Protein 5KOE (pdb70)

B-factor: mean 25.54, std 13.17, range [3.47, 102.2]

Organism: Arabidopsis thaliana (NCBI:txid3702)

Sequence (1810 aa):
DKLLGGLLASGFDEEDSCLSRYQQSVHYRKPSPYKPSSYLISKLRNYEKLHKRCGPGTESYKKALKQLDQDGDGECKKYVVWISFSGLGNRILSLASVFLYALLTDRVLLVDRGKDMDDLFCEPFLGMMSSWLLPLDFPMTDQFDGLNQESSRRCYGYMVKNQVIDLSHLYLLHLVHDYGDHDKMFFCEGDQTFIGKVPWLIIVKTDNYFVPSLWLIPGFDDELNKKLFPQKATVFHHLGRYLFHPTNQQVWGLVTRYYEAYLSSHHADEKIGIQVRVFDEDPGPFQHVMDQISSSSCTQKEKLLPEVDTLVENTPKKHHKAVLVTSLNAGYAENLKSMYWEYPTSTGEIIGVHQPSQEGYMHNGKALAEMYLLSLTDNLVTSAWSTFGYVAQGLGGLKPWILYRPENRTTPDPSCGRAMSMEPCFHSPPFYDCKAKTGIDTGTLVPHVRHCEDISWGLKLVVSDKLLGGLLASGFDEDSCLSRYQSVHYRRKPSPYKPSSSYLISKLRNYEKLHKRCGPGTEESYKKALKQLLDQEHIDGDDGECKYVVWISFSGLGNRILSLASVFLYALLTDRVLLVDRGKDMDDLFCEPFLGMMSSWLLPLDFPMTDQFDGLNQESSRCYGYMVKNQVIDTEGTLSHLYLHLVHDYGDHDKMFFCEGDQTFIGKKVPWLIVKTDNYFVPSLWLIPGFDDELNNKLFPQKATVFHHLGRYLFHPTNQQVWGLVTRYYEAYLSHADEEKIGIQVRVFDEDPGPFQHVMDQISSSCTQKEKLLPEVDTLVETPKKHKAVLVTSSLNAGYAENLKSMYWEYPTSTGEIIGVHQPSQQEGYHNGKALAEMYYLLSLTDNLVTSAWSTFGYVAQGLGGLKPWILYRPENRTTPDPSCGRAMSMEPCFHSPPFFYDCKAKTGIDTGTLVPHVRRHCEDISWGLKLVVNINSDKLLGGLLASGFDEDSCLSRYQQSVVHYRRKPSPYKPSSSYLISKLRNYEKLHKRCGPGTEESYKKALKQLDQQEHIDGDGECKYVVWISFSGLGNRILSLASVFLYALLTDRVLLVDRGKDMDDLFCEPFLGMSWLLPLDFPMTDQFDGLNQESSRRRCYGYMVKNQVIDTEGTLSHLYLHLVHDYGDHDKMFFCEGDQTFIGKVPWLIVKTDNYFVPSLWLIPGFDDELNNKLFPQKATVFHHLGRYLFHPTNQVWGLVTRYYEAYLSSHADEKIGIQVRVFDEDPGPFQHVMDQISSSCTQKEKLLPEVDTLVERTPKHHKAVLVTSLNAGYAENLKSSMYWEYPTSTGEIIGVHQQPSQEGYQMHNGKALAEMYLLSLTDNLVTSAWWSTFGYVAQGLGGLKPWILYRRPENRTTPDPSCGRAMMSMEPCFHSPPFYDCKAKTGIDTGTLVPHVRHCEDISWGLKLVVNSDKLLGGLLASGFDEDSCLSRYQQSVHYRRKPSPYKPSSYLISKLRNYEKLHKRCGPGTESYKKALKQLDQQEHIDGDGECKYVVWISFSGLGNRILSLASVFLYALLTDRVLLVDRGKDMDDLFCEPFLGMSWLLPLDFPMTDQFDGLNQESSRCYGYMVKNQVIDTEGTLSHHLYLHLVHDYGDHDKMMFFCEGDQTFIGKVPWLIVKTDNYFVPSLWLIPGFDDELNKLFPQKATVFHHLGRYLFHPTNQQVWGLVTRYYEAYLSSHHADEKIGIQVRVFDEDPGPFQHVMDQISSSCTQKEKLLPEVDTLVETPKHHKAVLVTSLNAGYAENLLKSMYWEYPTSTGEIIGVHQQPSQQEGYMMHHNNGKALAEMMYLLSLTDNLVTSAWSTFGYVAQGLGGLKPWILYRPENRTTPDPSCGRAMSMEPCFHSPPFYDCKKAKTTGIDTGTLVPHVRHCEDISWGLKLV

Radius of gyration: 43.02 Å; Cα contacts (8 Å, |Δi|>4): 3394; chains: 4; bounding box: 160×95×104 Å

Secondary structure (DSSP, 8-state):
-TTGGGTSPS---TGGGHHHHHGGGTSPPPS-PPPHHHHHHHHHHHHHHHHHSTTSHHHHHHHGGGG-----S--EEEE---S-HHHHHHHHHHHHHHHHHHTPEEEE--TTTHHHHB---STTS--BPPTT-GGGGGTTT--TTSTTBHHHHHHHT-----EEEEEESTT--TTGGGGGSHHHHHHHHT-SEEEEEESS--HHHHTTSTTHHHHHHHH-TTSTTHHHHHHHHH--B-HHHHHHHHHHIIIIITT-SEEEEEE-----SS----HHHHHHHHHHHHHTTSS--B---------EEEEEEE-SSTHHHHHHHHHHHHS-BTT--EEEEE---SS---HHHHHHHHHHHHHTSSEEEEETT-HHHHHHHHHHT--PEEEPPPSTT---SS-EEE-S-S---BSS---EETTTTEE--TTSSSTTEEE-SSSTT-EEE-/--TTGGGTSPS-S-TTTSHHHHHGGGTSPPPS-PPPHHHHHHHHHHHHHHHHHSTTSHHHHHHHGGGGSSB-SS--S--EEEE---S-HHHHHHHHHHHHHHHHHHT-EEEE--TTTHHHHB---STTS--BPPTT-TTGGGGGG--TTSTTBHHHHHHTT---TT--BSEEEEEESTT--TTGGGGGSHHHHHHHHH-SEEEEEE-S--HHHHTTSTTHHHHHHHH-SSGGGHHHHHHHHH--B-HHHHHHHHHHIIIIITT-SEEEEEE-----SS----HHHHHHHHHHHHHTTSS--B--------EEEEEEE-SSTHHHHHHHHHHHHS-BTT--EEEEE---SS---HHHHHHHHHHHHTSSEEEEETT-HHHHHHHHHHT--PEEEPPPBTTB--SS-EEE-S-SPPPBSS---EETTTTEE--TTSSBTTEEE-SSSTT-EEE-/---GGGSGGGTSPS-S-TTTSHHHHHGGGTSPPPSPPPPHHHHHHHHHHHHHHHHHSTTSHHHHHHHGGGGSSB--S--S--EEEE---S-HHHHHHHHHHHHHHHHHHT-EEEE--TTTHHHHB---STTS--BPPTT-TTGGGTTT-STT-TTBHHHHHHHT---TT--BSEEEEEESTT--TTGGGGGSHHHHHHHTT-SEEEEEE-S--HHHHTTSTTHHHHHHHH-SSGGGHHHHHHHHH--B-HHHHHHHHHHIIIIITT-SEEEEEEE----SS----HHHHHHHHHHHHHTTSS--B---S-----EEEEEEEESSTHHHHHHHHHHHHS-BTT--EEEEE---SS----HHHHHHHHHHHHHTSSEEEEETT-HHHHHHHHHHT--PEEEPPPBTTB--SSSEEE-SSSPPPBSS---EETTTTEE--GGGSSTTEEE-SS-TT-EEE-/--TTTGGGTSPS-S-TGGGHHHHHGGGTSPPPS-PPPHHHHHHHHHHHHHHHHHSTTSHHHHHHHGGGGSSB-SS--S--EEEE---S-HHHHHHHHHHHHHHHHHHTPEEEE--TTTHHHHB---STTS--BPPTT-TTGGGTTT--TT-TTBHHHHHHTT----SS-BSEEEEEESTT--TTGGGGGSHHHHHHHHT-SEEEEEE-S--HHHHTTSTTHHHHHHHH-SSGGGHHHHHHHHH--B-HHHHHHHHHHIIIIITT-SEEEEEE-----SS----HHHHHHHHHHHHHTTSS--B--------EEEEEEE-SSTHHHHHHHHHHHHS-BTT--EEEEE---SS---TTHHHHHHHHHHHTSSEEEEETT-HHHHHHHHHHT--PEEEPPPBTTB--SS-EEE-S-SPPPBSS---EETTTTEE--GGGSSTTEEE-SSSTTSEEE-

Nearest PDB structures (foldseek):
  5koe-assembly5_A  TM=1.002E+00  e=3.173E-97  Arabidopsis thaliana
  5koe-assembly5_D-2  TM=9.964E-01  e=7.398E-87  Arabidopsis thaliana
  5kop-assembly1_B  TM=9.836E-01  e=1.257E-87  Arabidopsis thaliana
  5kor-assembly1_A  TM=9.878E-01  e=5.190E-87  Arabidopsis thaliana
  5kop-assembly2_D  TM=9.872E-01  e=4.620E-86  Arabidopsis thaliana

Solvent-accessible surface area: 76605 Å² total; per-residue (Å²): 125,76,44,34,45,23,0,8,11,67,62,29,89,112,103,79,3,61,2,12,15,60,17,46,147,35,50,148,125,35,109,72,165,12,24,79,143,0,43,59,46,0,62,77,8,19,141,31,1,112,118,0,0,16,44,29,113,18,7,59,110,8,42,138,15,31,84,98,107,42,142,45,101,8,64,0,0,0,0,6,29,66,52,44,14,9,35,15,1,1,0,0,2,0,0,0,0,1,1,4,21,21,95,0,0,0,0,0,20,46,33,197,22,0,41,74,5,2,11,56,4,3,63,62,41,33,0,12,5,24,66,92,6,47,17,43,67,74,9,110,35,19,69,56,86,22,16,38,0,16,2,28,11,48,88,75,152,55,160,114,54,20,36,0,1,3,14,5,8,107,86,16,25,115,76,9,53,44,2,13,5,82,55,22,17,86,89,0,24,151,3,11,0,0,1,1,12,1,17,12,3,2,0,0,3,0,5,42,2,51,46,26,50,89,47,0,54,119,4,2,70,111,40,12,5,1,1,3,4,0,0,22,3,0,5,11,3,26,20,92,0,9,11,45,0,21,153,28,26,100,57,101,1,56,111,14,97,38,21,0,0,0,4,7,92,41,82,57,112,71,120,24,65,23,112,22,7,25,60,3,6,22,53,0,0,38,95,55,162,7,2,9,96,39,38,113,115,160,181,165,127,82,75,48,9,1,0,0,2,4,12,142,44,40,16,8,4,101,50,5,110,44,34,22,219,113,90,85,22,61,85,45,33,90,24,20,11,38,42,17,84,101,85,56,271,99,91,45,1,76,26,0,4,31,1,8,3,0,3,9,6,31,36,0,0,4,8,4,72,4,26,43,0,11,0,0,3,1,4,25,17,19,85,0,20,8,7,62,84,41,136,140,118,84,42,24,140,81,6,3,14,112,3,69,8,9,2,0,3,2,32,32,5,7,74,80,40,47,169,65,155,77,54,65,62,6,7,99,80,47,107,35,0,104,49,8,46,17,5,81,126,0,0,4,0,59,151,77,73,44,35,40,20,0,8,13,66,62,32,84,60,107,79,3,60,2,13,7,47,10,32,142,41,44,81,123,23,106,68,128,9,21,96,87,0,43,53,44,0,59,70,8,17,135,37,0,108,119,0,0,13,55,28,101,19,6,72,115,6,44,127,20,20,128,57,109,69,51,123,44,145,40,97,8,76,0,0,0,0,6,27,65,49,43,13,8,35,15,1,2,0,0,2,0,0,0,0,2,0,3,20,24,100,0,0,0,0,0,17,53,35,198,24,1,42,65,5,3,11,53,4,2,64,56,45,32,2,13,5,27,68,92,7,74,18,39,142,98,5,142,52,23,72,44,106,24,79,49,0,5,2,64,10,31,85,70,166,90,55,71,108,91,21,32,14,0,30,0,2,4,13,5,5,111,83,15,24,110,73,8,44,38,2,13,4,83,53,20,16,99,15,0,26,50,0,7,1,0,2,2,13,0,16,12,4,3,1,0,3,0,6,47,2,61,49,24,42,88,32,0,58,108,1,2,88,97,53,13,4,1,1,2,3,0,0,17,3,0,10,11,4,25,26,97,0,6,12,53,0,22,157,30,26,96,72,116,0,47,159,14,88,47,20,0,0,0,3,6,96,38,82,52,186,77,120,28,55,24,113,23,6,23,66,3,6,22,46,0,0,40,86,55,164,7,2,9,104,38,36,114,118,159,130,157,67,116,60,13,2,0,0,2,4,8,146,45,45,16,9,5,98,48,4,108,43,34,22,217,114,100,80,23,65,75,41,37,106,22,21,12,43,39,16,84,76,147,70,268,107,53,8,74,24,6,4,24,1,12,3,0,3,8,7,65,34,1,0,3,8,3,71,4,27,47,0,10,0,0,3,0,10,20,18,20,86,0,21,7,6,63,92,37,134,142,110,80,46,27,139,81,3,2,13,110,4,73,10,12,1,0,2,2,36,21,3,9,75,73,39,45,187,63,155,69,56,62,59,6,3,98,84,44,118,39,0,117,46,7,43,17,4,82,125,0,0,3,0,64,156,26,29,53,17,30,24,38,60,25,0,10,11,44,39,24,77,68,106,80,3,60,2,12,2,40,16,17,76,30,40,111,52,27,92,31,140,14,21,86,81,0,42,57,40,0,69,82,7,14,138,32,0,113,116,0,0,21,49,28,109,23,8,68,102,8,41,138,28,22,123,100,111,26,36,114,54,147,40,107,7,78,0,0,0,0,5,28,67,48,44,14,7,34,16,2,2,0,0,2,0,1,0,0,2,0,5,22,32,104,2,0,0,0,0,22,50,29,199,25,1,46,81,4,2,13,50,4,1,57,58,38,36,2,10,5,26,74,93,7,75,13,50,129,73,5,138,52,8,64,57,131,8,67,83,0,15,4,76,28,41,126,75,156,75,99,69,116,118,61,32,22,0,27,0,1,4,13,6,8,107,81,15,26,110,74,9,45,34,2,16,4,88,50,20,16,94,86,0,26,110,2,4,0,0,0,2,15,0,14,12,4,3,0,0,3,0,6,46,2,56,50,22,43,88,34,0,65,117,1,1,50,53,57,17,3,1,1,3,4,0,0,19,3,0,6,12,3,23,23,133,5,8,11,55,0,17,156,28,25,100,71,116,0,47,168,12,93,51,20,0,0,0,3,7,103,37,57,50,180,73,131,25,64,21,113,26,7,24,66,3,7,22,49,0,0,36,89,55,161,7,2,9,96,42,21,116,127,154,90,167,137,91,122,65,15,1,0,0,2,3,11,139,46,43,15,9,3,101,48,4,107,44,37,22,217,114,92,66,16,59,86,46,40,88,23,19,12,42,36,16,86,85,84,48,211,204,119,135,33,7,75,14,0,4,25,2,10,3,0,5,11,3,33,34,0,0,4,6,5,92,4,28,43,0,10,0,0,3,1,4,24,16,17,34,0,23,8,8,63,90,22,144,142,120,79,40,25,140,78,2,2,15,92,5,76,8,11,1,0,3,2,40,21,2,8,50,72,33,43,176,64,154,78,50,58,69,6,2,91,82,44,43,34,0,40,49,6,46,16,39,88,160,0,0,3,0,51,100,66,79,110,33,18,12,10,0,9,12,74,63,33,84,94,106,78,3,62,3,13,20,47,11,34,148,37,36,120,86,20,109,78,114,10,24,91,83,0,40,56,38,0,70,86,7,15,148,32,0,126,118,0,0,19,47,26,109,22,7,56,107,9,39,130,22,22,124,73,85,30,31,134,55,109,44,108,6,71,0,0,0,0,4,28,5,31,43,14,7,34,15,2,2,0,0,2,0,0,0,0,2,0,4,20,25,100,1,0,0,0,0,21,51,34,89,7,0,39,49,0,2,13,48,4,1,60,55,43,35,1,11,5,24,66,92,7,77,14,44,75,86,4,57,16,10,36,63,145,22,64,47,0,13,4,72,17,45,128,78,149,72,168,67,123,103,57,38,7,0,18,0,3,3,10,6,0,89,73,16,25,102,64,8,46,33,2,14,6,88,54,29,15,95,96,0,27,130,1,4,0,0,0,1,1,0,14,12,4,3,0,0,4,0,6,42,2,70,48,24,47,105,35,0,66,106,1,1,77,91,49,15,4,1,1,3,4,1,0,7,3,0,5,10,4,25,23,75,0,8,11,50,0,18,150,28,23,100,70,114,0,47,170,14,95,40,23,0,0,0,4,6,91,39,81,52,112,66,109,30,56,21,115,24,8,24,68,3,8,22,45,0,0,38,92,56,166,9,3,9,104,37,45,102,134,154,139,148,85,86,63,12,1,0,0,2,3,27,156,45,24,14,8,2,92,51,4,109,47,35,22,219,116,85,86,23,66,89,45,36,86,21,18,13,42,47,17,86,134,100,39,275,85,60,60,0,95,31,0,3,34,0,10,4,0,5,8,1,36,34,0,0,4,7,4,85,4,30,47,0,12,0,0,4,1,3,22,20,18,86,1,20,10,7,61,96,40,148,142,124,85,41,27,140,79,3,2,14,113,4,83,8,12,1,0,3,2,39,22,2,9,50,70,41,49,192,65,152,85,51,50,68,8,1,90,88,44,112,38,0,107,48,8,40,16,14,88,162,0,0,5,0,62

Structure (mmCIF, N/CA/C/O backbone):
data_5KOE
#
_entry.id   5KOE
#
_cell.length_a   81.748
_cell.length_b   80.150
_cell.length_c   157.616
_cell.angle_alpha   90.00
_cell.angle_beta   91.91
_cell.angle_gamma   90.00
#
_symmetry.space_group_name_H-M   'P 1 21 1'
#
loop_
_entity.id
_entity.type
_entity.pdbx_description
1 polymer 'Galactoside 2-alpha-L-fucosyltransferase'
2 branched alpha-D-xylopyranose-(1-6)-beta-D-glucopyranose-(1-4)-[alpha-D-xylopyranose-(1-6)]beta-D-glucopyranose-(1-4)-[beta-D-galactopyranose-(1-2)-alpha-D-xylopyranose-(1-6)]beta-D-glucopyranose-(1-4)-beta-D-glucopyranose
3 non-polymer '2-(N-MORPHOLINO)-ETHANESULFONIC ACID'
4 non-polymer 'CHLORIDE ION'
5 non-polymer 'POTASSIUM ION'
6 non-polymer 1,2-ETHANEDIOL
7 non-polymer GLYCEROL
8 water water
#
loop_
_atom_site.group_PDB
_atom_site.id
_atom_site.type_symbol
_atom_site.label_atom_id
_atom_site.label_alt_id
_atom_site.label_comp_id
_atom_site.label_asym_id
_atom_site.label_entity_id
_atom_site.label_seq_id
_atom_site.pdbx_PDB_ins_code
_atom_site.Cartn_x
_atom_site.Cartn_y
_atom_site.Cartn_z
_atom_site.occupancy
_atom_site.B_iso_or_equiv
_atom_site.auth_seq_id
_atom_site.auth_comp_id
_atom_site.auth_asym_id
_atom_site.auth_atom_id
_atom_site.pdbx_PDB_model_num
ATOM 1 N N . ASP A 1 13 ? 23.426 56.923 138.590 1.00 30.55 95 ASP A N 1
ATOM 2 C CA . ASP A 1 13 ? 24.814 56.493 138.949 1.00 28.30 95 ASP A CA 1
ATOM 3 C C . ASP A 1 13 ? 25.214 55.130 138.391 1.00 24.89 95 ASP A C 1
ATOM 4 O O . ASP A 1 13 ? 25.007 54.073 139.022 1.00 23.98 95 ASP A O 1
ATOM 9 N N . LYS A 1 14 ? 25.854 55.165 137.247 1.00 23.44 96 LYS A N 1
ATOM 10 C CA . LYS A 1 14 ? 26.210 53.930 136.545 1.00 22.81 96 LYS A CA 1
ATOM 11 C C . LYS A 1 14 ? 27.248 53.099 137.283 1.00 20.24 96 LYS A C 1
ATOM 12 O O . LYS A 1 14 ? 27.422 51.935 137.015 1.00 19.07 96 LYS A O 1
ATOM 18 N N . LEU A 1 15 ? 27.993 53.694 138.213 1.00 19.25 97 LEU A N 1
ATOM 19 C CA . LEU A 1 15 ? 28.976 52.939 138.955 1.00 18.28 97 LEU A CA 1
ATOM 20 C C . LEU A 1 15 ? 28.428 52.287 140.235 1.00 17.83 97 LEU A C 1
ATOM 21 O O . LEU A 1 15 ? 29.231 51.768 141.042 1.00 16.72 97 LEU A O 1
ATOM 26 N N . LEU A 1 16 ? 27.102 52.364 140.450 1.00 18.33 98 LEU A N 1
ATOM 27 C CA . LEU A 1 16 ? 26.443 51.699 141.589 1.00 18.53 98 LEU A CA 1
ATOM 28 C C . LEU A 1 16 ? 27.005 52.107 142.906 1.00 18.97 98 LEU A C 1
ATOM 29 O O . LEU A 1 16 ? 27.321 51.261 143.734 1.00 19.23 98 LEU A O 1
ATOM 34 N N . GLY A 1 17 ? 27.193 53.399 143.074 1.00 19.36 99 GLY A N 1
ATOM 35 C CA . GLY A 1 17 ? 27.639 53.954 144.370 1.00 19.73 99 GLY A CA 1
ATOM 36 C C . GLY A 1 17 ? 29.142 53.810 144.599 1.00 20.00 99 GLY A C 1
ATOM 37 O O . GLY A 1 17 ? 29.563 53.805 145.713 1.00 21.41 99 GLY A O 1
ATOM 38 N N . GLY A 1 18 ? 29.916 53.494 143.559 1.00 19.38 100 GLY A N 1
ATOM 39 C CA . GLY A 1 18 ? 31.332 53.204 143.676 1.00 18.73 100 GLY A CA 1
ATOM 40 C C . GLY A 1 18 ? 31.701 51.739 143.672 1.00 17.33 100 GLY A C 1
ATOM 41 O O . GLY A 1 18 ? 32.853 51.442 143.726 1.00 17.78 100 GLY A O 1
ATOM 42 N N . LEU A 1 19 ? 30.760 50.826 143.540 1.00 16.55 101 LEU A N 1
ATOM 43 C CA . LEU A 1 19 ? 31.024 49.450 143.503 1.00 15.47 101 LEU A CA 1
ATOM 44 C C . LEU A 1 19 ? 31.835 49.132 142.230 1.00 15.14 101 LEU A C 1
ATOM 45 O O . LEU A 1 19 ? 32.744 48.343 142.247 1.00 13.85 101 LEU A O 1
ATOM 50 N N . LEU A 1 20 ? 31.425 49.729 141.130 1.00 15.00 102 LEU A N 1
ATOM 51 C CA . LEU A 1 20 ? 32.042 49.510 139.827 1.00 15.15 102 LEU A CA 1
ATOM 52 C C . LEU A 1 20 ? 33.111 50.562 139.516 1.00 16.04 102 LEU A C 1
ATOM 53 O O . LEU A 1 20 ? 32.993 51.718 139.933 1.00 17.18 102 LEU A O 1
ATOM 58 N N . ALA A 1 21 ? 34.141 50.160 138.797 1.00 15.91 103 ALA A N 1
ATOM 59 C CA . ALA A 1 21 ? 35.189 51.045 138.376 1.00 17.26 103 ALA A CA 1
ATOM 60 C C . ALA A 1 21 ? 34.755 51.713 137.092 1.00 18.29 103 ALA A C 1
ATOM 61 O O . ALA A 1 21 ? 34.094 51.081 136.238 1.00 18.01 103 ALA A O 1
ATOM 63 N N . SER A 1 22 ? 35.220 52.944 136.872 1.00 20.37 104 SER A N 1
ATOM 64 C CA . SER A 1 22 ? 35.071 53.611 135.608 1.00 21.75 104 SER A CA 1
ATOM 65 C C . SER A 1 22 ? 36.159 53.182 134.647 1.00 21.49 104 SER A C 1
ATOM 66 O O . SER A 1 22 ? 37.163 52.577 134.999 1.00 21.45 104 SER A O 1
ATOM 69 N N . GLY A 1 23 ? 35.931 53.454 133.408 1.00 21.56 105 GLY A N 1
ATOM 70 C CA . GLY A 1 23 ? 36.965 53.198 132.388 1.00 21.75 105 GLY A CA 1
ATOM 71 C C . GLY A 1 23 ? 36.765 51.981 131.494 1.00 21.81 105 GLY A C 1
ATOM 72 O O . GLY A 1 23 ? 37.612 51.704 130.653 1.00 21.04 105 GLY A O 1
ATOM 73 N N . PHE A 1 24 ? 35.698 51.188 131.737 1.00 21.16 106 PHE A N 1
ATOM 74 C CA . PHE A 1 24 ? 35.473 50.068 130.877 1.00 21.93 106 PHE A CA 1
ATOM 75 C C . PHE A 1 24 ? 34.948 50.598 129.506 1.00 23.19 106 PHE A C 1
ATOM 76 O O . PHE A 1 24 ? 34.236 51.599 129.448 1.00 23.58 106 PHE A O 1
ATOM 84 N N . ASP A 1 25 ? 35.225 49.890 128.448 1.00 25.49 107 ASP A N 1
ATOM 85 C CA . ASP A 1 25 ? 34.601 50.212 127.135 1.00 29.19 107 ASP A CA 1
ATOM 86 C C . ASP A 1 25 ? 33.093 49.940 127.172 1.00 28.84 107 ASP A C 1
ATOM 87 O O . ASP A 1 25 ? 32.673 48.818 127.504 1.00 27.03 107 ASP A O 1
ATOM 92 N N A GLU A 1 26 ? 32.319 50.955 126.807 0.50 29.79 108 GLU A N 1
ATOM 93 N N B GLU A 1 26 ? 32.263 50.947 126.883 0.50 29.91 108 GLU A N 1
ATOM 94 C CA A GLU A 1 26 ? 30.870 50.944 126.963 0.50 32.04 108 GLU A CA 1
ATOM 95 C CA B GLU A 1 26 ? 30.788 50.786 127.013 0.50 32.23 108 GLU A CA 1
ATOM 96 C C A GLU A 1 26 ? 30.182 49.916 126.045 0.50 31.56 108 GLU A C 1
ATOM 97 C C B GLU A 1 26 ? 30.288 49.711 126.064 0.50 31.51 108 GLU A C 1
ATOM 98 O O A GLU A 1 26 ? 29.330 49.173 126.497 0.50 30.68 108 GLU A O 1
ATOM 99 O O B GLU A 1 26 ? 29.704 48.735 126.490 0.50 30.80 108 GLU A O 1
ATOM 110 N N . ASP A 1 27 ? 30.603 49.856 124.784 1.00 32.12 109 ASP A N 1
ATOM 111 C CA . ASP A 1 27 ? 29.958 49.039 123.776 1.00 32.36 109 ASP A CA 1
ATOM 112 C C . ASP A 1 27 ? 30.239 47.580 123.848 1.00 29.28 109 ASP A C 1
ATOM 113 O O . ASP A 1 27 ? 29.376 46.795 123.465 1.00 26.96 109 ASP A O 1
ATOM 118 N N . SER A 1 28 ? 31.406 47.201 124.359 1.00 27.38 110 SER A N 1
ATOM 119 C CA . SER A 1 28 ? 31.767 45.810 124.371 1.00 25.88 110 SER A CA 1
ATOM 120 C C . SER A 1 28 ? 30.979 45.024 125.511 1.00 22.47 110 SER A C 1
ATOM 121 O O . SER A 1 28 ? 30.958 43.797 125.546 1.00 21.53 110 SER A O 1
ATOM 124 N N . CYS A 1 29 ? 30.422 45.780 126.454 1.00 20.52 111 CYS A N 1
ATOM 125 C CA . CYS A 1 29 ? 29.568 45.243 127.500 1.00 18.97 111 CYS A CA 1
ATOM 126 C C . CYS A 1 29 ? 28.539 46.280 127.894 1.00 18.13 111 CYS A C 1
ATOM 127 O O . CYS A 1 29 ? 28.648 46.954 128.942 1.00 17.39 111 CYS A O 1
ATOM 130 N N . LEU A 1 30 ? 27.479 46.329 127.108 1.00 18.27 112 LEU A N 1
ATOM 131 C CA . LEU A 1 30 ? 26.449 47.319 127.340 1.00 19.26 112 LEU A CA 1
ATOM 132 C C . LEU A 1 30 ? 25.774 47.203 128.655 1.00 18.17 112 LEU A C 1
ATOM 133 O O . LEU A 1 30 ? 25.472 48.183 129.259 1.00 19.23 112 LEU A O 1
ATOM 138 N N . SER A 1 31 ? 25.573 45.991 129.150 1.00 16.97 113 SER A N 1
ATOM 139 C CA . SER A 1 31 ? 24.834 45.809 130.411 1.00 16.47 113 SER A CA 1
ATOM 140 C C . SER A 1 31 ? 25.533 46.562 131.556 1.00 17.10 113 SER A C 1
ATOM 141 O O . SER A 1 31 ? 24.887 46.977 132.519 1.00 17.21 113 SER A O 1
ATOM 144 N N . ARG A 1 32 ? 26.869 46.613 131.504 1.00 16.96 114 ARG A N 1
ATOM 145 C CA . ARG A 1 32 ? 27.687 47.022 132.656 1.00 17.89 114 ARG A CA 1
ATOM 146 C C . ARG A 1 32 ? 27.221 48.314 133.259 1.00 18.69 114 ARG A C 1
ATOM 147 O O . ARG A 1 32 ? 26.926 48.409 134.476 1.00 18.63 114 ARG A O 1
ATOM 155 N N . TYR A 1 33 ? 27.189 49.287 132.395 1.00 20.45 115 TYR A N 1
ATOM 156 C CA . TYR A 1 33 ? 26.774 50.611 132.803 1.00 22.76 115 TYR A CA 1
ATOM 157 C C . TYR A 1 33 ? 25.345 50.991 132.384 1.00 25.13 115 TYR A C 1
ATOM 158 O O . TYR A 1 33 ? 24.888 52.061 132.777 1.00 24.98 115 TYR A O 1
ATOM 167 N N A GLN A 1 34 ? 24.665 50.170 131.571 0.50 25.38 116 GLN A N 1
ATOM 168 N N B GLN A 1 34 ? 24.668 50.176 131.575 0.50 26.48 116 GLN A N 1
ATOM 169 C CA A GLN A 1 34 ? 23.257 50.437 131.177 0.50 26.83 116 GLN A CA 1
ATOM 170 C CA B GLN A 1 34 ? 23.288 50.489 131.179 0.50 28.79 116 GLN A CA 1
ATOM 171 C C A GLN A 1 34 ? 22.246 49.822 132.114 0.50 27.78 116 GLN A C 1
ATOM 172 C C B GLN A 1 34 ? 22.246 49.777 132.041 0.50 28.99 116 GLN A C 1
ATOM 173 O O A GLN A 1 34 ? 21.076 50.214 132.099 0.50 31.33 116 GLN A O 1
ATOM 174 O O B GLN A 1 34 ? 21.063 50.100 131.924 0.50 32.88 116 GLN A O 1
ATOM 185 N N . SER A 1 35 ? 22.663 48.866 132.913 1.00 28.09 117 SER A N 1
ATOM 186 C CA . SER A 1 35 ? 21.814 48.293 133.939 1.00 29.47 117 SER A CA 1
ATOM 187 C C . SER A 1 35 ? 21.012 49.386 134.717 1.00 33.22 117 SER A C 1
ATOM 188 O O . SER A 1 35 ? 19.875 49.173 135.080 1.00 32.40 117 SER A O 1
ATOM 191 N N . VAL A 1 36 ? 21.579 50.565 134.895 1.00 35.98 118 VAL A N 1
ATOM 192 C CA . VAL A 1 36 ? 20.873 51.705 135.557 1.00 38.37 118 VAL A CA 1
ATOM 193 C C . VAL A 1 36 ? 19.613 52.285 134.916 1.00 37.26 118 VAL A C 1
ATOM 194 O O . VAL A 1 36 ? 18.874 52.940 135.585 1.00 34.37 118 VAL A O 1
ATOM 198 N N . HIS A 1 37 ? 19.454 52.155 133.602 1.00 37.05 119 HIS A N 1
ATOM 199 C CA . HIS A 1 37 ? 18.254 52.602 132.917 1.00 36.32 119 HIS A CA 1
ATOM 200 C C . HIS A 1 37 ? 17.036 51.686 133.147 1.00 32.22 119 HIS A C 1
ATOM 201 O O . HIS A 1 37 ? 15.906 52.072 132.821 1.00 30.10 119 HIS A O 1
ATOM 208 N N . TYR A 1 38 ? 17.278 50.515 133.768 1.00 27.16 120 TYR A N 1
ATOM 209 C CA . TYR A 1 38 ? 16.297 49.471 133.954 1.00 27.44 120 TYR A CA 1
ATOM 210 C C . TYR A 1 38 ? 15.990 49.098 135.398 1.00 28.92 120 TYR A C 1
ATOM 211 O O . TYR A 1 38 ? 15.059 48.366 135.655 1.00 29.53 120 TYR A O 1
ATOM 220 N N . ARG A 1 39 ? 16.836 49.530 136.309 1.00 31.55 121 ARG A N 1
ATOM 221 C CA . ARG A 1 39 ? 16.790 49.156 137.762 1.00 32.68 121 ARG A CA 1
ATOM 222 C C . ARG A 1 39 ? 16.560 50.302 138.625 1.00 34.40 121 ARG A C 1
ATOM 223 O O . ARG A 1 39 ? 17.230 51.319 138.430 1.00 36.82 121 ARG A O 1
ATOM 231 N N . LYS A 1 40 ? 15.729 50.167 139.657 1.00 35.66 122 LYS A N 1
ATOM 232 C CA . LYS A 1 40 ? 15.770 51.208 140.682 1.00 38.68 122 LYS A CA 1
ATOM 233 C C . LYS A 1 40 ? 17.177 51.231 141.408 1.00 37.68 122 LYS A C 1
ATOM 234 O O . LYS A 1 40 ? 17.922 50.194 141.482 1.00 31.64 122 LYS A O 1
ATOM 240 N N . PRO A 1 41 ? 17.589 52.416 141.873 1.00 37.43 123 PRO A N 1
ATOM 241 C CA . PRO A 1 41 ? 18.875 52.439 142.617 1.00 35.47 123 PRO A CA 1
ATOM 242 C C . PRO A 1 41 ? 18.831 51.545 143.913 1.00 31.45 123 PRO A C 1
ATOM 243 O O . PRO A 1 41 ? 17.851 51.519 144.650 1.00 29.20 123 PRO A O 1
ATOM 247 N N . SER A 1 42 ? 19.868 50.762 144.163 1.00 28.73 124 SER A N 1
ATOM 248 C CA . SER A 1 42 ? 19.763 49.888 145.295 1.00 24.86 124 SER A CA 1
ATOM 249 C C . SER A 1 42 ? 19.768 50.742 146.584 1.00 25.50 124 SER A C 1
ATOM 250 O O . SER A 1 42 ? 20.527 51.656 146.678 1.00 25.98 124 SER A O 1
ATOM 253 N N . PRO A 1 43 ? 18.925 50.439 147.555 1.00 25.57 125 PRO A N 1
ATOM 254 C CA . PRO A 1 43 ? 19.146 51.111 148.835 1.00 26.56 125 PRO A CA 1
ATOM 255 C C . PRO A 1 43 ? 20.364 50.691 149.648 1.00 24.45 125 PRO A C 1
ATOM 256 O O . PRO A 1 43 ? 20.531 51.182 150.769 1.00 25.64 125 PRO A O 1
ATOM 260 N N . TYR A 1 44 ? 21.122 49.720 149.230 1.00 22.07 126 TYR A N 1
ATOM 261 C CA . TYR A 1 44 ? 22.192 49.222 150.051 1.00 21.88 126 TYR A CA 1
ATOM 262 C C . TYR A 1 44 ? 23.451 49.839 149.478 1.00 21.90 126 TYR A C 1
ATOM 263 O O . TYR A 1 44 ? 23.817 49.540 148.326 1.00 20.52 126 TYR A O 1
ATOM 272 N N . LYS A 1 45 ? 24.121 50.685 150.240 1.00 20.91 127 LYS A N 1
ATOM 273 C CA . LYS A 1 45 ? 25.408 51.241 149.734 1.00 22.06 127 LYS A CA 1
ATOM 274 C C . LYS A 1 45 ? 26.627 50.430 150.073 1.00 19.92 127 LYS A C 1
ATOM 275 O O . LYS A 1 45 ? 26.737 50.054 151.230 1.00 19.21 127 LYS A O 1
ATOM 281 N N . PRO A 1 46 ? 27.482 50.063 149.090 1.00 18.09 128 PRO A N 1
ATOM 282 C CA . PRO A 1 46 ? 28.675 49.309 149.448 1.00 16.88 128 PRO A CA 1
ATOM 283 C C . PRO A 1 46 ? 29.546 50.134 150.399 1.00 16.83 128 PRO A C 1
ATOM 284 O O . PRO A 1 46 ? 29.665 51.385 150.267 1.00 17.06 128 PRO A O 1
ATOM 288 N N . SER A 1 47 ? 30.086 49.501 151.404 1.00 15.91 129 SER A N 1
ATOM 289 C CA . SER A 1 47 ? 30.877 50.240 152.392 1.00 16.31 129 SER A CA 1
ATOM 290 C C . SER A 1 47 ? 32.119 50.812 151.774 1.00 16.40 129 SER A C 1
ATOM 291 O O . SER A 1 47 ? 32.694 50.226 150.818 1.00 15.80 129 SER A O 1
ATOM 294 N N . SER A 1 48 ? 32.622 51.868 152.332 1.00 17.07 130 SER A N 1
ATOM 295 C CA . SER A 1 48 ? 33.859 52.434 151.788 1.00 17.67 130 SER A CA 1
ATOM 296 C C . SER A 1 48 ? 35.026 51.405 151.841 1.00 16.94 130 SER A C 1
ATOM 297 O O . SER A 1 48 ? 35.864 51.383 150.909 1.00 16.42 130 SER A O 1
ATOM 300 N N . TYR A 1 49 ? 35.049 50.517 152.857 1.00 16.21 131 TYR A N 1
ATOM 301 C CA . TYR A 1 49 ? 36.072 49.536 152.951 1.00 15.71 131 TYR A CA 1
ATOM 302 C C . TYR A 1 49 ? 35.937 48.452 151.901 1.00 14.87 131 TYR A C 1
ATOM 303 O O . TYR A 1 49 ? 36.958 48.098 151.337 1.00 14.36 131 TYR A O 1
ATOM 312 N N . LEU A 1 50 ? 34.704 48.042 151.556 1.00 14.26 132 LEU A N 1
ATOM 313 C CA . LEU A 1 50 ? 34.507 47.104 150.411 1.00 13.86 132 LEU A CA 1
ATOM 314 C C . LEU A 1 50 ? 34.960 47.797 149.065 1.00 14.21 132 LEU A C 1
ATOM 315 O O . LEU A 1 50 ? 35.691 47.221 148.284 1.00 13.72 132 LEU A O 1
ATOM 320 N N . ILE A 1 51 ? 34.637 49.078 148.910 1.00 14.96 133 ILE A N 1
ATOM 321 C CA . ILE A 1 51 ? 35.041 49.772 147.715 1.00 15.55 133 ILE A CA 1
ATOM 322 C C . ILE A 1 51 ? 36.593 49.790 147.592 1.00 15.98 133 ILE A C 1
ATOM 323 O O . ILE A 1 51 ? 37.106 49.406 146.516 1.00 15.02 133 ILE A O 1
ATOM 328 N N . SER A 1 52 ? 37.320 50.037 148.693 1.00 16.41 134 SER A N 1
ATOM 329 C CA . SER A 1 52 ? 38.758 50.010 148.696 1.00 16.91 134 SER A CA 1
ATOM 330 C C . SER A 1 52 ? 39.238 48.625 148.404 1.00 15.98 134 SER A C 1
ATOM 331 O O . SER A 1 52 ? 40.236 48.481 147.662 1.00 15.67 134 SER A O 1
ATOM 334 N N . LYS A 1 53 ? 38.583 47.633 149.020 1.00 14.70 135 LYS A N 1
ATOM 335 C CA . LYS A 1 53 ? 38.976 46.270 148.853 1.00 14.66 135 LYS A CA 1
ATOM 336 C C . LYS A 1 53 ? 38.897 45.860 147.374 1.00 13.41 135 LYS A C 1
ATOM 337 O O . LYS A 1 53 ? 39.840 45.244 146.902 1.00 12.99 135 LYS A O 1
ATOM 343 N N . LEU A 1 54 ? 37.872 46.286 146.688 1.00 12.87 136 LEU A N 1
ATOM 344 C CA . LEU A 1 54 ? 37.726 45.917 145.227 1.00 12.88 136 LEU A CA 1
ATOM 345 C C . LEU A 1 54 ? 38.725 46.666 144.367 1.00 13.26 136 LEU A C 1
ATOM 346 O O . LEU A 1 54 ? 39.313 46.109 143.441 1.00 13.18 136 LEU A O 1
ATOM 351 N N . ARG A 1 55 ? 38.904 47.943 144.622 1.00 14.50 137 ARG A N 1
ATOM 352 C CA . ARG A 1 55 ? 39.900 48.717 143.859 1.00 15.21 137 ARG A CA 1
ATOM 353 C C . ARG A 1 55 ? 41.285 48.167 144.099 1.00 15.43 137 ARG A C 1
ATOM 354 O O . ARG A 1 55 ? 42.028 47.996 143.180 1.00 15.65 137 ARG A O 1
ATOM 362 N N . ASN A 1 56 ? 41.612 47.725 145.314 1.00 16.10 138 ASN A N 1
ATOM 363 C CA . ASN A 1 56 ? 42.885 47.055 145.556 1.00 16.21 138 ASN A CA 1
ATOM 364 C C . ASN A 1 56 ? 42.968 45.632 144.956 1.00 14.95 138 ASN A C 1
ATOM 365 O O . ASN A 1 56 ? 44.095 45.252 144.531 1.00 15.01 138 ASN A O 1
ATOM 370 N N . TYR A 1 57 ? 41.854 44.901 144.910 1.00 13.49 139 TYR A N 1
ATOM 371 C CA . TYR A 1 57 ? 41.790 43.628 144.203 1.00 12.93 139 TYR A CA 1
ATOM 372 C C . TYR A 1 57 ? 42.234 43.807 142.757 1.00 13.79 139 TYR A C 1
ATOM 373 O O . TYR A 1 57 ? 43.040 43.025 142.185 1.00 13.53 139 TYR A O 1
ATOM 382 N N . GLU A 1 58 ? 41.651 44.809 142.116 1.00 14.43 140 GLU A N 1
ATOM 383 C CA . GLU A 1 58 ? 41.942 45.119 140.695 1.00 14.73 140 GLU A CA 1
ATOM 384 C C . GLU A 1 58 ? 43.453 45.354 140.419 1.00 15.51 140 GLU A C 1
ATOM 385 O O . GLU A 1 58 ? 43.965 44.959 139.376 1.00 15.25 140 GLU A O 1
ATOM 391 N N . LYS A 1 59 ? 44.107 46.014 141.345 1.00 16.54 141 LYS A N 1
ATOM 392 C CA . LYS A 1 59 ? 45.540 46.261 141.335 1.00 18.33 141 LYS A CA 1
ATOM 393 C C . LYS A 1 59 ? 46.273 44.944 141.376 1.00 17.29 141 LYS A C 1
ATOM 394 O O . LYS A 1 59 ? 47.182 44.732 140.594 1.00 16.87 141 LYS A O 1
ATOM 400 N N . LEU A 1 60 ? 45.847 44.022 142.281 1.00 16.18 142 LEU A N 1
ATOM 401 C CA . LEU A 1 60 ? 46.488 42.774 142.421 1.00 16.42 142 LEU A CA 1
ATOM 402 C C . LEU A 1 60 ? 46.300 41.892 141.182 1.00 15.75 142 LEU A C 1
ATOM 403 O O . LEU A 1 60 ? 47.249 41.297 140.665 1.00 16.26 142 LEU A O 1
ATOM 408 N N . HIS A 1 61 ? 45.114 41.925 140.659 1.00 15.22 143 HIS A N 1
ATOM 409 C CA . HIS A 1 61 ? 44.772 41.172 139.509 1.00 15.78 143 HIS A CA 1
ATOM 410 C C . HIS A 1 61 ? 45.527 41.629 138.316 1.00 17.05 143 HIS A C 1
ATOM 411 O O . HIS A 1 61 ? 45.976 40.794 137.494 1.00 17.06 143 HIS A O 1
ATOM 418 N N . LYS A 1 62 ? 45.647 42.937 138.159 1.00 18.95 144 LYS A N 1
ATOM 419 C CA . LYS A 1 62 ? 46.447 43.450 137.100 1.00 21.30 144 LYS A CA 1
ATOM 420 C C . LYS A 1 62 ? 47.951 43.060 137.184 1.00 21.78 144 LYS A C 1
ATOM 421 O O . LYS A 1 62 ? 48.567 42.802 136.148 1.00 21.42 144 LYS A O 1
ATOM 427 N N . ARG A 1 63 ? 48.550 43.043 138.369 1.00 21.33 145 ARG A N 1
ATOM 428 C CA . ARG A 1 63 ? 49.933 42.584 138.601 1.00 22.56 145 ARG A CA 1
ATOM 429 C C . ARG A 1 63 ? 50.135 41.050 138.396 1.00 21.80 145 ARG A C 1
ATOM 430 O O . ARG A 1 63 ? 51.149 40.678 137.786 1.00 21.66 145 ARG A O 1
ATOM 438 N N . CYS A 1 64 ? 49.150 40.222 138.810 1.00 19.93 146 CYS A N 1
ATOM 439 C CA . CYS A 1 64 ? 49.314 38.766 138.990 1.00 20.19 146 CYS A CA 1
ATOM 440 C C . CYS A 1 64 ? 48.459 37.937 138.055 1.00 18.84 146 CYS A C 1
ATOM 441 O O . CYS A 1 64 ? 48.663 36.752 137.954 1.00 18.42 146 CYS A O 1
ATOM 444 N N . GLY A 1 65 ? 47.613 38.576 137.271 1.00 18.70 147 GLY A N 1
ATOM 445 C CA . GLY A 1 65 ? 46.661 37.890 136.458 1.00 18.82 147 GLY A CA 1
ATOM 446 C C . GLY A 1 65 ? 47.205 37.158 135.201 1.00 19.47 147 GLY A C 1
ATOM 447 O O . GLY A 1 65 ? 48.424 37.197 134.916 1.00 19.75 147 GLY A O 1
ATOM 448 N N . PRO A 1 66 ? 46.309 36.432 134.529 1.00 19.99 148 PRO A N 1
ATOM 449 C CA . PRO A 1 66 ? 46.593 35.577 133.351 1.00 21.19 148 PRO A CA 1
ATOM 450 C C . PRO A 1 66 ? 47.429 36.288 132.368 1.00 21.70 148 PRO A C 1
ATOM 451 O O . PRO A 1 66 ? 47.160 37.451 132.053 1.00 21.61 148 PRO A O 1
ATOM 455 N N . GLY A 1 67 ? 48.519 35.658 131.994 1.00 23.20 149 GLY A N 1
ATOM 456 C CA . GLY A 1 67 ? 49.284 36.145 130.908 1.00 23.41 149 GLY A CA 1
ATOM 457 C C . GLY A 1 67 ? 50.380 37.119 131.366 1.00 23.75 149 GLY A C 1
ATOM 458 O O . GLY A 1 67 ? 51.222 37.436 130.584 1.00 24.01 149 GLY A O 1
ATOM 459 N N . THR A 1 68 ? 50.362 37.605 132.619 1.00 21.36 150 THR A N 1
ATOM 460 C CA . THR A 1 68 ? 51.423 38.505 133.109 1.00 21.18 150 THR A CA 1
ATOM 461 C C . THR A 1 68 ? 52.720 37.731 133.337 1.00 21.36 150 THR A C 1
ATOM 462 O O . THR A 1 68 ? 52.747 36.493 133.520 1.00 19.74 150 THR A O 1
ATOM 466 N N . GLU A 1 69 ? 53.767 38.496 133.408 1.00 22.60 151 GLU A N 1
ATOM 467 C CA . GLU A 1 69 ? 55.116 38.001 133.779 1.00 24.82 151 GLU A CA 1
ATOM 468 C C . GLU A 1 69 ? 55.045 37.289 135.165 1.00 22.83 151 GLU A C 1
ATOM 469 O O . GLU A 1 69 ? 55.560 36.187 135.339 1.00 22.40 151 GLU A O 1
ATOM 475 N N . SER A 1 70 ? 54.336 37.889 136.117 1.00 21.25 152 SER A N 1
ATOM 476 C CA . SER A 1 70 ? 54.121 37.198 137.423 1.00 20.59 152 SER A CA 1
ATOM 477 C C . SER A 1 70 ? 53.433 35.882 137.347 1.00 19.27 152 SER A C 1
ATOM 478 O O . SER A 1 70 ? 53.867 34.961 138.017 1.00 18.82 152 SER A O 1
ATOM 481 N N . TYR A 1 71 ? 52.344 35.785 136.607 1.00 18.48 153 TYR A N 1
ATOM 482 C CA . TYR A 1 71 ? 51.614 34.535 136.474 1.00 18.16 153 TYR A CA 1
ATOM 483 C C . TYR A 1 71 ? 52.506 33.442 135.860 1.00 18.75 153 TYR A C 1
ATOM 484 O O . TYR A 1 71 ? 52.467 32.249 136.225 1.00 17.40 153 TYR A O 1
ATOM 493 N N . LYS A 1 72 ? 53.283 33.871 134.882 1.00 20.42 154 LYS A N 1
ATOM 494 C CA . LYS A 1 72 ? 54.139 32.909 134.201 1.00 23.26 154 LYS A CA 1
ATOM 495 C C . LYS A 1 72 ? 55.216 32.376 135.151 1.00 23.81 154 LYS A C 1
ATOM 496 O O . LYS A 1 72 ? 55.462 31.160 135.174 1.00 24.03 154 LYS A O 1
ATOM 502 N N . LYS A 1 73 ? 55.790 33.256 135.961 1.00 24.01 155 LYS A N 1
ATOM 503 C CA . LYS A 1 73 ? 56.731 32.813 136.983 1.00 25.33 155 LYS A CA 1
ATOM 504 C C . LYS A 1 73 ? 56.016 31.881 138.001 1.00 24.27 155 LYS A C 1
ATOM 505 O O . LYS A 1 73 ? 56.555 30.803 138.352 1.00 23.68 155 LYS A O 1
ATOM 511 N N . ALA A 1 74 ? 54.782 32.213 138.427 1.00 21.73 156 ALA A N 1
ATOM 512 C CA . ALA A 1 74 ? 54.113 31.354 139.443 1.00 21.68 156 ALA A CA 1
ATOM 513 C C . ALA A 1 74 ? 53.800 30.008 138.873 1.00 22.00 156 ALA A C 1
ATOM 514 O O . ALA A 1 74 ? 53.779 29.016 139.604 1.00 21.42 156 ALA A O 1
ATOM 516 N N . LEU A 1 75 ? 53.547 29.935 137.574 1.00 22.86 157 LEU A N 1
ATOM 517 C CA . LEU A 1 75 ? 53.238 28.625 137.014 1.00 25.39 157 LEU A CA 1
ATOM 518 C C . LEU A 1 75 ? 54.353 27.578 137.235 1.00 28.37 157 LEU A C 1
ATOM 519 O O . LEU A 1 75 ? 54.066 26.410 137.368 1.00 28.31 157 LEU A O 1
ATOM 524 N N . LYS A 1 76 ? 55.614 27.996 137.150 1.00 33.01 158 LYS A N 1
ATOM 525 C CA . LYS A 1 76 ? 56.759 27.105 137.531 1.00 36.79 158 LYS A CA 1
ATOM 526 C C . LYS A 1 76 ? 56.735 26.474 138.969 1.00 38.88 158 LYS A C 1
ATOM 527 O O . LYS A 1 76 ? 57.357 25.467 139.217 1.00 42.26 158 LYS A O 1
ATOM 533 N N . GLN A 1 77 ? 55.958 26.985 139.895 1.00 37.43 159 GLN A N 1
ATOM 534 C CA . GLN A 1 77 ? 55.854 26.321 141.199 1.00 39.06 159 GLN A CA 1
ATOM 535 C C . GLN A 1 77 ? 55.176 24.995 141.085 1.00 37.41 159 GLN A C 1
ATOM 536 O O . GLN A 1 77 ? 55.485 24.051 141.874 1.00 39.27 159 GLN A O 1
ATOM 542 N N . LEU A 1 78 ? 54.302 24.897 140.092 1.00 34.93 160 LEU A N 1
ATOM 543 C CA . LEU A 1 78 ? 53.613 23.669 139.836 1.00 36.95 160 LEU A CA 1
ATOM 544 C C . LEU A 1 78 ? 54.611 22.580 139.352 1.00 41.66 160 LEU A C 1
ATOM 545 O O . LEU A 1 78 ? 54.318 21.379 139.465 1.00 44.30 160 LEU A O 1
ATOM 550 N N . ASP A 1 79 ? 55.807 23.007 138.911 1.00 46.96 161 ASP A N 1
ATOM 551 C CA . ASP A 1 79 ? 56.916 22.099 138.571 1.00 55.36 161 ASP A CA 1
ATOM 552 C C . ASP A 1 79 ? 58.190 22.317 139.492 1.00 63.63 161 ASP A C 1
ATOM 553 O O . ASP A 1 79 ? 59.245 22.732 138.994 1.00 71.40 161 ASP A O 1
ATOM 558 N N . GLN A 1 80 ? 58.091 22.013 140.805 1.00 64.72 162 GLN A N 1
ATOM 559 C CA . GLN A 1 80 ? 59.151 22.328 141.803 1.00 66.34 162 GLN A CA 1
ATOM 560 C C . GLN A 1 80 ? 59.524 21.125 142.691 1.00 72.62 162 GLN A C 1
ATOM 561 O O . GLN A 1 80 ? 58.879 20.862 143.727 1.00 77.26 162 GLN A O 1
ATOM 563 N N . ASP A 1 84 ? 59.309 24.542 145.707 1.00 79.42 166 ASP A N 1
ATOM 564 C CA . ASP A 1 84 ? 58.827 25.861 146.135 1.00 79.38 166 ASP A CA 1
ATOM 565 C C . ASP A 1 84 ? 60.033 26.815 146.289 1.00 83.69 166 ASP A C 1
ATOM 566 O O . ASP A 1 84 ? 61.080 26.384 146.757 1.00 89.10 166 ASP A O 1
ATOM 571 N N . GLY A 1 85 ? 59.942 28.094 145.907 1.00 85.28 167 GLY A N 1
ATOM 572 C CA . GLY A 1 85 ? 58.758 28.757 145.344 1.00 81.34 167 GLY A CA 1
ATOM 573 C C . GLY A 1 85 ? 58.715 30.185 145.866 1.00 82.04 167 GLY A C 1
ATOM 574 O O . GLY A 1 85 ? 59.106 31.124 145.156 1.00 77.95 167 GLY A O 1
ATOM 575 N N . ASP A 1 86 ? 58.229 30.322 147.111 1.00 81.38 168 ASP A N 1
ATOM 576 C CA . ASP A 1 86 ? 58.237 31.576 147.900 1.00 78.41 168 ASP A CA 1
ATOM 577 C C . ASP A 1 86 ? 57.964 32.889 147.096 1.00 74.22 168 ASP A C 1
ATOM 578 O O . ASP A 1 86 ? 58.740 33.852 147.145 1.00 80.39 168 ASP A O 1
ATOM 583 N N . GLY A 1 87 ? 56.842 32.921 146.386 1.00 64.82 169 GLY A N 1
ATOM 584 C CA . GLY A 1 87 ? 56.619 33.887 145.306 1.00 58.40 169 GLY A CA 1
ATOM 585 C C . GLY A 1 87 ? 55.849 35.146 145.672 1.00 51.15 169 GLY A C 1
ATOM 586 O O . GLY A 1 87 ? 55.651 35.457 146.848 1.00 51.15 169 GLY A O 1
ATOM 587 N N . GLU A 1 88 ? 55.362 35.830 144.646 1.00 44.49 170 GLU A N 1
ATOM 588 C CA . GLU A 1 88 ? 54.865 37.171 144.801 1.00 40.62 170 GLU A CA 1
ATOM 589 C C . GLU A 1 88 ? 53.325 37.255 144.706 1.00 37.51 170 GLU A C 1
ATOM 590 O O . GLU A 1 88 ? 52.700 38.293 144.982 1.00 43.70 170 GLU A O 1
ATOM 596 N N . CYS A 1 89 ? 52.715 36.143 144.359 1.00 29.40 171 CYS A N 1
ATOM 597 C CA . CYS A 1 89 ? 51.371 36.153 143.805 1.00 24.89 171 CYS A CA 1
ATOM 598 C C . CYS A 1 89 ? 50.856 34.775 144.278 1.00 20.89 171 CYS A C 1
ATOM 599 O O . CYS A 1 89 ? 51.564 33.732 144.134 1.00 21.29 171 CYS A O 1
ATOM 602 N N A LYS A 1 90 ? 49.656 34.749 144.816 0.50 18.65 172 LYS A N 1
ATOM 603 N N B LYS A 1 90 ? 49.635 34.776 144.784 0.50 18.26 172 LYS A N 1
ATOM 604 C CA A LYS A 1 90 ? 49.019 33.465 145.070 0.50 17.25 172 LYS A CA 1
ATOM 605 C CA B LYS A 1 90 ? 48.966 33.537 145.166 0.50 16.71 172 LYS A CA 1
ATOM 606 C C A LYS A 1 90 ? 47.629 33.496 144.473 0.50 15.51 172 LYS A C 1
ATOM 607 C C B LYS A 1 90 ? 47.605 33.508 144.478 0.50 15.24 172 LYS A C 1
ATOM 608 O O A LYS A 1 90 ? 47.100 34.570 144.176 0.50 15.59 172 LYS A O 1
ATOM 609 O O B LYS A 1 90 ? 47.049 34.559 144.150 0.50 15.31 172 LYS A O 1
ATOM 620 N N . TYR A 1 91 ? 47.065 32.322 144.298 1.00 14.01 173 TYR A N 1
ATOM 621 C CA . TYR A 1 91 ? 45.910 32.098 143.461 1.00 13.40 173 TYR A CA 1
ATOM 622 C C . TYR A 1 91 ? 44.879 31.187 144.079 1.00 12.54 173 TYR A C 1
ATOM 623 O O . TYR A 1 91 ? 45.187 30.293 144.848 1.00 12.61 173 TYR A O 1
ATOM 632 N N . VAL A 1 92 ? 43.665 31.372 143.670 1.00 12.15 174 VAL A N 1
ATOM 633 C CA . VAL A 1 92 ? 42.617 30.438 143.796 1.00 11.56 174 VAL A CA 1
ATOM 634 C C . VAL A 1 92 ? 41.873 30.274 142.478 1.00 11.65 174 VAL A C 1
ATOM 635 O O . VAL A 1 92 ? 41.338 31.260 141.882 1.00 10.72 174 VAL A O 1
ATOM 639 N N . VAL A 1 93 ? 41.779 29.009 142.021 1.00 11.40 175 VAL A N 1
ATOM 640 C CA . VAL A 1 93 ? 41.128 28.700 140.746 1.00 11.38 175 VAL A CA 1
ATOM 641 C C . VAL A 1 93 ? 39.749 28.048 141.028 1.00 11.11 175 VAL A C 1
ATOM 642 O O . VAL A 1 93 ? 39.673 27.051 141.797 1.00 11.52 175 VAL A O 1
ATOM 646 N N . TRP A 1 94 ? 38.724 28.691 140.494 1.00 10.54 176 TRP A N 1
ATOM 647 C CA . TRP A 1 94 ? 37.403 28.179 140.510 1.00 10.55 176 TRP A CA 1
ATOM 648 C C . TRP A 1 94 ? 37.159 27.234 139.359 1.00 11.10 176 TRP A C 1
ATOM 649 O O . TRP A 1 94 ? 37.277 27.588 138.194 1.00 11.63 176 TRP A O 1
ATOM 660 N N . ILE A 1 95 ? 36.730 26.043 139.670 1.00 11.43 177 ILE A N 1
ATOM 661 C CA . ILE A 1 95 ? 36.398 25.031 138.646 1.00 12.20 177 ILE A CA 1
ATOM 662 C C . ILE A 1 95 ? 34.949 25.156 138.238 1.00 12.48 177 ILE A C 1
ATOM 663 O O . ILE A 1 95 ? 34.059 25.244 139.084 1.00 12.38 177 ILE A O 1
ATOM 668 N N . SER A 1 96 ? 34.645 25.217 136.935 1.00 13.83 178 SER A N 1
ATOM 669 C CA . SER A 1 96 ? 33.248 25.321 136.464 1.00 14.67 178 SER A CA 1
ATOM 670 C C . SER A 1 96 ? 32.478 23.999 136.627 1.00 16.19 178 SER A C 1
ATOM 671 O O . SER A 1 96 ? 32.862 22.988 135.989 1.00 19.14 178 SER A O 1
ATOM 674 N N . PHE A 1 97 ? 31.594 23.953 137.629 1.00 16.88 179 PHE A N 1
ATOM 675 C CA . PHE A 1 97 ? 30.985 22.697 138.083 1.00 17.47 179 PHE A CA 1
ATOM 676 C C . PHE A 1 97 ? 29.527 22.946 138.359 1.00 17.37 179 PHE A C 1
ATOM 677 O O . PHE A 1 97 ? 29.220 23.930 138.956 1.00 18.11 179 PHE A O 1
ATOM 685 N N . SER A 1 98 ? 28.652 22.049 137.907 1.00 17.55 180 SER A N 1
ATOM 686 C CA . SER A 1 98 ? 27.250 22.063 138.214 1.00 17.87 180 SER A CA 1
ATOM 687 C C . SER A 1 98 ? 26.468 23.084 137.388 1.00 16.87 180 SER A C 1
ATOM 688 O O . SER A 1 98 ? 27.043 23.700 136.473 1.00 16.20 180 SER A O 1
ATOM 691 N N . GLY A 1 99 ? 25.179 23.294 137.740 1.00 16.33 181 GLY A N 1
ATOM 692 C CA . GLY A 1 99 ? 24.264 24.160 136.993 1.00 15.80 181 GLY A CA 1
ATOM 693 C C . GLY A 1 99 ? 24.624 25.639 137.131 1.00 14.86 181 GLY A C 1
ATOM 694 O O . GLY A 1 99 ? 25.416 26.077 138.035 1.00 14.04 181 GLY A O 1
ATOM 695 N N . LEU A 1 100 ? 24.031 26.438 136.265 1.00 14.78 182 LEU A N 1
ATOM 696 C CA . LEU A 1 100 ? 24.364 27.866 136.191 1.00 14.33 182 LEU A CA 1
ATOM 697 C C . LEU A 1 100 ? 24.089 28.602 137.489 1.00 13.31 182 LEU A C 1
ATOM 698 O O . LEU A 1 100 ? 24.884 29.366 137.909 1.00 12.90 182 LEU A O 1
ATOM 703 N N . GLY A 1 101 ? 22.960 28.383 138.155 1.00 12.86 183 GLY A N 1
ATOM 704 C CA . GLY A 1 101 ? 22.752 29.101 139.368 1.00 12.64 183 GLY A CA 1
ATOM 705 C C . GLY A 1 101 ? 23.728 28.687 140.452 1.00 12.14 183 GLY A C 1
ATOM 706 O O . GLY A 1 101 ? 24.266 29.550 141.097 1.00 12.02 183 GLY A O 1
ATOM 707 N N . ASN A 1 102 ? 24.085 27.421 140.557 1.00 12.27 184 ASN A N 1
ATOM 708 C CA . ASN A 1 102 ? 25.112 26.957 141.527 1.00 13.00 184 ASN A CA 1
ATOM 709 C C . ASN A 1 102 ? 26.432 27.652 141.191 1.00 12.71 184 ASN A C 1
ATOM 710 O O . ASN A 1 102 ? 27.146 28.110 142.063 1.00 12.86 184 ASN A O 1
ATOM 715 N N . ARG A 1 103 ? 26.768 27.734 139.901 1.00 12.39 185 ARG A N 1
ATOM 716 C CA . ARG A 1 103 ? 27.993 28.329 139.494 1.00 12.30 185 ARG A CA 1
ATOM 717 C C . ARG A 1 103 ? 28.106 29.746 139.840 1.00 11.12 185 ARG A C 1
ATOM 718 O O . ARG A 1 103 ? 29.200 30.159 140.262 1.00 11.13 185 ARG A O 1
ATOM 726 N N . ILE A 1 104 ? 27.105 30.520 139.583 1.00 10.46 186 ILE A N 1
ATOM 727 C CA . ILE A 1 104 ? 27.159 31.881 139.913 1.00 10.22 186 ILE A CA 1
ATOM 728 C C . ILE A 1 104 ? 27.379 32.116 141.428 1.00 10.02 186 ILE A C 1
ATOM 729 O O . ILE A 1 104 ? 28.215 32.930 141.862 1.00 9.44 186 ILE A O 1
ATOM 734 N N . LEU A 1 105 ? 26.629 31.378 142.222 1.00 10.41 187 LEU A N 1
ATOM 735 C CA . LEU A 1 105 ? 26.772 31.562 143.679 1.00 10.47 187 LEU A CA 1
ATOM 736 C C . LEU A 1 105 ? 28.126 31.086 144.223 1.00 10.48 187 LEU A C 1
ATOM 737 O O . LEU A 1 105 ? 28.756 31.707 145.098 1.00 9.74 187 LEU A O 1
ATOM 742 N N . SER A 1 106 ? 28.580 29.961 143.696 1.00 10.17 188 SER A N 1
ATOM 743 C CA . SER A 1 106 ? 29.848 29.395 144.115 1.00 10.43 188 SER A CA 1
ATOM 744 C C . SER A 1 106 ? 31.038 30.220 143.698 1.00 9.96 188 SER A C 1
ATOM 745 O O . SER A 1 106 ? 31.985 30.406 144.495 1.00 10.10 188 SER A O 1
ATOM 748 N N . LEU A 1 107 ? 30.964 30.829 142.517 1.00 9.52 189 LEU A N 1
ATOM 749 C CA . LEU A 1 107 ? 31.951 31.672 142.073 1.00 9.29 189 LEU A CA 1
ATOM 750 C C . LEU A 1 107 ? 32.033 32.941 142.919 1.00 9.02 189 LEU A C 1
ATOM 751 O O . LEU A 1 107 ? 33.104 33.425 143.261 1.00 8.32 189 LEU A O 1
ATOM 756 N N . ALA A 1 108 ? 30.861 33.460 143.290 1.00 9.10 190 ALA A N 1
ATOM 757 C CA . ALA A 1 108 ? 30.859 34.620 144.164 1.00 9.30 190 ALA A CA 1
ATOM 758 C C . ALA A 1 108 ? 31.477 34.335 145.547 1.00 9.10 190 ALA A C 1
ATOM 759 O O . ALA A 1 108 ? 32.197 35.182 146.098 1.00 9.42 190 ALA A O 1
ATOM 761 N N . SER A 1 109 ? 31.252 33.126 146.034 1.00 9.05 191 SER A N 1
ATOM 762 C CA . SER A 1 109 ? 31.834 32.660 147.220 1.00 9.24 191 SER A CA 1
ATOM 763 C C . SER A 1 109 ? 33.340 32.542 147.135 1.00 9.08 191 SER A C 1
ATOM 764 O O . SER A 1 109 ? 34.037 32.924 148.092 1.00 9.33 191 SER A O 1
ATOM 767 N N . VAL A 1 110 ? 33.843 31.932 146.065 1.00 9.23 192 VAL A N 1
ATOM 768 C CA . VAL A 1 110 ? 35.303 31.799 145.855 1.00 9.32 192 VAL A CA 1
ATOM 769 C C . VAL A 1 110 ? 35.964 33.194 145.733 1.00 9.72 192 VAL A C 1
ATOM 770 O O . VAL A 1 110 ? 37.091 33.421 146.199 1.00 9.77 192 VAL A O 1
ATOM 774 N N . PHE A 1 111 ? 35.277 34.145 145.086 1.00 10.08 193 PHE A N 1
ATOM 775 C CA . PHE A 1 111 ? 35.762 35.514 144.974 1.00 10.05 193 PHE A CA 1
ATOM 776 C C . PHE A 1 111 ? 35.884 36.135 146.380 1.00 10.19 193 PHE A C 1
ATOM 777 O O . PHE A 1 111 ? 36.897 36.807 146.679 1.00 10.13 193 PHE A O 1
ATOM 785 N N . LEU A 1 112 ? 34.877 35.999 147.219 1.00 10.06 194 LEU A N 1
ATOM 786 C CA . LEU A 1 112 ? 35.005 36.488 148.593 1.00 10.52 194 LEU A CA 1
ATOM 787 C C . LEU A 1 112 ? 36.220 35.852 149.251 1.00 10.66 194 LEU A C 1
ATOM 788 O O . LEU A 1 112 ? 37.006 36.582 149.901 1.00 11.21 194 LEU A O 1
ATOM 793 N N . TYR A 1 113 ? 36.365 34.548 149.114 1.00 10.57 195 TYR A N 1
ATOM 794 C CA . TYR A 1 113 ? 37.499 33.835 149.714 1.00 11.05 195 TYR A CA 1
ATOM 795 C C . TYR A 1 113 ? 38.837 34.417 149.249 1.00 11.47 195 TYR A C 1
ATOM 796 O O . TYR A 1 113 ? 39.713 34.687 150.094 1.00 12.11 195 TYR A O 1
ATOM 805 N N . ALA A 1 114 ? 38.948 34.775 147.935 1.00 10.76 196 ALA A N 1
ATOM 806 C CA . ALA A 1 114 ? 40.129 35.428 147.352 1.00 11.08 196 ALA A CA 1
ATOM 807 C C . ALA A 1 114 ? 40.396 36.738 148.071 1.00 11.37 196 ALA A C 1
ATOM 808 O O . ALA A 1 114 ? 41.546 37.087 148.369 1.00 10.97 196 ALA A O 1
ATOM 810 N N . LEU A 1 115 ? 39.327 37.534 148.203 1.00 11.47 197 LEU A N 1
ATOM 811 C CA . LEU A 1 115 ? 39.465 38.764 148.902 1.00 12.29 197 LEU A CA 1
ATOM 812 C C . LEU A 1 115 ? 40.025 38.599 150.331 1.00 12.69 197 LEU A C 1
ATOM 813 O O . LEU A 1 115 ? 40.842 39.402 150.794 1.00 13.16 197 LEU A O 1
ATOM 818 N N . LEU A 1 116 ? 39.483 37.620 151.080 1.00 12.61 198 LEU A N 1
ATOM 819 C CA . LEU A 1 116 ? 39.858 37.462 152.436 1.00 14.07 198 LEU A CA 1
ATOM 820 C C . LEU A 1 116 ? 41.300 36.957 152.555 1.00 14.52 198 LEU A C 1
ATOM 821 O O . LEU A 1 116 ? 41.868 37.085 153.601 1.00 15.92 198 LEU A O 1
ATOM 826 N N . THR A 1 117 ? 41.865 36.321 151.505 1.00 14.79 199 THR A N 1
ATOM 827 C CA . THR A 1 117 ? 43.166 35.650 151.588 1.00 15.03 199 THR A CA 1
ATOM 828 C C . THR A 1 117 ? 44.227 36.253 150.676 1.00 16.13 199 THR A C 1
ATOM 829 O O . THR A 1 117 ? 45.235 35.620 150.460 1.00 15.32 199 THR A O 1
ATOM 833 N N . ASP A 1 118 ? 43.977 37.428 150.096 1.00 17.22 200 ASP A N 1
ATOM 834 C CA . ASP A 1 118 ? 44.920 38.089 149.235 1.00 19.54 200 ASP A CA 1
ATOM 835 C C . ASP A 1 118 ? 45.372 37.273 148.001 1.00 17.85 200 ASP A C 1
ATOM 836 O O . ASP A 1 118 ? 46.501 37.298 147.616 1.00 18.84 200 ASP A O 1
ATOM 841 N N . ARG A 1 119 ? 44.437 36.489 147.475 1.00 15.37 201 ARG A N 1
ATOM 842 C CA . ARG A 1 119 ? 44.635 35.724 146.322 1.00 14.49 201 ARG A CA 1
ATOM 843 C C . ARG A 1 119 ? 44.013 36.391 145.089 1.00 13.60 201 ARG A C 1
ATOM 844 O O . ARG A 1 119 ? 43.004 37.081 145.149 1.00 12.70 201 ARG A O 1
ATOM 852 N N . VAL A 1 120 ? 44.544 35.997 143.967 1.00 13.12 202 VAL A N 1
ATOM 853 C CA . VAL A 1 120 ? 43.973 36.243 142.652 1.00 12.67 202 VAL A CA 1
ATOM 854 C C . VAL A 1 120 ? 43.014 35.195 142.271 1.00 12.23 202 VAL A C 1
ATOM 855 O O . VAL A 1 120 ? 43.337 33.997 142.318 1.00 11.84 202 VAL A O 1
ATOM 859 N N . LEU A 1 121 ? 41.836 35.594 141.830 1.00 11.79 203 LEU A N 1
ATOM 860 C CA . LEU A 1 121 ? 40.828 34.625 141.343 1.00 11.74 203 LEU A CA 1
ATOM 861 C C . LEU A 1 121 ? 41.034 34.348 139.823 1.00 11.99 203 LEU A C 1
ATOM 862 O O . LEU A 1 121 ? 41.085 35.287 139.008 1.00 12.42 203 LEU A O 1
ATOM 867 N N . LEU A 1 122 ? 41.105 33.071 139.450 1.00 11.89 204 LEU A N 1
ATOM 868 C CA . LEU A 1 122 ? 41.049 32.641 138.069 1.00 12.33 204 LEU A CA 1
ATOM 869 C C . LEU A 1 122 ? 39.814 31.738 137.907 1.00 12.09 204 LEU A C 1
ATOM 870 O O . LEU A 1 122 ? 39.580 30.806 138.635 1.00 11.99 204 LEU A O 1
ATOM 875 N N . VAL A 1 123 ? 39.154 31.958 136.812 1.00 12.10 205 VAL A N 1
ATOM 876 C CA . VAL A 1 123 ? 37.911 31.296 136.490 1.00 12.05 205 VAL A CA 1
ATOM 877 C C . VAL A 1 123 ? 38.076 30.318 135.402 1.00 12.70 205 VAL A C 1
ATOM 878 O O . VAL A 1 123 ? 38.315 30.722 134.229 1.00 12.75 205 VAL A O 1
ATOM 882 N N . ASP A 1 124 ? 37.775 29.068 135.706 1.00 13.11 206 ASP A N 1
ATOM 883 C CA . ASP A 1 124 ? 37.591 28.048 134.674 1.00 14.56 206 ASP A CA 1
ATOM 884 C C . ASP A 1 124 ? 36.365 28.396 133.794 1.00 14.77 206 ASP A C 1
ATOM 885 O O . ASP A 1 124 ? 35.262 28.437 134.243 1.00 13.44 206 ASP A O 1
ATOM 890 N N . ARG A 1 125 ? 36.588 28.585 132.504 1.00 15.04 207 ARG A N 1
ATOM 891 C CA . ARG A 1 125 ? 35.534 29.185 131.715 1.00 14.90 207 ARG A CA 1
ATOM 892 C C . ARG A 1 125 ? 34.525 28.101 131.379 1.00 15.31 207 ARG A C 1
ATOM 893 O O . ARG A 1 125 ? 33.398 28.412 131.069 1.00 14.56 207 ARG A O 1
ATOM 901 N N . GLY A 1 126 ? 34.921 26.834 131.509 1.00 15.17 208 GLY A N 1
ATOM 902 C CA . GLY A 1 126 ? 34.033 25.772 131.234 1.00 16.76 208 GLY A CA 1
ATOM 903 C C . GLY A 1 126 ? 33.449 25.825 129.821 1.00 18.58 208 GLY A C 1
ATOM 904 O O . GLY A 1 126 ? 34.144 26.203 128.902 1.00 18.45 208 GLY A O 1
ATOM 905 N N . LYS A 1 127 ? 32.156 25.543 129.662 1.00 20.62 209 LYS A N 1
ATOM 906 C CA . LYS A 1 127 ? 31.529 25.565 128.300 1.00 24.33 209 LYS A CA 1
ATOM 907 C C . LYS A 1 127 ? 30.969 26.895 127.918 1.00 23.63 209 LYS A C 1
ATOM 908 O O . LYS A 1 127 ? 30.796 27.172 126.724 1.00 23.28 209 LYS A O 1
ATOM 914 N N . ASP A 1 128 ? 30.700 27.754 128.887 1.00 22.04 210 ASP A N 1
ATOM 915 C CA . ASP A 1 128 ? 29.916 28.968 128.563 1.00 22.08 210 ASP A CA 1
ATOM 916 C C . ASP A 1 128 ? 30.227 30.229 129.325 1.00 19.84 210 ASP A C 1
ATOM 917 O O . ASP A 1 128 ? 29.631 31.218 129.009 1.00 18.83 210 ASP A O 1
ATOM 922 N N . MET A 1 129 ? 31.131 30.219 130.311 1.00 18.74 211 MET A N 1
ATOM 923 C CA . MET A 1 129 ? 31.303 31.380 131.142 1.00 19.11 211 MET A CA 1
ATOM 924 C C . MET A 1 129 ? 31.663 32.614 130.368 1.00 19.11 211 MET A C 1
ATOM 925 O O . MET A 1 129 ? 31.178 33.740 130.702 1.00 18.40 211 MET A O 1
ATOM 930 N N . ASP A 1 130 ? 32.527 32.493 129.401 1.00 18.60 212 ASP A N 1
ATOM 931 C CA . ASP A 1 130 ? 32.847 33.664 128.581 1.00 20.22 212 ASP A CA 1
ATOM 932 C C . ASP A 1 130 ? 31.771 34.059 127.590 1.00 19.60 212 ASP A C 1
ATOM 933 O O . ASP A 1 130 ? 31.712 35.184 127.147 1.00 21.05 212 ASP A O 1
ATOM 938 N N . ASP A 1 131 ? 30.911 33.142 127.228 1.00 18.84 213 ASP A N 1
ATOM 939 C CA . ASP A 1 131 ? 29.747 33.468 126.444 1.00 20.27 213 ASP A CA 1
ATOM 940 C C . ASP A 1 131 ? 28.594 34.179 127.150 1.00 18.45 213 ASP A C 1
ATOM 941 O O . ASP A 1 131 ? 27.946 35.069 126.542 1.00 18.26 213 ASP A O 1
ATOM 946 N N . LEU A 1 132 ? 28.501 33.978 128.442 1.00 15.68 214 LEU A N 1
ATOM 947 C CA . LEU A 1 132 ? 27.494 34.611 129.275 1.00 15.06 214 LEU A CA 1
ATOM 948 C C . LEU A 1 132 ? 27.898 35.897 129.931 1.00 14.53 214 LEU A C 1
ATOM 949 O O . LEU A 1 132 ? 27.050 36.821 130.057 1.00 13.58 214 LEU A O 1
ATOM 954 N N . PHE A 1 133 ? 29.202 36.010 130.342 1.00 14.20 215 PHE A N 1
ATOM 955 C CA . PHE A 1 133 ? 29.619 37.143 131.180 1.00 13.74 215 PHE A CA 1
ATOM 956 C C . PHE A 1 133 ? 30.736 37.988 130.631 1.00 14.04 215 PHE A C 1
ATOM 957 O O . PHE A 1 133 ? 31.623 37.469 129.895 1.00 13.32 215 PHE A O 1
ATOM 965 N N . CYS A 1 134 ? 30.617 39.282 130.868 1.00 14.91 216 CYS A N 1
ATOM 966 C CA . CYS A 1 134 ? 31.679 40.183 130.557 1.00 16.41 216 CYS A CA 1
ATOM 967 C C . CYS A 1 134 ? 32.875 40.049 131.521 1.00 15.07 216 CYS A C 1
ATOM 968 O O . CYS A 1 134 ? 32.810 39.410 132.536 1.00 13.91 216 CYS A O 1
ATOM 971 N N . GLU A 1 135 ? 33.984 40.720 131.175 1.00 15.22 217 GLU A N 1
ATOM 972 C CA . GLU A 1 135 ? 35.107 40.742 132.128 1.00 14.82 217 GLU A CA 1
ATOM 973 C C . GLU A 1 135 ? 34.796 41.695 133.301 1.00 14.10 217 GLU A C 1
ATOM 974 O O . GLU A 1 135 ? 34.458 42.810 133.109 1.00 14.80 217 GLU A O 1
ATOM 980 N N . PRO A 1 136 ? 34.976 41.279 134.556 1.00 13.45 218 PRO A N 1
ATOM 981 C CA . PRO A 1 136 ? 34.724 42.191 135.703 1.00 13.88 218 PRO A CA 1
ATOM 982 C C . PRO A 1 136 ? 35.830 43.001 136.266 1.00 14.75 218 PRO A C 1
ATOM 983 O O . PRO A 1 136 ? 35.579 43.960 136.988 1.00 14.29 218 PRO A O 1
ATOM 987 N N . PHE A 1 137 ? 37.059 42.659 135.888 1.00 15.53 219 PHE A N 1
ATOM 988 C CA . PHE A 1 137 ? 38.209 43.333 136.389 1.00 16.64 219 PHE A CA 1
ATOM 989 C C . PHE A 1 137 ? 38.859 44.226 135.434 1.00 18.37 219 PHE A C 1
ATOM 990 O O . PHE A 1 137 ? 39.343 43.817 134.384 1.00 19.80 219 PHE A O 1
ATOM 998 N N . LEU A 1 138 ? 38.913 45.514 135.738 1.00 20.39 220 LEU A N 1
ATOM 999 C CA . LEU A 1 138 ? 39.279 46.442 134.664 1.00 22.03 220 LEU A CA 1
ATOM 1000 C C . LEU A 1 138 ? 40.717 46.189 134.284 1.00 23.49 220 LEU A C 1
ATOM 1001 O O . LEU A 1 138 ? 41.589 46.149 135.204 1.00 24.94 220 LEU A O 1
ATOM 1006 N N . GLY A 1 139 ? 40.998 46.022 132.996 1.00 23.03 221 GLY A N 1
ATOM 1007 C CA . GLY A 1 139 ? 42.363 45.861 132.590 1.00 24.17 221 GLY A CA 1
ATOM 1008 C C . GLY A 1 139 ? 42.872 44.482 132.196 1.00 24.24 221 GLY A C 1
ATOM 1009 O O . GLY A 1 139 ? 43.904 44.362 131.452 1.00 24.50 221 GLY A O 1
ATOM 1010 N N A MET A 1 140 ? 42.327 43.433 132.835 0.50 21.12 222 MET A N 1
ATOM 1011 N N B MET A 1 140 ? 42.042 43.478 132.457 0.50 23.11 222 MET A N 1
ATOM 1012 C CA A MET A 1 140 ? 43.011 42.152 132.877 0.50 19.59 222 MET A CA 1
ATOM 1013 C CA B MET A 1 140 ? 42.518 42.145 132.649 0.50 22.57 222 MET A CA 1
ATOM 1014 C C A MET A 1 140 ? 41.958 41.026 133.064 0.50 18.00 222 MET A C 1
ATOM 1015 C C B MET A 1 140 ? 41.458 41.156 132.222 0.50 20.30 222 MET A C 1
ATOM 1016 O O A MET A 1 140 ? 41.062 41.143 133.878 0.50 16.64 222 MET A O 1
ATOM 1017 O O B MET A 1 140 ? 40.358 41.538 131.833 0.50 19.23 222 MET A O 1
ATOM 1026 N N A SER A 1 141 ? 42.013 39.969 132.245 0.50 16.84 223 SER A N 1
ATOM 1027 N N B SER A 1 141 ? 41.828 39.883 132.203 0.50 18.10 223 SER A N 1
ATOM 1028 C CA A SER A 1 141 ? 40.872 39.024 132.198 0.50 15.89 223 SER A CA 1
ATOM 1029 C CA B SER A 1 141 ? 40.819 38.861 132.078 0.50 16.62 223 SER A CA 1
ATOM 1030 C C A SER A 1 141 ? 40.830 38.152 133.463 0.50 15.11 223 SER A C 1
ATOM 1031 C C B SER A 1 141 ? 40.807 38.148 133.417 0.50 15.54 223 SER A C 1
ATOM 1032 O O A SER A 1 141 ? 41.891 37.867 134.061 0.50 15.03 223 SER A O 1
ATOM 1033 O O B SER A 1 141 ? 41.865 38.016 134.051 0.50 15.41 223 SER A O 1
ATOM 1038 N N . TRP A 1 142 ? 39.654 37.634 133.781 1.00 14.19 224 TRP A N 1
ATOM 1039 C CA . TRP A 1 142 ? 39.550 36.750 134.915 1.00 13.77 224 TRP A CA 1
ATOM 1040 C C . TRP A 1 142 ? 39.609 35.329 134.522 1.00 13.58 224 TRP A C 1
ATOM 1041 O O . TRP A 1 142 ? 39.571 34.479 135.411 1.00 12.95 224 TRP A O 1
ATOM 1052 N N . LEU A 1 143 ? 39.698 35.008 133.224 1.00 13.41 225 LEU A N 1
ATOM 1053 C CA . LEU A 1 143 ? 39.630 33.626 132.801 1.00 13.66 225 LEU A CA 1
ATOM 1054 C C . LEU A 1 143 ? 40.954 32.917 133.009 1.00 13.67 225 LEU A C 1
ATOM 1055 O O . LEU A 1 143 ? 41.998 33.430 132.646 1.00 13.63 225 LEU A O 1
ATOM 1060 N N . LEU A 1 144 ? 40.869 31.710 133.525 1.00 13.27 226 LEU A N 1
ATOM 1061 C CA . LEU A 1 144 ? 41.960 30.802 133.545 1.00 13.79 226 LEU A CA 1
ATOM 1062 C C . LEU A 1 144 ? 42.393 30.503 132.120 1.00 14.57 226 LEU A C 1
ATOM 1063 O O . LEU A 1 144 ? 41.558 30.086 131.318 1.00 14.67 226 LEU A O 1
ATOM 1068 N N . PRO A 1 145 ? 43.648 30.659 131.849 1.00 15.80 227 PRO A N 1
ATOM 1069 C CA . PRO A 1 145 ? 44.123 30.263 130.516 1.00 17.08 227 PRO A CA 1
ATOM 1070 C C . PRO A 1 145 ? 43.834 28.830 130.137 1.00 17.55 227 PRO A C 1
ATOM 1071 O O . PRO A 1 145 ? 43.999 27.910 130.965 1.00 17.83 227 PRO A O 1
ATOM 1075 N N . LEU A 1 146 ? 43.495 28.632 128.864 1.00 18.19 228 LEU A N 1
ATOM 1076 C CA . LEU A 1 146 ? 43.107 27.362 128.367 1.00 19.63 228 LEU A CA 1
ATOM 1077 C C . LEU A 1 146 ? 44.272 26.392 128.346 1.00 21.32 228 LEU A C 1
ATOM 1078 O O . LEU A 1 146 ? 44.056 25.191 128.382 1.00 23.51 228 LEU A O 1
ATOM 1083 N N . ASP A 1 147 ? 45.493 26.863 128.424 1.00 22.72 229 ASP A N 1
ATOM 1084 C CA . ASP A 1 147 ? 46.604 25.901 128.499 1.00 24.31 229 ASP A CA 1
ATOM 1085 C C . ASP A 1 147 ? 47.122 25.681 129.911 1.00 23.60 229 ASP A C 1
ATOM 1086 O O . ASP A 1 147 ? 48.182 25.065 130.124 1.00 23.03 229 ASP A O 1
ATOM 1091 N N . PHE A 1 148 ? 46.359 26.086 130.925 1.00 22.92 230 PHE A N 1
ATOM 1092 C CA . PHE A 1 148 ? 46.806 25.818 132.312 1.00 21.70 230 PHE A CA 1
ATOM 1093 C C . PHE A 1 148 ? 47.012 24.297 132.403 1.00 23.33 230 PHE A C 1
ATOM 1094 O O . PHE A 1 148 ? 46.152 23.526 132.044 1.00 22.10 230 PHE A O 1
ATOM 1102 N N . PRO A 1 149 ? 48.126 23.855 132.932 1.00 26.65 231 PRO A N 1
ATOM 1103 C CA . PRO A 1 149 ? 48.454 22.409 132.786 1.00 29.68 231 PRO A CA 1
ATOM 1104 C C . PRO A 1 149 ? 47.554 21.444 133.514 1.00 29.36 231 PRO A C 1
ATOM 1105 O O . PRO A 1 149 ? 47.292 20.370 133.010 1.00 30.85 231 PRO A O 1
ATOM 1109 N N . MET A 1 150 ? 46.979 21.859 134.643 1.00 27.23 232 MET A N 1
ATOM 1110 C CA . MET A 1 150 ? 46.066 20.997 135.401 1.00 26.49 232 MET A CA 1
ATOM 1111 C C . MET A 1 150 ? 44.639 20.936 134.966 1.00 25.07 232 MET A C 1
ATOM 1112 O O . MET A 1 150 ? 43.844 20.144 135.495 1.00 23.03 232 MET A O 1
ATOM 1117 N N . THR A 1 151 ? 44.305 21.678 133.918 1.00 23.96 233 THR A N 1
ATOM 1118 C CA . THR A 1 151 ? 42.951 21.712 133.516 1.00 24.92 233 THR A CA 1
ATOM 1119 C C . THR A 1 151 ? 42.275 20.366 133.250 1.00 25.04 233 THR A C 1
ATOM 1120 O O . THR A 1 151 ? 41.103 20.161 133.602 1.00 23.30 233 THR A O 1
ATOM 1124 N N . ASP A 1 152 ? 42.971 19.466 132.618 1.00 26.73 234 ASP A N 1
ATOM 1125 C CA . ASP A 1 152 ? 42.205 18.277 132.227 1.00 32.40 234 ASP A CA 1
ATOM 1126 C C . ASP A 1 152 ? 42.145 17.242 133.371 1.00 28.80 234 ASP A C 1
ATOM 1127 O O . ASP A 1 152 ? 41.578 16.181 133.179 1.00 28.95 234 ASP A O 1
ATOM 1132 N N . GLN A 1 153 ? 42.787 17.563 134.494 1.00 25.03 235 GLN A N 1
ATOM 1133 C CA . GLN A 1 153 ? 42.551 16.895 135.787 1.00 25.03 235 GLN A CA 1
ATOM 1134 C C . GLN A 1 153 ? 41.329 17.365 136.530 1.00 22.42 235 GLN A C 1
ATOM 1135 O O . GLN A 1 153 ? 40.931 16.699 137.508 1.00 20.90 235 GLN A O 1
ATOM 1141 N N . PHE A 1 154 ? 40.753 18.516 136.138 1.00 20.49 236 PHE A N 1
ATOM 1142 C CA . PHE A 1 154 ? 39.711 19.096 136.969 1.00 19.83 236 PHE A CA 1
ATOM 1143 C C . PHE A 1 154 ? 38.525 18.172 137.230 1.00 21.63 236 PHE A C 1
ATOM 1144 O O . PHE A 1 154 ? 38.092 18.061 138.439 1.00 20.50 236 PHE A O 1
ATOM 1152 N N . ASP A 1 155 ? 38.037 17.462 136.206 1.00 24.24 237 ASP A N 1
ATOM 1153 C CA . ASP A 1 155 ? 36.811 16.612 136.478 1.00 28.15 237 ASP A CA 1
ATOM 1154 C C . ASP A 1 155 ? 37.105 15.467 137.344 1.00 25.50 237 ASP A C 1
ATOM 1155 O O . ASP A 1 155 ? 36.209 15.116 138.075 1.00 26.08 237 ASP A O 1
ATOM 1160 N N . GLY A 1 156 ? 38.331 14.970 137.326 1.00 23.38 238 GLY A N 1
ATOM 1161 C CA . GLY A 1 156 ? 38.725 13.769 138.102 1.00 24.42 238 GLY A CA 1
ATOM 1162 C C . GLY A 1 156 ? 39.177 14.125 139.547 1.00 23.05 238 GLY A C 1
ATOM 1163 O O . GLY A 1 156 ? 39.338 13.219 140.339 1.00 23.95 238 GLY A O 1
ATOM 1164 N N . LEU A 1 157 ? 39.333 15.410 139.894 1.00 20.04 239 LEU A N 1
ATOM 1165 C CA . LEU A 1 157 ? 39.714 15.750 141.233 1.00 19.36 239 LEU A CA 1
ATOM 1166 C C . LEU A 1 157 ? 38.593 15.396 142.216 1.00 19.07 239 LEU A C 1
ATOM 1167 O O . LEU A 1 157 ? 37.439 15.680 141.936 1.00 18.27 239 LEU A O 1
ATOM 1172 N N . ASN A 1 158 ? 38.946 14.658 143.284 1.00 18.76 240 ASN A N 1
ATOM 1173 C CA . ASN A 1 158 ? 37.919 14.196 144.219 1.00 18.78 240 ASN A CA 1
ATOM 1174 C C . ASN A 1 158 ? 38.581 13.958 145.592 1.00 17.94 240 ASN A C 1
ATOM 1175 O O . ASN A 1 158 ? 39.800 14.203 145.784 1.00 16.71 240 ASN A O 1
ATOM 1180 N N . GLN A 1 159 ? 37.791 13.431 146.501 1.00 17.30 241 GLN A N 1
ATOM 1181 C CA . GLN A 1 159 ? 38.252 13.285 147.842 1.00 18.15 241 GLN A CA 1
ATOM 1182 C C . GLN A 1 159 ? 39.445 12.342 147.987 1.00 18.49 241 GLN A C 1
ATOM 1183 O O . GLN A 1 159 ? 40.106 12.402 149.040 1.00 18.49 241 GLN A O 1
ATOM 1189 N N . GLU A 1 160 ? 39.685 11.448 147.000 1.00 18.78 242 GLU A N 1
ATOM 1190 C CA . GLU A 1 160 ? 40.844 10.598 147.089 1.00 20.35 242 GLU A CA 1
ATOM 1191 C C . GLU A 1 160 ? 42.049 11.040 146.301 1.00 18.74 242 GLU A C 1
ATOM 1192 O O . GLU A 1 160 ? 42.965 10.244 146.131 1.00 18.47 242 GLU A O 1
ATOM 1198 N N . SER A 1 161 ? 42.004 12.269 145.780 1.00 16.97 243 SER A N 1
ATOM 1199 C CA . SER A 1 161 ? 43.087 12.803 144.993 1.00 16.80 243 SER A CA 1
ATOM 1200 C C . SER A 1 161 ? 44.213 13.081 146.004 1.00 16.62 243 SER A C 1
ATOM 1201 O O . SER A 1 161 ? 43.906 13.560 147.100 1.00 16.02 243 SER A O 1
ATOM 1204 N N . SER A 1 162 ? 45.447 12.790 145.663 1.00 16.41 244 SER A N 1
ATOM 1205 C CA . SER A 1 162 ? 46.601 13.051 146.552 1.00 16.71 244 SER A CA 1
ATOM 1206 C C . SER A 1 162 ? 46.679 14.406 147.142 1.00 16.16 244 SER A C 1
ATOM 1207 O O . SER A 1 162 ? 47.017 14.557 148.293 1.00 15.82 244 SER A O 1
ATOM 1210 N N A ARG A 1 163 ? 46.377 15.427 146.358 0.50 15.48 245 ARG A N 1
ATOM 1211 N N B ARG A 1 163 ? 46.356 15.421 146.360 0.50 16.26 245 ARG A N 1
ATOM 1212 C CA A ARG A 1 163 ? 46.450 16.786 146.892 0.50 15.02 245 ARG A CA 1
ATOM 1213 C CA B ARG A 1 163 ? 46.451 16.779 146.876 0.50 16.39 245 ARG A CA 1
ATOM 1214 C C A ARG A 1 163 ? 45.130 17.381 147.344 0.50 14.57 245 ARG A C 1
ATOM 1215 C C B ARG A 1 163 ? 45.134 17.380 147.339 0.50 15.34 245 ARG A C 1
ATOM 1216 O O A ARG A 1 163 ? 44.997 18.617 147.488 0.50 13.81 245 ARG A O 1
ATOM 1217 O O B ARG A 1 163 ? 45.010 18.614 147.501 0.50 14.46 245 ARG A O 1
ATOM 1232 N N . CYS A 1 164 ? 44.124 16.537 147.485 1.00 14.77 246 CYS A N 1
ATOM 1233 C CA . CYS A 1 164 ? 42.885 16.984 148.143 1.00 14.28 246 CYS A CA 1
ATOM 1234 C C . CYS A 1 164 ? 43.218 17.275 149.606 1.00 13.99 246 CYS A C 1
ATOM 1235 O O . CYS A 1 164 ? 43.786 16.381 150.249 1.00 13.84 246 CYS A O 1
ATOM 1238 N N . TYR A 1 165 ? 42.790 18.452 150.131 1.00 13.12 247 TYR A N 1
ATOM 1239 C CA . TYR A 1 165 ? 43.098 18.849 151.467 1.00 13.39 247 TYR A CA 1
ATOM 1240 C C . TYR A 1 165 ? 42.623 17.802 152.434 1.00 13.27 247 TYR A C 1
ATOM 1241 O O . TYR A 1 165 ? 43.333 17.417 153.327 1.00 13.40 247 TYR A O 1
ATOM 1250 N N . GLY A 1 166 ? 41.396 17.348 152.216 1.00 13.13 248 GLY A N 1
ATOM 1251 C CA . GLY A 1 166 ? 40.795 16.342 153.130 1.00 13.50 248 GLY A CA 1
ATOM 1252 C C . GLY A 1 166 ? 41.595 14.998 153.143 1.00 14.25 248 GLY A C 1
ATOM 1253 O O . GLY A 1 166 ? 41.712 14.333 154.189 1.00 14.52 248 GLY A O 1
ATOM 1254 N N . TYR A 1 167 ? 42.094 14.579 151.992 1.00 14.20 249 TYR A N 1
ATOM 1255 C CA . TYR A 1 167 ? 42.892 13.393 151.906 1.00 15.21 249 TYR A CA 1
ATOM 1256 C C . TYR A 1 167 ? 44.210 13.557 152.677 1.00 15.67 249 TYR A C 1
ATOM 1257 O O . TYR A 1 167 ? 44.624 12.668 153.360 1.00 16.14 249 TYR A O 1
ATOM 1266 N N . MET A 1 168 ? 44.806 14.759 152.611 1.00 15.67 250 MET A N 1
ATOM 1267 C CA . MET A 1 168 ? 46.063 14.986 153.295 1.00 16.71 250 MET A CA 1
ATOM 1268 C C . MET A 1 168 ? 45.808 15.062 154.807 1.00 16.86 250 MET A C 1
ATOM 1269 O O . MET A 1 168 ? 46.597 14.557 155.609 1.00 17.57 250 MET A O 1
ATOM 1274 N N . VAL A 1 169 ? 44.639 15.508 155.185 1.00 16.64 251 VAL A N 1
ATOM 1275 C CA . VAL A 1 169 ? 44.316 15.607 156.609 1.00 17.33 251 VAL A CA 1
ATOM 1276 C C . VAL A 1 169 ? 44.172 14.190 157.200 1.00 18.13 251 VAL A C 1
ATOM 1277 O O . VAL A 1 169 ? 44.775 13.847 158.291 1.00 19.08 251 VAL A O 1
ATOM 1281 N N . LYS A 1 170 ? 43.349 13.390 156.540 1.00 18.15 252 LYS A N 1
ATOM 1282 C CA . LYS A 1 170 ? 42.947 12.085 157.132 1.00 19.70 252 LYS A CA 1
ATOM 1283 C C . LYS A 1 170 ? 44.128 11.121 157.093 1.00 19.60 252 LYS A C 1
ATOM 1284 O O . LYS A 1 170 ? 44.269 10.304 157.970 1.00 20.59 252 LYS A O 1
ATOM 1290 N N . ASN A 1 171 ? 45.047 11.302 156.145 1.00 18.65 253 ASN A N 1
ATOM 1291 C CA . ASN A 1 171 ? 46.199 10.496 156.069 1.00 19.62 253 ASN A CA 1
ATOM 1292 C C . ASN A 1 171 ? 47.462 10.993 156.778 1.00 20.06 253 ASN A C 1
ATOM 1293 O O . ASN A 1 171 ? 48.481 10.331 156.685 1.00 20.06 253 ASN A O 1
ATOM 1298 N N . GLN A 1 172 ? 47.371 12.190 157.384 1.00 20.06 254 GLN A N 1
ATOM 1299 C CA . GLN A 1 172 ? 48.468 12.898 158.016 1.00 20.76 254 GLN A CA 1
ATOM 1300 C C . GLN A 1 172 ? 49.644 12.996 157.091 1.00 21.66 254 GLN A C 1
ATOM 1301 O O . GLN A 1 172 ? 50.753 12.605 157.444 1.00 21.14 254 GLN A O 1
ATOM 1307 N N . VAL A 1 173 ? 49.369 13.473 155.876 1.00 22.32 255 VAL A N 1
ATOM 1308 C CA . VAL A 1 173 ? 50.431 13.589 154.923 1.00 24.98 255 VAL A CA 1
ATOM 1309 C C . VAL A 1 173 ? 51.402 14.697 155.387 1.00 28.39 255 VAL A C 1
ATOM 1310 O O . VAL A 1 173 ? 50.982 15.805 155.735 1.00 28.63 255 VAL A O 1
ATOM 1314 N N . ILE A 1 174 ? 52.686 14.383 155.296 1.00 35.32 256 ILE A N 1
ATOM 1315 C CA . ILE A 1 174 ? 53.801 15.307 155.572 1.00 42.18 256 ILE A CA 1
ATOM 1316 C C . ILE A 1 174 ? 54.621 15.643 154.285 1.00 45.67 256 ILE A C 1
ATOM 1317 O O . ILE A 1 174 ? 54.938 14.734 153.502 1.00 49.99 256 ILE A O 1
ATOM 1322 N N . ASP A 1 175 ? 54.944 16.921 154.054 1.00 49.96 257 ASP A N 1
ATOM 1323 C CA . ASP A 1 175 ? 55.932 17.319 152.993 1.00 54.54 257 ASP A CA 1
ATOM 1324 C C . ASP A 1 175 ? 57.074 18.113 153.631 1.00 55.59 257 ASP A C 1
ATOM 1325 O O . ASP A 1 175 ? 57.940 17.520 154.288 1.00 57.27 257 ASP A O 1
ATOM 1330 N N . LEU A 1 180 ? 54.970 22.017 149.144 1.00 34.61 262 LEU A N 1
ATOM 1331 C CA . LEU A 1 180 ? 53.538 22.104 148.855 1.00 29.49 262 LEU A CA 1
ATOM 1332 C C . LEU A 1 180 ? 53.118 23.264 147.894 1.00 26.27 262 LEU A C 1
ATOM 1333 O O . LEU A 1 180 ? 52.693 24.357 148.319 1.00 23.66 262 LEU A O 1
ATOM 1338 N N . SER A 1 181 ? 53.063 22.916 146.621 1.00 23.85 263 SER A N 1
ATOM 1339 C CA . SER A 1 181 ? 52.798 23.930 145.618 1.00 23.80 263 SER A CA 1
ATOM 1340 C C . SER A 1 181 ? 51.278 24.238 145.369 1.00 20.53 263 SER A C 1
ATOM 1341 O O . SER A 1 181 ? 50.901 25.319 144.848 1.00 18.72 263 SER A O 1
ATOM 1344 N N . HIS A 1 182 ? 50.459 23.212 145.546 1.00 18.38 264 HIS A N 1
ATOM 1345 C CA . HIS A 1 182 ? 49.056 23.363 145.312 1.00 18.26 264 HIS A CA 1
ATOM 1346 C C . HIS A 1 182 ? 48.204 22.414 146.180 1.00 17.09 264 HIS A C 1
ATOM 1347 O O . HIS A 1 182 ? 48.678 21.372 146.614 1.00 16.79 264 HIS A O 1
ATOM 1354 N N . LEU A 1 183 ? 46.961 22.767 146.338 1.00 16.18 265 LEU A N 1
ATOM 1355 C CA . LEU A 1 183 ? 45.994 21.963 147.086 1.00 16.12 265 LEU A CA 1
ATOM 1356 C C . LEU A 1 183 ? 44.695 22.029 146.311 1.00 15.04 265 LEU A C 1
ATOM 1357 O O . LEU A 1 183 ? 44.328 23.135 145.840 1.00 14.71 265 LEU A O 1
ATOM 1362 N N . TYR A 1 184 ? 43.964 20.940 146.320 1.00 13.78 266 TYR A N 1
ATOM 1363 C CA . TYR A 1 184 ? 42.585 20.805 145.870 1.00 13.32 266 TYR A CA 1
ATOM 1364 C C . TYR A 1 184 ? 41.640 20.844 147.084 1.00 12.76 266 TYR A C 1
ATOM 1365 O O . TYR A 1 184 ? 41.825 20.045 148.029 1.00 12.96 266 TYR A O 1
ATOM 1374 N N A LEU A 1 185 ? 40.670 21.747 147.090 0.70 12.23 267 LEU A N 1
ATOM 1375 N N B LEU A 1 185 ? 40.710 21.784 147.081 0.30 12.29 267 LEU A N 1
ATOM 1376 C CA A LEU A 1 185 ? 39.640 21.876 148.169 0.70 12.46 267 LEU A CA 1
ATOM 1377 C CA B LEU A 1 185 ? 39.643 21.884 148.071 0.30 12.31 267 LEU A CA 1
ATOM 1378 C C A LEU A 1 185 ? 38.280 21.370 147.621 0.70 12.68 267 LEU A C 1
ATOM 1379 C C B LEU A 1 185 ? 38.422 21.232 147.440 0.30 12.62 267 LEU A C 1
ATOM 1380 O O A LEU A 1 185 ? 37.618 22.019 146.731 0.70 12.30 267 LEU A O 1
ATOM 1381 O O B LEU A 1 185 ? 37.996 21.680 146.348 0.30 12.38 267 LEU A O 1
ATOM 1390 N N . HIS A 1 186 ? 37.909 20.177 148.085 1.00 13.16 268 HIS A N 1
ATOM 1391 C CA . HIS A 1 186 ? 36.674 19.520 147.680 1.00 13.88 268 HIS A CA 1
ATOM 1392 C C . HIS A 1 186 ? 35.573 20.097 148.553 1.00 13.84 268 HIS A C 1
ATOM 1393 O O . HIS A 1 186 ? 35.523 19.843 149.794 1.00 14.41 268 HIS A O 1
ATOM 1400 N N . LEU A 1 187 ? 34.812 20.966 147.966 1.00 13.37 269 LEU A N 1
ATOM 1401 C CA . LEU A 1 187 ? 33.775 21.659 148.724 1.00 14.16 269 LEU A CA 1
ATOM 1402 C C . LEU A 1 187 ? 32.399 21.303 148.113 1.00 14.45 269 LEU A C 1
ATOM 1403 O O . LEU A 1 187 ? 31.462 22.040 148.278 1.00 15.51 269 LEU A O 1
ATOM 1408 N N . VAL A 1 188 ? 32.311 20.225 147.338 1.00 14.54 270 VAL A N 1
ATOM 1409 C CA . VAL A 1 188 ? 31.109 19.817 146.763 1.00 15.19 270 VAL A CA 1
ATOM 1410 C C . VAL A 1 188 ? 30.158 19.312 147.932 1.00 16.24 270 VAL A C 1
ATOM 1411 O O . VAL A 1 188 ? 30.641 18.849 148.964 1.00 16.13 270 VAL A O 1
ATOM 1415 N N . HIS A 1 189 ? 28.841 19.284 147.667 1.00 16.19 271 HIS A N 1
ATOM 1416 C CA . HIS A 1 189 ? 27.853 18.988 148.688 1.00 17.64 271 HIS A CA 1
ATOM 1417 C C . HIS A 1 189 ? 28.100 17.622 149.404 1.00 18.25 271 HIS A C 1
ATOM 1418 O O . HIS A 1 189 ? 27.554 17.419 150.498 1.00 19.07 271 HIS A O 1
ATOM 1425 N N . ASP A 1 190 ? 28.829 16.674 148.731 1.00 18.45 272 ASP A N 1
ATOM 1426 C CA . ASP A 1 190 ? 29.093 15.354 149.282 1.00 19.12 272 ASP A CA 1
ATOM 1427 C C . ASP A 1 190 ? 30.339 15.227 150.123 1.00 18.35 272 ASP A C 1
ATOM 1428 O O . ASP A 1 190 ? 30.740 14.131 150.532 1.00 18.18 272 ASP A O 1
ATOM 1433 N N . TYR A 1 191 ? 30.869 16.355 150.526 1.00 16.97 273 TYR A N 1
ATOM 1434 C CA . TYR A 1 191 ? 32.162 16.401 151.216 1.00 16.24 273 TYR A CA 1
ATOM 1435 C C . TYR A 1 191 ? 32.008 15.831 152.612 1.00 16.37 273 TYR A C 1
ATOM 1436 O O . TYR A 1 191 ? 30.849 15.765 153.154 1.00 16.31 273 TYR A O 1
ATOM 1445 N N . GLY A 1 192 ? 33.136 15.488 153.247 1.00 15.99 274 GLY A N 1
ATOM 1446 C CA . GLY A 1 192 ? 33.071 14.917 154.582 1.00 16.23 274 GLY A CA 1
ATOM 1447 C C . GLY A 1 192 ? 33.821 15.714 155.593 1.00 15.97 274 GLY A C 1
ATOM 1448 O O . GLY A 1 192 ? 34.166 16.864 155.394 1.00 14.35 274 GLY A O 1
ATOM 1449 N N . ASP A 1 193 ? 34.001 15.071 156.761 1.00 16.69 275 ASP A N 1
ATOM 1450 C CA . ASP A 1 193 ? 34.585 15.749 157.947 1.00 17.33 275 ASP A CA 1
ATOM 1451 C C . ASP A 1 193 ? 35.884 16.418 157.645 1.00 16.30 275 ASP A C 1
ATOM 1452 O O . ASP A 1 193 ? 36.118 17.508 158.100 1.00 15.84 275 ASP A O 1
ATOM 1457 N N . HIS A 1 194 ? 36.724 15.736 156.888 1.00 16.42 276 HIS A N 1
ATOM 1458 C CA . HIS A 1 194 ? 38.071 16.168 156.635 1.00 15.92 276 HIS A CA 1
ATOM 1459 C C . HIS A 1 194 ? 38.056 17.339 155.665 1.00 15.25 276 HIS A C 1
ATOM 1460 O O . HIS A 1 194 ? 38.756 18.266 155.877 1.00 14.68 276 HIS A O 1
ATOM 1467 N N . ASP A 1 195 ? 37.250 17.232 154.654 1.00 15.16 277 ASP A N 1
ATOM 1468 C CA . ASP A 1 195 ? 37.099 18.330 153.703 1.00 15.22 277 ASP A CA 1
ATOM 1469 C C . ASP A 1 195 ? 36.576 19.617 154.399 1.00 14.86 277 ASP A C 1
ATOM 1470 O O . ASP A 1 195 ? 36.973 20.748 154.076 1.00 13.76 277 ASP A O 1
ATOM 1475 N N . LYS A 1 196 ? 35.687 19.371 155.343 1.00 15.62 278 LYS A N 1
ATOM 1476 C CA . LYS A 1 196 ? 35.036 20.468 156.112 1.00 16.19 278 LYS A CA 1
ATOM 1477 C C . LYS A 1 196 ? 35.981 21.272 157.069 1.00 16.27 278 LYS A C 1
ATOM 1478 O O . LYS A 1 196 ? 35.665 22.370 157.542 1.00 15.85 278 LYS A O 1
ATOM 1484 N N . MET A 1 197 ? 37.164 20.703 157.293 1.00 16.56 279 MET A N 1
ATOM 1485 C CA . MET A 1 197 ? 38.154 21.361 158.066 1.00 17.25 279 MET A CA 1
ATOM 1486 C C . MET A 1 197 ? 38.630 22.639 157.355 1.00 16.34 279 MET A C 1
ATOM 1487 O O . MET A 1 197 ? 39.240 23.440 158.025 1.00 15.41 279 MET A O 1
ATOM 1492 N N . PHE A 1 198 ? 38.353 22.810 156.032 1.00 15.34 280 PHE A N 1
ATOM 1493 C CA . PHE A 1 198 ? 38.506 24.108 155.372 1.00 14.91 280 PHE A CA 1
ATOM 1494 C C . PHE A 1 198 ? 37.902 25.264 156.225 1.00 14.96 280 PHE A C 1
ATOM 1495 O O . PHE A 1 198 ? 38.456 26.418 156.220 1.00 15.66 280 PHE A O 1
ATOM 1503 N N . PHE A 1 199 ? 36.834 24.988 156.956 1.00 14.42 281 PHE A N 1
ATOM 1504 C CA . PHE A 1 199 ? 36.108 25.999 157.684 1.00 15.14 281 PHE A CA 1
ATOM 1505 C C . PHE A 1 199 ? 36.628 26.264 159.077 1.00 16.32 281 PHE A C 1
ATOM 1506 O O . PHE A 1 199 ? 35.960 26.884 159.896 1.00 17.22 281 PHE A O 1
ATOM 1514 N N . CYS A 1 200 ? 37.848 25.820 159.346 1.00 17.68 282 CYS A N 1
ATOM 1515 C CA . CYS A 1 200 ? 38.484 26.026 160.615 1.00 19.65 282 CYS A CA 1
ATOM 1516 C C . CYS A 1 200 ? 39.726 26.960 160.508 1.00 20.03 282 CYS A C 1
ATOM 1517 O O . CYS A 1 200 ? 40.505 26.901 159.502 1.00 20.31 282 CYS A O 1
ATOM 1520 N N . GLU A 1 201 ? 39.920 27.808 161.531 1.00 19.86 283 GLU A N 1
ATOM 1521 C CA . GLU A 1 201 ? 41.066 28.751 161.544 1.00 21.09 283 GLU A CA 1
ATOM 1522 C C . GLU A 1 201 ? 42.455 28.093 161.352 1.00 19.28 283 GLU A C 1
ATOM 1523 O O . GLU A 1 201 ? 43.242 28.609 160.603 1.00 17.86 283 GLU A O 1
ATOM 1529 N N . GLY A 1 202 ? 42.823 27.047 162.113 1.00 19.39 284 GLY A N 1
ATOM 1530 C CA . GLY A 1 202 ? 44.165 26.466 162.015 1.00 19.46 284 GLY A CA 1
ATOM 1531 C C . GLY A 1 202 ? 44.387 25.939 160.597 1.00 18.54 284 GLY A C 1
ATOM 1532 O O . GLY A 1 202 ? 45.480 26.191 159.984 1.00 19.00 284 GLY A O 1
ATOM 1533 N N . ASP A 1 203 ? 43.345 25.308 160.013 1.00 17.17 285 ASP A N 1
ATOM 1534 C CA . ASP A 1 203 ? 43.453 24.822 158.620 1.00 17.34 285 ASP A CA 1
ATOM 1535 C C . ASP A 1 203 ? 43.640 25.955 157.674 1.00 16.16 285 ASP A C 1
ATOM 1536 O O . ASP A 1 203 ? 44.524 25.906 156.790 1.00 15.36 285 ASP A O 1
ATOM 1541 N N . GLN A 1 204 ? 42.931 27.056 157.896 1.00 15.82 286 GLN A N 1
ATOM 1542 C CA . GLN A 1 204 ? 43.167 28.222 157.006 1.00 15.20 286 GLN A CA 1
ATOM 1543 C C . GLN A 1 204 ? 44.588 28.767 157.135 1.00 15.81 286 GLN A C 1
ATOM 1544 O O . GLN A 1 204 ? 45.192 29.244 156.149 1.00 15.72 286 GLN A O 1
ATOM 1550 N N . THR A 1 205 ? 45.188 28.667 158.300 1.00 15.88 287 THR A N 1
ATOM 1551 C CA . THR A 1 205 ? 46.630 29.118 158.413 1.00 17.24 287 THR A CA 1
ATOM 1552 C C . THR A 1 205 ? 47.530 28.256 157.537 1.00 17.41 287 THR A C 1
ATOM 1553 O O . THR A 1 205 ? 48.414 28.754 156.789 1.00 18.72 287 THR A O 1
ATOM 1557 N N . PHE A 1 206 ? 47.336 26.941 157.594 1.00 18.06 288 PHE A N 1
ATOM 1558 C CA . PHE A 1 206 ? 48.116 26.028 156.747 1.00 19.14 288 PHE A CA 1
ATOM 1559 C C . PHE A 1 206 ? 47.909 26.339 155.260 1.00 18.44 288 PHE A C 1
ATOM 1560 O O . PHE A 1 206 ? 48.910 26.456 154.510 1.00 18.45 288 PHE A O 1
ATOM 1568 N N . ILE A 1 207 ? 46.632 26.415 154.823 1.00 17.24 289 ILE A N 1
ATOM 1569 C CA . ILE A 1 207 ? 46.221 26.611 153.448 1.00 16.84 289 ILE A CA 1
ATOM 1570 C C . ILE A 1 207 ? 46.743 27.981 152.938 1.00 17.61 289 ILE A C 1
ATOM 1571 O O . ILE A 1 207 ? 47.130 28.106 151.816 1.00 17.22 289 ILE A O 1
ATOM 1576 N N . GLY A 1 208 ? 46.889 28.950 153.827 1.00 18.25 290 GLY A N 1
ATOM 1577 C CA . GLY A 1 208 ? 47.379 30.271 153.497 1.00 19.13 290 GLY A CA 1
ATOM 1578 C C . GLY A 1 208 ? 48.746 30.384 152.894 1.00 20.43 290 GLY A C 1
ATOM 1579 O O . GLY A 1 208 ? 48.969 31.305 152.067 1.00 22.63 290 GLY A O 1
ATOM 1580 N N . LYS A 1 209 ? 49.591 29.416 153.223 1.00 20.72 291 LYS A N 1
ATOM 1581 C CA . LYS A 1 209 ? 50.922 29.241 152.744 1.00 23.38 291 LYS A CA 1
ATOM 1582 C C . LYS A 1 209 ? 51.030 28.629 151.333 1.00 20.97 291 LYS A C 1
ATOM 1583 O O . LYS A 1 209 ? 52.069 28.733 150.758 1.00 20.98 291 LYS A O 1
ATOM 1589 N N . VAL A 1 210 ? 50.010 27.966 150.829 1.00 17.89 292 VAL A N 1
ATOM 1590 C CA . VAL A 1 210 ? 50.077 27.239 149.553 1.00 17.26 292 VAL A CA 1
ATOM 1591 C C . VAL A 1 210 ? 49.780 28.246 148.422 1.00 16.64 292 VAL A C 1
ATOM 1592 O O . VAL A 1 210 ? 48.767 28.906 148.444 1.00 16.70 292 VAL A O 1
ATOM 1596 N N . PRO A 1 211 ? 50.663 28.383 147.407 1.00 16.86 293 PRO A N 1
ATOM 1597 C CA . PRO A 1 211 ? 50.416 29.415 146.432 1.00 16.87 293 PRO A CA 1
ATOM 1598 C C . PRO A 1 211 ? 49.226 29.150 145.509 1.00 15.90 293 PRO A C 1
ATOM 1599 O O . PRO A 1 211 ? 48.632 30.141 145.004 1.00 15.94 293 PRO A O 1
ATOM 1603 N N . TRP A 1 212 ? 48.900 27.872 145.236 1.00 14.73 294 TRP A N 1
ATOM 1604 C CA . TRP A 1 212 ? 47.835 27.608 144.294 1.00 14.57 294 TRP A CA 1
ATOM 1605 C C . TRP A 1 212 ? 46.715 26.783 144.956 1.00 14.13 294 TRP A C 1
ATOM 1606 O O . TRP A 1 212 ? 47.001 25.690 145.396 1.00 14.05 294 TRP A O 1
ATOM 1617 N N . LEU A 1 213 ? 45.492 27.300 145.008 1.00 12.87 295 LEU A N 1
ATOM 1618 C CA . LEU A 1 213 ? 44.390 26.532 145.473 1.00 12.41 295 LEU A CA 1
ATOM 1619 C C . LEU A 1 213 ? 43.467 26.267 144.282 1.00 12.27 295 LEU A C 1
ATOM 1620 O O . LEU A 1 213 ? 43.278 27.110 143.467 1.00 11.85 295 LEU A O 1
ATOM 1625 N N A ILE A 1 214 ? 42.853 25.109 144.256 0.70 12.45 296 ILE A N 1
ATOM 1626 N N B ILE A 1 214 ? 42.920 25.058 144.188 0.30 12.32 296 ILE A N 1
ATOM 1627 C CA A ILE A 1 214 ? 41.925 24.707 143.205 0.70 12.76 296 ILE A CA 1
ATOM 1628 C CA B ILE A 1 214 ? 41.912 24.708 143.167 0.30 12.36 296 ILE A CA 1
ATOM 1629 C C A ILE A 1 214 ? 40.647 24.264 143.961 0.70 12.89 296 ILE A C 1
ATOM 1630 C C B ILE A 1 214 ? 40.642 24.216 143.875 0.30 12.55 296 ILE A C 1
ATOM 1631 O O A ILE A 1 214 ? 40.746 23.466 144.916 0.70 12.71 296 ILE A O 1
ATOM 1632 O O B ILE A 1 214 ? 40.692 23.229 144.599 0.30 12.74 296 ILE A O 1
ATOM 1641 N N . VAL A 1 215 ? 39.541 24.934 143.709 1.00 12.48 297 VAL A N 1
ATOM 1642 C CA . VAL A 1 215 ? 38.283 24.679 144.397 1.00 12.75 297 VAL A CA 1
ATOM 1643 C C . VAL A 1 215 ? 37.185 24.192 143.493 1.00 12.55 297 VAL A C 1
ATOM 1644 O O . VAL A 1 215 ? 36.919 24.771 142.352 1.00 11.96 297 VAL A O 1
ATOM 1648 N N . LYS A 1 216 ? 36.530 23.173 143.949 1.00 12.66 298 LYS A N 1
ATOM 1649 C CA . LYS A 1 216 ? 35.308 22.754 143.311 1.00 13.74 298 LYS A CA 1
ATOM 1650 C C . LYS A 1 216 ? 34.174 22.743 144.320 1.00 13.37 298 LYS A C 1
ATOM 1651 O O . LYS A 1 216 ? 34.328 22.157 145.374 1.00 13.41 298 LYS A O 1
ATOM 1657 N N . THR A 1 217 ? 33.069 23.411 144.011 1.00 13.68 299 THR A N 1
ATOM 1658 C CA . THR A 1 217 ? 31.916 23.488 144.883 1.00 14.77 299 THR A CA 1
ATOM 1659 C C . THR A 1 217 ? 30.663 23.790 144.082 1.00 15.04 299 THR A C 1
ATOM 1660 O O . THR A 1 217 ? 30.729 24.360 143.036 1.00 14.62 299 THR A O 1
ATOM 1664 N N . ASP A 1 218 ? 29.538 23.320 144.574 1.00 14.83 300 ASP A N 1
ATOM 1665 C CA . ASP A 1 218 ? 28.270 23.673 144.064 1.00 15.59 300 ASP A CA 1
ATOM 1666 C C . ASP A 1 218 ? 27.443 24.424 145.165 1.00 15.11 300 ASP A C 1
ATOM 1667 O O . ASP A 1 218 ? 26.213 24.624 144.930 1.00 15.43 300 ASP A O 1
ATOM 1672 N N . ASN A 1 219 ? 28.089 24.949 146.220 1.00 13.89 301 ASN A N 1
ATOM 1673 C CA . ASN A 1 219 ? 27.345 25.668 147.252 1.00 14.06 301 ASN A CA 1
ATOM 1674 C C . ASN A 1 219 ? 27.738 27.155 147.371 1.00 12.64 301 ASN A C 1
ATOM 1675 O O . ASN A 1 219 ? 28.903 27.549 147.087 1.00 11.65 301 ASN A O 1
ATOM 1680 N N . TYR A 1 220 ? 26.815 27.890 147.947 1.00 11.77 302 TYR A N 1
ATOM 1681 C CA . TYR A 1 220 ? 27.105 29.244 148.376 1.00 11.30 302 TYR A CA 1
ATOM 1682 C C . TYR A 1 220 ? 27.675 29.118 149.825 1.00 10.95 302 TYR A C 1
ATOM 1683 O O . TYR A 1 220 ? 26.913 29.163 150.787 1.00 10.85 302 TYR A O 1
ATOM 1692 N N . PHE A 1 221 ? 28.977 29.139 150.002 1.00 10.60 303 PHE A N 1
ATOM 1693 C CA . PHE A 1 221 ? 29.583 28.792 151.341 1.00 11.01 303 PHE A CA 1
ATOM 1694 C C . PHE A 1 221 ? 29.951 30.014 152.140 1.00 11.15 303 PHE A C 1
ATOM 1695 O O . PHE A 1 221 ? 30.512 29.895 153.236 1.00 11.40 303 PHE A O 1
ATOM 1703 N N . VAL A 1 222 ? 29.614 31.180 151.619 1.00 10.84 304 VAL A N 1
ATOM 1704 C CA . VAL A 1 222 ? 29.781 32.471 152.350 1.00 11.05 304 VAL A CA 1
ATOM 1705 C C . VAL A 1 222 ? 29.459 32.432 153.855 1.00 11.57 304 VAL A C 1
ATOM 1706 O O . VAL A 1 222 ? 30.283 32.859 154.701 1.00 12.14 304 VAL A O 1
ATOM 1710 N N . PRO A 1 223 ? 28.290 31.945 154.216 1.00 11.79 305 PRO A N 1
ATOM 1711 C CA . PRO A 1 223 ? 27.984 32.221 155.577 1.00 12.44 305 PRO A CA 1
ATOM 1712 C C . PRO A 1 223 ? 28.943 31.552 156.580 1.00 12.76 305 PRO A C 1
ATOM 1713 O O . PRO A 1 223 ? 29.151 32.079 157.653 1.00 13.19 305 PRO A O 1
ATOM 1717 N N . SER A 1 224 ? 29.496 30.358 156.276 1.00 12.77 306 SER A N 1
ATOM 1718 C CA . SER A 1 224 ? 30.393 29.699 157.235 1.00 13.10 306 SER A CA 1
ATOM 1719 C C . SER A 1 224 ? 31.766 30.419 157.293 1.00 13.45 306 SER A C 1
ATOM 1720 O O . SER A 1 224 ? 32.449 30.353 158.278 1.00 14.04 306 SER A O 1
ATOM 1723 N N . LEU A 1 225 ? 32.090 31.246 156.313 1.00 13.55 307 LEU A N 1
ATOM 1724 C CA . LEU A 1 225 ? 33.287 32.111 156.439 1.00 13.45 307 LEU A CA 1
ATOM 1725 C C . LEU A 1 225 ? 33.171 33.088 157.630 1.00 13.75 307 LEU A C 1
ATOM 1726 O O . LEU A 1 225 ? 34.190 33.446 158.261 1.00 13.89 307 LEU A O 1
ATOM 1731 N N . TRP A 1 226 ? 31.959 33.477 157.942 1.00 13.67 308 TRP A N 1
ATOM 1732 C CA . TRP A 1 226 ? 31.715 34.398 158.999 1.00 14.52 308 TRP A CA 1
ATOM 1733 C C . TRP A 1 226 ? 32.028 33.831 160.367 1.00 15.49 308 TRP A C 1
ATOM 1734 O O . TRP A 1 226 ? 32.035 34.545 161.297 1.00 16.09 308 TRP A O 1
ATOM 1745 N N . LEU A 1 227 ? 32.034 32.517 160.470 1.00 15.85 309 LEU A N 1
ATOM 1746 C CA . LEU A 1 227 ? 32.344 31.838 161.729 1.00 16.82 309 LEU A CA 1
ATOM 1747 C C . LEU A 1 227 ? 33.846 31.400 161.841 1.00 17.81 309 LEU A C 1
ATOM 1748 O O . LEU A 1 227 ? 34.175 30.570 162.729 1.00 17.59 309 LEU A O 1
ATOM 1753 N N . ILE A 1 228 ? 34.698 31.820 160.926 1.00 17.41 310 ILE A N 1
ATOM 1754 C CA . ILE A 1 228 ? 36.129 31.629 161.056 1.00 18.13 310 ILE A CA 1
ATOM 1755 C C . ILE A 1 228 ? 36.805 32.877 161.698 1.00 20.24 310 ILE A C 1
ATOM 1756 O O . ILE A 1 228 ? 36.765 34.049 161.143 1.00 18.23 310 ILE A O 1
ATOM 1761 N N . PRO A 1 229 ? 37.465 32.652 162.833 1.00 20.95 311 PRO A N 1
ATOM 1762 C CA . PRO A 1 229 ? 38.217 33.775 163.418 1.00 22.99 311 PRO A CA 1
ATOM 1763 C C . PRO A 1 229 ? 39.192 34.395 162.490 1.00 21.99 311 PRO A C 1
ATOM 1764 O O . PRO A 1 229 ? 39.819 33.692 161.656 1.00 23.50 311 PRO A O 1
ATOM 1768 N N . GLY A 1 230 ? 39.269 35.723 162.532 1.00 22.06 312 GLY A N 1
ATOM 1769 C CA . GLY A 1 230 ? 40.070 36.525 161.565 1.00 21.27 312 GLY A CA 1
ATOM 1770 C C . GLY A 1 230 ? 39.254 36.966 160.336 1.00 20.59 312 GLY A C 1
ATOM 1771 O O . GLY A 1 230 ? 39.094 38.218 160.068 1.00 20.13 312 GLY A O 1
ATOM 1772 N N . PHE A 1 231 ? 38.691 35.960 159.621 1.00 19.13 313 PHE A N 1
ATOM 1773 C CA . PHE A 1 231 ? 37.743 36.281 158.530 1.00 18.10 313 PHE A CA 1
ATOM 1774 C C . PHE A 1 231 ? 36.611 37.116 159.177 1.00 18.13 313 PHE A C 1
ATOM 1775 O O . PHE A 1 231 ? 36.146 38.064 158.541 1.00 17.57 313 PHE A O 1
ATOM 1783 N N . ASP A 1 232 ? 36.106 36.735 160.334 1.00 18.60 314 ASP A N 1
ATOM 1784 C CA . ASP A 1 232 ? 34.940 37.455 160.884 1.00 19.86 314 ASP A CA 1
ATOM 1785 C C . ASP A 1 232 ? 35.112 38.967 161.040 1.00 20.85 314 ASP A C 1
ATOM 1786 O O . ASP A 1 232 ? 34.229 39.803 160.576 1.00 20.08 314 ASP A O 1
ATOM 1791 N N . ASP A 1 233 ? 36.255 39.368 161.620 1.00 20.59 315 ASP A N 1
ATOM 1792 C CA . ASP A 1 233 ? 36.598 40.781 161.732 1.00 21.74 315 ASP A CA 1
ATOM 1793 C C . ASP A 1 233 ? 36.639 41.459 160.349 1.00 19.93 315 ASP A C 1
ATOM 1794 O O . ASP A 1 233 ? 36.128 42.555 160.197 1.00 17.84 315 ASP A O 1
ATOM 1799 N N . GLU A 1 234 ? 37.330 40.837 159.367 1.00 18.72 316 GLU A N 1
ATOM 1800 C CA . GLU A 1 234 ? 37.420 41.490 158.049 1.00 18.70 316 GLU A CA 1
ATOM 1801 C C . GLU A 1 234 ? 35.999 41.630 157.365 1.00 16.39 316 GLU A C 1
ATOM 1802 O O . GLU A 1 234 ? 35.646 42.722 156.754 1.00 15.42 316 GLU A O 1
ATOM 1808 N N . LEU A 1 235 ? 35.205 40.575 157.470 1.00 14.81 317 LEU A N 1
ATOM 1809 C CA . LEU A 1 235 ? 33.863 40.546 156.896 1.00 14.64 317 LEU A CA 1
ATOM 1810 C C . LEU A 1 235 ? 32.972 41.592 157.502 1.00 15.25 317 LEU A C 1
ATOM 1811 O O . LEU A 1 235 ? 32.162 42.231 156.822 1.00 14.88 317 LEU A O 1
ATOM 1816 N N . ASN A 1 236 ? 33.082 41.760 158.807 1.00 16.18 318 ASN A N 1
ATOM 1817 C CA . ASN A 1 236 ? 32.310 42.824 159.405 1.00 18.76 318 ASN A CA 1
ATOM 1818 C C . ASN A 1 236 ? 32.673 44.267 158.996 1.00 17.99 318 ASN A C 1
ATOM 1819 O O . ASN A 1 236 ? 31.836 45.116 158.972 1.00 18.06 318 ASN A O 1
ATOM 1824 N N A LYS A 1 237 ? 33.936 44.473 158.689 0.50 17.44 319 LYS A N 1
ATOM 1825 N N B LYS A 1 237 ? 33.939 44.491 158.673 0.50 17.36 319 LYS A N 1
ATOM 1826 C CA A LYS A 1 237 ? 34.408 45.759 158.196 0.50 17.86 319 LYS A CA 1
ATOM 1827 C CA B LYS A 1 237 ? 34.421 45.803 158.170 0.50 17.73 319 LYS A CA 1
ATOM 1828 C C A LYS A 1 237 ? 33.864 45.970 156.753 0.50 16.80 319 LYS A C 1
ATOM 1829 C C B LYS A 1 237 ? 33.879 45.987 156.732 0.50 16.73 319 LYS A C 1
ATOM 1830 O O A LYS A 1 237 ? 33.376 47.072 156.410 0.50 16.69 319 LYS A O 1
ATOM 1831 O O B LYS A 1 237 ? 33.394 47.086 156.373 0.50 16.62 319 LYS A O 1
ATOM 1842 N N . LEU A 1 238 ? 33.949 44.928 155.936 1.00 15.43 320 LEU A N 1
ATOM 1843 C CA . LEU A 1 238 ? 33.523 44.980 154.552 1.00 15.13 320 LEU A CA 1
ATOM 1844 C C . LEU A 1 238 ? 32.013 45.075 154.359 1.00 14.70 320 LEU A C 1
ATOM 1845 O O . LEU A 1 238 ? 31.559 45.728 153.416 1.00 14.66 320 LEU A O 1
ATOM 1850 N N . PHE A 1 239 ? 31.266 44.271 155.148 1.00 14.15 321 PHE A N 1
ATOM 1851 C CA . PHE A 1 239 ? 29.808 44.178 155.059 1.00 13.96 321 PHE A CA 1
ATOM 1852 C C . PHE A 1 239 ? 29.169 44.339 156.472 1.00 14.56 321 PHE A C 1
ATOM 1853 O O . PHE A 1 239 ? 28.603 43.434 156.983 1.00 14.18 321 PHE A O 1
ATOM 1861 N N . PRO A 1 240 ? 29.103 45.558 156.948 1.00 15.24 322 PRO A N 1
ATOM 1862 C CA . PRO A 1 240 ? 28.612 45.696 158.320 1.00 16.37 322 PRO A CA 1
ATOM 1863 C C . PRO A 1 240 ? 27.094 45.378 158.493 1.00 17.07 322 PRO A C 1
ATOM 1864 O O . PRO A 1 240 ? 26.694 44.900 159.607 1.00 17.65 322 PRO A O 1
ATOM 1868 N N . GLN A 1 241 ? 26.328 45.498 157.430 1.00 17.04 323 GLN A N 1
ATOM 1869 C CA . GLN A 1 241 ? 24.902 45.108 157.483 1.00 17.74 323 GLN A CA 1
ATOM 1870 C C . GLN A 1 241 ? 24.661 43.591 157.293 1.00 16.87 323 GLN A C 1
ATOM 1871 O O . GLN A 1 241 ? 23.505 43.117 157.318 1.00 16.64 323 GLN A O 1
ATOM 1877 N N . LYS A 1 242 ? 25.731 42.859 157.093 1.00 16.02 324 LYS A N 1
ATOM 1878 C CA . LYS A 1 242 ? 25.740 41.385 157.024 1.00 16.02 324 LYS A CA 1
ATOM 1879 C C . LYS A 1 242 ? 25.106 40.819 155.779 1.00 15.96 324 LYS A C 1
ATOM 1880 O O . LYS A 1 242 ? 25.775 40.074 155.042 1.00 16.34 324 LYS A O 1
ATOM 1886 N N . ALA A 1 243 ? 23.886 41.146 155.457 1.00 16.06 325 ALA A N 1
ATOM 1887 C CA . ALA A 1 243 ? 23.222 40.413 154.360 1.00 15.39 325 ALA A CA 1
ATOM 1888 C C . ALA A 1 243 ? 23.304 41.065 152.997 1.00 14.86 325 ALA A C 1
ATOM 1889 O O . ALA A 1 243 ? 22.394 40.970 152.172 1.00 15.11 325 ALA A O 1
ATOM 1891 N N . THR A 1 244 ? 24.453 41.629 152.713 1.00 14.36 326 THR A N 1
ATOM 1892 C CA . THR A 1 244 ? 24.722 42.359 151.471 1.00 13.88 326 THR A CA 1
ATOM 1893 C C . THR A 1 244 ? 25.805 41.724 150.696 1.00 13.17 326 THR A C 1
ATOM 1894 O O . THR A 1 244 ? 26.139 42.230 149.615 1.00 12.86 326 THR A O 1
ATOM 1898 N N . VAL A 1 245 ? 26.269 40.542 151.061 1.00 11.52 327 VAL A N 1
ATOM 1899 C CA . VAL A 1 245 ? 27.518 39.993 150.448 1.00 11.39 327 VAL A CA 1
ATOM 1900 C C . VAL A 1 245 ? 27.293 39.649 149.005 1.00 11.16 327 VAL A C 1
ATOM 1901 O O . VAL A 1 245 ? 27.937 40.235 148.101 1.00 10.99 327 VAL A O 1
ATOM 1905 N N . PHE A 1 246 ? 26.237 38.862 148.728 1.00 10.98 328 PHE A N 1
ATOM 1906 C CA . PHE A 1 246 ? 25.985 38.491 147.340 1.00 10.82 328 PHE A CA 1
ATOM 1907 C C . PHE A 1 246 ? 25.464 39.705 146.557 1.00 11.14 328 PHE A C 1
ATOM 1908 O O . PHE A 1 246 ? 25.745 39.816 145.311 1.00 11.42 328 PHE A O 1
ATOM 1916 N N . HIS A 1 247 ? 24.626 40.533 147.164 1.00 11.22 329 HIS A N 1
ATOM 1917 C CA . HIS A 1 247 ? 24.130 41.710 146.441 1.00 11.63 329 HIS A CA 1
ATOM 1918 C C . HIS A 1 247 ? 25.295 42.512 145.866 1.00 11.83 329 HIS A C 1
ATOM 1919 O O . HIS A 1 247 ? 25.193 43.010 144.671 1.00 11.98 329 HIS A O 1
ATOM 1926 N N . HIS A 1 248 ? 26.331 42.712 146.687 1.00 11.72 330 HIS A N 1
ATOM 1927 C CA . HIS A 1 248 ? 27.459 43.553 146.235 1.00 12.02 330 HIS A CA 1
ATOM 1928 C C . HIS A 1 248 ? 28.383 42.763 145.364 1.00 12.15 330 HIS A C 1
ATOM 1929 O O . HIS A 1 248 ? 28.632 43.246 144.221 1.00 12.25 330 HIS A O 1
ATOM 1936 N N . LEU A 1 249 ? 28.700 41.526 145.739 1.00 11.37 331 LEU A N 1
ATOM 1937 C CA . LEU A 1 249 ? 29.759 40.847 145.001 1.00 11.59 331 LEU A CA 1
ATOM 1938 C C . LEU A 1 249 ? 29.178 40.317 143.634 1.00 11.50 331 LEU A C 1
ATOM 1939 O O . LEU A 1 249 ? 29.886 40.295 142.617 1.00 11.69 331 LEU A O 1
ATOM 1944 N N . GLY A 1 250 ? 27.859 40.031 143.585 1.00 11.12 332 GLY A N 1
ATOM 1945 C CA . GLY A 1 250 ? 27.153 39.538 142.441 1.00 10.71 332 GLY A CA 1
ATOM 1946 C C . GLY A 1 250 ? 26.980 40.629 141.449 1.00 10.91 332 GLY A C 1
ATOM 1947 O O . GLY A 1 250 ? 27.253 40.395 140.263 1.00 10.63 332 GLY A O 1
ATOM 1948 N N . ARG A 1 251 ? 26.633 41.849 141.898 1.00 10.90 333 ARG A N 1
ATOM 1949 C CA . ARG A 1 251 ? 26.558 42.940 140.997 1.00 11.18 333 ARG A CA 1
ATOM 1950 C C . ARG A 1 251 ? 27.914 43.363 140.401 1.00 11.50 333 ARG A C 1
ATOM 1951 O O . ARG A 1 251 ? 28.011 43.841 139.244 1.00 11.49 333 ARG A O 1
ATOM 1959 N N . TYR A 1 252 ? 28.916 43.212 141.207 1.00 11.41 334 TYR A N 1
ATOM 1960 C CA . TYR A 1 252 ? 30.302 43.505 140.810 1.00 11.80 334 TYR A CA 1
ATOM 1961 C C . TYR A 1 252 ? 30.784 42.556 139.750 1.00 11.82 334 TYR A C 1
ATOM 1962 O O . TYR A 1 252 ? 31.447 43.002 138.769 1.00 11.99 334 TYR A O 1
ATOM 1971 N N . LEU A 1 253 ? 30.608 41.260 140.033 1.00 11.55 335 LEU A N 1
ATOM 1972 C CA . LEU A 1 253 ? 31.254 40.237 139.220 1.00 12.34 335 LEU A CA 1
ATOM 1973 C C . LEU A 1 253 ? 30.516 39.971 137.874 1.00 12.64 335 LEU A C 1
ATOM 1974 O O . LEU A 1 253 ? 31.155 39.585 136.903 1.00 13.03 335 LEU A O 1
ATOM 1979 N N . PHE A 1 254 ? 29.155 40.010 137.875 1.00 12.10 336 PHE A N 1
ATOM 1980 C CA . PHE A 1 254 ? 28.449 39.389 136.822 1.00 12.69 336 PHE A CA 1
ATOM 1981 C C . PHE A 1 254 ? 27.716 40.440 135.963 1.00 13.27 336 PHE A C 1
ATOM 1982 O O . PHE A 1 254 ? 26.636 40.909 136.359 1.00 13.98 336 PHE A O 1
ATOM 1990 N N . HIS A 1 255 ? 28.134 40.630 134.769 1.00 13.38 337 HIS A N 1
ATOM 1991 C CA . HIS A 1 255 ? 27.475 41.525 133.797 1.00 13.67 337 HIS A CA 1
ATOM 1992 C C . HIS A 1 255 ? 27.238 40.695 132.584 1.00 13.52 337 HIS A C 1
ATOM 1993 O O . HIS A 1 255 ? 28.161 40.201 132.020 1.00 13.76 337 HIS A O 1
ATOM 2000 N N . PRO A 1 256 ? 26.027 40.550 132.203 1.00 13.45 338 PRO A N 1
ATOM 2001 C CA . PRO A 1 256 ? 25.785 39.755 130.954 1.00 13.69 338 PRO A CA 1
ATOM 2002 C C . PRO A 1 256 ? 26.301 40.303 129.685 1.00 13.88 338 PRO A C 1
ATOM 2003 O O . PRO A 1 256 ? 26.389 41.520 129.475 1.00 13.79 338 PRO A O 1
ATOM 2007 N N . THR A 1 257 ? 26.741 39.377 128.850 1.00 13.82 339 THR A N 1
ATOM 2008 C CA . THR A 1 257 ? 27.160 39.751 127.494 1.00 14.60 339 THR A CA 1
ATOM 2009 C C . THR A 1 257 ? 26.097 40.379 126.646 1.00 14.57 339 THR A C 1
ATOM 2010 O O . THR A 1 257 ? 24.919 40.297 126.971 1.00 13.62 339 THR A O 1
ATOM 2014 N N . ASN A 1 258 ? 26.526 41.136 125.638 1.00 15.35 340 ASN A N 1
ATOM 2015 C CA . ASN A 1 258 ? 25.595 41.870 124.796 1.00 16.19 340 ASN A CA 1
ATOM 2016 C C . ASN A 1 258 ? 24.470 40.985 124.226 1.00 16.54 340 ASN A C 1
ATOM 2017 O O . ASN A 1 258 ? 23.374 41.408 124.151 1.00 15.99 340 ASN A O 1
ATOM 2022 N N A GLN A 1 259 ? 24.706 39.717 123.876 0.50 17.37 341 GLN A N 1
ATOM 2023 N N B GLN A 1 259 ? 24.794 39.733 123.917 0.50 17.19 341 GLN A N 1
ATOM 2024 C CA A GLN A 1 259 ? 23.565 38.937 123.340 0.50 18.03 341 GLN A CA 1
ATOM 2025 C CA B GLN A 1 259 ? 23.813 38.803 123.398 0.50 17.71 341 GLN A CA 1
ATOM 2026 C C A GLN A 1 259 ? 22.613 38.491 124.437 0.50 16.53 341 GLN A C 1
ATOM 2027 C C B GLN A 1 259 ? 22.713 38.513 124.408 0.50 16.38 341 GLN A C 1
ATOM 2028 O O A GLN A 1 259 ? 21.397 38.468 124.219 0.50 16.48 341 GLN A O 1
ATOM 2029 O O B GLN A 1 259 ? 21.535 38.553 124.076 0.50 16.40 341 GLN A O 1
ATOM 2040 N N . VAL A 1 260 ? 23.114 38.305 125.640 1.00 15.49 342 VAL A N 1
ATOM 2041 C CA . VAL A 1 260 ? 22.219 38.036 126.757 1.00 14.36 342 VAL A CA 1
ATOM 2042 C C . VAL A 1 260 ? 21.414 39.292 127.141 1.00 13.70 342 VAL A C 1
ATOM 2043 O O . VAL A 1 260 ? 20.197 39.224 127.345 1.00 13.16 342 VAL A O 1
ATOM 2047 N N . TRP A 1 261 ? 22.099 40.431 127.190 1.00 13.81 343 TRP A N 1
ATOM 2048 C CA . TRP A 1 261 ? 21.496 41.663 127.510 1.00 13.87 343 TRP A CA 1
ATOM 2049 C C . TRP A 1 261 ? 20.481 42.152 126.495 1.00 13.91 343 TRP A C 1
ATOM 2050 O O . TRP A 1 261 ? 19.467 42.677 126.887 1.00 13.73 343 TRP A O 1
ATOM 2061 N N . GLY A 1 262 ? 20.605 41.754 125.251 1.00 14.29 344 GLY A N 1
ATOM 2062 C CA . GLY A 1 262 ? 19.596 42.026 124.241 1.00 14.50 344 GLY A CA 1
ATOM 2063 C C . GLY A 1 262 ? 18.337 41.310 124.561 1.00 14.13 344 GLY A C 1
ATOM 2064 O O . GLY A 1 262 ? 17.264 41.863 124.381 1.00 14.00 344 GLY A O 1
ATOM 2065 N N . LEU A 1 263 ? 18.457 40.054 125.017 1.00 14.27 345 LEU A N 1
ATOM 2066 C CA . LEU A 1 263 ? 17.285 39.299 125.392 1.00 14.12 345 LEU A CA 1
ATOM 2067 C C . LEU A 1 263 ? 16.542 39.982 126.551 1.00 13.69 345 LEU A C 1
ATOM 2068 O O . LEU A 1 263 ? 15.321 40.000 126.561 1.00 13.48 345 LEU A O 1
ATOM 2073 N N . VAL A 1 264 ? 17.317 40.511 127.512 1.00 13.31 346 VAL A N 1
ATOM 2074 C CA . VAL A 1 264 ? 16.812 41.247 128.647 1.00 13.15 346 VAL A CA 1
ATOM 2075 C C . VAL A 1 264 ? 16.097 42.520 128.230 1.00 12.99 346 VAL A C 1
ATOM 2076 O O . VAL A 1 264 ? 14.917 42.722 128.577 1.00 12.74 346 VAL A O 1
ATOM 2080 N N . THR A 1 265 ? 16.778 43.353 127.507 1.00 13.34 347 THR A N 1
ATOM 2081 C CA . THR A 1 265 ? 16.222 44.695 127.236 1.00 13.79 347 THR A CA 1
ATOM 2082 C C . THR A 1 265 ? 15.021 44.542 126.312 1.00 13.93 347 THR A C 1
ATOM 2083 O O . THR A 1 265 ? 14.045 45.186 126.518 1.00 13.69 347 THR A O 1
ATOM 2087 N N . ARG A 1 266 ? 15.090 43.708 125.268 1.00 14.38 348 ARG A N 1
ATOM 2088 C CA . ARG A 1 266 ? 13.988 43.564 124.380 1.00 14.59 348 ARG A CA 1
ATOM 2089 C C . ARG A 1 266 ? 12.761 43.030 125.119 1.00 14.54 348 ARG A C 1
ATOM 2090 O O . ARG A 1 266 ? 11.646 43.511 124.852 1.00 15.07 348 ARG A O 1
ATOM 2098 N N . TYR A 1 267 ? 12.947 42.085 126.039 1.00 14.33 349 TYR A N 1
ATOM 2099 C CA . TYR A 1 267 ? 11.790 41.536 126.713 1.00 14.68 349 TYR A CA 1
ATOM 2100 C C . TYR A 1 267 ? 11.134 42.588 127.619 1.00 15.05 349 TYR A C 1
ATOM 2101 O O . TYR A 1 267 ? 9.897 42.702 127.701 1.00 14.23 349 TYR A O 1
ATOM 2110 N N . TYR A 1 268 ? 11.989 43.244 128.368 1.00 15.26 350 TYR A N 1
ATOM 2111 C CA . TYR A 1 268 ? 11.579 44.202 129.324 1.00 15.94 350 TYR A CA 1
ATOM 2112 C C . TYR A 1 268 ? 10.805 45.351 128.633 1.00 16.39 350 TYR A C 1
ATOM 2113 O O . TYR A 1 268 ? 9.729 45.747 129.109 1.00 15.75 350 TYR A O 1
ATOM 2122 N N . GLU A 1 269 ? 11.385 45.923 127.576 1.00 16.73 351 GLU A N 1
ATOM 2123 C CA . GLU A 1 269 ? 10.746 46.998 126.857 1.00 17.28 351 GLU A CA 1
ATOM 2124 C C . GLU A 1 269 ? 9.476 46.589 126.198 1.00 17.28 351 GLU A C 1
ATOM 2125 O O . GLU A 1 269 ? 8.509 47.362 126.172 1.00 17.71 351 GLU A O 1
ATOM 2131 N N . ALA A 1 270 ? 9.409 45.394 125.623 1.00 16.43 352 ALA A N 1
ATOM 2132 C CA . ALA A 1 270 ? 8.134 44.986 125.023 1.00 16.51 352 ALA A CA 1
ATOM 2133 C C . ALA A 1 270 ? 7.006 44.652 125.918 1.00 16.97 352 ALA A C 1
ATOM 2134 O O . ALA A 1 270 ? 5.851 44.788 125.527 1.00 20.17 352 ALA A O 1
ATOM 2136 N N . TYR A 1 271 ? 7.276 43.987 127.028 1.00 15.78 353 TYR A N 1
ATOM 2137 C CA . TYR A 1 271 ? 6.269 43.379 127.815 1.00 15.91 353 TYR A CA 1
ATOM 2138 C C . TYR A 1 271 ? 6.075 43.950 129.246 1.00 16.83 353 TYR A C 1
ATOM 2139 O O . TYR A 1 271 ? 4.979 43.783 129.825 1.00 16.84 353 TYR A O 1
ATOM 2148 N N . LEU A 1 272 ? 7.121 44.511 129.841 1.00 16.97 354 LEU A N 1
ATOM 2149 C CA . LEU A 1 272 ? 7.138 44.813 131.224 1.00 18.43 354 LEU A CA 1
ATOM 2150 C C . LEU A 1 272 ? 7.205 46.252 131.666 1.00 19.32 354 LEU A C 1
ATOM 2151 O O . LEU A 1 272 ? 6.658 46.598 132.716 1.00 20.00 354 LEU A O 1
ATOM 2156 N N A SER A 1 273 ? 7.577 47.066 130.693 0.50 19.73 355 SER A N 1
ATOM 2157 N N B SER A 1 273 ? 7.914 47.094 130.954 0.50 19.94 355 SER A N 1
ATOM 2158 C CA A SER A 1 273 ? 7.980 48.425 130.842 0.50 20.54 355 SER A CA 1
ATOM 2159 C CA B SER A 1 273 ? 8.275 48.426 131.427 0.50 20.86 355 SER A CA 1
ATOM 2160 C C A SER A 1 273 ? 6.808 49.359 131.033 0.50 20.70 355 SER A C 1
ATOM 2161 C C B SER A 1 273 ? 7.113 49.377 131.669 0.50 21.15 355 SER A C 1
ATOM 2162 O O A SER A 1 273 ? 6.966 50.420 131.588 0.50 20.51 355 SER A O 1
ATOM 2163 O O B SER A 1 273 ? 7.141 50.258 132.556 0.50 20.84 355 SER A O 1
ATOM 2168 N N A HIS A 1 274 ? 5.615 48.979 130.593 0.50 21.08 356 HIS A N 1
ATOM 2169 N N B HIS A 1 274 ? 6.087 49.172 130.861 0.50 22.04 356 HIS A N 1
ATOM 2170 C CA A HIS A 1 274 ? 4.524 49.886 130.791 0.50 22.10 356 HIS A CA 1
ATOM 2171 C CA B HIS A 1 274 ? 4.915 49.975 130.902 0.50 22.80 356 HIS A CA 1
ATOM 2172 C C A HIS A 1 274 ? 3.830 49.777 132.124 0.50 21.67 356 HIS A C 1
ATOM 2173 C C B HIS A 1 274 ? 4.085 49.883 132.213 0.50 22.31 356 HIS A C 1
ATOM 2174 O O A HIS A 1 274 ? 2.994 50.593 132.399 0.50 21.32 356 HIS A O 1
ATOM 2175 O O B HIS A 1 274 ? 3.514 50.875 132.613 0.50 22.26 356 HIS A O 1
ATOM 2188 N N . ALA A 1 275 ? 4.099 48.725 132.889 1.00 20.76 357 ALA A N 1
ATOM 2189 C CA . ALA A 1 275 ? 3.316 48.441 134.087 1.00 20.57 357 ALA A CA 1
ATOM 2190 C C . ALA A 1 275 ? 3.711 49.342 135.231 1.00 21.53 357 ALA A C 1
ATOM 2191 O O . ALA A 1 275 ? 4.837 49.760 135.314 1.00 20.31 357 ALA A O 1
ATOM 2193 N N . ASP A 1 276 ? 2.744 49.671 136.091 1.00 22.21 358 ASP A N 1
ATOM 2194 C CA . ASP A 1 276 ? 3.009 50.396 137.305 1.00 24.01 358 ASP A CA 1
ATOM 2195 C C . ASP A 1 276 ? 3.784 49.593 138.312 1.00 23.30 358 ASP A C 1
ATOM 2196 O O . ASP A 1 276 ? 4.637 50.162 139.011 1.00 22.51 358 ASP A O 1
ATOM 2201 N N . GLU A 1 277 ? 3.617 48.285 138.306 1.00 22.39 359 GLU A N 1
ATOM 2202 C CA . GLU A 1 277 ? 4.341 47.430 139.238 1.00 23.91 359 GLU A CA 1
ATOM 2203 C C . GLU A 1 277 ? 4.584 46.080 138.518 1.00 21.34 359 GLU A C 1
ATOM 2204 O O . GLU A 1 277 ? 3.732 45.604 137.739 1.00 19.83 359 GLU A O 1
ATOM 2210 N N . LYS A 1 278 ? 5.739 45.517 138.768 1.00 19.29 360 LYS A N 1
ATOM 2211 C CA . LYS A 1 278 ? 6.145 44.265 138.147 1.00 19.56 360 LYS A CA 1
ATOM 2212 C C . LYS A 1 278 ? 6.299 43.204 139.232 1.00 19.41 360 LYS A C 1
ATOM 2213 O O . LYS A 1 278 ? 6.994 43.447 140.279 1.00 19.90 360 LYS A O 1
ATOM 2219 N N . ILE A 1 279 ? 5.681 42.038 139.023 1.00 17.54 361 ILE A N 1
ATOM 2220 C CA . ILE A 1 279 ? 5.808 40.935 139.977 1.00 17.61 361 ILE A CA 1
ATOM 2221 C C . ILE A 1 279 ? 6.508 39.825 139.254 1.00 16.85 361 ILE A C 1
ATOM 2222 O O . ILE A 1 279 ? 6.075 39.410 138.170 1.00 16.55 361 ILE A O 1
ATOM 2227 N N . GLY A 1 280 ? 7.559 39.317 139.835 1.00 15.02 362 GLY A N 1
ATOM 2228 C CA . GLY A 1 280 ? 8.232 38.156 139.316 1.00 14.36 362 GLY A CA 1
ATOM 2229 C C . GLY A 1 280 ? 7.802 36.920 140.065 1.00 14.56 362 GLY A C 1
ATOM 2230 O O . GLY A 1 280 ? 7.757 36.962 141.325 1.00 15.41 362 GLY A O 1
ATOM 2231 N N . ILE A 1 281 ? 7.632 35.816 139.348 1.00 13.98 363 ILE A N 1
ATOM 2232 C CA . ILE A 1 281 ? 7.343 34.543 139.939 1.00 14.34 363 ILE A CA 1
ATOM 2233 C C . ILE A 1 281 ? 8.301 33.518 139.378 1.00 14.44 363 ILE A C 1
ATOM 2234 O O . ILE A 1 281 ? 8.156 33.109 138.163 1.00 16.02 363 ILE A O 1
ATOM 2239 N N . GLN A 1 282 ? 9.242 33.039 140.197 1.00 14.11 364 GLN A N 1
ATOM 2240 C CA . GLN A 1 282 ? 10.286 32.088 139.734 1.00 14.57 364 GLN A CA 1
ATOM 2241 C C . GLN A 1 282 ? 9.816 30.703 140.174 1.00 15.03 364 GLN A C 1
ATOM 2242 O O . GLN A 1 282 ? 9.888 30.353 141.378 1.00 15.41 364 GLN A O 1
ATOM 2248 N N . VAL A 1 283 ? 9.341 29.910 139.218 1.00 15.73 365 VAL A N 1
ATOM 2249 C CA . VAL A 1 283 ? 8.846 28.575 139.524 1.00 17.08 365 VAL A CA 1
ATOM 2250 C C . VAL A 1 283 ? 9.858 27.483 139.237 1.00 17.93 365 VAL A C 1
ATOM 2251 O O . VAL A 1 283 ? 10.285 27.285 138.117 1.00 19.63 365 VAL A O 1
ATOM 2255 N N . ARG A 1 284 ? 10.231 26.712 140.222 1.00 18.94 366 ARG A N 1
ATOM 2256 C CA . ARG A 1 284 ? 11.050 25.551 139.973 1.00 20.48 366 ARG A CA 1
ATOM 2257 C C . ARG A 1 284 ? 10.347 24.435 140.749 1.00 21.10 366 ARG A C 1
ATOM 2258 O O . ARG A 1 284 ? 10.108 24.616 141.961 1.00 19.34 366 ARG A O 1
ATOM 2266 N N . VAL A 1 285 ? 10.105 23.275 140.094 1.00 21.42 367 VAL A N 1
ATOM 2267 C CA . VAL A 1 285 ? 9.424 22.187 140.742 1.00 23.06 367 VAL A CA 1
ATOM 2268 C C . VAL A 1 285 ? 10.351 20.982 140.772 1.00 24.86 367 VAL A C 1
ATOM 2269 O O . VAL A 1 285 ? 10.678 20.414 139.726 1.00 25.13 367 VAL A O 1
ATOM 2273 N N . PHE A 1 286 ? 10.808 20.596 141.957 1.00 26.11 368 PHE A N 1
ATOM 2274 C CA . PHE A 1 286 ? 11.782 19.503 142.024 1.00 28.35 368 PHE A CA 1
ATOM 2275 C C . PHE A 1 286 ? 10.993 18.197 142.023 1.00 30.50 368 PHE A C 1
ATOM 2276 O O . PHE A 1 286 ? 10.579 17.716 143.085 1.00 32.45 368 PHE A O 1
ATOM 2284 N N . ASP A 1 287 ? 10.726 17.674 140.837 1.00 34.54 369 ASP A N 1
ATOM 2285 C CA . ASP A 1 287 ? 9.948 16.447 140.690 1.00 38.96 369 ASP A CA 1
ATOM 2286 C C . ASP A 1 287 ? 10.338 15.723 139.444 1.00 40.73 369 ASP A C 1
ATOM 2287 O O . ASP A 1 287 ? 10.484 16.329 138.400 1.00 43.02 369 ASP A O 1
ATOM 2292 N N . GLU A 1 288 ? 10.398 14.406 139.575 1.00 46.32 370 GLU A N 1
ATOM 2293 C CA . GLU A 1 288 ? 10.535 13.443 138.472 1.00 52.72 370 GLU A CA 1
ATOM 2294 C C . GLU A 1 288 ? 9.552 13.591 137.289 1.00 54.86 370 GLU A C 1
ATOM 2295 O O . GLU A 1 288 ? 9.967 13.668 136.137 1.00 58.53 370 GLU A O 1
ATOM 2297 N N . ASP A 1 289 ? 8.257 13.606 137.568 1.00 58.85 371 ASP A N 1
ATOM 2298 C CA . ASP A 1 289 ? 7.236 13.744 136.514 1.00 60.39 371 ASP A CA 1
ATOM 2299 C C . ASP A 1 289 ? 7.235 15.141 135.909 1.00 58.94 371 ASP A C 1
ATOM 2300 O O . ASP A 1 289 ? 7.563 16.118 136.600 1.00 61.09 371 ASP A O 1
ATOM 2305 N N . PRO A 1 290 ? 6.860 15.253 134.623 1.00 59.24 372 PRO A N 1
ATOM 2306 C CA . PRO A 1 290 ? 7.117 16.504 133.929 1.00 56.83 372 PRO A CA 1
ATOM 2307 C C . PRO A 1 290 ? 6.285 17.668 134.462 1.00 54.10 372 PRO A C 1
ATOM 2308 O O . PRO A 1 290 ? 6.802 18.763 134.499 1.00 59.14 372 PRO A O 1
ATOM 2312 N N . GLY A 1 291 ? 5.059 17.416 134.932 1.00 49.37 373 GLY A N 1
ATOM 2313 C CA . GLY A 1 291 ? 4.114 18.476 135.276 1.00 47.55 373 GLY A CA 1
ATOM 2314 C C . GLY A 1 291 ? 3.048 18.735 134.193 1.00 45.76 373 GLY A C 1
ATOM 2315 O O . GLY A 1 291 ? 3.052 18.070 133.131 1.00 43.35 373 GLY A O 1
ATOM 2316 N N . PRO A 1 292 ? 2.163 19.723 134.414 1.00 42.86 374 PRO A N 1
ATOM 2317 C CA . PRO A 1 292 ? 2.253 20.703 135.504 1.00 39.88 374 PRO A CA 1
ATOM 2318 C C . PRO A 1 292 ? 1.286 20.368 136.615 1.00 40.08 374 PRO A C 1
ATOM 2319 O O . PRO A 1 292 ? 0.221 19.706 136.356 1.00 39.41 374 PRO A O 1
ATOM 2323 N N . PHE A 1 293 ? 1.629 20.796 137.837 1.00 33.33 375 PHE A N 1
ATOM 2324 C CA . PHE A 1 293 ? 0.971 20.283 139.002 1.00 33.18 375 PHE A CA 1
ATOM 2325 C C . PHE A 1 293 ? -0.061 21.263 139.556 1.00 30.50 375 PHE A C 1
ATOM 2326 O O . PHE A 1 293 ? 0.255 22.411 139.833 1.00 29.37 375 PHE A O 1
ATOM 2334 N N . GLN A 1 294 ? -1.272 20.796 139.761 1.00 29.26 376 GLN A N 1
ATOM 2335 C CA . GLN A 1 294 ? -2.345 21.636 140.348 1.00 29.16 376 GLN A CA 1
ATOM 2336 C C . GLN A 1 294 ? -2.005 22.220 141.721 1.00 27.32 376 GLN A C 1
ATOM 2337 O O . GLN A 1 294 ? -2.393 23.371 142.021 1.00 26.23 376 GLN A O 1
ATOM 2343 N N . HIS A 1 295 ? -1.327 21.426 142.546 1.00 25.75 377 HIS A N 1
ATOM 2344 C CA . HIS A 1 295 ? -0.997 21.847 143.893 1.00 25.23 377 HIS A CA 1
ATOM 2345 C C . HIS A 1 295 ? -0.021 23.027 143.888 1.00 23.73 377 HIS A C 1
ATOM 2346 O O . HIS A 1 295 ? -0.098 23.888 144.767 1.00 22.94 377 HIS A O 1
ATOM 2353 N N . VAL A 1 296 ? 0.767 23.140 142.797 1.00 23.44 378 VAL A N 1
ATOM 2354 C CA . VAL A 1 296 ? 1.722 24.212 142.621 1.00 22.56 378 VAL A CA 1
ATOM 2355 C C . VAL A 1 296 ? 1.000 25.434 142.092 1.00 22.19 378 VAL A C 1
ATOM 2356 O O . VAL A 1 296 ? 1.207 26.488 142.552 1.00 21.06 378 VAL A O 1
ATOM 2360 N N . MET A 1 297 ? 0.115 25.277 141.122 1.00 22.92 379 MET A N 1
ATOM 2361 C CA . MET A 1 297 ? -0.755 26.384 140.685 1.00 22.63 379 MET A CA 1
ATOM 2362 C C . MET A 1 297 ? -1.511 27.017 141.837 1.00 22.29 379 MET A C 1
ATOM 2363 O O . MET A 1 297 ? -1.675 28.247 141.961 1.00 20.64 379 MET A O 1
ATOM 2368 N N . ASP A 1 298 ? -2.045 26.145 142.666 1.00 23.83 380 ASP A N 1
ATOM 2369 C CA . ASP A 1 298 ? -2.789 26.604 143.833 1.00 25.23 380 ASP A CA 1
ATOM 2370 C C . ASP A 1 298 ? -1.888 27.339 144.845 1.00 23.93 380 ASP A C 1
ATOM 2371 O O . ASP A 1 298 ? -2.298 28.297 145.521 1.00 23.10 380 ASP A O 1
ATOM 2376 N N . GLN A 1 299 ? -0.664 26.844 144.975 1.00 22.62 381 GLN A N 1
ATOM 2377 C CA . GLN A 1 299 ? 0.284 27.484 145.873 1.00 21.90 381 GLN A CA 1
ATOM 2378 C C . GLN A 1 299 ? 0.586 28.922 145.427 1.00 21.07 381 GLN A C 1
ATOM 2379 O O . GLN A 1 299 ? 0.662 29.854 146.237 1.00 22.02 381 GLN A O 1
ATOM 2385 N N . ILE A 1 300 ? 0.766 29.072 144.107 1.00 20.02 382 ILE A N 1
ATOM 2386 C CA . ILE A 1 300 ? 1.129 30.343 143.501 1.00 19.44 382 ILE A CA 1
ATOM 2387 C C . ILE A 1 300 ? -0.021 31.344 143.699 1.00 19.79 382 ILE A C 1
ATOM 2388 O O . ILE A 1 300 ? 0.197 32.506 144.033 1.00 19.49 382 ILE A O 1
ATOM 2393 N N A SER A 1 301 ? -1.235 30.925 143.425 0.70 20.40 383 SER A N 1
ATOM 2394 N N B SER A 1 301 ? -1.241 30.851 143.558 0.30 20.16 383 SER A N 1
ATOM 2395 C CA A SER A 1 301 ? -2.360 31.884 143.496 0.70 21.12 383 SER A CA 1
ATOM 2396 C CA B SER A 1 301 ? -2.401 31.696 143.798 0.30 20.60 383 SER A CA 1
ATOM 2397 C C A SER A 1 301 ? -2.598 32.359 144.966 0.70 21.10 383 SER A C 1
ATOM 2398 C C B SER A 1 301 ? -2.655 31.854 145.304 0.30 21.20 383 SER A C 1
ATOM 2399 O O A SER A 1 301 ? -2.689 33.533 145.269 0.70 20.56 383 SER A O 1
ATOM 2400 O O B SER A 1 301 ? -3.081 32.901 145.739 0.30 21.08 383 SER A O 1
ATOM 2405 N N A SER A 1 302 ? -2.614 31.410 145.872 0.50 21.97 384 SER A N 1
ATOM 2406 N N B SER A 1 302 ? -2.341 30.860 146.126 0.50 22.06 384 SER A N 1
ATOM 2407 C CA A SER A 1 302 ? -2.707 31.653 147.305 0.50 22.70 384 SER A CA 1
ATOM 2408 C CA B SER A 1 302 ? -2.524 31.081 147.529 0.50 22.72 384 SER A CA 1
ATOM 2409 C C A SER A 1 302 ? -1.539 32.516 147.830 0.50 22.34 384 SER A C 1
ATOM 2410 C C B SER A 1 302 ? -1.555 32.227 147.981 0.50 22.46 384 SER A C 1
ATOM 2411 O O A SER A 1 302 ? -1.741 33.518 148.548 0.50 22.41 384 SER A O 1
ATOM 2412 O O B SER A 1 302 ? -1.926 33.137 148.751 0.50 22.68 384 SER A O 1
ATOM 2417 N N . CYS A 1 303 ? -0.303 32.125 147.511 1.00 21.82 385 CYS A N 1
ATOM 2418 C CA . CYS A 1 303 ? 0.792 32.989 147.921 1.00 21.83 385 CYS A CA 1
ATOM 2419 C C . CYS A 1 303 ? 0.546 34.432 147.490 1.00 21.23 385 CYS A C 1
ATOM 2420 O O . CYS A 1 303 ? 0.561 35.366 148.305 1.00 21.27 385 CYS A O 1
ATOM 2423 N N . THR A 1 304 ? 0.390 34.618 146.171 1.00 19.94 386 THR A N 1
ATOM 2424 C CA . THR A 1 304 ? 0.399 35.976 145.632 1.00 19.34 386 THR A CA 1
ATOM 2425 C C . THR A 1 304 ? -0.809 36.710 146.182 1.00 19.96 386 THR A C 1
ATOM 2426 O O . THR A 1 304 ? -0.753 37.922 146.438 1.00 21.05 386 THR A O 1
ATOM 2430 N N . GLN A 1 305 ? -1.918 36.016 146.360 1.00 20.33 387 GLN A N 1
ATOM 2431 C CA . GLN A 1 305 ? -3.139 36.702 146.821 1.00 22.14 387 GLN A CA 1
ATOM 2432 C C . GLN A 1 305 ? -3.091 36.964 148.367 1.00 23.63 387 GLN A C 1
ATOM 2433 O O . GLN A 1 305 ? -3.463 38.049 148.832 1.00 24.16 387 GLN A O 1
ATOM 2439 N N . LYS A 1 306 ? -2.635 36.010 149.166 1.00 25.11 388 LYS A N 1
ATOM 2440 C CA . LYS A 1 306 ? -2.591 36.362 150.616 1.00 26.48 388 LYS A CA 1
ATOM 2441 C C . LYS A 1 306 ? -1.547 37.450 150.889 1.00 26.30 388 LYS A C 1
ATOM 2442 O O . LYS A 1 306 ? -1.771 38.299 151.712 1.00 25.71 388 LYS A O 1
ATOM 2448 N N . GLU A 1 307 ? -0.459 37.544 150.105 1.00 24.74 389 GLU A N 1
ATOM 2449 C CA . GLU A 1 307 ? 0.495 38.641 150.321 1.00 24.91 389 GLU A CA 1
ATOM 2450 C C . GLU A 1 307 ? 0.186 39.937 149.623 1.00 25.42 389 GLU A C 1
ATOM 2451 O O . GLU A 1 307 ? 0.987 40.857 149.682 1.00 26.39 389 GLU A O 1
ATOM 2457 N N . LYS A 1 308 ? -0.988 40.020 148.995 1.00 25.35 390 LYS A N 1
ATOM 2458 C CA . LYS A 1 308 ? -1.426 41.182 148.259 1.00 27.65 390 LYS A CA 1
ATOM 2459 C C . LYS A 1 308 ? -0.480 41.596 147.145 1.00 26.23 390 LYS A C 1
ATOM 2460 O O . LYS A 1 308 ? -0.384 42.757 146.804 1.00 26.70 390 LYS A O 1
ATOM 2466 N N . LEU A 1 309 ? 0.231 40.642 146.564 1.00 23.86 391 LEU A N 1
ATOM 2467 C CA . LEU A 1 309 ? 1.043 40.927 145.416 1.00 22.98 391 LEU A CA 1
ATOM 2468 C C . LEU A 1 309 ? 0.157 40.901 144.190 1.00 21.33 391 LEU A C 1
ATOM 2469 O O . LEU A 1 309 ? 0.332 41.685 143.295 1.00 20.45 391 LEU A O 1
ATOM 2474 N N . LEU A 1 310 ? -0.838 40.035 144.170 1.00 20.87 392 LEU A N 1
ATOM 2475 C CA . LEU A 1 310 ? -1.748 40.000 143.046 1.00 21.36 392 LEU A CA 1
ATOM 2476 C C . LEU A 1 310 ? -3.142 39.967 143.642 1.00 22.00 392 LEU A C 1
ATOM 2477 O O . LEU A 1 310 ? -3.350 39.376 144.671 1.00 22.87 392 LEU A O 1
ATOM 2482 N N . PRO A 1 311 ? -4.114 40.533 142.938 1.00 21.64 393 PRO A N 1
ATOM 2483 C CA . PRO A 1 311 ? -5.498 40.578 143.433 1.00 21.86 393 PRO A CA 1
ATOM 2484 C C . PRO A 1 311 ? -6.300 39.299 143.136 1.00 21.90 393 PRO A C 1
ATOM 2485 O O . PRO A 1 311 ? -5.935 38.452 142.349 1.00 20.62 393 PRO A O 1
ATOM 2489 N N . GLU A 1 312 ? -7.285 39.109 144.003 1.00 22.96 394 GLU A N 1
ATOM 2490 C CA . GLU A 1 312 ? -8.224 38.039 143.871 1.00 24.18 394 GLU A CA 1
ATOM 2491 C C . GLU A 1 312 ? -9.076 38.340 142.632 1.00 23.47 394 GLU A C 1
ATOM 2492 O O . GLU A 1 312 ? -9.199 39.469 142.244 1.00 21.60 394 GLU A O 1
ATOM 2498 N N . VAL A 1 313 ? -9.701 37.316 142.091 1.00 24.60 395 VAL A N 1
ATOM 2499 C CA . VAL A 1 313 ? -10.677 37.506 141.039 1.00 26.03 395 VAL A CA 1
ATOM 2500 C C . VAL A 1 313 ? -12.000 37.089 141.609 1.00 29.63 395 VAL A C 1
ATOM 2501 O O . VAL A 1 313 ? -12.082 36.430 142.686 1.00 27.76 395 VAL A O 1
ATOM 2505 N N . ASP A 1 314 ? -13.072 37.509 140.961 1.00 32.12 396 ASP A N 1
ATOM 2506 C CA . ASP A 1 314 ? -14.396 37.151 141.479 1.00 36.56 396 ASP A CA 1
ATOM 2507 C C . ASP A 1 314 ? -15.392 37.065 140.379 1.00 36.33 396 ASP A C 1
ATOM 2508 O O . ASP A 1 314 ? -15.154 37.495 139.256 1.00 32.78 396 ASP A O 1
ATOM 2513 N N . THR A 1 315 ? -16.502 36.448 140.725 1.00 36.87 397 THR A N 1
ATOM 2514 C CA . THR A 1 315 ? -17.561 36.149 139.793 1.00 39.79 397 THR A CA 1
ATOM 2515 C C . THR A 1 315 ? -18.810 36.957 140.138 1.00 39.11 397 THR A C 1
ATOM 2516 O O . THR A 1 315 ? -19.840 36.673 139.582 1.00 38.70 397 THR A O 1
ATOM 2520 N N . LEU A 1 316 ? -18.722 37.988 140.976 1.00 39.21 398 LEU A N 1
ATOM 2521 C CA . LEU A 1 316 ? -19.908 38.836 141.253 1.00 43.17 398 LEU A CA 1
ATOM 2522 C C . LEU A 1 316 ? -20.384 39.544 139.976 1.00 42.51 398 LEU A C 1
ATOM 2523 O O . LEU A 1 316 ? -19.569 39.888 139.139 1.00 38.68 398 LEU A O 1
ATOM 2528 N N . VAL A 1 317 ? -21.697 39.778 139.873 1.00 43.35 399 VAL A N 1
ATOM 2529 C CA . VAL A 1 317 ? -22.282 40.535 138.770 1.00 45.44 399 VAL A CA 1
ATOM 2530 C C . VAL A 1 317 ? -22.178 42.040 139.025 1.00 50.14 399 VAL A C 1
ATOM 2531 O O . VAL A 1 317 ? -21.749 42.789 138.126 1.00 50.21 399 VAL A O 1
ATOM 2535 N N . GLU A 1 318 ? -22.602 42.463 140.228 1.00 58.80 400 GLU A N 1
ATOM 2536 C CA . GLU A 1 318 ? -22.528 43.870 140.689 1.00 64.06 400 GLU A CA 1
ATOM 2537 C C . GLU A 1 318 ? -21.193 44.568 140.393 1.00 65.13 400 GLU A C 1
ATOM 2538 O O . GLU A 1 318 ? -20.155 44.267 140.994 1.00 65.27 400 GLU A O 1
ATOM 2544 N N . ASN A 1 324 ? -10.292 55.205 142.899 1.00 79.40 406 ASN A N 1
ATOM 2545 C CA . ASN A 1 324 ? -10.668 54.231 141.873 1.00 79.00 406 ASN A CA 1
ATOM 2546 C C . ASN A 1 324 ? -10.055 54.562 140.471 1.00 79.29 406 ASN A C 1
ATOM 2547 O O . ASN A 1 324 ? -10.769 54.793 139.480 1.00 77.04 406 ASN A O 1
ATOM 2549 N N . THR A 1 325 ? -8.719 54.586 140.399 1.00 77.79 407 THR A N 1
ATOM 2550 C CA . THR A 1 325 ? -8.011 54.584 139.091 1.00 75.13 407 THR A CA 1
ATOM 2551 C C . THR A 1 325 ? -6.984 53.406 138.956 1.00 64.92 407 THR A C 1
ATOM 2552 O O . THR A 1 325 ? -6.175 53.164 139.880 1.00 64.52 407 THR A O 1
ATOM 2556 N N . PRO A 1 326 ? -7.012 52.675 137.800 1.00 54.79 408 PRO A N 1
ATOM 2557 C CA . PRO A 1 326 ? -6.534 51.283 137.861 1.00 45.48 408 PRO A CA 1
ATOM 2558 C C . PRO A 1 326 ? -5.031 51.167 137.664 1.00 36.50 408 PRO A C 1
ATOM 2559 O O . PRO A 1 326 ? -4.515 51.618 136.649 1.00 36.62 408 PRO A O 1
ATOM 2563 N N A LYS A 1 327 ? -4.349 50.596 138.654 0.50 33.45 409 LYS A N 1
ATOM 2564 N N B LYS A 1 327 ? -4.343 50.534 138.595 0.50 33.31 409 LYS A N 1
ATOM 2565 C CA A LYS A 1 327 ? -2.931 50.223 138.510 0.50 31.19 409 LYS A CA 1
ATOM 2566 C CA B LYS A 1 327 ? -2.913 50.278 138.408 0.50 31.09 409 LYS A CA 1
ATOM 2567 C C A LYS A 1 327 ? -2.857 49.139 137.450 0.50 27.71 409 LYS A C 1
ATOM 2568 C C B LYS A 1 327 ? -2.701 49.022 137.550 0.50 27.68 409 LYS A C 1
ATOM 2569 O O A LYS A 1 327 ? -3.816 48.413 137.266 0.50 25.70 409 LYS A O 1
ATOM 2570 O O B LYS A 1 327 ? -3.405 48.032 137.715 0.50 26.63 409 LYS A O 1
ATOM 2581 N N A HIS A 1 328 ? -1.725 49.064 136.768 0.50 24.50 410 HIS A N 1
ATOM 2582 N N B HIS A 1 328 ? -1.788 49.122 136.593 0.50 24.34 410 HIS A N 1
ATOM 2583 C CA A HIS A 1 328 ? -1.465 47.971 135.855 0.50 23.29 410 HIS A CA 1
ATOM 2584 C CA B HIS A 1 328 ? -1.454 47.991 135.737 0.50 22.78 410 HIS A CA 1
ATOM 2585 C C A HIS A 1 328 ? -0.291 47.213 136.432 0.50 21.70 410 HIS A C 1
ATOM 2586 C C B HIS A 1 328 ? -0.314 47.225 136.431 0.50 21.47 410 HIS A C 1
ATOM 2587 O O A HIS A 1 328 ? 0.748 47.809 136.713 0.50 20.52 410 HIS A O 1
ATOM 2588 O O B HIS A 1 328 ? 0.690 47.838 136.782 0.50 20.40 410 HIS A O 1
ATOM 2601 N N . LYS A 1 329 ? -0.475 45.917 136.616 1.00 20.45 411 LYS A N 1
ATOM 2602 C CA . LYS A 1 329 ? 0.586 45.038 137.068 1.00 20.47 411 LYS A CA 1
ATOM 2603 C C . LYS A 1 329 ? 0.976 44.080 136.011 1.00 19.31 411 LYS A C 1
ATOM 2604 O O . LYS A 1 329 ? 0.097 43.481 135.417 1.00 20.23 411 LYS A O 1
ATOM 2610 N N . ALA A 1 330 ? 2.260 43.875 135.805 1.00 18.07 412 ALA A N 1
ATOM 2611 C CA . ALA A 1 330 ? 2.800 42.850 134.892 1.00 18.40 412 ALA A CA 1
ATOM 2612 C C . ALA A 1 330 ? 3.466 41.725 135.701 1.00 17.66 412 ALA A C 1
ATOM 2613 O O . ALA A 1 330 ? 4.180 41.997 136.685 1.00 18.20 412 ALA A O 1
ATOM 2615 N N . VAL A 1 331 ? 3.082 40.508 135.454 1.00 16.14 413 VAL A N 1
ATOM 2616 C CA . VAL A 1 331 ? 3.588 39.378 136.135 1.00 15.62 413 VAL A CA 1
ATOM 2617 C C . VAL A 1 331 ? 4.526 38.669 135.193 1.00 14.60 413 VAL A C 1
ATOM 2618 O O . VAL A 1 331 ? 4.105 38.299 134.058 1.00 14.85 413 VAL A O 1
ATOM 2622 N N . LEU A 1 332 ? 5.785 38.527 135.581 1.00 14.15 414 LEU A N 1
ATOM 2623 C CA . LEU A 1 332 ? 6.790 37.763 134.816 1.00 14.62 414 LEU A CA 1
ATOM 2624 C C . LEU A 1 332 ? 6.896 36.418 135.495 1.00 14.46 414 LEU A C 1
ATOM 2625 O O . LEU A 1 332 ? 7.286 36.356 136.705 1.00 13.46 414 LEU A O 1
ATOM 2630 N N . VAL A 1 333 ? 6.533 35.360 134.798 1.00 14.26 415 VAL A N 1
ATOM 2631 C CA . VAL A 1 333 ? 6.662 33.991 135.317 1.00 15.74 415 VAL A CA 1
ATOM 2632 C C . VAL A 1 333 ? 7.794 33.265 134.591 1.00 16.56 415 VAL A C 1
ATOM 2633 O O . VAL A 1 333 ? 7.792 33.194 133.354 1.00 17.04 415 VAL A O 1
ATOM 2637 N N . THR A 1 334 ? 8.764 32.749 135.307 1.00 16.98 416 THR A N 1
ATOM 2638 C CA . THR A 1 334 ? 9.705 31.896 134.684 1.00 19.44 416 THR A CA 1
ATOM 2639 C C . THR A 1 334 ? 9.518 30.477 135.167 1.00 20.18 416 THR A C 1
ATOM 2640 O O . THR A 1 334 ? 9.373 30.227 136.344 1.00 20.28 416 THR A O 1
ATOM 2644 N N . SER A 1 335 ? 9.614 29.520 134.278 1.00 21.53 417 SER A N 1
ATOM 2645 C CA . SER A 1 335 ? 9.406 28.126 134.595 1.00 23.85 417 SER A CA 1
ATOM 2646 C C . SER A 1 335 ? 9.837 27.302 133.393 1.00 26.65 417 SER A C 1
ATOM 2647 O O . SER A 1 335 ? 9.623 27.729 132.227 1.00 27.32 417 SER A O 1
ATOM 2650 N N . LEU A 1 336 ? 10.360 26.120 133.646 1.00 28.39 418 LEU A N 1
ATOM 2651 C CA . LEU A 1 336 ? 10.527 25.038 132.597 1.00 31.92 418 LEU A CA 1
ATOM 2652 C C . LEU A 1 336 ? 9.205 24.619 131.928 1.00 32.51 418 LEU A C 1
ATOM 2653 O O . LEU A 1 336 ? 9.108 24.498 130.737 1.00 31.61 418 LEU A O 1
ATOM 2658 N N . ASN A 1 337 ? 8.135 24.455 132.687 1.00 34.38 419 ASN A N 1
ATOM 2659 C CA . ASN A 1 337 ? 6.842 24.074 132.072 1.00 34.25 419 ASN A CA 1
ATOM 2660 C C . ASN A 1 337 ? 5.971 25.331 131.948 1.00 32.12 419 ASN A C 1
ATOM 2661 O O . ASN A 1 337 ? 5.844 26.064 132.964 1.00 29.16 419 ASN A O 1
ATOM 2666 N N . ALA A 1 338 ? 5.300 25.516 130.788 1.00 29.39 420 ALA A N 1
ATOM 2667 C CA . ALA A 1 338 ? 4.561 26.758 130.524 1.00 26.72 420 ALA A CA 1
ATOM 2668 C C . ALA A 1 338 ? 3.204 26.792 131.238 1.00 24.65 420 ALA A C 1
ATOM 2669 O O . ALA A 1 338 ? 2.546 27.858 131.253 1.00 23.21 420 ALA A O 1
ATOM 2671 N N . GLY A 1 339 ? 2.779 25.654 131.809 1.00 21.98 421 GLY A N 1
ATOM 2672 C CA . GLY A 1 339 ? 1.427 25.576 132.425 1.00 22.87 421 GLY A CA 1
ATOM 2673 C C . GLY A 1 339 ? 1.129 26.514 133.574 1.00 21.48 421 GLY A C 1
ATOM 2674 O O . GLY A 1 339 ? -0.027 26.883 133.767 1.00 20.01 421 GLY A O 1
ATOM 2675 N N . TYR A 1 340 ? 2.157 26.929 134.317 1.00 20.15 422 TYR A N 1
ATOM 2676 C CA . TYR A 1 340 ? 1.986 27.797 135.458 1.00 19.85 422 TYR A CA 1
ATOM 2677 C C . TYR A 1 340 ? 1.607 29.227 134.977 1.00 19.36 422 TYR A C 1
ATOM 2678 O O . TYR A 1 340 ? 0.647 29.825 135.477 1.00 18.95 422 TYR A O 1
ATOM 2687 N N . ALA A 1 341 ? 2.346 29.757 134.050 1.00 18.52 423 ALA A N 1
ATOM 2688 C CA . ALA A 1 341 ? 2.022 31.039 133.469 1.00 18.24 423 ALA A CA 1
ATOM 2689 C C . ALA A 1 341 ? 0.689 30.988 132.754 1.00 18.80 423 ALA A C 1
ATOM 2690 O O . ALA A 1 341 ? -0.108 31.928 132.871 1.00 17.43 423 ALA A O 1
ATOM 2692 N N . GLU A 1 342 ? 0.415 29.882 132.048 1.00 20.85 424 GLU A N 1
ATOM 2693 C CA . GLU A 1 342 ? -0.870 29.776 131.331 1.00 22.69 424 GLU A CA 1
ATOM 2694 C C . GLU A 1 342 ? -2.050 29.786 132.274 1.00 22.07 424 GLU A C 1
ATOM 2695 O O . GLU A 1 342 ? -3.065 30.387 131.993 1.00 21.35 424 GLU A O 1
ATOM 2701 N N . ASN A 1 343 ? -1.914 29.056 133.387 1.00 20.96 425 ASN A N 1
ATOM 2702 C CA . ASN A 1 343 ? -2.956 28.997 134.372 1.00 22.39 425 ASN A CA 1
ATOM 2703 C C . ASN A 1 343 ? -3.264 30.371 134.901 1.00 21.03 425 ASN A C 1
ATOM 2704 O O . ASN A 1 343 ? -4.435 30.706 135.012 1.00 21.03 425 ASN A O 1
ATOM 2709 N N . LEU A 1 344 ? -2.256 31.127 135.312 1.00 19.66 426 LEU A N 1
ATOM 2710 C CA . LEU A 1 344 ? -2.437 32.507 135.786 1.00 20.27 426 LEU A CA 1
ATOM 2711 C C . LEU A 1 344 ? -2.945 33.486 134.764 1.00 19.11 426 LEU A C 1
ATOM 2712 O O . LEU A 1 344 ? -3.879 34.246 135.033 1.00 17.83 426 LEU A O 1
ATOM 2717 N N . LYS A 1 345 ? -2.370 33.374 133.571 1.00 18.00 427 LYS A N 1
ATOM 2718 C CA . LYS A 1 345 ? -2.813 34.186 132.492 1.00 18.31 427 LYS A CA 1
ATOM 2719 C C . LYS A 1 345 ? -4.343 34.009 132.171 1.00 17.24 427 LYS A C 1
ATOM 2720 O O . LYS A 1 345 ? -5.115 34.923 132.049 1.00 16.39 427 LYS A O 1
ATOM 2726 N N . SER A 1 346 ? -4.745 32.798 132.105 1.00 17.97 428 SER A N 1
ATOM 2727 C CA . SER A 1 346 ? -6.103 32.469 131.890 1.00 19.01 428 SER A CA 1
ATOM 2728 C C . SER A 1 346 ? -7.057 32.850 132.992 1.00 19.08 428 SER A C 1
ATOM 2729 O O . SER A 1 346 ? -8.170 33.293 132.716 1.00 18.42 428 SER A O 1
ATOM 2732 N N . MET A 1 347 ? -6.605 32.770 134.253 1.00 19.10 429 MET A N 1
ATOM 2733 C CA . MET A 1 347 ? -7.389 33.209 135.347 1.00 19.50 429 MET A CA 1
ATOM 2734 C C . MET A 1 347 ? -7.719 34.725 135.224 1.00 18.21 429 MET A C 1
ATOM 2735 O O . MET A 1 347 ? -8.867 35.132 135.408 1.00 18.52 429 MET A O 1
ATOM 2740 N N . TYR A 1 348 ? -6.720 35.539 134.962 1.00 17.06 430 TYR A N 1
ATOM 2741 C CA . TYR A 1 348 ? -6.897 36.996 134.896 1.00 17.14 430 TYR A CA 1
ATOM 2742 C C . TYR A 1 348 ? -7.537 37.441 133.557 1.00 17.45 430 TYR A C 1
ATOM 2743 O O . TYR A 1 348 ? -8.118 38.502 133.461 1.00 17.54 430 TYR A O 1
ATOM 2752 N N . TRP A 1 349 ? -7.561 36.572 132.571 1.00 17.88 431 TRP A N 1
ATOM 2753 C CA . TRP A 1 349 ? -8.372 36.833 131.359 1.00 18.26 431 TRP A CA 1
ATOM 2754 C C . TRP A 1 349 ? -9.859 36.552 131.598 1.00 19.29 431 TRP A C 1
ATOM 2755 O O . TRP A 1 349 ? -10.709 37.398 131.373 1.00 18.42 431 TRP A O 1
ATOM 2766 N N . GLU A 1 350 ? -10.124 35.461 132.303 1.00 20.97 432 GLU A N 1
ATOM 2767 C CA . GLU A 1 350 ? -11.513 34.949 132.355 1.00 23.07 432 GLU A CA 1
ATOM 2768 C C . GLU A 1 350 ? -12.352 35.574 133.442 1.00 22.32 432 GLU A C 1
ATOM 2769 O O . GLU A 1 350 ? -13.545 35.561 133.331 1.00 21.28 432 GLU A O 1
ATOM 2775 N N . TYR A 1 351 ? -11.715 36.171 134.433 1.00 22.01 433 TYR A N 1
ATOM 2776 C CA . TYR A 1 351 ? -12.434 36.856 135.539 1.00 23.30 433 TYR A CA 1
ATOM 2777 C C . TYR A 1 351 ? -11.955 38.289 135.849 1.00 21.28 433 TYR A C 1
ATOM 2778 O O . TYR A 1 351 ? -10.724 38.570 135.798 1.00 20.15 433 TYR A O 1
ATOM 2787 N N . PRO A 1 352 ? -12.888 39.170 136.237 1.00 20.39 434 PRO A N 1
ATOM 2788 C CA . PRO A 1 352 ? -12.437 40.492 136.636 1.00 20.16 434 PRO A CA 1
ATOM 2789 C C . PRO A 1 352 ? -11.665 40.412 138.038 1.00 20.25 434 PRO A C 1
ATOM 2790 O O . PRO A 1 352 ? -11.953 39.512 138.858 1.00 20.10 434 PRO A O 1
ATOM 2794 N N . THR A 1 353 ? -10.812 41.412 138.293 1.00 20.12 435 THR A N 1
ATOM 2795 C CA . THR A 1 353 ? -10.160 41.514 139.568 1.00 21.10 435 THR A CA 1
ATOM 2796 C C . THR A 1 353 ? -11.135 42.109 140.564 1.00 22.60 435 THR A C 1
ATOM 2797 O O . THR A 1 353 ? -11.949 42.996 140.250 1.00 22.00 435 THR A O 1
ATOM 2801 N N . SER A 1 354 ? -10.991 41.659 141.797 1.00 24.62 436 SER A N 1
ATOM 2802 C CA . SER A 1 354 ? -11.748 42.229 142.867 1.00 27.70 436 SER A CA 1
ATOM 2803 C C . SER A 1 354 ? -11.363 43.704 143.107 1.00 29.66 436 SER A C 1
ATOM 2804 O O . SER A 1 354 ? -12.195 44.507 143.534 1.00 31.27 436 SER A O 1
ATOM 2807 N N . THR A 1 355 ? -10.135 44.064 142.777 1.00 29.54 437 THR A N 1
ATOM 2808 C CA . THR A 1 355 ? -9.636 45.431 143.021 1.00 30.51 437 THR A CA 1
ATOM 2809 C C . THR A 1 355 ? -9.881 46.374 141.808 1.00 30.86 437 THR A C 1
ATOM 2810 O O . THR A 1 355 ? -9.614 47.568 141.926 1.00 32.36 437 THR A O 1
ATOM 2814 N N . GLY A 1 356 ? -10.200 45.845 140.602 1.00 28.81 438 GLY A N 1
ATOM 2815 C CA . GLY A 1 356 ? -10.110 46.680 139.406 1.00 28.14 438 GLY A CA 1
ATOM 2816 C C . GLY A 1 356 ? -8.702 46.854 138.805 1.00 26.89 438 GLY A C 1
ATOM 2817 O O . GLY A 1 356 ? -8.562 47.383 137.684 1.00 24.88 438 GLY A O 1
ATOM 2818 N N . GLU A 1 357 ? -7.657 46.336 139.440 1.00 26.04 439 GLU A N 1
ATOM 2819 C CA . GLU A 1 357 ? -6.350 46.305 138.788 1.00 25.93 439 GLU A CA 1
ATOM 2820 C C . GLU A 1 357 ? -6.347 45.538 137.495 1.00 23.46 439 GLU A C 1
ATOM 2821 O O . GLU A 1 357 ? -7.122 44.581 137.321 1.00 21.80 439 GLU A O 1
ATOM 2827 N N . ILE A 1 358 ? -5.503 46.017 136.585 1.00 21.53 440 ILE A N 1
ATOM 2828 C CA . ILE A 1 358 ? -5.249 45.419 135.316 1.00 21.22 440 ILE A CA 1
ATOM 2829 C C . ILE A 1 358 ? -4.016 44.472 135.407 1.00 19.36 440 ILE A C 1
ATOM 2830 O O . ILE A 1 358 ? -2.917 44.919 135.771 1.00 18.94 440 ILE A O 1
ATOM 2835 N N . ILE A 1 359 ? -4.196 43.175 135.188 1.00 17.84 441 ILE A N 1
ATOM 2836 C CA . ILE A 1 359 ? -3.099 42.219 135.368 1.00 17.15 441 ILE A CA 1
ATOM 2837 C C . ILE A 1 359 ? -2.762 41.615 133.969 1.00 16.88 441 ILE A C 1
ATOM 2838 O O . ILE A 1 359 ? -3.637 40.961 133.320 1.00 17.34 441 ILE A O 1
ATOM 2843 N N . GLY A 1 360 ? -1.522 41.712 133.568 1.00 15.93 442 GLY A N 1
ATOM 2844 C CA . GLY A 1 360 ? -0.933 41.021 132.374 1.00 15.74 442 GLY A CA 1
ATOM 2845 C C . GLY A 1 360 ? 0.046 40.006 132.885 1.00 15.22 442 GLY A C 1
ATOM 2846 O O . GLY A 1 360 ? 0.811 40.343 133.797 1.00 15.47 442 GLY A O 1
ATOM 2847 N N . VAL A 1 361 ? -0.010 38.788 132.384 1.00 14.96 443 VAL A N 1
ATOM 2848 C CA . VAL A 1 361 ? 0.835 37.683 132.711 1.00 15.00 443 VAL A CA 1
ATOM 2849 C C . VAL A 1 361 ? 1.703 37.315 131.528 1.00 15.20 443 VAL A C 1
ATOM 2850 O O . VAL A 1 361 ? 1.179 37.261 130.367 1.00 15.89 443 VAL A O 1
ATOM 2854 N N . HIS A 1 362 ? 3.029 37.234 131.770 1.00 14.64 444 HIS A N 1
ATOM 2855 C CA . HIS A 1 362 ? 4.012 37.132 130.706 1.00 16.29 444 HIS A CA 1
ATOM 2856 C C . HIS A 1 362 ? 5.047 36.036 131.045 1.00 17.00 444 HIS A C 1
ATOM 2857 O O . HIS A 1 362 ? 5.587 36.008 132.198 1.00 14.82 444 HIS A O 1
ATOM 2864 N N . GLN A 1 363 ? 5.385 35.247 130.062 1.00 17.41 445 GLN A N 1
ATOM 2865 C CA . GLN A 1 363 ? 6.440 34.322 130.159 1.00 20.31 445 GLN A CA 1
ATOM 2866 C C . GLN A 1 363 ? 7.309 34.254 128.912 1.00 21.33 445 GLN A C 1
ATOM 2867 O O . GLN A 1 363 ? 6.831 34.307 127.787 1.00 20.88 445 GLN A O 1
ATOM 2873 N N . PRO A 1 364 ? 8.607 34.136 129.105 1.00 23.36 446 PRO A N 1
ATOM 2874 C CA . PRO A 1 364 ? 9.456 34.220 127.894 1.00 26.92 446 PRO A CA 1
ATOM 2875 C C . PRO A 1 364 ? 9.311 33.045 126.975 1.00 27.89 446 PRO A C 1
ATOM 2876 O O . PRO A 1 364 ? 8.786 32.040 127.342 1.00 30.79 446 PRO A O 1
ATOM 2880 N N . SER A 1 365 ? 9.615 33.221 125.720 1.00 31.10 447 SER A N 1
ATOM 2881 C CA . SER A 1 365 ? 9.526 32.077 124.784 1.00 36.49 447 SER A CA 1
ATOM 2882 C C . SER A 1 365 ? 10.156 30.774 125.325 1.00 38.42 447 SER A C 1
ATOM 2883 O O . SER A 1 365 ? 11.248 30.777 125.873 1.00 36.63 447 SER A O 1
ATOM 2886 N N . GLN A 1 366 ? 9.447 29.670 125.183 1.00 46.01 448 GLN A N 1
ATOM 2887 C CA . GLN A 1 366 ? 10.010 28.355 125.544 1.00 53.14 448 GLN A CA 1
ATOM 2888 C C . GLN A 1 366 ? 10.828 27.777 124.315 1.00 56.07 448 GLN A C 1
ATOM 2889 O O . GLN A 1 366 ? 11.999 27.350 124.441 1.00 63.92 448 GLN A O 1
ATOM 2895 N N . GLU A 1 367 ? 10.233 27.819 123.131 0.50 51.89 449 GLU A N 1
ATOM 2896 C CA . GLU A 1 367 ? 10.856 27.246 121.953 0.50 49.68 449 GLU A CA 1
ATOM 2897 C C . GLU A 1 367 ? 11.749 28.329 121.335 0.50 46.53 449 GLU A C 1
ATOM 2898 O O . GLU A 1 367 ? 11.384 29.485 121.288 0.50 43.91 449 GLU A O 1
ATOM 2900 N N . GLY A 1 368 ? 12.943 27.962 120.917 0.50 43.88 450 GLY A N 1
ATOM 2901 C CA . GLY A 1 368 ? 13.782 28.907 120.237 0.50 42.44 450 GLY A CA 1
ATOM 2902 C C . GLY A 1 368 ? 13.266 29.095 118.835 0.50 41.14 450 GLY A C 1
ATOM 2903 O O . GLY A 1 368 ? 12.541 28.270 118.306 0.50 42.97 450 GLY A O 1
ATOM 2904 N N . TYR A 1 369 ? 13.685 30.170 118.214 0.50 39.39 451 TYR A N 1
ATOM 2905 C CA . TYR A 1 369 ? 13.225 30.508 116.898 0.50 39.19 451 TYR A CA 1
ATOM 2906 C C . TYR A 1 369 ? 14.049 29.723 115.880 0.50 39.16 451 TYR A C 1
ATOM 2907 O O . TYR A 1 369 ? 13.503 29.212 114.901 0.50 37.58 451 TYR A O 1
ATOM 2916 N N . MET A 1 376 ? 23.684 29.025 124.372 1.00 41.79 458 MET A N 1
ATOM 2917 C CA . MET A 1 376 ? 22.626 30.033 124.575 1.00 45.95 458 MET A CA 1
ATOM 2918 C C . MET A 1 376 ? 21.225 29.446 125.097 1.00 50.75 458 MET A C 1
ATOM 2919 O O . MET A 1 376 ? 20.149 30.179 125.090 1.00 43.42 458 MET A O 1
ATOM 2921 N N . HIS A 1 377 ? 21.236 28.116 125.487 1.00 50.18 459 HIS A N 1
ATOM 2922 C CA . HIS A 1 377 ? 20.284 27.473 126.472 1.00 40.09 459 HIS A CA 1
ATOM 2923 C C . HIS A 1 377 ? 20.488 28.294 127.719 1.00 37.81 459 HIS A C 1
ATOM 2924 O O . HIS A 1 377 ? 19.441 28.841 128.317 1.00 31.91 459 HIS A O 1
ATOM 2926 N N . ASN A 1 378 ? 21.815 28.401 128.075 1.00 29.88 460 ASN A N 1
ATOM 2927 C CA . ASN A 1 378 ? 22.193 29.201 129.211 1.00 26.37 460 ASN A CA 1
ATOM 2928 C C . ASN A 1 378 ? 22.008 30.633 128.959 1.00 22.52 460 ASN A C 1
ATOM 2929 O O . ASN A 1 378 ? 21.725 31.322 129.905 1.00 18.99 460 ASN A O 1
ATOM 2934 N N . GLY A 1 379 ? 22.056 31.0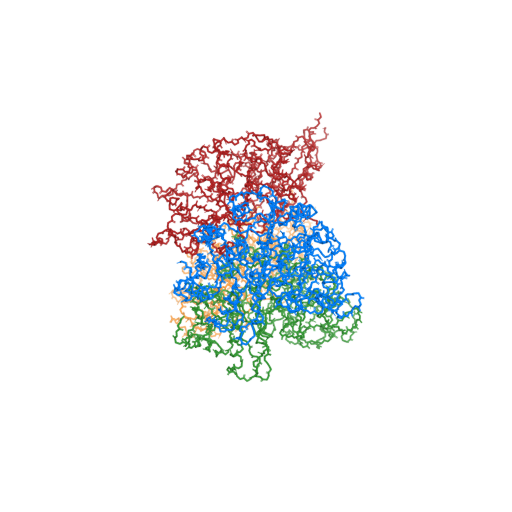57 127.698 1.00 20.68 461 GLY A N 1
ATOM 2935 C CA . GLY A 1 379 ? 21.766 32.466 127.312 1.00 20.05 461 GLY A CA 1
ATOM 2936 C C . GLY A 1 379 ? 20.388 32.951 127.810 1.00 18.64 461 GLY A C 1
ATOM 2937 O O . GLY A 1 379 ? 20.243 33.967 128.562 1.00 16.24 461 GLY A O 1
ATOM 2938 N N . LYS A 1 380 ? 19.373 32.183 127.442 1.00 18.29 462 LYS A N 1
ATOM 2939 C CA . LYS A 1 380 ? 18.015 32.458 127.875 1.00 17.66 462 LYS A CA 1
ATOM 2940 C C . LYS A 1 380 ? 17.822 32.277 129.371 1.00 16.05 462 LYS A C 1
ATOM 2941 O O . LYS A 1 380 ? 17.181 33.139 129.976 1.00 14.85 462 LYS A O 1
ATOM 2947 N N . ALA A 1 381 ? 18.417 31.239 129.949 1.00 15.12 463 ALA A N 1
ATOM 2948 C CA . ALA A 1 381 ? 18.361 31.091 131.415 1.00 15.20 463 ALA A CA 1
ATOM 2949 C C . ALA A 1 381 ? 18.950 32.243 132.185 1.00 14.58 463 ALA A C 1
ATOM 2950 O O . ALA A 1 381 ? 18.290 32.823 133.068 1.00 14.23 463 ALA A O 1
ATOM 2952 N N . LEU A 1 382 ? 20.116 32.714 131.768 1.00 14.10 464 LEU A N 1
ATOM 2953 C CA . LEU A 1 382 ? 20.666 33.900 132.390 1.00 13.57 464 LEU A CA 1
ATOM 2954 C C . LEU A 1 382 ? 19.753 35.124 132.170 1.00 13.23 464 LEU A C 1
ATOM 2955 O O . LEU A 1 382 ? 19.518 35.899 133.110 1.00 11.90 464 LEU A O 1
ATOM 2960 N N . ALA A 1 383 ? 19.254 35.315 130.916 1.00 13.03 465 ALA A N 1
ATOM 2961 C CA . ALA A 1 383 ? 18.312 36.437 130.661 1.00 13.41 465 ALA A CA 1
ATOM 2962 C C . ALA A 1 383 ? 17.108 36.449 131.568 1.00 13.76 465 ALA A C 1
ATOM 2963 O O . ALA A 1 383 ? 16.707 37.460 132.085 1.00 12.56 465 ALA A O 1
ATOM 2965 N N . GLU A 1 384 ? 16.597 35.262 131.850 1.00 15.93 466 GLU A N 1
ATOM 2966 C CA . GLU A 1 384 ? 15.499 35.154 132.746 1.00 16.80 466 GLU A CA 1
ATOM 2967 C C . GLU A 1 384 ? 15.814 35.476 134.174 1.00 15.52 466 GLU A C 1
ATOM 2968 O O . GLU A 1 384 ? 14.949 36.046 134.820 1.00 15.01 466 GLU A O 1
ATOM 2974 N N . MET A 1 385 ? 16.980 35.075 134.685 1.00 14.58 467 MET A N 1
ATOM 2975 C CA . MET A 1 385 ? 17.365 35.443 136.017 1.00 16.38 467 MET A CA 1
ATOM 2976 C C . MET A 1 385 ? 17.434 36.964 136.096 1.00 15.52 467 MET A C 1
ATOM 2977 O O . MET A 1 385 ? 16.940 37.540 137.037 1.00 13.67 467 MET A O 1
ATOM 2982 N N . TYR A 1 386 ? 18.016 37.594 135.062 1.00 14.80 468 TYR A N 1
ATOM 2983 C CA . TYR A 1 386 ? 18.140 39.053 135.055 1.00 14.93 468 TYR A CA 1
ATOM 2984 C C . TYR A 1 386 ? 16.765 39.762 134.981 1.00 13.57 468 TYR A C 1
ATOM 2985 O O . TYR A 1 386 ? 16.556 40.755 135.652 1.00 12.74 468 TYR A O 1
ATOM 2994 N N . LEU A 1 387 ? 15.860 39.222 134.174 1.00 13.45 469 LEU A N 1
ATOM 2995 C CA . LEU A 1 387 ? 14.489 39.781 134.040 1.00 13.12 469 LEU A CA 1
ATOM 2996 C C . LEU A 1 387 ? 13.734 39.720 135.407 1.00 12.55 469 LEU A C 1
ATOM 2997 O O . LEU A 1 387 ? 13.172 40.697 135.834 1.00 12.51 469 LEU A O 1
ATOM 3002 N N . LEU A 1 388 ? 13.847 38.600 136.100 1.00 12.28 470 LEU A N 1
ATOM 3003 C CA . LEU A 1 388 ? 13.300 38.487 137.464 1.00 12.53 470 LEU A CA 1
ATOM 3004 C C . LEU A 1 388 ? 13.871 39.561 138.429 1.00 12.59 470 LEU A C 1
ATOM 3005 O O . LEU A 1 388 ? 13.151 40.144 139.262 1.00 12.23 470 LEU A O 1
ATOM 3010 N N . SER A 1 389 ? 15.175 39.809 138.299 1.00 12.49 471 SER A N 1
ATOM 3011 C CA . SER A 1 389 ? 15.867 40.789 139.104 1.00 13.17 471 SER A CA 1
ATOM 3012 C C . SER A 1 389 ? 15.431 42.186 138.798 1.00 14.60 471 SER A C 1
ATOM 3013 O O . SER A 1 389 ? 15.687 43.065 139.629 1.00 14.33 471 SER A O 1
ATOM 3016 N N . LEU A 1 390 ? 14.738 42.414 137.681 1.00 14.76 472 LEU A N 1
ATOM 3017 C CA . LEU A 1 390 ? 14.234 43.738 137.325 1.00 16.15 472 LEU A CA 1
ATOM 3018 C C . LEU A 1 390 ? 12.810 43.923 137.857 1.00 16.44 472 LEU A C 1
ATOM 3019 O O . LEU A 1 390 ? 12.248 44.934 137.610 1.00 17.75 472 LEU A O 1
ATOM 3024 N N . THR A 1 391 ? 12.209 42.916 138.477 1.00 15.31 473 THR A N 1
ATOM 3025 C CA . THR A 1 391 ? 10.908 43.100 139.023 1.00 15.98 473 THR A CA 1
ATOM 3026 C C . THR A 1 391 ? 10.896 43.863 140.372 1.00 16.66 473 THR A C 1
ATOM 3027 O O . THR A 1 391 ? 11.931 44.089 140.972 1.00 16.62 473 THR A O 1
ATOM 3031 N N . ASP A 1 392 ? 9.704 44.308 140.805 1.00 16.98 474 ASP A N 1
ATOM 3032 C CA . ASP A 1 392 ? 9.533 45.068 142.023 1.00 18.26 474 ASP A CA 1
ATOM 3033 C C . ASP A 1 392 ? 9.375 44.191 143.270 1.00 17.68 474 ASP A C 1
ATOM 3034 O O . ASP A 1 392 ? 9.830 44.543 144.363 1.00 17.39 474 ASP A O 1
ATOM 3039 N N . ASN A 1 393 ? 8.620 43.115 143.126 1.00 17.40 475 ASN A N 1
ATOM 3040 C CA . ASN A 1 393 ? 8.381 42.139 144.186 1.00 17.27 475 ASN A CA 1
ATOM 3041 C C . ASN A 1 393 ? 8.579 40.774 143.563 1.00 16.12 475 ASN A C 1
ATOM 3042 O O . ASN A 1 393 ? 8.091 40.540 142.423 1.00 16.02 475 ASN A O 1
ATOM 3047 N N . LEU A 1 394 ? 9.292 39.885 144.253 1.00 14.95 476 LEU A N 1
ATOM 3048 C CA . LEU A 1 394 ? 9.685 38.604 143.647 1.00 14.08 476 LEU A CA 1
ATOM 3049 C C . LEU A 1 394 ? 9.260 37.442 144.522 1.00 14.32 476 LEU A C 1
ATOM 3050 O O . LEU A 1 394 ? 9.410 37.524 145.771 1.00 15.06 476 LEU A O 1
ATOM 3055 N N . VAL A 1 395 ? 8.672 36.449 143.881 1.00 14.33 477 VAL A N 1
ATOM 3056 C CA . VAL A 1 395 ? 8.281 35.175 144.522 1.00 14.36 477 VAL A CA 1
ATOM 3057 C C . VAL A 1 395 ? 9.267 34.151 143.994 1.00 13.56 477 VAL A C 1
ATOM 3058 O O . VAL A 1 395 ? 9.446 34.063 142.789 1.00 13.04 477 VAL A O 1
ATOM 3062 N N . THR A 1 396 ? 9.890 33.371 144.882 1.00 13.34 478 THR A N 1
ATOM 3063 C CA . THR A 1 396 ? 10.906 32.363 144.469 1.00 13.55 478 THR A CA 1
ATOM 3064 C C . THR A 1 396 ? 10.463 30.994 144.922 1.00 13.79 478 THR A C 1
ATOM 3065 O O . THR A 1 396 ? 9.551 30.902 145.763 1.00 14.43 478 THR A O 1
ATOM 3069 N N . SER A 1 397 ? 11.112 29.965 144.405 1.00 13.56 479 SER A N 1
ATOM 3070 C CA . SER A 1 397 ? 10.846 28.615 144.779 1.00 14.27 479 SER A CA 1
ATOM 3071 C C . SER A 1 397 ? 11.939 28.100 145.803 1.00 14.53 479 SER A C 1
ATOM 3072 O O . SER A 1 397 ? 13.162 28.315 145.631 1.00 13.68 479 SER A O 1
ATOM 3075 N N . ALA A 1 398 ? 11.440 27.466 146.834 1.00 15.19 480 ALA A N 1
ATOM 3076 C CA . ALA A 1 398 ? 12.324 26.869 147.829 1.00 15.73 480 ALA A CA 1
ATOM 3077 C C . ALA A 1 398 ? 13.382 25.971 147.219 1.00 15.99 480 ALA A C 1
ATOM 3078 O O . ALA A 1 398 ? 13.160 25.255 146.205 1.00 15.71 480 ALA A O 1
ATOM 3080 N N . TRP A 1 399 ? 14.596 26.153 147.776 1.00 16.34 481 TRP A N 1
ATOM 3081 C CA . TRP A 1 399 ? 15.786 25.436 147.355 1.00 17.13 481 TRP A CA 1
ATOM 3082 C C . TRP A 1 399 ? 16.409 25.906 146.009 1.00 15.83 481 TRP A C 1
ATOM 3083 O O . TRP A 1 399 ? 17.412 25.312 145.650 1.00 16.08 481 TRP A O 1
ATOM 3094 N N . SER A 1 400 ? 15.784 26.811 145.277 1.00 14.66 482 SER A N 1
ATOM 3095 C CA . SER A 1 400 ? 16.246 27.158 143.917 1.00 14.42 482 SER A CA 1
ATOM 3096 C C . SER A 1 400 ? 17.362 28.172 143.902 1.00 13.62 482 SER A C 1
ATOM 3097 O O . SER A 1 400 ? 17.177 29.307 144.322 1.00 13.16 482 SER A O 1
ATOM 3100 N N . THR A 1 401 ? 18.541 27.762 143.504 1.00 13.82 483 THR A N 1
ATOM 3101 C CA . THR A 1 401 ? 19.666 28.701 143.408 1.00 14.02 483 THR A CA 1
ATOM 3102 C C . THR A 1 401 ? 19.440 29.681 142.293 1.00 14.02 483 THR A C 1
ATOM 3103 O O . THR A 1 401 ? 19.914 30.806 142.383 1.00 14.52 483 THR A O 1
ATOM 3107 N N . PHE A 1 402 ? 18.669 29.294 141.286 1.00 14.24 484 PHE A N 1
ATOM 3108 C CA . PHE A 1 402 ? 18.188 30.234 140.310 1.00 15.47 484 PHE A CA 1
ATOM 3109 C C . PHE A 1 402 ? 17.454 31.433 140.907 1.00 14.20 484 PHE A C 1
ATOM 3110 O O . PHE A 1 402 ? 17.738 32.612 140.594 1.00 14.60 484 PHE A O 1
ATOM 3118 N N . GLY A 1 403 ? 16.523 31.160 141.814 1.00 13.54 485 GLY A N 1
ATOM 3119 C CA . GLY A 1 403 ? 15.848 32.195 142.543 1.00 12.93 485 GLY A CA 1
ATOM 3120 C C . GLY A 1 403 ? 16.805 33.053 143.391 1.00 12.61 485 GLY A C 1
ATOM 3121 O O . GLY A 1 403 ? 16.716 34.316 143.379 1.00 11.76 485 GLY A O 1
ATOM 3122 N N . TYR A 1 404 ? 17.745 32.400 144.094 1.00 12.30 486 TYR A N 1
ATOM 3123 C CA . TYR A 1 404 ? 18.752 33.164 144.881 1.00 12.15 486 TYR A CA 1
ATOM 3124 C C . TYR A 1 404 ? 19.535 34.154 144.034 1.00 11.99 486 TYR A C 1
ATOM 3125 O O . TYR A 1 404 ? 19.756 35.287 144.467 1.00 11.53 486 TYR A O 1
ATOM 3134 N N . VAL A 1 405 ? 19.956 33.749 142.820 1.00 12.08 487 VAL A N 1
ATOM 3135 C CA . VAL A 1 405 ? 20.705 34.653 141.991 1.00 12.43 487 VAL A CA 1
ATOM 3136 C C . VAL A 1 405 ? 19.843 35.868 141.650 1.00 12.52 487 VAL A C 1
ATOM 3137 O O . VAL A 1 405 ? 20.328 37.018 141.719 1.00 12.63 487 VAL A O 1
ATOM 3141 N N . ALA A 1 406 ? 18.606 35.653 141.218 1.00 12.28 488 ALA A N 1
ATOM 3142 C CA . ALA A 1 406 ? 17.748 36.732 140.836 1.00 13.00 488 ALA A CA 1
ATOM 3143 C C . ALA A 1 406 ? 17.447 37.734 141.935 1.00 13.18 488 ALA A C 1
ATOM 3144 O O . ALA A 1 406 ? 17.546 38.931 141.746 1.00 13.04 488 ALA A O 1
ATOM 3146 N N . GLN A 1 407 ? 17.231 37.221 143.156 1.00 13.34 489 GLN A N 1
ATOM 3147 C CA . GLN A 1 407 ? 16.901 38.046 144.246 1.00 14.57 489 GLN A CA 1
ATOM 3148 C C . GLN A 1 407 ? 18.137 38.912 144.651 1.00 15.18 489 GLN A C 1
ATOM 3149 O O . GLN A 1 407 ? 18.033 40.135 144.924 1.00 15.18 489 GLN A O 1
ATOM 3155 N N . GLY A 1 408 ? 19.299 38.289 144.601 1.00 15.29 490 GLY A N 1
ATOM 3156 C CA . GLY A 1 408 ? 20.538 38.925 144.914 1.00 15.21 490 GLY A CA 1
ATOM 3157 C C . GLY A 1 408 ? 20.926 40.047 143.990 1.00 16.20 490 GLY A C 1
ATOM 3158 O O . GLY A 1 408 ? 21.144 41.173 144.408 1.00 15.73 490 GLY A O 1
ATOM 3159 N N . LEU A 1 409 ? 20.807 39.808 142.686 1.00 15.90 491 LEU A N 1
ATOM 3160 C CA . LEU A 1 409 ? 21.123 40.863 141.741 1.00 17.67 491 LEU A CA 1
ATOM 3161 C C . LEU A 1 409 ? 20.108 42.012 141.795 1.00 18.49 491 LEU A C 1
ATOM 3162 O O . LEU A 1 409 ? 20.404 43.166 141.447 1.00 19.76 491 LEU A O 1
ATOM 3167 N N . GLY A 1 410 ? 18.901 41.713 142.203 1.00 17.12 492 GLY A N 1
ATOM 3168 C CA . GLY A 1 410 ? 17.903 42.723 142.221 1.00 17.88 492 GLY A CA 1
ATOM 3169 C C . GLY A 1 410 ? 17.740 43.415 143.530 1.00 18.11 492 GLY A C 1
ATOM 3170 O O . GLY A 1 410 ? 16.981 44.395 143.615 1.00 19.50 492 GLY A O 1
ATOM 3171 N N . GLY A 1 411 ? 18.463 42.968 144.525 1.00 17.54 493 GLY A N 1
ATOM 3172 C CA . GLY A 1 411 ? 18.243 43.469 145.884 1.00 18.69 493 GLY A CA 1
ATOM 3173 C C . GLY A 1 411 ? 16.852 43.211 146.400 1.00 18.42 493 GLY A C 1
ATOM 3174 O O . GLY A 1 411 ? 16.425 43.921 147.261 1.00 21.69 493 GLY A O 1
ATOM 3175 N N . LEU A 1 412 ? 16.274 42.062 146.059 1.00 17.45 494 LEU A N 1
ATOM 3176 C CA . LEU A 1 412 ? 14.876 41.713 146.391 1.00 17.92 494 LEU A CA 1
ATOM 3177 C C . LEU A 1 412 ? 14.901 40.791 147.586 1.00 17.12 494 LEU A C 1
ATOM 3178 O O . LEU A 1 412 ? 15.576 39.811 147.541 1.00 16.85 494 LEU A O 1
ATOM 3183 N N . LYS A 1 413 ? 14.096 41.043 148.587 1.00 17.70 495 LYS A N 1
ATOM 3184 C CA . LYS A 1 413 ? 13.841 40.082 149.616 1.00 18.25 495 LYS A CA 1
ATOM 3185 C C . LYS A 1 413 ? 12.576 39.376 149.201 1.00 17.12 495 LYS A C 1
ATOM 3186 O O . LYS A 1 413 ? 11.495 39.980 149.165 1.00 16.66 495 LYS A O 1
ATOM 3192 N N . PRO A 1 414 ? 12.721 38.143 148.755 1.00 16.05 496 PRO A N 1
ATOM 3193 C CA . PRO A 1 414 ? 11.576 37.483 148.174 1.00 15.83 496 PRO A CA 1
ATOM 3194 C C . PRO A 1 414 ? 10.545 36.901 149.105 1.00 15.97 496 PRO A C 1
ATOM 3195 O O . PRO A 1 414 ? 10.708 36.771 150.377 1.00 16.53 496 PRO A O 1
ATOM 3199 N N . TRP A 1 415 ? 9.418 36.516 148.522 1.00 15.81 497 TRP A N 1
ATOM 3200 C CA . TRP A 1 415 ? 8.472 35.651 149.206 1.00 16.07 497 TRP A CA 1
ATOM 3201 C C . TRP A 1 415 ? 8.811 34.281 148.665 1.00 16.09 497 TRP A C 1
ATOM 3202 O O . TRP A 1 415 ? 8.928 34.083 147.458 1.00 15.89 497 TRP A O 1
ATOM 3213 N N . ILE A 1 416 ? 9.041 33.355 149.549 1.00 16.60 498 ILE A N 1
ATOM 3214 C CA . ILE A 1 416 ? 9.447 32.022 149.164 1.00 16.84 498 ILE A CA 1
ATOM 3215 C C . ILE A 1 416 ? 8.286 31.010 149.158 1.00 17.28 498 ILE A C 1
ATOM 3216 O O . ILE A 1 416 ? 7.701 30.727 150.220 1.00 18.77 498 ILE A O 1
ATOM 3221 N N . LEU A 1 417 ? 8.059 30.347 148.035 1.00 16.63 499 LEU A N 1
ATOM 3222 C CA . LEU A 1 417 ? 7.085 29.240 147.932 1.00 17.52 499 LEU A CA 1
ATOM 3223 C C . LEU A 1 417 ? 7.688 28.025 148.595 1.00 18.33 499 LEU A C 1
ATOM 3224 O O . LEU A 1 417 ? 8.663 27.440 148.110 1.00 17.91 499 LEU A O 1
ATOM 3229 N N . TYR A 1 418 ? 7.176 27.638 149.740 1.00 20.10 500 TYR A N 1
ATOM 3230 C CA . TYR A 1 418 ? 7.783 26.510 150.438 1.00 21.77 500 TYR A CA 1
ATOM 3231 C C . TYR A 1 418 ? 7.726 25.203 149.631 1.00 22.41 500 TYR A C 1
ATOM 3232 O O . TYR A 1 418 ? 6.844 25.018 148.833 1.00 22.30 500 TYR A O 1
ATOM 3241 N N . ARG A 1 419 ? 8.704 24.330 149.846 1.00 22.81 501 ARG A N 1
ATOM 3242 C CA . ARG A 1 419 ? 8.802 23.102 149.143 1.00 24.70 501 ARG A CA 1
ATOM 3243 C C . ARG A 1 419 ? 7.659 22.150 149.461 1.00 25.75 501 ARG A C 1
ATOM 3244 O O . ARG A 1 419 ? 7.531 21.723 150.609 1.00 25.80 501 ARG A O 1
ATOM 3252 N N . PRO A 1 420 ? 6.862 21.778 148.466 1.00 26.65 502 PRO A N 1
ATOM 3253 C CA . PRO A 1 420 ? 5.814 20.807 148.773 1.00 30.48 502 PRO A CA 1
ATOM 3254 C C . PRO A 1 420 ? 6.319 19.363 149.071 1.00 34.45 502 PRO A C 1
ATOM 3255 O O . PRO A 1 420 ? 7.292 18.886 148.469 1.00 34.42 502 PRO A O 1
ATOM 3259 N N . GLU A 1 421 ? 5.626 18.682 149.945 1.00 39.20 503 GLU A N 1
ATOM 3260 C CA . GLU A 1 421 ? 5.819 17.240 150.115 1.00 47.08 503 GLU A CA 1
ATOM 3261 C C . GLU A 1 421 ? 4.509 16.584 149.649 1.00 47.02 503 GLU A C 1
ATOM 3262 O O . GLU A 1 421 ? 3.435 17.143 149.850 1.00 44.55 503 GLU A O 1
ATOM 3268 N N . ASN A 1 422 ? 4.631 15.454 148.942 1.00 50.88 504 ASN A N 1
ATOM 3269 C CA . ASN A 1 422 ? 3.489 14.599 148.509 1.00 52.67 504 ASN A CA 1
ATOM 3270 C C . ASN A 1 422 ? 2.398 15.363 147.794 1.00 49.48 504 ASN A C 1
ATOM 3271 O O . ASN A 1 422 ? 1.199 15.163 148.061 1.00 50.50 504 ASN A O 1
ATOM 3276 N N . ARG A 1 423 ? 2.795 16.273 146.914 1.00 44.68 505 ARG A N 1
ATOM 3277 C CA . ARG A 1 423 ? 1.811 16.930 146.020 1.00 41.66 505 ARG A CA 1
ATOM 3278 C C . ARG A 1 423 ? 0.612 17.545 146.705 1.00 37.13 505 ARG A C 1
ATOM 3279 O O . ARG A 1 423 ? -0.476 17.554 146.208 1.00 34.52 505 ARG A O 1
ATOM 3287 N N . THR A 1 424 ? 0.920 18.158 147.825 1.00 35.93 506 THR A N 1
ATOM 3288 C CA . THR A 1 424 ? -0.013 18.859 148.650 1.00 37.17 506 THR A CA 1
ATOM 3289 C C . THR A 1 424 ? 0.508 20.300 148.768 1.00 33.72 506 THR A C 1
ATOM 3290 O O . THR A 1 424 ? 1.689 20.535 149.106 1.00 31.07 506 THR A O 1
ATOM 3294 N N . THR A 1 425 ? -0.361 21.231 148.420 1.00 31.96 507 THR A N 1
ATOM 3295 C CA . THR A 1 425 ? -0.113 22.615 148.651 1.00 31.33 507 THR A CA 1
ATOM 3296 C C . THR A 1 425 ? 0.310 22.843 150.111 1.00 32.21 507 THR A C 1
ATOM 3297 O O . THR A 1 425 ? -0.349 22.400 151.058 1.00 32.82 507 THR A O 1
ATOM 3301 N N . PRO A 1 426 ? 1.486 23.434 150.319 1.00 32.55 508 PRO A N 1
ATOM 3302 C CA . PRO A 1 426 ? 1.886 23.764 151.679 1.00 33.06 508 PRO A CA 1
ATOM 3303 C C . PRO A 1 426 ? 0.942 24.830 152.255 1.00 33.51 508 PRO A C 1
ATOM 3304 O O . PRO A 1 426 ? 0.461 25.725 151.510 1.00 30.93 508 PRO A O 1
ATOM 3308 N N . ASP A 1 427 ? 0.749 24.756 153.560 1.00 35.52 509 ASP A N 1
ATOM 3309 C CA . ASP A 1 427 ? -0.014 25.771 154.312 1.00 38.54 509 ASP A CA 1
ATOM 3310 C C . ASP A 1 427 ? 0.710 26.194 155.605 1.00 37.74 509 ASP A C 1
ATOM 3311 O O . ASP A 1 427 ? 0.776 25.422 156.527 1.00 39.54 509 ASP A O 1
ATOM 3316 N N . PRO A 1 428 ? 1.234 27.415 155.700 1.00 34.82 510 PRO A N 1
ATOM 3317 C CA . PRO A 1 428 ? 1.078 28.484 154.699 1.00 32.45 510 PRO A CA 1
ATOM 3318 C C . PRO A 1 428 ? 1.775 28.198 153.332 1.00 29.21 510 PRO A C 1
ATOM 3319 O O . PRO A 1 428 ? 2.780 27.467 153.292 1.00 29.34 510 PRO A O 1
ATOM 3323 N N . SER A 1 429 ? 1.267 28.778 152.254 1.00 27.29 511 SER A N 1
ATOM 3324 C CA . SER A 1 429 ? 1.841 28.560 150.919 1.00 26.26 511 SER A CA 1
ATOM 3325 C C . SER A 1 429 ? 3.261 29.151 150.779 1.00 25.68 511 SER A C 1
ATOM 3326 O O . SER A 1 429 ? 4.106 28.629 150.034 1.00 24.48 511 SER A O 1
ATOM 3329 N N . CYS A 1 430 ? 3.441 30.324 151.357 1.00 25.76 512 CYS A N 1
ATOM 3330 C CA . CYS A 1 430 ? 4.697 31.035 151.270 1.00 25.38 512 CYS A CA 1
ATOM 3331 C C . CYS A 1 430 ? 4.932 31.883 152.500 1.00 24.45 512 CYS A C 1
ATOM 3332 O O . CYS A 1 430 ? 4.026 32.013 153.384 1.00 25.96 512 CYS A O 1
ATOM 3335 N N . GLY A 1 431 ? 6.177 32.347 152.617 1.00 21.84 513 GLY A N 1
ATOM 3336 C CA . GLY A 1 431 ? 6.531 33.353 153.594 1.00 21.39 513 GLY A CA 1
ATOM 3337 C C . GLY A 1 431 ? 7.630 34.273 153.111 1.00 19.90 513 GLY A C 1
ATOM 3338 O O . GLY A 1 431 ? 8.473 33.857 152.304 1.00 17.45 513 GLY A O 1
ATOM 3339 N N . ARG A 1 432 ? 7.642 35.503 153.655 1.00 19.53 514 ARG A N 1
ATOM 3340 C CA . ARG A 1 432 ? 8.723 36.439 153.316 1.00 19.29 514 ARG A CA 1
ATOM 3341 C C . ARG A 1 432 ? 10.089 35.870 153.764 1.00 18.35 514 ARG A C 1
ATOM 3342 O O . ARG A 1 432 ? 10.274 35.342 154.907 1.00 18.18 514 ARG A O 1
ATOM 3350 N N . ALA A 1 433 ? 11.083 36.072 152.974 1.00 16.81 515 ALA A N 1
ATOM 3351 C CA . ALA A 1 433 ? 12.366 35.659 153.403 1.00 17.08 515 ALA A CA 1
ATOM 3352 C C . ALA A 1 433 ? 12.897 36.605 154.476 1.00 17.49 515 ALA A C 1
ATOM 3353 O O . ALA A 1 433 ? 12.548 37.777 154.459 1.00 17.78 515 ALA A O 1
ATOM 3355 N N . MET A 1 434 ? 13.883 36.155 155.239 1.00 17.68 516 MET A N 1
ATOM 3356 C CA . MET A 1 434 ? 14.502 37.017 156.261 1.00 19.10 516 MET A CA 1
ATOM 3357 C C . MET A 1 434 ? 15.411 38.085 155.629 1.00 18.05 516 MET A C 1
ATOM 3358 O O . MET A 1 434 ? 15.705 39.144 156.233 1.00 17.75 516 MET A O 1
ATOM 3363 N N . SER A 1 435 ? 16.008 37.720 154.518 1.00 16.67 517 SER A N 1
ATOM 3364 C CA . SER A 1 435 ? 16.904 38.669 153.844 1.00 16.31 517 SER A CA 1
ATOM 3365 C C . SER A 1 435 ? 16.990 38.323 152.417 1.00 15.83 517 SER A C 1
ATOM 3366 O O . SER A 1 435 ? 16.623 37.194 152.091 1.00 15.56 517 SER A O 1
ATOM 3369 N N . MET A 1 436 ? 17.689 39.154 151.605 1.00 15.76 518 MET A N 1
ATOM 3370 C CA . MET A 1 436 ? 17.912 38.817 150.199 1.00 15.53 518 MET A CA 1
ATOM 3371 C C . MET A 1 436 ? 19.005 37.812 149.958 1.00 14.18 518 MET A C 1
ATOM 3372 O O . MET A 1 436 ? 19.297 37.451 148.830 1.00 14.14 518 MET A O 1
ATOM 3377 N N . GLU A 1 437 ? 19.733 37.417 150.994 1.00 13.62 519 GLU A N 1
ATOM 3378 C CA . GLU A 1 437 ? 20.867 36.547 150.802 1.00 12.80 519 GLU A CA 1
ATOM 3379 C C . GLU A 1 437 ? 20.474 35.151 150.261 1.00 12.96 519 GLU A C 1
ATOM 3380 O O . GLU A 1 437 ? 19.456 34.526 150.576 1.00 12.92 519 GLU A O 1
ATOM 3386 N N . PRO A 1 438 ? 21.395 34.567 149.462 1.00 12.60 520 PRO A N 1
ATOM 3387 C CA . PRO A 1 438 ? 21.273 33.144 149.254 1.00 12.48 520 PRO A CA 1
ATOM 3388 C C . PRO A 1 438 ? 21.555 32.285 150.477 1.00 13.43 520 PRO A C 1
ATOM 3389 O O . PRO A 1 438 ? 22.136 32.754 151.503 1.00 12.77 520 PRO A O 1
ATOM 3393 N N . CYS A 1 439 ? 21.182 30.985 150.282 1.00 13.69 521 CYS A N 1
ATOM 3394 C CA . CYS A 1 439 ? 21.347 29.981 151.345 1.00 14.50 521 CYS A CA 1
ATOM 3395 C C . CYS A 1 439 ? 22.490 29.010 151.009 1.00 13.40 521 CYS A C 1
ATOM 3396 O O . CYS A 1 439 ? 22.616 28.576 149.853 1.00 13.04 521 CYS A O 1
ATOM 3399 N N . PHE A 1 440 ? 23.335 28.724 152.014 1.00 12.57 522 PHE A N 1
ATOM 3400 C CA . PHE A 1 440 ? 24.279 27.649 152.012 1.00 12.05 522 PHE A CA 1
ATOM 3401 C C . PHE A 1 440 ? 23.623 26.335 152.361 1.00 12.57 522 PHE A C 1
ATOM 3402 O O . PHE A 1 440 ? 23.196 26.116 153.515 1.00 12.30 522 PHE A O 1
ATOM 3410 N N . HIS A 1 441 ? 23.450 25.492 151.364 1.00 12.84 523 HIS A N 1
ATOM 3411 C CA . HIS A 1 441 ? 22.689 24.262 151.505 1.00 13.88 523 HIS A CA 1
ATOM 3412 C C . HIS A 1 441 ? 23.344 23.173 152.305 1.00 14.94 523 HIS A C 1
ATOM 3413 O O . HIS A 1 441 ? 22.646 22.458 153.071 1.00 15.91 523 HIS A O 1
ATOM 3420 N N . SER A 1 442 ? 24.664 23.041 152.235 1.00 15.24 524 SER A N 1
ATOM 3421 C CA . SER A 1 442 ? 25.383 21.926 152.909 1.00 16.26 524 SER A CA 1
ATOM 3422 C C . SER A 1 442 ? 26.534 22.424 153.822 1.00 15.70 524 SER A C 1
ATOM 3423 O O . SER A 1 442 ? 27.746 22.138 153.588 1.00 15.48 524 SER A O 1
ATOM 3426 N N . PRO A 1 443 ? 26.208 23.182 154.908 1.00 15.48 525 PRO A N 1
ATOM 3427 C CA . PRO A 1 443 ? 27.255 23.713 155.797 1.00 15.71 525 PRO A CA 1
ATOM 3428 C C . PRO A 1 443 ? 27.854 22.697 156.740 1.00 17.16 525 PRO A C 1
ATOM 3429 O O . PRO A 1 443 ? 27.237 21.685 156.992 1.00 18.01 525 PRO A O 1
ATOM 3433 N N . PRO A 1 444 ? 29.060 22.934 157.228 1.00 17.49 526 PRO A N 1
ATOM 3434 C CA . PRO A 1 444 ? 29.596 22.128 158.311 1.00 18.12 526 PRO A CA 1
ATOM 3435 C C . PRO A 1 444 ? 28.852 22.479 159.636 1.00 18.97 526 PRO A C 1
ATOM 3436 O O . PRO A 1 444 ? 28.392 23.635 159.860 1.00 18.40 526 PRO A O 1
ATOM 3440 N N . PHE A 1 445 ? 28.867 21.479 160.495 1.00 20.54 527 PHE A N 1
ATOM 3441 C CA . PHE A 1 445 ? 28.300 21.561 161.817 1.00 22.40 527 PHE A CA 1
ATOM 3442 C C . PHE A 1 445 ? 29.372 21.168 162.825 1.00 22.41 527 PHE A C 1
ATOM 3443 O O . PHE A 1 445 ? 29.164 20.248 163.538 1.00 22.55 527 PHE A O 1
ATOM 3451 N N . TYR A 1 446 ? 30.501 21.858 162.866 1.00 21.69 528 TYR A N 1
ATOM 3452 C CA . TYR A 1 446 ? 31.606 21.440 163.657 1.00 23.31 528 TYR A CA 1
ATOM 3453 C C . TYR A 1 446 ? 32.159 22.657 164.445 1.00 23.74 528 TYR A C 1
ATOM 3454 O O . TYR A 1 446 ? 32.499 23.698 163.859 1.00 20.77 528 TYR A O 1
ATOM 3463 N N . ASP A 1 447 ? 32.348 22.465 165.741 1.00 24.12 529 ASP A N 1
ATOM 3464 C CA . ASP A 1 447 ? 33.067 23.455 166.539 1.00 25.38 529 ASP A CA 1
ATOM 3465 C C . ASP A 1 447 ? 34.563 23.142 166.489 1.00 25.84 529 ASP A C 1
ATOM 3466 O O . ASP A 1 447 ? 35.029 22.173 167.089 1.00 25.42 529 ASP A O 1
ATOM 3471 N N . CYS A 1 448 ? 35.309 23.939 165.758 1.00 25.43 530 CYS A N 1
ATOM 3472 C CA . CYS A 1 448 ? 36.766 23.728 165.570 1.00 29.13 530 CYS A CA 1
ATOM 3473 C C . CYS A 1 448 ? 37.559 23.799 166.858 1.00 30.56 530 CYS A C 1
ATOM 3474 O O . CYS A 1 448 ? 38.541 23.117 166.985 1.00 32.22 530 CYS A O 1
ATOM 3477 N N . LYS A 1 449 ? 37.121 24.597 167.825 1.00 32.00 531 LYS A N 1
ATOM 3478 C CA . LYS A 1 449 ? 37.852 24.760 169.084 1.00 34.28 531 LYS A CA 1
ATOM 3479 C C . LYS A 1 449 ? 37.630 23.602 170.073 1.00 34.45 531 LYS A C 1
ATOM 3480 O O . LYS A 1 449 ? 38.571 23.174 170.769 1.00 34.51 531 LYS A O 1
ATOM 3486 N N . ALA A 1 450 ? 36.372 23.184 170.232 1.00 30.94 532 ALA A N 1
ATOM 3487 C CA . ALA A 1 450 ? 36.066 22.044 171.100 1.00 32.17 532 ALA A CA 1
ATOM 3488 C C . ALA A 1 450 ? 36.210 20.720 170.343 1.00 31.16 532 ALA A C 1
ATOM 3489 O O . ALA A 1 450 ? 36.181 19.667 170.952 1.00 31.91 532 ALA A O 1
ATOM 3491 N N . LYS A 1 451 ? 36.353 20.748 169.027 1.00 30.09 533 LYS A N 1
ATOM 3492 C CA . LYS A 1 451 ? 36.420 19.487 168.216 1.00 30.55 533 LYS A CA 1
ATOM 3493 C C . LYS A 1 451 ? 35.228 18.562 168.389 1.00 29.58 533 LYS A C 1
ATOM 3494 O O . LYS A 1 451 ? 35.377 17.380 168.704 1.00 29.06 533 LYS A O 1
ATOM 3500 N N . THR A 1 452 ? 34.027 19.070 168.162 1.00 28.07 534 THR A N 1
ATOM 3501 C CA . THR A 1 452 ? 32.793 18.210 168.271 1.00 28.70 534 THR A CA 1
ATOM 3502 C C . THR A 1 452 ? 31.692 18.928 167.452 1.00 27.33 534 THR A C 1
ATOM 3503 O O . THR A 1 452 ? 31.868 20.093 167.118 1.00 24.58 534 THR A O 1
ATOM 3507 N N . GLY A 1 453 ? 30.540 18.262 167.264 1.00 27.03 535 GLY A N 1
ATOM 3508 C CA . GLY A 1 453 ? 29.495 18.784 166.438 1.00 25.74 535 GLY A CA 1
ATOM 3509 C C . GLY A 1 453 ? 28.860 19.907 167.180 1.00 25.26 535 GLY A C 1
ATOM 3510 O O . GLY A 1 453 ? 28.807 19.909 168.393 1.00 24.23 535 GLY A O 1
ATOM 3511 N N . ILE A 1 454 ? 28.352 20.887 166.454 1.00 24.49 536 ILE A N 1
ATOM 3512 C CA . ILE A 1 454 ? 27.550 21.967 167.047 1.00 24.10 536 ILE A CA 1
ATOM 3513 C C . ILE A 1 454 ? 26.580 22.495 165.987 1.00 23.15 536 ILE A C 1
ATOM 3514 O O . ILE A 1 454 ? 26.891 22.441 164.761 1.00 22.84 536 ILE A O 1
ATOM 3519 N N . ASP A 1 455 ? 25.511 23.124 166.430 1.00 22.34 537 ASP A N 1
ATOM 3520 C CA . ASP A 1 455 ? 24.570 23.766 165.504 1.00 21.80 537 ASP A CA 1
ATOM 3521 C C . ASP A 1 455 ? 25.112 25.127 165.166 1.00 20.76 537 ASP A C 1
ATOM 3522 O O . ASP A 1 455 ? 24.958 26.050 165.941 1.00 19.96 537 ASP A O 1
ATOM 3527 N N . THR A 1 456 ? 25.629 25.278 163.932 1.00 20.06 538 THR A N 1
ATOM 3528 C CA . THR A 1 456 ? 26.311 26.528 163.553 1.00 20.50 538 THR A CA 1
ATOM 3529 C C . THR A 1 456 ? 25.303 27.652 163.163 1.00 20.79 538 THR A C 1
ATOM 3530 O O . THR A 1 456 ? 25.711 28.809 162.826 1.00 20.98 538 THR A O 1
ATOM 3534 N N . GLY A 1 457 ? 24.007 27.314 163.170 1.00 21.08 539 GLY A N 1
ATOM 3535 C CA . GLY A 1 457 ? 22.934 28.314 163.028 1.00 21.29 539 GLY A CA 1
ATOM 3536 C C . GLY A 1 457 ? 22.439 28.964 164.316 1.00 23.01 539 GLY A C 1
ATOM 3537 O O . GLY A 1 457 ? 21.505 29.742 164.276 1.00 22.02 539 GLY A O 1
ATOM 3538 N N . THR A 1 458 ? 23.050 28.604 165.463 1.00 24.77 540 THR A N 1
ATOM 3539 C CA . THR A 1 458 ? 22.715 29.216 166.738 1.00 26.66 540 THR A CA 1
ATOM 3540 C C . THR A 1 458 ? 23.934 29.809 167.453 1.00 26.02 540 THR A C 1
ATOM 3541 O O . THR A 1 458 ? 23.948 29.876 168.693 1.00 27.27 540 THR A O 1
ATOM 3545 N N . LEU A 1 459 ? 24.965 30.165 166.732 1.00 23.51 541 LEU A N 1
ATOM 3546 C CA . LEU A 1 459 ? 26.210 30.704 167.288 1.00 24.04 541 LEU A CA 1
ATOM 3547 C C . LEU A 1 459 ? 26.211 32.241 167.393 1.00 22.90 541 LEU A C 1
ATOM 3548 O O . LEU A 1 459 ? 26.406 32.794 168.482 1.00 24.44 541 LEU A O 1
ATOM 3553 N N . VAL A 1 460 ? 25.896 32.917 166.293 1.00 20.75 542 VAL A N 1
ATOM 3554 C CA . VAL A 1 460 ? 25.891 34.374 166.172 1.00 19.63 542 VAL A CA 1
ATOM 3555 C C . VAL A 1 460 ? 24.560 34.776 165.499 1.00 18.46 542 VAL A C 1
ATOM 3556 O O . VAL A 1 460 ? 24.057 34.047 164.655 1.00 18.27 542 VAL A O 1
ATOM 3560 N N . PRO A 1 461 ? 23.988 35.926 165.854 1.00 18.01 543 PRO A N 1
ATOM 3561 C CA . PRO A 1 461 ? 22.623 36.230 165.507 1.00 18.31 543 PRO A CA 1
ATOM 3562 C C . PRO A 1 461 ? 22.458 36.498 164.021 1.00 17.50 543 PRO A C 1
ATOM 3563 O O . PRO A 1 461 ? 21.379 36.325 163.505 1.00 17.85 543 PRO A O 1
ATOM 3567 N N . HIS A 1 462 ? 23.562 36.836 163.348 1.00 16.20 544 HIS A N 1
ATOM 3568 C CA . HIS A 1 462 ? 23.476 37.179 161.893 1.00 15.55 544 HIS A CA 1
ATOM 3569 C C . HIS A 1 462 ? 23.665 35.978 160.973 1.00 14.98 544 HIS A C 1
ATOM 3570 O O . HIS A 1 462 ? 23.653 36.114 159.729 1.00 14.13 544 HIS A O 1
ATOM 3577 N N . VAL A 1 463 ? 23.977 34.824 161.530 1.00 15.01 545 VAL A N 1
ATOM 3578 C CA . VAL A 1 463 ? 24.056 33.606 160.776 1.00 15.34 545 VAL A CA 1
ATOM 3579 C C . VAL A 1 463 ? 22.986 32.646 161.266 1.00 16.48 545 VAL A C 1
ATOM 3580 O O . VAL A 1 463 ? 23.090 32.097 162.406 1.00 16.36 545 VAL A O 1
ATOM 3584 N N . ARG A 1 464 ? 21.980 32.461 160.438 1.00 17.14 546 ARG A N 1
ATOM 3585 C CA . ARG A 1 464 ? 20.771 31.658 160.851 1.00 19.55 546 ARG A CA 1
ATOM 3586 C C . ARG A 1 464 ? 20.420 30.563 159.911 1.00 18.41 546 ARG A C 1
ATOM 3587 O O . ARG A 1 464 ? 20.802 30.589 158.771 1.00 17.81 546 ARG A O 1
ATOM 3595 N N . HIS A 1 465 ? 19.585 29.642 160.371 1.00 18.25 547 HIS A N 1
ATOM 3596 C CA . HIS A 1 465 ? 19.056 28.617 159.480 1.00 18.36 547 HIS A CA 1
ATOM 3597 C C . HIS A 1 465 ? 18.145 29.231 158.422 1.00 18.41 547 HIS A C 1
ATOM 3598 O O . HIS A 1 465 ? 17.364 30.126 158.722 1.00 18.15 547 HIS A O 1
ATOM 3605 N N . CYS A 1 466 ? 18.213 28.700 157.210 1.00 18.19 548 CYS A N 1
ATOM 3606 C CA . CYS A 1 466 ? 17.401 29.199 156.101 1.00 19.30 548 CYS A CA 1
ATOM 3607 C C . CYS A 1 466 ? 15.914 28.927 156.312 1.00 20.71 548 CYS A C 1
ATOM 3608 O O . CYS A 1 466 ? 15.557 28.020 157.004 1.00 20.68 548 CYS A O 1
ATOM 3611 N N . GLU A 1 467 ? 15.070 29.737 155.652 1.00 22.11 549 GLU A N 1
ATOM 3612 C CA . GLU A 1 467 ? 13.592 29.616 155.683 1.00 25.12 549 GLU A CA 1
ATOM 3613 C C . GLU A 1 467 ? 13.103 28.380 154.923 1.00 24.81 549 GLU A C 1
ATOM 3614 O O . GLU A 1 467 ? 12.074 27.809 155.254 1.00 26.10 549 GLU A O 1
ATOM 3620 N N . ASP A 1 468 ? 13.813 28.030 153.866 1.00 25.47 550 ASP A N 1
ATOM 3621 C CA . ASP A 1 468 ? 13.341 27.054 152.896 1.00 26.75 550 ASP A CA 1
ATOM 3622 C C . ASP A 1 468 ? 13.925 25.685 153.062 1.00 27.92 550 ASP A C 1
ATOM 3623 O O . ASP A 1 468 ? 13.377 24.720 152.504 1.00 29.00 550 ASP A O 1
ATOM 3628 N N . ILE A 1 469 ? 15.104 25.638 153.682 1.00 25.93 551 ILE A N 1
ATOM 3629 C CA . ILE A 1 469 ? 15.865 24.457 153.838 1.00 26.91 551 ILE A CA 1
ATOM 3630 C C . ILE A 1 469 ? 16.449 24.532 155.270 1.00 24.14 551 ILE A C 1
ATOM 3631 O O . ILE A 1 469 ? 17.369 25.334 155.581 1.00 20.92 551 ILE A O 1
ATOM 3636 N N . SER A 1 470 ? 15.825 23.776 156.127 1.00 22.86 552 SER A N 1
ATOM 3637 C CA . SER A 1 470 ? 15.987 24.015 157.543 1.00 23.40 552 SER A CA 1
ATOM 3638 C C . SER A 1 470 ? 17.366 23.805 158.096 1.00 22.93 552 SER A C 1
ATOM 3639 O O . SER A 1 470 ? 17.694 24.384 159.172 1.00 22.74 552 SER A O 1
ATOM 3642 N N . TRP A 1 471 ? 18.179 22.972 157.444 1.00 21.96 553 TRP A N 1
ATOM 3643 C CA . TRP A 1 471 ? 19.558 22.856 157.851 1.00 22.53 553 TRP A CA 1
ATOM 3644 C C . TRP A 1 471 ? 20.633 23.802 157.193 1.00 20.42 553 TRP A C 1
ATOM 3645 O O . TRP A 1 471 ? 21.778 23.790 157.635 1.00 20.05 553 TRP A O 1
ATOM 3656 N N . GLY A 1 472 ? 20.250 24.587 156.233 1.00 17.97 554 GLY A N 1
ATOM 3657 C CA . GLY A 1 472 ? 21.154 25.464 155.540 1.00 17.01 554 GLY A CA 1
ATOM 3658 C C . GLY A 1 472 ? 21.369 26.676 156.382 1.00 16.59 554 GLY A C 1
ATOM 3659 O O . GLY A 1 472 ? 20.696 26.838 157.418 1.00 17.20 554 GLY A O 1
ATOM 3660 N N . LEU A 1 473 ? 22.294 27.513 155.979 1.00 15.16 555 LEU A N 1
ATOM 3661 C CA . LEU A 1 473 ? 22.645 28.742 156.732 1.00 14.80 555 LEU A CA 1
ATOM 3662 C C . LEU A 1 473 ? 22.481 29.913 155.791 1.00 14.32 555 LEU A C 1
ATOM 3663 O O . LEU A 1 473 ? 22.780 29.821 154.583 1.00 13.39 555 LEU A O 1
ATOM 3668 N N . LYS A 1 474 ? 22.134 31.059 156.352 1.00 14.79 556 LYS A N 1
ATOM 3669 C CA . LYS A 1 474 ? 22.173 32.305 155.628 1.00 15.16 556 LYS A CA 1
ATOM 3670 C C . LYS A 1 474 ? 22.429 33.496 156.487 1.00 14.97 556 LYS A C 1
ATOM 3671 O O . LYS A 1 474 ? 22.166 33.461 157.708 1.00 14.34 556 LYS A O 1
ATOM 3677 N N . LEU A 1 475 ? 22.926 34.539 155.870 1.00 14.31 557 LEU A N 1
ATOM 3678 C CA . LEU A 1 475 ? 23.198 35.744 156.559 1.00 15.52 557 LEU A CA 1
ATOM 3679 C C . LEU A 1 475 ? 21.942 36.561 156.621 1.00 16.63 557 LEU A C 1
ATOM 3680 O O . LEU A 1 475 ? 21.208 36.688 155.627 1.00 15.84 557 LEU A O 1
ATOM 3685 N N A VAL A 1 476 ? 21.623 37.041 157.825 0.50 17.63 558 VAL A N 1
ATOM 3686 N N B VAL A 1 476 ? 21.740 37.187 157.783 0.50 17.53 558 VAL A N 1
ATOM 3687 C CA A VAL A 1 476 ? 20.413 37.821 158.116 0.50 18.86 558 VAL A CA 1
ATOM 3688 C CA B VAL A 1 476 ? 20.717 38.204 157.971 0.50 18.73 558 VAL A CA 1
ATOM 3689 C C A VAL A 1 476 ? 20.725 39.061 158.904 0.50 20.42 558 VAL A C 1
ATOM 3690 C C B VAL A 1 476 ? 21.295 39.431 158.696 0.50 20.07 558 VAL A C 1
ATOM 3691 O O A VAL A 1 476 ? 21.691 39.044 159.687 0.50 21.04 558 VAL A O 1
ATOM 3692 O O B VAL A 1 476 ? 22.228 39.377 159.511 0.50 21.23 558 VAL A O 1
ATOM 3701 N N . SER B 1 12 ? 94.458 15.546 96.257 1.00 60.21 94 SER B N 1
ATOM 3702 C CA . SER B 1 12 ? 93.151 16.165 96.658 1.00 56.49 94 SER B CA 1
ATOM 3703 C C . SER B 1 12 ? 91.870 15.551 96.068 1.00 50.51 94 SER B C 1
ATOM 3704 O O . SER B 1 12 ? 90.797 15.839 96.631 1.00 55.33 94 SER B O 1
ATOM 3707 N N . ASP B 1 13 ? 91.900 14.769 94.966 1.00 42.16 95 ASP B N 1
ATOM 3708 C CA . ASP B 1 13 ? 90.585 14.216 94.515 1.00 35.58 95 ASP B CA 1
ATOM 3709 C C . ASP B 1 13 ? 90.192 12.963 95.295 1.00 28.86 95 ASP B C 1
ATOM 3710 O O . ASP B 1 13 ? 90.415 11.846 94.844 1.00 24.01 95 ASP B O 1
ATOM 3715 N N . LYS B 1 14 ? 89.462 13.220 96.381 1.00 25.46 96 LYS B N 1
ATOM 3716 C CA . LYS B 1 14 ? 89.067 12.164 97.294 1.00 24.75 96 LYS B CA 1
ATOM 3717 C C . LYS B 1 14 ? 88.060 11.189 96.683 1.00 22.13 96 LYS B C 1
ATOM 3718 O O . LYS B 1 14 ? 87.928 10.076 97.183 1.00 20.08 96 LYS B O 1
ATOM 3724 N N . LEU B 1 15 ? 87.400 11.594 95.597 1.00 21.03 97 LEU B N 1
ATOM 3725 C CA . LEU B 1 15 ? 86.411 10.758 94.895 1.00 20.85 97 LEU B CA 1
ATOM 3726 C C . LEU B 1 15 ? 86.939 10.003 93.686 1.00 19.42 97 LEU B C 1
ATOM 3727 O O . LEU B 1 15 ? 86.194 9.292 93.024 1.00 17.55 97 LEU B O 1
ATOM 3732 N N . LEU B 1 16 ? 88.256 10.025 93.528 1.00 18.90 98 LEU B N 1
ATOM 3733 C CA . LEU B 1 16 ? 88.934 9.237 92.501 1.00 19.01 98 LEU B CA 1
ATOM 3734 C C . LEU B 1 16 ? 88.302 9.479 91.105 1.00 19.46 98 LEU B C 1
ATOM 3735 O O . LEU B 1 16 ? 87.989 8.523 90.352 1.00 18.99 98 LEU B O 1
ATOM 3740 N N . GLY B 1 17 ? 88.195 10.766 90.749 1.00 20.28 99 GLY B N 1
ATOM 3741 C CA . GLY B 1 17 ? 87.667 11.183 89.482 1.00 20.42 99 GLY B CA 1
ATOM 3742 C C . GLY B 1 17 ? 86.187 10.852 89.263 1.00 21.26 99 GLY B C 1
ATOM 3743 O O . GLY B 1 17 ? 85.719 10.853 88.109 1.00 22.74 99 GLY B O 1
ATOM 3744 N N . GLY B 1 18 ? 85.414 10.647 90.342 1.00 19.44 100 GLY B N 1
ATOM 3745 C CA . GLY B 1 18 ? 84.014 10.319 90.279 1.00 18.68 100 GLY B CA 1
ATOM 3746 C C . GLY B 1 18 ? 83.604 8.902 90.544 1.00 17.26 100 GLY B C 1
ATOM 3747 O O . GLY B 1 18 ? 82.408 8.564 90.532 1.00 16.38 100 GLY B O 1
ATOM 3748 N N . LEU B 1 19 ? 84.593 8.023 90.656 1.00 15.76 101 LEU B N 1
ATOM 3749 C CA . LEU B 1 19 ? 84.355 6.675 91.026 1.00 15.02 101 LEU B CA 1
ATOM 3750 C C . LEU B 1 19 ? 83.510 6.597 92.302 1.00 14.89 101 LEU B C 1
ATOM 3751 O O . LEU B 1 19 ? 82.573 5.802 92.426 1.00 14.77 101 LEU B O 1
ATOM 3756 N N . LEU B 1 20 ? 83.917 7.340 93.276 1.00 15.05 102 LEU B N 1
ATOM 3757 C CA . LEU B 1 20 ? 83.277 7.254 94.554 1.00 15.38 102 LEU B CA 1
ATOM 3758 C C . LEU B 1 20 ? 82.231 8.368 94.664 1.00 16.11 102 LEU B C 1
ATOM 3759 O O . LEU B 1 20 ? 82.352 9.427 94.094 1.00 16.92 102 LEU B O 1
ATOM 3764 N N . ALA B 1 21 ? 81.215 8.098 95.474 1.00 16.53 103 ALA B N 1
ATOM 3765 C CA . ALA B 1 21 ? 80.152 9.042 95.780 1.00 18.36 103 ALA B CA 1
ATOM 3766 C C . ALA B 1 21 ? 80.550 9.826 97.032 1.00 19.00 103 ALA B C 1
ATOM 3767 O O . ALA B 1 21 ? 81.211 9.281 97.947 1.00 17.68 103 ALA B O 1
ATOM 3769 N N . SER B 1 22 ? 80.200 11.106 97.064 1.00 21.26 104 SER B N 1
ATOM 3770 C CA . SER B 1 22 ? 80.328 11.885 98.281 1.00 23.38 104 SER B CA 1
ATOM 3771 C C . SER B 1 22 ? 79.174 11.632 99.279 1.00 24.07 104 SER B C 1
ATOM 3772 O O . SER B 1 22 ? 78.108 11.116 98.960 1.00 24.52 104 SER B O 1
ATOM 3775 N N . GLY B 1 23 ? 79.427 11.971 100.511 1.00 24.04 105 GLY B N 1
ATOM 3776 C CA . GLY B 1 23 ? 78.385 11.903 101.499 1.00 24.69 105 GLY B CA 1
ATOM 3777 C C . GLY B 1 23 ? 78.535 10.791 102.515 1.00 23.83 105 GLY B C 1
ATOM 3778 O O . GLY B 1 23 ? 77.793 10.759 103.437 1.00 24.46 105 GLY B O 1
ATOM 3779 N N . PHE B 1 24 ? 79.554 9.950 102.441 1.00 21.66 106 PHE B N 1
ATOM 3780 C CA . PHE B 1 24 ? 79.700 8.920 103.466 1.00 20.90 106 PHE B CA 1
ATOM 3781 C C . PHE B 1 24 ? 80.219 9.618 104.725 1.00 22.44 106 PHE B C 1
ATOM 3782 O O . PHE B 1 24 ? 80.879 10.636 104.650 1.00 21.32 106 PHE B O 1
ATOM 3790 N N . ASP B 1 25 ? 79.874 9.096 105.893 1.00 24.55 107 ASP B N 1
ATOM 3791 C CA . ASP B 1 25 ? 80.488 9.587 107.131 1.00 27.21 107 ASP B CA 1
ATOM 3792 C C . ASP B 1 25 ? 82.038 9.335 107.161 1.00 26.96 107 ASP B C 1
ATOM 3793 O O . ASP B 1 25 ? 82.493 8.180 107.044 1.00 26.89 107 ASP B O 1
ATOM 3798 N N . GLU B 1 26 ? 82.820 10.395 107.314 1.00 28.80 108 GLU B N 1
ATOM 3799 C CA . GLU B 1 26 ? 84.268 10.336 107.190 1.00 31.50 108 GLU B CA 1
ATOM 3800 C C . GLU B 1 26 ? 84.892 9.491 108.283 1.00 30.50 108 GLU B C 1
ATOM 3801 O O . GLU B 1 26 ? 85.686 8.601 108.004 1.00 27.60 108 GLU B O 1
ATOM 3807 N N . ASP B 1 27 ? 84.503 9.738 109.528 1.00 30.22 109 ASP B N 1
ATOM 3808 C CA . ASP B 1 27 ? 85.271 9.168 110.677 1.00 30.42 109 ASP B CA 1
ATOM 3809 C C . ASP B 1 27 ? 85.028 7.680 110.878 1.00 27.75 109 ASP B C 1
ATOM 3810 O O . ASP B 1 27 ? 85.883 7.002 111.422 1.00 27.10 109 ASP B O 1
ATOM 3815 N N . SER B 1 28 ? 83.878 7.163 110.474 1.00 26.30 110 SER B N 1
ATOM 3816 C CA . SER B 1 28 ? 83.608 5.764 110.664 1.00 25.00 110 SER B CA 1
ATOM 3817 C C . SER B 1 28 ? 84.334 4.857 109.590 1.00 21.92 110 SER B C 1
ATOM 3818 O O . SER B 1 28 ? 84.397 3.638 109.706 1.00 20.41 110 SER B O 1
ATOM 3821 N N . CYS B 1 29 ? 84.788 5.495 108.525 1.00 20.23 111 CYS B N 1
ATOM 3822 C CA . CYS B 1 29 ? 85.644 4.789 107.531 1.00 18.71 111 CYS B CA 1
ATOM 3823 C C . CYS B 1 29 ? 86.664 5.743 106.988 1.00 17.64 111 CYS B C 1
ATOM 3824 O O . CYS B 1 29 ? 86.511 6.339 105.876 1.00 18.83 111 CYS B O 1
ATOM 3827 N N . LEU B 1 30 ? 87.760 5.888 107.718 1.00 17.12 112 LEU B N 1
ATOM 3828 C CA . LEU B 1 30 ? 88.725 6.901 107.430 1.00 17.55 112 LEU B CA 1
ATOM 3829 C C . LEU B 1 30 ? 89.408 6.660 106.082 1.00 16.50 112 LEU B C 1
ATOM 3830 O O . LEU B 1 30 ? 89.693 7.586 105.387 1.00 16.94 112 LEU B O 1
ATOM 3835 N N . SER B 1 31 ? 89.645 5.421 105.740 1.00 15.19 113 SER B N 1
ATOM 3836 C CA . SER B 1 31 ? 90.309 5.066 104.526 1.00 15.27 113 SER B CA 1
ATOM 3837 C C . SER B 1 31 ? 89.625 5.553 103.284 1.00 15.66 113 SER B C 1
ATOM 3838 O O . SER B 1 31 ? 90.343 5.855 102.345 1.00 15.92 113 SER B O 1
ATOM 3841 N N . ARG B 1 32 ? 88.294 5.631 103.260 1.00 15.45 114 ARG B N 1
ATOM 3842 C CA . ARG B 1 32 ? 87.566 5.823 102.050 1.00 15.79 114 ARG B CA 1
ATOM 3843 C C . ARG B 1 32 ? 88.009 7.060 101.322 1.00 17.52 114 ARG B C 1
ATOM 3844 O O . ARG B 1 32 ? 88.264 7.029 100.119 1.00 17.19 114 ARG B O 1
ATOM 3852 N N . TYR B 1 33 ? 88.070 8.143 102.051 1.00 18.04 115 TYR B N 1
ATOM 3853 C CA . TYR B 1 33 ? 88.496 9.374 101.462 1.00 21.12 115 TYR B CA 1
ATOM 3854 C C . TYR B 1 33 ? 89.895 9.809 101.833 1.00 23.35 115 TYR B C 1
ATOM 3855 O O . TYR B 1 33 ? 90.348 10.843 101.291 1.00 25.38 115 TYR B O 1
ATOM 3864 N N . GLN B 1 34 ? 90.528 9.186 102.815 1.00 24.23 116 GLN B N 1
ATOM 3865 C CA . GLN B 1 34 ? 91.888 9.535 103.211 1.00 26.59 116 GLN B CA 1
ATOM 3866 C C . GLN B 1 34 ? 92.989 8.779 102.529 1.00 25.21 116 GLN B C 1
ATOM 3867 O O . GLN B 1 34 ? 94.145 9.138 102.641 1.00 28.74 116 GLN B O 1
ATOM 3873 N N . SER B 1 35 ? 92.644 7.789 101.776 1.00 23.78 117 SER B N 1
ATOM 3874 C CA . SER B 1 35 ? 93.628 7.024 101.184 1.00 25.53 117 SER B CA 1
ATOM 3875 C C . SER B 1 35 ? 94.366 7.834 100.065 1.00 25.63 117 SER B C 1
ATOM 3876 O O . SER B 1 35 ? 95.515 7.583 99.753 1.00 23.76 117 SER B O 1
ATOM 3879 N N . VAL B 1 36 ? 93.766 8.896 99.575 1.00 27.61 118 VAL B N 1
ATOM 3880 C CA . VAL B 1 36 ? 94.501 9.766 98.606 1.00 29.43 118 VAL B CA 1
ATOM 3881 C C . VAL B 1 36 ? 95.676 10.487 99.196 1.00 30.33 118 VAL B C 1
ATOM 3882 O O . VAL B 1 36 ? 96.467 10.967 98.430 1.00 29.37 118 VAL B O 1
ATOM 3886 N N . HIS B 1 37 ? 95.795 10.537 100.524 1.00 29.49 119 HIS B N 1
ATOM 3887 C CA . HIS B 1 37 ? 96.993 11.051 101.164 1.00 33.00 119 HIS B CA 1
ATOM 3888 C C . HIS B 1 37 ? 98.211 10.084 101.152 1.00 31.48 119 HIS B C 1
ATOM 3889 O O . HIS B 1 37 ? 99.320 10.506 101.441 1.00 30.16 119 HIS B O 1
ATOM 3896 N N . TYR B 1 38 ? 97.997 8.819 100.815 1.00 27.24 120 TYR B N 1
ATOM 3897 C CA . TYR B 1 38 ? 99.067 7.809 100.781 1.00 29.48 120 TYR B CA 1
ATOM 3898 C C . TYR B 1 38 ? 99.357 7.264 99.381 1.00 33.43 120 TYR B C 1
ATOM 3899 O O . TYR B 1 38 ? 100.405 6.665 99.137 1.00 31.31 120 TYR B O 1
ATOM 3908 N N A ARG B 1 39 ? 98.341 7.339 98.513 0.50 36.47 121 ARG B N 1
ATOM 3909 N N B ARG B 1 39 ? 98.439 7.553 98.462 0.50 35.84 121 ARG B N 1
ATOM 3910 C CA A ARG B 1 39 ? 98.405 6.907 97.091 0.50 38.40 121 ARG B CA 1
ATOM 3911 C CA B ARG B 1 39 ? 98.418 6.990 97.103 0.50 36.92 121 ARG B CA 1
ATOM 3912 C C A ARG B 1 39 ? 98.836 8.018 96.129 0.50 39.58 121 ARG B C 1
ATOM 3913 C C B ARG B 1 39 ? 98.801 8.033 96.078 0.50 38.60 121 ARG B C 1
ATOM 3914 O O A ARG B 1 39 ? 98.405 9.148 96.255 0.50 43.23 121 ARG B O 1
ATOM 3915 O O B ARG B 1 39 ? 98.302 9.140 96.100 0.50 42.35 121 ARG B O 1
ATOM 3930 N N . LYS B 1 40 ? 99.726 7.713 95.194 1.00 41.39 122 LYS B N 1
ATOM 3931 C CA . LYS B 1 40 ? 99.938 8.591 94.040 1.00 42.28 122 LYS B CA 1
ATOM 3932 C C . LYS B 1 40 ? 98.556 8.598 93.243 1.00 41.39 122 LYS B C 1
ATOM 3933 O O . LYS B 1 40 ? 97.767 7.581 93.283 1.00 36.68 122 LYS B O 1
ATOM 3935 N N . PRO B 1 41 ? 98.196 9.752 92.610 1.00 42.40 123 PRO B N 1
ATOM 3936 C CA . PRO B 1 41 ? 96.906 9.782 91.812 1.00 38.29 123 PRO B CA 1
ATOM 3937 C C . PRO B 1 41 ? 96.926 8.789 90.674 1.00 31.63 123 PRO B C 1
ATOM 3938 O O . PRO B 1 41 ? 97.924 8.675 90.008 1.00 35.17 123 PRO B O 1
ATOM 3942 N N . SER B 1 42 ? 95.943 7.920 90.549 1.00 30.44 124 SER B N 1
ATOM 3943 C CA . SER B 1 42 ? 96.008 6.905 89.505 1.00 27.42 124 SER B CA 1
ATOM 3944 C C . SER B 1 42 ? 95.911 7.611 88.143 1.00 26.89 124 SER B C 1
ATOM 3945 O O . SER B 1 42 ? 95.020 8.362 87.952 1.00 28.13 124 SER B O 1
ATOM 3948 N N . PRO B 1 43 ? 96.655 7.202 87.169 1.00 25.94 125 PRO B N 1
ATOM 3949 C CA . PRO B 1 43 ? 96.353 7.804 85.829 1.00 26.95 125 PRO B CA 1
ATOM 3950 C C . PRO B 1 43 ? 95.155 7.228 85.078 1.00 24.59 125 PRO B C 1
ATOM 3951 O O . PRO B 1 43 ? 94.850 7.643 83.954 1.00 25.13 125 PRO B O 1
ATOM 3955 N N . TYR B 1 44 ? 94.457 6.265 85.641 1.00 21.76 126 TYR B N 1
ATOM 3956 C CA . TYR B 1 44 ? 93.368 5.677 84.958 1.00 21.68 126 TYR B CA 1
ATOM 3957 C C . TYR B 1 44 ? 92.029 6.238 85.535 1.00 22.26 126 TYR B C 1
ATOM 3958 O O . TYR B 1 44 ? 91.713 6.072 86.701 1.00 21.43 126 TYR B O 1
ATOM 3967 N N . LYS B 1 45 ? 91.314 6.952 84.693 1.00 22.46 127 LYS B N 1
ATOM 3968 C CA . LYS B 1 45 ? 90.099 7.566 85.128 1.00 22.79 127 LYS B CA 1
ATOM 3969 C C . LYS B 1 45 ? 88.963 6.669 84.753 1.00 20.51 127 LYS B C 1
ATOM 3970 O O . LYS B 1 45 ? 88.885 6.190 83.633 1.00 19.48 127 LYS B O 1
ATOM 3976 N N . PRO B 1 46 ? 88.006 6.531 85.648 1.00 18.13 128 PRO B N 1
ATOM 3977 C CA . PRO B 1 46 ? 86.782 5.867 85.320 1.00 17.32 128 PRO B CA 1
ATOM 3978 C C . PRO B 1 46 ? 85.993 6.587 84.221 1.00 16.28 128 PRO B C 1
ATOM 3979 O O . PRO B 1 46 ? 85.970 7.759 84.212 1.00 17.46 128 PRO B O 1
ATOM 3983 N N . SER B 1 47 ? 85.452 5.847 83.273 1.00 15.40 129 SER B N 1
ATOM 3984 C CA . SER B 1 47 ? 84.652 6.407 82.186 1.00 15.70 129 SER B CA 1
ATOM 3985 C C . SER B 1 47 ? 83.400 7.060 82.780 1.00 15.75 129 SER B C 1
ATOM 3986 O O . SER B 1 47 ? 82.910 6.593 83.842 1.00 14.73 129 SER B O 1
ATOM 3989 N N A SER B 1 48 ? 82.894 8.068 82.084 0.50 16.44 130 SER B N 1
ATOM 3990 N N B SER B 1 48 ? 82.848 8.051 82.102 0.50 16.67 130 SER B N 1
ATOM 3991 C CA A SER B 1 48 ? 81.621 8.653 82.375 0.50 16.99 130 SER B CA 1
ATOM 3992 C CA B SER B 1 48 ? 81.590 8.609 82.510 0.50 17.34 130 SER B CA 1
ATOM 3993 C C A SER B 1 48 ? 80.533 7.585 82.469 0.50 16.75 130 SER B C 1
ATOM 3994 C C B SER B 1 48 ? 80.441 7.606 82.421 0.50 17.08 130 SER B C 1
ATOM 3995 O O A SER B 1 48 ? 79.766 7.587 83.401 0.50 16.28 130 SER B O 1
ATOM 3996 O O B SER B 1 48 ? 79.475 7.695 83.141 0.50 16.89 130 SER B O 1
ATOM 4001 N N . TYR B 1 49 ? 80.575 6.587 81.587 1.00 16.89 131 TYR B N 1
ATOM 4002 C CA . TYR B 1 49 ? 79.556 5.581 81.467 1.00 17.41 131 TYR B CA 1
ATOM 4003 C C . TYR B 1 49 ? 79.597 4.683 82.701 1.00 15.78 131 TYR B C 1
ATOM 4004 O O . TYR B 1 49 ? 78.530 4.396 83.245 1.00 15.33 131 TYR B O 1
ATOM 4013 N N . LEU B 1 50 ? 80.812 4.348 83.147 1.00 14.66 132 LEU B N 1
ATOM 4014 C CA . LEU B 1 50 ? 80.936 3.561 84.393 1.00 14.06 132 LEU B CA 1
ATOM 4015 C C . LEU B 1 50 ? 80.425 4.387 85.614 1.00 14.30 132 LEU B C 1
ATOM 4016 O O . LEU B 1 50 ? 79.860 3.846 86.527 1.00 13.70 132 LEU B O 1
ATOM 4021 N N . ILE B 1 51 ? 80.827 5.612 85.702 1.00 14.85 133 ILE B N 1
ATOM 4022 C CA . ILE B 1 51 ? 80.378 6.469 86.815 1.00 15.88 133 ILE B CA 1
ATOM 4023 C C . ILE B 1 51 ? 78.838 6.473 86.861 1.00 16.84 133 ILE B C 1
ATOM 4024 O O . ILE B 1 51 ? 78.275 6.234 87.920 1.00 16.06 133 ILE B O 1
ATOM 4029 N N . SER B 1 52 ? 78.197 6.656 85.716 1.00 17.34 134 SER B N 1
ATOM 4030 C CA . SER B 1 52 ? 76.781 6.640 85.673 1.00 18.57 134 SER B CA 1
ATOM 4031 C C . SER B 1 52 ? 76.204 5.273 86.122 1.00 17.37 134 SER B C 1
ATOM 4032 O O . SER B 1 52 ? 75.229 5.193 86.885 1.00 16.95 134 SER B O 1
ATOM 4035 N N . LYS B 1 53 ? 76.841 4.207 85.659 1.00 16.06 135 LYS B N 1
ATOM 4036 C CA . LYS B 1 53 ? 76.417 2.866 86.047 1.00 15.73 135 LYS B CA 1
ATOM 4037 C C . LYS B 1 53 ? 76.503 2.641 87.572 1.00 14.37 135 LYS B C 1
ATOM 4038 O O . LYS B 1 53 ? 75.648 1.970 88.106 1.00 13.85 135 LYS B O 1
ATOM 4044 N N . LEU B 1 54 ? 77.545 3.158 88.210 1.00 13.36 136 LEU B N 1
ATOM 4045 C CA . LEU B 1 54 ? 77.700 3.012 89.704 1.00 13.17 136 LEU B CA 1
ATOM 4046 C C . LEU B 1 54 ? 76.669 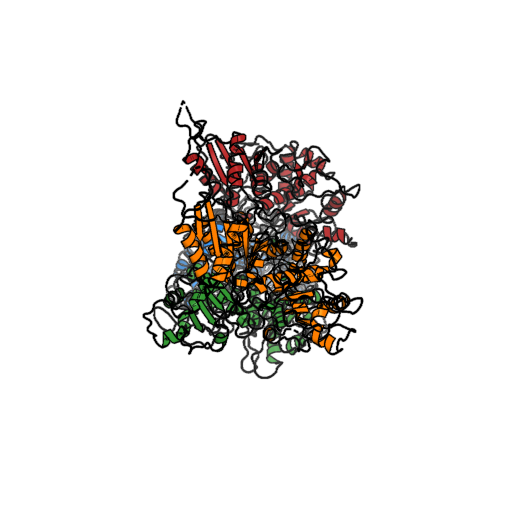3.855 90.431 1.00 14.00 136 LEU B C 1
ATOM 4047 O O . LEU B 1 54 ? 76.022 3.399 91.440 1.00 13.63 136 LEU B O 1
ATOM 4052 N N . ARG B 1 55 ? 76.465 5.075 89.958 1.00 14.87 137 ARG B N 1
ATOM 4053 C CA . ARG B 1 55 ? 75.432 5.898 90.589 1.00 16.03 137 ARG B CA 1
ATOM 4054 C C . ARG B 1 55 ? 74.033 5.272 90.447 1.00 16.60 137 ARG B C 1
ATOM 4055 O O . ARG B 1 55 ? 73.206 5.344 91.336 1.00 16.76 137 ARG B O 1
ATOM 4063 N N . ASN B 1 56 ? 73.746 4.713 89.292 1.00 16.96 138 ASN B N 1
ATOM 4064 C CA . ASN B 1 56 ? 72.471 4.025 89.103 1.00 17.64 138 ASN B CA 1
ATOM 4065 C C . ASN B 1 56 ? 72.413 2.681 89.895 1.00 15.86 138 ASN B C 1
ATOM 4066 O O . ASN B 1 56 ? 71.329 2.301 90.434 1.00 16.04 138 ASN B O 1
ATOM 4071 N N . TYR B 1 57 ? 73.526 2.045 90.061 1.00 14.45 139 TYR B N 1
ATOM 4072 C CA . TYR B 1 57 ? 73.573 0.850 90.895 1.00 13.96 139 TYR B CA 1
ATOM 4073 C C . TYR B 1 57 ? 73.184 1.225 92.332 1.00 14.42 139 TYR B C 1
ATOM 4074 O O . TYR B 1 57 ? 72.392 0.554 92.967 1.00 14.98 139 TYR B O 1
ATOM 4083 N N . GLU B 1 58 ? 73.685 2.335 92.812 1.00 14.83 140 GLU B N 1
ATOM 4084 C CA . GLU B 1 58 ? 73.413 2.758 94.187 1.00 15.85 140 GLU B CA 1
ATOM 4085 C C . GLU B 1 58 ? 71.924 3.094 94.378 1.00 18.06 140 GLU B C 1
ATOM 4086 O O . GLU B 1 58 ? 71.333 2.714 95.443 1.00 19.03 140 GLU B O 1
ATOM 4092 N N . LYS B 1 59 ? 71.256 3.597 93.346 1.00 19.28 141 LYS B N 1
ATOM 4093 C CA . LYS B 1 59 ? 69.827 3.817 93.476 1.00 21.53 141 LYS B CA 1
ATOM 4094 C C . LYS B 1 59 ? 69.065 2.487 93.531 1.00 20.50 141 LYS B C 1
ATOM 4095 O O . LYS B 1 59 ? 68.135 2.361 94.279 1.00 20.68 141 LYS B O 1
ATOM 4101 N N . LEU B 1 60 ? 69.463 1.495 92.723 1.00 19.30 142 LEU B N 1
ATOM 4102 C CA . LEU B 1 60 ? 68.835 0.151 92.766 1.00 19.08 142 LEU B CA 1
ATOM 4103 C C . LEU B 1 60 ? 69.051 -0.466 94.146 1.00 18.36 142 LEU B C 1
ATOM 4104 O O . LEU B 1 60 ? 68.123 -1.063 94.737 1.00 17.83 142 LEU B O 1
ATOM 4109 N N . HIS B 1 61 ? 70.280 -0.375 94.644 1.00 17.55 143 HIS B N 1
ATOM 4110 C CA . HIS B 1 61 ? 70.595 -1.001 95.922 1.00 17.74 143 HIS B CA 1
ATOM 4111 C C . HIS B 1 61 ? 69.799 -0.356 97.050 1.00 19.55 143 HIS B C 1
ATOM 4112 O O . HIS B 1 61 ? 69.341 -1.013 97.941 1.00 20.33 143 HIS B O 1
ATOM 4119 N N . LYS B 1 62 ? 69.638 0.927 96.979 1.00 21.07 144 LYS B N 1
ATOM 4120 C CA . LYS B 1 62 ? 68.872 1.650 97.956 1.00 24.76 144 LYS B CA 1
ATOM 4121 C C . LYS B 1 62 ? 67.390 1.220 97.922 1.00 24.21 144 LYS B C 1
ATOM 4122 O O . LYS B 1 62 ? 66.794 1.017 98.986 1.00 22.94 144 LYS B O 1
ATOM 4128 N N . ARG B 1 63 ? 66.870 0.886 96.738 1.00 23.96 145 ARG B N 1
ATOM 4129 C CA . ARG B 1 63 ? 65.496 0.541 96.604 1.00 26.38 145 ARG B CA 1
ATOM 4130 C C . ARG B 1 63 ? 65.211 -0.913 97.057 1.00 25.92 145 ARG B C 1
ATOM 4131 O O . ARG B 1 63 ? 64.079 -1.229 97.556 1.00 25.10 145 ARG B O 1
ATOM 4139 N N . CYS B 1 64 ? 66.153 -1.816 96.778 1.00 23.60 146 CYS B N 1
ATOM 4140 C CA . CYS B 1 64 ? 65.938 -3.264 96.814 1.00 23.76 146 CYS B CA 1
ATOM 4141 C C . CYS B 1 64 ? 66.796 -3.932 97.850 1.00 22.41 146 CYS B C 1
ATOM 4142 O O . CYS B 1 64 ? 66.722 -5.127 98.073 1.00 21.80 146 CYS B O 1
ATOM 4145 N N . GLY B 1 65 ? 67.674 -3.187 98.474 1.00 22.20 147 GLY B N 1
ATOM 4146 C CA . GLY B 1 65 ? 68.660 -3.776 99.356 1.00 22.29 147 GLY B CA 1
ATOM 4147 C C . GLY B 1 65 ? 68.130 -4.288 100.665 1.00 23.30 147 GLY B C 1
ATOM 4148 O O . GLY B 1 65 ? 66.910 -4.280 100.904 1.00 24.22 147 GLY B O 1
ATOM 4149 N N . PRO B 1 66 ? 69.023 -4.790 101.509 1.00 25.39 148 PRO B N 1
ATOM 4150 C CA . PRO B 1 66 ? 68.538 -5.514 102.694 1.00 27.42 148 PRO B CA 1
ATOM 4151 C C . PRO B 1 66 ? 67.867 -4.647 103.705 1.00 30.88 148 PRO B C 1
ATOM 4152 O O . PRO B 1 66 ? 68.227 -3.466 103.818 1.00 31.79 148 PRO B O 1
ATOM 4156 N N . GLY B 1 67 ? 66.822 -5.260 104.306 1.00 33.69 149 GLY B N 1
ATOM 4157 C CA . GLY B 1 67 ? 65.880 -4.647 105.234 1.00 33.97 149 GLY B CA 1
ATOM 4158 C C . GLY B 1 67 ? 64.867 -3.691 104.614 1.00 34.17 149 GLY B C 1
ATOM 4159 O O . GLY B 1 67 ? 64.199 -2.984 105.325 1.00 37.05 149 GLY B O 1
ATOM 4160 N N . THR B 1 68 ? 64.840 -3.551 103.296 1.00 29.74 150 THR B N 1
ATOM 4161 C CA . THR B 1 68 ? 63.865 -2.747 102.655 1.00 28.53 150 THR B CA 1
ATOM 4162 C C . THR B 1 68 ? 62.606 -3.576 102.519 1.00 28.92 150 THR B C 1
ATOM 4163 O O . THR B 1 68 ? 62.603 -4.825 102.565 1.00 28.46 150 THR B O 1
ATOM 4167 N N A GLU B 1 69 ? 61.531 -2.862 102.255 0.50 28.64 151 GLU B N 1
ATOM 4168 N N B GLU B 1 69 ? 61.496 -2.896 102.279 0.50 29.82 151 GLU B N 1
ATOM 4169 C CA A GLU B 1 69 ? 60.268 -3.514 101.991 0.50 28.97 151 GLU B CA 1
ATOM 4170 C CA B GLU B 1 69 ? 60.239 -3.621 102.045 0.50 30.78 151 GLU B CA 1
ATOM 4171 C C A GLU B 1 69 ? 60.341 -4.448 100.797 0.50 28.09 151 GLU B C 1
ATOM 4172 C C B GLU B 1 69 ? 60.300 -4.464 100.773 0.50 29.08 151 GLU B C 1
ATOM 4173 O O A GLU B 1 69 ? 59.788 -5.565 100.819 0.50 28.26 151 GLU B O 1
ATOM 4174 O O B GLU B 1 69 ? 59.710 -5.563 100.724 0.50 29.13 151 GLU B O 1
ATOM 4185 N N . SER B 1 70 ? 61.033 -3.993 99.763 1.00 27.54 152 SER B N 1
ATOM 4186 C CA . SER B 1 70 ? 61.145 -4.751 98.501 1.00 26.66 152 SER B CA 1
ATOM 4187 C C . SER B 1 70 ? 61.924 -6.012 98.754 1.00 24.97 152 SER B C 1
ATOM 4188 O O . SER B 1 70 ? 61.582 -7.046 98.278 1.00 24.42 152 SER B O 1
ATOM 4191 N N . TYR B 1 71 ? 63.000 -5.909 99.529 1.00 24.40 153 TYR B N 1
ATOM 4192 C CA . TYR B 1 71 ? 63.746 -7.126 99.923 1.00 24.05 153 TYR B CA 1
ATOM 4193 C C . TYR B 1 71 ? 62.860 -8.129 100.686 1.00 24.95 153 TYR B C 1
ATOM 4194 O O . TYR B 1 71 ? 62.868 -9.306 100.359 1.00 24.67 153 TYR B O 1
ATOM 4203 N N . LYS B 1 72 ? 62.101 -7.677 101.672 1.00 26.71 154 LYS B N 1
ATOM 4204 C CA . LYS B 1 72 ? 61.314 -8.588 102.484 1.00 28.86 154 LYS B CA 1
ATOM 4205 C C . LYS B 1 72 ? 60.295 -9.234 101.544 1.00 29.23 154 LYS B C 1
ATOM 4206 O O . LYS B 1 72 ? 60.040 -10.460 101.557 1.00 30.27 154 LYS B O 1
ATOM 4212 N N . LYS B 1 73 ? 59.706 -8.439 100.683 1.00 30.08 155 LYS B N 1
ATOM 4213 C CA . LYS B 1 73 ? 58.775 -9.016 99.705 1.00 31.33 155 LYS B CA 1
ATOM 4214 C C . LYS B 1 73 ? 59.458 -10.044 98.816 1.00 29.85 155 LYS B C 1
ATOM 4215 O O . LYS B 1 73 ? 58.940 -11.112 98.568 1.00 30.30 155 LYS B O 1
ATOM 4221 N N . ALA B 1 74 ? 60.621 -9.727 98.305 1.00 27.46 156 ALA B N 1
ATOM 4222 C CA . ALA B 1 74 ? 61.277 -10.642 97.413 1.00 26.56 156 ALA B CA 1
ATOM 4223 C C . ALA B 1 74 ? 61.692 -11.920 98.091 1.00 26.00 156 ALA B C 1
ATOM 4224 O O . ALA B 1 74 ? 61.669 -12.950 97.436 1.00 24.69 156 ALA B O 1
ATOM 4226 N N . LEU B 1 75 ? 61.999 -11.885 99.379 1.00 26.94 157 LEU B N 1
ATOM 4227 C CA . LEU B 1 75 ? 62.344 -13.111 100.099 1.00 29.03 157 LEU B CA 1
ATOM 4228 C C . LEU B 1 75 ? 61.222 -14.101 100.048 1.00 30.58 157 LEU B C 1
ATOM 4229 O O . LEU B 1 75 ? 61.472 -15.295 100.108 1.00 30.30 157 LEU B O 1
ATOM 4234 N N . LYS B 1 76 ? 59.990 -13.629 99.947 1.00 33.73 158 LYS B N 1
ATOM 4235 C CA . LYS B 1 76 ? 58.856 -14.549 99.801 1.00 36.78 158 LYS B CA 1
ATOM 4236 C C . LYS B 1 76 ? 58.890 -15.404 98.589 1.00 38.17 158 LYS B C 1
ATOM 4237 O O . LYS B 1 76 ? 58.263 -16.458 98.578 1.00 39.94 158 LYS B O 1
ATOM 4243 N N . GLN B 1 77 ? 59.549 -14.958 97.538 1.00 37.31 159 GLN B N 1
ATOM 4244 C CA . GLN B 1 77 ? 59.676 -15.764 96.358 1.00 38.18 159 GLN B CA 1
ATOM 4245 C C . GLN B 1 77 ? 60.397 -17.043 96.578 1.00 39.10 159 GLN B C 1
ATOM 4246 O O . GLN B 1 77 ? 60.158 -18.026 95.831 1.00 38.36 159 GLN B O 1
ATOM 4252 N N A LEU B 1 78 ? 61.327 -17.101 97.521 0.50 38.42 160 LEU B N 1
ATOM 4253 N N B LEU B 1 78 ? 61.315 -17.005 97.530 0.50 38.49 160 LEU B N 1
ATOM 4254 C CA A LEU B 1 78 ? 61.987 -18.387 97.810 0.50 40.88 160 LEU B CA 1
ATOM 4255 C CA B LEU B 1 78 ? 62.077 -18.158 97.950 0.50 41.10 160 LEU B CA 1
ATOM 4256 C C A LEU B 1 78 ? 60.996 -19.451 98.244 0.50 45.93 160 LEU B C 1
ATOM 4257 C C B LEU B 1 78 ? 61.286 -19.150 98.854 0.50 46.44 160 LEU B C 1
ATOM 4258 O O A LEU B 1 78 ? 61.142 -20.641 97.943 0.50 45.05 160 LEU B O 1
ATOM 4259 O O B LEU B 1 78 ? 61.928 -19.926 99.562 0.50 47.95 160 LEU B O 1
ATOM 4268 N N . ASP B 1 79 ? 59.944 -19.020 98.923 1.00 51.67 161 ASP B N 1
ATOM 4269 C CA . ASP B 1 79 ? 58.987 -20.004 99.485 1.00 58.59 161 ASP B CA 1
ATOM 4270 C C . ASP B 1 79 ? 57.958 -20.443 98.459 1.00 63.62 161 ASP B C 1
ATOM 4271 O O . ASP B 1 79 ? 56.797 -20.813 98.763 1.00 65.48 161 ASP B O 1
ATOM 4276 N N . GLN B 1 80 ? 58.379 -20.302 97.225 1.00 64.98 162 GLN B N 1
ATOM 4277 C CA . GLN B 1 80 ? 58.007 -21.219 96.200 1.00 69.83 162 GLN B CA 1
ATOM 4278 C C . GLN B 1 80 ? 59.362 -21.709 95.605 1.00 71.80 162 GLN B C 1
ATOM 4279 O O . GLN B 1 80 ? 60.449 -21.289 96.007 1.00 67.79 162 GLN B O 1
ATOM 4285 N N . GLU B 1 81 ? 59.271 -22.621 94.653 1.00 76.52 163 GLU B N 1
ATOM 4286 C CA . GLU B 1 81 ? 60.419 -23.114 93.880 1.00 76.95 163 GLU B CA 1
ATOM 4287 C C . GLU B 1 81 ? 60.344 -22.455 92.494 1.00 75.42 163 GLU B C 1
ATOM 4288 O O . GLU B 1 81 ? 61.355 -22.378 91.804 1.00 65.48 163 GLU B O 1
ATOM 4294 N N . HIS B 1 82 ? 59.121 -22.069 92.087 1.00 80.98 164 HIS B N 1
ATOM 4295 C CA . HIS B 1 82 ? 58.834 -21.213 90.916 1.00 88.07 164 HIS B CA 1
ATOM 4296 C C . HIS B 1 82 ? 58.046 -19.933 91.399 1.00 90.73 164 HIS B C 1
ATOM 4297 O O . HIS B 1 82 ? 57.422 -19.949 92.476 1.00 93.17 164 HIS B O 1
ATOM 4304 N N . ILE B 1 83 ? 58.060 -18.852 90.599 1.00 86.07 165 ILE B N 1
ATOM 4305 C CA . ILE B 1 83 ? 57.443 -17.536 90.963 1.00 84.13 165 ILE B CA 1
ATOM 4306 C C . ILE B 1 83 ? 55.904 -17.503 90.987 1.00 82.03 165 ILE B C 1
ATOM 4307 O O . ILE B 1 83 ? 55.230 -18.426 90.540 1.00 79.25 165 ILE B O 1
ATOM 4312 N N . ASP B 1 84 ? 55.370 -16.406 91.515 1.00 86.56 166 ASP B N 1
ATOM 4313 C CA . ASP B 1 84 ? 53.968 -15.999 91.279 1.00 92.51 166 ASP B CA 1
ATOM 4314 C C . ASP B 1 84 ? 53.976 -14.745 90.360 1.00 89.15 166 ASP B C 1
ATOM 4315 O O . ASP B 1 84 ? 53.529 -13.667 90.754 1.00 90.96 166 ASP B O 1
ATOM 4320 N N . GLY B 1 85 ? 54.509 -14.893 89.144 1.00 88.41 167 GLY B N 1
ATOM 4321 C CA . GLY B 1 85 ? 54.720 -13.752 88.229 1.00 85.36 167 GLY B CA 1
ATOM 4322 C C . GLY B 1 85 ? 55.736 -12.699 88.712 1.00 81.97 167 GLY B C 1
ATOM 4323 O O . GLY B 1 85 ? 56.033 -12.596 89.923 1.00 75.39 167 GLY B O 1
ATOM 4324 N N A ASP B 1 86 ? 56.227 -11.914 87.753 0.50 78.18 168 ASP B N 1
ATOM 4325 N N B ASP B 1 86 ? 56.246 -11.922 87.749 0.50 76.93 168 ASP B N 1
ATOM 4326 C CA A ASP B 1 86 ? 57.273 -10.887 87.948 0.50 74.49 168 ASP B CA 1
ATOM 4327 C CA B ASP B 1 86 ? 57.304 -10.893 87.943 0.50 72.69 168 ASP B CA 1
ATOM 4328 C C A ASP B 1 86 ? 57.366 -10.179 89.334 0.50 69.61 168 ASP B C 1
ATOM 4329 C C B ASP B 1 86 ? 57.373 -10.176 89.323 0.50 68.64 168 ASP B C 1
ATOM 4330 O O A ASP B 1 86 ? 56.345 -9.808 89.932 0.50 70.43 168 ASP B O 1
ATOM 4331 O O B ASP B 1 86 ? 56.345 -9.798 89.904 0.50 69.59 168 ASP B O 1
ATOM 4340 N N . GLY B 1 87 ? 58.601 -9.984 89.814 1.00 63.31 169 GLY B N 1
ATOM 4341 C CA . GLY B 1 87 ? 58.880 -9.214 91.068 1.00 57.46 169 GLY B CA 1
ATOM 4342 C C . GLY B 1 87 ? 59.536 -7.904 90.662 1.00 52.12 169 GLY B C 1
ATOM 4343 O O . GLY B 1 87 ? 59.682 -7.629 89.473 1.00 55.05 169 GLY B O 1
ATOM 4344 N N . GLU B 1 88 ? 59.950 -7.082 91.618 1.00 47.33 170 GLU B N 1
ATOM 4345 C CA . GLU B 1 88 ? 60.524 -5.779 91.283 1.00 44.15 170 GLU B CA 1
ATOM 4346 C C . GLU B 1 88 ? 62.060 -5.733 91.393 1.00 38.36 170 GLU B C 1
ATOM 4347 O O . GLU B 1 88 ? 62.682 -4.678 91.184 1.00 39.30 170 GLU B O 1
ATOM 4353 N N . CYS B 1 89 ? 62.660 -6.810 91.873 1.00 32.39 171 CYS B N 1
ATOM 4354 C CA . CYS B 1 89 ? 64.036 -6.760 92.419 1.00 30.02 171 CYS B CA 1
ATOM 4355 C C . CYS B 1 89 ? 64.609 -8.124 92.131 1.00 26.08 171 CYS B C 1
ATOM 4356 O O . CYS B 1 89 ? 63.955 -9.104 92.335 1.00 24.08 171 CYS B O 1
ATOM 4359 N N . LYS B 1 90 ? 65.857 -8.168 91.692 1.00 22.73 172 LYS B N 1
ATOM 4360 C CA . LYS B 1 90 ? 66.552 -9.385 91.344 1.00 22.08 172 LYS B CA 1
ATOM 4361 C C . LYS B 1 90 ? 67.944 -9.276 92.064 1.00 18.33 172 LYS B C 1
ATOM 4362 O O . LYS B 1 90 ? 68.445 -8.188 92.304 1.00 17.05 172 LYS B O 1
ATOM 4368 N N . TYR B 1 91 ? 68.516 -10.410 92.430 1.00 15.84 173 TYR B N 1
ATOM 4369 C CA . TYR B 1 91 ? 69.618 -10.430 93.323 1.00 14.73 173 TYR B CA 1
ATOM 4370 C C . TYR B 1 91 ? 70.656 -11.396 92.899 1.00 13.84 173 TYR B C 1
ATOM 4371 O O . TYR B 1 91 ? 70.321 -12.481 92.302 1.00 13.55 173 TYR B O 1
ATOM 4380 N N . VAL B 1 92 ? 71.884 -11.097 93.296 1.00 13.04 174 VAL B N 1
ATOM 4381 C CA . VAL B 1 92 ? 72.979 -12.125 93.255 1.00 12.59 174 VAL B CA 1
ATOM 4382 C C . VAL B 1 92 ? 73.678 -12.136 94.625 1.00 12.70 174 VAL B C 1
ATOM 4383 O O . VAL B 1 92 ? 74.125 -11.120 95.141 1.00 13.45 174 VAL B O 1
ATOM 4387 N N . VAL B 1 93 ? 73.761 -13.296 95.285 1.00 13.07 175 VAL B N 1
ATOM 4388 C CA . VAL B 1 93 ? 74.306 -13.467 96.672 1.00 13.44 175 VAL B CA 1
ATOM 4389 C C . VAL B 1 93 ? 75.666 -14.145 96.492 1.00 13.54 175 VAL B C 1
ATOM 4390 O O . VAL B 1 93 ? 75.745 -15.241 95.846 1.00 14.99 175 VAL B O 1
ATOM 4394 N N . TRP B 1 94 ? 76.711 -13.488 96.917 1.00 12.32 176 TRP B N 1
ATOM 4395 C CA . TRP B 1 94 ? 78.041 -14.010 96.975 1.00 12.34 176 TRP B CA 1
ATOM 4396 C C . TRP B 1 94 ? 78.306 -14.717 98.282 1.00 13.12 176 TRP B C 1
ATOM 4397 O O . TRP B 1 94 ? 78.093 -14.136 99.358 1.00 13.05 176 TRP B O 1
ATOM 4408 N N . ILE B 1 95 ? 78.691 -15.984 98.204 1.00 13.55 177 ILE B N 1
ATOM 4409 C CA . ILE B 1 95 ? 78.993 -16.831 99.387 1.00 14.99 177 ILE B CA 1
ATOM 4410 C C . ILE B 1 95 ? 80.441 -16.571 99.836 1.00 16.30 177 ILE B C 1
ATOM 4411 O O . ILE B 1 95 ? 81.350 -16.642 99.016 1.00 16.22 177 ILE B O 1
ATOM 4416 N N . SER B 1 96 ? 80.677 -16.248 101.108 1.00 17.26 178 SER B N 1
ATOM 4417 C CA . SER B 1 96 ? 82.101 -16.137 101.556 1.00 18.25 178 SER B CA 1
ATOM 4418 C C . SER B 1 96 ? 82.785 -17.497 101.510 1.00 18.71 178 SER B C 1
ATOM 4419 O O . SER B 1 96 ? 82.454 -18.360 102.268 1.00 19.17 178 SER B O 1
ATOM 4422 N N . PHE B 1 97 ? 83.762 -17.624 100.657 1.00 18.39 179 PHE B N 1
ATOM 4423 C CA . PHE B 1 97 ? 84.377 -18.903 100.352 1.00 18.77 179 PHE B CA 1
ATOM 4424 C C . PHE B 1 97 ? 85.837 -18.659 100.008 1.00 18.27 179 PHE B C 1
ATOM 4425 O O . PHE B 1 97 ? 86.086 -17.757 99.251 1.00 18.19 179 PHE B O 1
ATOM 4433 N N . SER B 1 98 ? 86.754 -19.467 100.571 1.00 18.95 180 SER B N 1
ATOM 4434 C CA . SER B 1 98 ? 88.157 -19.506 100.204 1.00 18.73 180 SER B CA 1
ATOM 4435 C C . SER B 1 98 ? 88.927 -18.397 100.866 1.00 17.61 180 SER B C 1
ATOM 4436 O O . SER B 1 98 ? 88.397 -17.647 101.622 1.00 16.72 180 SER B O 1
ATOM 4439 N N . GLY B 1 99 ? 90.209 -18.279 100.522 1.00 17.54 181 GLY B N 1
ATOM 4440 C CA . GLY B 1 99 ? 91.101 -17.255 101.126 1.00 17.73 181 GLY B CA 1
ATOM 4441 C C . GLY B 1 99 ? 90.799 -15.829 100.709 1.00 16.40 181 GLY B C 1
ATOM 4442 O O . GLY B 1 99 ? 90.066 -15.548 99.786 1.00 14.93 181 GLY B O 1
ATOM 4443 N N . LEU B 1 100 ? 91.427 -14.892 101.405 1.00 16.44 182 LEU B N 1
ATOM 4444 C CA . LEU B 1 100 ? 91.041 -13.519 101.272 1.00 16.06 182 LEU B CA 1
ATOM 4445 C C . LEU B 1 100 ? 91.253 -12.957 99.856 1.00 14.71 182 LEU B C 1
ATOM 4446 O O . LEU B 1 100 ? 90.392 -12.221 99.344 1.00 13.14 182 LEU B O 1
ATOM 4451 N N . GLY B 1 101 ? 92.403 -13.257 99.316 1.00 15.13 183 GLY B N 1
ATOM 4452 C CA . GLY B 1 101 ? 92.741 -12.860 97.929 1.00 15.17 183 GLY B CA 1
ATOM 4453 C C . GLY B 1 101 ? 91.663 -13.344 96.923 1.00 14.74 183 GLY B C 1
ATOM 4454 O O . GLY B 1 101 ? 91.120 -12.530 96.150 1.00 13.86 183 GLY B O 1
ATOM 4455 N N . ASN B 1 102 ? 91.272 -14.602 97.040 1.00 14.48 184 ASN B N 1
ATOM 4456 C CA . ASN B 1 102 ? 90.246 -15.153 96.243 1.00 14.21 184 ASN B CA 1
ATOM 4457 C C . ASN B 1 102 ? 88.916 -14.499 96.471 1.00 13.64 184 ASN B C 1
ATOM 4458 O O . ASN B 1 102 ? 88.194 -14.231 95.530 1.00 12.39 184 ASN B O 1
ATOM 4463 N N . ARG B 1 103 ? 88.595 -14.180 97.729 1.00 13.70 185 ARG B N 1
ATOM 4464 C CA . ARG B 1 103 ? 87.369 -13.539 98.023 1.00 13.19 185 ARG B CA 1
ATOM 4465 C C . ARG B 1 103 ? 87.250 -12.176 97.407 1.00 11.92 185 ARG B C 1
ATOM 4466 O O . ARG B 1 103 ? 86.160 -11.842 96.871 1.00 10.96 185 ARG B O 1
ATOM 4474 N N . ILE B 1 104 ? 88.273 -11.361 97.564 1.00 11.11 186 ILE B N 1
ATOM 4475 C CA . ILE B 1 104 ? 88.228 -9.983 97.017 1.00 10.51 186 ILE B CA 1
ATOM 4476 C C . ILE B 1 104 ? 87.988 -10.065 95.505 1.00 9.90 186 ILE B C 1
ATOM 4477 O O . ILE B 1 104 ? 87.164 -9.299 94.930 1.00 9.51 186 ILE B O 1
ATOM 4482 N N . LEU B 1 105 ? 88.780 -10.883 94.841 1.00 10.25 187 LEU B N 1
ATOM 4483 C CA . LEU B 1 105 ? 88.676 -10.998 93.343 1.00 10.11 187 LEU B CA 1
ATOM 4484 C C . LEU B 1 105 ? 87.347 -11.576 92.847 1.00 9.96 187 LEU B C 1
ATOM 4485 O O . LEU B 1 105 ? 86.786 -11.050 91.895 1.00 8.85 187 LEU B O 1
ATOM 4490 N N . SER B 1 106 ? 86.810 -12.534 93.581 1.00 10.13 188 SER B N 1
ATOM 4491 C CA . SER B 1 106 ? 85.583 -13.146 93.188 1.00 10.56 188 SER B CA 1
ATOM 4492 C C . SER B 1 106 ? 84.406 -12.269 93.429 1.00 10.18 188 SER B C 1
ATOM 4493 O O . SER B 1 106 ? 83.535 -12.190 92.600 1.00 9.54 188 SER B O 1
ATOM 4496 N N . LEU B 1 107 ? 84.452 -11.514 94.511 1.00 10.05 189 LEU B N 1
ATOM 4497 C CA . LEU B 1 107 ? 83.391 -10.586 94.840 1.00 10.87 189 LEU B CA 1
ATOM 4498 C C . LEU B 1 107 ? 83.377 -9.464 93.811 1.00 10.34 189 LEU B C 1
ATOM 4499 O O . LEU B 1 107 ? 82.336 -9.053 93.393 1.00 9.87 189 LEU B O 1
ATOM 4504 N N . ALA B 1 108 ? 84.553 -8.935 93.446 1.00 10.48 190 ALA B N 1
ATOM 4505 C CA . ALA B 1 108 ? 84.580 -7.929 92.423 1.00 10.39 190 ALA B CA 1
ATOM 4506 C C . ALA B 1 108 ? 84.004 -8.454 91.044 1.00 10.45 190 ALA B C 1
ATOM 4507 O O . ALA B 1 108 ? 83.192 -7.762 90.438 1.00 9.52 190 ALA B O 1
ATOM 4509 N N . SER B 1 109 ? 84.204 -9.757 90.808 1.00 10.05 191 SER B N 1
ATOM 4510 C CA . SER B 1 109 ? 83.636 -10.379 89.625 1.00 10.22 191 SER B CA 1
ATOM 4511 C C . SER B 1 109 ? 82.157 -10.470 89.669 1.00 9.66 191 SER B C 1
ATOM 4512 O O . SER B 1 109 ? 81.451 -10.180 88.697 1.00 9.39 191 SER B O 1
ATOM 4515 N N . VAL B 1 110 ? 81.668 -10.944 90.822 1.00 9.18 192 VAL B N 1
ATOM 4516 C CA . VAL B 1 110 ? 80.217 -11.023 91.016 1.00 8.98 192 VAL B CA 1
ATOM 4517 C C . VAL B 1 110 ? 79.504 -9.667 90.958 1.00 9.17 192 VAL B C 1
ATOM 4518 O O . VAL B 1 110 ? 78.426 -9.549 90.492 1.00 9.14 192 VAL B O 1
ATOM 4522 N N . PHE B 1 111 ? 80.140 -8.603 91.440 1.00 9.04 193 PHE B N 1
ATOM 4523 C CA . PHE B 1 111 ? 79.633 -7.248 91.441 1.00 9.00 193 PHE B CA 1
ATOM 4524 C C . PHE B 1 111 ? 79.526 -6.814 89.960 1.00 8.90 193 PHE B C 1
ATOM 4525 O O . PHE B 1 111 ? 78.569 -6.284 89.529 1.00 9.08 193 PHE B O 1
ATOM 4533 N N . LEU B 1 112 ? 80.548 -7.057 89.191 1.00 8.91 194 LEU B N 1
ATOM 4534 C CA . LEU B 1 112 ? 80.485 -6.804 87.736 1.00 9.04 194 LEU B CA 1
ATOM 4535 C C . LEU B 1 112 ? 79.375 -7.569 87.053 1.00 9.18 194 LEU B C 1
ATOM 4536 O O . LEU B 1 112 ? 78.607 -6.940 86.335 1.00 9.77 194 LEU B O 1
ATOM 4541 N N . TYR B 1 113 ? 79.161 -8.827 87.460 1.00 8.95 195 TYR B N 1
ATOM 4542 C CA . TYR B 1 113 ? 78.119 -9.601 86.910 1.00 9.36 195 TYR B CA 1
ATOM 4543 C C . TYR B 1 113 ? 76.718 -8.964 87.287 1.00 9.49 195 TYR B C 1
ATOM 4544 O O . TYR B 1 113 ? 75.834 -8.811 86.504 1.00 9.35 195 TYR B O 1
ATOM 4553 N N . ALA B 1 114 ? 76.648 -8.528 88.552 1.00 9.42 196 ALA B N 1
ATOM 4554 C CA . ALA B 1 114 ? 75.481 -7.779 88.945 1.00 9.86 196 ALA B CA 1
ATOM 4555 C C . ALA B 1 114 ? 75.186 -6.515 88.121 1.00 10.34 196 ALA B C 1
ATOM 4556 O O . ALA B 1 114 ? 73.999 -6.258 87.786 1.00 10.63 196 ALA B O 1
ATOM 4558 N N . LEU B 1 115 ? 76.200 -5.673 87.921 1.00 10.90 197 LEU B N 1
ATOM 4559 C CA . LEU B 1 115 ? 76.062 -4.502 87.101 1.00 11.71 197 LEU B CA 1
ATOM 4560 C C . LEU B 1 115 ? 75.490 -4.887 85.706 1.00 12.59 197 LEU B C 1
ATOM 4561 O O . LEU B 1 115 ? 74.633 -4.211 85.160 1.00 14.14 197 LEU B O 1
ATOM 4566 N N . LEU B 1 116 ? 76.000 -5.936 85.119 1.00 12.71 198 LEU B N 1
ATOM 4567 C CA . LEU B 1 116 ? 75.652 -6.355 83.759 1.00 13.77 198 LEU B CA 1
ATOM 4568 C C . LEU B 1 116 ? 74.278 -7.026 83.678 1.00 15.19 198 LEU B C 1
ATOM 4569 O O . LEU B 1 116 ? 73.674 -7.031 82.595 1.00 16.00 198 LEU B O 1
ATOM 4574 N N . THR B 1 117 ? 73.710 -7.469 84.817 1.00 14.65 199 THR B N 1
ATOM 4575 C CA . THR B 1 117 ? 72.454 -8.147 84.773 1.00 15.26 199 THR B CA 1
ATOM 4576 C C . THR B 1 117 ? 71.386 -7.387 85.564 1.00 16.49 199 THR B C 1
ATOM 4577 O O . THR B 1 117 ? 70.286 -7.943 85.753 1.00 16.68 199 THR B O 1
ATOM 4581 N N . ASP B 1 118 ? 71.633 -6.149 85.998 1.00 17.53 200 ASP B N 1
ATOM 4582 C CA . ASP B 1 118 ? 70.665 -5.396 86.770 1.00 19.70 200 ASP B CA 1
ATOM 4583 C C . ASP B 1 118 ? 70.171 -6.064 88.076 1.00 17.58 200 ASP B C 1
ATOM 4584 O O . ASP B 1 118 ? 69.022 -5.986 88.415 1.00 18.11 200 ASP B O 1
ATOM 4589 N N . ARG B 1 119 ? 71.091 -6.698 88.762 1.00 15.04 201 ARG B N 1
ATOM 4590 C CA . ARG B 1 119 ? 70.846 -7.354 90.009 1.00 14.44 201 ARG B CA 1
ATOM 4591 C C . ARG B 1 119 ? 71.505 -6.569 91.171 1.00 14.53 201 ARG B C 1
ATOM 4592 O O . ARG B 1 119 ? 72.451 -5.815 90.989 1.00 13.67 201 ARG B O 1
ATOM 4600 N N . VAL B 1 120 ? 70.903 -6.715 92.362 1.00 14.50 202 VAL B N 1
ATOM 4601 C CA . VAL B 1 120 ? 71.496 -6.240 93.614 1.00 14.55 202 VAL B CA 1
ATOM 4602 C C . VAL B 1 120 ? 72.457 -7.289 94.150 1.00 14.17 202 VAL B C 1
ATOM 4603 O O . VAL B 1 120 ? 72.127 -8.489 94.224 1.00 14.25 202 VAL B O 1
ATOM 4607 N N . LEU B 1 121 ? 73.682 -6.867 94.501 1.00 13.64 203 LEU B N 1
ATOM 4608 C CA . LEU B 1 121 ? 74.635 -7.685 95.159 1.00 13.68 203 LEU B CA 1
ATOM 4609 C C . LEU B 1 121 ? 74.372 -7.745 96.637 1.00 13.89 203 LEU B C 1
ATOM 4610 O O . LEU B 1 121 ? 74.329 -6.708 97.323 1.00 13.39 203 LEU B O 1
ATOM 4615 N N . LEU B 1 122 ? 74.337 -8.981 97.194 1.00 14.20 204 LEU B N 1
ATOM 4616 C CA . LEU B 1 122 ? 74.338 -9.207 98.633 1.00 15.16 204 LEU B CA 1
ATOM 4617 C C . LEU B 1 122 ? 75.535 -10.090 99.021 1.00 14.51 204 LEU B C 1
ATOM 4618 O O . LEU B 1 122 ? 75.767 -11.123 98.378 1.00 15.34 204 LEU B O 1
ATOM 4623 N N . VAL B 1 123 ? 76.223 -9.711 100.102 1.00 13.64 205 VAL B N 1
ATOM 4624 C CA . VAL B 1 123 ? 77.494 -10.241 100.432 1.00 13.43 205 VAL B CA 1
ATOM 4625 C C . VAL B 1 123 ? 77.302 -11.066 101.726 1.00 13.56 205 VAL B C 1
ATOM 4626 O O . VAL B 1 123 ? 77.006 -10.491 102.793 1.00 13.31 205 VAL B O 1
ATOM 4630 N N . ASP B 1 124 ? 77.450 -12.378 101.641 1.00 13.61 206 ASP B N 1
ATOM 4631 C CA . ASP B 1 124 ? 77.709 -13.190 102.825 1.00 14.85 206 ASP B CA 1
ATOM 4632 C C . ASP B 1 124 ? 78.933 -12.706 103.605 1.00 14.52 206 ASP B C 1
ATOM 4633 O O . ASP B 1 124 ? 80.011 -12.810 103.159 1.00 13.74 206 ASP B O 1
ATOM 4638 N N . ARG B 1 125 ? 78.728 -12.233 104.815 1.00 15.18 207 ARG B N 1
ATOM 4639 C CA . ARG B 1 125 ? 79.769 -11.632 105.553 1.00 15.43 207 ARG B CA 1
ATOM 4640 C C . ARG B 1 125 ? 80.768 -12.697 106.105 1.00 16.33 207 ARG B C 1
ATOM 4641 O O . ARG B 1 125 ? 81.882 -12.349 106.478 1.00 16.23 207 ARG B O 1
ATOM 4649 N N . GLY B 1 126 ? 80.393 -13.976 106.096 1.00 17.27 208 GLY B N 1
ATOM 4650 C CA . GLY B 1 126 ? 81.219 -15.048 106.643 1.00 18.50 208 GLY B CA 1
ATOM 4651 C C . GLY B 1 126 ? 81.764 -14.675 108.008 1.00 19.95 208 GLY B C 1
ATOM 4652 O O . GLY B 1 126 ? 81.013 -14.106 108.841 1.00 19.80 208 GLY B O 1
ATOM 4653 N N . LYS B 1 127 ? 83.045 -14.980 108.250 1.00 21.95 209 LYS B N 1
ATOM 4654 C CA . LYS B 1 127 ? 83.628 -14.766 109.523 1.00 26.00 209 LYS B CA 1
ATOM 4655 C C . LYS B 1 127 ? 84.144 -13.374 109.693 1.00 24.66 209 LYS B C 1
ATOM 4656 O O . LYS B 1 127 ? 84.298 -12.961 110.791 1.00 26.01 209 LYS B O 1
ATOM 4662 N N . ASP B 1 128 ? 84.409 -12.653 108.636 1.00 22.29 210 ASP B N 1
ATOM 4663 C CA . ASP B 1 128 ? 85.253 -11.457 108.796 1.00 23.23 210 ASP B CA 1
ATOM 4664 C C . ASP B 1 128 ? 84.960 -10.302 107.891 1.00 20.43 210 ASP B C 1
ATOM 4665 O O . ASP B 1 128 ? 85.658 -9.286 108.015 1.00 17.94 210 ASP B O 1
ATOM 4670 N N . MET B 1 129 ? 84.006 -10.397 106.978 1.00 18.91 211 MET B N 1
ATOM 4671 C CA . MET B 1 129 ? 83.978 -9.361 105.914 1.00 18.37 211 MET B CA 1
ATOM 4672 C C . MET B 1 129 ? 83.609 -8.049 106.503 1.00 17.77 211 MET B C 1
ATOM 4673 O O . MET B 1 129 ? 84.091 -6.979 106.020 1.00 16.03 211 MET B O 1
ATOM 4678 N N . ASP B 1 130 ? 82.681 -8.063 107.458 1.00 18.26 212 ASP B N 1
ATOM 4679 C CA . ASP B 1 130 ? 82.357 -6.779 108.044 1.00 19.01 212 ASP B CA 1
ATOM 4680 C C . ASP B 1 130 ? 83.410 -6.194 108.970 1.00 18.70 212 ASP B C 1
ATOM 4681 O O . ASP B 1 130 ? 83.360 -4.959 109.265 1.00 17.63 212 ASP B O 1
ATOM 4686 N N . ASP B 1 131 ? 84.335 -7.033 109.459 1.00 17.96 213 ASP B N 1
ATOM 4687 C CA . ASP B 1 131 ? 85.505 -6.530 110.203 1.00 19.39 213 ASP B CA 1
ATOM 4688 C C . ASP B 1 131 ? 86.661 -5.987 109.382 1.00 17.28 213 ASP B C 1
ATOM 4689 O O . ASP B 1 131 ? 87.355 -5.086 109.823 1.00 17.14 213 ASP B O 1
ATOM 4694 N N . LEU B 1 132 ? 86.709 -6.383 108.109 1.00 15.81 214 LEU B N 1
ATOM 4695 C CA . LEU B 1 132 ? 87.725 -5.966 107.160 1.00 14.65 214 LEU B CA 1
ATOM 4696 C C . LEU B 1 132 ? 87.340 -4.761 106.286 1.00 13.62 214 LEU B C 1
ATOM 4697 O O . LEU B 1 132 ? 88.209 -3.861 106.094 1.00 13.77 214 LEU B O 1
ATOM 4702 N N . PHE B 1 133 ? 86.092 -4.691 105.869 1.00 12.56 215 PHE B N 1
ATOM 4703 C CA . PHE B 1 133 ? 85.609 -3.733 104.903 1.00 12.80 215 PHE B CA 1
ATOM 4704 C C . PHE B 1 133 ? 84.557 -2.764 105.445 1.00 13.29 215 PHE B C 1
ATOM 4705 O O . PHE B 1 133 ? 83.638 -3.139 106.204 1.00 13.75 215 PHE B O 1
ATOM 4713 N N . CYS B 1 134 ? 84.624 -1.570 104.949 1.00 14.18 216 CYS B N 1
ATOM 4714 C CA . CYS B 1 134 ? 83.512 -0.607 105.148 1.00 15.60 216 CYS B CA 1
ATOM 4715 C C . CYS B 1 134 ? 82.365 -0.854 104.195 1.00 14.73 216 CYS B C 1
ATOM 4716 O O . CYS B 1 134 ? 82.475 -1.639 103.271 1.00 14.79 216 CYS B O 1
ATOM 4719 N N . GLU B 1 135 ? 81.305 -0.104 104.312 1.00 15.13 217 GLU B N 1
ATOM 4720 C CA . GLU B 1 135 ? 80.228 -0.189 103.335 1.00 15.27 217 GLU B CA 1
ATOM 4721 C C . GLU B 1 135 ? 80.528 0.534 102.047 1.00 14.93 217 GLU B C 1
ATOM 4722 O O . GLU B 1 135 ? 80.828 1.703 102.063 1.00 15.19 217 GLU B O 1
ATOM 4728 N N . PRO B 1 136 ? 80.278 -0.097 100.935 1.00 14.27 218 PRO B N 1
ATOM 4729 C CA . PRO B 1 136 ? 80.609 0.668 99.721 1.00 13.99 218 PRO B CA 1
ATOM 4730 C C . PRO B 1 136 ? 79.488 1.389 98.981 1.00 14.77 218 PRO B C 1
ATOM 4731 O O . PRO B 1 136 ? 79.830 2.170 98.035 1.00 14.66 218 PRO B O 1
ATOM 4735 N N . PHE B 1 137 ? 78.247 1.133 99.353 1.00 14.94 219 PHE B N 1
ATOM 4736 C CA . PHE B 1 137 ? 77.084 1.601 98.645 1.00 16.30 219 PHE B CA 1
ATOM 4737 C C . PHE B 1 137 ? 76.410 2.671 99.535 1.00 17.93 219 PHE B C 1
ATOM 4738 O O . PHE B 1 137 ? 75.976 2.398 100.692 1.00 17.40 219 PHE B O 1
ATOM 4746 N N . LEU B 1 138 ? 76.388 3.915 99.047 1.00 19.50 220 LEU B N 1
ATOM 4747 C CA . LEU B 1 138 ? 75.936 5.000 99.889 1.00 21.33 220 LEU B CA 1
ATOM 4748 C C . LEU B 1 138 ? 74.486 4.768 100.285 1.00 22.09 220 LEU B C 1
ATOM 4749 O O . LEU B 1 138 ? 73.609 4.481 99.426 1.00 23.45 220 LEU B O 1
ATOM 4754 N N . GLY B 1 139 ? 74.246 4.815 101.566 1.00 21.47 221 GLY B N 1
ATOM 4755 C CA . GLY B 1 139 ? 72.885 4.766 102.003 1.00 22.92 221 GLY B CA 1
ATOM 4756 C C . GLY B 1 139 ? 72.376 3.446 102.520 1.00 24.01 221 GLY B C 1
ATOM 4757 O O . GLY B 1 139 ? 71.249 3.415 103.039 1.00 25.51 221 GLY B O 1
ATOM 4758 N N A MET B 1 140 ? 73.091 2.341 102.297 0.50 22.01 222 MET B N 1
ATOM 4759 N N B MET B 1 140 ? 73.091 2.337 102.278 0.50 22.38 222 MET B N 1
ATOM 4760 C CA A MET B 1 140 ? 72.436 1.040 102.326 0.50 21.40 222 MET B CA 1
ATOM 4761 C CA B MET B 1 140 ? 72.688 1.019 102.783 0.50 21.91 222 MET B CA 1
ATOM 4762 C C A MET B 1 140 ? 73.425 -0.095 102.309 0.50 18.99 222 MET B C 1
ATOM 4763 C C B MET B 1 140 ? 73.896 0.226 103.206 0.50 19.65 222 MET B C 1
ATOM 4764 O O A MET B 1 140 ? 74.241 -0.155 101.426 0.50 17.15 222 MET B O 1
ATOM 4765 O O B MET B 1 140 ? 75.055 0.710 103.182 0.50 18.18 222 MET B O 1
ATOM 4774 N N A SER B 1 141 ? 73.269 -1.029 103.241 0.50 17.60 223 SER B N 1
ATOM 4775 N N B SER B 1 141 ? 73.576 -1.029 103.546 0.50 17.92 223 SER B N 1
ATOM 4776 C CA A SER B 1 141 ? 74.281 -2.042 103.525 0.50 16.57 223 SER B CA 1
ATOM 4777 C CA B SER B 1 141 ? 74.552 -2.095 103.724 0.50 16.67 223 SER B CA 1
ATOM 4778 C C A SER B 1 141 ? 74.402 -3.079 102.408 0.50 15.44 223 SER B C 1
ATOM 4779 C C B SER B 1 141 ? 74.467 -3.023 102.506 0.50 15.55 223 SER B C 1
ATOM 4780 O O A SER B 1 141 ? 73.379 -3.484 101.837 0.50 15.56 223 SER B O 1
ATOM 4781 O O B SER B 1 141 ? 73.396 -3.199 101.924 0.50 15.66 223 SER B O 1
ATOM 4786 N N . TRP B 1 142 ? 75.624 -3.525 102.104 1.00 14.40 224 TRP B N 1
ATOM 4787 C CA . TRP B 1 142 ? 75.773 -4.630 101.120 1.00 13.70 224 TRP B CA 1
ATOM 4788 C C . TRP B 1 142 ? 75.710 -6.022 101.785 1.00 13.18 224 TRP B C 1
ATOM 4789 O O . TRP B 1 142 ? 75.724 -7.044 101.130 1.00 13.44 224 TRP B O 1
ATOM 4800 N N . LEU B 1 143 ? 75.558 -6.080 103.086 1.00 13.29 225 LEU B N 1
ATOM 4801 C CA . LEU B 1 143 ? 75.602 -7.368 103.792 1.00 13.51 225 LEU B CA 1
ATOM 4802 C C . LEU B 1 143 ? 74.294 -8.143 103.713 1.00 13.81 225 LEU B C 1
ATOM 4803 O O . LEU B 1 143 ? 73.275 -7.587 103.900 1.00 14.05 225 LEU B O 1
ATOM 4808 N N . LEU B 1 144 ? 74.377 -9.392 103.351 1.00 13.94 226 LEU B N 1
ATOM 4809 C CA . LEU B 1 144 ? 73.328 -10.370 103.465 1.00 14.81 226 LEU B CA 1
ATOM 4810 C C . LEU B 1 144 ? 72.890 -10.444 104.909 1.00 15.96 226 LEU B C 1
ATOM 4811 O O . LEU B 1 144 ? 73.768 -10.619 105.767 1.00 16.11 226 LEU B O 1
ATOM 4816 N N . PRO B 1 145 ? 71.590 -10.211 105.189 1.00 17.51 227 PRO B N 1
ATOM 4817 C CA . PRO B 1 145 ? 71.130 -10.366 106.560 1.00 18.77 227 PRO B CA 1
ATOM 4818 C C . PRO B 1 145 ? 71.408 -11.731 107.130 1.00 19.56 227 PRO B C 1
ATOM 4819 O O . PRO B 1 145 ? 71.377 -12.781 106.399 1.00 19.30 227 PRO B O 1
ATOM 4823 N N . LEU B 1 146 ? 71.731 -11.710 108.433 1.00 20.94 228 LEU B N 1
ATOM 4824 C CA . LEU B 1 146 ? 72.051 -12.938 109.120 1.00 22.92 228 LEU B CA 1
ATOM 4825 C C . LEU B 1 146 ? 70.888 -13.919 109.258 1.00 25.21 228 LEU B C 1
ATOM 4826 O O . LEU B 1 146 ? 71.096 -15.116 109.370 1.00 26.98 228 LEU B O 1
ATOM 4831 N N . ASP B 1 147 ? 69.671 -13.454 109.099 1.00 26.76 229 ASP B N 1
ATOM 4832 C CA . ASP B 1 147 ? 68.562 -14.404 109.006 1.00 28.13 229 ASP B CA 1
ATOM 4833 C C . ASP B 1 147 ? 68.118 -14.814 107.635 1.00 26.57 229 ASP B C 1
ATOM 4834 O O . ASP B 1 147 ? 67.075 -15.481 107.490 1.00 26.25 229 ASP B O 1
ATOM 4839 N N . PHE B 1 148 ? 68.939 -14.560 106.609 1.00 23.95 230 PHE B N 1
ATOM 4840 C CA . PHE B 1 148 ? 68.630 -15.108 105.328 1.00 23.69 230 PHE B CA 1
ATOM 4841 C C . PHE B 1 148 ? 68.451 -16.588 105.435 1.00 25.19 230 PHE B C 1
ATOM 4842 O O . PHE B 1 148 ? 69.346 -17.298 105.889 1.00 24.28 230 PHE B O 1
ATOM 4850 N N . PRO B 1 149 ? 67.346 -17.091 104.898 1.00 28.32 231 PRO B N 1
ATOM 4851 C CA . PRO B 1 149 ? 66.906 -18.464 105.174 1.00 29.81 231 PRO B CA 1
ATOM 4852 C C . PRO B 1 149 ? 67.836 -19.580 104.608 1.00 29.83 231 PRO B C 1
ATOM 4853 O O . PRO B 1 149 ? 67.869 -20.714 105.171 1.00 31.38 231 PRO B O 1
ATOM 4857 N N . MET B 1 150 ? 68.609 -19.277 103.562 1.00 27.75 232 MET B N 1
ATOM 4858 C CA . MET B 1 150 ? 69.561 -20.236 103.053 1.00 28.09 232 MET B CA 1
ATOM 4859 C C . MET B 1 150 ? 71.031 -20.318 103.566 1.00 25.52 232 MET B C 1
ATOM 4860 O O . MET B 1 150 ? 71.745 -21.256 103.212 1.00 23.34 232 MET B O 1
ATOM 4865 N N . THR B 1 151 ? 71.426 -19.452 104.472 1.00 24.48 233 THR B N 1
ATOM 4866 C CA . THR B 1 151 ? 72.844 -19.348 104.820 1.00 25.68 233 THR B CA 1
ATOM 4867 C C . THR B 1 151 ? 73.445 -20.636 105.370 1.00 25.98 233 THR B C 1
ATOM 4868 O O . THR B 1 151 ? 74.611 -20.975 105.051 1.00 25.03 233 THR B O 1
ATOM 4872 N N . ASP B 1 152 ? 72.696 -21.314 106.206 1.00 27.29 234 ASP B N 1
ATOM 4873 C CA . ASP B 1 152 ? 73.172 -22.520 106.797 1.00 30.35 234 ASP B CA 1
ATOM 4874 C C . ASP B 1 152 ? 73.368 -23.659 105.740 1.00 31.30 234 ASP B C 1
ATOM 4875 O O . ASP B 1 152 ? 74.030 -24.675 106.018 1.00 32.40 234 ASP B O 1
ATOM 4880 N N . GLN B 1 153 ? 72.839 -23.457 104.534 1.00 30.15 235 GLN B N 1
ATOM 4881 C CA . GLN B 1 153 ? 72.978 -24.414 103.458 1.00 30.90 235 GLN B CA 1
ATOM 4882 C C . GLN B 1 153 ? 74.151 -24.156 102.523 1.00 27.62 235 GLN B C 1
ATOM 4883 O O . GLN B 1 153 ? 74.481 -25.023 101.704 1.00 25.82 235 GLN B O 1
ATOM 4889 N N . PHE B 1 154 ? 74.785 -23.003 102.644 1.00 24.93 236 PHE B N 1
ATOM 4890 C CA . PHE B 1 154 ? 75.815 -22.559 101.720 1.00 24.17 236 PHE B CA 1
ATOM 4891 C C . PHE B 1 154 ? 77.011 -23.484 101.632 1.00 26.69 236 PHE B C 1
ATOM 4892 O O . PHE B 1 154 ? 77.507 -23.741 100.511 1.00 27.05 236 PHE B O 1
ATOM 4900 N N . ASP B 1 155 ? 77.518 -23.955 102.779 1.00 30.60 237 ASP B N 1
ATOM 4901 C CA . ASP B 1 155 ? 78.622 -24.966 102.815 1.00 33.11 237 ASP B CA 1
ATOM 4902 C C . ASP B 1 155 ? 78.298 -26.193 102.004 1.00 30.98 237 ASP B C 1
ATOM 4903 O O . ASP B 1 155 ? 79.190 -26.813 101.480 1.00 32.28 237 ASP B O 1
ATOM 4908 N N . GLY B 1 156 ? 77.034 -26.574 102.019 1.00 29.61 238 GLY B N 1
ATOM 4909 C CA . GLY B 1 156 ? 76.552 -27.800 101.442 1.00 31.08 238 GLY B CA 1
ATOM 4910 C C . GLY B 1 156 ? 76.152 -27.681 99.958 1.00 29.41 238 GLY B C 1
ATOM 4911 O O . GLY B 1 156 ? 75.751 -28.677 99.337 1.00 30.42 238 GLY B O 1
ATOM 4912 N N . LEU B 1 157 ? 76.237 -26.470 99.375 1.00 26.28 239 LEU B N 1
ATOM 4913 C CA . LEU B 1 157 ? 75.865 -26.366 97.985 1.00 25.56 239 LEU B CA 1
ATOM 4914 C C . LEU B 1 157 ? 77.047 -26.878 97.193 1.00 25.24 239 LEU B C 1
ATOM 4915 O O . LEU B 1 157 ? 78.215 -26.471 97.451 1.00 24.10 239 LEU B O 1
ATOM 4920 N N . ASN B 1 158 ? 76.790 -27.759 96.196 1.00 25.75 240 ASN B N 1
ATOM 4921 C CA . ASN B 1 158 ? 77.910 -28.300 95.455 1.00 26.83 240 ASN B CA 1
ATOM 4922 C C . ASN B 1 158 ? 77.399 -28.569 93.996 1.00 27.37 240 ASN B C 1
ATOM 4923 O O . ASN B 1 158 ? 76.191 -28.379 93.703 1.00 24.46 240 ASN B O 1
ATOM 4928 N N . GLN B 1 159 ? 78.338 -29.026 93.154 1.00 30.10 241 GLN B N 1
ATOM 4929 C CA . GLN B 1 159 ? 78.061 -29.253 91.711 1.00 31.36 241 GLN B CA 1
ATOM 4930 C C . GLN B 1 159 ? 77.057 -30.287 91.509 1.00 32.30 241 GLN B C 1
ATOM 4931 O O . GLN B 1 159 ? 76.471 -30.370 90.448 1.00 32.84 241 GLN B O 1
ATOM 4937 N N . GLU B 1 160 ? 76.741 -31.028 92.582 1.00 34.09 242 GLU B N 1
ATOM 4938 C CA . GLU B 1 160 ? 75.789 -32.053 92.500 1.00 34.76 242 GLU B CA 1
ATOM 4939 C C . GLU B 1 160 ? 74.479 -31.743 93.163 1.00 32.27 242 GLU B C 1
ATOM 4940 O O . GLU B 1 160 ? 73.664 -32.643 93.215 1.00 30.06 242 GLU B O 1
ATOM 4946 N N . SER B 1 161 ? 74.275 -30.554 93.732 1.00 30.19 243 SER B N 1
ATOM 4947 C CA . SER B 1 161 ? 72.978 -30.192 94.308 1.00 31.24 243 SER B CA 1
ATOM 4948 C C . SER B 1 161 ? 71.957 -29.966 93.225 1.00 33.66 243 SER B C 1
ATOM 4949 O O . SER B 1 161 ? 72.311 -29.580 92.101 1.00 30.27 243 SER B O 1
ATOM 4952 N N . SER B 1 162 ? 70.693 -30.073 93.589 1.00 35.73 244 SER B N 1
ATOM 4953 C CA . SER B 1 162 ? 69.540 -30.219 92.631 1.00 38.13 244 SER B CA 1
ATOM 4954 C C . SER B 1 162 ? 69.279 -28.872 92.028 1.00 35.67 244 SER B C 1
ATOM 4955 O O . SER B 1 162 ? 68.871 -28.713 90.856 1.00 35.01 244 SER B O 1
ATOM 4958 N N . ARG B 1 163 ? 69.532 -27.885 92.889 1.00 35.98 245 ARG B N 1
ATOM 4959 C CA . ARG B 1 163 ? 69.428 -26.464 92.559 1.00 32.94 245 ARG B CA 1
ATOM 4960 C C . ARG B 1 163 ? 70.586 -25.846 91.702 1.00 26.81 245 ARG B C 1
ATOM 4961 O O . ARG B 1 163 ? 70.561 -24.663 91.354 1.00 22.68 245 ARG B O 1
ATOM 4969 N N . CYS B 1 164 ? 71.643 -26.616 91.514 1.00 23.11 246 CYS B N 1
ATOM 4970 C CA . CYS B 1 164 ? 72.822 -26.222 90.772 1.00 20.91 246 CYS B CA 1
ATOM 4971 C C . CYS B 1 164 ? 72.505 -26.184 89.296 1.00 19.66 246 CYS B C 1
ATOM 4972 O O . CYS B 1 164 ? 71.969 -27.166 88.720 1.00 18.52 246 CYS B O 1
ATOM 4975 N N . TYR B 1 165 ? 72.882 -25.065 88.680 1.00 17.77 247 TYR B N 1
ATOM 4976 C CA . TYR B 1 165 ? 72.588 -24.873 87.259 1.00 17.81 247 TYR B CA 1
ATOM 4977 C C . TYR B 1 165 ? 73.259 -26.000 86.423 1.00 17.35 247 TYR B C 1
ATOM 4978 O O . TYR B 1 165 ? 72.635 -26.535 85.481 1.00 17.98 247 TYR B O 1
ATOM 4987 N N . GLY B 1 166 ? 74.501 -26.330 86.746 1.00 16.65 248 GLY B N 1
ATOM 4988 C CA . GLY B 1 166 ? 75.259 -27.310 86.033 1.00 17.51 248 GLY B CA 1
ATOM 4989 C C . GLY B 1 166 ? 74.618 -28.690 86.095 1.00 18.34 248 GLY B C 1
ATOM 4990 O O . GLY B 1 166 ? 74.600 -29.447 85.140 1.00 18.61 248 GLY B O 1
ATOM 4991 N N . TYR B 1 167 ? 74.161 -29.023 87.277 1.00 19.43 249 TYR B N 1
ATOM 4992 C CA . TYR B 1 167 ? 73.431 -30.234 87.474 1.00 21.74 249 TYR B CA 1
ATOM 4993 C C . TYR B 1 167 ? 72.189 -30.312 86.602 1.00 22.15 249 TYR B C 1
ATOM 4994 O O . TYR B 1 167 ? 71.938 -31.337 85.985 1.00 23.84 249 TYR B O 1
ATOM 5003 N N . MET B 1 168 ? 71.440 -29.235 86.528 1.00 21.80 250 MET B N 1
ATOM 5004 C CA . MET B 1 168 ? 70.258 -29.144 85.680 1.00 22.67 250 MET B CA 1
ATOM 5005 C C . MET B 1 168 ? 70.590 -29.349 84.226 1.00 22.03 250 MET B C 1
ATOM 5006 O O . MET B 1 168 ? 69.942 -30.089 83.578 1.00 21.26 250 MET B O 1
ATOM 5011 N N . VAL B 1 169 ? 71.619 -28.669 83.787 1.00 20.34 251 VAL B N 1
ATOM 5012 C CA . VAL B 1 169 ? 72.072 -28.800 82.380 1.00 20.62 251 VAL B CA 1
ATOM 5013 C C . VAL B 1 169 ? 72.497 -30.245 82.074 1.00 21.43 251 VAL B C 1
ATOM 5014 O O . VAL B 1 169 ? 72.058 -30.862 81.070 1.00 21.67 251 VAL B O 1
ATOM 5018 N N . LYS B 1 170 ? 73.373 -30.758 82.931 1.00 22.23 252 LYS B N 1
ATOM 5019 C CA . LYS B 1 170 ? 74.008 -32.053 82.826 1.00 24.07 252 LYS B CA 1
ATOM 5020 C C . LYS B 1 170 ? 72.977 -33.145 82.747 1.00 24.41 252 LYS B C 1
ATOM 5021 O O . LYS B 1 170 ? 73.111 -34.055 81.900 1.00 24.73 252 LYS B O 1
ATOM 5027 N N . ASN B 1 171 ? 71.916 -33.006 83.500 1.00 23.21 253 ASN B N 1
ATOM 5028 C CA . ASN B 1 171 ? 70.924 -34.049 83.556 1.00 24.82 253 ASN B CA 1
ATOM 5029 C C . ASN B 1 171 ? 69.745 -33.827 82.626 1.00 24.68 253 ASN B C 1
ATOM 5030 O O . ASN B 1 171 ? 68.819 -34.559 82.689 1.00 24.67 253 ASN B O 1
ATOM 5035 N N . GLN B 1 172 ? 69.779 -32.741 81.880 1.00 24.10 254 GLN B N 1
ATOM 5036 C CA . GLN B 1 172 ? 68.708 -32.322 80.963 1.00 25.19 254 GLN B CA 1
ATOM 5037 C C . GLN B 1 172 ? 67.392 -32.233 81.687 1.00 28.05 254 GLN B C 1
ATOM 5038 O O . GLN B 1 172 ? 66.403 -32.826 81.339 1.00 28.30 254 GLN B O 1
ATOM 5044 N N . VAL B 1 173 ? 67.485 -31.618 82.827 1.00 31.20 255 VAL B N 1
ATOM 5045 C CA . VAL B 1 173 ? 66.344 -31.426 83.695 1.00 37.38 255 VAL B CA 1
ATOM 5046 C C . VAL B 1 173 ? 65.939 -29.884 83.799 1.00 40.87 255 VAL B C 1
ATOM 5047 O O . VAL B 1 173 ? 65.154 -29.497 84.640 1.00 38.04 255 VAL B O 1
ATOM 5051 N N . ILE B 1 174 ? 66.476 -29.038 82.899 1.00 48.71 256 ILE B N 1
ATOM 5052 C CA . ILE B 1 174 ? 66.079 -27.626 82.800 1.00 54.63 256 ILE B CA 1
ATOM 5053 C C . ILE B 1 174 ? 64.664 -27.595 82.237 1.00 61.78 256 ILE B C 1
ATOM 5054 O O . ILE B 1 174 ? 64.330 -28.220 81.214 1.00 66.39 256 ILE B O 1
ATOM 5059 N N . ASP B 1 175 ? 63.854 -26.842 82.953 1.00 68.86 257 ASP B N 1
ATOM 5060 C CA . ASP B 1 175 ? 62.449 -26.652 82.701 1.00 73.97 257 ASP B CA 1
ATOM 5061 C C . ASP B 1 175 ? 62.468 -25.224 82.092 1.00 76.76 257 ASP B C 1
ATOM 5062 O O . ASP B 1 175 ? 62.304 -24.236 82.837 1.00 67.03 257 ASP B O 1
ATOM 5067 N N . THR B 1 176 ? 62.789 -25.109 80.779 1.00 80.38 258 THR B N 1
ATOM 5068 C CA . THR B 1 176 ? 62.892 -23.763 80.084 1.00 83.80 258 THR B CA 1
ATOM 5069 C C . THR B 1 176 ? 61.485 -23.088 79.930 1.00 87.63 258 THR B C 1
ATOM 5070 O O . THR B 1 176 ? 61.378 -21.931 79.466 1.00 86.32 258 THR B O 1
ATOM 5074 N N . GLU B 1 177 ? 60.425 -23.816 80.332 1.00 91.72 259 GLU B N 1
ATOM 5075 C CA . GLU B 1 177 ? 59.151 -23.212 80.788 1.00 85.23 259 GLU B CA 1
ATOM 5076 C C . GLU B 1 177 ? 59.483 -21.951 81.607 1.00 82.38 259 GLU B C 1
ATOM 5077 O O . GLU B 1 177 ? 59.222 -20.816 81.187 1.00 76.14 259 GLU B O 1
ATOM 5079 N N . GLY B 1 178 ? 60.199 -22.181 82.706 1.00 80.92 260 GLY B N 1
ATOM 5080 C CA . GLY B 1 178 ? 60.421 -21.190 83.740 1.00 71.70 260 GLY B CA 1
ATOM 5081 C C . GLY B 1 178 ? 59.273 -21.317 84.738 1.00 66.81 260 GLY B C 1
ATOM 5082 O O . GLY B 1 178 ? 58.299 -22.066 84.494 1.00 70.92 260 GLY B O 1
ATOM 5083 N N . THR B 1 179 ? 59.352 -20.598 85.855 1.00 57.77 261 THR B N 1
ATOM 5084 C CA . THR B 1 179 ? 60.511 -19.762 86.195 1.00 50.75 261 THR B CA 1
ATOM 5085 C C . THR B 1 179 ? 60.868 -20.037 87.661 1.00 44.96 261 THR B C 1
ATOM 5086 O O . THR B 1 179 ? 60.016 -19.888 88.517 1.00 46.96 261 THR B O 1
ATOM 5090 N N . LEU B 1 180 ? 62.068 -20.589 87.893 1.00 38.03 262 LEU B N 1
ATOM 5091 C CA . LEU B 1 180 ? 62.647 -20.953 89.202 1.00 33.94 262 LEU B CA 1
ATOM 5092 C C . LEU B 1 180 ? 62.743 -19.744 90.077 1.00 30.05 262 LEU B C 1
ATOM 5093 O O . LEU B 1 180 ? 63.004 -18.654 89.579 1.00 29.18 262 LEU B O 1
ATOM 5098 N N . SER B 1 181 ? 62.568 -19.887 91.383 1.00 28.05 263 SER B N 1
ATOM 5099 C CA . SER B 1 181 ? 62.719 -18.729 92.235 1.00 27.06 263 SER B CA 1
ATOM 5100 C C . SER B 1 181 ? 64.220 -18.462 92.547 1.00 24.95 263 SER B C 1
ATOM 5101 O O . SER B 1 181 ? 64.609 -17.295 92.750 1.00 24.09 263 SER B O 1
ATOM 5104 N N . HIS B 1 182 ? 65.030 -19.527 92.601 1.00 24.22 264 HIS B N 1
ATOM 5105 C CA . HIS B 1 182 ? 66.445 -19.402 92.757 1.00 23.36 264 HIS B CA 1
ATOM 5106 C C . HIS B 1 182 ? 67.259 -20.482 92.063 1.00 21.98 264 HIS B C 1
ATOM 5107 O O . HIS B 1 182 ? 66.782 -21.576 91.738 1.00 21.42 264 HIS B O 1
ATOM 5114 N N . LEU B 1 183 ? 68.520 -20.155 91.857 1.00 19.94 265 LEU B N 1
ATOM 5115 C CA . LEU B 1 183 ? 69.434 -21.051 91.298 1.00 19.50 265 LEU B CA 1
ATOM 5116 C C . LEU B 1 183 ? 70.857 -20.908 91.913 1.00 18.06 265 LEU B C 1
ATOM 5117 O O . LEU B 1 183 ? 71.320 -19.765 92.238 1.00 16.99 265 LEU B O 1
ATOM 5122 N N . TYR B 1 184 ? 71.528 -22.055 92.105 1.00 17.22 266 TYR B N 1
ATOM 5123 C CA . TYR B 1 184 ? 72.875 -22.095 92.597 1.00 16.64 266 TYR B CA 1
ATOM 5124 C C . TYR B 1 184 ? 73.854 -22.211 91.371 1.00 16.07 266 TYR B C 1
ATOM 5125 O O . TYR B 1 184 ? 73.709 -23.100 90.564 1.00 15.53 266 TYR B O 1
ATOM 5134 N N . LEU B 1 185 ? 74.839 -21.300 91.317 1.00 15.69 267 LEU B N 1
ATOM 5135 C CA . LEU B 1 185 ? 75.906 -21.309 90.383 1.00 16.29 267 LEU B CA 1
ATOM 5136 C C . LEU B 1 185 ? 77.196 -21.687 90.994 1.00 16.33 267 LEU B C 1
ATOM 5137 O O . LEU B 1 185 ? 77.791 -20.990 91.830 1.00 15.75 267 LEU B O 1
ATOM 5142 N N . HIS B 1 186 ? 77.659 -22.879 90.592 1.00 17.37 268 HIS B N 1
ATOM 5143 C CA . HIS B 1 186 ? 78.917 -23.449 91.089 1.00 17.40 268 HIS B CA 1
ATOM 5144 C C . HIS B 1 186 ? 80.016 -22.924 90.199 1.00 17.01 268 HIS B C 1
ATOM 5145 O O . HIS B 1 186 ? 80.013 -23.294 89.084 1.00 18.39 268 HIS B O 1
ATOM 5152 N N . LEU B 1 187 ? 80.788 -21.963 90.614 1.00 16.03 269 LEU B N 1
ATOM 5153 C CA . LEU B 1 187 ? 81.817 -21.342 89.837 1.00 16.68 269 LEU B CA 1
ATOM 5154 C C . LEU B 1 187 ? 83.150 -21.471 90.540 1.00 17.32 269 LEU B C 1
ATOM 5155 O O . LEU B 1 187 ? 84.049 -20.619 90.392 1.00 20.60 269 LEU B O 1
ATOM 5160 N N . VAL B 1 188 ? 83.266 -22.471 91.364 1.00 17.89 270 VAL B N 1
ATOM 5161 C CA . VAL B 1 188 ? 84.509 -22.818 92.034 1.00 18.93 270 VAL B CA 1
ATOM 5162 C C . VAL B 1 188 ? 85.479 -23.513 91.071 1.00 20.42 270 VAL B C 1
ATOM 5163 O O . VAL B 1 188 ? 85.032 -24.083 90.058 1.00 19.15 270 VAL B O 1
ATOM 5167 N N . HIS B 1 189 ? 86.785 -23.499 91.389 1.00 21.02 271 HIS B N 1
ATOM 5168 C CA . HIS B 1 189 ? 87.818 -23.964 90.423 1.00 23.29 271 HIS B CA 1
ATOM 5169 C C . HIS B 1 189 ? 87.593 -25.392 89.899 1.00 22.40 271 HIS B C 1
ATOM 5170 O O . HIS B 1 189 ? 88.138 -25.751 88.904 1.00 24.15 271 HIS B O 1
ATOM 5177 N N . ASP B 1 190 ? 86.964 -26.253 90.726 1.00 22.69 272 ASP B N 1
ATOM 5178 C CA . ASP B 1 190 ? 86.690 -27.651 90.389 1.00 23.45 272 ASP B CA 1
ATOM 5179 C C . ASP B 1 190 ? 85.482 -27.862 89.499 1.00 21.97 272 ASP B C 1
ATOM 5180 O O . ASP B 1 190 ? 85.081 -28.985 89.237 1.00 21.18 272 ASP B O 1
ATOM 5185 N N . TYR B 1 191 ? 84.890 -26.789 89.035 1.00 19.90 273 TYR B N 1
ATOM 5186 C CA . TYR B 1 191 ? 83.687 -26.908 88.217 1.00 19.44 273 TYR B CA 1
ATOM 5187 C C . TYR B 1 191 ? 83.906 -27.576 86.854 1.00 19.83 273 TYR B C 1
ATOM 5188 O O . TYR B 1 191 ? 85.056 -27.690 86.383 1.00 19.01 273 TYR B O 1
ATOM 5197 N N . GLY B 1 192 ? 82.819 -28.150 86.334 1.00 19.70 274 GLY B N 1
ATOM 5198 C CA . GLY B 1 192 ? 82.842 -28.911 85.128 1.00 20.35 274 GLY B CA 1
ATOM 5199 C C . GLY B 1 192 ? 82.301 -28.194 83.925 1.00 19.41 274 GLY B C 1
ATOM 5200 O O . GLY B 1 192 ? 81.843 -27.047 84.008 1.00 17.45 274 GLY B O 1
ATOM 5201 N N . ASP B 1 193 ? 82.295 -28.922 82.800 1.00 20.49 275 ASP B N 1
ATOM 5202 C CA . ASP B 1 193 ? 81.895 -28.317 81.556 1.00 20.91 275 ASP B CA 1
ATOM 5203 C C . ASP B 1 193 ? 80.446 -27.812 81.596 1.00 19.26 275 ASP B C 1
ATOM 5204 O O . ASP B 1 193 ? 80.161 -26.782 80.965 1.00 17.27 275 ASP B O 1
ATOM 5209 N N . HIS B 1 194 ? 79.583 -28.435 82.441 1.00 18.57 276 HIS B N 1
ATOM 5210 C CA . HIS B 1 194 ? 78.215 -27.958 82.528 1.00 18.70 276 HIS B CA 1
ATOM 5211 C C . HIS B 1 194 ? 78.079 -26.702 83.363 1.00 17.83 276 HIS B C 1
ATOM 5212 O O . HIS B 1 194 ? 77.300 -25.825 82.979 1.00 17.61 276 HIS B O 1
ATOM 5219 N N . ASP B 1 195 ? 78.851 -26.615 84.438 1.00 17.83 277 ASP B N 1
ATOM 5220 C CA . ASP B 1 195 ? 78.882 -25.379 85.243 1.00 17.32 277 ASP B CA 1
ATOM 5221 C C . ASP B 1 195 ? 79.380 -24.242 84.365 1.00 16.46 277 ASP B C 1
ATOM 5222 O O . ASP B 1 195 ? 78.924 -23.094 84.474 1.00 15.16 277 ASP B O 1
ATOM 5227 N N . LYS B 1 196 ? 80.351 -24.581 83.508 1.00 16.47 278 LYS B N 1
ATOM 5228 C CA . LYS B 1 196 ? 80.955 -23.530 82.636 1.00 16.11 278 LYS B CA 1
ATOM 5229 C C . LYS B 1 196 ? 80.024 -22.983 81.610 1.00 15.94 278 LYS B C 1
ATOM 5230 O O . LYS B 1 196 ? 80.358 -22.040 80.896 1.00 15.16 278 LYS B O 1
ATOM 5236 N N . MET B 1 197 ? 78.886 -23.648 81.377 1.00 16.78 279 MET B N 1
ATOM 5237 C CA . MET B 1 197 ? 77.882 -23.100 80.522 1.00 16.76 279 MET B CA 1
ATOM 5238 C C . MET B 1 197 ? 77.292 -21.760 80.963 1.00 15.49 279 MET B C 1
ATOM 5239 O O . MET B 1 197 ? 76.683 -21.093 80.163 1.00 14.77 279 MET B O 1
ATOM 5244 N N . PHE B 1 198 ? 77.493 -21.381 82.213 1.00 14.76 280 PHE B N 1
ATOM 5245 C CA . PHE B 1 198 ? 77.288 -20.014 82.671 1.00 14.31 280 PHE B CA 1
ATOM 5246 C C . PHE B 1 198 ? 77.872 -18.995 81.698 1.00 14.48 280 PHE B C 1
ATOM 5247 O O . PHE B 1 198 ? 77.268 -17.938 81.484 1.00 15.18 280 PHE B O 1
ATOM 5255 N N . PHE B 1 199 ? 78.999 -19.326 81.020 1.00 14.40 281 PHE B N 1
ATOM 5256 C CA . PHE B 1 199 ? 79.692 -18.382 80.197 1.00 14.43 281 PHE B CA 1
ATOM 5257 C C . PHE B 1 199 ? 79.113 -18.327 78.752 1.00 15.78 281 PHE B C 1
ATOM 5258 O O . PHE B 1 199 ? 79.758 -17.759 77.868 1.00 15.97 281 PHE B O 1
ATOM 5266 N N . CYS B 1 200 ? 77.893 -18.846 78.526 1.00 16.49 282 CYS B N 1
ATOM 5267 C CA . CYS B 1 200 ? 77.248 -18.870 77.209 1.00 18.56 282 CYS B CA 1
ATOM 5268 C C . CYS B 1 200 ? 76.050 -17.994 77.240 1.00 18.17 282 CYS B C 1
ATOM 5269 O O . CYS B 1 200 ? 75.308 -17.940 78.250 1.00 16.12 282 CYS B O 1
ATOM 5272 N N . GLU B 1 201 ? 75.857 -17.293 76.146 1.00 17.65 283 GLU B N 1
ATOM 5273 C CA . GLU B 1 201 ? 74.710 -16.370 75.990 1.00 19.32 283 GLU B CA 1
ATOM 5274 C C . GLU B 1 201 ? 73.325 -16.995 76.198 1.00 19.12 283 GLU B C 1
ATOM 5275 O O . GLU B 1 201 ? 72.486 -16.390 76.868 1.00 19.40 283 GLU B O 1
ATOM 5281 N N . GLY B 1 202 ? 73.065 -18.177 75.639 1.00 18.45 284 GLY B N 1
ATOM 5282 C CA . GLY B 1 202 ? 71.774 -18.840 75.808 1.00 19.66 284 GLY B CA 1
ATOM 5283 C C . GLY B 1 202 ? 71.509 -19.178 77.259 1.00 19.26 284 GLY B C 1
ATOM 5284 O O . GLY B 1 202 ? 70.400 -18.884 77.784 1.00 19.75 284 GLY B O 1
ATOM 5285 N N . ASP B 1 203 ? 72.551 -19.632 77.943 1.00 18.09 285 ASP B N 1
ATOM 5286 C CA . ASP B 1 203 ? 72.486 -19.904 79.358 1.00 18.29 285 ASP B CA 1
ATOM 5287 C C . ASP B 1 203 ? 72.219 -18.644 80.198 1.00 17.73 285 ASP B C 1
ATOM 5288 O O . ASP B 1 203 ? 71.332 -18.648 81.129 1.00 16.74 285 ASP B O 1
ATOM 5293 N N . GLN B 1 204 ? 72.822 -17.538 79.763 1.00 16.69 286 GLN B N 1
ATOM 5294 C CA . GLN B 1 204 ? 72.556 -16.267 80.447 1.00 16.57 286 GLN B CA 1
ATOM 5295 C C . GLN B 1 204 ? 71.129 -15.826 80.299 1.00 17.69 286 GLN B C 1
ATOM 5296 O O . GLN B 1 204 ? 70.535 -15.259 81.225 1.00 16.82 286 GLN B O 1
ATOM 5302 N N . THR B 1 205 ? 70.517 -16.142 79.174 1.00 19.13 287 THR B N 1
ATOM 5303 C CA . THR B 1 205 ? 69.125 -15.720 79.060 1.00 21.24 287 THR B CA 1
ATOM 5304 C C . THR B 1 205 ? 68.193 -16.555 79.959 1.00 22.09 287 THR B C 1
ATOM 5305 O O . THR B 1 205 ? 67.276 -16.028 80.525 1.00 23.69 287 THR B O 1
ATOM 5309 N N . PHE B 1 206 ? 68.407 -17.862 80.106 1.00 21.94 288 PHE B N 1
ATOM 5310 C CA . PHE B 1 206 ? 67.659 -18.614 81.083 1.00 21.77 288 PHE B CA 1
ATOM 5311 C C . PHE B 1 206 ? 67.894 -18.036 82.542 1.00 20.99 288 PHE B C 1
ATOM 5312 O O . PHE B 1 206 ? 66.933 -17.786 83.267 1.00 21.78 288 PHE B O 1
ATOM 5320 N N . ILE B 1 207 ? 69.165 -17.850 82.924 1.00 19.31 289 ILE B N 1
ATOM 5321 C CA . ILE B 1 207 ? 69.583 -17.422 84.262 1.00 19.13 289 ILE B CA 1
ATOM 5322 C C . ILE B 1 207 ? 69.000 -16.048 84.528 1.00 19.89 289 ILE B C 1
ATOM 5323 O O . ILE B 1 207 ? 68.602 -15.735 85.682 1.00 19.10 289 ILE B O 1
ATOM 5328 N N . GLY B 1 208 ? 68.950 -15.199 83.492 1.00 19.47 290 GLY B N 1
ATOM 5329 C CA . GLY B 1 208 ? 68.425 -13.861 83.612 1.00 19.62 290 GLY B CA 1
ATOM 5330 C C . GLY B 1 208 ? 67.022 -13.719 84.191 1.00 21.13 290 GLY B C 1
ATOM 5331 O O . GLY B 1 208 ? 66.742 -12.701 84.838 1.00 22.20 290 GLY B O 1
ATOM 5332 N N A LYS B 1 209 ? 66.188 -14.726 83.979 0.50 21.11 291 LYS B N 1
ATOM 5333 N N B LYS B 1 209 ? 66.183 -14.732 83.995 0.50 20.80 291 LYS B N 1
ATOM 5334 C CA A LYS B 1 209 ? 64.832 -14.728 84.449 0.50 22.55 291 LYS B CA 1
ATOM 5335 C CA B LYS B 1 209 ? 64.807 -14.723 84.445 0.50 22.04 291 LYS B CA 1
ATOM 5336 C C A LYS B 1 209 ? 64.721 -14.880 85.982 0.50 21.94 291 LYS B C 1
ATOM 5337 C C B LYS B 1 209 ? 64.581 -15.184 85.904 0.50 21.73 291 LYS B C 1
ATOM 5338 O O A LYS B 1 209 ? 63.862 -14.231 86.578 0.50 21.88 291 LYS B O 1
ATOM 5339 O O B LYS B 1 209 ? 63.454 -15.090 86.387 0.50 21.96 291 LYS B O 1
ATOM 5350 N N . VAL B 1 210 ? 65.645 -15.664 86.572 1.00 20.22 292 VAL B N 1
ATOM 5351 C CA . VAL B 1 210 ? 65.551 -16.186 87.925 1.00 20.17 292 VAL B CA 1
ATOM 5352 C C . VAL B 1 210 ? 65.849 -15.026 88.933 1.00 19.12 292 VAL B C 1
ATOM 5353 O O . VAL B 1 210 ? 66.881 -14.402 88.889 1.00 18.21 292 VAL B O 1
ATOM 5357 N N . PRO B 1 211 ? 64.916 -14.747 89.850 1.00 19.64 293 PRO B N 1
ATOM 5358 C CA . PRO B 1 211 ? 65.176 -13.582 90.676 1.00 19.09 293 PRO B CA 1
ATOM 5359 C C . PRO B 1 211 ? 66.316 -13.735 91.614 1.00 18.15 293 PRO B C 1
ATOM 5360 O O . PRO B 1 211 ? 66.960 -12.741 91.958 1.00 17.82 293 PRO B O 1
ATOM 5364 N N . TRP B 1 212 ? 66.577 -14.913 92.116 1.00 17.79 294 TRP B N 1
ATOM 5365 C CA . TRP B 1 212 ? 67.661 -15.035 93.073 1.00 17.51 294 TRP B CA 1
ATOM 5366 C C . TRP B 1 212 ? 68.744 -15.957 92.554 1.00 16.70 294 TRP B C 1
ATOM 5367 O O . TRP B 1 212 ? 68.510 -17.174 92.377 1.00 16.59 294 TRP B O 1
ATOM 5378 N N . LEU B 1 213 ? 69.939 -15.453 92.443 1.00 15.51 295 LEU B N 1
ATOM 5379 C CA . LEU B 1 213 ? 71.066 -16.296 92.151 1.00 15.23 295 LEU B CA 1
ATOM 5380 C C . LEU B 1 213 ? 71.985 -16.406 93.359 1.00 15.52 295 LEU B C 1
ATOM 5381 O O . LEU B 1 213 ? 72.347 -15.396 94.013 1.00 15.07 295 LEU B O 1
ATOM 5386 N N . ILE B 1 214 ? 72.509 -17.589 93.596 1.00 15.86 296 ILE B N 1
ATOM 5387 C CA . ILE B 1 214 ? 73.478 -17.807 94.700 1.00 16.46 296 ILE B CA 1
ATOM 5388 C C . ILE B 1 214 ? 74.751 -18.348 94.025 1.00 15.93 296 ILE B C 1
ATOM 5389 O O . ILE B 1 214 ? 74.670 -19.368 93.281 1.00 16.87 296 ILE B O 1
ATOM 5394 N N . VAL B 1 215 ? 75.859 -17.665 94.254 1.00 15.33 297 VAL B N 1
ATOM 5395 C CA . VAL B 1 215 ? 77.127 -17.887 93.672 1.00 15.73 297 VAL B CA 1
ATOM 5396 C C . VAL B 1 215 ? 78.190 -18.272 94.679 1.00 15.23 297 VAL B C 1
ATOM 5397 O O . VAL B 1 215 ? 78.418 -17.578 95.661 1.00 14.09 297 VAL B O 1
ATOM 5401 N N . LYS B 1 216 ? 78.865 -19.352 94.367 1.00 15.09 298 LYS B N 1
ATOM 5402 C CA . LYS B 1 216 ? 80.065 -19.747 95.048 1.00 16.07 298 LYS B CA 1
ATOM 5403 C C . LYS B 1 216 ? 81.238 -19.825 94.080 1.00 16.41 298 LYS B C 1
ATOM 5404 O O . LYS B 1 216 ? 81.168 -20.547 93.058 1.00 14.65 298 LYS B O 1
ATOM 5410 N N . THR B 1 217 ? 82.261 -18.999 94.330 1.00 15.77 299 THR B N 1
ATOM 5411 C CA . THR B 1 217 ? 83.403 -18.925 93.444 1.00 16.34 299 THR B CA 1
ATOM 5412 C C . THR B 1 217 ? 84.658 -18.514 94.142 1.00 16.77 299 THR B C 1
ATOM 5413 O O . THR B 1 217 ? 84.597 -17.838 95.158 1.00 16.74 299 THR B O 1
ATOM 5417 N N . ASP B 1 218 ? 85.779 -18.963 93.646 1.00 16.56 300 ASP B N 1
ATOM 5418 C CA . ASP B 1 218 ? 87.064 -18.516 94.091 1.00 17.21 300 ASP B CA 1
ATOM 5419 C C . ASP B 1 218 ? 87.951 -18.053 92.919 1.00 15.70 300 ASP B C 1
ATOM 5420 O O . ASP B 1 218 ? 89.152 -18.120 93.069 1.00 15.18 300 ASP B O 1
ATOM 5425 N N . ASN B 1 219 ? 87.334 -17.679 91.804 1.00 15.09 301 ASN B N 1
ATOM 5426 C CA . ASN B 1 219 ? 88.109 -17.218 90.630 1.00 16.39 301 ASN B CA 1
ATOM 5427 C C . ASN B 1 219 ? 87.663 -15.818 90.259 1.00 13.96 301 ASN B C 1
ATOM 5428 O O . ASN B 1 219 ? 86.527 -15.358 90.544 1.00 14.19 301 ASN B O 1
ATOM 5433 N N . TYR B 1 220 ? 88.588 -15.151 89.657 1.00 12.95 302 TYR B N 1
ATOM 5434 C CA . TYR B 1 220 ? 88.335 -13.870 88.974 1.00 11.54 302 TYR B CA 1
ATOM 5435 C C . TYR B 1 220 ? 87.853 -14.177 87.582 1.00 11.23 302 TYR B C 1
ATOM 5436 O O . TYR B 1 220 ? 88.710 -14.293 86.716 1.00 11.89 302 TYR B O 1
ATOM 5445 N N . PHE B 1 221 ? 86.556 -14.243 87.366 1.00 10.42 303 PHE B N 1
ATOM 5446 C CA . PHE B 1 221 ? 86.011 -14.725 86.128 1.00 11.12 303 PHE B CA 1
ATOM 5447 C C . PHE B 1 221 ? 85.681 -13.639 85.065 1.00 10.30 303 PHE B C 1
ATOM 5448 O O . PHE B 1 221 ? 85.113 -13.922 84.022 1.00 10.93 303 PHE B O 1
ATOM 5456 N N . VAL B 1 222 ? 86.001 -12.427 85.388 1.00 10.16 304 VAL B N 1
ATOM 5457 C CA . VAL B 1 222 ? 85.801 -11.262 84.560 1.00 10.32 304 VAL B CA 1
ATOM 5458 C C . VAL B 1 222 ? 86.170 -11.479 83.115 1.00 10.98 304 VAL B C 1
ATOM 5459 O O . VAL B 1 222 ? 85.393 -11.077 82.238 1.00 12.03 304 VAL B O 1
ATOM 5463 N N . PRO B 1 223 ? 87.323 -12.046 82.795 1.00 11.69 305 PRO B N 1
ATOM 5464 C CA . PRO B 1 223 ? 87.722 -12.001 81.320 1.00 12.27 305 PRO B CA 1
ATOM 5465 C C . PRO B 1 223 ? 86.721 -12.785 80.461 1.00 12.51 305 PRO B C 1
ATOM 5466 O O . PRO B 1 223 ? 86.449 -12.404 79.323 1.00 12.52 305 PRO B O 1
ATOM 5470 N N . SER B 1 224 ? 86.207 -13.893 80.959 1.00 12.47 306 SER B N 1
ATOM 5471 C CA . SER B 1 224 ? 85.226 -14.639 80.151 1.00 13.15 306 SER B CA 1
ATOM 5472 C C . SER B 1 224 ? 83.902 -13.878 79.911 1.00 13.35 306 SER B C 1
ATOM 5473 O O . SER B 1 224 ? 83.180 -14.159 78.955 1.00 13.65 306 SER B O 1
ATOM 5476 N N . LEU B 1 225 ? 83.568 -12.989 80.793 1.00 13.01 307 LEU B N 1
ATOM 5477 C CA . LEU B 1 225 ? 82.436 -12.160 80.525 1.00 13.32 307 LEU B CA 1
ATOM 5478 C C . LEU B 1 225 ? 82.538 -11.318 79.244 1.00 13.27 307 LEU B C 1
ATOM 5479 O O . LEU B 1 225 ? 81.522 -11.022 78.674 1.00 12.89 307 LEU B O 1
ATOM 5484 N N . TRP B 1 226 ? 83.736 -10.885 78.896 1.00 12.94 308 TRP B N 1
ATOM 5485 C CA . TRP B 1 226 ? 83.952 -10.162 77.706 1.00 13.96 308 TRP B CA 1
ATOM 5486 C C . TRP B 1 226 ? 83.668 -10.924 76.407 1.00 14.93 308 TRP B C 1
ATOM 5487 O O . TRP B 1 226 ? 83.537 -10.293 75.369 1.00 16.19 308 TRP B O 1
ATOM 5498 N N . LEU B 1 227 ? 83.530 -12.225 76.523 1.00 15.65 309 LEU B N 1
ATOM 5499 C CA . LEU B 1 227 ? 83.271 -13.054 75.330 1.00 16.79 309 LEU B CA 1
ATOM 5500 C C . LEU B 1 227 ? 81.771 -13.488 75.248 1.00 17.60 309 LEU B C 1
ATOM 5501 O O . LEU B 1 227 ? 81.475 -14.408 74.455 1.00 17.51 309 LEU B O 1
ATOM 5506 N N . ILE B 1 228 ? 80.875 -12.958 76.095 1.00 16.29 310 ILE B N 1
ATOM 5507 C CA . ILE B 1 228 ? 79.446 -13.211 76.009 1.00 17.17 310 ILE B CA 1
ATOM 5508 C C . ILE B 1 228 ? 78.803 -12.077 75.233 1.00 17.96 310 ILE B C 1
ATOM 5509 O O . ILE B 1 228 ? 78.898 -10.849 75.631 1.00 17.54 310 ILE B O 1
ATOM 5514 N N . PRO B 1 229 ? 78.148 -12.437 74.126 1.00 18.72 311 PRO B N 1
ATOM 5515 C CA . PRO B 1 229 ? 77.467 -11.377 73.418 1.00 20.25 311 PRO B CA 1
ATOM 5516 C C . PRO B 1 229 ? 76.381 -10.670 74.270 1.00 21.09 311 PRO B C 1
ATOM 5517 O O . PRO B 1 229 ? 75.802 -11.250 75.194 1.00 20.15 311 PRO B O 1
ATOM 5521 N N . GLY B 1 230 ? 76.276 -9.369 74.090 1.00 21.30 312 GLY B N 1
ATOM 5522 C CA . GLY B 1 230 ? 75.441 -8.535 74.968 1.00 20.83 312 GLY B CA 1
ATOM 5523 C C . GLY B 1 230 ? 76.332 -7.896 76.014 1.00 18.99 312 GLY B C 1
ATOM 5524 O O . GLY B 1 230 ? 76.557 -6.612 76.051 1.00 18.42 312 GLY B O 1
ATOM 5525 N N . PHE B 1 231 ? 76.931 -8.782 76.823 1.00 17.66 313 PHE B N 1
ATOM 5526 C CA . PHE B 1 231 ? 77.918 -8.301 77.784 1.00 16.60 313 PHE B CA 1
ATOM 5527 C C . PHE B 1 231 ? 79.054 -7.574 77.155 1.00 16.34 313 PHE B C 1
ATOM 5528 O O . PHE B 1 231 ? 79.490 -6.589 77.684 1.00 14.79 313 PHE B O 1
ATOM 5536 N N . ASP B 1 232 ? 79.539 -8.091 76.038 1.00 17.24 314 ASP B N 1
ATOM 5537 C CA . ASP B 1 232 ? 80.682 -7.544 75.396 1.00 18.74 314 ASP B CA 1
ATOM 5538 C C . ASP B 1 232 ? 80.493 -6.021 75.063 1.00 19.09 314 ASP B C 1
ATOM 5539 O O . ASP B 1 232 ? 81.399 -5.199 75.333 1.00 17.54 314 ASP B O 1
ATOM 5544 N N . ASP B 1 233 ? 79.343 -5.669 74.496 1.00 20.66 315 ASP B N 1
ATOM 5545 C CA . ASP B 1 233 ? 79.079 -4.287 74.087 1.00 23.07 315 ASP B CA 1
ATOM 5546 C C . ASP B 1 233 ? 78.985 -3.371 75.342 1.00 20.42 315 ASP B C 1
ATOM 5547 O O . ASP B 1 233 ? 79.453 -2.254 75.324 1.00 19.89 315 ASP B O 1
ATOM 5552 N N . GLU B 1 234 ? 78.339 -3.861 76.400 1.00 20.27 316 GLU B N 1
ATOM 5553 C CA . GLU B 1 234 ? 78.179 -3.077 77.653 1.00 19.50 316 GLU B CA 1
ATOM 5554 C C . GLU B 1 234 ? 79.597 -2.908 78.299 1.00 17.38 316 GLU B C 1
ATOM 5555 O O . GLU B 1 234 ? 79.960 -1.811 78.702 1.00 16.42 316 GLU B O 1
ATOM 5561 N N . LEU B 1 235 ? 80.402 -3.983 78.363 1.00 15.69 317 LEU B N 1
ATOM 5562 C CA . LEU B 1 235 ? 81.781 -3.902 78.861 1.00 15.34 317 LEU B CA 1
ATOM 5563 C C . LEU B 1 235 ? 82.695 -2.927 78.168 1.00 15.84 317 LEU B C 1
ATOM 5564 O O . LEU B 1 235 ? 83.481 -2.187 78.819 1.00 15.56 317 LEU B O 1
ATOM 5569 N N A ASN B 1 236 ? 82.592 -2.893 76.854 0.50 16.65 318 ASN B N 1
ATOM 5570 N N B ASN B 1 236 ? 82.614 -2.934 76.829 0.50 16.12 318 ASN B N 1
ATOM 5571 C CA A ASN B 1 236 ? 83.296 -1.902 76.090 0.50 17.73 318 ASN B CA 1
ATOM 5572 C CA B ASN B 1 236 ? 83.307 -1.960 75.976 0.50 16.87 318 ASN B CA 1
ATOM 5573 C C A ASN B 1 236 ? 82.974 -0.489 76.426 0.50 18.13 318 ASN B C 1
ATOM 5574 C C B ASN B 1 236 ? 82.957 -0.512 76.326 0.50 17.62 318 ASN B C 1
ATOM 5575 O O A ASN B 1 236 ? 83.884 0.379 76.449 0.50 17.90 318 ASN B O 1
ATOM 5576 O O B ASN B 1 236 ? 83.863 0.357 76.298 0.50 17.53 318 ASN B O 1
ATOM 5585 N N . LYS B 1 237 ? 81.709 -0.256 76.760 1.00 17.71 319 LYS B N 1
ATOM 5586 C CA . LYS B 1 237 ? 81.340 1.109 77.122 1.00 18.77 319 LYS B CA 1
ATOM 5587 C C . LYS B 1 237 ? 81.806 1.447 78.557 1.00 16.88 319 LYS B C 1
ATOM 5588 O O . LYS B 1 237 ? 82.317 2.538 78.870 1.00 16.46 319 LYS B O 1
ATOM 5594 N N . LEU B 1 238 ? 81.699 0.457 79.402 1.00 15.10 320 LEU B N 1
ATOM 5595 C CA . LEU B 1 238 ? 82.064 0.610 80.775 1.00 14.35 320 LEU B CA 1
ATOM 5596 C C . LEU B 1 238 ? 83.548 0.884 80.969 1.00 13.92 320 LEU B C 1
ATOM 5597 O O . LEU B 1 238 ? 83.887 1.722 81.807 1.00 13.58 320 LEU B O 1
ATOM 5602 N N . PHE B 1 239 ? 84.386 0.137 80.212 1.00 13.33 321 PHE B N 1
ATOM 5603 C CA . PHE B 1 239 ? 85.829 0.130 80.271 1.00 13.17 321 PHE B CA 1
ATOM 5604 C C . PHE B 1 239 ? 86.507 0.345 78.903 1.00 14.10 321 PHE B C 1
ATOM 5605 O O . PHE B 1 239 ? 86.950 -0.574 78.296 1.00 13.53 321 PHE B O 1
ATOM 5613 N N . PRO B 1 240 ? 86.579 1.617 78.454 1.00 14.73 322 PRO B N 1
ATOM 5614 C CA . PRO B 1 240 ? 87.230 1.917 77.240 1.00 15.82 322 PRO B CA 1
ATOM 5615 C C . PRO B 1 240 ? 88.715 1.501 77.360 1.00 16.52 322 PRO B C 1
ATOM 5616 O O . PRO B 1 240 ? 89.344 1.094 76.388 1.00 16.28 322 PRO B O 1
ATOM 5620 N N . GLN B 1 241 ? 89.270 1.545 78.578 1.00 16.12 323 GLN B N 1
ATOM 5621 C CA . GLN B 1 241 ? 90.599 0.986 78.843 1.00 16.96 323 GLN B CA 1
ATOM 5622 C C . GLN B 1 241 ? 90.347 -0.365 79.486 1.00 16.16 323 GLN B C 1
ATOM 5623 O O . GLN B 1 241 ? 89.942 -0.466 80.687 1.00 15.09 323 GLN B O 1
ATOM 5629 N N . LYS B 1 242 ? 90.461 -1.403 78.686 1.00 15.70 324 LYS B N 1
ATOM 5630 C CA . LYS B 1 242 ? 89.844 -2.683 79.003 1.00 16.55 324 LYS B CA 1
ATOM 5631 C C . LYS B 1 242 ? 90.588 -3.300 80.165 1.00 16.09 324 LYS B C 1
ATOM 5632 O O . LYS B 1 242 ? 89.997 -4.063 80.940 1.00 19.51 324 LYS B O 1
ATOM 5638 N N . ALA B 1 243 ? 91.852 -2.991 80.408 1.00 15.03 325 ALA B N 1
ATOM 5639 C CA . ALA B 1 243 ? 92.490 -3.556 81.576 1.00 14.56 325 ALA B CA 1
ATOM 5640 C C . ALA B 1 243 ? 92.455 -2.797 82.886 1.00 14.52 325 ALA B C 1
ATOM 5641 O O . ALA B 1 243 ? 93.349 -2.959 83.736 1.00 13.95 325 ALA B O 1
ATOM 5643 N N . THR B 1 244 ? 91.337 -2.035 83.079 1.00 14.13 326 THR B N 1
ATOM 5644 C CA . THR B 1 244 ? 91.158 -1.268 84.272 1.00 13.27 326 THR B CA 1
ATOM 5645 C C . THR B 1 244 ? 89.992 -1.788 85.110 1.00 12.40 326 THR B C 1
ATOM 5646 O O . THR B 1 244 ? 89.577 -1.123 86.128 1.00 11.51 326 THR B O 1
ATOM 5650 N N . VAL B 1 245 ? 89.476 -2.966 84.775 1.00 11.19 327 VAL B N 1
ATOM 5651 C CA . VAL B 1 245 ? 88.228 -3.452 85.408 1.00 11.56 327 VAL B CA 1
ATOM 5652 C C . VAL B 1 245 ? 88.407 -3.624 86.926 1.00 11.22 327 VAL B C 1
ATOM 5653 O O . VAL B 1 245 ? 87.650 -3.092 87.736 1.00 11.22 327 VAL B O 1
ATOM 5657 N N . PHE B 1 246 ? 89.347 -4.475 87.312 1.00 10.75 328 PHE B N 1
ATOM 5658 C CA . PHE B 1 246 ? 89.602 -4.578 88.751 1.00 10.81 328 PHE B CA 1
ATOM 5659 C C . PHE B 1 246 ? 90.064 -3.309 89.430 1.00 10.72 328 PHE B C 1
ATOM 5660 O O . PHE B 1 246 ? 89.690 -3.009 90.581 1.00 11.48 328 PHE B O 1
ATOM 5668 N N . HIS B 1 247 ? 90.960 -2.615 88.790 1.00 10.57 329 HIS B N 1
ATOM 5669 C CA . HIS B 1 247 ? 91.429 -1.347 89.279 1.00 10.75 329 HIS B CA 1
ATOM 5670 C C . HIS B 1 247 ? 90.241 -0.403 89.673 1.00 10.93 329 HIS B C 1
ATOM 5671 O O . HIS B 1 247 ? 90.295 0.175 90.819 1.00 11.06 329 HIS B O 1
ATOM 5678 N N . HIS B 1 248 ? 89.223 -0.318 88.836 1.00 10.57 330 HIS B N 1
ATOM 5679 C CA . HIS B 1 248 ? 88.107 0.558 89.153 1.00 10.74 330 HIS B CA 1
ATOM 5680 C C . HIS B 1 248 ? 87.154 -0.094 90.145 1.00 10.57 330 HIS B C 1
ATOM 5681 O O . HIS B 1 248 ? 86.810 0.537 91.178 1.00 11.26 330 HIS B O 1
ATOM 5688 N N . LEU B 1 249 ? 86.793 -1.320 89.912 1.00 9.93 331 LEU B N 1
ATOM 5689 C CA . LEU B 1 249 ? 85.811 -1.954 90.753 1.00 10.11 331 LEU B CA 1
ATOM 5690 C C . LEU B 1 249 ? 86.359 -2.329 92.172 1.00 9.96 331 LEU B C 1
ATOM 5691 O O . LEU B 1 249 ? 85.651 -2.102 93.150 1.00 9.57 331 LEU B O 1
ATOM 5696 N N . GLY B 1 250 ? 87.641 -2.644 92.249 1.00 9.97 332 GLY B N 1
ATOM 5697 C CA . GLY B 1 250 ? 88.310 -2.939 93.499 1.00 10.17 332 GLY B CA 1
ATOM 5698 C C . GLY B 1 250 ? 88.406 -1.725 94.383 1.00 10.68 332 GLY B C 1
ATOM 5699 O O . GLY B 1 250 ? 88.167 -1.782 95.575 1.00 10.95 332 GLY B O 1
ATOM 5700 N N . ARG B 1 251 ? 88.834 -0.603 93.786 1.00 10.82 333 ARG B N 1
ATOM 5701 C CA . ARG B 1 251 ? 88.831 0.640 94.501 1.00 11.29 333 ARG B CA 1
ATOM 5702 C C . ARG B 1 251 ? 87.458 1.116 94.921 1.00 11.53 333 ARG B C 1
ATOM 5703 O O . ARG B 1 251 ? 87.329 1.813 95.944 1.00 12.66 333 ARG B O 1
ATOM 5711 N N . TYR B 1 252 ? 86.437 0.819 94.130 1.00 11.26 334 TYR B N 1
ATOM 5712 C CA . TYR B 1 252 ? 85.110 1.285 94.442 1.00 11.65 334 TYR B CA 1
ATOM 5713 C C . TYR B 1 252 ? 84.514 0.430 95.582 1.00 11.34 334 TYR B C 1
ATOM 5714 O O . TYR B 1 252 ? 83.903 0.973 96.471 1.00 11.85 334 TYR B O 1
ATOM 5723 N N . LEU B 1 253 ? 84.760 -0.846 95.567 1.00 10.91 335 LEU B N 1
ATOM 5724 C CA . LEU B 1 253 ? 84.169 -1.778 96.555 1.00 11.37 335 LEU B CA 1
ATOM 5725 C C . LEU B 1 253 ? 84.858 -1.883 97.862 1.00 11.76 335 LEU B C 1
ATOM 5726 O O . LEU B 1 253 ? 84.202 -2.223 98.871 1.00 11.83 335 LEU B O 1
ATOM 5731 N N . PHE B 1 254 ? 86.199 -1.807 97.876 1.00 11.61 336 PHE B N 1
ATOM 5732 C CA . PHE B 1 254 ? 86.949 -2.318 99.035 1.00 12.27 336 PHE B CA 1
ATOM 5733 C C . PHE B 1 254 ? 87.638 -1.200 99.818 1.00 13.07 336 PHE B C 1
ATOM 5734 O O . PHE B 1 254 ? 88.623 -0.647 99.339 1.00 14.48 336 PHE B O 1
ATOM 5742 N N . HIS B 1 255 ? 87.139 -0.823 100.957 1.00 13.28 337 HIS B N 1
ATOM 5743 C CA . HIS B 1 255 ? 87.709 0.179 101.784 1.00 13.62 337 HIS B CA 1
ATOM 5744 C C . HIS B 1 255 ? 87.953 -0.424 103.151 1.00 13.50 337 HIS B C 1
ATOM 5745 O O . HIS B 1 255 ? 86.955 -0.781 103.847 1.00 14.58 337 HIS B O 1
ATOM 5752 N N . PRO B 1 256 ? 89.221 -0.493 103.577 1.00 12.92 338 PRO B N 1
ATOM 5753 C CA . PRO B 1 256 ? 89.502 -1.113 104.911 1.00 13.35 338 PRO B CA 1
ATOM 5754 C C . PRO B 1 256 ? 88.884 -0.331 106.100 1.00 13.79 338 PRO B C 1
ATOM 5755 O O . PRO B 1 256 ? 88.802 0.898 106.121 1.00 13.12 338 PRO B O 1
ATOM 5759 N N . THR B 1 257 ? 88.380 -1.077 107.096 1.00 13.97 339 THR B N 1
ATOM 5760 C CA . THR B 1 257 ? 87.933 -0.530 108.313 1.00 14.52 339 THR B CA 1
ATOM 5761 C C . THR B 1 257 ? 89.047 0.207 108.999 1.00 14.37 339 THR B C 1
ATOM 5762 O O . THR B 1 257 ? 90.219 0.087 108.717 1.00 13.27 339 THR B O 1
ATOM 5766 N N . ASN B 1 258 ? 88.648 0.999 109.920 1.00 15.40 340 ASN B N 1
ATOM 5767 C CA . ASN B 1 258 ? 89.584 1.776 110.723 1.00 16.21 340 ASN B CA 1
ATOM 5768 C C . ASN B 1 258 ? 90.680 1.014 111.362 1.00 16.43 340 ASN B C 1
ATOM 5769 O O . ASN B 1 258 ? 91.780 1.439 111.348 1.00 16.39 340 ASN B O 1
ATOM 5774 N N A GLN B 1 259 ? 90.395 -0.173 111.911 0.50 17.32 341 GLN B N 1
ATOM 5775 N N B GLN B 1 259 ? 90.362 -0.163 111.869 0.50 17.05 341 GLN B N 1
ATOM 5776 C CA A GLN B 1 259 ? 91.436 -1.055 112.498 0.50 17.92 341 GLN B CA 1
ATOM 5777 C CA B GLN B 1 259 ? 91.352 -0.981 112.497 0.50 17.48 341 GLN B CA 1
ATOM 5778 C C A GLN B 1 259 ? 92.469 -1.439 111.473 0.50 16.45 341 GLN B C 1
ATOM 5779 C C B GLN B 1 259 ? 92.404 -1.436 111.514 0.50 16.24 341 GLN B C 1
ATOM 5780 O O A GLN B 1 259 ? 93.672 -1.328 111.711 0.50 16.44 341 GLN B O 1
ATOM 5781 O O B GLN B 1 259 ? 93.565 -1.317 111.837 0.50 16.31 341 GLN B O 1
ATOM 5792 N N . VAL B 1 260 ? 92.007 -1.885 110.312 1.00 15.20 342 VAL B N 1
ATOM 5793 C CA . VAL B 1 260 ? 92.949 -2.265 109.235 1.00 14.15 342 VAL B CA 1
ATOM 5794 C C . VAL B 1 260 ? 93.724 -1.060 108.729 1.00 13.31 342 VAL B C 1
ATOM 5795 O O . VAL B 1 260 ? 94.911 -1.115 108.542 1.00 12.73 342 VAL B O 1
ATOM 5799 N N . TRP B 1 261 ? 93.050 0.044 108.569 1.00 13.56 343 TRP B N 1
ATOM 5800 C CA . TRP B 1 261 ? 93.649 1.210 108.020 1.00 13.73 343 TRP B CA 1
ATOM 5801 C C . TRP B 1 261 ? 94.669 1.770 108.957 1.00 13.97 343 TRP B C 1
ATOM 5802 O O . TRP B 1 261 ? 95.694 2.285 108.485 1.00 13.93 343 TRP B O 1
ATOM 5813 N N . GLY B 1 262 ? 94.476 1.619 110.295 1.00 14.20 344 GLY B N 1
ATOM 5814 C CA . GLY B 1 262 ? 95.529 1.998 111.225 1.00 14.68 344 GLY B CA 1
ATOM 5815 C C . GLY B 1 262 ? 96.833 1.192 111.052 1.00 14.34 344 GLY B C 1
ATOM 5816 O O . GLY B 1 262 ? 97.925 1.744 111.136 1.00 14.42 344 GLY B O 1
ATOM 5817 N N . LEU B 1 263 ? 96.691 -0.088 110.755 1.00 13.92 345 LEU B N 1
ATOM 5818 C CA . LEU B 1 263 ? 97.823 -0.904 110.427 1.00 13.87 345 LEU B CA 1
ATOM 5819 C C . LEU B 1 263 ? 98.611 -0.367 109.206 1.00 13.32 345 LEU B C 1
ATOM 5820 O O . LEU B 1 263 ? 99.847 -0.331 109.206 1.00 13.40 345 LEU B O 1
ATOM 5825 N N . VAL B 1 264 ? 97.872 0.049 108.183 1.00 12.83 346 VAL B N 1
ATOM 5826 C CA . VAL B 1 264 ? 98.451 0.585 106.929 1.00 12.25 346 VAL B CA 1
ATOM 5827 C C . VAL B 1 264 ? 99.145 1.888 107.217 1.00 12.32 346 VAL B C 1
ATOM 5828 O O . VAL B 1 264 ? 100.336 2.043 106.886 1.00 12.00 346 VAL B O 1
ATOM 5832 N N . THR B 1 265 ? 98.447 2.848 107.822 1.00 12.50 347 THR B N 1
ATOM 5833 C CA . THR B 1 265 ? 99.019 4.162 107.956 1.00 13.09 347 THR B CA 1
ATOM 5834 C C . THR B 1 265 ? 100.200 4.204 108.945 1.00 13.53 347 THR B C 1
ATOM 5835 O O . THR B 1 265 ? 101.259 4.799 108.579 1.00 13.55 347 THR B O 1
ATOM 5839 N N . ARG B 1 266 ? 100.131 3.414 110.034 1.00 13.57 348 ARG B N 1
ATOM 5840 C CA . ARG B 1 266 ? 101.226 3.377 110.966 1.00 13.91 348 ARG B CA 1
ATOM 5841 C C . ARG B 1 266 ? 102.465 2.746 110.350 1.00 14.01 348 ARG B C 1
ATOM 5842 O O . ARG B 1 266 ? 103.544 3.314 110.532 1.00 13.68 348 ARG B O 1
ATOM 5850 N N . TYR B 1 267 ? 102.310 1.690 109.546 1.00 13.97 349 TYR B N 1
ATOM 5851 C CA . TYR B 1 267 ? 103.428 1.058 108.982 1.00 14.45 349 TYR B CA 1
ATOM 5852 C C . TYR B 1 267 ? 104.071 1.951 107.926 1.00 14.94 349 TYR B C 1
ATOM 5853 O O . TYR B 1 267 ? 105.314 2.110 107.830 1.00 14.97 349 TYR B O 1
ATOM 5862 N N . TYR B 1 268 ? 103.233 2.473 107.071 1.00 15.07 350 TYR B N 1
ATOM 5863 C CA . TYR B 1 268 ? 103.677 3.384 106.003 1.00 16.05 350 TYR B CA 1
ATOM 5864 C C . TYR B 1 268 ? 104.489 4.555 106.554 1.00 15.73 350 TYR B C 1
ATOM 5865 O O . TYR B 1 268 ? 105.609 4.891 106.017 1.00 15.79 350 TYR B O 1
ATOM 5874 N N . GLU B 1 269 ? 103.945 5.184 107.556 1.00 16.55 351 GLU B N 1
ATOM 5875 C CA . GLU B 1 269 ? 104.514 6.403 108.117 1.00 17.75 351 GLU B CA 1
ATOM 5876 C C . GLU B 1 269 ? 105.821 6.145 108.866 1.00 17.29 351 GLU B C 1
ATOM 5877 O O . GLU B 1 269 ? 106.768 6.908 108.676 1.00 17.67 351 GLU B O 1
ATOM 5883 N N . ALA B 1 270 ? 105.914 5.015 109.584 1.00 15.86 352 ALA B N 1
ATOM 5884 C CA . ALA B 1 270 ? 107.078 4.676 110.321 1.00 15.55 352 ALA B CA 1
ATOM 5885 C C . ALA B 1 270 ? 108.230 4.176 109.428 1.00 16.16 352 ALA B C 1
ATOM 5886 O O . ALA B 1 270 ? 109.402 4.495 109.731 1.00 17.38 352 ALA B O 1
ATOM 5888 N N . TYR B 1 271 ? 107.940 3.416 108.406 1.00 15.41 353 TYR B N 1
ATOM 5889 C CA . TYR B 1 271 ? 108.896 2.663 107.634 1.00 15.69 353 TYR B CA 1
ATOM 5890 C C . TYR B 1 271 ? 109.094 3.033 106.197 1.00 17.23 353 TYR B C 1
ATOM 5891 O O . TYR B 1 271 ? 110.227 2.839 105.696 1.00 18.23 353 TYR B O 1
ATOM 5900 N N . LEU B 1 272 ? 108.040 3.491 105.478 1.00 17.17 354 LEU B N 1
ATOM 5901 C CA . LEU B 1 272 ? 108.110 3.578 104.027 1.00 17.70 354 LEU B CA 1
ATOM 5902 C C . LEU B 1 272 ? 108.111 5.024 103.487 1.00 19.06 354 LEU B C 1
ATOM 5903 O O . LEU B 1 272 ? 108.496 5.259 102.306 1.00 20.09 354 LEU B O 1
ATOM 5908 N N . SER B 1 273 ? 107.685 5.952 104.304 1.00 20.66 355 SER B N 1
ATOM 5909 C CA . SER B 1 273 ? 107.314 7.250 103.867 1.00 23.10 355 SER B CA 1
ATOM 5910 C C . SER B 1 273 ? 108.496 8.100 103.432 1.00 24.66 355 SER B C 1
ATOM 5911 O O . SER B 1 273 ? 108.346 8.930 102.581 1.00 26.06 355 SER B O 1
ATOM 5914 N N . HIS B 1 274 ? 109.654 7.887 103.980 1.00 25.87 356 HIS B N 1
ATOM 5915 C CA . HIS B 1 274 ? 110.780 8.740 103.639 1.00 29.40 356 HIS B CA 1
ATOM 5916 C C . HIS B 1 274 ? 111.536 8.390 102.398 1.00 27.51 356 HIS B C 1
ATOM 5917 O O . HIS B 1 274 ? 112.263 9.202 101.920 1.00 26.52 356 HIS B O 1
ATOM 5924 N N . ALA B 1 275 ? 111.365 7.189 101.858 1.00 24.21 357 ALA B N 1
ATOM 5925 C CA . ALA B 1 275 ? 112.191 6.751 100.764 1.00 23.49 357 ALA B CA 1
ATOM 5926 C C . ALA B 1 275 ? 111.769 7.531 99.542 1.00 24.21 357 ALA B C 1
ATOM 5927 O O . ALA B 1 275 ? 110.638 8.016 99.440 1.00 23.08 357 ALA B O 1
ATOM 5929 N N . ASP B 1 276 ? 112.690 7.637 98.607 1.00 23.64 358 ASP B N 1
ATOM 5930 C CA . ASP B 1 276 ? 112.440 8.253 97.319 1.00 24.54 358 ASP B CA 1
ATOM 5931 C C . ASP B 1 276 ? 111.593 7.330 96.437 1.00 22.48 358 ASP B C 1
ATOM 5932 O O . ASP B 1 276 ? 110.795 7.805 95.578 1.00 22.07 358 ASP B O 1
ATOM 5937 N N A GLU B 1 277 ? 111.759 6.023 96.640 0.50 20.46 359 GLU B N 1
ATOM 5938 N N B GLU B 1 277 ? 111.836 6.026 96.591 0.50 21.84 359 GLU B N 1
ATOM 5939 C CA A GLU B 1 277 ? 111.162 5.027 95.790 0.50 19.89 359 GLU B CA 1
ATOM 5940 C CA B GLU B 1 277 ? 111.169 5.003 95.829 0.50 22.13 359 GLU B CA 1
ATOM 5941 C C A GLU B 1 277 ? 110.939 3.739 96.602 0.50 19.06 359 GLU B C 1
ATOM 5942 C C B GLU B 1 277 ? 110.860 3.852 96.787 0.50 20.40 359 GLU B C 1
ATOM 5943 O O A GLU B 1 277 ? 111.856 3.256 97.217 0.50 17.71 359 GLU B O 1
ATOM 5944 O O B GLU B 1 277 ? 111.600 3.621 97.744 0.50 19.09 359 GLU B O 1
ATOM 5955 N N . LYS B 1 278 ? 109.711 3.212 96.549 1.00 18.53 360 LYS B N 1
ATOM 5956 C CA . LYS B 1 278 ? 109.297 2.040 97.283 1.00 17.97 360 LYS B CA 1
ATOM 5957 C C . LYS B 1 278 ? 109.104 0.890 96.340 1.00 17.08 360 LYS B C 1
ATOM 5958 O O . LYS B 1 278 ? 108.401 1.010 95.298 1.00 16.69 360 LYS B O 1
ATOM 5964 N N . ILE B 1 279 ? 109.709 -0.237 96.663 1.00 15.95 361 ILE B N 1
ATOM 5965 C CA . ILE B 1 279 ? 109.559 -1.468 95.906 1.00 16.18 361 ILE B CA 1
ATOM 5966 C C . ILE B 1 279 ? 108.879 -2.499 96.683 1.00 15.22 361 ILE B C 1
ATOM 5967 O O . ILE B 1 279 ? 109.288 -2.773 97.851 1.00 16.08 361 ILE B O 1
ATOM 5972 N N . GLY B 1 280 ? 107.820 -3.060 96.147 1.00 13.74 362 GLY B N 1
ATOM 5973 C CA . GLY B 1 280 ? 107.119 -4.147 96.831 1.00 12.74 362 GLY B CA 1
ATOM 5974 C C . GLY B 1 280 ? 107.517 -5.485 96.309 1.00 12.72 362 GLY B C 1
ATOM 5975 O O . GLY B 1 280 ? 107.740 -5.646 95.063 1.00 13.15 362 GLY B O 1
ATOM 5976 N N . ILE B 1 281 ? 107.713 -6.422 97.185 1.00 12.23 363 ILE B N 1
ATOM 5977 C CA . ILE B 1 281 ? 108.009 -7.774 96.833 1.00 13.02 363 ILE B CA 1
ATOM 5978 C C . ILE B 1 281 ? 107.077 -8.702 97.528 1.00 13.10 363 ILE B C 1
ATOM 5979 O O . ILE B 1 281 ? 107.202 -8.966 98.715 1.00 13.19 363 ILE B O 1
ATOM 5984 N N . GLN B 1 282 ? 106.178 -9.315 96.746 1.00 13.54 364 GLN B N 1
ATOM 5985 C CA . GLN B 1 282 ? 105.151 -10.132 97.318 1.00 13.79 364 GLN B CA 1
ATOM 5986 C C . GLN B 1 282 ? 105.519 -11.551 97.059 1.00 14.68 364 GLN B C 1
ATOM 5987 O O . GLN B 1 282 ? 105.496 -12.027 95.891 1.00 15.25 364 GLN B O 1
ATOM 5993 N N . VAL B 1 283 ? 105.912 -12.248 98.109 1.00 15.08 365 VAL B N 1
ATOM 5994 C CA . VAL B 1 283 ? 106.424 -13.580 97.986 1.00 16.69 365 VAL B CA 1
ATOM 5995 C C . VAL B 1 283 ? 105.433 -14.630 98.499 1.00 18.18 365 VAL B C 1
ATOM 5996 O O . VAL B 1 283 ? 105.018 -14.672 99.686 1.00 18.43 365 VAL B O 1
ATOM 6000 N N . ARG B 1 284 ? 105.143 -15.558 97.632 1.00 19.28 366 ARG B N 1
ATOM 6001 C CA . ARG B 1 284 ? 104.332 -16.681 98.009 1.00 21.28 366 ARG B CA 1
ATOM 6002 C C . ARG B 1 284 ? 105.052 -17.891 97.332 1.00 22.38 366 ARG B C 1
ATOM 6003 O O . ARG B 1 284 ? 105.362 -17.836 96.176 1.00 20.72 366 ARG B O 1
ATOM 6011 N N . VAL B 1 285 ? 105.329 -18.947 98.078 1.00 23.47 367 VAL B N 1
ATOM 6012 C CA . VAL B 1 285 ? 106.046 -20.112 97.600 1.00 25.96 367 VAL B CA 1
ATOM 6013 C C . VAL B 1 285 ? 104.994 -21.253 97.713 1.00 28.99 367 VAL B C 1
ATOM 6014 O O . VAL B 1 285 ? 104.550 -21.541 98.807 1.00 29.65 367 VAL B O 1
ATOM 6018 N N . PHE B 1 286 ? 104.513 -21.826 96.614 1.00 30.71 368 PHE B N 1
ATOM 6019 C CA . PHE B 1 286 ? 103.535 -22.912 96.748 1.00 34.87 368 PHE B CA 1
ATOM 6020 C C . PHE B 1 286 ? 104.292 -24.261 96.978 1.00 38.10 368 PHE B C 1
ATOM 6021 O O . PHE B 1 286 ? 104.726 -24.898 96.053 1.00 40.49 368 PHE B O 1
ATOM 6029 N N . ASP B 1 287 ? 104.487 -24.660 98.216 1.00 40.57 369 ASP B N 1
ATOM 6030 C CA . ASP B 1 287 ? 105.285 -25.862 98.538 1.00 46.07 369 ASP B CA 1
ATOM 6031 C C . ASP B 1 287 ? 104.826 -26.383 99.892 1.00 50.83 369 ASP B C 1
ATOM 6032 O O . ASP B 1 287 ? 104.664 -25.591 100.848 1.00 53.53 369 ASP B O 1
ATOM 6037 N N . GLU B 1 288 ? 104.575 -27.684 99.973 1.00 55.18 370 GLU B N 1
ATOM 6038 C CA . GLU B 1 288 ? 104.416 -28.339 101.277 1.00 62.36 370 GLU B CA 1
ATOM 6039 C C . GLU B 1 288 ? 105.583 -28.012 102.290 1.00 62.79 370 GLU B C 1
ATOM 6040 O O . GLU B 1 288 ? 105.329 -27.382 103.320 1.00 67.33 370 GLU B O 1
ATOM 6046 N N . ASP B 1 289 ? 106.840 -28.313 101.962 1.00 61.52 371 ASP B N 1
ATOM 6047 C CA . ASP B 1 289 ? 107.973 -27.986 102.868 1.00 60.42 371 ASP B CA 1
ATOM 6048 C C . ASP B 1 289 ? 108.042 -26.487 103.227 1.00 60.34 371 ASP B C 1
ATOM 6049 O O . ASP B 1 289 ? 107.798 -25.607 102.396 1.00 59.74 371 ASP B O 1
ATOM 6054 N N . PRO B 1 290 ? 108.414 -26.172 104.471 1.00 64.21 372 PRO B N 1
ATOM 6055 C CA . PRO B 1 290 ? 108.234 -24.789 104.973 1.00 61.01 372 PRO B CA 1
ATOM 6056 C C . PRO B 1 290 ? 109.259 -23.756 104.445 1.00 59.21 372 PRO B C 1
ATOM 6057 O O . PRO B 1 290 ? 108.936 -22.546 104.309 1.00 57.88 372 PRO B O 1
ATOM 6061 N N . GLY B 1 291 ? 110.459 -24.236 104.112 1.00 57.10 373 GLY B N 1
ATOM 6062 C CA . GLY B 1 291 ? 111.507 -23.391 103.567 1.00 55.48 373 GLY B CA 1
ATOM 6063 C C . GLY B 1 291 ? 112.273 -22.756 104.697 1.00 51.65 373 GLY B C 1
ATOM 6064 O O . GLY B 1 291 ? 112.496 -23.401 105.703 1.00 51.58 373 GLY B O 1
ATOM 6065 N N . PRO B 1 292 ? 112.713 -21.513 104.551 1.00 47.63 374 PRO B N 1
ATOM 6066 C CA . PRO B 1 292 ? 112.694 -20.761 103.274 1.00 44.65 374 PRO B CA 1
ATOM 6067 C C . PRO B 1 292 ? 113.672 -21.367 102.269 1.00 41.30 374 PRO B C 1
ATOM 6068 O O . PRO B 1 292 ? 114.664 -21.910 102.656 1.00 43.06 374 PRO B O 1
ATOM 6072 N N . PHE B 1 293 ? 113.443 -21.201 100.984 1.00 36.83 375 PHE B N 1
ATOM 6073 C CA . PHE B 1 293 ? 114.283 -21.818 100.000 1.00 34.56 375 PHE B CA 1
ATOM 6074 C C . PHE B 1 293 ? 115.272 -20.898 99.310 1.00 32.84 375 PHE B C 1
ATOM 6075 O O . PHE B 1 293 ? 114.914 -19.843 98.836 1.00 30.51 375 PHE B O 1
ATOM 6083 N N . GLN B 1 294 ? 116.499 -21.377 99.157 1.00 32.42 376 GLN B N 1
ATOM 6084 C CA . GLN B 1 294 ? 117.571 -20.650 98.452 1.00 32.79 376 GLN B CA 1
ATOM 6085 C C . GLN B 1 294 ? 117.266 -20.313 96.960 1.00 31.52 376 GLN B C 1
ATOM 6086 O O . GLN B 1 294 ? 117.660 -19.245 96.447 1.00 31.09 376 GLN B O 1
ATOM 6092 N N . HIS B 1 295 ? 116.643 -21.239 96.249 1.00 29.79 377 HIS B N 1
ATOM 6093 C CA . HIS B 1 295 ? 116.326 -20.973 94.843 1.00 29.80 377 HIS B CA 1
ATOM 6094 C C . HIS B 1 295 ? 115.361 -19.782 94.659 1.00 27.42 377 HIS B C 1
ATOM 6095 O O . HIS B 1 295 ? 115.477 -19.070 93.691 1.00 27.42 377 HIS B O 1
ATOM 6102 N N . VAL B 1 296 ? 114.495 -19.555 95.633 1.00 25.91 378 VAL B N 1
ATOM 6103 C CA . VAL B 1 296 ? 113.621 -18.411 95.627 1.00 24.45 378 VAL B CA 1
ATOM 6104 C C . VAL B 1 296 ? 114.354 -17.153 96.039 1.00 23.87 378 VAL B C 1
ATOM 6105 O O . VAL B 1 296 ? 114.155 -16.085 95.404 1.00 21.97 378 VAL B O 1
ATOM 6109 N N . MET B 1 297 ? 115.205 -17.236 97.076 1.00 24.69 379 MET B N 1
ATOM 6110 C CA . MET B 1 297 ? 116.090 -16.077 97.407 1.00 24.21 379 MET B CA 1
ATOM 6111 C C . MET B 1 297 ? 116.869 -15.640 96.183 1.00 24.24 379 MET B C 1
ATOM 6112 O O . MET B 1 297 ? 116.857 -14.464 95.778 1.00 23.32 379 MET B O 1
ATOM 6117 N N . ASP B 1 298 ? 117.441 -16.615 95.499 1.00 25.74 380 ASP B N 1
ATOM 6118 C CA . ASP B 1 298 ? 118.155 -16.316 94.248 1.00 27.25 380 ASP B CA 1
ATOM 6119 C C . ASP B 1 298 ? 117.295 -15.698 93.143 1.00 25.94 380 ASP B C 1
ATOM 6120 O O . ASP B 1 298 ? 117.739 -14.774 92.472 1.00 26.01 380 ASP B O 1
ATOM 6125 N N . GLN B 1 299 ? 116.079 -16.219 92.969 1.00 24.25 381 GLN B N 1
ATOM 6126 C CA . GLN B 1 299 ? 115.120 -15.669 92.046 1.00 22.96 381 GLN B CA 1
ATOM 6127 C C . GLN B 1 299 ? 114.805 -14.194 92.294 1.00 21.75 381 GLN B C 1
ATOM 6128 O O . GLN B 1 299 ? 114.826 -13.345 91.391 1.00 21.07 381 GLN B O 1
ATOM 6134 N N . ILE B 1 300 ? 114.561 -13.885 93.565 1.00 20.10 382 ILE B N 1
ATOM 6135 C CA . ILE B 1 300 ? 114.261 -12.510 93.950 1.00 19.96 382 ILE B CA 1
ATOM 6136 C C . ILE B 1 300 ? 115.365 -11.537 93.694 1.00 19.96 382 ILE B C 1
ATOM 6137 O O . ILE B 1 300 ? 115.099 -10.462 93.170 1.00 19.98 382 ILE B O 1
ATOM 6142 N N . SER B 1 301 ? 116.566 -11.916 94.061 1.00 21.24 383 SER B N 1
ATOM 6143 C CA . SER B 1 301 ? 117.792 -11.175 93.749 1.00 22.60 383 SER B CA 1
ATOM 6144 C C . SER B 1 301 ? 118.029 -10.989 92.233 1.00 23.24 383 SER B C 1
ATOM 6145 O O . SER B 1 301 ? 118.239 -9.843 91.749 1.00 23.12 383 SER B O 1
ATOM 6148 N N A SER B 1 302 ? 117.920 -12.092 91.497 0.50 23.93 384 SER B N 1
ATOM 6149 N N B SER B 1 302 ? 117.897 -12.084 91.505 0.50 23.63 384 SER B N 1
ATOM 6150 C CA A SER B 1 302 ? 118.052 -12.057 90.028 0.50 25.23 384 SER B CA 1
ATOM 6151 C CA B SER B 1 302 ? 118.085 -12.061 90.057 0.50 24.76 384 SER B CA 1
ATOM 6152 C C A SER B 1 302 ? 117.022 -11.108 89.402 0.50 24.38 384 SER B C 1
ATOM 6153 C C B SER B 1 302 ? 117.023 -11.201 89.327 0.50 24.12 384 SER B C 1
ATOM 6154 O O A SER B 1 302 ? 117.355 -10.203 88.656 0.50 24.48 384 SER B O 1
ATOM 6155 O O B SER B 1 302 ? 117.344 -10.457 88.411 0.50 24.12 384 SER B O 1
ATOM 6160 N N . CYS B 1 303 ? 115.764 -11.338 89.731 1.00 23.85 385 CYS B N 1
ATOM 6161 C CA . CYS B 1 303 ? 114.635 -10.558 89.159 1.00 23.57 385 CYS B CA 1
ATOM 6162 C C . CYS B 1 303 ? 114.863 -9.076 89.455 1.00 21.75 385 CYS B C 1
ATOM 6163 O O . CYS B 1 303 ? 114.894 -8.271 88.560 1.00 21.14 385 CYS B O 1
ATOM 6166 N N . THR B 1 304 ? 115.059 -8.703 90.730 1.00 20.26 386 THR B N 1
ATOM 6167 C CA . THR B 1 304 ? 115.084 -7.310 91.034 1.00 19.47 386 THR B CA 1
ATOM 6168 C C . THR B 1 304 ? 116.304 -6.635 90.424 1.00 20.31 386 THR B C 1
ATOM 6169 O O . THR B 1 304 ? 116.249 -5.439 90.083 1.00 20.60 386 THR B O 1
ATOM 6173 N N . GLN B 1 305 ? 117.404 -7.341 90.341 1.00 21.57 387 GLN B N 1
ATOM 6174 C CA . GLN B 1 305 ? 118.630 -6.737 89.777 1.00 23.26 387 GLN B CA 1
ATOM 6175 C C . GLN B 1 305 ? 118.608 -6.597 88.237 1.00 24.35 387 GLN B C 1
ATOM 6176 O O . GLN B 1 305 ? 118.954 -5.548 87.682 1.00 23.21 387 GLN B O 1
ATOM 6182 N N . LYS B 1 306 ? 118.068 -7.620 87.584 1.00 25.10 388 LYS B N 1
ATOM 6183 C CA . LYS B 1 306 ? 118.032 -7.552 86.118 1.00 26.82 388 LYS B CA 1
ATOM 6184 C C . LYS B 1 306 ? 117.028 -6.549 85.607 1.00 26.68 388 LYS B C 1
ATOM 6185 O O . LYS B 1 306 ? 117.227 -6.020 84.570 1.00 26.80 388 LYS B O 1
ATOM 6191 N N . GLU B 1 307 ? 115.967 -6.221 86.355 1.00 25.37 389 GLU B N 1
ATOM 6192 C CA . GLU B 1 307 ? 114.990 -5.224 85.928 1.00 25.99 389 GLU B CA 1
ATOM 6193 C C . GLU B 1 307 ? 115.321 -3.827 86.469 1.00 27.85 389 GLU B C 1
ATOM 6194 O O . GLU B 1 307 ? 114.508 -2.871 86.339 1.00 27.18 389 GLU B O 1
ATOM 6200 N N . LYS B 1 308 ? 116.460 -3.713 87.148 1.00 28.03 390 LYS B N 1
ATOM 6201 C CA . LYS B 1 308 ? 116.881 -2.420 87.665 1.00 30.06 390 LYS B CA 1
ATOM 6202 C C . LYS B 1 308 ? 115.940 -1.876 88.745 1.00 26.60 390 LYS B C 1
ATOM 6203 O O . LYS B 1 308 ? 115.894 -0.670 88.989 1.00 26.50 390 LYS B O 1
ATOM 6209 N N . LEU B 1 309 ? 115.238 -2.750 89.461 1.00 23.80 391 LEU B N 1
ATOM 6210 C CA . LEU B 1 309 ? 114.428 -2.280 90.569 1.00 21.36 391 LEU B CA 1
ATOM 6211 C C . LEU B 1 309 ? 115.309 -2.053 91.804 1.00 21.56 391 LEU B C 1
ATOM 6212 O O . LEU B 1 309 ? 115.052 -1.146 92.629 1.00 20.39 391 LEU B O 1
ATOM 6217 N N . LEU B 1 310 ? 116.291 -2.952 91.992 1.00 21.06 392 LEU B N 1
ATOM 6218 C CA . LEU B 1 310 ? 117.237 -2.835 93.099 1.00 20.88 392 LEU B CA 1
ATOM 6219 C C . LEU B 1 310 ? 118.639 -3.049 92.542 1.00 21.51 392 LEU B C 1
ATOM 6220 O O . LEU B 1 310 ? 118.820 -3.836 91.622 1.00 20.84 392 LEU B O 1
ATOM 6225 N N . PRO B 1 311 ? 119.640 -2.475 93.190 1.00 21.45 393 PRO B N 1
ATOM 6226 C CA . PRO B 1 311 ? 120.995 -2.504 92.668 1.00 22.96 393 PRO B CA 1
ATOM 6227 C C . PRO B 1 311 ? 121.709 -3.771 93.123 1.00 23.59 393 PRO B C 1
ATOM 6228 O O . PRO B 1 311 ? 121.362 -4.391 94.138 1.00 23.19 393 PRO B O 1
ATOM 6232 N N . GLU B 1 312 ? 122.693 -4.143 92.325 1.00 25.31 394 GLU B N 1
ATOM 6233 C CA . GLU B 1 312 ? 123.692 -5.147 92.644 1.00 26.30 394 GLU B CA 1
ATOM 6234 C C . GLU B 1 312 ? 124.553 -4.639 93.800 1.00 25.91 394 GLU B C 1
ATOM 6235 O O . GLU B 1 312 ? 124.649 -3.415 94.048 1.00 24.21 394 GLU B O 1
ATOM 6241 N N . VAL B 1 313 ? 125.069 -5.591 94.560 1.00 27.02 395 VAL B N 1
ATOM 6242 C CA . VAL B 1 313 ? 126.045 -5.284 95.602 1.00 28.94 395 VAL B CA 1
ATOM 6243 C C . VAL B 1 313 ? 127.382 -5.832 95.087 1.00 31.88 395 VAL B C 1
ATOM 6244 O O . VAL B 1 313 ? 127.406 -6.647 94.203 1.00 30.34 395 VAL B O 1
ATOM 6248 N N . ASP B 1 314 ? 128.466 -5.363 95.671 1.00 34.87 396 ASP B N 1
ATOM 6249 C CA . ASP B 1 314 ? 129.772 -5.780 95.281 1.00 40.09 396 ASP B CA 1
ATOM 6250 C C . ASP B 1 314 ? 130.672 -5.721 96.499 1.00 40.48 396 ASP B C 1
ATOM 6251 O O . ASP B 1 314 ? 130.277 -5.351 97.583 1.00 38.47 396 ASP B O 1
ATOM 6256 N N . THR B 1 315 ? 131.877 -6.175 96.284 1.00 46.79 397 THR B N 1
ATOM 6257 C CA . THR B 1 315 ? 132.931 -6.195 97.269 1.00 52.54 397 THR B CA 1
ATOM 6258 C C . THR B 1 315 ? 134.111 -5.334 96.748 1.00 53.06 397 THR B C 1
ATOM 6259 O O . THR B 1 315 ? 135.182 -5.490 97.229 1.00 55.70 397 THR B O 1
ATOM 6263 N N . LEU B 1 316 ? 133.936 -4.477 95.745 1.00 56.64 398 LEU B N 1
ATOM 6264 C CA . LEU B 1 316 ? 135.004 -3.579 95.314 1.00 61.28 398 LEU B CA 1
ATOM 6265 C C . LEU B 1 316 ? 135.424 -2.690 96.487 1.00 65.17 398 LEU B C 1
ATOM 6266 O O . LEU B 1 316 ? 134.572 -2.218 97.269 1.00 60.99 398 LEU B O 1
ATOM 6271 N N . VAL B 1 317 ? 136.750 -2.555 96.626 1.00 69.09 399 VAL B N 1
ATOM 6272 C CA . VAL B 1 317 ? 137.358 -1.535 97.467 1.00 73.63 399 VAL B CA 1
ATOM 6273 C C . VAL B 1 317 ? 137.360 -0.196 96.658 1.00 78.61 399 VAL B C 1
ATOM 6274 O O . VAL B 1 317 ? 137.055 0.856 97.229 1.00 84.67 399 VAL B O 1
ATOM 6278 N N . GLU B 1 318 ? 137.581 -0.239 95.335 1.00 81.61 400 GLU B N 1
ATOM 6279 C CA . GLU B 1 318 ? 137.247 0.910 94.433 1.00 84.17 400 GLU B CA 1
ATOM 6280 C C . GLU B 1 318 ? 135.717 1.260 94.400 1.00 82.38 400 GLU B C 1
ATOM 6281 O O . GLU B 1 318 ? 135.080 1.597 95.418 1.00 72.39 400 GLU B O 1
ATOM 6283 N N . THR B 1 325 ? 122.739 12.681 92.911 1.00 54.87 407 THR B N 1
ATOM 6284 C CA . THR B 1 325 ? 122.975 11.944 94.187 1.00 56.98 407 THR B CA 1
ATOM 6285 C C . THR B 1 325 ? 122.128 10.649 94.270 1.00 51.26 407 THR B C 1
ATOM 6286 O O . THR B 1 325 ? 120.938 10.652 93.906 1.00 49.19 407 THR B O 1
ATOM 6290 N N . PRO B 1 326 ? 122.736 9.533 94.725 1.00 47.64 408 PRO B N 1
ATOM 6291 C CA . PRO B 1 326 ? 121.942 8.258 94.767 1.00 42.98 408 PRO B CA 1
ATOM 6292 C C . PRO B 1 326 ? 120.698 8.260 95.718 1.00 37.80 408 PRO B C 1
ATOM 6293 O O . PRO B 1 326 ? 120.650 8.893 96.809 1.00 35.39 408 PRO B O 1
ATOM 6297 N N A LYS B 1 327 ? 119.655 7.604 95.276 0.50 36.39 409 LYS B N 1
ATOM 6298 N N B LYS B 1 327 ? 119.708 7.510 95.232 0.50 36.51 409 LYS B N 1
ATOM 6299 C CA A LYS B 1 327 ? 118.421 7.725 96.005 0.50 33.76 409 LYS B CA 1
ATOM 6300 C CA B LYS B 1 327 ? 118.371 7.395 95.814 0.50 33.97 409 LYS B CA 1
ATOM 6301 C C A LYS B 1 327 ? 118.296 6.631 97.071 0.50 30.43 409 LYS B C 1
ATOM 6302 C C B LYS B 1 327 ? 118.331 6.586 97.106 0.50 30.62 409 LYS B C 1
ATOM 6303 O O A LYS B 1 327 ? 119.095 5.698 97.151 0.50 28.45 409 LYS B O 1
ATOM 6304 O O B LYS B 1 327 ? 119.176 5.729 97.329 0.50 29.10 409 LYS B O 1
ATOM 6315 N N . HIS B 1 328 ? 117.282 6.807 97.891 1.00 28.69 410 HIS B N 1
ATOM 6316 C CA . HIS B 1 328 ? 116.928 5.918 98.964 1.00 26.60 410 HIS B CA 1
ATOM 6317 C C . HIS B 1 328 ? 115.705 5.155 98.555 1.00 22.18 410 HIS B C 1
ATOM 6318 O O . HIS B 1 328 ? 114.668 5.758 98.253 1.00 20.77 410 HIS B O 1
ATOM 6325 N N . LYS B 1 329 ? 115.843 3.851 98.523 1.00 20.31 411 LYS B N 1
ATOM 6326 C CA . LYS B 1 329 ? 114.799 2.968 98.126 1.00 20.89 411 LYS B CA 1
ATOM 6327 C C . LYS B 1 329 ? 114.404 2.122 99.381 1.00 19.09 411 LYS B C 1
ATOM 6328 O O . LYS B 1 329 ? 115.297 1.600 100.022 1.00 18.86 411 LYS B O 1
ATOM 6334 N N . ALA B 1 330 ? 113.120 2.041 99.686 1.00 16.70 412 ALA B N 1
ATOM 6335 C CA . ALA B 1 330 ? 112.580 1.184 100.720 1.00 16.31 412 ALA B CA 1
ATOM 6336 C C . ALA B 1 330 ? 111.887 -0.027 100.050 1.00 15.85 412 ALA B C 1
ATOM 6337 O O . ALA B 1 330 ? 111.085 0.148 99.095 1.00 16.41 412 ALA B O 1
ATOM 6339 N N . VAL B 1 331 ? 112.270 -1.223 100.453 1.00 15.12 413 VAL B N 1
ATOM 6340 C CA . VAL B 1 331 ? 111.720 -2.460 99.930 1.00 14.63 413 VAL B CA 1
ATOM 6341 C C . VAL B 1 331 ? 110.743 -3.040 100.969 1.00 14.65 413 VAL B C 1
ATOM 6342 O O . VAL B 1 331 ? 111.122 -3.236 102.157 1.00 14.06 413 VAL B O 1
ATOM 6346 N N . LEU B 1 332 ? 109.504 -3.249 100.577 1.00 13.51 414 LEU B N 1
ATOM 6347 C CA . LEU B 1 332 ? 108.530 -3.936 101.445 1.00 13.88 414 LEU B CA 1
ATOM 6348 C C . LEU B 1 332 ? 108.373 -5.347 100.993 1.00 14.13 414 LEU B C 1
ATOM 6349 O O . LEU B 1 332 ? 107.949 -5.554 99.834 1.00 13.00 414 LEU B O 1
ATOM 6354 N N . VAL B 1 333 ? 108.714 -6.287 101.807 1.00 14.42 415 VAL B N 1
ATOM 6355 C CA . VAL B 1 333 ? 108.631 -7.683 101.458 1.00 16.15 415 VAL B CA 1
ATOM 6356 C C . VAL B 1 333 ? 107.486 -8.307 102.211 1.00 16.94 415 VAL B C 1
ATOM 6357 O O . VAL B 1 333 ? 107.445 -8.158 103.466 1.00 18.24 415 VAL B O 1
ATOM 6361 N N . THR B 1 334 ? 106.509 -8.878 101.533 1.00 17.12 416 THR B N 1
ATOM 6362 C CA . THR B 1 334 ? 105.508 -9.685 102.273 1.00 18.97 416 THR B CA 1
ATOM 6363 C C . THR B 1 334 ? 105.697 -11.190 102.026 1.00 19.96 416 THR B C 1
ATOM 6364 O O . THR B 1 334 ? 106.000 -11.611 100.932 1.00 18.57 416 THR B O 1
ATOM 6368 N N A SER B 1 335 ? 105.594 -11.994 103.079 0.50 20.56 417 SER B N 1
ATOM 6369 N N B SER B 1 335 ? 105.571 -12.011 103.064 0.50 20.46 417 SER B N 1
ATOM 6370 C CA A SER B 1 335 ? 105.626 -13.437 102.910 0.50 22.16 417 SER B CA 1
ATOM 6371 C CA B SER B 1 335 ? 105.699 -13.452 102.877 0.50 21.96 417 SER B CA 1
ATOM 6372 C C A SER B 1 335 ? 105.088 -14.108 104.178 0.50 24.12 417 SER B C 1
ATOM 6373 C C B SER B 1 335 ? 105.313 -14.158 104.188 0.50 24.14 417 SER B C 1
ATOM 6374 O O A SER B 1 335 ? 104.923 -13.475 105.210 0.50 23.15 417 SER B O 1
ATOM 6375 O O B SER B 1 335 ? 105.514 -13.586 105.274 0.50 23.34 417 SER B O 1
ATOM 6380 N N . LEU B 1 336 ? 104.822 -15.399 104.085 1.00 27.51 418 LEU B N 1
ATOM 6381 C CA . LEU B 1 336 ? 104.554 -16.228 105.297 1.00 31.95 418 LEU B CA 1
ATOM 6382 C C . LEU B 1 336 ? 105.848 -16.550 106.092 1.00 35.10 418 LEU B C 1
ATOM 6383 O O . LEU B 1 336 ? 105.888 -16.434 107.319 1.00 37.14 418 LEU B O 1
ATOM 6388 N N . ASN B 1 337 ? 106.940 -16.875 105.401 1.00 37.76 419 ASN B N 1
ATOM 6389 C CA . ASN B 1 337 ? 108.230 -17.130 106.060 1.00 37.69 419 ASN B CA 1
ATOM 6390 C C . ASN B 1 337 ? 109.072 -15.841 106.076 1.00 37.14 419 ASN B C 1
ATOM 6391 O O . ASN B 1 337 ? 109.231 -15.233 105.014 1.00 36.94 419 ASN B O 1
ATOM 6396 N N . ALA B 1 338 ? 109.674 -15.488 107.219 1.00 34.15 420 ALA B N 1
ATOM 6397 C CA . ALA B 1 338 ? 110.460 -14.225 107.378 1.00 32.44 420 ALA B CA 1
ATOM 6398 C C . ALA B 1 338 ? 111.855 -14.269 106.636 1.00 28.42 420 ALA B C 1
ATOM 6399 O O . ALA B 1 338 ? 112.596 -13.227 106.539 1.00 25.17 420 ALA B O 1
ATOM 6401 N N . GLY B 1 339 ? 112.195 -15.459 106.160 1.00 25.00 421 GLY B N 1
ATOM 6402 C CA . GLY B 1 339 ? 113.561 -15.703 105.653 1.00 25.21 421 GLY B CA 1
ATOM 6403 C C . GLY B 1 339 ? 113.920 -14.932 104.370 1.00 23.06 421 GLY B C 1
ATOM 6404 O O . GLY B 1 339 ? 115.124 -14.722 104.068 1.00 23.05 421 GLY B O 1
ATOM 6405 N N . TYR B 1 340 ? 112.942 -14.587 103.572 1.00 21.32 422 TYR B N 1
ATOM 6406 C CA . TYR B 1 340 ? 113.212 -13.903 102.311 1.00 20.85 422 TYR B CA 1
ATOM 6407 C C . TYR B 1 340 ? 113.569 -12.442 102.525 1.00 19.75 422 TYR B C 1
ATOM 6408 O O . TYR B 1 340 ? 114.534 -11.921 101.970 1.00 18.47 422 TYR B O 1
ATOM 6417 N N . ALA B 1 341 ? 112.773 -11.783 103.353 1.00 19.72 423 ALA B N 1
ATOM 6418 C CA . ALA B 1 341 ? 113.025 -10.384 103.819 1.00 18.49 423 ALA B CA 1
ATOM 6419 C C . ALA B 1 341 ? 114.367 -10.381 104.530 1.00 19.18 423 ALA B C 1
ATOM 6420 O O . ALA B 1 341 ? 115.189 -9.528 104.248 1.00 17.75 423 ALA B O 1
ATOM 6422 N N . GLU B 1 342 ? 114.614 -11.395 105.361 1.00 19.97 424 GLU B N 1
ATOM 6423 C CA . GLU B 1 342 ? 115.886 -11.457 106.133 1.00 21.50 424 GLU B CA 1
ATOM 6424 C C . GLU B 1 342 ? 117.103 -11.618 105.248 1.00 20.12 424 GLU B C 1
ATOM 6425 O O . GLU B 1 342 ? 118.117 -10.966 105.484 1.00 18.75 424 GLU B O 1
ATOM 6431 N N . ASN B 1 343 ? 116.971 -12.430 104.233 1.00 19.53 425 ASN B N 1
ATOM 6432 C CA . ASN B 1 343 ? 118.068 -12.608 103.291 1.00 20.93 425 ASN B CA 1
ATOM 6433 C C . ASN B 1 343 ? 118.400 -11.295 102.532 1.00 19.54 425 ASN B C 1
ATOM 6434 O O . ASN B 1 343 ? 119.586 -10.980 102.345 1.00 19.32 425 ASN B O 1
ATOM 6439 N N . LEU B 1 344 ? 117.377 -10.597 102.087 1.00 18.55 426 LEU B N 1
ATOM 6440 C CA . LEU B 1 344 ? 117.551 -9.379 101.377 1.00 18.87 426 LEU B CA 1
ATOM 6441 C C . LEU B 1 344 ? 118.071 -8.259 102.273 1.00 18.09 426 LEU B C 1
ATOM 6442 O O . LEU B 1 344 ? 119.046 -7.540 101.950 1.00 17.75 426 LEU B O 1
ATOM 6447 N N . LYS B 1 345 ? 117.524 -8.223 103.448 1.00 16.98 427 LYS B N 1
ATOM 6448 C CA . LYS B 1 345 ? 117.974 -7.214 104.432 1.00 17.35 427 LYS B CA 1
ATOM 6449 C C . LYS B 1 345 ? 119.458 -7.388 104.783 1.00 17.59 427 LYS B C 1
ATOM 6450 O O . LYS B 1 345 ? 120.249 -6.447 104.750 1.00 16.85 427 LYS B O 1
ATOM 6456 N N . SER B 1 346 ? 119.837 -8.616 105.042 1.00 18.35 428 SER B N 1
ATOM 6457 C CA . SER B 1 346 ? 121.193 -8.897 105.312 1.00 20.43 428 SER B CA 1
ATOM 6458 C C . SER B 1 346 ? 122.216 -8.646 104.115 1.00 20.59 428 SER B C 1
ATOM 6459 O O . SER B 1 346 ? 123.355 -8.134 104.293 1.00 20.51 428 SER B O 1
ATOM 6462 N N . MET B 1 347 ? 121.823 -8.998 102.895 1.00 20.40 429 MET B N 1
ATOM 6463 C CA . MET B 1 347 ? 122.564 -8.662 101.743 1.00 20.53 429 MET B CA 1
ATOM 6464 C C . MET B 1 347 ? 122.918 -7.154 101.658 1.00 19.20 429 MET B C 1
ATOM 6465 O O . MET B 1 347 ? 124.080 -6.822 101.541 1.00 19.73 429 MET B O 1
ATOM 6470 N N . TYR B 1 348 ? 121.940 -6.294 101.780 1.00 17.96 430 TYR B N 1
ATOM 6471 C CA . TYR B 1 348 ? 122.093 -4.884 101.703 1.00 17.64 430 TYR B CA 1
ATOM 6472 C C . TYR B 1 348 ? 122.753 -4.265 102.945 1.00 17.45 430 TYR B C 1
ATOM 6473 O O . TYR B 1 348 ? 123.249 -3.141 102.870 1.00 17.27 430 TYR B O 1
ATOM 6482 N N . TRP B 1 349 ? 122.727 -4.958 104.087 1.00 17.66 431 TRP B N 1
ATOM 6483 C CA . TRP B 1 349 ? 123.507 -4.532 105.237 1.00 17.12 431 TRP B CA 1
ATOM 6484 C C . TRP B 1 349 ? 125.018 -4.828 105.028 1.00 18.14 431 TRP B C 1
ATOM 6485 O O . TRP B 1 349 ? 125.894 -4.010 105.250 1.00 17.65 431 TRP B O 1
ATOM 6496 N N . GLU B 1 350 ? 125.257 -6.037 104.588 1.00 19.61 432 GLU B N 1
ATOM 6497 C CA . GLU B 1 350 ? 126.561 -6.577 104.504 1.00 21.62 432 GLU B CA 1
ATOM 6498 C C . GLU B 1 350 ? 127.432 -6.090 103.378 1.00 21.48 432 GLU B C 1
ATOM 6499 O O . GLU B 1 350 ? 128.652 -6.175 103.514 1.00 21.29 432 GLU B O 1
ATOM 6505 N N . TYR B 1 351 ? 126.856 -5.657 102.291 1.00 21.12 433 TYR B N 1
ATOM 6506 C CA . TYR B 1 351 ? 127.622 -5.188 101.156 1.00 23.02 433 TYR B CA 1
ATOM 6507 C C . TYR B 1 351 ? 127.180 -3.837 100.651 1.00 21.39 433 TYR B C 1
ATOM 6508 O O . TYR B 1 351 ? 125.966 -3.567 100.572 1.00 20.83 433 TYR B O 1
ATOM 6517 N N . PRO B 1 352 ? 128.141 -3.033 100.202 1.00 21.17 434 PRO B N 1
ATOM 6518 C CA . PRO B 1 352 ? 127.784 -1.809 99.508 1.00 21.20 434 PRO B CA 1
ATOM 6519 C C . PRO B 1 352 ? 127.090 -2.016 98.112 1.00 21.21 434 PRO B C 1
ATOM 6520 O O . PRO B 1 352 ? 127.354 -2.951 97.441 1.00 21.99 434 PRO B O 1
ATOM 6524 N N . THR B 1 353 ? 126.252 -1.082 97.710 1.00 20.93 435 THR B N 1
ATOM 6525 C CA . THR B 1 353 ? 125.583 -1.112 96.473 1.00 21.91 435 THR B CA 1
ATOM 6526 C C . THR B 1 353 ? 126.496 -0.581 95.376 1.00 24.07 435 THR B C 1
ATOM 6527 O O . THR B 1 353 ? 127.299 0.309 95.629 1.00 24.13 435 THR B O 1
ATOM 6531 N N . SER B 1 354 ? 126.401 -1.159 94.201 1.00 26.39 436 SER B N 1
ATOM 6532 C CA . SER B 1 354 ? 127.225 -0.715 93.052 1.00 30.70 436 SER B CA 1
ATOM 6533 C C . SER B 1 354 ? 126.867 0.704 92.604 1.00 31.23 436 SER B C 1
ATOM 6534 O O . SER B 1 354 ? 127.722 1.431 92.181 1.00 33.43 436 SER B O 1
ATOM 6537 N N . THR B 1 355 ? 125.645 1.132 92.869 1.00 30.04 437 THR B N 1
ATOM 6538 C CA . THR B 1 355 ? 125.124 2.453 92.489 1.00 29.81 437 THR B CA 1
ATOM 6539 C C . THR B 1 355 ? 125.299 3.529 93.562 1.00 30.03 437 THR B C 1
ATOM 6540 O O . THR B 1 355 ? 125.051 4.696 93.275 1.00 31.39 437 THR B O 1
ATOM 6544 N N . GLY B 1 356 ? 125.635 3.174 94.806 1.00 27.98 438 GLY B N 1
ATOM 6545 C CA . GLY B 1 356 ? 125.584 4.178 95.857 1.00 28.06 438 GLY B CA 1
ATOM 6546 C C . GLY B 1 356 ? 124.192 4.341 96.498 1.00 27.29 438 GLY B C 1
ATOM 6547 O O . GLY B 1 356 ? 124.050 5.006 97.552 1.00 28.20 438 GLY B O 1
ATOM 6548 N N . GLU B 1 357 ? 123.202 3.625 95.967 1.00 26.38 439 GLU B N 1
ATOM 6549 C CA . GLU B 1 357 ? 121.844 3.712 96.501 1.00 25.08 439 GLU B CA 1
ATOM 6550 C C . GLU B 1 357 ? 121.820 3.120 97.917 1.00 22.08 439 GLU B C 1
ATOM 6551 O O . GLU B 1 357 ? 122.580 2.213 98.240 1.00 20.11 439 GLU B O 1
ATOM 6557 N N . ILE B 1 358 ? 120.973 3.750 98.733 1.00 20.99 440 ILE B N 1
ATOM 6558 C CA . ILE B 1 358 ? 120.723 3.409 100.193 1.00 19.63 440 ILE B CA 1
ATOM 6559 C C . ILE B 1 358 ? 119.425 2.540 100.143 1.00 18.16 440 ILE B C 1
ATOM 6560 O O . ILE B 1 358 ? 118.367 3.028 99.703 1.00 17.28 440 ILE B O 1
ATOM 6565 N N . ILE B 1 359 ? 119.548 1.250 100.430 1.00 17.05 441 ILE B N 1
ATOM 6566 C CA . ILE B 1 359 ? 118.438 0.322 100.380 1.00 16.52 441 ILE B CA 1
ATOM 6567 C C . ILE B 1 359 ? 118.084 -0.089 101.828 1.00 16.02 441 ILE B C 1
ATOM 6568 O O . ILE B 1 359 ? 118.968 -0.683 102.524 1.00 16.11 441 ILE B O 1
ATOM 6573 N N . GLY B 1 360 ? 116.828 0.067 102.227 1.00 15.18 442 GLY B N 1
ATOM 6574 C CA . GLY B 1 360 ? 116.319 -0.481 103.497 1.00 14.69 442 GLY B CA 1
ATOM 6575 C C . GLY B 1 360 ? 115.275 -1.542 103.128 1.00 14.83 442 GLY B C 1
ATOM 6576 O O . GLY B 1 360 ? 114.406 -1.302 102.174 1.00 14.32 442 GLY B O 1
ATOM 6577 N N . VAL B 1 361 ? 115.295 -2.649 103.841 1.00 14.12 443 VAL B N 1
ATOM 6578 C CA . VAL B 1 361 ? 114.360 -3.688 103.562 1.00 14.84 443 VAL B CA 1
ATOM 6579 C C . VAL B 1 361 ? 113.500 -3.821 104.801 1.00 14.97 443 VAL B C 1
ATOM 6580 O O . VAL B 1 361 ? 114.052 -3.933 105.909 1.00 15.86 443 VAL B O 1
ATOM 6584 N N . HIS B 1 362 ? 112.202 -3.997 104.620 1.00 14.99 444 HIS B N 1
ATOM 6585 C CA . HIS B 1 362 ? 111.203 -3.870 105.697 1.00 15.91 444 HIS B CA 1
ATOM 6586 C C . HIS B 1 362 ? 110.210 -4.982 105.489 1.00 16.51 444 HIS B C 1
ATOM 6587 O O . HIS B 1 362 ? 109.743 -5.234 104.364 1.00 15.28 444 HIS B O 1
ATOM 6594 N N . GLN B 1 363 ? 109.811 -5.640 106.564 1.00 17.47 445 GLN B N 1
ATOM 6595 C CA . GLN B 1 363 ? 108.680 -6.543 106.548 1.00 19.20 445 GLN B CA 1
ATOM 6596 C C . GLN B 1 363 ? 107.812 -6.328 107.868 1.00 20.00 445 GLN B C 1
ATOM 6597 O O . GLN B 1 363 ? 108.343 -6.101 108.921 1.00 18.81 445 GLN B O 1
ATOM 6603 N N . PRO B 1 364 ? 106.500 -6.384 107.752 1.00 21.84 446 PRO B N 1
ATOM 6604 C CA . PRO B 1 364 ? 105.576 -6.307 108.900 1.00 22.79 446 PRO B CA 1
ATOM 6605 C C . PRO B 1 364 ? 105.772 -7.410 109.876 1.00 25.27 446 PRO B C 1
ATOM 6606 O O . PRO B 1 364 ? 106.245 -8.468 109.520 1.00 24.16 446 PRO B O 1
ATOM 6610 N N . SER B 1 365 ? 105.586 -7.123 111.161 1.00 28.99 447 SER B N 1
ATOM 6611 C CA . SER B 1 365 ? 105.575 -8.173 112.224 1.00 32.70 447 SER B CA 1
ATOM 6612 C C . SER B 1 365 ? 104.877 -9.457 111.800 1.00 35.56 447 SER B C 1
ATOM 6613 O O . SER B 1 365 ? 103.750 -9.389 111.247 1.00 35.22 447 SER B O 1
ATOM 6616 N N A GLN B 1 366 ? 105.499 -10.609 112.006 0.50 38.98 448 GLN B N 1
ATOM 6617 N N B GLN B 1 366 ? 105.545 -10.583 112.049 0.50 38.57 448 GLN B N 1
ATOM 6618 C CA A GLN B 1 366 ? 104.858 -11.865 111.594 0.50 46.46 448 GLN B CA 1
ATOM 6619 C CA B GLN B 1 366 ? 105.036 -11.915 111.719 0.50 46.02 448 GLN B CA 1
ATOM 6620 C C A GLN B 1 366 ? 103.958 -12.448 112.699 0.50 54.11 448 GLN B C 1
ATOM 6621 C C B GLN B 1 366 ? 103.902 -12.304 112.669 0.50 53.41 448 GLN B C 1
ATOM 6622 O O A GLN B 1 366 ? 103.135 -13.332 112.414 0.50 59.65 448 GLN B O 1
ATOM 6623 O O B GLN B 1 366 ? 102.877 -12.876 112.256 0.50 58.39 448 GLN B O 1
ATOM 6634 N N . GLU B 1 367 ? 104.093 -11.974 113.943 1.00 58.62 449 GLU B N 1
ATOM 6635 C CA . GLU B 1 367 ? 103.265 -12.509 115.055 1.00 71.26 449 GLU B CA 1
ATOM 6636 C C . GLU B 1 367 ? 102.517 -11.439 115.903 1.00 70.75 449 GLU B C 1
ATOM 6637 O O . GLU B 1 367 ? 102.957 -10.261 115.982 1.00 63.87 449 GLU B O 1
ATOM 6643 N N . GLY B 1 368 ? 101.373 -11.872 116.474 1.00 71.44 450 GLY B N 1
ATOM 6644 C CA . GLY B 1 368 ? 100.555 -11.080 117.418 1.00 75.10 450 GLY B CA 1
ATOM 6645 C C . GLY B 1 368 ? 101.333 -10.503 118.607 1.00 71.70 450 GLY B C 1
ATOM 6646 O O . GLY B 1 368 ? 102.109 -11.209 119.252 1.00 77.46 450 GLY B O 1
ATOM 6647 N N . TYR B 1 369 ? 101.167 -9.205 118.853 1.00 66.26 451 TYR B N 1
ATOM 6648 C CA . TYR B 1 369 ? 101.707 -8.549 120.052 1.00 63.63 451 TYR B CA 1
ATOM 6649 C C . TYR B 1 369 ? 101.157 -9.246 121.324 1.00 64.52 451 TYR B C 1
ATOM 6650 O O . TYR B 1 369 ? 99.943 -9.365 121.509 1.00 60.62 451 TYR B O 1
ATOM 6659 N N . HIS B 1 377 ? 95.262 -10.629 111.875 1.00 36.57 459 HIS B N 1
ATOM 6660 C CA . HIS B 1 377 ? 95.268 -11.976 111.152 1.00 36.56 459 HIS B CA 1
ATOM 6661 C C . HIS B 1 377 ? 94.848 -11.756 109.664 1.00 35.68 459 HIS B C 1
ATOM 6662 O O . HIS B 1 377 ? 95.717 -11.449 108.833 1.00 29.51 459 HIS B O 1
ATOM 6664 N N . ASN B 1 378 ? 93.533 -11.859 109.351 1.00 33.28 460 ASN B N 1
ATOM 6665 C CA . ASN B 1 378 ? 93.086 -11.397 108.039 1.00 28.03 460 ASN B CA 1
ATOM 6666 C C . ASN B 1 378 ? 93.203 -9.882 107.997 1.00 23.68 460 ASN B C 1
ATOM 6667 O O . ASN B 1 378 ? 93.446 -9.357 106.896 1.00 20.81 460 ASN B O 1
ATOM 6672 N N . GLY B 1 379 ? 93.088 -9.227 109.149 1.00 21.71 461 GLY B N 1
ATOM 6673 C CA . GLY B 1 379 ? 93.287 -7.733 109.219 1.00 20.55 461 GLY B CA 1
ATOM 6674 C C . GLY B 1 379 ? 94.717 -7.346 108.767 1.00 18.64 461 GLY B C 1
ATOM 6675 O O . GLY B 1 379 ? 94.895 -6.471 107.934 1.00 16.81 461 GLY B O 1
ATOM 6676 N N . LYS B 1 380 ? 95.692 -8.059 109.279 1.00 18.10 462 LYS B N 1
ATOM 6677 C CA . LYS B 1 380 ? 97.125 -7.974 108.865 1.00 18.83 462 LYS B CA 1
ATOM 6678 C C . LYS B 1 380 ? 97.303 -8.305 107.437 1.00 17.19 462 LYS B C 1
ATOM 6679 O O . LYS B 1 380 ? 97.969 -7.576 106.737 1.00 16.19 462 LYS B O 1
ATOM 6685 N N . ALA B 1 381 ? 96.650 -9.346 106.948 1.00 17.38 463 ALA B N 1
ATOM 6686 C CA . ALA B 1 381 ? 96.812 -9.736 105.591 1.00 16.43 463 ALA B CA 1
ATOM 6687 C C . ALA B 1 381 ? 96.266 -8.659 104.608 1.00 15.66 463 ALA B C 1
ATOM 6688 O O . ALA B 1 381 ? 96.932 -8.244 103.620 1.00 14.94 463 ALA B O 1
ATOM 6690 N N . LEU B 1 382 ? 95.114 -8.121 104.949 1.00 14.52 464 LEU B N 1
ATOM 6691 C CA . LEU B 1 382 ? 94.588 -7.058 104.167 1.00 14.33 464 LEU B CA 1
ATOM 6692 C C . LEU B 1 382 ? 95.487 -5.855 104.215 1.00 13.70 464 LEU B C 1
ATOM 6693 O O . LEU B 1 382 ? 95.726 -5.182 103.185 1.00 12.76 464 LEU B O 1
ATOM 6698 N N . ALA B 1 383 ? 95.966 -5.502 105.404 1.00 13.06 465 ALA B N 1
ATOM 6699 C CA . ALA B 1 383 ? 96.828 -4.376 105.483 1.00 13.02 465 ALA B CA 1
ATOM 6700 C C . ALA B 1 383 ? 98.104 -4.540 104.619 1.00 13.42 465 ALA B C 1
ATOM 6701 O O . ALA B 1 383 ? 98.544 -3.585 104.011 1.00 13.56 465 ALA B O 1
ATOM 6703 N N . GLU B 1 384 ? 98.637 -5.743 104.585 1.00 14.34 466 GLU B N 1
ATOM 6704 C CA . GLU B 1 384 ? 99.808 -5.998 103.799 1.00 16.44 466 GLU B CA 1
ATOM 6705 C C . GLU B 1 384 ? 99.464 -5.834 102.267 1.00 14.94 466 GLU B C 1
ATOM 6706 O O . GLU B 1 384 ? 100.317 -5.307 101.542 1.00 14.87 466 GLU B O 1
ATOM 6712 N N . MET B 1 385 ? 98.308 -6.350 101.792 1.00 13.97 467 MET B N 1
ATOM 6713 C CA . MET B 1 385 ? 97.891 -6.087 100.394 1.00 14.49 467 MET B CA 1
ATOM 6714 C C . MET B 1 385 ? 97.841 -4.620 100.101 1.00 13.26 467 MET B C 1
ATOM 6715 O O . MET B 1 385 ? 98.367 -4.164 99.082 1.00 12.40 467 MET B O 1
ATOM 6720 N N A TYR B 1 386 ? 97.261 -3.848 101.029 0.50 12.83 468 TYR B N 1
ATOM 6721 N N B TYR B 1 386 ? 97.250 -3.829 101.004 0.50 13.00 468 TYR B N 1
ATOM 6722 C CA A TYR B 1 386 ? 97.171 -2.412 100.882 0.50 12.77 468 TYR B CA 1
ATOM 6723 C CA B TYR B 1 386 ? 97.194 -2.387 100.821 0.50 13.05 468 TYR B CA 1
ATOM 6724 C C A TYR B 1 386 ? 98.554 -1.750 100.830 0.50 12.32 468 TYR B C 1
ATOM 6725 C C B TYR B 1 386 ? 98.576 -1.737 100.816 0.50 12.46 468 TYR B C 1
ATOM 6726 O O A TYR B 1 386 ? 98.796 -0.858 100.016 0.50 12.31 468 TYR B O 1
ATOM 6727 O O B TYR B 1 386 ? 98.846 -0.840 100.013 0.50 12.42 468 TYR B O 1
ATOM 6744 N N . LEU B 1 387 ? 99.437 -2.181 101.712 1.00 12.32 469 LEU B N 1
ATOM 6745 C CA . LEU B 1 387 ? 100.782 -1.601 101.789 1.00 12.25 469 LEU B CA 1
ATOM 6746 C C . LEU B 1 387 ? 101.495 -1.862 100.474 1.00 11.84 469 LEU B C 1
ATOM 6747 O O . LEU B 1 387 ? 102.085 -0.954 99.950 1.00 12.54 469 LEU B O 1
ATOM 6752 N N . LEU B 1 388 ? 101.496 -3.098 99.984 1.00 11.51 470 LEU B N 1
ATOM 6753 C CA . LEU B 1 388 ? 102.027 -3.415 98.630 1.00 11.61 470 LEU B CA 1
ATOM 6754 C C . LEU B 1 388 ? 101.450 -2.530 97.562 1.00 12.15 470 LEU B C 1
ATOM 6755 O O . LEU B 1 388 ? 102.214 -2.025 96.669 1.00 13.25 470 LEU B O 1
ATOM 6760 N N . SER B 1 389 ? 100.135 -2.237 97.619 1.00 12.32 471 SER B N 1
ATOM 6761 C CA . SER B 1 389 ? 99.480 -1.348 96.619 1.00 12.71 471 SER B CA 1
ATOM 6762 C C . SER B 1 389 ? 100.039 0.071 96.719 1.00 13.65 471 SER B C 1
ATOM 6763 O O . SER B 1 389 ? 99.805 0.837 95.778 1.00 12.74 471 SER B O 1
ATOM 6766 N N . LEU B 1 390 ? 100.729 0.477 97.818 1.00 13.96 472 LEU B N 1
ATOM 6767 C CA . LEU B 1 390 ? 101.233 1.832 97.950 1.00 15.42 472 LEU B CA 1
ATOM 6768 C C . LEU B 1 390 ? 102.645 1.926 97.331 1.00 15.79 472 LEU B C 1
ATOM 6769 O O . LEU B 1 390 ? 103.279 3.002 97.362 1.00 15.92 472 LEU B O 1
ATOM 6774 N N . THR B 1 391 ? 103.219 0.798 96.966 1.00 14.75 473 THR B N 1
ATOM 6775 C CA . THR B 1 391 ? 104.569 0.897 96.437 1.00 15.73 473 THR B CA 1
ATOM 6776 C C . THR B 1 391 ? 104.623 1.388 94.936 1.00 17.55 473 THR B C 1
ATOM 6777 O O . THR B 1 391 ? 103.588 1.519 94.310 1.00 17.65 473 THR B O 1
ATOM 6781 N N . ASP B 1 392 ? 105.803 1.763 94.399 1.00 17.64 474 ASP B N 1
ATOM 6782 C CA . ASP B 1 392 ? 105.933 2.434 93.075 1.00 19.20 474 ASP B CA 1
ATOM 6783 C C . ASP B 1 392 ? 106.185 1.359 91.996 1.00 18.72 474 ASP B C 1
ATOM 6784 O O . ASP B 1 392 ? 105.820 1.521 90.870 1.00 19.72 474 ASP B O 1
ATOM 6789 N N . ASN B 1 393 ? 106.843 0.270 92.346 1.00 17.58 475 ASN B N 1
ATOM 6790 C CA . ASN B 1 393 ? 107.068 -0.858 91.481 1.00 17.60 475 ASN B CA 1
ATOM 6791 C C . ASN B 1 393 ? 106.860 -2.112 92.338 1.00 16.48 475 ASN B C 1
ATOM 6792 O O . ASN B 1 393 ? 107.431 -2.202 93.422 1.00 15.93 475 ASN B O 1
ATOM 6797 N N . LEU B 1 394 ? 106.190 -3.120 91.789 1.00 14.91 476 LEU B N 1
ATOM 6798 C CA . LEU B 1 394 ? 105.767 -4.271 92.540 1.00 13.82 476 LEU B CA 1
ATOM 6799 C C . LEU B 1 394 ? 106.232 -5.517 91.831 1.00 14.08 476 LEU B C 1
ATOM 6800 O O . LEU B 1 394 ? 105.949 -5.709 90.655 1.00 14.77 476 LEU B O 1
ATOM 6805 N N . VAL B 1 395 ? 106.884 -6.389 92.564 1.00 14.04 477 VAL B N 1
ATOM 6806 C CA . VAL B 1 395 ? 107.133 -7.741 92.160 1.00 14.61 477 VAL B CA 1
ATOM 6807 C C . VAL B 1 395 ? 106.152 -8.651 92.804 1.00 14.56 477 VAL B C 1
ATOM 6808 O O . VAL B 1 395 ? 105.959 -8.603 94.015 1.00 14.38 477 VAL B O 1
ATOM 6812 N N . THR B 1 396 ? 105.583 -9.591 92.015 1.00 14.46 478 THR B N 1
ATOM 6813 C CA . THR B 1 396 ? 104.565 -10.536 92.573 1.00 14.76 478 THR B CA 1
ATOM 6814 C C . THR B 1 396 ? 104.892 -11.978 92.271 1.00 14.79 478 THR B C 1
ATOM 6815 O O . THR B 1 396 ? 105.879 -12.211 91.554 1.00 15.11 478 THR B O 1
ATOM 6819 N N . SER B 1 397 ? 104.232 -12.949 92.953 1.00 14.66 479 SER B N 1
ATOM 6820 C CA . SER B 1 397 ? 104.529 -14.332 92.756 1.00 15.41 479 SER B CA 1
ATOM 6821 C C . SER B 1 397 ? 103.490 -14.920 91.824 1.00 15.87 479 SER B C 1
ATOM 6822 O O . SER B 1 397 ? 102.291 -14.679 91.989 1.00 15.15 479 SER B O 1
ATOM 6825 N N . ALA B 1 398 ? 103.962 -15.711 90.875 1.00 17.02 480 ALA B N 1
ATOM 6826 C CA . ALA B 1 398 ? 103.080 -16.460 89.965 1.00 17.20 480 ALA B CA 1
ATOM 6827 C C . ALA B 1 398 ? 101.988 -17.201 90.706 1.00 17.36 480 ALA B C 1
ATOM 6828 O O . ALA B 1 398 ? 102.207 -17.690 91.802 1.00 16.96 480 ALA B O 1
ATOM 6830 N N . TRP B 1 399 ? 100.786 -17.091 90.188 1.00 17.44 481 TRP B N 1
ATOM 6831 C CA . TRP B 1 399 ? 99.601 -17.794 90.717 1.00 19.56 481 TRP B CA 1
ATOM 6832 C C . TRP B 1 399 ? 99.003 -17.136 92.002 1.00 18.63 481 TRP B C 1
ATOM 6833 O O . TRP B 1 399 ? 97.976 -17.548 92.380 1.00 19.40 481 TRP B O 1
ATOM 6844 N N . SER B 1 400 ? 99.561 -16.066 92.552 1.00 17.54 482 SER B N 1
ATOM 6845 C CA . SER B 1 400 ? 99.100 -15.562 93.831 1.00 17.28 482 SER B CA 1
ATOM 6846 C C . SER B 1 400 ? 98.005 -14.515 93.690 1.00 15.91 482 SER B C 1
ATOM 6847 O O . SER B 1 400 ? 98.236 -13.477 93.183 1.00 15.43 482 SER B O 1
ATOM 6850 N N . THR B 1 401 ? 96.807 -14.821 94.157 1.00 15.61 483 THR B N 1
ATOM 6851 C CA . THR B 1 401 ? 95.727 -13.868 94.176 1.00 14.88 483 THR B CA 1
ATOM 6852 C C . THR B 1 401 ? 95.956 -12.762 95.126 1.00 14.87 483 THR B C 1
ATOM 6853 O O . THR B 1 401 ? 95.458 -11.697 94.907 1.00 13.70 483 THR B O 1
ATOM 6857 N N . PHE B 1 402 ? 96.783 -12.986 96.174 1.00 15.76 484 PHE B N 1
ATOM 6858 C CA . PHE B 1 402 ? 97.207 -11.898 97.086 1.00 15.36 484 PHE B CA 1
ATOM 6859 C C . PHE B 1 402 ? 97.966 -10.810 96.365 1.00 14.18 484 PHE B C 1
ATOM 6860 O O . PHE B 1 402 ? 97.676 -9.587 96.469 1.00 14.29 484 PHE B O 1
ATOM 6868 N N . GLY B 1 403 ? 98.806 -11.226 95.405 1.00 13.86 485 GLY B N 1
ATOM 6869 C CA . GLY B 1 403 ? 99.530 -10.283 94.578 1.00 12.56 485 GLY B CA 1
ATOM 6870 C C . GLY B 1 403 ? 98.613 -9.619 93.586 1.00 12.43 485 GLY B C 1
ATOM 6871 O O . GLY B 1 403 ? 98.691 -8.369 93.426 1.00 11.45 485 GLY B O 1
ATOM 6872 N N . TYR B 1 404 ? 97.647 -10.376 93.031 1.00 12.12 486 TYR B N 1
ATOM 6873 C CA . TYR B 1 404 ? 96.664 -9.715 92.126 1.00 12.01 486 TYR B CA 1
ATOM 6874 C C . TYR B 1 404 ? 95.933 -8.589 92.743 1.00 11.79 486 TYR B C 1
ATOM 6875 O O . TYR B 1 404 ? 95.726 -7.538 92.105 1.00 11.55 486 TYR B O 1
ATOM 6884 N N . VAL B 1 405 ? 95.504 -8.742 93.997 1.00 11.80 487 VAL B N 1
ATOM 6885 C CA . VAL B 1 405 ? 94.790 -7.737 94.622 1.00 11.84 487 VAL B CA 1
ATOM 6886 C C . VAL B 1 405 ? 95.652 -6.506 94.779 1.00 11.93 487 VAL B C 1
ATOM 6887 O O . VAL B 1 405 ? 95.177 -5.375 94.506 1.00 11.97 487 VAL B O 1
ATOM 6891 N N . ALA B 1 406 ? 96.878 -6.671 95.299 1.00 12.08 488 ALA B N 1
ATOM 6892 C CA . ALA B 1 406 ? 97.731 -5.548 95.597 1.00 13.04 488 ALA B CA 1
ATOM 6893 C C . ALA B 1 406 ? 97.983 -4.769 94.272 1.00 13.39 488 ALA B C 1
ATOM 6894 O O . ALA B 1 406 ? 97.886 -3.544 94.163 1.00 14.10 488 ALA B O 1
ATOM 6896 N N . GLN B 1 407 ? 98.314 -5.493 93.229 1.00 14.02 489 GLN B N 1
ATOM 6897 C CA . GLN B 1 407 ? 98.646 -4.815 91.941 1.00 14.52 489 GLN B CA 1
ATOM 6898 C C . GLN B 1 407 ? 97.431 -4.028 91.426 1.00 15.45 489 GLN B C 1
ATOM 6899 O O . GLN B 1 407 ? 97.547 -2.867 91.032 1.00 14.97 489 GLN B O 1
ATOM 6905 N N . GLY B 1 408 ? 96.257 -4.583 91.563 1.00 15.95 490 GLY B N 1
ATOM 6906 C CA . GLY B 1 408 ? 95.105 -3.943 91.027 1.00 15.84 490 GLY B CA 1
ATOM 6907 C C . GLY B 1 408 ? 94.639 -2.736 91.801 1.00 16.49 490 GLY B C 1
ATOM 6908 O O . GLY B 1 408 ? 94.357 -1.644 91.209 1.00 18.80 490 GLY B O 1
ATOM 6909 N N . LEU B 1 409 ? 94.665 -2.824 93.103 1.00 15.72 491 LEU B N 1
ATOM 6910 C CA . LEU B 1 409 ? 94.349 -1.611 93.875 1.00 15.98 491 LEU B CA 1
ATOM 6911 C C . LEU B 1 409 ? 95.353 -0.486 93.664 1.00 16.43 491 LEU B C 1
ATOM 6912 O O . LEU B 1 409 ? 95.004 0.688 93.807 1.00 16.21 491 LEU B O 1
ATOM 6917 N N . GLY B 1 410 ? 96.611 -0.828 93.365 1.00 15.15 492 GLY B N 1
ATOM 6918 C CA . GLY B 1 410 ? 97.638 0.196 93.258 1.00 15.27 492 GLY B CA 1
ATOM 6919 C C . GLY B 1 410 ? 97.700 0.703 91.795 1.00 16.43 492 GLY B C 1
ATOM 6920 O O . GLY B 1 410 ? 98.403 1.647 91.487 1.00 18.12 492 GLY B O 1
ATOM 6921 N N . GLY B 1 411 ? 97.051 0.046 90.872 1.00 14.96 493 GLY B N 1
ATOM 6922 C CA . GLY B 1 411 ? 97.247 0.309 89.503 1.00 16.83 493 GLY B CA 1
ATOM 6923 C C . GLY B 1 411 ? 98.629 -0.041 89.013 1.00 17.46 493 GLY B C 1
ATOM 6924 O O . GLY B 1 411 ? 99.135 0.669 88.167 1.00 20.50 493 GLY B O 1
ATOM 6925 N N . LEU B 1 412 ? 99.191 -1.157 89.459 1.00 15.07 494 LEU B N 1
ATOM 6926 C CA . LEU B 1 412 ? 100.584 -1.449 89.226 1.00 15.55 494 LEU B CA 1
ATOM 6927 C C . LEU B 1 412 ? 100.618 -2.608 88.239 1.00 15.48 494 LEU B C 1
ATOM 6928 O O . LEU B 1 412 ? 99.965 -3.611 88.437 1.00 15.90 494 LEU B O 1
ATOM 6933 N N . LYS B 1 413 ? 101.443 -2.482 87.237 1.00 15.63 495 LYS B N 1
ATOM 6934 C CA . LYS B 1 413 ? 101.720 -3.580 86.361 1.00 16.51 495 LYS B CA 1
ATOM 6935 C C . LYS B 1 413 ? 102.999 -4.284 86.870 1.00 15.50 495 LYS B C 1
ATOM 6936 O O . LYS B 1 413 ? 104.093 -3.712 86.766 1.00 15.04 495 LYS B O 1
ATOM 6942 N N . PRO B 1 414 ? 102.860 -5.480 87.452 1.00 15.16 496 PRO B N 1
ATOM 6943 C CA . PRO B 1 414 ? 103.971 -6.040 88.216 1.00 15.21 496 PRO B CA 1
ATOM 6944 C C . PRO B 1 414 ? 104.998 -6.729 87.351 1.00 15.77 496 PRO B C 1
ATOM 6945 O O . PRO B 1 414 ? 104.781 -6.867 86.108 1.00 15.26 496 PRO B O 1
ATOM 6949 N N . TRP B 1 415 ? 106.151 -7.050 87.968 1.00 15.72 497 TRP B N 1
ATOM 6950 C CA . TRP B 1 415 ? 107.070 -8.051 87.455 1.00 16.24 497 TRP B CA 1
ATOM 6951 C C . TRP B 1 415 ? 106.688 -9.339 88.197 1.00 16.45 497 TRP B C 1
ATOM 6952 O O . TRP B 1 415 ? 106.440 -9.308 89.451 1.00 15.86 497 TRP B O 1
ATOM 6963 N N . ILE B 1 416 ? 106.433 -10.396 87.458 1.00 16.46 498 ILE B N 1
ATOM 6964 C CA . ILE B 1 416 ? 106.068 -11.676 87.977 1.00 17.00 498 ILE B CA 1
ATOM 6965 C C . ILE B 1 416 ? 107.215 -12.648 88.123 1.00 17.95 498 ILE B C 1
ATOM 6966 O O . ILE B 1 416 ? 107.887 -12.966 87.156 1.00 18.51 498 ILE B O 1
ATOM 6971 N N . LEU B 1 417 ? 107.391 -13.150 89.362 1.00 17.65 499 LEU B N 1
ATOM 6972 C CA . LEU B 1 417 ? 108.258 -14.242 89.686 1.00 18.78 499 LEU B CA 1
ATOM 6973 C C . LEU B 1 417 ? 107.624 -15.563 89.232 1.00 19.13 499 LEU B C 1
ATOM 6974 O O . LEU B 1 417 ? 106.648 -15.989 89.791 1.00 17.18 499 LEU B O 1
ATOM 6979 N N . TYR B 1 418 ? 108.196 -16.170 88.169 1.00 20.74 500 TYR B N 1
ATOM 6980 C CA . TYR B 1 418 ? 107.636 -17.368 87.577 1.00 22.18 500 TYR B CA 1
ATOM 6981 C C . TYR B 1 418 ? 107.731 -18.501 88.528 1.00 23.06 500 TYR B C 1
ATOM 6982 O O . TYR B 1 418 ? 108.541 -18.511 89.471 1.00 21.68 500 TYR B O 1
ATOM 6991 N N . ARG B 1 419 ? 106.770 -19.386 88.406 1.00 25.11 501 ARG B N 1
ATOM 6992 C CA . ARG B 1 419 ? 106.674 -20.530 89.301 1.00 28.31 501 ARG B CA 1
ATOM 6993 C C . ARG B 1 419 ? 107.790 -21.506 89.138 1.00 29.43 501 ARG B C 1
ATOM 6994 O O . ARG B 1 419 ? 107.940 -22.040 88.065 1.00 29.14 501 ARG B O 1
ATOM 7002 N N . PRO B 1 420 ? 108.586 -21.741 90.203 1.00 29.71 502 PRO B N 1
ATOM 7003 C CA . PRO B 1 420 ? 109.679 -22.642 89.970 1.00 32.74 502 PRO B CA 1
ATOM 7004 C C . PRO B 1 420 ? 109.247 -24.117 89.901 1.00 36.82 502 PRO B C 1
ATOM 7005 O O . PRO B 1 420 ? 108.186 -24.491 90.378 1.00 35.63 502 PRO B O 1
ATOM 7009 N N . GLU B 1 421 ? 110.130 -24.931 89.349 1.00 43.01 503 GLU B N 1
ATOM 7010 C CA . GLU B 1 421 ? 109.916 -26.370 89.229 1.00 48.37 503 GLU B CA 1
ATOM 7011 C C . GLU B 1 421 ? 111.101 -27.075 89.890 1.00 49.82 503 GLU B C 1
ATOM 7012 O O . GLU B 1 421 ? 112.243 -26.629 89.734 1.00 45.92 503 GLU B O 1
ATOM 7018 N N . ASN B 1 422 ? 110.817 -28.136 90.661 1.00 53.40 504 ASN B N 1
ATOM 7019 C CA . ASN B 1 422 ? 111.843 -28.957 91.322 1.00 54.47 504 ASN B CA 1
ATOM 7020 C C . ASN B 1 422 ? 112.920 -28.094 91.975 1.00 51.98 504 ASN B C 1
ATOM 7021 O O . ASN B 1 422 ? 114.131 -28.348 91.846 1.00 50.15 504 ASN B O 1
ATOM 7026 N N . ARG B 1 423 ? 112.487 -27.045 92.660 1.00 48.99 505 ARG B N 1
ATOM 7027 C CA . ARG B 1 423 ? 113.400 -26.289 93.446 1.00 45.62 505 ARG B CA 1
ATOM 7028 C C . ARG B 1 423 ? 114.607 -25.736 92.707 1.00 43.61 505 ARG B C 1
ATOM 7029 O O . ARG B 1 423 ? 115.717 -25.631 93.256 1.00 42.15 505 ARG B O 1
ATOM 7037 N N . THR B 1 424 ? 114.392 -25.298 91.478 1.00 44.91 506 THR B N 1
ATOM 7038 C CA . THR B 1 424 ? 115.459 -24.572 90.771 1.00 45.64 506 THR B CA 1
ATOM 7039 C C . THR B 1 424 ? 114.912 -23.232 90.253 1.00 43.55 506 THR B C 1
ATOM 7040 O O . THR B 1 424 ? 113.772 -23.116 89.839 1.00 41.07 506 THR B O 1
ATOM 7044 N N . THR B 1 425 ? 115.729 -22.214 90.424 1.00 41.06 507 THR B N 1
ATOM 7045 C CA . THR B 1 425 ? 115.435 -20.875 90.039 1.00 38.60 507 THR B CA 1
ATOM 7046 C C . THR B 1 425 ? 115.089 -20.805 88.548 1.00 37.81 507 THR B C 1
ATOM 7047 O O . THR B 1 425 ? 115.843 -21.262 87.719 1.00 37.40 507 THR B O 1
ATOM 7051 N N . PRO B 1 426 ? 113.947 -20.207 88.194 1.00 35.68 508 PRO B N 1
ATOM 7052 C CA . PRO B 1 426 ? 113.647 -20.101 86.775 1.00 35.86 508 PRO B CA 1
ATOM 7053 C C . PRO B 1 426 ? 114.560 -19.119 86.084 1.00 36.02 508 PRO B C 1
ATOM 7054 O O . PRO B 1 426 ? 115.141 -18.198 86.716 1.00 35.41 508 PRO B O 1
ATOM 7058 N N . ASP B 1 427 ? 114.693 -19.342 84.795 1.00 38.16 509 ASP B N 1
ATOM 7059 C CA . ASP B 1 427 ? 115.466 -18.486 83.950 1.00 41.69 509 ASP B CA 1
ATOM 7060 C C . ASP B 1 427 ? 114.760 -18.243 82.618 1.00 42.75 509 ASP B C 1
ATOM 7061 O O . ASP B 1 427 ? 114.683 -19.157 81.801 1.00 47.50 509 ASP B O 1
ATOM 7066 N N . PRO B 1 428 ? 114.328 -17.017 82.351 1.00 39.40 510 PRO B N 1
ATOM 7067 C CA . PRO B 1 428 ? 114.514 -15.914 83.248 1.00 36.12 510 PRO B CA 1
ATOM 7068 C C . PRO B 1 428 ? 113.751 -16.085 84.564 1.00 31.30 510 PRO B C 1
ATOM 7069 O O . PRO B 1 428 ? 112.810 -16.878 84.674 1.00 29.15 510 PRO B O 1
ATOM 7073 N N . SER B 1 429 ? 114.211 -15.364 85.560 1.00 29.62 511 SER B N 1
ATOM 7074 C CA . SER B 1 429 ? 113.653 -15.418 86.904 1.00 28.47 511 SER B CA 1
ATOM 7075 C C . SER B 1 429 ? 112.263 -14.745 86.932 1.00 27.14 511 SER B C 1
ATOM 7076 O O . SER B 1 429 ? 111.429 -15.129 87.708 1.00 26.15 511 SER B O 1
ATOM 7079 N N . CYS B 1 430 ? 112.049 -13.743 86.079 1.00 27.42 512 CYS B N 1
ATOM 7080 C CA . CYS B 1 430 ? 110.786 -12.945 86.130 1.00 27.71 512 CYS B CA 1
ATOM 7081 C C . CYS B 1 430 ? 110.544 -12.286 84.820 1.00 27.63 512 CYS B C 1
ATOM 7082 O O . CYS B 1 430 ? 111.429 -12.277 83.943 1.00 27.59 512 CYS B O 1
ATOM 7085 N N . GLY B 1 431 ? 109.328 -11.783 84.663 1.00 25.32 513 GLY B N 1
ATOM 7086 C CA . GLY B 1 431 ? 109.042 -10.899 83.541 1.00 24.77 513 GLY B CA 1
ATOM 7087 C C . GLY B 1 431 ? 107.954 -9.938 83.875 1.00 22.41 513 GLY B C 1
ATOM 7088 O O . GLY B 1 431 ? 107.142 -10.225 84.772 1.00 21.02 513 GLY B O 1
ATOM 7089 N N . ARG B 1 432 ? 107.908 -8.834 83.129 1.00 21.17 514 ARG B N 1
ATOM 7090 C CA . ARG B 1 432 ? 106.808 -7.914 83.273 1.00 19.87 514 ARG B CA 1
ATOM 7091 C C . ARG B 1 432 ? 105.483 -8.538 82.942 1.00 18.97 514 ARG B C 1
ATOM 7092 O O . ARG B 1 432 ? 105.366 -9.307 82.016 1.00 19.01 514 ARG B O 1
ATOM 7100 N N . ALA B 1 433 ? 104.488 -8.295 83.755 1.00 17.51 515 ALA B N 1
ATOM 7101 C CA . ALA B 1 433 ? 103.138 -8.649 83.373 1.00 18.15 515 ALA B CA 1
ATOM 7102 C C . ALA B 1 433 ? 102.677 -7.927 82.082 1.00 18.30 515 ALA B C 1
ATOM 7103 O O . ALA B 1 433 ? 103.108 -6.853 81.828 1.00 18.44 515 ALA B O 1
ATOM 7105 N N . MET B 1 434 ? 101.732 -8.512 81.332 1.00 19.22 516 MET B N 1
ATOM 7106 C CA . MET B 1 434 ? 101.059 -7.790 80.188 1.00 20.54 516 MET B CA 1
ATOM 7107 C C . MET B 1 434 ? 100.218 -6.594 80.629 1.00 18.63 516 MET B C 1
ATOM 7108 O O . MET B 1 434 ? 100.048 -5.654 79.891 1.00 17.77 516 MET B O 1
ATOM 7113 N N . SER B 1 435 ? 99.607 -6.700 81.828 1.00 16.66 517 SER B N 1
ATOM 7114 C CA . SER B 1 435 ? 98.782 -5.668 82.370 1.00 15.91 517 SER B CA 1
ATOM 7115 C C . SER B 1 435 ? 98.585 -5.875 83.871 1.00 14.83 517 SER B C 1
ATOM 7116 O O . SER B 1 435 ? 98.998 -6.862 84.462 1.00 13.35 517 SER B O 1
ATOM 7119 N N . MET B 1 436 ? 97.970 -4.884 84.481 1.00 15.11 518 MET B N 1
ATOM 7120 C CA . MET B 1 436 ? 97.740 -4.886 85.889 1.00 14.71 518 MET B CA 1
ATOM 7121 C C . MET B 1 436 ? 96.617 -5.826 86.295 1.00 13.31 518 MET B C 1
ATOM 7122 O O . MET B 1 436 ? 96.342 -6.011 87.509 1.00 12.75 518 MET B O 1
ATOM 7127 N N . GLU B 1 437 ? 95.896 -6.373 85.360 1.00 12.87 519 GLU B N 1
ATOM 7128 C CA . GLU B 1 437 ? 94.678 -7.174 85.650 1.00 12.90 519 GLU B CA 1
ATOM 7129 C C . GLU B 1 437 ? 95.055 -8.464 86.341 1.00 13.31 519 GLU B C 1
ATOM 7130 O O . GLU B 1 437 ? 96.108 -8.958 86.066 1.00 13.84 519 GLU B O 1
ATOM 7136 N N . PRO B 1 438 ? 94.194 -8.972 87.233 1.00 13.04 520 PRO B N 1
ATOM 7137 C CA . PRO B 1 438 ? 94.274 -10.338 87.795 1.00 13.47 520 PRO B CA 1
ATOM 7138 C C . PRO B 1 438 ? 94.036 -11.327 86.675 1.00 13.96 520 PRO B C 1
ATOM 7139 O O . PRO B 1 438 ? 93.590 -10.948 85.597 1.00 13.17 520 PRO B O 1
ATOM 7143 N N . CYS B 1 439 ? 94.496 -12.538 86.893 1.00 14.92 521 CYS B N 1
ATOM 7144 C CA . CYS B 1 439 ? 94.255 -13.713 86.041 1.00 15.21 521 CYS B CA 1
ATOM 7145 C C . CYS B 1 439 ? 93.031 -14.600 86.511 1.00 14.29 521 CYS B C 1
ATOM 7146 O O . CYS B 1 439 ? 92.881 -14.895 87.693 1.00 14.04 521 CYS B O 1
ATOM 7149 N N . PHE B 1 440 ? 92.253 -15.066 85.538 1.00 13.20 522 PHE B N 1
ATOM 7150 C CA . PHE B 1 440 ? 91.242 -16.056 85.675 1.00 12.68 522 PHE B CA 1
ATOM 7151 C C . PHE B 1 440 ? 91.915 -17.404 85.530 1.00 13.57 522 PHE B C 1
ATOM 7152 O O . PHE B 1 440 ? 92.299 -17.806 84.420 1.00 12.66 522 PHE B O 1
ATOM 7160 N N . HIS B 1 441 ? 92.045 -18.106 86.632 1.00 13.89 523 HIS B N 1
ATOM 7161 C CA . HIS B 1 441 ? 92.733 -19.393 86.647 1.00 16.03 523 HIS B CA 1
ATOM 7162 C C . HIS B 1 441 ? 92.030 -20.611 86.027 1.00 17.22 523 HIS B C 1
ATOM 7163 O O . HIS B 1 441 ? 92.686 -21.458 85.518 1.00 17.56 523 HIS B O 1
ATOM 7170 N N . SER B 1 442 ? 90.717 -20.636 85.985 1.00 17.52 524 SER B N 1
ATOM 7171 C CA . SER B 1 442 ? 89.995 -21.741 85.397 1.00 18.76 524 SER B CA 1
ATOM 7172 C C . SER B 1 442 ? 88.963 -21.390 84.404 1.00 17.08 524 SER B C 1
ATOM 7173 O O . SER B 1 442 ? 87.785 -21.667 84.654 1.00 16.42 524 SER B O 1
ATOM 7176 N N . PRO B 1 443 ? 89.368 -20.871 83.235 1.00 16.97 525 PRO B N 1
ATOM 7177 C CA . PRO B 1 443 ? 88.390 -20.445 82.275 1.00 17.17 525 PRO B CA 1
ATOM 7178 C C . PRO B 1 443 ? 87.704 -21.557 81.532 1.00 17.56 525 PRO B C 1
ATOM 7179 O O . PRO B 1 443 ? 88.226 -22.695 81.494 1.00 18.76 525 PRO B O 1
ATOM 7183 N N . PRO B 1 444 ? 86.581 -21.284 80.893 1.00 17.54 526 PRO B N 1
ATOM 7184 C CA . PRO B 1 444 ? 86.005 -22.350 80.049 1.00 18.54 526 PRO B CA 1
ATOM 7185 C C . PRO B 1 444 ? 86.784 -22.419 78.701 1.00 19.40 526 PRO B C 1
ATOM 7186 O O . PRO B 1 444 ? 87.603 -21.551 78.421 1.00 20.76 526 PRO B O 1
ATOM 7190 N N A PHE B 1 445 ? 86.535 -23.427 77.904 0.50 20.49 527 PHE B N 1
ATOM 7191 N N B PHE B 1 445 ? 86.448 -23.435 77.920 0.50 19.80 527 PHE B N 1
ATOM 7192 C CA A PHE B 1 445 ? 87.216 -23.606 76.619 0.50 21.38 527 PHE B CA 1
ATOM 7193 C CA B PHE B 1 445 ? 87.132 -23.887 76.682 0.50 20.38 527 PHE B CA 1
ATOM 7194 C C A PHE B 1 445 ? 86.151 -24.181 75.630 0.50 20.92 527 PHE B C 1
ATOM 7195 C C B PHE B 1 445 ? 86.008 -24.312 75.720 0.50 20.27 527 PHE B C 1
ATOM 7196 O O A PHE B 1 445 ? 86.332 -25.209 74.987 0.50 21.76 527 PHE B O 1
ATOM 7197 O O B PHE B 1 445 ? 85.961 -25.449 75.233 0.50 21.04 527 PHE B O 1
ATOM 7212 N N . TYR B 1 446 ? 85.085 -23.416 75.441 1.00 19.39 528 TYR B N 1
ATOM 7213 C CA . TYR B 1 446 ? 83.935 -23.806 74.679 1.00 19.69 528 TYR B CA 1
ATOM 7214 C C . TYR B 1 446 ? 83.372 -22.698 73.813 1.00 19.28 528 TYR B C 1
ATOM 7215 O O . TYR B 1 446 ? 83.281 -21.557 74.260 1.00 17.09 528 TYR B O 1
ATOM 7224 N N . ASP B 1 447 ? 83.049 -23.021 72.572 1.00 19.95 529 ASP B N 1
ATOM 7225 C CA . ASP B 1 447 ? 82.421 -22.099 71.650 1.00 20.19 529 ASP B CA 1
ATOM 7226 C C . ASP B 1 447 ? 80.942 -22.369 71.669 1.00 20.74 529 ASP B C 1
ATOM 7227 O O . ASP B 1 447 ? 80.486 -23.370 71.110 1.00 19.89 529 ASP B O 1
ATOM 7232 N N . CYS B 1 448 ? 80.158 -21.473 72.326 1.00 21.45 530 CYS B N 1
ATOM 7233 C CA . CYS B 1 448 ? 78.740 -21.704 72.648 1.00 22.82 530 CYS B CA 1
ATOM 7234 C C . CYS B 1 448 ? 77.944 -21.813 71.349 1.00 23.68 530 CYS B C 1
ATOM 7235 O O . CYS B 1 448 ? 76.998 -22.554 71.264 1.00 25.26 530 CYS B O 1
ATOM 7238 N N . LYS B 1 449 ? 78.330 -21.052 70.338 1.00 25.21 531 LYS B N 1
ATOM 7239 C CA . LYS B 1 449 ? 77.586 -20.969 69.081 1.00 26.66 531 LYS B CA 1
ATOM 7240 C C . LYS B 1 449 ? 77.830 -22.149 68.195 1.00 25.87 531 LYS B C 1
ATOM 7241 O O . LYS B 1 449 ? 76.884 -22.741 67.655 1.00 26.19 531 LYS B O 1
ATOM 7247 N N . ALA B 1 450 ? 79.095 -22.439 67.969 1.00 24.11 532 ALA B N 1
ATOM 7248 C CA . ALA B 1 450 ? 79.448 -23.558 67.111 1.00 25.01 532 ALA B CA 1
ATOM 7249 C C . ALA B 1 450 ? 79.298 -24.946 67.853 1.00 24.27 532 ALA B C 1
ATOM 7250 O O . ALA B 1 450 ? 79.388 -25.994 67.244 1.00 24.21 532 ALA B O 1
ATOM 7252 N N . LYS B 1 451 ? 79.166 -24.923 69.152 1.00 23.51 533 LYS B N 1
ATOM 7253 C CA . LYS B 1 451 ? 79.101 -26.132 69.993 1.00 23.97 533 LYS B CA 1
ATOM 7254 C C . LYS B 1 451 ? 80.293 -27.060 69.834 1.00 23.51 533 LYS B C 1
ATOM 7255 O O . LYS B 1 451 ? 80.174 -28.254 69.447 1.00 22.21 533 LYS B O 1
ATOM 7261 N N . THR B 1 452 ? 81.469 -26.475 70.058 1.00 22.90 534 THR B N 1
ATOM 7262 C CA . THR B 1 452 ? 82.728 -27.178 70.023 1.00 24.61 534 THR B CA 1
ATOM 7263 C C . THR B 1 452 ? 83.666 -26.551 70.992 1.00 23.66 534 THR B C 1
ATOM 7264 O O . THR B 1 452 ? 83.533 -25.402 71.326 1.00 22.18 534 THR B O 1
ATOM 7268 N N . GLY B 1 453 ? 84.686 -27.312 71.362 1.00 24.94 535 GLY B N 1
ATOM 7269 C CA . GLY B 1 453 ? 85.752 -26.784 72.173 1.00 24.66 535 GLY B CA 1
ATOM 7270 C C . GLY B 1 453 ? 86.504 -25.758 71.404 1.00 25.26 535 GLY B C 1
ATOM 7271 O O . GLY B 1 453 ? 86.539 -25.759 70.179 1.00 23.88 535 GLY B O 1
ATOM 7272 N N . ILE B 1 454 ? 87.123 -24.822 72.114 1.00 25.28 536 ILE B N 1
ATOM 7273 C CA . ILE B 1 454 ? 87.942 -23.814 71.454 1.00 25.68 536 ILE B CA 1
ATOM 7274 C C . ILE B 1 454 ? 88.879 -23.208 72.542 1.00 24.66 536 ILE B C 1
ATOM 7275 O O . ILE B 1 454 ? 88.546 -23.165 73.712 1.00 25.43 536 ILE B O 1
ATOM 7280 N N . ASP B 1 455 ? 90.025 -22.756 72.154 1.00 23.60 537 ASP B N 1
ATOM 7281 C CA . ASP B 1 455 ? 90.876 -22.066 73.122 1.00 24.32 537 ASP B CA 1
ATOM 7282 C C . ASP B 1 455 ? 90.377 -20.610 73.195 1.00 21.14 537 ASP B C 1
ATOM 7283 O O . ASP B 1 455 ? 90.526 -19.869 72.244 1.00 19.57 537 ASP B O 1
ATOM 7288 N N . THR B 1 456 ? 89.789 -20.202 74.302 1.00 20.45 538 THR B N 1
ATOM 7289 C CA . THR B 1 456 ? 89.077 -18.883 74.308 1.00 18.83 538 THR B CA 1
ATOM 7290 C C . THR B 1 456 ? 90.102 -17.745 74.538 1.00 19.22 538 THR B C 1
ATOM 7291 O O . THR B 1 456 ? 89.764 -16.572 74.576 1.00 18.27 538 THR B O 1
ATOM 7295 N N . GLY B 1 457 ? 91.384 -18.104 74.675 1.00 20.11 539 GLY B N 1
ATOM 7296 C CA . GLY B 1 457 ? 92.492 -17.153 74.732 1.00 21.01 539 GLY B CA 1
ATOM 7297 C C . GLY B 1 457 ? 93.024 -16.774 73.367 1.00 22.42 539 GLY B C 1
ATOM 7298 O O . GLY B 1 457 ? 94.002 -16.020 73.278 1.00 22.84 539 GLY B O 1
ATOM 7299 N N . THR B 1 458 ? 92.454 -17.319 72.291 1.00 23.33 540 THR B N 1
ATOM 7300 C CA . THR B 1 458 ? 92.942 -17.026 70.963 1.00 25.48 540 THR B CA 1
ATOM 7301 C C . THR B 1 458 ? 91.921 -16.293 70.166 1.00 24.69 540 THR B C 1
ATOM 7302 O O . THR B 1 458 ? 92.061 -16.199 68.992 1.00 24.20 540 THR B O 1
ATOM 7306 N N . LEU B 1 459 ? 90.837 -15.832 70.773 1.00 22.91 541 LEU B N 1
ATOM 7307 C CA . LEU B 1 459 ? 89.723 -15.328 70.002 1.00 22.36 541 LEU B CA 1
ATOM 7308 C C . LEU B 1 459 ? 89.768 -13.855 69.733 1.00 21.30 541 LEU B C 1
ATOM 7309 O O . LEU B 1 459 ? 89.400 -13.411 68.642 1.00 20.27 541 LEU B O 1
ATOM 7314 N N . VAL B 1 460 ? 90.132 -13.055 70.750 1.00 18.34 542 VAL B N 1
ATOM 7315 C CA . VAL B 1 460 ? 90.186 -11.646 70.607 1.00 17.79 542 VAL B CA 1
ATOM 7316 C C . VAL B 1 460 ? 91.503 -11.052 71.145 1.00 17.14 542 VAL B C 1
ATOM 7317 O O . VAL B 1 460 ? 92.116 -11.609 72.064 1.00 17.51 542 VAL B O 1
ATOM 7321 N N . PRO B 1 461 ? 91.964 -9.903 70.616 1.00 16.96 543 PRO B N 1
ATOM 7322 C CA . PRO B 1 461 ? 93.264 -9.470 71.043 1.00 16.85 543 PRO B CA 1
ATOM 7323 C C . PRO B 1 461 ? 93.377 -9.039 72.503 1.00 15.92 543 PRO B C 1
ATOM 7324 O O . PRO B 1 461 ? 94.453 -9.104 73.092 1.00 16.20 543 PRO B O 1
ATOM 7328 N N . HIS B 1 462 ? 92.248 -8.636 73.109 1.00 14.86 544 HIS B N 1
ATOM 7329 C CA . HIS B 1 462 ? 92.287 -8.132 74.467 1.00 14.38 544 HIS B CA 1
ATOM 7330 C C . HIS B 1 462 ? 92.128 -9.189 75.503 1.00 14.09 544 HIS B C 1
ATOM 7331 O O . HIS B 1 462 ? 92.081 -8.856 76.688 1.00 13.72 544 HIS B O 1
ATOM 7338 N N . VAL B 1 463 ? 91.882 -10.425 75.136 1.00 14.41 545 VAL B N 1
ATOM 7339 C CA . VAL B 1 463 ? 91.797 -11.491 76.181 1.00 14.26 545 VAL B CA 1
ATOM 7340 C C . VAL B 1 463 ? 92.837 -12.510 75.785 1.00 15.40 545 VAL B C 1
ATOM 7341 O O . VAL B 1 463 ? 92.756 -13.141 74.659 1.00 15.41 545 VAL B O 1
ATOM 7345 N N A ARG B 1 464 ? 93.806 -12.706 76.644 0.50 15.88 546 ARG B N 1
ATOM 7346 N N B ARG B 1 464 ? 93.847 -12.677 76.610 0.50 15.35 546 ARG B N 1
ATOM 7347 C CA A ARG B 1 464 ? 95.006 -13.478 76.295 0.50 17.56 546 ARG B CA 1
ATOM 7348 C CA B ARG B 1 464 ? 94.970 -13.581 76.270 0.50 16.55 546 ARG B CA 1
ATOM 7349 C C A ARG B 1 464 ? 95.307 -14.442 77.399 0.50 17.10 546 ARG B C 1
ATOM 7350 C C B ARG B 1 464 ? 95.243 -14.502 77.385 0.50 16.53 546 ARG B C 1
ATOM 7351 O O A ARG B 1 464 ? 94.821 -14.254 78.533 0.50 16.05 546 ARG B O 1
ATOM 7352 O O B ARG B 1 464 ? 94.755 -14.299 78.518 0.50 15.58 546 ARG B O 1
ATOM 7367 N N . HIS B 1 465 ? 96.120 -15.441 77.112 1.00 17.68 547 HIS B N 1
ATOM 7368 C CA . HIS B 1 465 ? 96.695 -16.289 78.198 1.00 19.21 547 HIS B CA 1
ATOM 7369 C C . HIS B 1 465 ? 97.575 -15.595 79.151 1.00 19.14 547 HIS B C 1
ATOM 7370 O O . HIS B 1 465 ? 98.286 -14.710 78.749 1.00 19.17 547 HIS B O 1
ATOM 7377 N N . CYS B 1 466 ? 97.394 -15.880 80.461 1.00 19.32 548 CYS B N 1
ATOM 7378 C CA . CYS B 1 466 ? 98.220 -15.304 81.486 1.00 20.50 548 CYS B CA 1
ATOM 7379 C C . CYS B 1 466 ? 99.683 -15.656 81.335 1.00 21.92 548 CYS B C 1
ATOM 7380 O O . CYS B 1 466 ? 100.056 -16.751 80.888 1.00 21.98 548 CYS B O 1
ATOM 7383 N N . GLU B 1 467 ? 100.468 -14.753 81.846 1.00 22.95 549 GLU B N 1
ATOM 7384 C CA . GLU B 1 467 ? 101.945 -14.867 81.911 1.00 24.90 549 GLU B CA 1
ATOM 7385 C C . GLU B 1 467 ? 102.299 -15.940 82.898 1.00 25.17 549 GLU B C 1
ATOM 7386 O O . GLU B 1 467 ? 103.269 -16.545 82.741 1.00 25.09 549 GLU B O 1
ATOM 7392 N N . ASP B 1 468 ? 101.567 -16.057 84.017 1.00 26.35 550 ASP B N 1
ATOM 7393 C CA . ASP B 1 468 ? 102.055 -16.966 85.103 1.00 29.67 550 ASP B CA 1
ATOM 7394 C C . ASP B 1 468 ? 101.454 -18.339 85.069 1.00 31.75 550 ASP B C 1
ATOM 7395 O O . ASP B 1 468 ? 102.081 -19.272 85.511 1.00 38.57 550 ASP B O 1
ATOM 7400 N N . ILE B 1 469 ? 100.229 -18.447 84.584 1.00 29.78 551 ILE B N 1
ATOM 7401 C CA . ILE B 1 469 ? 99.554 -19.689 84.495 1.00 30.82 551 ILE B CA 1
ATOM 7402 C C . ILE B 1 469 ? 99.001 -19.794 83.059 1.00 28.30 551 ILE B C 1
ATOM 7403 O O . ILE B 1 469 ? 98.119 -19.048 82.631 1.00 26.16 551 ILE B O 1
ATOM 7408 N N . SER B 1 470 ? 99.644 -20.658 82.282 1.00 26.54 552 SER B N 1
ATOM 7409 C CA . SER B 1 470 ? 99.533 -20.595 80.806 1.00 27.95 552 SER B CA 1
ATOM 7410 C C . SER B 1 470 ? 98.109 -20.904 80.251 1.00 26.51 552 SER B C 1
ATOM 7411 O O . SER B 1 470 ? 97.750 -20.437 79.148 1.00 27.27 552 SER B O 1
ATOM 7414 N N . TRP B 1 471 ? 97.248 -21.582 81.010 1.00 25.61 553 TRP B N 1
ATOM 7415 C CA . TRP B 1 471 ? 95.872 -21.808 80.554 1.00 27.28 553 TRP B CA 1
ATOM 7416 C C . TRP B 1 471 ? 94.822 -20.771 81.130 1.00 23.38 553 TRP B C 1
ATOM 7417 O O . TRP B 1 471 ? 93.703 -20.789 80.769 1.00 23.25 553 TRP B O 1
ATOM 7428 N N . GLY B 1 472 ? 95.261 -19.864 81.953 1.00 19.78 554 GLY B N 1
ATOM 7429 C CA . GLY B 1 472 ? 94.401 -18.846 82.520 1.00 18.31 554 GLY B CA 1
ATOM 7430 C C . GLY B 1 472 ? 94.197 -17.708 81.550 1.00 16.63 554 GLY B C 1
ATOM 7431 O O . GLY B 1 472 ? 94.866 -17.694 80.482 1.00 16.98 554 GLY B O 1
ATOM 7432 N N . LEU B 1 473 ? 93.245 -16.816 81.804 1.00 15.06 555 LEU B N 1
ATOM 7433 C CA . LEU B 1 473 ? 92.968 -15.755 80.807 1.00 14.90 555 LEU B CA 1
ATOM 7434 C C . LEU B 1 473 ? 93.095 -14.417 81.540 1.00 14.07 555 LEU B C 1
ATOM 7435 O O . LEU B 1 473 ? 92.836 -14.338 82.784 1.00 13.70 555 LEU B O 1
ATOM 7440 N N . LYS B 1 474 ? 93.501 -13.367 80.838 1.00 13.86 556 LYS B N 1
ATOM 7441 C CA . LYS B 1 474 ? 93.669 -12.044 81.481 1.00 14.67 556 LYS B CA 1
ATOM 7442 C C . LYS B 1 474 ? 93.273 -11.025 80.407 1.00 13.94 556 LYS B C 1
ATOM 7443 O O . LYS B 1 474 ? 93.507 -11.290 79.214 1.00 13.57 556 LYS B O 1
ATOM 7449 N N . LEU B 1 475 ? 92.664 -9.946 80.837 1.00 13.20 557 LEU B N 1
ATOM 7450 C CA . LEU B 1 475 ? 92.424 -8.788 79.999 1.00 14.13 557 LEU B CA 1
ATOM 7451 C C . LEU B 1 475 ? 93.700 -7.999 79.853 1.00 15.08 557 LEU B C 1
ATOM 7452 O O . LEU B 1 475 ? 94.428 -7.738 80.809 1.00 14.01 557 LEU B O 1
ATOM 7457 N N A VAL B 1 476 ? 93.892 -7.512 78.649 0.50 15.97 558 VAL B N 1
ATOM 7458 N N B VAL B 1 476 ? 94.133 -7.758 78.622 0.50 16.83 558 VAL B N 1
ATOM 7459 C CA A VAL B 1 476 ? 94.875 -6.478 78.395 0.50 16.85 558 VAL B CA 1
ATOM 7460 C CA B VAL B 1 476 ? 95.337 -6.950 78.383 0.50 18.60 558 VAL B CA 1
ATOM 7461 C C A VAL B 1 476 ? 94.248 -5.369 77.460 0.50 17.93 558 VAL B C 1
ATOM 7462 C C B VAL B 1 476 ? 95.019 -5.690 77.599 0.50 20.20 558 VAL B C 1
ATOM 7463 O O A VAL B 1 476 ? 93.103 -5.479 76.964 0.50 18.38 558 VAL B O 1
ATOM 7464 O O B VAL B 1 476 ? 94.176 -5.790 76.660 0.50 22.44 558 VAL B O 1
ATOM 7473 N N . ASN C 1 9 ? 64.547 19.463 106.411 0.50 41.96 91 ASN C N 1
ATOM 7474 C CA . ASN C 1 9 ? 64.299 18.205 105.643 0.50 41.67 91 ASN C CA 1
ATOM 7475 C C . ASN C 1 9 ? 62.835 17.802 105.818 0.50 41.07 91 ASN C C 1
ATOM 7476 O O . ASN C 1 9 ? 62.061 17.769 104.859 0.50 42.17 91 ASN C O 1
ATOM 7481 N N . ILE C 1 10 ? 62.454 17.511 107.062 1.00 40.18 92 ILE C N 1
ATOM 7482 C CA . ILE C 1 10 ? 61.033 17.136 107.414 1.00 37.75 92 ILE C CA 1
ATOM 7483 C C . ILE C 1 10 ? 60.459 18.254 108.237 1.00 33.83 92 ILE C C 1
ATOM 7484 O O . ILE C 1 10 ? 61.064 18.661 109.205 1.00 36.08 92 ILE C O 1
ATOM 7489 N N . ASN C 1 11 ? 59.238 18.636 107.962 1.00 30.56 93 ASN C N 1
ATOM 7490 C CA . ASN C 1 11 ? 58.755 19.908 108.456 1.00 30.46 93 ASN C CA 1
ATOM 7491 C C . ASN C 1 11 ? 58.412 19.754 109.999 1.00 28.43 93 ASN C C 1
ATOM 7492 O O . ASN C 1 11 ? 58.119 18.621 110.467 1.00 25.49 93 ASN C O 1
ATOM 7497 N N . SER C 1 12 ? 58.455 20.850 110.781 1.00 27.08 94 SER C N 1
ATOM 7498 C CA . SER C 1 12 ? 58.093 20.778 112.208 1.00 26.00 94 SER C CA 1
ATOM 7499 C C . SER C 1 12 ? 56.722 20.205 112.527 1.00 26.11 94 SER C C 1
ATOM 7500 O O . SER C 1 12 ? 56.512 19.657 113.638 1.00 26.28 94 SER C O 1
ATOM 7503 N N . ASP C 1 13 ? 55.752 20.390 111.642 1.00 26.40 95 ASP C N 1
ATOM 7504 C CA . ASP C 1 13 ? 54.393 19.902 111.905 1.00 26.98 95 ASP C CA 1
ATOM 7505 C C . ASP C 1 13 ? 54.367 18.353 111.982 1.00 26.34 95 ASP C C 1
ATOM 7506 O O . ASP C 1 13 ? 53.418 17.796 112.534 1.00 25.90 95 ASP C O 1
ATOM 7511 N N . LYS C 1 14 ? 55.469 17.666 111.589 1.00 25.30 96 LYS C N 1
ATOM 7512 C CA . LYS C 1 14 ? 55.488 16.215 111.722 1.00 25.17 96 LYS C CA 1
ATOM 7513 C C . LYS C 1 14 ? 56.148 15.639 112.954 1.00 22.44 96 LYS C C 1
ATOM 7514 O O . LYS C 1 14 ? 56.147 14.416 113.125 1.00 21.49 96 LYS C O 1
ATOM 7520 N N . LEU C 1 15 ? 56.780 16.459 113.751 1.00 21.35 97 LEU C N 1
ATOM 7521 C CA . LEU C 1 15 ? 57.743 15.987 114.716 1.00 21.37 97 LEU C CA 1
ATOM 7522 C C . LEU C 1 15 ? 57.185 15.887 116.169 1.00 20.50 97 LEU C C 1
ATOM 7523 O O . LEU C 1 15 ? 57.989 15.804 117.115 1.00 20.03 97 LEU C O 1
ATOM 7528 N N . LEU C 1 16 ? 55.869 15.983 116.321 1.00 21.32 98 LEU C N 1
ATOM 7529 C CA . LEU C 1 16 ? 55.206 15.960 117.625 1.00 21.96 98 LEU C CA 1
ATOM 7530 C C . LEU C 1 16 ? 55.788 16.912 118.671 1.00 23.03 98 LEU C C 1
ATOM 7531 O O . LEU C 1 16 ? 56.163 16.489 119.773 1.00 23.32 98 LEU C O 1
ATOM 7536 N N . GLY C 1 17 ? 55.918 18.208 118.325 1.00 24.37 99 GLY C N 1
ATOM 7537 C CA . GLY C 1 17 ? 56.457 19.199 119.248 1.00 25.46 99 GLY C CA 1
ATOM 7538 C C . GLY C 1 17 ? 57.942 19.097 119.532 1.00 24.98 99 GLY C C 1
ATOM 7539 O O . GLY C 1 17 ? 58.441 19.677 120.479 1.00 26.31 99 GLY C O 1
ATOM 7540 N N . GLY C 1 18 ? 58.676 18.384 118.683 1.00 24.08 100 GLY C N 1
ATOM 7541 C CA . GLY C 1 18 ? 60.133 18.232 118.833 1.00 22.45 100 GLY C CA 1
ATOM 7542 C C . GLY C 1 18 ? 60.506 16.898 119.508 1.00 21.29 100 GLY C C 1
ATOM 7543 O O . GLY C 1 18 ? 61.640 16.627 119.748 1.00 20.67 100 GLY C O 1
ATOM 7544 N N . LEU C 1 19 ? 59.534 16.087 119.879 1.00 20.13 101 LEU C N 1
ATOM 7545 C CA . LEU C 1 19 ? 59.844 14.730 120.378 1.00 19.63 101 LEU C CA 1
ATOM 7546 C C . LEU C 1 19 ? 60.628 13.947 119.338 1.00 18.20 101 LEU C C 1
ATOM 7547 O O . LEU C 1 19 ? 61.554 13.258 119.670 1.00 17.66 101 LEU C O 1
ATOM 7552 N N . LEU C 1 20 ? 60.147 13.935 118.105 1.00 17.75 102 LEU C N 1
ATOM 7553 C CA . LEU C 1 20 ? 60.839 13.206 117.036 1.00 17.81 102 LEU C CA 1
ATOM 7554 C C . LEU C 1 20 ? 61.953 14.035 116.401 1.00 18.72 102 LEU C C 1
ATOM 7555 O O . LEU C 1 20 ? 61.837 15.297 116.233 1.00 18.12 102 LEU C O 1
ATOM 7560 N N . ALA C 1 21 ? 62.952 13.304 115.894 1.00 18.26 103 ALA C N 1
ATOM 7561 C CA . ALA C 1 21 ? 63.973 13.895 115.060 1.00 19.76 103 ALA C CA 1
ATOM 7562 C C . ALA C 1 21 ? 63.573 13.907 113.593 1.00 20.56 103 ALA C C 1
ATOM 7563 O O . ALA C 1 21 ? 62.965 12.947 113.066 1.00 19.29 103 ALA C O 1
ATOM 7565 N N . SER C 1 22 ? 63.993 14.948 112.894 1.00 23.10 104 SER C N 1
ATOM 7566 C CA . SER C 1 22 ? 63.810 14.932 111.445 1.00 25.30 104 SER C CA 1
ATOM 7567 C C . SER C 1 22 ? 64.976 14.159 110.829 1.00 24.91 104 SER C C 1
ATOM 7568 O O . SER C 1 22 ? 66.010 14.026 111.437 1.00 25.63 104 SER C O 1
ATOM 7571 N N . GLY C 1 23 ? 64.854 13.695 109.617 1.00 23.74 105 GLY C N 1
ATOM 7572 C CA . GLY C 1 23 ? 66.024 13.103 108.975 1.00 24.23 105 GLY C CA 1
ATOM 7573 C C . GLY C 1 23 ? 65.886 11.661 108.612 1.00 23.84 105 GLY C C 1
ATOM 7574 O O . GLY C 1 23 ? 66.747 11.116 107.962 1.00 22.49 105 GLY C O 1
ATOM 7575 N N . PHE C 1 24 ? 64.815 11.022 109.115 1.00 21.84 106 PHE C N 1
ATOM 7576 C CA . PHE C 1 24 ? 64.532 9.707 108.751 1.00 22.06 106 PHE C CA 1
ATOM 7577 C C . PHE C 1 24 ? 64.004 9.677 107.285 1.00 22.88 106 PHE C C 1
ATOM 7578 O O . PHE C 1 24 ? 63.341 10.592 106.825 1.00 21.79 106 PHE C O 1
ATOM 7586 N N . ASP C 1 25 ? 64.205 8.550 106.629 1.00 24.59 107 ASP C N 1
ATOM 7587 C CA . ASP C 1 25 ? 63.669 8.371 105.288 1.00 27.37 107 ASP C CA 1
ATOM 7588 C C . ASP C 1 25 ? 62.172 8.240 105.417 1.00 26.44 107 ASP C C 1
ATOM 7589 O O . ASP C 1 25 ? 61.716 7.362 106.098 1.00 25.38 107 ASP C O 1
ATOM 7594 N N . GLU C 1 26 ? 61.410 9.073 104.743 1.00 28.96 108 GLU C N 1
ATOM 7595 C CA . GLU C 1 26 ? 59.970 9.051 104.955 1.00 31.72 108 GLU C CA 1
ATOM 7596 C C . GLU C 1 26 ? 59.275 7.773 104.512 1.00 29.24 108 GLU C C 1
ATOM 7597 O O . GLU C 1 26 ? 58.484 7.200 105.254 1.00 28.46 108 GLU C O 1
ATOM 7603 N N . ASP C 1 27 ? 59.597 7.294 103.336 1.00 27.70 109 ASP C N 1
ATOM 7604 C CA . ASP C 1 27 ? 58.811 6.208 102.735 1.00 29.39 109 ASP C CA 1
ATOM 7605 C C . ASP C 1 27 ? 59.083 4.837 103.345 1.00 26.36 109 ASP C C 1
ATOM 7606 O O . ASP C 1 27 ? 58.252 3.957 103.261 1.00 24.66 109 ASP C O 1
ATOM 7611 N N . SER C 1 28 ? 60.239 4.646 103.959 1.00 25.38 110 SER C N 1
ATOM 7612 C CA . SER C 1 28 ? 60.500 3.340 104.643 1.00 23.81 110 SER C CA 1
ATOM 7613 C C . SER C 1 28 ? 59.805 3.139 106.004 1.00 20.63 110 SER C C 1
ATOM 7614 O O . SER C 1 28 ? 59.580 2.028 106.412 1.00 19.11 110 SER C O 1
ATOM 7617 N N . CYS C 1 29 ? 59.330 4.201 106.562 1.00 18.71 111 CYS C N 1
ATOM 7618 C CA . CYS C 1 29 ? 58.420 4.128 107.693 1.00 18.11 111 CYS C CA 1
ATOM 7619 C C . CYS C 1 29 ? 57.361 5.255 107.630 1.00 17.50 111 CYS C C 1
ATOM 7620 O O . CYS C 1 29 ? 57.548 6.322 108.174 1.00 16.85 111 CYS C O 1
ATOM 7623 N N . LEU C 1 30 ? 56.305 5.003 106.869 1.00 17.48 112 LEU C N 1
ATOM 7624 C CA . LEU C 1 30 ? 55.284 5.975 106.615 1.00 17.94 112 LEU C CA 1
ATOM 7625 C C . LEU C 1 30 ? 54.725 6.505 107.903 1.00 17.69 112 LEU C C 1
ATOM 7626 O O . LEU C 1 30 ? 54.412 7.712 107.975 1.00 18.25 112 LEU C O 1
ATOM 7631 N N . SER C 1 31 ? 54.453 5.611 108.865 1.00 16.54 113 SER C N 1
ATOM 7632 C CA . SER C 1 31 ? 53.785 6.006 110.126 1.00 16.47 113 SER C CA 1
ATOM 7633 C C . SER C 1 31 ? 54.480 7.110 110.875 1.00 17.20 113 SER C C 1
ATOM 7634 O O . SER C 1 31 ? 53.798 7.890 111.589 1.00 16.69 113 SER C O 1
ATOM 7637 N N . ARG C 1 32 ? 55.796 7.132 110.772 1.00 16.65 114 ARG C N 1
ATOM 7638 C CA . ARG C 1 32 ? 56.629 8.015 111.642 1.00 18.30 114 ARG C CA 1
ATOM 7639 C C . ARG C 1 32 ? 56.213 9.442 111.523 1.00 18.92 114 ARG C C 1
ATOM 7640 O O . ARG C 1 32 ? 55.941 10.103 112.532 1.00 18.48 114 ARG C O 1
ATOM 7648 N N . TYR C 1 33 ? 56.127 9.904 110.296 1.00 19.73 115 TYR C N 1
ATOM 7649 C CA . TYR C 1 33 ? 55.716 11.256 110.077 1.00 22.17 115 TYR C CA 1
ATOM 7650 C C . TYR C 1 33 ? 54.234 11.467 109.560 1.00 24.14 115 TYR C C 1
ATOM 7651 O O . TYR C 1 33 ? 53.772 12.617 109.408 1.00 28.14 115 TYR C O 1
ATOM 7660 N N A GLN C 1 34 ? 53.531 10.395 109.227 0.50 24.09 116 GLN C N 1
ATOM 7661 N N B GLN C 1 34 ? 53.540 10.391 109.192 0.50 23.46 116 GLN C N 1
ATOM 7662 C CA A GLN C 1 34 ? 52.175 10.515 108.713 0.50 24.57 116 GLN C CA 1
ATOM 7663 C CA B GLN C 1 34 ? 52.166 10.509 108.696 0.50 23.58 116 GLN C CA 1
ATOM 7664 C C A GLN C 1 34 ? 51.110 10.318 109.776 0.50 23.96 116 GLN C C 1
ATOM 7665 C C B GLN C 1 34 ? 51.105 10.300 109.770 0.50 23.40 116 GLN C C 1
ATOM 7666 O O A GLN C 1 34 ? 49.941 10.533 109.533 0.50 25.44 116 GLN C O 1
ATOM 7667 O O B GLN C 1 34 ? 49.933 10.512 109.533 0.50 24.84 116 GLN C O 1
ATOM 7678 N N . SER C 1 35 ? 51.534 9.965 110.970 1.00 22.68 117 SER C N 1
ATOM 7679 C CA . SER C 1 35 ? 50.673 9.832 112.123 1.00 22.75 117 SER C CA 1
ATOM 7680 C C . SER C 1 35 ? 49.854 11.118 112.340 1.00 22.27 117 SER C C 1
ATOM 7681 O O . SER C 1 35 ? 48.663 11.045 112.712 1.00 21.72 117 SER C O 1
ATOM 7684 N N A VAL C 1 36 ? 50.423 12.282 112.049 0.50 22.12 118 VAL C N 1
ATOM 7685 N N B VAL C 1 36 ? 50.484 12.243 112.015 0.50 21.89 118 VAL C N 1
ATOM 7686 C CA A VAL C 1 36 ? 49.693 13.535 112.231 0.50 22.48 118 VAL C CA 1
ATOM 7687 C CA B VAL C 1 36 ? 49.868 13.549 112.068 0.50 22.20 118 VAL C CA 1
ATOM 7688 C C A VAL C 1 36 ? 48.426 13.705 111.344 0.50 23.07 118 VAL C C 1
ATOM 7689 C C B VAL C 1 36 ? 48.489 13.643 111.381 0.50 22.85 118 VAL C C 1
ATOM 7690 O O A VAL C 1 36 ? 47.574 14.550 111.607 0.50 22.94 118 VAL C O 1
ATOM 7691 O O B VAL C 1 36 ? 47.618 14.324 111.869 0.50 22.59 118 VAL C O 1
ATOM 7698 N N . HIS C 1 37 ? 48.287 12.915 110.282 1.00 22.64 119 HIS C N 1
ATOM 7699 C CA . HIS C 1 37 ? 47.044 12.919 109.545 1.00 24.27 119 HIS C CA 1
ATOM 7700 C C . HIS C 1 37 ? 45.877 12.125 110.148 1.00 24.04 119 HIS C C 1
ATOM 7701 O O . HIS C 1 37 ? 44.751 12.262 109.676 1.00 24.87 119 HIS C O 1
ATOM 7708 N N . TYR C 1 38 ? 46.179 11.291 111.123 1.00 22.93 120 TYR C N 1
ATOM 7709 C CA . TYR C 1 38 ? 45.193 10.434 111.804 1.00 24.42 120 TYR C CA 1
ATOM 7710 C C . TYR C 1 38 ? 44.966 10.786 113.266 1.00 25.65 120 TYR C C 1
ATOM 7711 O O . TYR C 1 38 ? 43.877 10.613 113.793 1.00 26.50 120 TYR C O 1
ATOM 7720 N N A ARG C 1 39 ? 45.964 11.411 113.874 0.50 26.45 121 ARG C N 1
ATOM 7721 N N B ARG C 1 39 ? 45.967 11.292 113.961 0.50 26.51 121 ARG C N 1
ATOM 7722 C CA A ARG C 1 39 ? 45.913 11.779 115.265 0.50 26.68 121 ARG C CA 1
ATOM 7723 C CA B ARG C 1 39 ? 45.749 11.528 115.369 0.50 26.94 121 ARG C CA 1
ATOM 7724 C C A ARG C 1 39 ? 45.527 13.183 115.541 0.50 28.34 121 ARG C C 1
ATOM 7725 C C B ARG C 1 39 ? 45.728 13.002 115.740 0.50 28.38 121 ARG C C 1
ATOM 7726 O O A ARG C 1 39 ? 45.977 14.088 114.876 0.50 28.40 121 ARG C O 1
ATOM 7727 O O B ARG C 1 39 ? 46.572 13.754 115.283 0.50 28.78 121 ARG C O 1
ATOM 7742 N N . LYS C 1 40 ? 44.781 13.398 116.614 1.00 30.33 122 LYS C N 1
ATOM 7743 C CA . LYS C 1 40 ? 44.695 14.787 117.189 1.00 32.79 122 LYS C CA 1
ATOM 7744 C C . LYS C 1 40 ? 46.029 15.170 117.807 1.00 30.48 122 LYS C C 1
ATOM 7745 O O . LYS C 1 40 ? 46.760 14.259 118.263 1.00 28.80 122 LYS C O 1
ATOM 7751 N N . PRO C 1 41 ? 46.359 16.478 117.853 1.00 28.91 123 PRO C N 1
ATOM 7752 C CA . PRO C 1 41 ? 47.602 16.848 118.445 1.00 29.22 123 PRO C CA 1
ATOM 7753 C C . PRO C 1 41 ? 47.414 16.588 119.955 1.00 27.63 123 PRO C C 1
ATOM 7754 O O . PRO C 1 41 ? 46.320 16.787 120.496 1.00 27.15 123 PRO C O 1
ATOM 7758 N N . SER C 1 42 ? 48.427 16.011 120.564 1.00 25.48 124 SER C N 1
ATOM 7759 C CA . SER C 1 42 ? 48.374 15.787 121.962 1.00 24.99 124 SER C CA 1
ATOM 7760 C C . SER C 1 42 ? 48.380 17.118 122.713 1.00 25.70 124 SER C C 1
ATOM 7761 O O . SER C 1 42 ? 49.191 18.002 122.458 1.00 25.88 124 SER C O 1
ATOM 7764 N N . PRO C 1 43 ? 47.519 17.264 123.726 1.00 26.26 125 PRO C N 1
ATOM 7765 C CA . PRO C 1 43 ? 47.731 18.461 124.602 1.00 26.77 125 PRO C CA 1
ATOM 7766 C C . PRO C 1 43 ? 48.959 18.393 125.540 1.00 26.20 125 PRO C C 1
ATOM 7767 O O . PRO C 1 43 ? 49.221 19.359 126.287 1.00 25.74 125 PRO C O 1
ATOM 7771 N N . TYR C 1 44 ? 49.710 17.283 125.562 1.00 24.02 126 TYR C N 1
ATOM 7772 C CA . TYR C 1 44 ? 50.881 17.153 126.471 1.00 23.77 126 TYR C CA 1
ATOM 7773 C C . TYR C 1 44 ? 52.137 17.395 125.703 1.00 24.77 126 TYR C C 1
ATOM 7774 O O . TYR C 1 44 ? 52.468 16.650 124.820 1.00 25.43 126 TYR C O 1
ATOM 7783 N N . LYS C 1 45 ? 52.842 18.458 126.075 1.00 27.02 127 LYS C N 1
ATOM 7784 C CA . LYS C 1 45 ? 54.024 18.924 125.342 1.00 29.15 127 LYS C CA 1
ATOM 7785 C C . LYS C 1 45 ? 55.269 18.296 125.996 1.00 24.33 127 LYS C C 1
ATOM 7786 O O . LYS C 1 45 ? 55.390 18.308 127.156 1.00 21.50 127 LYS C O 1
ATOM 7792 N N . PRO C 1 46 ? 56.149 17.686 125.245 1.00 22.97 128 PRO C N 1
ATOM 7793 C CA . PRO C 1 46 ? 57.356 17.149 125.864 1.00 21.92 128 PRO C CA 1
ATOM 7794 C C . PRO C 1 46 ? 58.218 18.249 126.361 1.00 21.62 128 PRO C C 1
ATOM 7795 O O . PRO C 1 46 ? 58.336 19.280 125.702 1.00 21.54 128 PRO C O 1
ATOM 7799 N N . SER C 1 47 ? 58.796 18.103 127.540 1.00 19.89 129 SER C N 1
ATOM 7800 C CA . SER C 1 47 ? 59.652 19.164 128.034 1.00 20.26 129 SER C CA 1
ATOM 7801 C C . SER C 1 47 ? 60.919 19.347 127.202 1.00 19.89 129 SER C C 1
ATOM 7802 O O . SER C 1 47 ? 61.396 18.405 126.531 1.00 18.37 129 SER C O 1
ATOM 7805 N N A SER C 1 48 ? 61.475 20.566 127.248 0.50 21.02 130 SER C N 1
ATOM 7806 N N B SER C 1 48 ? 61.460 20.554 127.274 0.50 20.73 130 SER C N 1
ATOM 7807 C CA A SER C 1 48 ? 62.738 20.836 126.562 0.50 21.86 130 SER C CA 1
ATOM 7808 C CA B SER C 1 48 ? 62.675 20.859 126.576 0.50 21.39 130 SER C CA 1
ATOM 7809 C C A SER C 1 48 ? 63.879 19.955 127.077 0.50 21.43 130 SER C C 1
ATOM 7810 C C B SER C 1 48 ? 63.890 20.031 127.088 0.50 21.22 130 SER C C 1
ATOM 7811 O O A SER C 1 48 ? 64.712 19.470 126.296 0.50 20.99 130 SER C O 1
ATOM 7812 O O B SER C 1 48 ? 64.748 19.602 126.294 0.50 20.90 130 SER C O 1
ATOM 7817 N N . TYR C 1 49 ? 63.890 19.743 128.386 1.00 21.15 131 TYR C N 1
ATOM 7818 C CA . TYR C 1 49 ? 64.794 18.850 129.009 1.00 20.77 131 TYR C CA 1
ATOM 7819 C C . TYR C 1 49 ? 64.664 17.433 128.441 1.00 18.49 131 TYR C C 1
ATOM 7820 O O . TYR C 1 49 ? 65.663 16.814 128.170 1.00 17.49 131 TYR C O 1
ATOM 7829 N N . LEU C 1 50 ? 63.456 16.920 128.271 1.00 16.90 132 LEU C N 1
ATOM 7830 C CA . LEU C 1 50 ? 63.333 15.595 127.691 1.00 15.93 132 LEU C CA 1
ATOM 7831 C C . LEU C 1 50 ? 63.779 15.622 126.275 1.00 15.76 132 LEU C C 1
ATOM 7832 O O . LEU C 1 50 ? 64.492 14.664 125.857 1.00 14.93 132 LEU C O 1
ATOM 7837 N N . ILE C 1 51 ? 63.438 16.660 125.521 1.00 16.50 133 ILE C N 1
ATOM 7838 C CA . ILE C 1 51 ? 63.808 16.667 124.076 1.00 17.34 133 ILE C CA 1
ATOM 7839 C C . ILE C 1 51 ? 65.367 16.626 123.977 1.00 18.16 133 ILE C C 1
ATOM 7840 O O . ILE C 1 51 ? 65.984 15.809 123.265 1.00 17.67 133 ILE C O 1
ATOM 7845 N N . SER C 1 52 ? 66.037 17.392 124.805 1.00 19.24 134 SER C N 1
ATOM 7846 C CA . SER C 1 52 ? 67.444 17.413 124.782 1.00 21.72 134 SER C CA 1
ATOM 7847 C C . SER C 1 52 ? 68.039 16.025 125.205 1.00 20.67 134 SER C C 1
ATOM 7848 O O . SER C 1 52 ? 69.006 15.506 124.542 1.00 20.72 134 SER C O 1
ATOM 7851 N N . LYS C 1 53 ? 67.368 15.332 126.099 1.00 19.49 135 LYS C N 1
ATOM 7852 C CA . LYS C 1 53 ? 67.806 14.016 126.537 1.00 19.45 135 LYS C CA 1
ATOM 7853 C C . LYS C 1 53 ? 67.714 12.973 125.397 1.00 17.72 135 LYS C C 1
ATOM 7854 O O . LYS C 1 53 ? 68.529 12.086 125.251 1.00 16.06 135 LYS C O 1
ATOM 7860 N N . LEU C 1 54 ? 66.683 13.097 124.614 1.00 16.78 136 LEU C N 1
ATOM 7861 C CA . LEU C 1 54 ? 66.465 12.198 123.499 1.00 15.67 136 LEU C CA 1
ATOM 7862 C C . LEU C 1 54 ? 67.467 12.475 122.386 1.00 16.29 136 LEU C C 1
ATOM 7863 O O . LEU C 1 54 ? 68.084 11.531 121.887 1.00 15.35 136 LEU C O 1
ATOM 7868 N N . ARG C 1 55 ? 67.722 13.742 122.106 1.00 17.40 137 ARG C N 1
ATOM 7869 C CA . ARG C 1 55 ? 68.734 14.108 121.120 1.00 18.59 137 ARG C CA 1
ATOM 7870 C C . ARG C 1 55 ? 70.079 13.646 121.575 1.00 19.37 137 ARG C C 1
ATOM 7871 O O . ARG C 1 55 ? 70.849 13.145 120.752 1.00 19.52 137 ARG C O 1
ATOM 7879 N N . ASN C 1 56 ? 70.385 13.768 122.864 1.00 19.66 138 ASN C N 1
ATOM 7880 C CA . ASN C 1 56 ? 71.648 13.240 123.381 1.00 21.25 138 ASN C CA 1
ATOM 7881 C C . ASN C 1 56 ? 71.734 11.701 123.434 1.00 19.48 138 ASN C C 1
ATOM 7882 O O . ASN C 1 56 ? 72.859 11.119 123.221 1.00 19.78 138 ASN C O 1
ATOM 7887 N N . TYR C 1 57 ? 70.613 11.070 123.684 1.00 17.16 139 TYR C N 1
ATOM 7888 C CA . TYR C 1 57 ? 70.546 9.636 123.565 1.00 16.77 139 TYR C CA 1
ATOM 7889 C C . TYR C 1 57 ? 70.918 9.221 122.121 1.00 16.71 139 TYR C C 1
ATOM 7890 O O . TYR C 1 57 ? 71.695 8.281 121.956 1.00 17.30 139 TYR C O 1
ATOM 7899 N N . GLU C 1 58 ? 70.343 9.872 121.105 1.00 16.83 140 GLU C N 1
ATOM 7900 C CA . GLU C 1 58 ? 70.661 9.513 119.714 1.00 17.72 140 GLU C CA 1
ATOM 7901 C C . GLU C 1 58 ? 72.152 9.657 119.425 1.00 18.97 140 GLU C C 1
ATOM 7902 O O . GLU C 1 58 ? 72.705 8.883 118.636 1.00 18.93 140 GLU C O 1
ATOM 7908 N N . LYS C 1 59 ? 72.819 10.606 120.055 1.00 19.73 141 LYS C N 1
ATOM 7909 C CA . LYS C 1 59 ? 74.239 10.793 119.946 1.00 22.64 141 LYS C CA 1
ATOM 7910 C C . LYS C 1 59 ? 75.049 9.651 120.532 1.00 21.71 141 LYS C C 1
ATOM 7911 O O . LYS C 1 59 ? 75.990 9.133 119.866 1.00 21.82 141 LYS C O 1
ATOM 7917 N N . LEU C 1 60 ? 74.650 9.214 121.724 1.00 20.32 142 LEU C N 1
ATOM 7918 C CA . LEU C 1 60 ? 75.235 8.068 122.380 1.00 20.24 142 LEU C CA 1
ATOM 7919 C C . LEU C 1 60 ? 75.025 6.767 121.585 1.00 19.43 142 LEU C C 1
ATOM 7920 O O . LEU C 1 60 ? 76.004 6.028 121.329 1.00 20.58 142 LEU C O 1
ATOM 7925 N N . HIS C 1 61 ? 73.841 6.603 121.017 1.00 18.15 143 HIS C N 1
ATOM 7926 C CA . HIS C 1 61 ? 73.510 5.371 120.327 1.00 17.48 143 HIS C CA 1
ATOM 7927 C C . HIS C 1 61 ? 74.317 5.293 119.025 1.00 18.59 143 HIS C C 1
ATOM 7928 O O . HIS C 1 61 ? 74.778 4.222 118.619 1.00 17.06 143 HIS C O 1
ATOM 7935 N N . LYS C 1 62 ? 74.471 6.450 118.387 1.00 19.99 144 LYS C N 1
ATOM 7936 C CA . LYS C 1 62 ? 75.362 6.528 117.215 1.00 22.67 144 LYS C CA 1
ATOM 7937 C C . LYS C 1 62 ? 76.813 6.190 117.494 1.00 22.24 144 LYS C C 1
ATOM 7938 O O . LYS C 1 62 ? 77.526 5.653 116.643 1.00 21.71 144 LYS C O 1
ATOM 7944 N N . ARG C 1 63 ? 77.299 6.595 118.608 1.00 21.85 145 ARG C N 1
ATOM 7945 C CA . ARG C 1 63 ? 78.646 6.306 118.994 1.00 23.45 145 ARG C CA 1
ATOM 7946 C C . ARG C 1 63 ? 78.896 4.856 119.381 1.00 23.25 145 ARG C C 1
ATOM 7947 O O . ARG C 1 63 ? 79.901 4.270 118.988 1.00 22.92 145 ARG C O 1
ATOM 7955 N N . CYS C 1 64 ? 77.961 4.272 120.119 1.00 21.94 146 CYS C N 1
ATOM 7956 C CA . CYS C 1 64 ? 78.132 2.995 120.809 1.00 21.99 146 CYS C CA 1
ATOM 7957 C C . CYS C 1 64 ? 77.273 1.874 120.266 1.00 21.15 146 CYS C C 1
ATOM 7958 O O . CYS C 1 64 ? 77.416 0.763 120.682 1.00 20.38 146 CYS C O 1
ATOM 7961 N N . GLY C 1 65 ? 76.350 2.173 119.352 1.00 20.45 147 GLY C N 1
ATOM 7962 C CA . GLY C 1 65 ? 75.400 1.166 118.805 1.00 20.18 147 GLY C CA 1
ATOM 7963 C C . GLY C 1 65 ? 75.917 0.077 117.858 1.00 19.85 147 GLY C C 1
ATOM 7964 O O . GLY C 1 65 ? 77.092 0.008 117.542 1.00 20.92 147 GLY C O 1
ATOM 7965 N N . PRO C 1 66 ? 75.050 -0.841 117.462 1.00 20.03 148 PRO C N 1
ATOM 7966 C CA . PRO C 1 66 ? 75.433 -2.047 116.806 1.00 20.86 148 PRO C CA 1
ATOM 7967 C C . PRO C 1 66 ? 76.209 -1.715 115.578 1.00 21.95 148 PRO C C 1
ATOM 7968 O O . PRO C 1 66 ? 75.861 -0.726 114.911 1.00 22.62 148 PRO C O 1
ATOM 7972 N N . GLY C 1 67 ? 77.313 -2.425 115.380 1.00 22.88 149 GLY C N 1
ATOM 7973 C CA . GLY C 1 67 ? 78.153 -2.369 114.160 1.00 23.45 149 GLY C CA 1
ATOM 7974 C C . GLY C 1 67 ? 79.290 -1.324 114.222 1.00 24.44 149 GLY C C 1
ATOM 7975 O O . GLY C 1 67 ? 80.164 -1.215 113.323 1.00 24.91 149 GLY C O 1
ATOM 7976 N N . THR C 1 68 ? 79.252 -0.492 115.236 1.00 22.71 150 THR C N 1
ATOM 7977 C CA . THR C 1 68 ? 80.268 0.494 115.404 1.00 23.11 150 THR C CA 1
ATOM 7978 C C . THR C 1 68 ? 81.560 -0.114 115.996 1.00 23.63 150 THR C C 1
ATOM 7979 O O . THR C 1 68 ? 81.579 -1.205 116.640 1.00 23.39 150 THR C O 1
ATOM 7983 N N A GLU C 1 69 ? 82.645 0.614 115.757 0.50 23.75 151 GLU C N 1
ATOM 7984 N N B GLU C 1 69 ? 82.679 0.552 115.798 0.50 24.22 151 GLU C N 1
ATOM 7985 C CA A GLU C 1 69 ? 83.944 0.332 116.362 0.50 24.54 151 GLU C CA 1
ATOM 7986 C CA B GLU C 1 69 ? 83.882 -0.019 116.383 0.50 25.13 151 GLU C CA 1
ATOM 7987 C C A GLU C 1 69 ? 83.835 0.113 117.881 0.50 24.37 151 GLU C C 1
ATOM 7988 C C B GLU C 1 69 ? 83.900 0.094 117.939 0.50 24.80 151 GLU C C 1
ATOM 7989 O O A GLU C 1 69 ? 84.352 -0.864 118.462 0.50 24.69 151 GLU C O 1
ATOM 7990 O O B GLU C 1 69 ? 84.491 -0.773 118.621 0.50 25.01 151 GLU C O 1
ATOM 8001 N N . SER C 1 70 ? 83.140 1.033 118.521 1.00 23.38 152 SER C N 1
ATOM 8002 C CA . SER C 1 70 ? 83.013 1.007 120.029 1.00 23.80 152 SER C CA 1
ATOM 8003 C C . SER C 1 70 ? 82.191 -0.213 120.488 1.00 22.69 152 SER C C 1
ATOM 8004 O O . SER C 1 70 ? 82.546 -0.824 121.430 1.00 23.02 152 SER C O 1
ATOM 8007 N N . TYR C 1 71 ? 81.117 -0.565 119.778 1.00 21.42 153 TYR C N 1
ATOM 8008 C CA . TYR C 1 71 ? 80.413 -1.785 120.077 1.00 21.65 153 TYR C CA 1
ATOM 8009 C C . TYR C 1 71 ? 81.276 -3.006 119.961 1.00 22.32 153 TYR C C 1
ATOM 8010 O O . TYR C 1 71 ? 81.291 -3.850 120.833 1.00 22.69 153 TYR C O 1
ATOM 8019 N N . LYS C 1 72 ? 81.984 -3.140 118.865 1.00 23.56 154 LYS C N 1
ATOM 8020 C CA . LYS C 1 72 ? 82.872 -4.300 118.698 1.00 25.28 154 LYS C CA 1
ATOM 8021 C C . LYS C 1 72 ? 83.921 -4.502 119.802 1.00 26.58 154 LYS C C 1
ATOM 8022 O O . LYS C 1 72 ? 84.172 -5.618 120.244 1.00 26.80 154 LYS C O 1
ATOM 8028 N N . LYS C 1 73 ? 84.556 -3.419 120.215 1.00 27.81 155 LYS C N 1
ATOM 8029 C CA . LYS C 1 73 ? 85.439 -3.417 121.375 1.00 29.05 155 LYS C CA 1
ATOM 8030 C C . LYS C 1 73 ? 84.673 -3.715 122.707 1.00 28.84 155 LYS C C 1
ATOM 8031 O O . LYS C 1 73 ? 85.082 -4.559 123.476 1.00 29.53 155 LYS C O 1
ATOM 8037 N N . ALA C 1 74 ? 83.532 -3.089 122.950 1.00 27.82 156 ALA C N 1
ATOM 8038 C CA . ALA C 1 74 ? 82.734 -3.465 124.140 1.00 26.85 156 ALA C CA 1
ATOM 8039 C C . ALA C 1 74 ? 82.372 -4.954 124.220 1.00 27.16 156 ALA C C 1
ATOM 8040 O O . ALA C 1 74 ? 82.344 -5.503 125.310 1.00 26.61 156 ALA C O 1
ATOM 8042 N N . LEU C 1 75 ? 82.190 -5.614 123.054 1.00 27.97 157 LEU C N 1
ATOM 8043 C CA . LEU C 1 75 ? 81.858 -7.032 123.028 1.00 28.92 157 LEU C CA 1
ATOM 8044 C C . LEU C 1 75 ? 82.972 -7.869 123.601 1.00 31.34 157 LEU C C 1
ATOM 8045 O O . LEU C 1 75 ? 82.718 -8.935 124.136 1.00 33.73 157 LEU C O 1
ATOM 8050 N N . LYS C 1 76 ? 84.219 -7.459 123.392 1.00 33.32 158 LYS C N 1
ATOM 8051 C CA . LYS C 1 76 ? 85.324 -8.109 124.018 1.00 37.12 158 LYS C CA 1
ATOM 8052 C C . LYS C 1 76 ? 85.242 -8.192 125.556 1.00 37.29 158 LYS C C 1
ATOM 8053 O O . LYS C 1 76 ? 85.830 -9.077 126.123 1.00 38.14 158 LYS C O 1
ATOM 8059 N N . GLN C 1 77 ? 84.471 -7.338 126.227 1.00 34.90 159 GLN C N 1
ATOM 8060 C CA . GLN C 1 77 ? 84.330 -7.537 127.657 1.00 35.52 159 GLN C CA 1
ATOM 8061 C C . GLN C 1 77 ? 83.611 -8.852 127.998 1.00 35.85 159 GLN C C 1
ATOM 8062 O O . GLN C 1 77 ? 83.881 -9.452 129.012 1.00 35.73 159 GLN C O 1
ATOM 8068 N N . LEU C 1 78 ? 82.699 -9.313 127.139 1.00 35.98 160 LEU C N 1
ATOM 8069 C CA . LEU C 1 78 ? 81.951 -10.518 127.412 1.00 37.16 160 LEU C CA 1
ATOM 8070 C C . LEU C 1 78 ? 82.776 -11.785 127.248 1.00 39.56 160 LEU C C 1
ATOM 8071 O O . LEU C 1 78 ? 82.289 -12.799 127.616 1.00 40.71 160 LEU C O 1
ATOM 8076 N N . ASP C 1 79 ? 84.005 -11.745 126.733 1.00 42.60 161 ASP C N 1
ATOM 8077 C CA . ASP C 1 79 ? 84.835 -12.972 126.679 1.00 47.65 161 ASP C CA 1
ATOM 8078 C C . ASP C 1 79 ? 85.403 -13.417 128.036 1.00 50.90 161 ASP C C 1
ATOM 8079 O O . ASP C 1 79 ? 85.764 -14.586 128.207 1.00 53.31 161 ASP C O 1
ATOM 8084 N N A GLN C 1 80 ? 85.506 -12.505 128.999 0.50 50.04 162 GLN C N 1
ATOM 8085 N N B GLN C 1 80 ? 85.398 -12.478 128.982 0.50 51.54 162 GLN C N 1
ATOM 8086 C CA A GLN C 1 80 ? 85.916 -12.872 130.357 0.50 51.39 162 GLN C CA 1
ATOM 8087 C CA B GLN C 1 80 ? 85.905 -12.638 130.332 0.50 54.05 162 GLN C CA 1
ATOM 8088 C C A GLN C 1 80 ? 84.855 -12.386 131.390 0.50 52.17 162 GLN C C 1
ATOM 8089 C C B GLN C 1 80 ? 84.754 -13.019 131.301 0.50 54.88 162 GLN C C 1
ATOM 8090 O O A GLN C 1 80 ? 83.950 -11.577 131.090 0.50 47.09 162 GLN C O 1
ATOM 8091 O O B GLN C 1 80 ? 83.704 -13.512 130.860 0.50 54.72 162 GLN C O 1
ATOM 8102 N N . GLU C 1 81 ? 84.974 -12.873 132.614 1.00 54.18 163 GLU C N 1
ATOM 8103 C CA . GLU C 1 81 ? 83.842 -12.800 133.563 1.00 55.69 163 GLU C CA 1
ATOM 8104 C C . GLU C 1 81 ? 83.846 -11.472 134.344 1.00 51.95 163 GLU C C 1
ATOM 8105 O O . GLU C 1 81 ? 82.777 -10.964 134.732 1.00 46.26 163 GLU C O 1
ATOM 8111 N N . HIS C 1 82 ? 85.048 -10.923 134.535 1.00 50.95 164 HIS C N 1
ATOM 8112 C CA . HIS C 1 82 ? 85.240 -9.620 135.128 1.00 51.96 164 HIS C CA 1
ATOM 8113 C C . HIS C 1 82 ? 85.924 -8.762 134.110 1.00 51.52 164 HIS C C 1
ATOM 8114 O O . HIS C 1 82 ? 86.327 -9.265 133.095 1.00 52.24 164 HIS C O 1
ATOM 8121 N N . ILE C 1 83 ? 85.889 -7.456 134.298 1.00 52.04 165 ILE C N 1
ATOM 8122 C CA . ILE C 1 83 ? 86.547 -6.558 133.390 1.00 55.34 165 ILE C CA 1
ATOM 8123 C C . ILE C 1 83 ? 87.813 -6.095 134.050 1.00 59.05 165 ILE C C 1
ATOM 8124 O O . ILE C 1 83 ? 87.959 -6.176 135.237 1.00 56.31 165 ILE C O 1
ATOM 8129 N N . ASP C 1 84 ? 88.707 -5.626 133.200 1.00 67.69 166 ASP C N 1
ATOM 8130 C CA . ASP C 1 84 ? 89.934 -4.963 133.569 1.00 75.74 166 ASP C CA 1
ATOM 8131 C C . ASP C 1 84 ? 89.846 -3.574 132.905 1.00 78.36 166 ASP C C 1
ATOM 8132 O O . ASP C 1 84 ? 89.880 -3.446 131.659 1.00 81.76 166 ASP C O 1
ATOM 8137 N N . GLY C 1 85 ? 89.637 -2.552 133.733 1.00 77.67 167 GLY C N 1
ATOM 8138 C CA . GLY C 1 85 ? 89.675 -1.165 133.278 1.00 79.59 167 GLY C CA 1
ATOM 8139 C C . GLY C 1 85 ? 88.370 -0.700 132.677 1.00 78.66 167 GLY C C 1
ATOM 8140 O O . GLY C 1 85 ? 87.518 -1.518 132.318 1.00 77.35 167 GLY C O 1
ATOM 8141 N N . ASP C 1 86 ? 88.251 0.623 132.536 1.00 79.52 168 ASP C N 1
ATOM 8142 C CA . ASP C 1 86 ? 87.028 1.276 132.045 1.00 75.11 168 ASP C CA 1
ATOM 8143 C C . ASP C 1 86 ? 86.849 1.075 130.540 1.00 67.66 168 ASP C C 1
ATOM 8144 O O . ASP C 1 86 ? 87.772 1.288 129.760 1.00 71.44 168 ASP C O 1
ATOM 8149 N N . GLY C 1 87 ? 85.645 0.709 130.125 1.00 60.10 169 GLY C N 1
ATOM 8150 C CA . GLY C 1 87 ? 85.291 0.814 128.721 1.00 52.64 169 GLY C CA 1
ATOM 8151 C C . GLY C 1 87 ? 84.673 2.167 128.444 1.00 47.25 169 GLY C C 1
ATOM 8152 O O . GLY C 1 87 ? 84.481 2.961 129.365 1.00 47.38 169 GLY C O 1
ATOM 8153 N N . GLU C 1 88 ? 84.301 2.394 127.185 1.00 40.50 170 GLU C N 1
ATOM 8154 C CA . GLU C 1 88 ? 83.780 3.670 126.727 1.00 39.06 170 GLU C CA 1
ATOM 8155 C C . GLU C 1 88 ? 82.198 3.727 126.670 1.00 34.86 170 GLU C C 1
ATOM 8156 O O . GLU C 1 88 ? 81.620 4.807 126.668 1.00 35.36 170 GLU C O 1
ATOM 8162 N N . CYS C 1 89 ? 81.558 2.556 126.675 1.00 31.09 171 CYS C N 1
ATOM 8163 C CA . CYS C 1 89 ? 80.135 2.335 126.359 1.00 27.30 171 CYS C CA 1
ATOM 8164 C C . CYS C 1 89 ? 79.537 1.313 127.386 1.00 25.10 171 CYS C C 1
ATOM 8165 O O . CYS C 1 89 ? 80.191 0.363 127.855 1.00 24.22 171 CYS C O 1
ATOM 8168 N N . LYS C 1 90 ? 78.303 1.536 127.732 1.00 23.28 172 LYS C N 1
ATOM 8169 C CA . LYS C 1 90 ? 77.576 0.623 128.577 1.00 22.75 172 LYS C CA 1
ATOM 8170 C C . LYS C 1 90 ? 76.187 0.327 127.927 1.00 19.85 172 LYS C C 1
ATOM 8171 O O . LYS C 1 90 ? 75.617 1.130 127.176 1.00 18.99 172 LYS C O 1
ATOM 8177 N N . TYR C 1 91 ? 75.666 -0.830 128.219 1.00 18.09 173 TYR C N 1
ATOM 8178 C CA . TYR C 1 91 ? 74.525 -1.319 127.534 1.00 16.95 173 TYR C CA 1
ATOM 8179 C C . TYR C 1 91 ? 73.445 -1.872 128.485 1.00 16.29 173 TYR C C 1
ATOM 8180 O O . TYR C 1 91 ? 73.789 -2.392 129.567 1.00 16.89 173 TYR C O 1
ATOM 8189 N N . VAL C 1 92 ? 72.184 -1.827 128.016 1.00 15.25 174 VAL C N 1
ATOM 8190 C CA . VAL C 1 92 ? 71.158 -2.723 128.524 1.00 15.02 174 VAL C CA 1
ATOM 8191 C C . VAL C 1 92 ? 70.459 -3.437 127.374 1.00 14.73 174 VAL C C 1
ATOM 8192 O O . VAL C 1 92 ? 69.970 -2.815 126.464 1.00 14.97 174 VAL C O 1
ATOM 8196 N N . VAL C 1 93 ? 70.324 -4.751 127.458 1.00 15.29 175 VAL C N 1
ATOM 8197 C CA . VAL C 1 93 ? 69.732 -5.562 126.443 1.00 15.29 175 VAL C CA 1
ATOM 8198 C C . VAL C 1 93 ? 68.367 -6.037 126.953 1.00 15.21 175 VAL C C 1
ATOM 8199 O O . VAL C 1 93 ? 68.299 -6.487 128.131 1.00 15.53 175 VAL C O 1
ATOM 8203 N N . TRP C 1 94 ? 67.326 -5.701 126.240 1.00 14.40 176 TRP C N 1
ATOM 8204 C CA . TRP C 1 94 ? 65.996 -6.155 126.510 1.00 14.97 176 TRP C CA 1
ATOM 8205 C C . TRP C 1 94 ? 65.743 -7.477 125.808 1.00 15.68 176 TRP C C 1
ATOM 8206 O O . TRP C 1 94 ? 65.920 -7.600 124.592 1.00 14.94 176 TRP C O 1
ATOM 8217 N N . ILE C 1 95 ? 65.376 -8.525 126.580 1.00 16.35 177 ILE C N 1
ATOM 8218 C CA . ILE C 1 95 ? 64.994 -9.805 125.942 1.00 17.82 177 ILE C CA 1
ATOM 8219 C C . ILE C 1 95 ? 63.550 -9.844 125.527 1.00 18.90 177 ILE C C 1
ATOM 8220 O O . ILE C 1 95 ? 62.723 -9.410 126.246 1.00 17.59 177 ILE C O 1
ATOM 8225 N N . SER C 1 96 ? 63.260 -10.276 124.288 1.00 19.81 178 SER C N 1
ATOM 8226 C CA . SER C 1 96 ? 61.879 -10.424 123.824 1.00 21.34 178 SER C CA 1
ATOM 8227 C C . SER C 1 96 ? 61.177 -11.520 124.594 1.00 21.94 178 SER C C 1
ATOM 8228 O O . SER C 1 96 ? 61.561 -12.683 124.537 1.00 23.78 178 SER C O 1
ATOM 8231 N N . PHE C 1 97 ? 60.186 -11.128 125.360 1.00 21.96 179 PHE C N 1
ATOM 8232 C CA . PHE C 1 97 ? 59.546 -12.035 126.294 1.00 22.68 179 PHE C CA 1
ATOM 8233 C C . PHE C 1 97 ? 58.117 -11.533 126.443 1.00 21.82 179 PHE C C 1
ATOM 8234 O O . PHE C 1 97 ? 57.907 -10.331 126.690 1.00 21.57 179 PHE C O 1
ATOM 8242 N N . SER C 1 98 ? 57.203 -12.451 126.394 1.00 20.94 180 SER C N 1
ATOM 8243 C CA . SER C 1 98 ? 55.815 -12.283 126.864 1.00 21.11 180 SER C CA 1
ATOM 8244 C C . SER C 1 98 ? 55.003 -11.726 125.704 1.00 20.13 180 SER C C 1
ATOM 8245 O O . SER C 1 98 ? 55.503 -11.623 124.584 1.00 19.41 180 SER C O 1
ATOM 8248 N N . GLY C 1 99 ? 53.764 -11.401 125.950 1.00 19.16 181 GLY C N 1
ATOM 8249 C CA . GLY C 1 99 ? 52.900 -10.880 124.900 1.00 19.75 181 GLY C CA 1
ATOM 8250 C C . GLY C 1 99 ? 53.165 -9.440 124.527 1.00 18.55 181 GLY C C 1
ATOM 8251 O O . GLY C 1 99 ? 54.031 -8.723 125.156 1.00 17.19 181 GLY C O 1
ATOM 8252 N N . LEU C 1 100 ? 52.439 -9.000 123.476 1.00 18.13 182 LEU C N 1
ATOM 8253 C CA . LEU C 1 100 ? 52.815 -7.818 122.800 1.00 17.77 182 LEU C CA 1
ATOM 8254 C C . LEU C 1 100 ? 52.673 -6.618 123.697 1.00 16.49 182 LEU C C 1
ATOM 8255 O O . LEU C 1 100 ? 53.572 -5.773 123.724 1.00 15.57 182 LEU C O 1
ATOM 8260 N N . GLY C 1 101 ? 51.555 -6.506 124.380 1.00 15.92 183 GLY C N 1
ATOM 8261 C CA . GLY C 1 101 ? 51.287 -5.368 125.286 1.00 15.82 183 GLY C CA 1
ATOM 8262 C C . GLY C 1 101 ? 52.442 -5.252 126.318 1.00 15.31 183 GLY C C 1
ATOM 8263 O O . GLY C 1 101 ? 52.975 -4.182 126.600 1.00 14.51 183 GLY C O 1
ATOM 8264 N N . ASN C 1 102 ? 52.754 -6.382 126.945 1.00 15.90 184 ASN C N 1
ATOM 8265 C CA . ASN C 1 102 ? 53.782 -6.444 127.934 1.00 16.20 184 ASN C CA 1
ATOM 8266 C C . ASN C 1 102 ? 55.115 -6.007 127.355 1.00 15.84 184 ASN C C 1
ATOM 8267 O O . ASN C 1 102 ? 55.867 -5.261 127.983 1.00 14.80 184 ASN C O 1
ATOM 8272 N N . ARG C 1 103 ? 55.400 -6.462 126.137 1.00 15.26 185 ARG C N 1
ATOM 8273 C CA . ARG C 1 103 ? 56.644 -6.067 125.470 1.00 15.39 185 ARG C CA 1
ATOM 8274 C C . ARG C 1 103 ? 56.749 -4.632 125.253 1.00 13.95 185 ARG C C 1
ATOM 8275 O O . ARG C 1 103 ? 57.815 -4.114 125.550 1.00 12.84 185 ARG C O 1
ATOM 8283 N N . ILE C 1 104 ? 55.687 -3.981 124.758 1.00 13.07 186 ILE C N 1
ATOM 8284 C CA . ILE C 1 104 ? 55.739 -2.587 124.515 1.00 12.60 186 ILE C CA 1
ATOM 8285 C C . ILE C 1 104 ? 55.986 -1.784 125.822 1.00 11.77 186 ILE C C 1
ATOM 8286 O O . ILE C 1 104 ? 56.761 -0.862 125.859 1.00 11.89 186 ILE C O 1
ATOM 8291 N N . LEU C 1 105 ? 55.253 -2.110 126.878 1.00 12.02 187 LEU C N 1
ATOM 8292 C CA . LEU C 1 105 ? 55.376 -1.415 128.164 1.00 11.47 187 LEU C CA 1
ATOM 8293 C C . LEU C 1 105 ? 56.740 -1.652 128.824 1.00 11.30 187 LEU C C 1
ATOM 8294 O O . LEU C 1 105 ? 57.359 -0.681 129.339 1.00 10.64 187 LEU C O 1
ATOM 8299 N N . SER C 1 106 ? 57.193 -2.885 128.753 1.00 11.83 188 SER C N 1
ATOM 8300 C CA . SER C 1 106 ? 58.440 -3.211 129.339 1.00 12.72 188 SER C CA 1
ATOM 8301 C C . SER C 1 106 ? 59.647 -2.647 128.642 1.00 12.72 188 SER C C 1
ATOM 8302 O O . SER C 1 106 ? 60.606 -2.148 129.320 1.00 11.80 188 SER C O 1
ATOM 8305 N N . LEU C 1 107 ? 59.554 -2.530 127.320 1.00 12.46 189 LEU C N 1
ATOM 8306 C CA . LEU C 1 107 ? 60.645 -1.957 126.589 1.00 12.52 189 LEU C CA 1
ATOM 8307 C C . LEU C 1 107 ? 60.707 -0.489 126.839 1.00 11.82 189 LEU C C 1
ATOM 8308 O O . LEU C 1 107 ? 61.765 0.076 126.996 1.00 11.78 189 LEU C O 1
ATOM 8313 N N . ALA C 1 108 ? 59.590 0.205 126.799 1.00 11.25 190 ALA C N 1
ATOM 8314 C CA . ALA C 1 108 ? 59.561 1.570 127.207 1.00 10.94 190 ALA C CA 1
ATOM 8315 C C . ALA C 1 108 ? 60.211 1.807 128.622 1.00 11.51 190 ALA C C 1
ATOM 8316 O O . ALA C 1 108 ? 60.942 2.766 128.791 1.00 11.02 190 ALA C O 1
ATOM 8318 N N . SER C 1 109 ? 59.887 0.941 129.561 1.00 11.71 191 SER C N 1
ATOM 8319 C CA . SER C 1 109 ? 60.491 1.043 130.898 1.00 11.91 191 SER C CA 1
ATOM 8320 C C . SER C 1 109 ? 62.028 0.856 130.833 1.00 11.94 191 SER C C 1
ATOM 8321 O O . SER C 1 109 ? 62.749 1.506 131.485 1.00 12.53 191 SER C O 1
ATOM 8324 N N . VAL C 1 110 ? 62.489 -0.127 130.098 1.00 12.24 192 VAL C N 1
ATOM 8325 C CA . VAL C 1 110 ? 63.929 -0.375 129.915 1.00 12.35 192 VAL C CA 1
ATOM 8326 C C . VAL C 1 110 ? 64.617 0.800 129.222 1.00 12.29 192 VAL C C 1
ATOM 8327 O O . VAL C 1 110 ? 65.671 1.216 129.656 1.00 12.42 192 VAL C O 1
ATOM 8331 N N . PHE C 1 111 ? 63.953 1.426 128.231 1.00 11.72 193 PHE C N 1
ATOM 8332 C CA . PHE C 1 111 ? 64.467 2.624 127.605 1.00 12.02 193 PHE C CA 1
ATOM 8333 C C . PHE C 1 111 ? 64.628 3.781 128.605 1.00 11.66 193 PHE C C 1
ATOM 8334 O O . PHE C 1 111 ? 65.634 4.424 128.615 1.00 11.90 193 PHE C O 1
ATOM 8342 N N . LEU C 1 112 ? 63.642 4.039 129.430 1.00 11.78 194 LEU C N 1
ATOM 8343 C CA . LEU C 1 112 ? 63.761 5.004 130.498 1.00 11.73 194 LEU C CA 1
ATOM 8344 C C . LEU C 1 112 ? 64.950 4.712 131.419 1.00 12.32 194 LEU C C 1
ATOM 8345 O O . LEU C 1 112 ? 65.718 5.643 131.787 1.00 11.85 194 LEU C O 1
ATOM 8350 N N . TYR C 1 113 ? 65.059 3.443 131.797 1.00 12.29 195 TYR C N 1
ATOM 8351 C CA . TYR C 1 113 ? 66.148 3.048 132.628 1.00 12.88 195 TYR C CA 1
ATOM 8352 C C . TYR C 1 113 ? 67.532 3.296 131.957 1.00 13.36 195 TYR C C 1
ATOM 8353 O O . TYR C 1 113 ? 68.439 3.896 132.544 1.00 13.81 195 TYR C O 1
ATOM 8362 N N . ALA C 1 114 ? 67.580 3.055 130.669 1.00 13.19 196 ALA C N 1
ATOM 8363 C CA . ALA C 1 114 ? 68.761 3.394 129.912 1.00 13.40 196 ALA C CA 1
ATOM 8364 C C . ALA C 1 114 ? 69.027 4.919 129.932 1.00 14.22 196 ALA C C 1
ATOM 8365 O O . ALA C 1 114 ? 70.225 5.330 130.045 1.00 14.43 196 ALA C O 1
ATOM 8367 N N . LEU C 1 115 ? 68.003 5.740 129.666 1.00 14.21 197 LEU C N 1
ATOM 8368 C CA . LEU C 1 115 ? 68.182 7.210 129.782 1.00 14.52 197 LEU C CA 1
ATOM 8369 C C . LEU C 1 115 ? 68.766 7.662 131.154 1.00 15.36 197 LEU C C 1
ATOM 8370 O O . LEU C 1 115 ? 69.572 8.545 131.251 1.00 15.41 197 LEU C O 1
ATOM 8375 N N . LEU C 1 116 ? 68.322 7.017 132.230 1.00 15.83 198 LEU C N 1
ATOM 8376 C CA . LEU C 1 116 ? 68.689 7.396 133.556 1.00 16.45 198 LEU C CA 1
ATOM 8377 C C . LEU C 1 116 ? 70.085 6.941 133.945 1.00 17.36 198 LEU C C 1
ATOM 8378 O O . LEU C 1 116 ? 70.615 7.429 134.925 1.00 17.96 198 LEU C O 1
ATOM 8383 N N . THR C 1 117 ? 70.633 5.925 133.250 1.00 17.83 199 THR C N 1
ATOM 8384 C CA . THR C 1 117 ? 71.883 5.328 133.574 1.00 18.35 199 THR C CA 1
ATOM 8385 C C . THR C 1 117 ? 72.952 5.503 132.494 1.00 20.54 199 THR C C 1
ATOM 8386 O O . THR C 1 117 ? 74.027 4.926 132.638 1.00 22.76 199 THR C O 1
ATOM 8390 N N . ASP C 1 118 ? 72.739 6.360 131.480 1.00 20.49 200 ASP C N 1
ATOM 8391 C CA . ASP C 1 118 ? 73.679 6.577 130.348 1.00 23.01 200 ASP C CA 1
ATOM 8392 C C . ASP C 1 118 ? 74.120 5.294 129.635 1.00 20.30 200 ASP C C 1
ATOM 8393 O O . ASP C 1 118 ? 75.274 5.156 129.259 1.00 21.68 200 ASP C O 1
ATOM 8398 N N . ARG C 1 119 ? 73.164 4.405 129.459 1.00 17.77 201 ARG C N 1
ATOM 8399 C CA . ARG C 1 119 ? 73.323 3.155 128.729 1.00 17.11 201 ARG C CA 1
ATOM 8400 C C . ARG C 1 119 ? 72.657 3.240 127.350 1.00 16.20 201 ARG C C 1
ATOM 8401 O O . ARG C 1 119 ? 71.717 4.026 127.118 1.00 15.61 201 ARG C O 1
ATOM 8409 N N . VAL C 1 120 ? 73.155 2.395 126.478 1.00 16.48 202 VAL C N 1
ATOM 8410 C CA . VAL C 1 120 ? 72.579 2.173 125.166 1.00 16.84 202 VAL C CA 1
ATOM 8411 C C . VAL C 1 120 ? 71.627 1.015 125.225 1.00 15.83 202 VAL C C 1
ATOM 8412 O O . VAL C 1 120 ? 72.001 -0.066 125.778 1.00 16.50 202 VAL C O 1
ATOM 8416 N N . LEU C 1 121 ? 70.431 1.225 124.695 1.00 15.71 203 LEU C N 1
ATOM 8417 C CA . LEU C 1 121 ? 69.409 0.174 124.585 1.00 15.05 203 LEU C CA 1
ATOM 8418 C C . LEU C 1 121 ? 69.627 -0.720 123.413 1.00 15.64 203 LEU C C 1
ATOM 8419 O O . LEU C 1 121 ? 69.712 -0.243 122.257 1.00 14.62 203 LEU C O 1
ATOM 8424 N N . LEU C 1 122 ? 69.685 -2.030 123.642 1.00 15.39 204 LEU C N 1
ATOM 8425 C CA . LEU C 1 122 ? 69.668 -2.950 122.531 1.00 15.38 204 LEU C CA 1
ATOM 8426 C C . LEU C 1 122 ? 68.513 -3.878 122.681 1.00 15.14 204 LEU C C 1
ATOM 8427 O O . LEU C 1 122 ? 68.258 -4.370 123.795 1.00 15.04 204 LEU C O 1
ATOM 8432 N N . VAL C 1 123 ? 67.815 -4.188 121.577 1.00 14.82 205 VAL C N 1
ATOM 8433 C CA . VAL C 1 123 ? 66.574 -4.913 121.604 1.00 14.47 205 VAL C CA 1
ATOM 8434 C C . VAL C 1 123 ? 66.708 -6.269 120.948 1.00 15.48 205 VAL C C 1
ATOM 8435 O O . VAL C 1 123 ? 66.940 -6.316 119.710 1.00 15.33 205 VAL C O 1
ATOM 8439 N N . ASP C 1 124 ? 66.526 -7.347 121.699 1.00 15.85 206 ASP C N 1
ATOM 8440 C CA . ASP C 1 124 ? 66.388 -8.676 121.130 1.00 17.64 206 ASP C CA 1
ATOM 8441 C C . ASP C 1 124 ? 65.111 -8.761 120.189 1.00 18.04 206 ASP C C 1
ATOM 8442 O O . ASP C 1 124 ? 64.001 -8.569 120.626 1.00 16.57 206 ASP C O 1
ATOM 8447 N N . ARG C 1 125 ? 65.289 -8.967 118.895 1.00 18.66 207 ARG C N 1
ATOM 8448 C CA . ARG C 1 125 ? 64.191 -8.732 117.987 1.00 19.11 207 ARG C CA 1
ATOM 8449 C C . ARG C 1 125 ? 63.182 -9.844 118.108 1.00 21.11 207 ARG C C 1
ATOM 8450 O O . ARG C 1 125 ? 62.071 -9.725 117.646 1.00 23.21 207 ARG C O 1
ATOM 8458 N N . GLY C 1 126 ? 63.547 -10.952 118.727 1.00 23.06 208 GLY C N 1
ATOM 8459 C CA . GLY C 1 126 ? 62.635 -12.072 118.907 1.00 24.68 208 GLY C CA 1
ATOM 8460 C C . GLY C 1 126 ? 62.235 -12.592 117.585 1.00 25.73 208 GLY C C 1
ATOM 8461 O O . GLY C 1 126 ? 63.040 -12.557 116.634 1.00 25.92 208 GLY C O 1
ATOM 8462 N N . LYS C 1 127 ? 60.967 -12.985 117.459 1.00 26.95 209 LYS C N 1
ATOM 8463 C CA . LYS C 1 127 ? 60.406 -13.357 116.163 1.00 28.75 209 LYS C CA 1
ATOM 8464 C C . LYS C 1 127 ? 59.745 -12.248 115.353 1.00 27.82 209 LYS C C 1
ATOM 8465 O O . LYS C 1 127 ? 59.577 -12.402 114.101 1.00 28.71 209 LYS C O 1
ATOM 8471 N N . ASP C 1 128 ? 59.428 -11.117 115.973 1.00 25.57 210 ASP C N 1
ATOM 8472 C CA . ASP C 1 128 ? 58.591 -10.147 115.247 1.00 25.96 210 ASP C CA 1
ATOM 8473 C C . ASP C 1 128 ? 58.884 -8.668 115.416 1.00 23.60 210 ASP C C 1
ATOM 8474 O O . ASP C 1 128 ? 58.237 -7.852 114.723 1.00 21.56 210 ASP C O 1
ATOM 8479 N N . MET C 1 129 ? 59.869 -8.286 116.230 1.00 22.67 211 MET C N 1
ATOM 8480 C CA . MET C 1 129 ? 60.013 -6.897 116.569 1.00 22.91 211 MET C CA 1
ATOM 8481 C C . MET C 1 129 ? 60.361 -6.101 115.336 1.00 22.46 211 MET C C 1
ATOM 8482 O O . MET C 1 129 ? 59.871 -5.004 115.158 1.00 20.95 211 MET C O 1
ATOM 8487 N N . ASP C 1 130 ? 61.217 -6.656 114.470 1.00 22.31 212 ASP C N 1
ATOM 8488 C CA . ASP C 1 130 ? 61.546 -5.928 113.284 1.00 23.14 212 ASP C CA 1
ATOM 8489 C C . ASP C 1 130 ? 60.441 -5.940 112.231 1.00 22.06 212 ASP C C 1
ATOM 8490 O O . ASP C 1 130 ? 60.486 -5.148 111.327 1.00 23.09 212 ASP C O 1
ATOM 8495 N N . ASP C 1 131 ? 59.506 -6.835 112.276 1.00 20.92 213 ASP C N 1
ATOM 8496 C CA . ASP C 1 131 ? 58.358 -6.831 111.401 1.00 22.37 213 ASP C CA 1
ATOM 8497 C C . ASP C 1 131 ? 57.240 -5.871 111.835 1.00 21.23 213 ASP C C 1
ATOM 8498 O O . ASP C 1 131 ? 56.450 -5.342 110.970 1.00 20.84 213 ASP C O 1
ATOM 8503 N N . LEU C 1 132 ? 57.171 -5.632 113.140 1.00 18.09 214 LEU C N 1
ATOM 8504 C CA . LEU C 1 132 ? 56.215 -4.696 113.710 1.00 17.16 214 LEU C CA 1
ATOM 8505 C C . LEU C 1 132 ? 56.653 -3.221 113.778 1.00 15.79 214 LEU C C 1
ATOM 8506 O O . LEU C 1 132 ? 55.810 -2.381 113.572 1.00 15.49 214 LEU C O 1
ATOM 8511 N N . PHE C 1 133 ? 57.903 -2.936 114.123 1.00 14.73 215 PHE C N 1
ATOM 8512 C CA . PHE C 1 133 ? 58.348 -1.596 114.420 1.00 14.77 215 PHE C CA 1
ATOM 8513 C C . PHE C 1 133 ? 59.476 -1.146 113.524 1.00 15.55 215 PHE C C 1
ATOM 8514 O O . PHE C 1 133 ? 60.338 -1.952 113.168 1.00 15.12 215 PHE C O 1
ATOM 8522 N N . CYS C 1 134 ? 59.447 0.149 113.153 1.00 16.10 216 CYS C N 1
ATOM 8523 C CA . CYS C 1 134 ? 60.548 0.871 112.542 1.00 16.83 216 CYS C CA 1
ATOM 8524 C C . CYS C 1 134 ? 61.672 1.139 113.569 1.00 15.85 216 CYS C C 1
ATOM 8525 O O . CYS C 1 134 ? 61.517 1.008 114.809 1.00 14.97 216 CYS C O 1
ATOM 8528 N N . GLU C 1 135 ? 62.782 1.592 113.055 1.00 15.64 217 GLU C N 1
ATOM 8529 C CA . GLU C 1 135 ? 63.919 2.078 113.849 1.00 15.63 217 GLU C CA 1
ATOM 8530 C C . GLU C 1 135 ? 63.658 3.420 114.509 1.00 14.81 217 GLU C C 1
ATOM 8531 O O . GLU C 1 135 ? 63.191 4.356 113.910 1.00 14.97 217 GLU C O 1
ATOM 8537 N N . PRO C 1 136 ? 63.838 3.489 115.827 1.00 14.02 218 PRO C N 1
ATOM 8538 C CA . PRO C 1 136 ? 63.482 4.759 116.498 1.00 14.10 218 PRO C CA 1
ATOM 8539 C C . PRO C 1 136 ? 64.627 5.798 116.658 1.00 15.22 218 PRO C C 1
ATOM 8540 O O . PRO C 1 136 ? 64.354 6.950 116.991 1.00 15.14 218 PRO C O 1
ATOM 8544 N N . PHE C 1 137 ? 65.864 5.350 116.476 1.00 15.60 219 PHE C N 1
ATOM 8545 C CA . PHE C 1 137 ? 67.081 6.132 116.729 1.00 16.91 219 PHE C CA 1
ATOM 8546 C C . PHE C 1 137 ? 67.784 6.440 115.401 1.00 17.88 219 PHE C C 1
ATOM 8547 O O . PHE C 1 137 ? 68.274 5.541 114.622 1.00 17.61 219 PHE C O 1
ATOM 8555 N N . LEU C 1 138 ? 67.802 7.733 115.124 1.00 19.21 220 LEU C N 1
ATOM 8556 C CA . LEU C 1 138 ? 68.188 8.191 113.819 1.00 20.93 220 LEU C CA 1
ATOM 8557 C C . LEU C 1 138 ? 69.608 7.801 113.541 1.00 22.19 220 LEU C C 1
ATOM 8558 O O . LEU C 1 138 ? 70.525 8.059 114.371 1.00 21.81 220 LEU C O 1
ATOM 8563 N N . GLY C 1 139 ? 69.779 7.200 112.367 1.00 22.60 221 GLY C N 1
ATOM 8564 C CA . GLY C 1 139 ? 71.083 6.776 111.906 1.00 26.06 221 GLY C CA 1
ATOM 8565 C C . GLY C 1 139 ? 71.641 5.406 112.327 1.00 27.15 221 GLY C C 1
ATOM 8566 O O . GLY C 1 139 ? 72.789 5.140 112.082 1.00 27.76 221 GLY C O 1
ATOM 8567 N N . MET C 1 140 ? 70.862 4.574 113.015 1.00 24.05 222 MET C N 1
ATOM 8568 C CA . MET C 1 140 ? 71.376 3.381 113.650 1.00 25.87 222 MET C CA 1
ATOM 8569 C C . MET C 1 140 ? 70.264 2.381 113.897 1.00 23.67 222 MET C C 1
ATOM 8570 O O . MET C 1 140 ? 69.056 2.674 113.655 1.00 28.84 222 MET C O 1
ATOM 8575 N N . SER C 1 141 ? 70.645 1.160 114.148 1.00 20.03 223 SER C N 1
ATOM 8576 C CA . SER C 1 141 ? 69.670 0.216 114.547 1.00 18.47 223 SER C CA 1
ATOM 8577 C C . SER C 1 141 ? 69.646 0.055 116.048 1.00 16.51 223 SER C C 1
ATOM 8578 O O . SER C 1 141 ? 70.695 0.056 116.708 1.00 15.55 223 SER C O 1
ATOM 8581 N N . TRP C 1 142 ? 68.450 -0.172 116.550 1.00 15.36 224 TRP C N 1
ATOM 8582 C CA . TRP C 1 142 ? 68.309 -0.588 117.913 1.00 15.24 224 TRP C CA 1
ATOM 8583 C C . TRP C 1 142 ? 68.309 -2.064 118.117 1.00 14.77 224 TRP C C 1
ATOM 8584 O O . TRP C 1 142 ? 68.303 -2.477 119.243 1.00 14.36 224 TRP C O 1
ATOM 8595 N N . LEU C 1 143 ? 68.365 -2.856 117.076 1.00 14.91 225 LEU C N 1
ATOM 8596 C CA . LEU C 1 143 ? 68.262 -4.278 117.294 1.00 15.71 225 LEU C CA 1
ATOM 8597 C C . LEU C 1 143 ? 69.602 -4.871 117.718 1.00 16.40 225 LEU C C 1
ATOM 8598 O O . LEU C 1 143 ? 70.678 -4.529 117.167 1.00 16.56 225 LEU C O 1
ATOM 8603 N N . LEU C 1 144 ? 69.532 -5.762 118.694 1.00 17.05 226 LEU C N 1
ATOM 8604 C CA . LEU C 1 144 ? 70.643 -6.614 119.035 1.00 17.67 226 LEU C CA 1
ATOM 8605 C C . LEU C 1 144 ? 71.074 -7.376 117.789 1.00 17.89 226 LEU C C 1
ATOM 8606 O O . LEU C 1 144 ? 70.268 -8.079 117.148 1.00 17.45 226 LEU C O 1
ATOM 8611 N N . PRO C 1 145 ? 72.384 -7.357 117.505 1.00 18.51 227 PRO C N 1
ATOM 8612 C CA . PRO C 1 145 ? 72.845 -8.154 116.300 1.00 19.55 227 PRO C CA 1
ATOM 8613 C C . PRO C 1 145 ? 72.578 -9.601 116.524 1.00 21.01 227 PRO C C 1
ATOM 8614 O O . PRO C 1 145 ? 72.569 -10.111 117.679 1.00 20.88 227 PRO C O 1
ATOM 8618 N N . LEU C 1 146 ? 72.248 -10.263 115.447 1.00 21.69 228 LEU C N 1
ATOM 8619 C CA . LEU C 1 146 ? 71.909 -11.643 115.522 1.00 24.01 228 LEU C CA 1
ATOM 8620 C C . LEU C 1 146 ? 73.053 -12.507 115.922 1.00 25.45 228 LEU C C 1
ATOM 8621 O O . LEU C 1 146 ? 72.833 -13.641 116.218 1.00 28.74 228 LEU C O 1
ATOM 8626 N N . ASP C 1 147 ? 74.275 -12.068 115.764 1.00 26.22 229 ASP C N 1
ATOM 8627 C CA . ASP C 1 147 ? 75.429 -12.851 116.170 1.00 27.84 229 ASP C CA 1
ATOM 8628 C C . ASP C 1 147 ? 75.943 -12.464 117.613 1.00 27.28 229 ASP C C 1
ATOM 8629 O O . ASP C 1 147 ? 77.113 -12.749 117.982 1.00 28.11 229 ASP C O 1
ATOM 8634 N N . PHE C 1 148 ? 75.118 -11.757 118.362 1.00 25.57 230 PHE C N 1
ATOM 8635 C CA . PHE C 1 148 ? 75.443 -11.514 119.771 1.00 25.61 230 PHE C CA 1
ATOM 8636 C C . PHE C 1 148 ? 75.670 -12.840 120.504 1.00 28.60 230 PHE C C 1
ATOM 8637 O O . PHE C 1 148 ? 74.865 -13.778 120.382 1.00 28.44 230 PHE C O 1
ATOM 8645 N N . PRO C 1 149 ? 76.795 -12.980 121.216 1.00 32.65 231 PRO C N 1
ATOM 8646 C CA . PRO C 1 149 ? 77.168 -14.374 121.642 1.00 34.85 231 PRO C CA 1
ATOM 8647 C C . PRO C 1 149 ? 76.316 -15.002 122.767 1.00 36.43 231 PRO C C 1
ATOM 8648 O O . PRO C 1 149 ? 76.301 -16.198 122.950 1.00 38.32 231 PRO C O 1
ATOM 8652 N N . MET C 1 150 ? 75.585 -14.199 123.497 1.00 36.37 232 MET C N 1
ATOM 8653 C CA . MET C 1 150 ? 74.796 -14.702 124.576 1.00 37.15 232 MET C CA 1
ATOM 8654 C C . MET C 1 150 ? 73.369 -14.949 124.196 1.00 35.28 232 MET C C 1
ATOM 8655 O O . MET C 1 150 ? 72.624 -15.414 125.020 1.00 34.17 232 MET C O 1
ATOM 8660 N N . THR C 1 151 ? 72.982 -14.703 122.951 1.00 33.25 233 THR C N 1
ATOM 8661 C CA . THR C 1 151 ? 71.599 -14.839 122.593 1.00 33.73 233 THR C CA 1
ATOM 8662 C C . THR C 1 151 ? 70.981 -16.191 122.885 1.00 34.28 233 THR C C 1
ATOM 8663 O O . THR C 1 151 ? 69.821 -16.272 123.358 1.00 31.69 233 THR C O 1
ATOM 8667 N N . ASP C 1 152 ? 71.726 -17.254 122.693 1.00 36.75 234 ASP C N 1
ATOM 8668 C CA . ASP C 1 152 ? 71.109 -18.538 122.948 1.00 42.21 234 ASP C CA 1
ATOM 8669 C C . ASP C 1 152 ? 70.983 -18.896 124.423 1.00 41.03 234 ASP C C 1
ATOM 8670 O O . ASP C 1 152 ? 70.387 -19.908 124.735 1.00 42.72 234 ASP C O 1
ATOM 8675 N N . GLN C 1 153 ? 71.599 -18.116 125.302 1.00 39.87 235 GLN C N 1
ATOM 8676 C CA . GLN C 1 153 ? 71.417 -18.241 126.777 1.00 40.55 235 GLN C CA 1
ATOM 8677 C C . GLN C 1 153 ? 70.149 -17.563 127.320 1.00 36.96 235 GLN C C 1
ATOM 8678 O O . GLN C 1 153 ? 69.698 -17.876 128.450 1.00 36.60 235 GLN C O 1
ATOM 8684 N N . PHE C 1 154 ? 69.551 -16.684 126.527 1.00 32.71 236 PHE C N 1
ATOM 8685 C CA . PHE C 1 154 ? 68.449 -15.825 126.979 1.00 33.75 236 PHE C CA 1
ATOM 8686 C C . PHE C 1 154 ? 67.281 -16.554 127.584 1.00 37.22 236 PHE C C 1
ATOM 8687 O O . PHE C 1 154 ? 66.777 -16.145 128.653 1.00 36.50 236 PHE C O 1
ATOM 8695 N N . ASP C 1 155 ? 66.873 -17.621 126.908 1.00 39.76 237 ASP C N 1
ATOM 8696 C CA . ASP C 1 155 ? 65.748 -18.417 127.361 1.00 45.66 237 ASP C CA 1
ATOM 8697 C C . ASP C 1 155 ? 66.001 -19.172 128.667 1.00 43.53 237 ASP C C 1
ATOM 8698 O O . ASP C 1 155 ? 65.116 -19.228 129.513 1.00 43.91 237 ASP C O 1
ATOM 8703 N N . GLY C 1 156 ? 67.226 -19.628 128.881 1.00 42.07 238 GLY C N 1
ATOM 8704 C CA . GLY C 1 156 ? 67.583 -20.282 130.112 1.00 42.60 238 GLY C CA 1
ATOM 8705 C C . GLY C 1 156 ? 67.661 -19.364 131.333 1.00 40.87 238 GLY C C 1
ATOM 8706 O O . GLY C 1 156 ? 67.559 -19.825 132.457 1.00 42.85 238 GLY C O 1
ATOM 8707 N N . LEU C 1 157 ? 67.839 -18.057 131.122 1.00 38.30 239 LEU C N 1
ATOM 8708 C CA . LEU C 1 157 ? 68.164 -17.160 132.211 1.00 36.24 239 LEU C CA 1
ATOM 8709 C C . LEU C 1 157 ? 66.955 -17.048 133.096 1.00 35.79 239 LEU C C 1
ATOM 8710 O O . LEU C 1 157 ? 65.834 -16.781 132.606 1.00 35.46 239 LEU C O 1
ATOM 8715 N N . ASN C 1 158 ? 67.189 -17.155 134.396 1.00 34.73 240 ASN C N 1
ATOM 8716 C CA . ASN C 1 158 ? 66.122 -17.137 135.363 1.00 35.93 240 ASN C CA 1
ATOM 8717 C C . ASN C 1 158 ? 66.691 -16.819 136.788 1.00 35.01 240 ASN C C 1
ATOM 8718 O O . ASN C 1 158 ? 67.883 -16.504 136.919 1.00 32.43 240 ASN C O 1
ATOM 8723 N N . GLN C 1 159 ? 65.862 -16.915 137.839 1.00 36.25 241 GLN C N 1
ATOM 8724 C CA . GLN C 1 159 ? 66.326 -16.468 139.167 1.00 36.75 241 GLN C CA 1
ATOM 8725 C C . GLN C 1 159 ? 67.448 -17.319 139.717 1.00 37.83 241 GLN C C 1
ATOM 8726 O O . GLN C 1 159 ? 68.168 -16.889 140.610 1.00 37.54 241 GLN C O 1
ATOM 8732 N N . GLU C 1 160 ? 67.565 -18.544 139.241 1.00 40.66 242 GLU C N 1
ATOM 8733 C CA . GLU C 1 160 ? 68.665 -19.398 139.626 1.00 43.61 242 GLU C CA 1
ATOM 8734 C C . GLU C 1 160 ? 69.952 -19.241 138.865 1.00 42.67 242 GLU C C 1
ATOM 8735 O O . GLU C 1 160 ? 70.941 -19.821 139.309 1.00 43.25 242 GLU C O 1
ATOM 8741 N N . SER C 1 161 ? 70.015 -18.465 137.771 1.00 39.41 243 SER C N 1
ATOM 8742 C CA . SER C 1 161 ? 71.320 -18.293 137.104 1.00 38.66 243 SER C CA 1
ATOM 8743 C C . SER C 1 161 ? 72.367 -17.697 138.036 1.00 37.45 243 SER C C 1
ATOM 8744 O O . SER C 1 161 ? 72.085 -16.805 138.835 1.00 34.94 243 SER C O 1
ATOM 8747 N N . SER C 1 162 ? 73.598 -18.146 137.863 1.00 37.99 244 SER C N 1
ATOM 8748 C CA . SER C 1 162 ? 74.727 -17.568 138.587 1.00 38.59 244 SER C CA 1
ATOM 8749 C C . SER C 1 162 ? 74.929 -16.053 138.286 1.00 35.75 244 SER C C 1
ATOM 8750 O O . SER C 1 162 ? 75.382 -15.302 139.177 1.00 35.79 244 SER C O 1
ATOM 8753 N N A ARG C 1 163 ? 74.526 -15.638 137.092 0.33 33.97 245 ARG C N 1
ATOM 8754 N N B ARG C 1 163 ? 74.625 -15.569 137.080 0.33 34.07 245 ARG C N 1
ATOM 8755 N N C ARG C 1 163 ? 74.566 -15.673 137.050 0.33 34.50 245 ARG C N 1
ATOM 8756 C CA A ARG C 1 163 ? 74.674 -14.293 136.621 0.33 32.13 245 ARG C CA 1
ATOM 8757 C CA B ARG C 1 163 ? 74.783 -14.137 136.854 0.33 32.39 245 ARG C CA 1
ATOM 8758 C CA C ARG C 1 163 ? 74.610 -14.321 136.512 0.33 32.79 245 ARG C CA 1
ATOM 8759 C C A ARG C 1 163 ? 73.512 -13.361 137.039 0.33 30.82 245 ARG C C 1
ATOM 8760 C C B ARG C 1 163 ? 73.525 -13.300 137.127 0.33 30.93 245 ARG C C 1
ATOM 8761 C C C ARG C 1 163 ? 73.534 -13.365 137.082 0.33 31.23 245 ARG C C 1
ATOM 8762 O O A ARG C 1 163 ? 73.600 -12.131 136.858 0.33 30.01 245 ARG C O 1
ATOM 8763 O O B ARG C 1 163 ? 73.535 -12.071 136.910 0.33 30.02 245 ARG C O 1
ATOM 8764 O O C ARG C 1 163 ? 73.689 -12.129 137.012 0.33 30.27 245 ARG C O 1
ATOM 8786 N N . CYS C 1 164 ? 72.483 -13.919 137.690 1.00 30.45 246 CYS C N 1
ATOM 8787 C CA . CYS C 1 164 ? 71.290 -13.152 138.128 1.00 28.85 246 CYS C CA 1
ATOM 8788 C C . CYS C 1 164 ? 71.555 -12.327 139.366 1.00 27.16 246 CYS C C 1
ATOM 8789 O O . CYS C 1 164 ? 72.075 -12.854 140.326 1.00 26.82 246 CYS C O 1
ATOM 8792 N N . TYR C 1 165 ? 71.255 -11.038 139.327 1.00 24.67 247 TYR C N 1
ATOM 8793 C CA . TYR C 1 165 ? 71.628 -10.126 140.422 1.00 25.02 247 TYR C CA 1
ATOM 8794 C C . TYR C 1 165 ? 70.898 -10.616 141.725 1.00 26.30 247 TYR C C 1
ATOM 8795 O O . TYR C 1 165 ? 71.497 -10.666 142.788 1.00 26.97 247 TYR C O 1
ATOM 8804 N N . GLY C 1 166 ? 69.646 -11.042 141.582 1.00 26.28 248 GLY C N 1
ATOM 8805 C CA . GLY C 1 166 ? 68.872 -11.542 142.714 1.00 27.82 248 GLY C CA 1
ATOM 8806 C C . GLY C 1 166 ? 69.514 -12.815 143.299 1.00 29.99 248 GLY C C 1
ATOM 8807 O O . GLY C 1 166 ? 69.531 -12.992 144.535 1.00 29.58 248 GLY C O 1
ATOM 8808 N N . TYR C 1 167 ? 70.087 -13.654 142.419 1.00 31.58 249 TYR C N 1
ATOM 8809 C CA . TYR C 1 167 ? 70.810 -14.822 142.909 1.00 34.25 249 TYR C CA 1
ATOM 8810 C C . TYR C 1 167 ? 71.999 -14.390 143.747 1.00 34.74 249 TYR C C 1
ATOM 8811 O O . TYR C 1 167 ? 72.224 -14.904 144.848 1.00 34.78 249 TYR C O 1
ATOM 8820 N N . MET C 1 168 ? 72.771 -13.458 143.214 1.00 35.11 250 MET C N 1
ATOM 8821 C CA . MET C 1 168 ? 73.946 -12.937 143.918 1.00 36.86 250 MET C CA 1
ATOM 8822 C C . MET C 1 168 ? 73.576 -12.270 145.273 1.00 36.18 250 MET C C 1
ATOM 8823 O O . MET C 1 168 ? 74.316 -12.365 146.254 1.00 36.89 250 MET C O 1
ATOM 8828 N N . VAL C 1 169 ? 72.456 -11.559 145.296 1.00 35.16 251 VAL C N 1
ATOM 8829 C CA . VAL C 1 169 ? 71.988 -10.884 146.511 1.00 34.83 251 VAL C CA 1
ATOM 8830 C C . VAL C 1 169 ? 71.565 -11.949 147.563 1.00 37.11 251 VAL C C 1
ATOM 8831 O O . VAL C 1 169 ? 71.848 -11.801 148.788 1.00 37.06 251 VAL C O 1
ATOM 8835 N N . LYS C 1 170 ? 70.865 -12.977 147.108 1.00 37.85 252 LYS C N 1
ATOM 8836 C CA . LYS C 1 170 ? 70.303 -13.990 148.005 1.00 41.68 252 LYS C CA 1
ATOM 8837 C C . LYS C 1 170 ? 71.454 -14.805 148.586 1.00 44.00 252 LYS C C 1
ATOM 8838 O O . LYS C 1 170 ? 71.538 -14.947 149.786 1.00 44.36 252 LYS C O 1
ATOM 8844 N N . ASN C 1 171 ? 72.371 -15.287 147.746 1.00 45.38 253 ASN C N 1
ATOM 8845 C CA . ASN C 1 171 ? 73.505 -16.071 148.214 1.00 48.71 253 ASN C CA 1
ATOM 8846 C C . ASN C 1 171 ? 74.661 -15.271 148.833 1.00 51.26 253 ASN C C 1
ATOM 8847 O O . ASN C 1 171 ? 75.609 -15.896 149.354 1.00 51.84 253 ASN C O 1
ATOM 8852 N N . GLN C 1 172 ? 74.531 -13.929 148.887 1.00 50.38 254 GLN C N 1
ATOM 8853 C CA . GLN C 1 172 ? 75.576 -13.040 149.425 1.00 54.01 254 GLN C CA 1
ATOM 8854 C C . GLN C 1 172 ? 76.965 -13.396 148.830 1.00 55.42 254 GLN C C 1
ATOM 8855 O O . GLN C 1 172 ? 77.971 -13.504 149.524 1.00 53.62 254 GLN C O 1
ATOM 8861 N N . VAL C 1 173 ? 76.976 -13.580 147.521 1.00 58.00 255 VAL C N 1
ATOM 8862 C CA . VAL C 1 173 ? 78.162 -13.990 146.772 1.00 58.94 255 VAL C CA 1
ATOM 8863 C C . VAL C 1 173 ? 79.369 -13.086 147.091 1.00 62.95 255 VAL C C 1
ATOM 8864 O O . VAL C 1 173 ? 79.274 -11.861 146.953 1.00 63.88 255 VAL C O 1
ATOM 8868 N N . ILE C 1 174 ? 80.485 -13.672 147.522 1.00 66.87 256 ILE C N 1
ATOM 8869 C CA . ILE C 1 174 ? 81.750 -12.927 147.582 1.00 72.49 256 ILE C CA 1
ATOM 8870 C C . ILE C 1 174 ? 82.411 -12.851 146.187 1.00 76.60 256 ILE C C 1
ATOM 8871 O O . ILE C 1 174 ? 82.289 -13.786 145.389 1.00 80.60 256 ILE C O 1
ATOM 8873 N N . ASP C 1 175 ? 83.082 -11.736 145.875 1.00 79.04 257 ASP C N 1
ATOM 8874 C CA . ASP C 1 175 ? 83.801 -11.591 144.577 1.00 79.67 257 ASP C CA 1
ATOM 8875 C C . ASP C 1 175 ? 84.977 -10.594 144.643 1.00 81.44 257 ASP C C 1
ATOM 8876 O O . ASP C 1 175 ? 84.804 -9.396 144.392 1.00 81.38 257 ASP C O 1
ATOM 8881 N N . THR C 1 176 ? 86.175 -11.120 144.919 1.00 84.54 258 THR C N 1
ATOM 8882 C CA . THR C 1 176 ? 87.409 -10.308 145.085 1.00 87.89 258 THR C CA 1
ATOM 8883 C C . THR C 1 176 ? 88.142 -10.002 143.760 1.00 86.54 258 THR C C 1
ATOM 8884 O O . THR C 1 176 ? 89.299 -9.575 143.791 1.00 87.93 258 THR C O 1
ATOM 8886 N N . GLU C 1 177 ? 87.453 -10.184 142.626 1.00 82.57 259 GLU C N 1
ATOM 8887 C CA . GLU C 1 177 ? 88.027 -10.013 141.283 1.00 81.19 259 GLU C CA 1
ATOM 8888 C C . GLU C 1 177 ? 87.518 -8.755 140.530 1.00 76.88 259 GLU C C 1
ATOM 8889 O O . GLU C 1 177 ? 87.639 -8.671 139.292 1.00 77.25 259 GLU C O 1
ATOM 8895 N N . GLY C 1 178 ? 86.954 -7.784 141.244 1.00 69.60 260 GLY C N 1
ATOM 8896 C CA . GLY C 1 178 ? 86.607 -6.506 140.613 1.00 65.08 260 GLY C CA 1
ATOM 8897 C C . GLY C 1 178 ? 85.180 -6.409 140.086 1.00 59.61 260 GLY C C 1
ATOM 8898 O O . GLY C 1 178 ? 84.226 -6.823 140.782 1.00 58.85 260 GLY C O 1
ATOM 8899 N N . THR C 1 179 ? 85.032 -5.852 138.874 1.00 52.54 261 THR C N 1
ATOM 8900 C CA . THR C 1 179 ? 83.723 -5.486 138.330 1.00 48.43 261 THR C CA 1
ATOM 8901 C C . THR C 1 179 ? 83.318 -6.518 137.246 1.00 44.50 261 THR C C 1
ATOM 8902 O O . THR C 1 179 ? 84.136 -6.852 136.364 1.00 39.88 261 THR C O 1
ATOM 8906 N N . LEU C 1 180 ? 82.098 -7.067 137.376 1.00 39.38 262 LEU C N 1
ATOM 8907 C CA . LEU C 1 180 ? 81.573 -8.060 136.425 1.00 38.00 262 LEU C CA 1
ATOM 8908 C C . LEU C 1 180 ? 81.364 -7.442 135.020 1.00 34.93 262 LEU C C 1
ATOM 8909 O O . LEU C 1 180 ? 81.039 -6.247 134.908 1.00 33.29 262 LEU C O 1
ATOM 8914 N N . SER C 1 181 ? 81.475 -8.269 133.994 1.00 33.28 263 SER C N 1
ATOM 8915 C CA . SER C 1 181 ? 81.332 -7.765 132.631 1.00 32.70 263 SER C CA 1
ATOM 8916 C C . SER C 1 181 ? 79.861 -7.768 132.228 1.00 30.20 263 SER C C 1
ATOM 8917 O O . SER C 1 181 ? 79.470 -7.059 131.311 1.00 28.59 263 SER C O 1
ATOM 8920 N N . HIS C 1 182 ? 79.091 -8.673 132.814 1.00 30.00 264 HIS C N 1
ATOM 8921 C CA . HIS C 1 182 ? 77.635 -8.715 132.626 1.00 29.00 264 HIS C CA 1
ATOM 8922 C C . HIS C 1 182 ? 76.813 -9.164 133.829 1.00 28.24 264 HIS C C 1
ATOM 8923 O O . HIS C 1 182 ? 77.368 -9.765 134.733 1.00 28.42 264 HIS C O 1
ATOM 8930 N N . LEU C 1 183 ? 75.541 -8.761 133.873 1.00 25.02 265 LEU C N 1
ATOM 8931 C CA . LEU C 1 183 ? 74.672 -9.173 134.927 1.00 25.26 265 LEU C CA 1
ATOM 8932 C C . LEU C 1 183 ? 73.297 -9.352 134.305 1.00 23.45 265 LEU C C 1
ATOM 8933 O O . LEU C 1 183 ? 72.932 -8.569 133.421 1.00 22.37 265 LEU C O 1
ATOM 8938 N N . TYR C 1 184 ? 72.593 -10.419 134.687 1.00 23.40 266 TYR C N 1
ATOM 8939 C CA . TYR C 1 184 ? 71.178 -10.639 134.364 1.00 22.61 266 TYR C CA 1
ATOM 8940 C C . TYR C 1 184 ? 70.223 -10.036 135.384 1.00 21.79 266 TYR C C 1
ATOM 8941 O O . TYR C 1 184 ? 70.353 -10.311 136.616 1.00 21.76 266 TYR C O 1
ATOM 8950 N N . LEU C 1 185 ? 69.256 -9.247 134.956 1.00 20.65 267 LEU C N 1
ATOM 8951 C CA . LEU C 1 185 ? 68.269 -8.740 135.915 1.00 21.01 267 LEU C CA 1
ATOM 8952 C C . LEU C 1 185 ? 66.950 -9.415 135.694 1.00 20.62 267 LEU C C 1
ATOM 8953 O O . LEU C 1 185 ? 66.363 -9.230 134.682 1.00 19.40 267 LEU C O 1
ATOM 8958 N N . HIS C 1 186 ? 66.441 -10.157 136.663 1.00 20.68 268 HIS C N 1
ATOM 8959 C CA . HIS C 1 186 ? 65.197 -10.866 136.444 1.00 20.93 268 HIS C CA 1
ATOM 8960 C C . HIS C 1 186 ? 64.104 -9.927 136.976 1.00 20.34 268 HIS C C 1
ATOM 8961 O O . HIS C 1 186 ? 64.038 -9.684 138.205 1.00 19.99 268 HIS C O 1
ATOM 8968 N N . LEU C 1 187 ? 63.307 -9.371 136.073 1.00 19.47 269 LEU C N 1
ATOM 8969 C CA . LEU C 1 187 ? 62.325 -8.405 136.416 1.00 20.01 269 LEU C CA 1
ATOM 8970 C C . LEU C 1 187 ? 60.921 -8.863 135.923 1.00 20.26 269 LEU C C 1
ATOM 8971 O O . LEU C 1 187 ? 60.091 -8.057 135.632 1.00 21.77 269 LEU C O 1
ATOM 8976 N N . VAL C 1 188 ? 60.721 -10.149 135.829 1.00 20.25 270 VAL C N 1
ATOM 8977 C CA . VAL C 1 188 ? 59.496 -10.753 135.372 1.00 20.90 270 VAL C CA 1
ATOM 8978 C C . VAL C 1 188 ? 58.541 -10.778 136.618 1.00 21.49 270 VAL C C 1
ATOM 8979 O O . VAL C 1 188 ? 59.045 -10.719 137.729 1.00 21.23 270 VAL C O 1
ATOM 8983 N N . HIS C 1 189 ? 57.228 -10.925 136.409 1.00 21.95 271 HIS C N 1
ATOM 8984 C CA . HIS C 1 189 ? 56.218 -10.711 137.471 1.00 22.91 271 HIS C CA 1
ATOM 8985 C C . HIS C 1 189 ? 56.431 -11.724 138.586 1.00 24.33 271 HIS C C 1
ATOM 8986 O O . HIS C 1 189 ? 56.021 -11.456 139.732 1.00 24.70 271 HIS C O 1
ATOM 8993 N N . ASP C 1 190 ? 57.100 -12.846 138.292 1.00 24.87 272 ASP C N 1
ATOM 8994 C CA . ASP C 1 190 ? 57.336 -13.845 139.300 1.00 26.96 272 ASP C CA 1
ATOM 8995 C C . ASP C 1 190 ? 58.574 -13.625 140.172 1.00 26.13 272 ASP C C 1
ATOM 8996 O O . ASP C 1 190 ? 58.969 -14.501 140.972 1.00 26.93 272 ASP C O 1
ATOM 9001 N N . TYR C 1 191 ? 59.207 -12.477 140.020 1.00 23.67 273 TYR C N 1
ATOM 9002 C CA . TYR C 1 191 ? 60.396 -12.221 140.717 1.00 23.08 273 TYR C CA 1
ATOM 9003 C C . TYR C 1 191 ? 60.182 -12.108 142.213 1.00 23.74 273 TYR C C 1
ATOM 9004 O O . TYR C 1 191 ? 59.039 -11.903 142.732 1.00 22.87 273 TYR C O 1
ATOM 9013 N N . GLY C 1 192 ? 61.269 -12.344 142.931 1.00 24.76 274 GLY C N 1
ATOM 9014 C CA . GLY C 1 192 ? 61.220 -12.388 144.399 1.00 25.48 274 GLY C CA 1
ATOM 9015 C C . GLY C 1 192 ? 61.852 -11.187 145.101 1.00 25.70 274 GLY C C 1
ATOM 9016 O O . GLY C 1 192 ? 62.350 -10.256 144.441 1.00 24.82 274 GLY C O 1
ATOM 9017 N N . ASP C 1 193 ? 62.037 -11.277 146.414 1.00 27.51 275 ASP C N 1
ATOM 9018 C CA . ASP C 1 193 ? 62.484 -10.109 147.277 1.00 28.13 275 ASP C CA 1
ATOM 9019 C C . ASP C 1 193 ? 63.931 -9.672 146.933 1.00 27.85 275 ASP C C 1
ATOM 9020 O O . ASP C 1 193 ? 64.279 -8.468 146.972 1.00 27.68 275 ASP C O 1
ATOM 9025 N N . HIS C 1 194 ? 64.766 -10.637 146.558 1.00 27.70 276 HIS C N 1
ATOM 9026 C CA . HIS C 1 194 ? 66.139 -10.342 146.199 1.00 28.84 276 HIS C CA 1
ATOM 9027 C C . HIS C 1 194 ? 66.286 -9.654 144.821 1.00 26.50 276 HIS C C 1
ATOM 9028 O O . HIS C 1 194 ? 67.059 -8.682 144.689 1.00 26.08 276 HIS C O 1
ATOM 9035 N N . ASP C 1 195 ? 65.506 -10.124 143.847 1.00 25.10 277 ASP C N 1
ATOM 9036 C CA . ASP C 1 195 ? 65.456 -9.520 142.508 1.00 24.22 277 ASP C CA 1
ATOM 9037 C C . ASP C 1 195 ? 64.928 -8.115 142.685 1.00 23.19 277 ASP C C 1
ATOM 9038 O O . ASP C 1 195 ? 65.281 -7.267 141.913 1.00 21.22 277 ASP C O 1
ATOM 9043 N N . LYS C 1 196 ? 64.039 -7.884 143.674 1.00 22.25 278 LYS C N 1
ATOM 9044 C CA . LYS C 1 196 ? 63.364 -6.553 143.808 1.00 22.36 278 LYS C CA 1
ATOM 9045 C C . LYS C 1 196 ? 64.318 -5.543 144.386 1.00 22.46 278 LYS C C 1
ATOM 9046 O O . LYS C 1 196 ? 64.034 -4.332 144.345 1.00 21.19 278 LYS C O 1
ATOM 9052 N N . MET C 1 197 ? 65.492 -6.010 144.859 1.00 23.71 279 MET C N 1
ATOM 9053 C CA . MET C 1 197 ? 66.557 -5.077 145.267 1.00 24.36 279 MET C CA 1
ATOM 9054 C C . MET C 1 197 ? 67.058 -4.159 144.122 1.00 23.14 279 MET C C 1
ATOM 9055 O O . MET C 1 197 ? 67.696 -3.163 144.411 1.00 24.17 279 MET C O 1
ATOM 9060 N N . PHE C 1 198 ? 66.766 -4.479 142.873 1.00 21.99 280 PHE C N 1
ATOM 9061 C CA . PHE C 1 198 ? 67.035 -3.610 141.745 1.00 21.19 280 PHE C CA 1
ATOM 9062 C C . PHE C 1 198 ? 66.488 -2.197 142.060 1.00 20.89 280 PHE C C 1
ATOM 90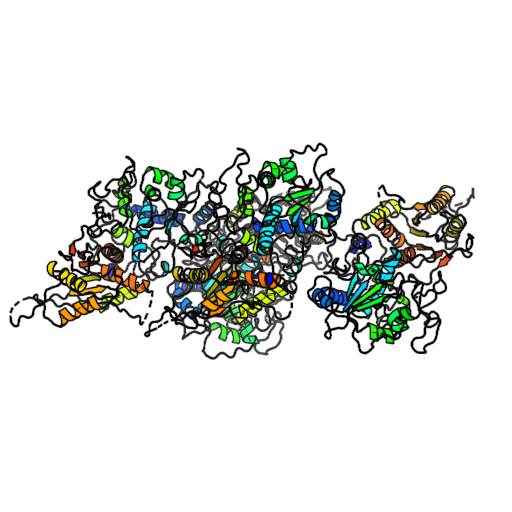63 O O . PHE C 1 198 ? 67.050 -1.202 141.644 1.00 21.14 280 PHE C O 1
ATOM 9071 N N . PHE C 1 199 ? 65.388 -2.131 142.753 1.00 20.22 281 PHE C N 1
ATOM 9072 C CA . PHE C 1 199 ? 64.686 -0.839 142.955 1.00 20.98 281 PHE C CA 1
ATOM 9073 C C . PHE C 1 199 ? 65.208 -0.063 144.185 1.00 23.22 281 PHE C C 1
ATOM 9074 O O . PHE C 1 199 ? 64.605 0.918 144.599 1.00 23.45 281 PHE C O 1
ATOM 9082 N N . CYS C 1 200 ? 66.425 -0.401 144.644 1.00 25.12 282 CYS C N 1
ATOM 9083 C CA . CYS C 1 200 ? 67.111 0.314 145.670 1.00 26.58 282 CYS C CA 1
ATOM 9084 C C . CYS C 1 200 ? 68.322 1.082 145.228 1.00 25.84 282 CYS C C 1
ATOM 9085 O O . CYS C 1 200 ? 69.114 0.643 144.439 1.00 25.06 282 CYS C O 1
ATOM 9088 N N . GLU C 1 201 ? 68.518 2.228 145.825 1.00 27.02 283 GLU C N 1
ATOM 9089 C CA . GLU C 1 201 ? 69.638 3.079 145.470 1.00 28.93 283 GLU C CA 1
ATOM 9090 C C . GLU C 1 201 ? 70.997 2.360 145.526 1.00 28.48 283 GLU C C 1
ATOM 9091 O O . GLU C 1 201 ? 71.826 2.564 144.634 1.00 25.82 283 GLU C O 1
ATOM 9097 N N . GLY C 1 202 ? 71.290 1.616 146.621 1.00 28.63 284 GLY C N 1
ATOM 9098 C CA . GLY C 1 202 ? 72.644 1.010 146.729 1.00 28.87 284 GLY C CA 1
ATOM 9099 C C . GLY C 1 202 ? 72.940 -0.006 145.659 1.00 28.04 284 GLY C C 1
ATOM 9100 O O . GLY C 1 202 ? 74.065 -0.096 145.011 1.00 27.03 284 GLY C O 1
ATOM 9101 N N . ASP C 1 203 ? 71.909 -0.794 145.398 1.00 26.82 285 ASP C N 1
ATOM 9102 C CA . ASP C 1 203 ? 72.062 -1.793 144.390 1.00 26.13 285 ASP C CA 1
ATOM 9103 C C . ASP C 1 203 ? 72.246 -1.118 143.019 1.00 24.96 285 ASP C C 1
ATOM 9104 O O . ASP C 1 203 ? 73.015 -1.584 142.213 1.00 25.09 285 ASP C O 1
ATOM 9109 N N . GLN C 1 204 ? 71.575 0.007 142.783 1.00 23.99 286 GLN C N 1
ATOM 9110 C CA . GLN C 1 204 ? 71.753 0.744 141.493 1.00 22.86 286 GLN C CA 1
ATOM 9111 C C . GLN C 1 204 ? 73.192 1.209 141.309 1.00 24.07 286 GLN C C 1
ATOM 9112 O O . GLN C 1 204 ? 73.753 1.150 140.191 1.00 23.17 286 GLN C O 1
ATOM 9118 N N . THR C 1 205 ? 73.838 1.532 142.414 1.00 25.10 287 THR C N 1
ATOM 9119 C CA . THR C 1 205 ? 75.277 1.857 142.418 1.00 26.96 287 THR C CA 1
ATOM 9120 C C . THR C 1 205 ? 76.183 0.695 142.016 1.00 27.22 287 THR C C 1
ATOM 9121 O O . THR C 1 205 ? 77.079 0.899 141.213 1.00 28.90 287 THR C O 1
ATOM 9125 N N . PHE C 1 206 ? 75.902 -0.491 142.528 1.00 26.99 288 PHE C N 1
ATOM 9126 C CA . PHE C 1 206 ? 76.658 -1.677 142.207 1.00 27.61 288 PHE C CA 1
ATOM 9127 C C . PHE C 1 206 ? 76.370 -2.032 140.721 1.00 26.76 288 PHE C C 1
ATOM 9128 O O . PHE C 1 206 ? 77.277 -2.209 139.960 1.00 27.24 288 PHE C O 1
ATOM 9136 N N . ILE C 1 207 ? 75.113 -2.128 140.346 1.00 25.46 289 ILE C N 1
ATOM 9137 C CA . ILE C 1 207 ? 74.690 -2.435 138.970 1.00 24.64 289 ILE C CA 1
ATOM 9138 C C . ILE C 1 207 ? 75.309 -1.456 137.988 1.00 24.80 289 ILE C C 1
ATOM 9139 O O . ILE C 1 207 ? 75.638 -1.848 136.889 1.00 23.98 289 ILE C O 1
ATOM 9144 N N . GLY C 1 208 ? 75.405 -0.191 138.388 1.00 25.34 290 GLY C N 1
ATOM 9145 C CA . GLY C 1 208 ? 75.825 0.887 137.565 1.00 26.34 290 GLY C CA 1
ATOM 9146 C C . GLY C 1 208 ? 77.247 0.785 137.003 1.00 27.97 290 GLY C C 1
ATOM 9147 O O . GLY C 1 208 ? 77.513 1.342 135.982 1.00 29.04 290 GLY C O 1
ATOM 9148 N N . LYS C 1 209 ? 78.086 -0.038 137.641 1.00 29.46 291 LYS C N 1
ATOM 9149 C CA . LYS C 1 209 ? 79.461 -0.319 137.259 1.00 30.48 291 LYS C CA 1
ATOM 9150 C C . LYS C 1 209 ? 79.562 -1.357 136.138 1.00 28.87 291 LYS C C 1
ATOM 9151 O O . LYS C 1 209 ? 80.612 -1.452 135.452 1.00 29.18 291 LYS C O 1
ATOM 9157 N N . VAL C 1 210 ? 78.514 -2.160 135.940 1.00 25.68 292 VAL C N 1
ATOM 9158 C CA . VAL C 1 210 ? 78.644 -3.339 135.080 1.00 24.50 292 VAL C CA 1
ATOM 9159 C C . VAL C 1 210 ? 78.359 -2.888 133.631 1.00 22.92 292 VAL C C 1
ATOM 9160 O O . VAL C 1 210 ? 77.282 -2.339 133.381 1.00 21.56 292 VAL C O 1
ATOM 9164 N N . PRO C 1 211 ? 79.267 -3.183 132.677 1.00 23.06 293 PRO C N 1
ATOM 9165 C CA . PRO C 1 211 ? 79.009 -2.542 131.392 1.00 22.00 293 PRO C CA 1
ATOM 9166 C C . PRO C 1 211 ? 77.843 -3.133 130.642 1.00 20.66 293 PRO C C 1
ATOM 9167 O O . PRO C 1 211 ? 77.241 -2.426 129.856 1.00 20.11 293 PRO C O 1
ATOM 9171 N N . TRP C 1 212 ? 77.601 -4.442 130.764 1.00 20.65 294 TRP C N 1
ATOM 9172 C CA . TRP C 1 212 ? 76.511 -5.087 130.072 1.00 20.24 294 TRP C CA 1
ATOM 9173 C C . TRP C 1 212 ? 75.438 -5.595 131.052 1.00 20.28 294 TRP C C 1
ATOM 9174 O O . TRP C 1 212 ? 75.721 -6.510 131.853 1.00 20.72 294 TRP C O 1
ATOM 9185 N N . LEU C 1 213 ? 74.231 -5.089 130.920 1.00 19.87 295 LEU C N 1
ATOM 9186 C CA . LEU C 1 213 ? 73.097 -5.622 131.622 1.00 19.18 295 LEU C CA 1
ATOM 9187 C C . LEU C 1 213 ? 72.164 -6.310 130.674 1.00 19.51 295 LEU C C 1
ATOM 9188 O O . LEU C 1 213 ? 71.867 -5.795 129.577 1.00 18.34 295 LEU C O 1
ATOM 9193 N N . ILE C 1 214 ? 71.610 -7.443 131.101 1.00 20.31 296 ILE C N 1
ATOM 9194 C CA . ILE C 1 214 ? 70.665 -8.214 130.290 1.00 21.24 296 ILE C CA 1
ATOM 9195 C C . ILE C 1 214 ? 69.370 -8.275 131.143 1.00 20.73 296 ILE C C 1
ATOM 9196 O O . ILE C 1 214 ? 69.443 -8.642 132.360 1.00 20.92 296 ILE C O 1
ATOM 9201 N N . VAL C 1 215 ? 68.254 -7.844 130.592 1.00 18.85 297 VAL C N 1
ATOM 9202 C CA . VAL C 1 215 ? 66.981 -7.734 131.328 1.00 19.09 297 VAL C CA 1
ATOM 9203 C C . VAL C 1 215 ? 65.927 -8.520 130.719 1.00 18.86 297 VAL C C 1
ATOM 9204 O O . VAL C 1 215 ? 65.717 -8.457 129.481 1.00 17.42 297 VAL C O 1
ATOM 9208 N N . LYS C 1 216 ? 65.177 -9.200 131.569 1.00 18.83 298 LYS C N 1
ATOM 9209 C CA . LYS C 1 216 ? 63.999 -9.930 131.112 1.00 19.64 298 LYS C CA 1
ATOM 9210 C C . LYS C 1 216 ? 62.864 -9.429 131.990 1.00 19.42 298 LYS C C 1
ATOM 9211 O O . LYS C 1 216 ? 62.950 -9.464 133.228 1.00 18.53 298 LYS C O 1
ATOM 9217 N N . THR C 1 217 ? 61.848 -8.868 131.379 1.00 19.44 299 THR C N 1
ATOM 9218 C CA . THR C 1 217 ? 60.761 -8.316 132.097 1.00 20.89 299 THR C CA 1
ATOM 9219 C C . THR C 1 217 ? 59.453 -8.296 131.305 1.00 19.62 299 THR C C 1
ATOM 9220 O O . THR C 1 217 ? 59.507 -8.173 130.127 1.00 19.38 299 THR C O 1
ATOM 9224 N N . ASP C 1 218 ? 58.320 -8.351 131.981 1.00 18.54 300 ASP C N 1
ATOM 9225 C CA . ASP C 1 218 ? 56.991 -8.235 131.420 1.00 18.80 300 ASP C CA 1
ATOM 9226 C C . ASP C 1 218 ? 56.123 -7.148 132.085 1.00 18.26 300 ASP C C 1
ATOM 9227 O O . ASP C 1 218 ? 54.901 -7.188 132.011 1.00 17.64 300 ASP C O 1
ATOM 9232 N N . ASN C 1 219 ? 56.732 -6.284 132.836 1.00 17.51 301 ASN C N 1
ATOM 9233 C CA . ASN C 1 219 ? 56.041 -5.278 133.603 1.00 17.42 301 ASN C CA 1
ATOM 9234 C C . ASN C 1 219 ? 56.422 -3.903 133.224 1.00 14.83 301 ASN C C 1
ATOM 9235 O O . ASN C 1 219 ? 57.537 -3.657 132.770 1.00 15.29 301 ASN C O 1
ATOM 9240 N N . TYR C 1 220 ? 55.475 -2.983 133.399 1.00 13.33 302 TYR C N 1
ATOM 9241 C CA . TYR C 1 220 ? 55.734 -1.565 133.271 1.00 12.04 302 TYR C CA 1
ATOM 9242 C C . TYR C 1 220 ? 56.274 -1.009 134.619 1.00 11.84 302 TYR C C 1
ATOM 9243 O O . TYR C 1 220 ? 55.484 -0.658 135.465 1.00 11.96 302 TYR C O 1
ATOM 9252 N N . PHE C 1 221 ? 57.592 -1.009 134.784 1.00 11.65 303 PHE C N 1
ATOM 9253 C CA . PHE C 1 221 ? 58.188 -0.741 136.114 1.00 11.77 303 PHE C CA 1
ATOM 9254 C C . PHE C 1 221 ? 58.532 0.639 136.360 1.00 11.78 303 PHE C C 1
ATOM 9255 O O . PHE C 1 221 ? 58.984 0.999 137.447 1.00 11.77 303 PHE C O 1
ATOM 9263 N N . VAL C 1 222 ? 58.166 1.497 135.432 1.00 11.78 304 VAL C N 1
ATOM 9264 C CA . VAL C 1 222 ? 58.411 2.937 135.596 1.00 12.08 304 VAL C CA 1
ATOM 9265 C C . VAL C 1 222 ? 58.088 3.580 137.001 1.00 12.58 304 VAL C C 1
ATOM 9266 O O . VAL C 1 222 ? 58.896 4.308 137.580 1.00 13.08 304 VAL C O 1
ATOM 9270 N N . PRO C 1 223 ? 56.910 3.357 137.565 1.00 12.31 305 PRO C N 1
ATOM 9271 C CA . PRO C 1 223 ? 56.593 4.104 138.778 1.00 12.95 305 PRO C CA 1
ATOM 9272 C C . PRO C 1 223 ? 57.640 3.940 139.856 1.00 13.32 305 PRO C C 1
ATOM 9273 O O . PRO C 1 223 ? 57.922 4.872 140.626 1.00 13.80 305 PRO C O 1
ATOM 9277 N N . SER C 1 224 ? 58.114 2.696 140.013 1.00 13.13 306 SER C N 1
ATOM 9278 C CA . SER C 1 224 ? 59.138 2.440 141.013 1.00 13.81 306 SER C CA 1
ATOM 9279 C C . SER C 1 224 ? 60.503 3.104 140.806 1.00 14.21 306 SER C C 1
ATOM 9280 O O . SER C 1 224 ? 61.198 3.351 141.781 1.00 14.69 306 SER C O 1
ATOM 9283 N N . LEU C 1 225 ? 60.811 3.579 139.563 1.00 13.77 307 LEU C N 1
ATOM 9284 C CA . LEU C 1 225 ? 61.989 4.313 139.318 1.00 14.65 307 LEU C CA 1
ATOM 9285 C C . LEU C 1 225 ? 61.963 5.697 139.976 1.00 15.41 307 LEU C C 1
ATOM 9286 O O . LEU C 1 225 ? 63.011 6.234 140.409 1.00 15.41 307 LEU C O 1
ATOM 9291 N N . TRP C 1 226 ? 60.745 6.230 140.097 1.00 16.06 308 TRP C N 1
ATOM 9292 C CA . TRP C 1 226 ? 60.539 7.488 140.753 1.00 17.29 308 TRP C CA 1
ATOM 9293 C C . TRP C 1 226 ? 60.837 7.458 142.250 1.00 18.87 308 TRP C C 1
ATOM 9294 O O . TRP C 1 226 ? 61.072 8.516 142.811 1.00 19.60 308 TRP C O 1
ATOM 9305 N N . LEU C 1 227 ? 60.782 6.288 142.866 1.00 20.25 309 LEU C N 1
ATOM 9306 C CA . LEU C 1 227 ? 61.037 6.164 144.278 1.00 22.41 309 LEU C CA 1
ATOM 9307 C C . LEU C 1 227 ? 62.534 5.907 144.593 1.00 23.49 309 LEU C C 1
ATOM 9308 O O . LEU C 1 227 ? 62.877 5.723 145.742 1.00 23.89 309 LEU C O 1
ATOM 9313 N N . ILE C 1 228 ? 63.399 5.868 143.583 1.00 23.05 310 ILE C N 1
ATOM 9314 C CA . ILE C 1 228 ? 64.848 5.704 143.793 1.00 23.31 310 ILE C CA 1
ATOM 9315 C C . ILE C 1 228 ? 65.535 7.062 143.865 1.00 24.74 310 ILE C C 1
ATOM 9316 O O . ILE C 1 228 ? 65.554 7.839 142.870 1.00 23.33 310 ILE C O 1
ATOM 9321 N N . PRO C 1 229 ? 66.196 7.344 144.991 1.00 27.26 311 PRO C N 1
ATOM 9322 C CA . PRO C 1 229 ? 66.986 8.588 145.052 1.00 29.88 311 PRO C CA 1
ATOM 9323 C C . PRO C 1 229 ? 68.031 8.730 143.927 1.00 29.80 311 PRO C C 1
ATOM 9324 O O . PRO C 1 229 ? 68.644 7.788 143.512 1.00 33.05 311 PRO C O 1
ATOM 9328 N N . GLY C 1 230 ? 68.113 9.897 143.334 1.00 31.72 312 GLY C N 1
ATOM 9329 C CA . GLY C 1 230 ? 69.036 10.115 142.173 1.00 31.18 312 GLY C CA 1
ATOM 9330 C C . GLY C 1 230 ? 68.205 10.161 140.900 1.00 29.46 312 GLY C C 1
ATOM 9331 O O . GLY C 1 230 ? 68.107 11.232 140.225 1.00 31.84 312 GLY C O 1
ATOM 9332 N N . PHE C 1 231 ? 67.488 9.074 140.640 1.00 26.05 313 PHE C N 1
ATOM 9333 C CA . PHE C 1 231 ? 66.599 9.053 139.498 1.00 24.73 313 PHE C CA 1
ATOM 9334 C C . PHE C 1 231 ? 65.458 10.053 139.705 1.00 24.51 313 PHE C C 1
ATOM 9335 O O . PHE C 1 231 ? 64.925 10.623 138.747 1.00 20.86 313 PHE C O 1
ATOM 9343 N N . ASP C 1 232 ? 65.086 10.314 140.964 1.00 24.49 314 ASP C N 1
ATOM 9344 C CA . ASP C 1 232 ? 63.920 11.104 141.176 1.00 25.77 314 ASP C CA 1
ATOM 9345 C C . ASP C 1 232 ? 64.085 12.500 140.690 1.00 26.00 314 ASP C C 1
ATOM 9346 O O . ASP C 1 232 ? 63.155 13.011 140.102 1.00 27.30 314 ASP C O 1
ATOM 9351 N N . ASP C 1 233 ? 65.238 13.108 140.920 1.00 27.82 315 ASP C N 1
ATOM 9352 C CA . ASP C 1 233 ? 65.508 14.482 140.450 1.00 29.71 315 ASP C CA 1
ATOM 9353 C C . ASP C 1 233 ? 65.522 14.586 138.934 1.00 26.27 315 ASP C C 1
ATOM 9354 O O . ASP C 1 233 ? 64.965 15.531 138.372 1.00 25.47 315 ASP C O 1
ATOM 9359 N N . GLU C 1 234 ? 66.148 13.615 138.311 1.00 24.55 316 GLU C N 1
ATOM 9360 C CA . GLU C 1 234 ? 66.250 13.577 136.813 1.00 23.29 316 GLU C CA 1
ATOM 9361 C C . GLU C 1 234 ? 64.813 13.388 136.219 1.00 20.37 316 GLU C C 1
ATOM 9362 O O . GLU C 1 234 ? 64.460 14.031 135.246 1.00 19.11 316 GLU C O 1
ATOM 9368 N N . LEU C 1 235 ? 64.042 12.454 136.767 1.00 18.39 317 LEU C N 1
ATOM 9369 C CA . LEU C 1 235 ? 62.669 12.249 136.303 1.00 17.15 317 LEU C CA 1
ATOM 9370 C C . LEU C 1 235 ? 61.811 13.468 136.411 1.00 17.68 317 LEU C C 1
ATOM 9371 O O . LEU C 1 235 ? 61.036 13.734 135.547 1.00 16.54 317 LEU C O 1
ATOM 9376 N N A ASN C 1 236 ? 61.948 14.188 137.520 0.50 18.82 318 ASN C N 1
ATOM 9377 N N B ASN C 1 236 ? 61.947 14.221 137.489 0.50 18.79 318 ASN C N 1
ATOM 9378 C CA A ASN C 1 236 ? 61.206 15.414 137.745 0.50 19.96 318 ASN C CA 1
ATOM 9379 C CA B ASN C 1 236 ? 61.134 15.403 137.623 0.50 19.84 318 ASN C CA 1
ATOM 9380 C C A ASN C 1 236 ? 61.512 16.422 136.629 0.50 20.48 318 ASN C C 1
ATOM 9381 C C B ASN C 1 236 ? 61.511 16.466 136.602 0.50 20.46 318 ASN C C 1
ATOM 9382 O O A ASN C 1 236 ? 60.592 17.098 136.197 0.50 20.61 318 ASN C O 1
ATOM 9383 O O B ASN C 1 236 ? 60.658 17.270 136.249 0.50 20.74 318 ASN C O 1
ATOM 9392 N N . LYS C 1 237 ? 62.772 16.478 136.163 1.00 20.46 319 LYS C N 1
ATOM 9393 C CA . LYS C 1 237 ? 63.206 17.420 135.085 1.00 21.68 319 LYS C CA 1
ATOM 9394 C C . LYS C 1 237 ? 62.663 16.927 133.742 1.00 19.68 319 LYS C C 1
ATOM 9395 O O . LYS C 1 237 ? 62.178 17.724 132.963 1.00 19.02 319 LYS C O 1
ATOM 9401 N N . LEU C 1 238 ? 62.752 15.619 133.543 1.00 17.71 320 LEU C N 1
ATOM 9402 C CA . LEU C 1 238 ? 62.311 15.006 132.296 1.00 16.84 320 LEU C CA 1
ATOM 9403 C C . LEU C 1 238 ? 60.821 15.160 132.081 1.00 16.53 320 LEU C C 1
ATOM 9404 O O . LEU C 1 238 ? 60.388 15.494 130.964 1.00 15.89 320 LEU C O 1
ATOM 9409 N N . PHE C 1 239 ? 60.052 14.849 133.137 1.00 16.41 321 PHE C N 1
ATOM 9410 C CA . PHE C 1 239 ? 58.622 14.882 133.077 1.00 16.50 321 PHE C CA 1
ATOM 9411 C C . PHE C 1 239 ? 57.945 15.771 134.131 1.00 18.21 321 PHE C C 1
ATOM 9412 O O . PHE C 1 239 ? 57.472 15.256 135.200 1.00 18.50 321 PHE C O 1
ATOM 9420 N N . PRO C 1 240 ? 57.859 17.078 133.853 1.00 19.11 322 PRO C N 1
ATOM 9421 C CA . PRO C 1 240 ? 57.115 17.988 134.743 1.00 20.98 322 PRO C CA 1
ATOM 9422 C C . PRO C 1 240 ? 55.647 17.625 134.923 1.00 21.14 322 PRO C C 1
ATOM 9423 O O . PRO C 1 240 ? 55.091 17.927 135.947 1.00 20.83 322 PRO C O 1
ATOM 9427 N N . GLN C 1 241 ? 55.014 17.049 133.923 1.00 21.39 323 GLN C N 1
ATOM 9428 C CA . GLN C 1 241 ? 53.719 16.493 134.105 1.00 21.92 323 GLN C CA 1
ATOM 9429 C C . GLN C 1 241 ? 54.054 15.020 134.295 1.00 22.67 323 GLN C C 1
ATOM 9430 O O . GLN C 1 241 ? 54.471 14.305 133.343 1.00 20.83 323 GLN C O 1
ATOM 9436 N N . LYS C 1 242 ? 53.929 14.551 135.513 1.00 21.27 324 LYS C N 1
ATOM 9437 C CA . LYS C 1 242 ? 54.517 13.243 135.794 1.00 21.37 324 LYS C CA 1
ATOM 9438 C C . LYS C 1 242 ? 53.811 12.056 135.096 1.00 21.12 324 LYS C C 1
ATOM 9439 O O . LYS C 1 242 ? 54.410 10.977 134.884 1.00 22.33 324 LYS C O 1
ATOM 9445 N N . ALA C 1 243 ? 52.554 12.220 134.763 1.00 18.70 325 ALA C N 1
ATOM 9446 C CA . ALA C 1 243 ? 51.831 11.131 134.173 1.00 17.70 325 ALA C CA 1
ATOM 9447 C C . ALA C 1 243 ? 51.935 11.142 132.664 1.00 16.20 325 ALA C C 1
ATOM 9448 O O . ALA C 1 243 ? 51.046 10.606 132.011 1.00 17.01 325 ALA C O 1
ATOM 9450 N N . THR C 1 244 ? 53.068 11.565 132.119 1.00 15.57 326 THR C N 1
ATOM 9451 C CA . THR C 1 244 ? 53.248 11.561 130.658 1.00 14.29 326 THR C CA 1
ATOM 9452 C C . THR C 1 244 ? 54.410 10.702 130.224 1.00 13.95 326 THR C C 1
ATOM 9453 O O . THR C 1 244 ? 54.726 10.695 129.048 1.00 13.42 326 THR C O 1
ATOM 9457 N N . VAL C 1 245 ? 54.870 9.790 131.062 1.00 13.16 327 VAL C N 1
ATOM 9458 C CA . VAL C 1 245 ? 56.048 9.025 130.725 1.00 12.48 327 VAL C CA 1
ATOM 9459 C C . VAL C 1 245 ? 55.819 8.150 129.562 1.00 12.16 327 VAL C C 1
ATOM 9460 O O . VAL C 1 245 ? 56.591 8.258 128.554 1.00 12.01 327 VAL C O 1
ATOM 9464 N N . PHE C 1 246 ? 54.861 7.227 129.691 1.00 11.37 328 PHE C N 1
ATOM 9465 C CA . PHE C 1 246 ? 54.653 6.333 128.555 1.00 11.24 328 PHE C CA 1
ATOM 9466 C C . PHE C 1 246 ? 54.140 7.140 127.365 1.00 11.11 328 PHE C C 1
ATOM 9467 O O . PHE C 1 246 ? 54.464 6.825 126.201 1.00 11.07 328 PHE C O 1
ATOM 9475 N N . HIS C 1 247 ? 53.271 8.093 127.625 1.00 10.89 329 HIS C N 1
ATOM 9476 C CA . HIS C 1 247 ? 52.801 8.927 126.466 1.00 11.19 329 HIS C CA 1
ATOM 9477 C C . HIS C 1 247 ? 53.953 9.448 125.602 1.00 11.60 329 HIS C C 1
ATOM 9478 O O . HIS C 1 247 ? 53.891 9.330 124.344 1.00 11.88 329 HIS C O 1
ATOM 9485 N N . HIS C 1 248 ? 54.975 10.030 126.212 1.00 11.76 330 HIS C N 1
ATOM 9486 C CA . HIS C 1 248 ? 56.139 10.580 125.479 1.00 12.22 330 HIS C CA 1
ATOM 9487 C C . HIS C 1 248 ? 57.083 9.495 124.964 1.00 12.44 330 HIS C C 1
ATOM 9488 O O . HIS C 1 248 ? 57.388 9.444 123.756 1.00 12.94 330 HIS C O 1
ATOM 9495 N N . LEU C 1 249 ? 57.487 8.605 125.824 1.00 12.37 331 LEU C N 1
ATOM 9496 C CA . LEU C 1 249 ? 58.406 7.606 125.458 1.00 12.72 331 LEU C CA 1
ATOM 9497 C C . LEU C 1 249 ? 57.802 6.625 124.454 1.00 12.78 331 LEU C C 1
ATOM 9498 O O . LEU C 1 249 ? 58.516 6.223 123.559 1.00 12.83 331 LEU C O 1
ATOM 9503 N N . GLY C 1 250 ? 56.545 6.246 124.595 1.00 12.53 332 GLY C N 1
ATOM 9504 C CA . GLY C 1 250 ? 55.919 5.293 123.681 1.00 12.56 332 GLY C CA 1
ATOM 9505 C C . GLY C 1 250 ? 55.757 5.881 122.303 1.00 13.15 332 GLY C C 1
ATOM 9506 O O . GLY C 1 250 ? 56.022 5.205 121.320 1.00 12.75 332 GLY C O 1
ATOM 9507 N N . ARG C 1 251 ? 55.436 7.188 122.227 1.00 13.31 333 ARG C N 1
ATOM 9508 C CA . ARG C 1 251 ? 55.268 7.789 120.940 1.00 13.81 333 ARG C CA 1
ATOM 9509 C C . ARG C 1 251 ? 56.624 7.978 120.301 1.00 13.95 333 ARG C C 1
ATOM 9510 O O . ARG C 1 251 ? 56.710 7.992 119.087 1.00 14.68 333 ARG C O 1
ATOM 9518 N N . TYR C 1 252 ? 57.652 8.213 121.078 1.00 13.36 334 TYR C N 1
ATOM 9519 C CA . TYR C 1 252 ? 59.014 8.295 120.541 1.00 13.34 334 TYR C CA 1
ATOM 9520 C C . TYR C 1 252 ? 59.577 6.977 120.022 1.00 13.32 334 TYR C C 1
ATOM 9521 O O . TYR C 1 252 ? 60.135 6.942 118.929 1.00 13.20 334 TYR C O 1
ATOM 9530 N N . LEU C 1 253 ? 59.376 5.902 120.779 1.00 12.96 335 LEU C N 1
ATOM 9531 C CA . LEU C 1 253 ? 59.951 4.646 120.399 1.00 13.52 335 LEU C CA 1
ATOM 9532 C C . LEU C 1 253 ? 59.224 3.786 119.370 1.00 13.57 335 LEU C C 1
ATOM 9533 O O . LEU C 1 253 ? 59.916 3.077 118.639 1.00 13.70 335 LEU C O 1
ATOM 9538 N N . PHE C 1 254 ? 57.907 3.785 119.373 1.00 13.16 336 PHE C N 1
ATOM 9539 C CA . PHE C 1 254 ? 57.116 2.804 118.653 1.00 13.61 336 PHE C CA 1
ATOM 9540 C C . PHE C 1 254 ? 56.443 3.360 117.425 1.00 14.06 336 PHE C C 1
ATOM 9541 O O . PHE C 1 254 ? 55.401 4.033 117.496 1.00 14.10 336 PHE C O 1
ATOM 9549 N N . HIS C 1 255 ? 56.956 2.991 116.272 1.00 14.34 337 HIS C N 1
ATOM 9550 C CA . HIS C 1 255 ? 56.369 3.452 115.008 1.00 14.86 337 HIS C CA 1
ATOM 9551 C C . HIS C 1 255 ? 56.073 2.170 114.242 1.00 14.38 337 HIS C C 1
ATOM 9552 O O . HIS C 1 255 ? 56.982 1.510 113.904 1.00 14.76 337 HIS C O 1
ATOM 9559 N N . PRO C 1 256 ? 54.826 1.885 113.892 1.00 13.73 338 PRO C N 1
ATOM 9560 C CA . PRO C 1 256 ? 54.512 0.685 113.146 1.00 13.65 338 PRO C CA 1
ATOM 9561 C C . PRO C 1 256 ? 55.107 0.705 111.752 1.00 13.81 338 PRO C C 1
ATOM 9562 O O . PRO C 1 256 ? 55.135 1.741 111.152 1.00 13.88 338 PRO C O 1
ATOM 9566 N N . THR C 1 257 ? 55.562 -0.456 111.289 1.00 14.06 339 THR C N 1
ATOM 9567 C CA . THR C 1 257 ? 56.070 -0.637 109.946 1.00 14.84 339 THR C CA 1
ATOM 9568 C C . THR C 1 257 ? 54.997 -0.380 108.936 1.00 14.86 339 THR C C 1
ATOM 9569 O O . THR C 1 257 ? 53.806 -0.439 109.235 1.00 14.07 339 THR C O 1
ATOM 9573 N N . ASN C 1 258 ? 55.388 -0.281 107.694 1.00 15.58 340 ASN C N 1
ATOM 9574 C CA . ASN C 1 258 ? 54.431 0.073 106.700 1.00 16.33 340 ASN C CA 1
ATOM 9575 C C . ASN C 1 258 ? 53.287 -0.954 106.552 1.00 16.64 340 ASN C C 1
ATOM 9576 O O . ASN C 1 258 ? 52.191 -0.560 106.328 1.00 16.22 340 ASN C O 1
ATOM 9581 N N . GLN C 1 259 ? 53.571 -2.256 106.734 1.00 18.10 341 GLN C N 1
ATOM 9582 C CA . GLN C 1 259 ? 52.527 -3.298 106.651 1.00 20.21 341 GLN C CA 1
ATOM 9583 C C . GLN C 1 259 ? 51.508 -3.125 107.721 1.00 18.05 341 GLN C C 1
ATOM 9584 O O . GLN C 1 259 ? 50.294 -3.138 107.440 1.00 18.34 341 GLN C O 1
ATOM 9590 N N . VAL C 1 260 ? 51.956 -2.793 108.949 1.00 16.47 342 VAL C N 1
ATOM 9591 C CA . VAL C 1 260 ? 51.017 -2.563 110.015 1.00 15.08 342 VAL C CA 1
ATOM 9592 C C . VAL C 1 260 ? 50.291 -1.246 109.849 1.00 14.11 342 VAL C C 1
ATOM 9593 O O . VAL C 1 260 ? 49.093 -1.172 110.114 1.00 12.97 342 VAL C O 1
ATOM 9597 N N . TRP C 1 261 ? 51.016 -0.203 109.476 1.00 13.78 343 TRP C N 1
ATOM 9598 C CA . TRP C 1 261 ? 50.405 1.060 109.249 1.00 13.77 343 TRP C CA 1
ATOM 9599 C C . TRP C 1 261 ? 49.320 1.010 108.203 1.00 13.67 343 TRP C C 1
ATOM 9600 O O . TRP C 1 261 ? 48.313 1.680 108.371 1.00 13.26 343 TRP C O 1
ATOM 9611 N N . GLY C 1 262 ? 49.468 0.189 107.192 1.00 14.05 344 GLY C N 1
ATOM 9612 C CA . GLY C 1 262 ? 48.446 -0.009 106.175 1.00 14.20 344 GLY C CA 1
ATOM 9613 C C . GLY C 1 262 ? 47.129 -0.492 106.807 1.00 13.88 344 GLY C C 1
ATOM 9614 O O . GLY C 1 262 ? 46.025 -0.082 106.388 1.00 13.59 344 GLY C O 1
ATOM 9615 N N . LEU C 1 263 ? 47.258 -1.386 107.793 1.00 13.47 345 LEU C N 1
ATOM 9616 C CA . LEU C 1 263 ? 46.075 -1.873 108.456 1.00 13.70 345 LEU C CA 1
ATOM 9617 C C . LEU C 1 263 ? 45.352 -0.761 109.179 1.00 13.28 345 LEU C C 1
ATOM 9618 O O . LEU C 1 263 ? 44.068 -0.686 109.228 1.00 13.58 345 LEU C O 1
ATOM 9623 N N . VAL C 1 264 ? 46.147 0.104 109.790 1.00 12.78 346 VAL C N 1
ATOM 9624 C CA . VAL C 1 264 ? 45.589 1.208 110.573 1.00 12.27 346 VAL C CA 1
ATOM 9625 C C . VAL C 1 264 ? 44.922 2.184 109.605 1.00 12.55 346 VAL C C 1
ATOM 9626 O O . VAL C 1 264 ? 43.752 2.564 109.784 1.00 12.26 346 VAL C O 1
ATOM 9630 N N . THR C 1 265 ? 45.644 2.663 108.637 1.00 13.00 347 THR C N 1
ATOM 9631 C CA . THR C 1 265 ? 45.096 3.690 107.787 1.00 13.54 347 THR C CA 1
ATOM 9632 C C . THR C 1 265 ? 43.920 3.231 106.955 1.00 13.89 347 THR C C 1
ATOM 9633 O O . THR C 1 265 ? 42.945 3.971 106.802 1.00 13.88 347 THR C O 1
ATOM 9637 N N . ARG C 1 266 ? 43.921 2.023 106.480 1.00 14.12 348 ARG C N 1
ATOM 9638 C CA . ARG C 1 266 ? 42.844 1.541 105.665 1.00 14.55 348 ARG C CA 1
ATOM 9639 C C . ARG C 1 266 ? 41.559 1.366 106.507 1.00 14.33 348 ARG C C 1
ATOM 9640 O O . ARG C 1 266 ? 40.479 1.720 106.038 1.00 14.10 348 ARG C O 1
ATOM 9648 N N . TYR C 1 267 ? 41.694 0.874 107.743 1.00 14.43 349 TYR C N 1
ATOM 9649 C CA . TYR C 1 267 ? 40.567 0.681 108.596 1.00 14.58 349 TYR C CA 1
ATOM 9650 C C . TYR C 1 267 ? 39.970 2.055 109.041 1.00 14.40 349 TYR C C 1
ATOM 9651 O O . TYR C 1 267 ? 38.742 2.217 109.014 1.00 13.65 349 TYR C O 1
ATOM 9660 N N . TYR C 1 268 ? 40.842 2.995 109.486 1.00 14.94 350 TYR C N 1
ATOM 9661 C CA . TYR C 1 268 ? 40.430 4.340 109.867 1.00 15.19 350 TYR C CA 1
ATOM 9662 C C . TYR C 1 268 ? 39.670 4.996 108.734 1.00 15.40 350 TYR C C 1
ATOM 9663 O O . TYR C 1 268 ? 38.546 5.503 108.914 1.00 14.56 350 TYR C O 1
ATOM 9672 N N . GLU C 1 269 ? 40.247 4.993 107.558 1.00 16.55 351 GLU C N 1
ATOM 9673 C CA . GLU C 1 269 ? 39.629 5.731 106.485 1.00 17.36 351 GLU C CA 1
ATOM 9674 C C . GLU C 1 269 ? 38.317 5.099 106.084 1.00 16.33 351 GLU C C 1
ATOM 9675 O O . GLU C 1 269 ? 37.402 5.826 105.709 1.00 16.63 351 GLU C O 1
ATOM 9681 N N . ALA C 1 270 ? 38.248 3.795 106.049 1.00 15.68 352 ALA C N 1
ATOM 9682 C CA . ALA C 1 270 ? 37.015 3.111 105.587 1.00 16.04 352 ALA C CA 1
ATOM 9683 C C . ALA C 1 270 ? 35.848 3.168 106.537 1.00 16.39 352 ALA C C 1
ATOM 9684 O O . ALA C 1 270 ? 34.717 3.273 106.075 1.00 18.08 352 ALA C O 1
ATOM 9686 N N . TYR C 1 271 ? 36.110 3.137 107.840 1.00 15.03 353 TYR C N 1
ATOM 9687 C CA . TYR C 1 271 ? 35.050 2.956 108.819 1.00 14.92 353 TYR C CA 1
ATOM 9688 C C . TYR C 1 271 ? 34.951 4.024 109.817 1.00 14.94 353 TYR C C 1
ATOM 9689 O O . TYR C 1 271 ? 33.862 4.126 110.426 1.00 14.76 353 TYR C O 1
ATOM 9698 N N . LEU C 1 272 ? 36.048 4.693 110.188 1.00 14.76 354 LEU C N 1
ATOM 9699 C CA . LEU C 1 272 ? 36.016 5.595 111.314 1.00 15.98 354 LEU C CA 1
ATOM 9700 C C . LEU C 1 272 ? 36.081 7.072 111.026 1.00 16.87 354 LEU C C 1
ATOM 9701 O O . LEU C 1 272 ? 35.792 7.900 111.887 1.00 17.77 354 LEU C O 1
ATOM 9706 N N A SER C 1 273 ? 36.527 7.430 109.848 0.50 17.75 355 SER C N 1
ATOM 9707 N N B SER C 1 273 ? 36.545 7.440 109.853 0.50 18.12 355 SER C N 1
ATOM 9708 C CA A SER C 1 273 ? 36.969 8.802 109.595 0.50 18.74 355 SER C CA 1
ATOM 9709 C CA B SER C 1 273 ? 36.978 8.826 109.608 0.50 19.37 355 SER C CA 1
ATOM 9710 C C A SER C 1 273 ? 35.823 9.827 109.618 0.50 19.99 355 SER C C 1
ATOM 9711 C C B SER C 1 273 ? 35.853 9.842 109.411 0.50 20.35 355 SER C C 1
ATOM 9712 O O A SER C 1 273 ? 35.975 10.963 110.109 0.50 19.88 355 SER C O 1
ATOM 9713 O O B SER C 1 273 ? 36.079 11.031 109.386 0.50 20.32 355 SER C O 1
ATOM 9718 N N . HIS C 1 274 ? 34.639 9.371 109.228 1.00 20.54 356 HIS C N 1
ATOM 9719 C CA . HIS C 1 274 ? 33.516 10.281 109.003 1.00 23.69 356 HIS C CA 1
ATOM 9720 C C . HIS C 1 274 ? 32.744 10.747 110.228 1.00 22.54 356 HIS C C 1
ATOM 9721 O O . HIS C 1 274 ? 32.091 11.774 110.205 1.00 21.10 356 HIS C O 1
ATOM 9728 N N . ALA C 1 275 ? 32.830 9.966 111.275 1.00 20.86 357 ALA C N 1
ATOM 9729 C CA . ALA C 1 275 ? 32.031 10.153 112.416 1.00 20.91 357 ALA C CA 1
ATOM 9730 C C . ALA C 1 275 ? 32.479 11.448 113.137 1.00 21.43 357 ALA C C 1
ATOM 9731 O O . ALA C 1 275 ? 33.644 11.856 113.036 1.00 21.04 357 ALA C O 1
ATOM 9733 N N . ASP C 1 276 ? 31.546 12.115 113.835 1.00 22.53 358 ASP C N 1
ATOM 9734 C CA . ASP C 1 276 ? 31.876 13.294 114.561 1.00 23.25 358 ASP C CA 1
ATOM 9735 C C . ASP C 1 276 ? 32.674 12.954 115.811 1.00 23.12 358 ASP C C 1
ATOM 9736 O O . ASP C 1 276 ? 33.427 13.743 116.271 1.00 22.33 358 ASP C O 1
ATOM 9741 N N . GLU C 1 277 ? 32.465 11.769 116.368 1.00 21.57 359 GLU C N 1
ATOM 9742 C CA . GLU C 1 277 ? 33.110 11.386 117.560 1.00 21.96 359 GLU C CA 1
ATOM 9743 C C . GLU C 1 277 ? 33.353 9.862 117.527 1.00 20.08 359 GLU C C 1
ATOM 9744 O O . GLU C 1 277 ? 32.546 9.143 116.939 1.00 18.75 359 GLU C O 1
ATOM 9750 N N . LYS C 1 278 ? 34.526 9.398 117.986 1.00 18.34 360 LYS C N 1
ATOM 9751 C CA . LYS C 1 278 ? 34.896 7.983 117.935 1.00 17.81 360 LYS C CA 1
ATOM 9752 C C . LYS C 1 278 ? 35.092 7.523 119.357 1.00 17.25 360 LYS C C 1
ATOM 9753 O O . LYS C 1 278 ? 35.721 8.252 120.119 1.00 17.28 360 LYS C O 1
ATOM 9759 N N . ILE C 1 279 ? 34.472 6.393 119.700 1.00 16.03 361 ILE C N 1
ATOM 9760 C CA . ILE C 1 279 ? 34.554 5.774 121.029 1.00 16.04 361 ILE C CA 1
ATOM 9761 C C . ILE C 1 279 ? 35.238 4.486 120.841 1.00 15.06 361 ILE C C 1
ATOM 9762 O O . ILE C 1 279 ? 34.786 3.649 120.030 1.00 15.97 361 ILE C O 1
ATOM 9767 N N . GLY C 1 280 ? 36.261 4.229 121.641 1.00 14.27 362 GLY C N 1
ATOM 9768 C CA . GLY C 1 280 ? 36.889 2.951 121.598 1.00 12.98 362 GLY C CA 1
ATOM 9769 C C . GLY C 1 280 ? 36.512 2.079 122.776 1.00 13.26 362 GLY C C 1
ATOM 9770 O O . GLY C 1 280 ? 36.363 2.572 123.943 1.00 12.98 362 GLY C O 1
ATOM 9771 N N . ILE C 1 281 ? 36.291 0.809 122.524 1.00 12.64 363 ILE C N 1
ATOM 9772 C CA . ILE C 1 281 ? 35.983 -0.114 123.590 1.00 12.93 363 ILE C CA 1
ATOM 9773 C C . ILE C 1 281 ? 36.847 -1.356 123.475 1.00 12.90 363 ILE C C 1
ATOM 9774 O O . ILE C 1 281 ? 36.722 -2.184 122.561 1.00 13.49 363 ILE C O 1
ATOM 9779 N N . GLN C 1 282 ? 37.785 -1.461 124.405 1.00 13.08 364 GLN C N 1
ATOM 9780 C CA . GLN C 1 282 ? 38.803 -2.492 124.451 1.00 12.92 364 GLN C CA 1
ATOM 9781 C C . GLN C 1 282 ? 38.409 -3.564 125.466 1.00 13.51 364 GLN C C 1
ATOM 9782 O O . GLN C 1 282 ? 38.520 -3.345 126.650 1.00 12.17 364 GLN C O 1
ATOM 9788 N N . VAL C 1 283 ? 38.038 -4.718 124.944 1.00 13.79 365 VAL C N 1
ATOM 9789 C CA . VAL C 1 283 ? 37.471 -5.748 125.650 1.00 15.31 365 VAL C CA 1
ATOM 9790 C C . VAL C 1 283 ? 38.472 -6.876 125.757 1.00 16.58 365 VAL C C 1
ATOM 9791 O O . VAL C 1 283 ? 38.822 -7.526 124.769 1.00 18.01 365 VAL C O 1
ATOM 9795 N N . ARG C 1 284 ? 38.797 -7.194 126.989 1.00 17.95 366 ARG C N 1
ATOM 9796 C CA . ARG C 1 284 ? 39.518 -8.379 127.339 1.00 19.79 366 ARG C CA 1
ATOM 9797 C C . ARG C 1 284 ? 38.880 -9.009 128.566 1.00 20.50 366 ARG C C 1
ATOM 9798 O O . ARG C 1 284 ? 38.671 -8.307 129.631 1.00 19.98 366 ARG C O 1
ATOM 9806 N N . VAL C 1 285 ? 38.586 -10.330 128.454 1.00 20.76 367 VAL C N 1
ATOM 9807 C CA . VAL C 1 285 ? 37.920 -11.075 129.486 1.00 22.30 367 VAL C CA 1
ATOM 9808 C C . VAL C 1 285 ? 38.902 -12.165 129.966 1.00 24.33 367 VAL C C 1
ATOM 9809 O O . VAL C 1 285 ? 39.204 -13.092 129.196 1.00 23.43 367 VAL C O 1
ATOM 9813 N N . PHE C 1 286 ? 39.339 -12.095 131.237 1.00 25.42 368 PHE C N 1
ATOM 9814 C CA . PHE C 1 286 ? 40.296 -13.075 131.783 1.00 27.17 368 PHE C CA 1
ATOM 9815 C C . PHE C 1 286 ? 39.529 -14.189 132.382 1.00 28.39 368 PHE C C 1
ATOM 9816 O O . PHE C 1 286 ? 39.059 -14.053 133.460 1.00 27.77 368 PHE C O 1
ATOM 9824 N N . ASP C 1 287 ? 39.240 -15.219 131.605 1.00 31.99 369 ASP C N 1
ATOM 9825 C CA . ASP C 1 287 ? 38.359 -16.294 132.085 1.00 32.91 369 ASP C CA 1
ATOM 9826 C C . ASP C 1 287 ? 38.728 -17.468 131.219 1.00 36.16 369 ASP C C 1
ATOM 9827 O O . ASP C 1 287 ? 38.860 -17.350 130.020 1.00 34.64 369 ASP C O 1
ATOM 9832 N N . GLU C 1 288 ? 38.863 -18.639 131.822 1.00 38.72 370 GLU C N 1
ATOM 9833 C CA . GLU C 1 288 ? 39.326 -19.775 131.062 1.00 44.48 370 GLU C CA 1
ATOM 9834 C C . GLU C 1 288 ? 38.222 -20.253 130.113 1.00 43.76 370 GLU C C 1
ATOM 9835 O O . GLU C 1 288 ? 38.522 -20.875 129.090 1.00 46.20 370 GLU C O 1
ATOM 9841 N N . ASP C 1 289 ? 36.954 -20.085 130.512 1.00 45.96 371 ASP C N 1
ATOM 9842 C CA . ASP C 1 289 ? 35.822 -20.633 129.774 1.00 48.57 371 ASP C CA 1
ATOM 9843 C C . ASP C 1 289 ? 35.563 -19.716 128.553 1.00 50.19 371 ASP C C 1
ATOM 9844 O O . ASP C 1 289 ? 35.867 -18.521 128.591 1.00 49.87 371 ASP C O 1
ATOM 9849 N N . PRO C 1 290 ? 34.980 -20.276 127.477 1.00 54.62 372 PRO C N 1
ATOM 9850 C CA . PRO C 1 290 ? 34.990 -19.636 126.146 1.00 54.26 372 PRO C CA 1
ATOM 9851 C C . PRO C 1 290 ? 34.507 -18.143 126.005 1.00 51.29 372 PRO C C 1
ATOM 9852 O O . PRO C 1 290 ? 35.225 -17.320 125.402 1.00 53.79 372 PRO C O 1
ATOM 9856 N N . GLY C 1 291 ? 33.330 -17.809 126.551 1.00 45.87 373 GLY C N 1
ATOM 9857 C CA . GLY C 1 291 ? 32.624 -16.563 126.174 1.00 41.12 373 GLY C CA 1
ATOM 9858 C C . GLY C 1 291 ? 31.649 -16.759 125.000 1.00 39.41 373 GLY C C 1
ATOM 9859 O O . GLY C 1 291 ? 31.436 -17.879 124.562 1.00 36.83 373 GLY C O 1
ATOM 9860 N N . PRO C 1 292 ? 31.006 -15.690 124.509 1.00 34.96 374 PRO C N 1
ATOM 9861 C CA . PRO C 1 292 ? 30.940 -14.393 125.194 1.00 31.08 374 PRO C CA 1
ATOM 9862 C C . PRO C 1 292 ? 30.132 -14.467 126.481 1.00 29.06 374 PRO C C 1
ATOM 9863 O O . PRO C 1 292 ? 29.392 -15.412 126.699 1.00 30.24 374 PRO C O 1
ATOM 9867 N N . PHE C 1 293 ? 30.164 -13.416 127.280 1.00 26.67 375 PHE C N 1
ATOM 9868 C CA . PHE C 1 293 ? 29.480 -13.410 128.601 1.00 25.26 375 PHE C CA 1
ATOM 9869 C C . PHE C 1 293 ? 28.513 -12.258 128.700 1.00 23.93 375 PHE C C 1
ATOM 9870 O O . PHE C 1 293 ? 28.898 -11.078 128.534 1.00 21.35 375 PHE C O 1
ATOM 9878 N N . GLN C 1 294 ? 27.260 -12.610 129.021 1.00 24.18 376 GLN C N 1
ATOM 9879 C CA . GLN C 1 294 ? 26.220 -11.607 129.162 1.00 24.13 376 GLN C CA 1
ATOM 9880 C C . GLN C 1 294 ? 26.592 -10.573 130.232 1.00 23.68 376 GLN C C 1
ATOM 9881 O O . GLN C 1 294 ? 26.255 -9.384 130.077 1.00 23.46 376 GLN C O 1
ATOM 9887 N N . HIS C 1 295 ? 27.253 -11.004 131.349 1.00 22.74 377 HIS C N 1
ATOM 9888 C CA . HIS C 1 295 ? 27.557 -10.043 132.377 1.00 22.28 377 HIS C CA 1
ATOM 9889 C C . HIS C 1 295 ? 28.543 -8.978 131.885 1.00 20.86 377 HIS C C 1
ATOM 9890 O O . HIS C 1 295 ? 28.402 -7.833 132.250 1.00 20.34 377 HIS C O 1
ATOM 9897 N N . VAL C 1 296 ? 29.385 -9.305 130.913 1.00 20.26 378 VAL C N 1
ATOM 9898 C CA . VAL C 1 296 ? 30.296 -8.331 130.304 1.00 19.37 378 VAL C CA 1
ATOM 9899 C C . VAL C 1 296 ? 29.556 -7.457 129.290 1.00 19.36 378 VAL C C 1
ATOM 9900 O O . VAL C 1 296 ? 29.758 -6.237 129.269 1.00 18.40 378 VAL C O 1
ATOM 9904 N N . MET C 1 297 ? 28.671 -8.034 128.497 1.00 20.07 379 MET C N 1
ATOM 9905 C CA . MET C 1 297 ? 27.811 -7.248 127.606 1.00 21.01 379 MET C CA 1
ATOM 9906 C C . MET C 1 297 ? 27.036 -6.209 128.386 1.00 20.58 379 MET C C 1
ATOM 9907 O O . MET C 1 297 ? 27.018 -5.019 128.046 1.00 19.84 379 MET C O 1
ATOM 9912 N N . ASP C 1 298 ? 26.502 -6.630 129.502 1.00 21.05 380 ASP C N 1
ATOM 9913 C CA . ASP C 1 298 ? 25.715 -5.679 130.349 1.00 21.33 380 ASP C CA 1
ATOM 9914 C C . ASP C 1 298 ? 26.614 -4.606 130.965 1.00 19.46 380 ASP C C 1
ATOM 9915 O O . ASP C 1 298 ? 26.235 -3.475 131.091 1.00 19.28 380 ASP C O 1
ATOM 9920 N N . GLN C 1 299 ? 27.820 -4.988 131.335 1.00 18.38 381 GLN C N 1
ATOM 9921 C CA . GLN C 1 299 ? 28.804 -4.075 131.870 1.00 17.81 381 GLN C CA 1
ATOM 9922 C C . GLN C 1 299 ? 29.095 -2.973 130.871 1.00 16.99 381 GLN C C 1
ATOM 9923 O O . GLN C 1 299 ? 29.249 -1.759 131.242 1.00 16.77 381 GLN C O 1
ATOM 9929 N N . ILE C 1 300 ? 29.288 -3.396 129.617 1.00 16.93 382 ILE C N 1
ATOM 9930 C CA . ILE C 1 300 ? 29.678 -2.475 128.543 1.00 16.60 382 ILE C CA 1
ATOM 9931 C C . ILE C 1 300 ? 28.602 -1.480 128.247 1.00 17.63 382 ILE C C 1
ATOM 9932 O O . ILE C 1 300 ? 28.875 -0.283 128.137 1.00 17.89 382 ILE C O 1
ATOM 9937 N N . SER C 1 301 ? 27.351 -1.944 128.223 1.00 19.84 383 SER C N 1
ATOM 9938 C CA . SER C 1 301 ? 26.217 -1.066 128.042 1.00 20.51 383 SER C CA 1
ATOM 9939 C C . SER C 1 301 ? 26.071 -0.165 129.187 1.00 20.08 383 SER C C 1
ATOM 9940 O O . SER C 1 301 ? 25.749 0.999 128.991 1.00 19.21 383 SER C O 1
ATOM 9943 N N A SER C 1 302 ? 26.158 -0.705 130.415 0.50 20.53 384 SER C N 1
ATOM 9944 N N B SER C 1 302 ? 26.189 -0.698 130.396 0.50 20.26 384 SER C N 1
ATOM 9945 C CA A SER C 1 302 ? 25.955 0.117 131.611 0.50 21.07 384 SER C CA 1
ATOM 9946 C CA B SER C 1 302 ? 25.994 0.114 131.568 0.50 20.62 384 SER C CA 1
ATOM 9947 C C A SER C 1 302 ? 26.996 1.227 131.666 0.50 20.23 384 SER C C 1
ATOM 9948 C C B SER C 1 302 ? 27.007 1.225 131.671 0.50 20.00 384 SER C C 1
ATOM 9949 O O A SER C 1 302 ? 26.663 2.407 131.863 0.50 19.91 384 SER C O 1
ATOM 9950 O O B SER C 1 302 ? 26.678 2.394 131.919 0.50 19.75 384 SER C O 1
ATOM 9955 N N . CYS C 1 303 ? 28.253 0.868 131.402 1.00 19.27 385 CYS C N 1
ATOM 9956 C CA . CYS C 1 303 ? 29.312 1.827 131.450 1.00 19.17 385 CYS C CA 1
ATOM 9957 C C . CYS C 1 303 ? 29.172 2.921 130.429 1.00 17.98 385 CYS C C 1
ATOM 9958 O O . CYS C 1 303 ? 29.268 4.104 130.777 1.00 19.00 385 CYS C O 1
ATOM 9961 N N . THR C 1 304 ? 28.958 2.565 129.180 1.00 17.21 386 THR C N 1
ATOM 9962 C CA . THR C 1 304 ? 28.951 3.608 128.102 1.00 16.87 386 THR C CA 1
ATOM 9963 C C . THR C 1 304 ? 27.752 4.541 128.257 1.00 17.76 386 THR C C 1
ATOM 9964 O O . THR C 1 304 ? 27.851 5.759 127.990 1.00 18.10 386 THR C O 1
ATOM 9968 N N . GLN C 1 305 ? 26.654 3.994 128.759 1.00 18.32 387 GLN C N 1
ATOM 9969 C CA . GLN C 1 305 ? 25.426 4.790 128.922 1.00 19.80 387 GLN C CA 1
ATOM 9970 C C . GLN C 1 305 ? 25.468 5.662 130.161 1.00 20.51 387 GLN C C 1
ATOM 9971 O O . GLN C 1 305 ? 25.161 6.875 130.048 1.00 19.92 387 GLN C O 1
ATOM 9977 N N . LYS C 1 306 ? 25.953 5.131 131.285 1.00 22.21 388 LYS C N 1
ATOM 9978 C CA . LYS C 1 306 ? 25.982 5.994 132.486 1.00 22.86 388 LYS C CA 1
ATOM 9979 C C . LYS C 1 306 ? 26.982 7.137 132.337 1.00 22.33 388 LYS C C 1
ATOM 9980 O O . LYS C 1 306 ? 26.772 8.213 132.922 1.00 20.81 388 LYS C O 1
ATOM 9986 N N . GLU C 1 307 ? 28.048 6.948 131.561 1.00 20.65 389 GLU C N 1
ATOM 9987 C CA . GLU C 1 307 ? 29.051 7.993 131.405 1.00 21.25 389 GLU C CA 1
ATOM 9988 C C . GLU C 1 307 ? 28.775 8.878 130.223 1.00 22.28 389 GLU C C 1
ATOM 9989 O O . GLU C 1 307 ? 29.660 9.694 129.843 1.00 24.01 389 GLU C O 1
ATOM 9995 N N . LYS C 1 308 ? 27.675 8.640 129.515 1.00 22.47 390 LYS C N 1
ATOM 9996 C CA . LYS C 1 308 ? 27.254 9.434 128.374 1.00 22.98 390 LYS C CA 1
ATOM 9997 C C . LYS C 1 308 ? 28.197 9.328 127.168 1.00 22.35 390 LYS C C 1
ATOM 9998 O O . LYS C 1 308 ? 28.226 10.246 126.396 1.00 23.03 390 LYS C O 1
ATOM 10004 N N . LEU C 1 309 ? 28.928 8.217 127.037 1.00 20.81 391 LEU C N 1
ATOM 10005 C CA . LEU C 1 309 ? 29.786 7.915 125.896 1.00 20.45 391 LEU C CA 1
ATOM 10006 C C . LEU C 1 309 ? 28.913 7.447 124.735 1.00 19.54 391 LEU C C 1
ATOM 10007 O O . LEU C 1 309 ? 29.182 7.804 123.610 1.00 18.85 391 LEU C O 1
ATOM 10012 N N . LEU C 1 310 ? 27.888 6.637 125.030 1.00 19.11 392 LEU C N 1
ATOM 10013 C CA . LEU C 1 310 ? 26.935 6.193 124.041 1.00 19.17 392 LEU C CA 1
ATOM 10014 C C . LEU C 1 310 ? 25.540 6.410 124.594 1.00 19.20 392 LEU C C 1
ATOM 10015 O O . LEU C 1 310 ? 25.321 6.264 125.825 1.00 19.26 392 LEU C O 1
ATOM 10020 N N . PRO C 1 311 ? 24.575 6.623 123.708 1.00 18.61 393 PRO C N 1
ATOM 10021 C CA . PRO C 1 311 ? 23.210 6.843 124.132 1.00 19.54 393 PRO C CA 1
ATOM 10022 C C . PRO C 1 311 ? 22.456 5.603 124.462 1.00 19.87 393 PRO C C 1
ATOM 10023 O O . PRO C 1 311 ? 22.760 4.523 124.055 1.00 18.33 393 PRO C O 1
ATOM 10027 N N . GLU C 1 312 ? 21.440 5.802 125.295 1.00 21.49 394 GLU C N 1
ATOM 10028 C CA . GLU C 1 312 ? 20.439 4.813 125.543 1.00 22.64 394 GLU C CA 1
ATOM 10029 C C . GLU C 1 312 ? 19.603 4.616 124.279 1.00 22.41 394 GLU C C 1
ATOM 10030 O O . GLU C 1 312 ? 19.515 5.497 123.416 1.00 21.96 394 GLU C O 1
ATOM 10036 N N . VAL C 1 313 ? 18.988 3.465 124.179 1.00 22.47 395 VAL C N 1
ATOM 10037 C CA . VAL C 1 313 ? 17.959 3.215 123.211 1.00 24.66 395 VAL C CA 1
ATOM 10038 C C . VAL C 1 313 ? 16.658 3.103 123.893 1.00 27.98 395 VAL C C 1
ATOM 10039 O O . VAL C 1 313 ? 16.592 2.971 125.138 1.00 26.70 395 VAL C O 1
ATOM 10043 N N . ASP C 1 314 ? 15.632 2.999 123.069 1.00 30.54 396 ASP C N 1
ATOM 10044 C CA . ASP C 1 314 ? 14.334 3.461 123.451 1.00 37.25 396 ASP C CA 1
ATOM 10045 C C . ASP C 1 314 ? 13.359 2.571 122.701 1.00 36.47 396 ASP C C 1
ATOM 10046 O O . ASP C 1 314 ? 13.543 2.257 121.548 1.00 32.83 396 ASP C O 1
ATOM 10051 N N . THR C 1 315 ? 12.347 2.114 123.391 1.00 39.22 397 THR C N 1
ATOM 10052 C CA . THR C 1 315 ? 11.320 1.322 122.748 1.00 42.85 397 THR C CA 1
ATOM 10053 C C . THR C 1 315 ? 10.011 2.102 122.553 1.00 41.59 397 THR C C 1
ATOM 10054 O O . THR C 1 315 ? 9.069 1.571 122.034 1.00 40.47 397 THR C O 1
ATOM 10058 N N . LEU C 1 316 ? 9.996 3.384 122.898 1.00 41.33 398 LEU C N 1
ATOM 10059 C CA . LEU C 1 316 ? 8.791 4.208 122.787 1.00 45.11 398 LEU C CA 1
ATOM 10060 C C . LEU C 1 316 ? 8.285 4.351 121.338 1.00 44.68 398 LEU C C 1
ATOM 10061 O O . LEU C 1 316 ? 9.103 4.526 120.410 1.00 40.91 398 LEU C O 1
ATOM 10066 N N . VAL C 1 317 ? 6.947 4.269 121.127 1.00 43.54 399 VAL C N 1
ATOM 10067 C CA . VAL C 1 317 ? 6.415 4.573 119.809 1.00 46.48 399 VAL C CA 1
ATOM 10068 C C . VAL C 1 317 ? 6.637 6.045 119.310 1.00 49.27 399 VAL C C 1
ATOM 10069 O O . VAL C 1 317 ? 7.069 6.238 118.150 1.00 47.91 399 VAL C O 1
ATOM 10073 N N . GLU C 1 318 ? 6.403 7.062 120.155 1.00 54.73 400 GLU C N 1
ATOM 10074 C CA . GLU C 1 318 ? 6.706 8.478 119.778 1.00 58.39 400 GLU C CA 1
ATOM 10075 C C . GLU C 1 318 ? 8.223 8.830 119.899 1.00 62.21 400 GLU C C 1
ATOM 10076 O O . GLU C 1 318 ? 8.888 8.478 120.884 1.00 63.57 400 GLU C O 1
ATOM 10078 N N . ARG C 1 319 ? 8.755 9.509 118.880 1.00 64.38 401 ARG C N 1
ATOM 10079 C CA . ARG C 1 319 ? 10.153 10.041 118.865 1.00 65.19 401 ARG C CA 1
ATOM 10080 C C . ARG C 1 319 ? 10.147 11.575 119.217 1.00 67.01 401 ARG C C 1
ATOM 10081 O O . ARG C 1 319 ? 11.140 12.182 119.660 1.00 63.75 401 ARG C O 1
ATOM 10089 N N . THR C 1 325 ? 20.517 18.577 113.502 1.00 56.77 407 THR C N 1
ATOM 10090 C CA . THR C 1 325 ? 21.512 18.468 114.579 1.00 55.99 407 THR C CA 1
ATOM 10091 C C . THR C 1 325 ? 22.012 17.006 114.988 1.00 53.19 407 THR C C 1
ATOM 10092 O O . THR C 1 325 ? 22.624 16.871 116.085 1.00 51.17 407 THR C O 1
ATOM 10094 N N . PRO C 1 326 ? 21.736 15.912 114.158 1.00 51.44 408 PRO C N 1
ATOM 10095 C CA . PRO C 1 326 ? 22.123 14.510 114.655 1.00 46.15 408 PRO C CA 1
ATOM 10096 C C . PRO C 1 326 ? 23.649 14.199 114.594 1.00 39.19 408 PRO C C 1
ATOM 10097 O O . PRO C 1 326 ? 24.164 14.251 113.502 1.00 38.62 408 PRO C O 1
ATOM 10101 N N . LYS C 1 327 ? 24.369 14.033 115.720 1.00 35.43 409 LYS C N 1
ATOM 10102 C CA . LYS C 1 327 ? 25.803 13.619 115.657 1.00 33.77 409 LYS C CA 1
ATOM 10103 C C . LYS C 1 327 ? 25.959 12.136 115.234 1.00 28.66 409 LYS C C 1
ATOM 10104 O O . LYS C 1 327 ? 25.140 11.338 115.634 1.00 28.47 409 LYS C O 1
ATOM 10110 N N A HIS C 1 328 ? 26.994 11.814 114.469 0.50 25.89 410 HIS C N 1
ATOM 10111 N N B HIS C 1 328 ? 26.942 11.815 114.374 0.50 25.25 410 HIS C N 1
ATOM 10112 C CA A HIS C 1 328 ? 27.311 10.455 114.154 0.50 24.41 410 HIS C CA 1
ATOM 10113 C CA B HIS C 1 328 ? 27.316 10.431 114.104 0.50 23.38 410 HIS C CA 1
ATOM 10114 C C A HIS C 1 328 ? 28.488 10.010 115.045 0.50 22.21 410 HIS C C 1
ATOM 10115 C C B HIS C 1 328 ? 28.465 10.034 115.069 0.50 21.69 410 HIS C C 1
ATOM 10116 O O A HIS C 1 328 ? 29.568 10.656 115.012 0.50 20.72 410 HIS C O 1
ATOM 10117 O O B HIS C 1 328 ? 29.528 10.713 115.069 0.50 20.31 410 HIS C O 1
ATOM 10130 N N . LYS C 1 329 ? 28.272 8.969 115.854 1.00 20.17 411 LYS C N 1
ATOM 10131 C CA . LYS C 1 329 ? 29.364 8.357 116.645 1.00 19.84 411 LYS C CA 1
ATOM 10132 C C . LYS C 1 329 ? 29.727 7.014 116.106 1.00 17.79 411 LYS C C 1
ATOM 10133 O O . LYS C 1 329 ? 28.848 6.246 115.825 1.00 16.72 411 LYS C O 1
ATOM 10139 N N . ALA C 1 330 ? 31.029 6.777 115.936 1.00 16.68 412 ALA C N 1
ATOM 10140 C CA . ALA C 1 330 ? 31.539 5.462 115.544 1.00 15.66 412 ALA C CA 1
ATOM 10141 C C . ALA C 1 330 ? 32.214 4.809 116.785 1.00 15.09 412 ALA C C 1
ATOM 10142 O O . ALA C 1 330 ? 32.969 5.493 117.532 1.00 15.35 412 ALA C O 1
ATOM 10144 N N . VAL C 1 331 ? 31.808 3.588 117.059 1.00 14.13 413 VAL C N 1
ATOM 10145 C CA . VAL C 1 331 ? 32.316 2.777 118.125 1.00 14.37 413 VAL C CA 1
ATOM 10146 C C . VAL C 1 331 ? 33.246 1.673 117.583 1.00 14.74 413 VAL C C 1
ATOM 10147 O O . VAL C 1 331 ? 32.847 0.940 116.685 1.00 15.39 413 VAL C O 1
ATOM 10151 N N . LEU C 1 332 ? 34.527 1.738 117.913 1.00 13.98 414 LEU C N 1
ATOM 10152 C CA . LEU C 1 332 ? 35.508 0.726 117.670 1.00 14.12 414 LEU C CA 1
ATOM 10153 C C . LEU C 1 332 ? 35.671 -0.229 118.790 1.00 13.95 414 LEU C C 1
ATOM 10154 O O . LEU C 1 332 ? 36.037 0.205 119.877 1.00 14.02 414 LEU C O 1
ATOM 10159 N N . VAL C 1 333 ? 35.305 -1.462 118.585 1.00 13.97 415 VAL C N 1
ATOM 10160 C CA . VAL C 1 333 ? 35.325 -2.485 119.611 1.00 14.77 415 VAL C CA 1
ATOM 10161 C C . VAL C 1 333 ? 36.436 -3.449 119.224 1.00 15.97 415 VAL C C 1
ATOM 10162 O O . VAL C 1 333 ? 36.375 -4.002 118.106 1.00 16.11 415 VAL C O 1
ATOM 10166 N N . THR C 1 334 ? 37.406 -3.655 120.091 1.00 15.72 416 THR 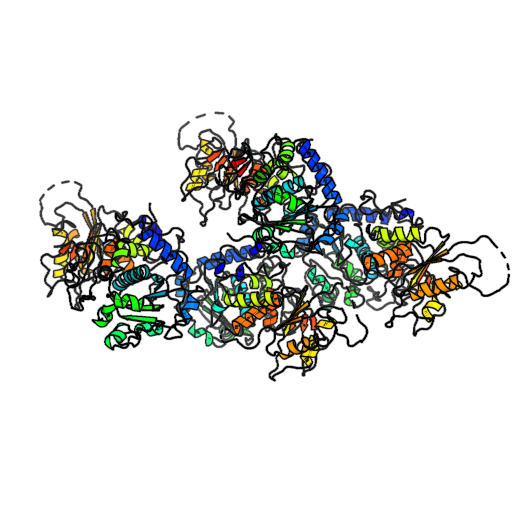C N 1
ATOM 10167 C CA . THR C 1 334 ? 38.385 -4.717 119.982 1.00 17.21 416 THR C CA 1
ATOM 10168 C C . THR C 1 334 ? 38.196 -5.826 120.953 1.00 17.59 416 THR C C 1
ATOM 10169 O O . THR C 1 334 ? 37.898 -5.569 122.169 1.00 18.17 416 THR C O 1
ATOM 10173 N N . SER C 1 335 ? 38.338 -7.060 120.504 1.00 18.16 417 SER C N 1
ATOM 10174 C CA . SER C 1 335 ? 38.042 -8.190 121.399 1.00 20.13 417 SER C CA 1
ATOM 10175 C C . SER C 1 335 ? 38.465 -9.457 120.746 1.00 22.05 417 SER C C 1
ATOM 10176 O O . SER C 1 335 ? 38.228 -9.602 119.541 1.00 21.41 417 SER C O 1
ATOM 10179 N N . LEU C 1 336 ? 38.887 -10.432 121.504 1.00 23.67 418 LEU C N 1
ATOM 10180 C CA . LEU C 1 336 ? 39.061 -11.810 120.930 1.00 28.92 418 LEU C CA 1
ATOM 10181 C C . LEU C 1 336 ? 37.745 -12.472 120.393 1.00 29.56 418 LEU C C 1
ATOM 10182 O O . LEU C 1 336 ? 37.700 -12.966 119.256 1.00 31.21 418 LEU C O 1
ATOM 10187 N N . ASN C 1 337 ? 36.665 -12.374 121.161 1.00 29.37 419 ASN C N 1
ATOM 10188 C CA . ASN C 1 337 ? 35.388 -12.892 120.795 1.00 30.77 419 ASN C CA 1
ATOM 10189 C C . ASN C 1 337 ? 34.574 -11.845 120.059 1.00 29.81 419 ASN C C 1
ATOM 10190 O O . ASN C 1 337 ? 34.489 -10.700 120.529 1.00 26.47 419 ASN C O 1
ATOM 10195 N N . ALA C 1 338 ? 33.913 -12.221 118.958 1.00 28.36 420 ALA C N 1
ATOM 10196 C CA . ALA C 1 338 ? 33.119 -11.213 118.153 1.00 27.07 420 ALA C CA 1
ATOM 10197 C C . ALA C 1 338 ? 31.790 -10.807 118.832 1.00 24.24 420 ALA C C 1
ATOM 10198 O O . ALA C 1 338 ? 31.102 -9.835 118.404 1.00 23.11 420 ALA C O 1
ATOM 10200 N N . GLY C 1 339 ? 31.450 -11.522 119.915 1.00 21.74 421 GLY C N 1
ATOM 10201 C CA . GLY C 1 339 ? 30.109 -11.424 120.497 1.00 21.13 421 GLY C CA 1
ATOM 10202 C C . GLY C 1 339 ? 29.785 -10.119 121.167 1.00 20.43 421 GLY C C 1
ATOM 10203 O O . GLY C 1 339 ? 28.639 -9.697 121.123 1.00 19.95 421 GLY C O 1
ATOM 10204 N N . TYR C 1 340 ? 30.786 -9.415 121.653 1.00 18.80 422 TYR C N 1
ATOM 10205 C CA . TYR C 1 340 ? 30.561 -8.085 122.309 1.00 18.54 422 TYR C CA 1
ATOM 10206 C C . TYR C 1 340 ? 30.203 -6.987 121.297 1.00 17.86 422 TYR C C 1
ATOM 10207 O O . TYR C 1 340 ? 29.227 -6.239 121.473 1.00 17.09 422 TYR C O 1
ATOM 10216 N N . ALA C 1 341 ? 30.991 -6.904 120.209 1.00 18.40 423 ALA C N 1
ATOM 10217 C CA . ALA C 1 341 ? 30.690 -5.953 119.110 1.00 17.98 423 ALA C CA 1
ATOM 10218 C C . ALA C 1 341 ? 29.359 -6.276 118.512 1.00 18.59 423 ALA C C 1
ATOM 10219 O O . ALA C 1 341 ? 28.575 -5.386 118.215 1.00 17.18 423 ALA C O 1
ATOM 10221 N N . GLU C 1 342 ? 29.120 -7.532 118.266 1.00 19.93 424 GLU C N 1
ATOM 10222 C CA . GLU C 1 342 ? 27.859 -7.955 117.627 1.00 21.71 424 GLU C CA 1
ATOM 10223 C C . GLU C 1 342 ? 26.638 -7.624 118.469 1.00 20.20 424 GLU C C 1
ATOM 10224 O O . GLU C 1 342 ? 25.609 -7.228 117.973 1.00 19.80 424 GLU C O 1
ATOM 10230 N N . ASN C 1 343 ? 26.756 -7.730 119.758 1.00 20.01 425 ASN C N 1
ATOM 10231 C CA . ASN C 1 343 ? 25.655 -7.392 120.618 1.00 20.27 425 ASN C CA 1
ATOM 10232 C C . ASN C 1 343 ? 25.371 -5.892 120.548 1.00 19.02 425 ASN C C 1
ATOM 10233 O O . ASN C 1 343 ? 24.219 -5.499 120.539 1.00 19.12 425 ASN C O 1
ATOM 10238 N N . LEU C 1 344 ? 26.385 -5.070 120.661 1.00 17.49 426 LEU C N 1
ATOM 10239 C CA . LEU C 1 344 ? 26.192 -3.669 120.617 1.00 17.38 426 LEU C CA 1
ATOM 10240 C C . LEU C 1 344 ? 25.695 -3.227 119.235 1.00 16.56 426 LEU C C 1
ATOM 10241 O O . LEU C 1 344 ? 24.858 -2.336 119.125 1.00 15.92 426 LEU C O 1
ATOM 10246 N N . LYS C 1 345 ? 26.289 -3.810 118.207 1.00 15.64 427 LYS C N 1
ATOM 10247 C CA . LYS C 1 345 ? 25.836 -3.545 116.838 1.00 15.74 427 LYS C CA 1
ATOM 10248 C C . LYS C 1 345 ? 24.346 -3.829 116.616 1.00 15.52 427 LYS C C 1
ATOM 10249 O O . LYS C 1 345 ? 23.631 -2.972 116.151 1.00 15.44 427 LYS C O 1
ATOM 10255 N N A SER C 1 346 ? 23.882 -4.977 117.079 0.50 15.80 428 SER C N 1
ATOM 10256 N N B SER C 1 346 ? 23.877 -4.982 117.094 0.50 15.78 428 SER C N 1
ATOM 10257 C CA A SER C 1 346 ? 22.496 -5.344 116.940 0.50 16.35 428 SER C CA 1
ATOM 10258 C CA B SER C 1 346 ? 22.472 -5.355 116.993 0.50 16.31 428 SER C CA 1
ATOM 10259 C C A SER C 1 346 ? 21.561 -4.459 117.753 0.50 16.44 428 SER C C 1
ATOM 10260 C C B SER C 1 346 ? 21.569 -4.425 117.746 0.50 16.41 428 SER C C 1
ATOM 10261 O O A SER C 1 346 ? 20.468 -4.125 117.272 0.50 16.47 428 SER C O 1
ATOM 10262 O O B SER C 1 346 ? 20.496 -4.060 117.241 0.50 16.44 428 SER C O 1
ATOM 10267 N N . MET C 1 347 ? 21.963 -4.063 118.952 1.00 16.33 429 MET C N 1
ATOM 10268 C CA . MET C 1 347 ? 21.201 -3.171 119.742 1.00 16.94 429 MET C CA 1
ATOM 10269 C C . MET C 1 347 ? 20.970 -1.816 119.105 1.00 16.56 429 MET C C 1
ATOM 10270 O O . MET C 1 347 ? 19.821 -1.305 119.085 1.00 17.03 429 MET C O 1
ATOM 10275 N N . TYR C 1 348 ? 22.007 -1.268 118.536 1.00 15.61 430 TYR C N 1
ATOM 10276 C CA . TYR C 1 348 ? 21.850 -0.002 117.841 1.00 15.47 430 TYR C CA 1
ATOM 10277 C C . TYR C 1 348 ? 21.241 -0.133 116.428 1.00 15.55 430 TYR C C 1
ATOM 10278 O O . TYR C 1 348 ? 20.673 0.880 115.897 1.00 15.69 430 TYR C O 1
ATOM 10287 N N . TRP C 1 349 ? 21.195 -1.356 115.925 1.00 15.61 431 TRP C N 1
ATOM 10288 C CA . TRP C 1 349 ? 20.409 -1.592 114.677 1.00 16.25 431 TRP C CA 1
ATOM 10289 C C . TRP C 1 349 ? 18.938 -1.684 114.981 1.00 17.25 431 TRP C C 1
ATOM 10290 O O . TRP C 1 349 ? 18.095 -1.051 114.391 1.00 16.94 431 TRP C O 1
ATOM 10301 N N . GLU C 1 350 ? 18.621 -2.409 116.043 1.00 18.98 432 GLU C N 1
ATOM 10302 C CA . GLU C 1 350 ? 17.219 -2.783 116.373 1.00 20.86 432 GLU C CA 1
ATOM 10303 C C . GLU C 1 350 ? 16.369 -1.711 117.050 1.00 20.77 432 GLU C C 1
ATOM 10304 O O . GLU C 1 350 ? 15.146 -1.737 116.954 1.00 20.52 432 GLU C O 1
ATOM 10310 N N . TYR C 1 351 ? 16.990 -0.767 117.738 1.00 20.06 433 TYR C N 1
ATOM 10311 C CA . TYR C 1 351 ? 16.280 0.265 118.426 1.00 20.55 433 TYR C CA 1
ATOM 10312 C C . TYR C 1 351 ? 16.826 1.657 118.165 1.00 19.33 433 TYR C C 1
ATOM 10313 O O . TYR C 1 351 ? 18.082 1.887 118.118 1.00 18.35 433 TYR C O 1
ATOM 10322 N N . PRO C 1 352 ? 15.942 2.620 118.136 1.00 19.17 434 PRO C N 1
ATOM 10323 C CA . PRO C 1 352 ? 16.376 3.987 117.976 1.00 18.89 434 PRO C CA 1
ATOM 10324 C C . PRO C 1 352 ? 17.026 4.537 119.266 1.00 18.70 434 PRO C C 1
ATOM 10325 O O . PRO C 1 352 ? 16.638 4.109 120.366 1.00 18.24 434 PRO C O 1
ATOM 10329 N N . THR C 1 353 ? 17.903 5.512 119.092 1.00 18.40 435 THR C N 1
ATOM 10330 C CA . THR C 1 353 ? 18.578 6.200 120.206 1.00 18.98 435 THR C CA 1
ATOM 10331 C C . THR C 1 353 ? 17.670 7.208 120.842 1.00 20.38 435 THR C C 1
ATOM 10332 O O . THR C 1 353 ? 16.816 7.817 120.160 1.00 20.47 435 THR C O 1
ATOM 10336 N N . SER C 1 354 ? 17.769 7.289 122.168 1.00 21.36 436 SER C N 1
ATOM 10337 C CA . SER C 1 354 ? 17.022 8.190 122.901 1.00 24.11 436 SER C CA 1
ATOM 10338 C C . SER C 1 354 ? 17.429 9.623 122.566 1.00 25.25 436 SER C C 1
ATOM 10339 O O . SER C 1 354 ? 16.585 10.487 122.633 1.00 25.70 436 SER C O 1
ATOM 10342 N N . THR C 1 355 ? 18.630 9.829 122.055 1.00 25.21 437 THR C N 1
ATOM 10343 C CA . THR C 1 355 ? 19.076 11.178 121.709 1.00 26.25 437 THR C CA 1
ATOM 10344 C C . THR C 1 355 ? 18.922 11.587 120.226 1.00 26.64 437 THR C C 1
ATOM 10345 O O . THR C 1 355 ? 19.196 12.721 119.899 1.00 25.89 437 THR C O 1
ATOM 10349 N N . GLY C 1 356 ? 18.611 10.671 119.312 1.00 25.65 438 GLY C N 1
ATOM 10350 C CA . GLY C 1 356 ? 18.685 10.978 117.863 1.00 25.07 438 GLY C CA 1
ATOM 10351 C C . GLY C 1 356 ? 20.050 10.721 117.239 1.00 23.61 438 GLY C C 1
ATOM 10352 O O . GLY C 1 356 ? 20.199 10.720 116.019 1.00 22.50 438 GLY C O 1
ATOM 10353 N N . GLU C 1 357 ? 21.050 10.490 118.077 1.00 23.06 439 GLU C N 1
ATOM 10354 C CA . GLU C 1 357 ? 22.394 10.224 117.584 1.00 23.16 439 GLU C CA 1
ATOM 10355 C C . GLU C 1 357 ? 22.494 8.951 116.690 1.00 20.83 439 GLU C C 1
ATOM 10356 O O . GLU C 1 357 ? 21.670 8.036 116.849 1.00 19.71 439 GLU C O 1
ATOM 10362 N N . ILE C 1 358 ? 23.335 9.068 115.677 1.00 19.07 440 ILE C N 1
ATOM 10363 C CA . ILE C 1 358 ? 23.553 8.015 114.735 1.00 18.47 440 ILE C CA 1
ATOM 10364 C C . ILE C 1 358 ? 24.726 7.180 115.211 1.00 17.37 440 ILE C C 1
ATOM 10365 O O . ILE C 1 358 ? 25.853 7.705 115.276 1.00 17.64 440 ILE C O 1
ATOM 10370 N N . ILE C 1 359 ? 24.505 5.908 115.515 1.00 16.29 441 ILE C N 1
ATOM 10371 C CA . ILE C 1 359 ? 25.523 5.074 116.080 1.00 15.57 441 ILE C CA 1
ATOM 10372 C C . ILE C 1 359 ? 25.871 3.932 115.165 1.00 14.80 441 ILE C C 1
ATOM 10373 O O . ILE C 1 359 ? 25.038 3.110 114.805 1.00 14.19 441 ILE C O 1
ATOM 10378 N N . GLY C 1 360 ? 27.151 3.836 114.855 1.00 14.12 442 GLY C N 1
ATOM 10379 C CA . GLY C 1 360 ? 27.650 2.673 114.161 1.00 14.37 442 GLY C CA 1
ATOM 10380 C C . GLY C 1 360 ? 28.725 1.951 114.924 1.00 14.18 442 GLY C C 1
ATOM 10381 O O . GLY C 1 360 ? 29.627 2.611 115.551 1.00 14.68 442 GLY C O 1
ATOM 10382 N N . VAL C 1 361 ? 28.720 0.609 114.872 1.00 13.98 443 VAL C N 1
ATOM 10383 C CA . VAL C 1 361 ? 29.632 -0.168 115.683 1.00 14.06 443 VAL C CA 1
ATOM 10384 C C . VAL C 1 361 ? 30.452 -0.947 114.693 1.00 14.52 443 VAL C C 1
ATOM 10385 O O . VAL C 1 361 ? 29.916 -1.639 113.800 1.00 14.61 443 VAL C O 1
ATOM 10389 N N . HIS C 1 362 ? 31.745 -0.945 114.937 1.00 14.87 444 HIS C N 1
ATOM 10390 C CA . HIS C 1 362 ? 32.752 -1.518 114.060 1.00 16.00 444 HIS C CA 1
ATOM 10391 C C . HIS C 1 362 ? 33.781 -2.380 114.777 1.00 16.65 444 HIS C C 1
ATOM 10392 O O . HIS C 1 362 ? 34.192 -2.057 115.889 1.00 15.44 444 HIS C O 1
ATOM 10399 N N A GLN C 1 363 ? 34.080 -3.539 114.237 0.70 16.95 445 GLN C N 1
ATOM 10400 N N B GLN C 1 363 ? 34.059 -3.537 114.204 0.30 17.23 445 GLN C N 1
ATOM 10401 C CA A GLN C 1 363 ? 35.168 -4.394 114.817 0.70 18.94 445 GLN C CA 1
ATOM 10402 C CA B GLN C 1 363 ? 35.108 -4.425 114.705 0.30 18.56 445 GLN C CA 1
ATOM 10403 C C A GLN C 1 363 ? 36.041 -4.929 113.688 0.70 19.81 445 GLN C C 1
ATOM 10404 C C B GLN C 1 363 ? 36.073 -4.675 113.546 0.30 19.86 445 GLN C C 1
ATOM 10405 O O A GLN C 1 363 ? 35.521 -5.401 112.685 0.70 19.86 445 GLN C O 1
ATOM 10406 O O B GLN C 1 363 ? 35.676 -4.625 112.374 0.30 20.39 445 GLN C O 1
ATOM 10417 N N . PRO C 1 364 ? 37.355 -4.889 113.849 1.00 21.55 446 PRO C N 1
ATOM 10418 C CA . PRO C 1 364 ? 38.193 -5.405 112.762 1.00 23.40 446 PRO C CA 1
ATOM 10419 C C . PRO C 1 364 ? 37.994 -6.882 112.434 1.00 25.45 446 PRO C C 1
ATOM 10420 O O . PRO C 1 364 ? 37.478 -7.657 113.242 1.00 26.99 446 PRO C O 1
ATOM 10424 N N . SER C 1 365 ? 38.252 -7.239 111.203 1.00 28.03 447 SER C N 1
ATOM 10425 C CA . SER C 1 365 ? 38.121 -8.641 110.731 1.00 36.24 447 SER C CA 1
ATOM 10426 C C . SER C 1 365 ? 38.788 -9.583 111.753 1.00 40.15 447 SER C C 1
ATOM 10427 O O . SER C 1 365 ? 39.955 -9.357 112.154 1.00 42.01 447 SER C O 1
ATOM 10430 N N . GLN C 1 366 ? 38.045 -10.603 112.172 1.00 47.19 448 GLN C N 1
ATOM 10431 C CA . GLN C 1 366 ? 38.478 -11.451 113.273 1.00 57.51 448 GLN C CA 1
ATOM 10432 C C . GLN C 1 366 ? 39.316 -12.671 112.794 1.00 63.58 448 GLN C C 1
ATOM 10433 O O . GLN C 1 366 ? 40.291 -13.050 113.467 1.00 69.58 448 GLN C O 1
ATOM 10439 N N . GLU C 1 367 ? 38.988 -13.257 111.639 1.00 66.59 449 GLU C N 1
ATOM 10440 C CA . GLU C 1 367 ? 39.832 -14.311 111.029 1.00 66.37 449 GLU C CA 1
ATOM 10441 C C . GLU C 1 367 ? 40.616 -13.738 109.848 1.00 68.09 449 GLU C C 1
ATOM 10442 O O . GLU C 1 367 ? 40.183 -12.787 109.193 1.00 66.20 449 GLU C O 1
ATOM 10444 N N . GLY C 1 368 ? 41.779 -14.335 109.584 1.00 72.13 450 GLY C N 1
ATOM 10445 C CA . GLY C 1 368 ? 42.648 -13.953 108.468 1.00 67.37 450 GLY C CA 1
ATOM 10446 C C . GLY C 1 368 ? 41.992 -14.050 107.096 1.00 64.85 450 GLY C C 1
ATOM 10447 O O . GLY C 1 368 ? 40.927 -14.647 106.935 1.00 63.47 450 GLY C O 1
ATOM 10448 N N . TYR C 1 369 ? 42.612 -13.381 106.128 1.00 60.29 451 TYR C N 1
ATOM 10449 C CA . TYR C 1 369 ? 42.240 -13.482 104.726 1.00 63.39 451 TYR C CA 1
ATOM 10450 C C . TYR C 1 369 ? 42.920 -14.735 104.064 1.00 71.54 451 TYR C C 1
ATOM 10451 O O . TYR C 1 369 ? 42.224 -15.542 103.409 1.00 70.36 451 TYR C O 1
ATOM 10460 N N . GLN C 1 370 ? 44.257 -14.874 104.239 1.00 77.69 452 GLN C N 1
ATOM 10461 C CA . GLN C 1 370 ? 45.088 -16.010 103.714 1.00 80.89 452 GLN C CA 1
ATOM 10462 C C . GLN C 1 370 ? 44.608 -16.615 102.375 1.00 83.17 452 GLN C C 1
ATOM 10463 O O . GLN C 1 370 ? 44.291 -15.897 101.411 1.00 82.51 452 GLN C O 1
ATOM 10469 N N . MET C 1 376 ? 51.828 -11.135 111.916 1.00 50.90 458 MET C N 1
ATOM 10470 C CA . MET C 1 376 ? 50.606 -11.548 111.193 1.00 57.49 458 MET C CA 1
ATOM 10471 C C . MET C 1 376 ? 49.334 -11.447 112.138 1.00 56.73 458 MET C C 1
ATOM 10472 O O . MET C 1 376 ? 48.507 -10.473 112.007 1.00 45.09 458 MET C O 1
ATOM 10474 N N . HIS C 1 377 ? 49.229 -12.407 113.104 1.00 56.69 459 HIS C N 1
ATOM 10475 C CA . HIS C 1 377 ? 48.471 -12.195 114.359 1.00 52.68 459 HIS C CA 1
ATOM 10476 C C . HIS C 1 377 ? 48.996 -10.938 115.112 1.00 42.06 459 HIS C C 1
ATOM 10477 O O . HIS C 1 377 ? 48.141 -10.084 115.512 1.00 33.83 459 HIS C O 1
ATOM 10484 N N . ASN C 1 378 ? 50.340 -10.820 115.323 1.00 33.09 460 ASN C N 1
ATOM 10485 C CA . ASN C 1 378 ? 50.821 -9.618 116.025 1.00 28.25 460 ASN C CA 1
ATOM 10486 C C . ASN C 1 378 ? 50.644 -8.386 115.245 1.00 22.26 460 ASN C C 1
ATOM 10487 O O . ASN C 1 378 ? 50.342 -7.420 115.854 1.00 19.31 460 ASN C O 1
ATOM 10492 N N . GLY C 1 379 ? 50.722 -8.410 113.917 1.00 20.00 461 GLY C N 1
ATOM 10493 C CA . GLY C 1 379 ? 50.485 -7.131 113.149 1.00 18.87 461 GLY C CA 1
ATOM 10494 C C . GLY C 1 379 ? 49.087 -6.560 113.320 1.00 17.70 461 GLY C C 1
ATOM 10495 O O . GLY C 1 379 ? 48.934 -5.346 113.508 1.00 15.94 461 GLY C O 1
ATOM 10496 N N . LYS C 1 380 ? 48.069 -7.425 113.182 1.00 17.76 462 LYS C N 1
ATOM 10497 C CA . LYS C 1 380 ? 46.655 -7.051 113.475 1.00 18.59 462 LYS C CA 1
ATOM 10498 C C . LYS C 1 380 ? 46.471 -6.564 114.915 1.00 16.92 462 LYS C C 1
ATOM 10499 O O . LYS C 1 380 ? 45.751 -5.534 115.174 1.00 15.95 462 LYS C O 1
ATOM 10505 N N . ALA C 1 381 ? 47.118 -7.265 115.873 1.00 16.22 463 ALA C N 1
ATOM 10506 C CA . ALA C 1 381 ? 46.984 -6.804 117.265 1.00 15.97 463 ALA C CA 1
ATOM 10507 C C . ALA C 1 381 ? 47.609 -5.415 117.427 1.00 15.03 463 ALA C C 1
ATOM 10508 O O . ALA C 1 381 ? 47.006 -4.540 117.991 1.00 14.23 463 ALA C O 1
ATOM 10510 N N . LEU C 1 382 ? 48.765 -5.159 116.813 1.00 14.28 464 LEU C N 1
ATOM 10511 C CA . LEU C 1 382 ? 49.336 -3.844 116.940 1.00 13.82 464 LEU C CA 1
ATOM 10512 C C . LEU C 1 382 ? 48.485 -2.736 116.270 1.00 13.23 464 LEU C C 1
ATOM 10513 O O . LEU C 1 382 ? 48.317 -1.603 116.771 1.00 12.29 464 LEU C O 1
ATOM 10518 N N . ALA C 1 383 ? 47.936 -3.054 115.123 1.00 13.40 465 ALA C N 1
ATOM 10519 C CA . ALA C 1 383 ? 47.057 -2.163 114.380 1.00 13.31 465 ALA C CA 1
ATOM 10520 C C . ALA C 1 383 ? 45.832 -1.841 115.211 1.00 13.54 465 ALA C C 1
ATOM 10521 O O . ALA C 1 383 ? 45.461 -0.706 115.287 1.00 12.72 465 ALA C O 1
ATOM 10523 N N . GLU C 1 384 ? 45.305 -2.836 115.928 1.00 14.65 466 GLU C N 1
ATOM 10524 C CA . GLU C 1 384 ? 44.173 -2.616 116.804 1.00 15.41 466 GLU C CA 1
ATOM 10525 C C . GLU C 1 384 ? 44.483 -1.682 118.009 1.00 14.38 466 GLU C C 1
ATOM 10526 O O . GLU C 1 384 ? 43.687 -0.811 118.379 1.00 13.36 466 GLU C O 1
ATOM 10532 N N . MET C 1 385 ? 45.681 -1.823 118.570 1.00 14.78 467 MET C N 1
ATOM 10533 C CA . MET C 1 385 ? 46.079 -0.891 119.589 1.00 14.89 467 MET C CA 1
ATOM 10534 C C . MET C 1 385 ? 46.145 0.553 119.057 1.00 13.64 467 MET C C 1
ATOM 10535 O O . MET C 1 385 ? 45.746 1.548 119.716 1.00 12.71 467 MET C O 1
ATOM 10540 N N . TYR C 1 386 ? 46.771 0.701 117.906 1.00 13.20 468 TYR C N 1
ATOM 10541 C CA . TYR C 1 386 ? 46.914 2.008 117.324 1.00 13.39 468 TYR C CA 1
ATOM 10542 C C . TYR C 1 386 ? 45.503 2.535 116.967 1.00 12.14 468 TYR C C 1
ATOM 10543 O O . TYR C 1 386 ? 45.289 3.724 117.097 1.00 11.71 468 TYR C O 1
ATOM 10552 N N . LEU C 1 387 ? 44.642 1.699 116.394 1.00 11.59 469 LEU C N 1
ATOM 10553 C CA . LEU C 1 387 ? 43.299 2.182 116.093 1.00 11.60 469 LEU C CA 1
ATOM 10554 C C . LEU C 1 387 ? 42.571 2.686 117.371 1.00 11.44 469 LEU C C 1
ATOM 10555 O O . LEU C 1 387 ? 41.939 3.776 117.354 1.00 11.60 469 LEU C O 1
ATOM 10560 N N . LEU C 1 388 ? 42.679 1.948 118.470 1.00 11.45 470 LEU C N 1
ATOM 10561 C CA . LEU C 1 388 ? 42.022 2.411 119.712 1.00 11.56 470 LEU C CA 1
ATOM 10562 C C . LEU C 1 388 ? 42.616 3.765 120.124 1.00 11.75 470 LEU C C 1
ATOM 10563 O O . LEU C 1 388 ? 41.871 4.657 120.570 1.00 11.54 470 LEU C O 1
ATOM 10568 N N . SER C 1 389 ? 43.939 3.924 119.845 1.00 11.69 471 SER C N 1
ATOM 10569 C CA . SER C 1 389 ? 44.619 5.125 120.262 1.00 12.33 471 SER C CA 1
ATOM 10570 C C . SER C 1 389 ? 44.131 6.313 119.468 1.00 13.29 471 SER C C 1
ATOM 10571 O O . SER C 1 389 ? 44.419 7.470 119.836 1.00 14.13 471 SER C O 1
ATOM 10574 N N . LEU C 1 390 ? 43.501 6.061 118.315 1.00 13.88 472 LEU C N 1
ATOM 10575 C CA . LEU C 1 390 ? 42.909 7.173 117.517 1.00 14.63 472 LEU C CA 1
ATOM 10576 C C . LEU C 1 390 ? 41.510 7.644 117.977 1.00 14.20 472 LEU C C 1
ATOM 10577 O O . LEU C 1 390 ? 40.931 8.547 117.339 1.00 15.21 472 LEU C O 1
ATOM 10582 N N . THR C 1 391 ? 40.928 7.006 118.960 1.00 13.78 473 THR C N 1
ATOM 10583 C CA . THR C 1 391 ? 39.560 7.351 119.242 1.00 14.32 473 THR C CA 1
ATOM 10584 C C . THR C 1 391 ? 39.561 8.587 120.204 1.00 15.18 473 THR C C 1
ATOM 10585 O O . THR C 1 391 ? 40.633 8.983 120.726 1.00 14.19 473 THR C O 1
ATOM 10589 N N . ASP C 1 392 ? 38.383 9.129 120.493 1.00 15.55 474 ASP C N 1
ATOM 10590 C CA . ASP C 1 392 ? 38.238 10.332 121.216 1.00 17.01 474 ASP C CA 1
ATOM 10591 C C . ASP C 1 392 ? 38.032 10.083 122.749 1.00 17.22 474 ASP C C 1
ATOM 10592 O O . ASP C 1 392 ? 38.502 10.869 123.581 1.00 16.58 474 ASP C O 1
ATOM 10597 N N . ASN C 1 393 ? 37.417 8.939 123.071 1.00 16.41 475 ASN C N 1
ATOM 10598 C CA . ASN C 1 393 ? 37.150 8.526 124.403 1.00 16.59 475 ASN C CA 1
ATOM 10599 C C . ASN C 1 393 ? 37.296 7.052 124.422 1.00 15.02 475 ASN C C 1
ATOM 10600 O O . ASN C 1 393 ? 36.739 6.371 123.515 1.00 14.25 475 ASN C O 1
ATOM 10605 N N . LEU C 1 394 ? 37.938 6.515 125.415 1.00 13.51 476 LEU C N 1
ATOM 10606 C CA . LEU C 1 394 ? 38.304 5.137 125.394 1.00 12.97 476 LEU C CA 1
ATOM 10607 C C . LEU C 1 394 ? 37.840 4.434 126.660 1.00 13.48 476 LEU C C 1
ATOM 10608 O O . LEU C 1 394 ? 38.091 4.954 127.802 1.00 12.74 476 LEU C O 1
ATOM 10613 N N . VAL C 1 395 ? 37.230 3.271 126.482 1.00 12.76 477 VAL C N 1
ATOM 10614 C CA . VAL C 1 395 ? 36.883 2.369 127.572 1.00 13.16 477 VAL C CA 1
ATOM 10615 C C . VAL C 1 395 ? 37.854 1.229 127.439 1.00 13.32 477 VAL C C 1
ATOM 10616 O O . VAL C 1 395 ? 38.027 0.601 126.383 1.00 13.22 477 VAL C O 1
ATOM 10620 N N . THR C 1 396 ? 38.427 0.827 128.553 1.00 13.25 478 THR C N 1
ATOM 10621 C CA . THR C 1 396 ? 39.420 -0.228 128.588 1.00 13.10 478 THR C CA 1
ATOM 10622 C C . THR C 1 396 ? 38.994 -1.273 129.594 1.00 13.27 478 THR C C 1
ATOM 10623 O O . THR C 1 396 ? 38.074 -1.066 130.390 1.00 13.85 478 THR C O 1
ATOM 10627 N N . SER C 1 397 ? 39.650 -2.415 129.526 1.00 13.03 479 SER C N 1
ATOM 10628 C CA . SER C 1 397 ? 39.405 -3.470 130.445 1.00 13.30 479 SER C CA 1
ATOM 10629 C C . SER C 1 397 ? 40.452 -3.537 131.546 1.00 13.19 479 SER C C 1
ATOM 10630 O O . SER C 1 397 ? 41.625 -3.389 131.325 1.00 12.33 479 SER C O 1
ATOM 10633 N N . ALA C 1 398 ? 39.964 -3.761 132.786 1.00 13.46 480 ALA C N 1
ATOM 10634 C CA . ALA C 1 398 ? 40.837 -3.974 133.924 1.00 13.82 480 ALA C CA 1
ATOM 10635 C C . ALA C 1 398 ? 41.935 -5.030 133.661 1.00 13.91 480 ALA C C 1
ATOM 10636 O O . ALA C 1 398 ? 41.680 -6.119 133.159 1.00 14.30 480 ALA C O 1
ATOM 10638 N N A TRP C 1 399 ? 43.156 -4.691 134.050 0.50 13.99 481 TRP C N 1
ATOM 10639 N N B TRP C 1 399 ? 43.152 -4.648 134.008 0.50 13.70 481 TRP C N 1
ATOM 10640 C CA A TRP C 1 399 ? 44.345 -5.587 134.061 0.50 14.32 481 TRP C CA 1
ATOM 10641 C CA B TRP C 1 399 ? 44.322 -5.538 134.063 0.50 13.88 481 TRP C CA 1
ATOM 10642 C C A TRP C 1 399 ? 45.028 -5.678 132.666 0.50 13.95 481 TRP C C 1
ATOM 10643 C C B TRP C 1 399 ? 44.886 -5.859 132.672 0.50 13.75 481 TRP C C 1
ATOM 10644 O O A TRP C 1 399 ? 46.134 -6.137 132.555 0.50 13.99 481 TRP C O 1
ATOM 10645 O O B TRP C 1 399 ? 45.744 -6.724 132.584 0.50 13.81 481 TRP C O 1
ATOM 10666 N N . SER C 1 400 ? 44.368 -5.201 131.627 1.00 13.47 482 SER C N 1
ATOM 10667 C CA . SER C 1 400 ? 44.835 -5.406 130.220 1.00 13.50 482 SER C CA 1
ATOM 10668 C C . SER C 1 400 ? 45.902 -4.414 129.745 1.00 13.07 482 SER C C 1
ATOM 10669 O O . SER C 1 400 ? 45.730 -3.178 129.715 1.00 12.50 482 SER C O 1
ATOM 10672 N N . THR C 1 401 ? 47.077 -4.960 129.532 1.00 13.60 483 THR C N 1
ATOM 10673 C CA . THR C 1 401 ? 48.209 -4.163 129.057 1.00 14.33 483 THR C CA 1
ATOM 10674 C C . THR C 1 401 ? 47.995 -3.666 127.600 1.00 14.23 483 THR C C 1
ATOM 10675 O O . THR C 1 401 ? 48.544 -2.639 127.202 1.00 13.40 483 THR C O 1
ATOM 10679 N N . PHE C 1 402 ? 47.186 -4.419 126.826 1.00 14.36 484 PHE C N 1
ATOM 10680 C CA . PHE C 1 402 ? 46.732 -3.968 125.506 1.00 15.01 484 PHE C CA 1
ATOM 10681 C C . PHE C 1 402 ? 46.025 -2.646 125.663 1.00 14.22 484 PHE C C 1
ATOM 10682 O O . PHE C 1 402 ? 46.291 -1.664 124.893 1.00 15.68 484 PHE C O 1
ATOM 10690 N N . GLY C 1 403 ? 45.105 -2.548 126.627 1.00 12.77 485 GLY C N 1
ATOM 10691 C CA . GLY C 1 403 ? 44.456 -1.346 126.809 1.00 11.76 485 GLY C CA 1
ATOM 10692 C C . GLY C 1 403 ? 45.449 -0.267 127.248 1.00 11.21 485 GLY C C 1
ATOM 10693 O O . GLY C 1 403 ? 45.357 0.853 126.773 1.00 10.71 485 GLY C O 1
ATOM 10694 N N . TYR C 1 404 ? 46.366 -0.527 128.164 1.00 10.89 486 TYR C N 1
ATOM 10695 C CA . TYR C 1 404 ? 47.316 0.525 128.609 1.00 11.02 486 TYR C CA 1
ATOM 10696 C C . TYR C 1 404 ? 48.139 1.116 127.457 1.00 11.21 486 TYR C C 1
ATOM 10697 O O . TYR C 1 404 ? 48.398 2.289 127.421 1.00 11.57 486 TYR C O 1
ATOM 10706 N N . VAL C 1 405 ? 48.499 0.289 126.475 1.00 11.19 487 VAL C N 1
ATOM 10707 C CA . VAL C 1 405 ? 49.322 0.751 125.349 1.00 11.67 487 VAL C CA 1
ATOM 10708 C C . VAL C 1 405 ? 48.427 1.675 124.536 1.00 11.80 487 VAL C C 1
ATOM 10709 O O . VAL C 1 405 ? 48.824 2.816 124.168 1.00 12.51 487 VAL C O 1
ATOM 10713 N N . ALA C 1 406 ? 47.177 1.293 124.300 1.00 11.97 488 ALA C N 1
ATOM 10714 C CA . ALA C 1 406 ? 46.337 2.198 123.470 1.00 12.06 488 ALA C CA 1
ATOM 10715 C C . ALA C 1 406 ? 46.110 3.492 124.079 1.00 12.00 488 ALA C C 1
ATOM 10716 O O . ALA C 1 406 ? 46.213 4.499 123.438 1.00 11.92 488 ALA C O 1
ATOM 10718 N N . GLN C 1 407 ? 45.853 3.532 125.387 1.00 11.84 489 GLN C N 1
ATOM 10719 C CA . GLN C 1 407 ? 45.510 4.784 126.059 1.00 12.37 489 GLN C CA 1
ATOM 10720 C C . GLN C 1 407 ? 46.770 5.693 126.161 1.00 12.65 489 GLN C C 1
ATOM 10721 O O . GLN C 1 407 ? 46.683 6.873 125.914 1.00 12.99 489 GLN C O 1
ATOM 10727 N N . GLY C 1 408 ? 47.919 5.095 126.268 1.00 12.91 490 GLY C N 1
ATOM 10728 C CA . GLY C 1 408 ? 49.158 5.774 126.238 1.00 13.58 490 GLY C CA 1
ATOM 10729 C C . GLY C 1 408 ? 49.557 6.450 124.986 1.00 14.59 490 GLY C C 1
ATOM 10730 O O . GLY C 1 408 ? 49.902 7.627 124.988 1.00 15.11 490 GLY C O 1
ATOM 10731 N N . LEU C 1 409 ? 49.511 5.715 123.885 1.00 15.17 491 LEU C N 1
ATOM 10732 C CA . LEU C 1 409 ? 49.785 6.280 122.644 1.00 16.55 491 LEU C CA 1
ATOM 10733 C C . LEU C 1 409 ? 48.808 7.439 122.307 1.00 16.08 491 LEU C C 1
ATOM 10734 O O . LEU C 1 409 ? 49.161 8.382 121.566 1.00 16.03 491 LEU C O 1
ATOM 10739 N N . GLY C 1 410 ? 47.566 7.271 122.719 1.00 15.48 492 GLY C N 1
ATOM 10740 C CA . GLY C 1 410 ? 46.571 8.175 122.343 1.00 16.83 492 GLY C CA 1
ATOM 10741 C C . GLY C 1 410 ? 46.492 9.353 123.285 1.00 18.10 492 GLY C C 1
ATOM 10742 O O . GLY C 1 410 ? 45.840 10.297 122.973 1.00 20.07 492 GLY C O 1
ATOM 10743 N N . GLY C 1 411 ? 47.143 9.269 124.444 1.00 16.67 493 GLY C N 1
ATOM 10744 C CA . GLY C 1 411 ? 46.983 10.368 125.398 1.00 17.64 493 GLY C CA 1
ATOM 10745 C C . GLY C 1 411 ? 45.580 10.362 126.047 1.00 17.21 493 GLY C C 1
ATOM 10746 O O . GLY C 1 411 ? 45.097 11.374 126.491 1.00 18.99 493 GLY C O 1
ATOM 10747 N N . LEU C 1 412 ? 44.977 9.184 126.104 1.00 15.42 494 LEU C N 1
ATOM 10748 C CA . LEU C 1 412 ? 43.646 8.979 126.615 1.00 15.51 494 LEU C CA 1
ATOM 10749 C C . LEU C 1 412 ? 43.609 8.479 128.084 1.00 14.86 494 LEU C C 1
ATOM 10750 O O . LEU C 1 412 ? 44.323 7.549 128.536 1.00 14.90 494 LEU C O 1
ATOM 10755 N N . LYS C 1 413 ? 42.789 9.160 128.856 1.00 14.79 495 LYS C N 1
ATOM 10756 C CA . LYS C 1 413 ? 42.526 8.723 130.232 1.00 14.67 495 LYS C CA 1
ATOM 10757 C C . LYS C 1 413 ? 41.257 7.945 130.162 1.00 13.44 495 LYS C C 1
ATOM 10758 O O . LYS C 1 413 ? 40.256 8.510 129.824 1.00 13.39 495 LYS C O 1
ATOM 10764 N N . PRO C 1 414 ? 41.291 6.658 130.307 1.00 12.56 496 PRO C N 1
ATOM 10765 C CA . PRO C 1 414 ? 40.228 5.843 129.954 1.00 12.86 496 PRO C CA 1
ATOM 10766 C C . PRO C 1 414 ? 39.165 5.726 131.037 1.00 13.15 496 PRO C C 1
ATOM 10767 O O . PRO C 1 414 ? 39.435 6.135 132.171 1.00 14.22 496 PRO C O 1
ATOM 10771 N N . TRP C 1 415 ? 38.011 5.141 130.698 1.00 13.40 497 TRP C N 1
ATOM 10772 C CA . TRP C 1 415 ? 37.066 4.629 131.652 1.00 14.44 497 TRP C CA 1
ATOM 10773 C C . TRP C 1 415 ? 37.397 3.147 131.729 1.00 14.53 497 TRP C C 1
ATOM 10774 O O . TRP C 1 415 ? 37.515 2.548 130.697 1.00 14.29 497 TRP C O 1
ATOM 10785 N N . ILE C 1 416 ? 37.547 2.605 132.929 1.00 14.78 498 ILE C N 1
ATOM 10786 C CA . ILE C 1 416 ? 37.993 1.253 133.115 1.00 15.12 498 ILE C CA 1
ATOM 10787 C C . ILE C 1 416 ? 36.812 0.378 133.472 1.00 15.09 498 ILE C C 1
ATOM 10788 O O . ILE C 1 416 ? 36.125 0.658 134.437 1.00 15.11 498 ILE C O 1
ATOM 10793 N N . LEU C 1 417 ? 36.626 -0.694 132.723 1.00 14.69 499 LEU C N 1
ATOM 10794 C CA . LEU C 1 417 ? 35.653 -1.728 133.075 1.00 15.82 499 LEU C CA 1
ATOM 10795 C C . LEU C 1 417 ? 36.296 -2.574 134.191 1.00 15.89 499 LEU C C 1
ATOM 10796 O O . LEU C 1 417 ? 37.272 -3.225 133.950 1.00 14.81 499 LEU C O 1
ATOM 10801 N N . TYR C 1 418 ? 35.798 -2.493 135.377 1.00 16.92 500 TYR C N 1
ATOM 10802 C CA . TYR C 1 418 ? 36.356 -3.225 136.491 1.00 18.80 500 TYR C CA 1
ATOM 10803 C C . TYR C 1 418 ? 36.259 -4.707 136.280 1.00 18.78 500 TYR C C 1
ATOM 10804 O O . TYR C 1 418 ? 35.365 -5.183 135.595 1.00 17.98 500 TYR C O 1
ATOM 10813 N N A ARG C 1 419 ? 37.208 -5.413 136.868 0.50 19.38 501 ARG C N 1
ATOM 10814 N N B ARG C 1 419 ? 37.186 -5.422 136.868 0.50 19.27 501 ARG C N 1
ATOM 10815 C CA A ARG C 1 419 ? 37.295 -6.889 136.819 0.50 20.40 501 ARG C CA 1
ATOM 10816 C CA B ARG C 1 419 ? 37.274 -6.866 136.671 0.50 20.16 501 ARG C CA 1
ATOM 10817 C C A ARG C 1 419 ? 36.059 -7.485 137.479 0.50 21.06 501 ARG C C 1
ATOM 10818 C C B ARG C 1 419 ? 36.175 -7.570 137.435 0.50 20.88 501 ARG C C 1
ATOM 10819 O O A ARG C 1 419 ? 35.760 -7.121 138.595 0.50 20.89 501 ARG C O 1
ATOM 10820 O O B ARG C 1 419 ? 36.125 -7.420 138.630 0.50 20.60 501 ARG C O 1
ATOM 10835 N N . PRO C 1 420 ? 35.260 -8.251 136.742 1.00 21.13 502 PRO C N 1
ATOM 10836 C CA . PRO C 1 420 ? 34.131 -8.920 137.422 1.00 22.75 502 PRO C CA 1
ATOM 10837 C C . PRO C 1 420 ? 34.631 -10.097 138.281 1.00 24.42 502 PRO C C 1
ATOM 10838 O O . PRO C 1 420 ? 35.644 -10.714 137.985 1.00 24.07 502 PRO C O 1
ATOM 10842 N N . GLU C 1 421 ? 33.937 -10.333 139.345 1.00 27.21 503 GLU C N 1
ATOM 10843 C CA . GLU C 1 421 ? 34.050 -11.588 140.157 1.00 31.14 503 GLU C CA 1
ATOM 10844 C C . GLU C 1 421 ? 32.812 -12.404 139.985 1.00 29.68 503 GLU C C 1
ATOM 10845 O O . GLU C 1 421 ? 31.787 -11.874 139.709 1.00 28.13 503 GLU C O 1
ATOM 10851 N N . ASN C 1 422 ? 32.944 -13.705 140.025 1.00 30.87 504 ASN C N 1
ATOM 10852 C CA . ASN C 1 422 ? 31.801 -14.570 140.107 1.00 33.22 504 ASN C CA 1
ATOM 10853 C C . ASN C 1 422 ? 30.795 -14.387 138.925 1.00 32.57 504 ASN C C 1
ATOM 10854 O O . ASN C 1 422 ? 29.565 -14.510 139.133 1.00 33.36 504 ASN C O 1
ATOM 10859 N N . ARG C 1 423 ? 31.280 -14.079 137.715 1.00 31.20 505 ARG C N 1
ATOM 10860 C CA . ARG C 1 423 ? 30.378 -13.796 136.570 1.00 30.96 505 ARG C CA 1
ATOM 10861 C C . ARG C 1 423 ? 29.221 -12.845 136.877 1.00 29.22 505 ARG C C 1
ATOM 10862 O O . ARG C 1 423 ? 28.192 -12.961 136.373 1.00 28.46 505 ARG C O 1
ATOM 10870 N N . THR C 1 424 ? 29.508 -11.809 137.635 1.00 28.48 506 THR C N 1
ATOM 10871 C CA . THR C 1 424 ? 28.537 -10.771 138.011 1.00 28.29 506 THR C CA 1
ATOM 10872 C C . THR C 1 424 ? 29.053 -9.422 137.501 1.00 25.82 506 THR C C 1
ATOM 10873 O O . THR C 1 424 ? 30.191 -9.035 137.792 1.00 24.11 506 THR C O 1
ATOM 10877 N N . THR C 1 425 ? 28.148 -8.681 136.895 1.00 25.00 507 THR C N 1
ATOM 10878 C CA . THR C 1 425 ? 28.426 -7.337 136.453 1.00 24.21 507 THR C CA 1
ATOM 10879 C C . THR C 1 425 ? 28.784 -6.456 137.628 1.00 24.62 507 THR C C 1
ATOM 10880 O O . THR C 1 425 ? 27.943 -6.260 138.497 1.00 24.22 507 THR C O 1
ATOM 10884 N N . PRO C 1 426 ? 29.980 -5.830 137.613 1.00 24.48 508 PRO C N 1
ATOM 10885 C CA . PRO C 1 426 ? 30.375 -4.963 138.729 1.00 24.99 508 PRO C CA 1
ATOM 10886 C C . PRO C 1 426 ? 29.413 -3.769 138.833 1.00 26.15 508 PRO C C 1
ATOM 10887 O O . PRO C 1 426 ? 28.855 -3.335 137.803 1.00 24.18 508 PRO C O 1
ATOM 10891 N N . ASP C 1 427 ? 29.286 -3.219 140.033 1.00 28.38 509 ASP C N 1
ATOM 10892 C CA . ASP C 1 427 ? 28.486 -2.019 140.211 1.00 32.23 509 ASP C CA 1
ATOM 10893 C C . ASP C 1 427 ? 29.175 -1.106 141.179 1.00 31.30 509 ASP C C 1
ATOM 10894 O O . ASP C 1 427 ? 29.245 -1.454 142.360 1.00 31.25 509 ASP C O 1
ATOM 10899 N N . PRO C 1 428 ? 29.691 0.037 140.732 1.00 30.76 510 PRO C N 1
ATOM 10900 C CA . PRO C 1 428 ? 29.606 0.502 139.348 1.00 29.60 510 PRO C CA 1
ATOM 10901 C C . PRO C 1 428 ? 30.316 -0.403 138.344 1.00 26.13 510 PRO C C 1
ATOM 10902 O O . PRO C 1 428 ? 31.211 -1.168 138.714 1.00 24.49 510 PRO C O 1
ATOM 10906 N N . SER C 1 429 ? 29.914 -0.278 137.083 1.00 24.25 511 SER C N 1
ATOM 10907 C CA . SER C 1 429 ? 30.434 -1.109 136.037 1.00 23.09 511 SER C CA 1
ATOM 10908 C C . SER C 1 429 ? 31.851 -0.638 135.630 1.00 22.53 511 SER C C 1
ATOM 10909 O O . SER C 1 429 ? 32.643 -1.405 135.117 1.00 21.52 511 SER C O 1
ATOM 10912 N N . CYS C 1 430 ? 32.137 0.628 135.893 1.00 22.06 512 CYS C N 1
ATOM 10913 C CA . CYS C 1 430 ? 33.342 1.300 135.434 1.00 22.16 512 CYS C CA 1
ATOM 10914 C C . CYS C 1 430 ? 33.561 2.658 136.202 1.00 22.31 512 CYS C C 1
ATOM 10915 O O . CYS C 1 430 ? 32.656 3.186 136.910 1.00 22.66 512 CYS C O 1
ATOM 10918 N N . GLY C 1 431 ? 34.764 3.137 136.101 1.00 19.94 513 GLY C N 1
ATOM 10919 C CA . GLY C 1 431 ? 35.121 4.417 136.644 1.00 20.74 513 GLY C CA 1
ATOM 10920 C C . GLY C 1 431 ? 36.248 4.958 135.780 1.00 19.47 513 GLY C C 1
ATOM 10921 O O . GLY C 1 431 ? 37.049 4.206 135.219 1.00 17.83 513 GLY C O 1
ATOM 10922 N N . ARG C 1 432 ? 36.311 6.268 135.706 1.00 19.03 514 ARG C N 1
ATOM 10923 C CA . ARG C 1 432 ? 37.433 6.943 135.118 1.00 18.49 514 ARG C CA 1
ATOM 10924 C C . ARG C 1 432 ? 38.752 6.658 135.778 1.00 17.56 514 ARG C C 1
ATOM 10925 O O . ARG C 1 432 ? 38.873 6.534 136.997 1.00 17.59 514 ARG C O 1
ATOM 10933 N N . ALA C 1 433 ? 39.752 6.431 135.000 1.00 16.34 515 ALA C N 1
ATOM 10934 C CA . ALA C 1 433 ? 41.059 6.224 135.554 1.00 16.98 515 ALA C CA 1
ATOM 10935 C C . ALA C 1 433 ? 41.587 7.544 136.115 1.00 17.68 515 ALA C C 1
ATOM 10936 O O . ALA C 1 433 ? 41.136 8.646 135.741 1.00 17.10 515 ALA C O 1
ATOM 10938 N N A MET C 1 434 ? 42.594 7.397 136.965 0.50 18.29 516 MET C N 1
ATOM 10939 N N B MET C 1 434 ? 42.592 7.439 136.978 0.50 18.90 516 MET C N 1
ATOM 10940 C CA A MET C 1 434 ? 43.217 8.489 137.672 0.50 19.57 516 MET C CA 1
ATOM 10941 C CA B MET C 1 434 ? 43.244 8.587 137.607 0.50 20.66 516 MET C CA 1
ATOM 10942 C C A MET C 1 434 ? 44.162 9.264 136.764 0.50 18.56 516 MET C C 1
ATOM 10943 C C B MET C 1 434 ? 44.082 9.339 136.618 0.50 19.24 516 MET C C 1
ATOM 10944 O O A MET C 1 434 ? 44.469 10.386 137.082 0.50 18.41 516 MET C O 1
ATOM 10945 O O B MET C 1 434 ? 44.222 10.533 136.684 0.50 19.48 516 MET C O 1
ATOM 10954 N N . SER C 1 435 ? 44.741 8.605 135.751 1.00 17.91 517 SER C N 1
ATOM 10955 C CA . SER C 1 435 ? 45.633 9.199 134.747 1.00 16.59 517 SER C CA 1
ATOM 10956 C C . SER C 1 435 ? 45.665 8.252 133.586 1.00 16.01 517 SER C C 1
ATOM 10957 O O . SER C 1 435 ? 45.247 7.054 133.648 1.00 14.57 517 SER C O 1
ATOM 10960 N N . MET C 1 436 ? 46.234 8.734 132.495 1.00 15.58 518 MET C N 1
ATOM 10961 C CA . MET C 1 436 ? 46.429 7.888 131.367 1.00 15.73 518 MET C CA 1
ATOM 10962 C C . MET C 1 436 ? 47.592 6.875 131.483 1.00 14.38 518 MET C C 1
ATOM 10963 O O . MET C 1 436 ? 47.837 6.139 130.520 1.00 13.48 518 MET C O 1
ATOM 10968 N N . GLU C 1 437 ? 48.376 6.880 132.550 1.00 13.22 519 GLU C N 1
ATOM 10969 C CA . GLU C 1 437 ? 49.535 5.996 132.624 1.00 12.65 519 GLU C CA 1
ATOM 10970 C C . GLU C 1 437 ? 49.152 4.547 132.738 1.00 12.04 519 GLU C C 1
ATOM 10971 O O . GLU C 1 437 ? 48.100 4.217 133.306 1.00 12.11 519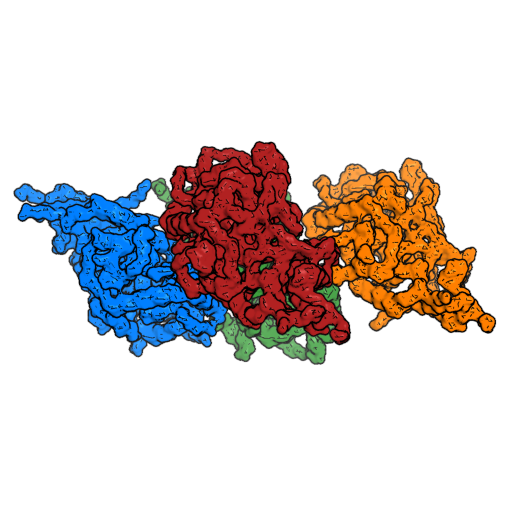 GLU C O 1
ATOM 10977 N N . PRO C 1 438 ? 49.968 3.674 132.217 1.00 11.78 520 PRO C N 1
ATOM 10978 C CA . PRO C 1 438 ? 49.803 2.247 132.545 1.00 11.77 520 PRO C CA 1
ATOM 10979 C C . PRO C 1 438 ? 50.078 1.940 134.025 1.00 12.30 520 PRO C C 1
ATOM 10980 O O . PRO C 1 438 ? 50.634 2.733 134.744 1.00 11.30 520 PRO C O 1
ATOM 10984 N N . CYS C 1 439 ? 49.674 0.732 134.415 1.00 12.77 521 CYS C N 1
ATOM 10985 C CA . CYS C 1 439 ? 49.887 0.274 135.748 1.00 13.46 521 CYS C CA 1
ATOM 10986 C C . CYS C 1 439 ? 51.042 -0.724 135.807 1.00 12.97 521 CYS C C 1
ATOM 10987 O O . CYS C 1 439 ? 51.193 -1.585 134.907 1.00 12.17 521 CYS C O 1
ATOM 10990 N N . PHE C 1 440 ? 51.861 -0.635 136.872 1.00 12.60 522 PHE C N 1
ATOM 10991 C CA . PHE C 1 440 ? 52.889 -1.587 137.226 1.00 12.54 522 PHE C CA 1
ATOM 10992 C C . PHE C 1 440 ? 52.203 -2.680 138.081 1.00 13.58 522 PHE C C 1
ATOM 10993 O O . PHE C 1 440 ? 51.831 -2.428 139.255 1.00 13.07 522 PHE C O 1
ATOM 11001 N N . HIS C 1 441 ? 52.036 -3.866 137.534 1.00 14.25 523 HIS C N 1
ATOM 11002 C CA . HIS C 1 441 ? 51.340 -4.915 138.191 1.00 16.07 523 HIS C CA 1
ATOM 11003 C C . HIS C 1 441 ? 52.001 -5.584 139.305 1.00 16.88 523 HIS C C 1
ATOM 11004 O O . HIS C 1 441 ? 51.324 -5.987 140.265 1.00 17.45 523 HIS C O 1
ATOM 11011 N N . SER C 1 442 ? 53.298 -5.583 139.330 1.00 16.77 524 SER C N 1
ATOM 11012 C CA . SER C 1 442 ? 54.093 -6.381 140.328 1.00 18.02 524 SER C CA 1
ATOM 11013 C C . SER C 1 442 ? 55.220 -5.573 140.958 1.00 16.83 524 SER C C 1
ATOM 11014 O O . SER C 1 442 ? 56.416 -5.888 140.861 1.00 16.36 524 SER C O 1
ATOM 11017 N N . PRO C 1 443 ? 54.858 -4.519 141.692 1.00 16.10 525 PRO C N 1
ATOM 11018 C CA . PRO C 1 443 ? 55.808 -3.614 142.275 1.00 16.28 525 PRO C CA 1
ATOM 11019 C C . PRO C 1 443 ? 56.520 -4.203 143.501 1.00 17.11 525 PRO C C 1
ATOM 11020 O O . PRO C 1 443 ? 56.025 -5.177 144.058 1.00 17.69 525 PRO C O 1
ATOM 11024 N N . PRO C 1 444 ? 57.668 -3.682 143.866 1.00 17.65 526 PRO C N 1
ATOM 11025 C CA . PRO C 1 444 ? 58.286 -4.029 145.138 1.00 19.65 526 PRO C CA 1
ATOM 11026 C C . PRO C 1 444 ? 57.525 -3.303 146.268 1.00 21.07 526 PRO C C 1
ATOM 11027 O O . PRO C 1 444 ? 56.878 -2.266 146.030 1.00 21.65 526 PRO C O 1
ATOM 11031 N N . PHE C 1 445 ? 57.669 -3.819 147.455 1.00 24.53 527 PHE C N 1
ATOM 11032 C CA . PHE C 1 445 ? 57.058 -3.262 148.632 1.00 25.63 527 PHE C CA 1
ATOM 11033 C C . PHE C 1 445 ? 58.140 -3.211 149.700 1.00 26.61 527 PHE C C 1
ATOM 11034 O O . PHE C 1 445 ? 57.997 -3.784 150.775 1.00 28.12 527 PHE C O 1
ATOM 11042 N N . TYR C 1 446 ? 59.225 -2.526 149.424 1.00 25.99 528 TYR C N 1
ATOM 11043 C CA . TYR C 1 446 ? 60.424 -2.569 150.254 1.00 27.84 528 TYR C CA 1
ATOM 11044 C C . TYR C 1 446 ? 60.999 -1.182 150.501 1.00 28.61 528 TYR C C 1
ATOM 11045 O O . TYR C 1 446 ? 61.065 -0.324 149.591 1.00 25.53 528 TYR C O 1
ATOM 11054 N N . ASP C 1 447 ? 61.281 -0.895 151.764 1.00 28.24 529 ASP C N 1
ATOM 11055 C CA . ASP C 1 447 ? 61.901 0.383 152.149 1.00 32.52 529 ASP C CA 1
ATOM 11056 C C . ASP C 1 447 ? 63.380 0.109 152.261 1.00 34.74 529 ASP C C 1
ATOM 11057 O O . ASP C 1 447 ? 63.796 -0.551 153.241 1.00 32.13 529 ASP C O 1
ATOM 11062 N N . CYS C 1 448 ? 64.190 0.665 151.346 1.00 34.23 530 CYS C N 1
ATOM 11063 C CA . CYS C 1 448 ? 65.574 0.235 151.225 1.00 36.82 530 CYS C CA 1
ATOM 11064 C C . CYS C 1 448 ? 66.461 0.629 152.386 1.00 38.88 530 CYS C C 1
ATOM 11065 O O . CYS C 1 448 ? 67.347 -0.131 152.669 1.00 36.60 530 CYS C O 1
ATOM 11068 N N . LYS C 1 449 ? 66.251 1.789 153.025 1.00 42.92 531 LYS C N 1
ATOM 11069 C CA . LYS C 1 449 ? 67.112 2.190 154.180 1.00 45.95 531 LYS C CA 1
ATOM 11070 C C . LYS C 1 449 ? 66.622 1.544 155.459 1.00 47.84 531 LYS C C 1
ATOM 11071 O O . LYS C 1 449 ? 67.423 0.947 156.212 1.00 50.33 531 LYS C O 1
ATOM 11077 N N . ALA C 1 450 ? 65.310 1.643 155.731 1.00 44.06 532 ALA C N 1
ATOM 11078 C CA . ALA C 1 450 ? 64.726 0.961 156.898 1.00 40.96 532 ALA C CA 1
ATOM 11079 C C . ALA C 1 450 ? 64.842 -0.566 156.774 1.00 38.51 532 ALA C C 1
ATOM 11080 O O . ALA C 1 450 ? 64.680 -1.287 157.756 1.00 41.50 532 ALA C O 1
ATOM 11082 N N . LYS C 1 451 ? 65.166 -1.054 155.601 1.00 34.80 533 LYS C N 1
ATOM 11083 C CA . LYS C 1 451 ? 65.203 -2.468 155.294 1.00 36.21 533 LYS C CA 1
ATOM 11084 C C . LYS C 1 451 ? 64.049 -3.191 155.897 1.00 35.87 533 LYS C C 1
ATOM 11085 O O . LYS C 1 451 ? 64.222 -3.990 156.848 1.00 35.41 533 LYS C O 1
ATOM 11091 N N . THR C 1 452 ? 62.853 -2.786 155.471 1.00 32.03 534 THR C N 1
ATOM 11092 C CA . THR C 1 452 ? 61.654 -3.588 155.691 1.00 32.69 534 THR C CA 1
ATOM 11093 C C . THR C 1 452 ? 60.535 -3.255 154.692 1.00 30.50 534 THR C C 1
ATOM 11094 O O . THR C 1 452 ? 60.656 -2.252 153.953 1.00 29.35 534 THR C O 1
ATOM 11098 N N . GLY C 1 453 ? 59.475 -4.083 154.729 1.00 28.97 535 GLY C N 1
ATOM 11099 C CA . GLY C 1 453 ? 58.264 -3.915 153.932 1.00 27.21 535 GLY C CA 1
ATOM 11100 C C . GLY C 1 453 ? 57.683 -2.541 154.124 1.00 25.54 535 GLY C C 1
ATOM 11101 O O . GLY C 1 453 ? 57.741 -1.981 155.222 1.00 25.38 535 GLY C O 1
ATOM 11102 N N . ILE C 1 454 ? 57.060 -2.002 153.077 1.00 23.62 536 ILE C N 1
ATOM 11103 C CA . ILE C 1 454 ? 56.393 -0.729 153.149 1.00 23.41 536 ILE C CA 1
ATOM 11104 C C . ILE C 1 454 ? 55.312 -0.692 152.004 1.00 22.25 536 ILE C C 1
ATOM 11105 O O . ILE C 1 454 ? 55.518 -1.282 150.983 1.00 21.72 536 ILE C O 1
ATOM 11110 N N . ASP C 1 455 ? 54.216 0.008 152.212 1.00 21.61 537 ASP C N 1
ATOM 11111 C CA . ASP C 1 455 ? 53.224 0.245 151.184 1.00 21.17 537 ASP C CA 1
ATOM 11112 C C . ASP C 1 455 ? 53.758 1.368 150.301 1.00 20.51 537 ASP C C 1
ATOM 11113 O O . ASP C 1 455 ? 53.648 2.541 150.670 1.00 20.64 537 ASP C O 1
ATOM 11118 N N . THR C 1 456 ? 54.387 1.012 149.179 1.00 20.17 538 THR C N 1
ATOM 11119 C CA . THR C 1 456 ? 54.920 2.015 148.269 1.00 20.63 538 THR C CA 1
ATOM 11120 C C . THR C 1 456 ? 53.921 2.989 147.591 1.00 19.79 538 THR C C 1
ATOM 11121 O O . THR C 1 456 ? 54.364 3.892 146.802 1.00 20.06 538 THR C O 1
ATOM 11125 N N . GLY C 1 457 ? 52.648 2.733 147.682 1.00 18.54 539 GLY C N 1
ATOM 11126 C CA . GLY C 1 457 ? 51.613 3.597 147.138 1.00 18.89 539 GLY C CA 1
ATOM 11127 C C . GLY C 1 457 ? 51.166 4.707 148.061 1.00 20.04 539 GLY C C 1
ATOM 11128 O O . GLY C 1 457 ? 50.293 5.468 147.717 1.00 20.22 539 GLY C O 1
ATOM 11129 N N . THR C 1 458 ? 51.781 4.818 149.257 1.00 20.62 540 THR C N 1
ATOM 11130 C CA . THR C 1 458 ? 51.484 5.884 150.170 1.00 21.74 540 THR C CA 1
ATOM 11131 C C . THR C 1 458 ? 52.643 6.775 150.454 1.00 21.54 540 THR C C 1
ATOM 11132 O O . THR C 1 458 ? 52.686 7.350 151.537 1.00 22.33 540 THR C O 1
ATOM 11136 N N . LEU C 1 459 ? 53.662 6.787 149.600 1.00 21.52 541 LEU C N 1
ATOM 11137 C CA . LEU C 1 459 ? 54.908 7.513 149.965 1.00 21.83 541 LEU C CA 1
ATOM 11138 C C . LEU C 1 459 ? 54.932 8.926 149.395 1.00 20.83 541 LEU C C 1
ATOM 11139 O O . LEU C 1 459 ? 55.330 9.834 150.103 1.00 21.50 541 LEU C O 1
ATOM 11144 N N . VAL C 1 460 ? 54.614 9.068 148.120 1.00 18.82 542 VAL C N 1
ATOM 11145 C CA . VAL C 1 460 ? 54.627 10.327 147.439 1.00 18.08 542 VAL C CA 1
ATOM 11146 C C . VAL C 1 460 ? 53.301 10.569 146.700 1.00 16.82 542 VAL C C 1
ATOM 11147 O O . VAL C 1 460 ? 52.639 9.636 146.294 1.00 15.69 542 VAL C O 1
ATOM 11151 N N . PRO C 1 461 ? 52.921 11.846 146.485 1.00 16.49 543 PRO C N 1
ATOM 11152 C CA . PRO C 1 461 ? 51.585 12.094 145.930 1.00 16.38 543 PRO C CA 1
ATOM 11153 C C . PRO C 1 461 ? 51.424 11.611 144.512 1.00 15.47 543 PRO C C 1
ATOM 11154 O O . PRO C 1 461 ? 50.328 11.362 144.115 1.00 15.39 543 PRO C O 1
ATOM 11158 N N . HIS C 1 462 ? 52.527 11.433 143.771 1.00 14.91 544 HIS C N 1
ATOM 11159 C CA . HIS C 1 462 ? 52.378 11.128 142.331 1.00 14.73 544 HIS C CA 1
ATOM 11160 C C . HIS C 1 462 ? 52.512 9.607 142.044 1.00 14.06 544 HIS C C 1
ATOM 11161 O O . HIS C 1 462 ? 52.418 9.176 140.863 1.00 12.88 544 HIS C O 1
ATOM 11168 N N . VAL C 1 463 ? 52.664 8.785 143.091 1.00 14.03 545 VAL C N 1
ATOM 11169 C CA . VAL C 1 463 ? 52.649 7.324 142.880 1.00 13.95 545 VAL C CA 1
ATOM 11170 C C . VAL C 1 463 ? 51.566 6.706 143.762 1.00 14.00 545 VAL C C 1
ATOM 11171 O O . VAL C 1 463 ? 51.649 6.822 145.008 1.00 14.03 545 VAL C O 1
ATOM 11175 N N . ARG C 1 464 ? 50.490 6.273 143.142 1.00 13.58 546 ARG C N 1
ATOM 11176 C CA . ARG C 1 464 ? 49.365 5.749 143.879 1.00 14.56 546 ARG C CA 1
ATOM 11177 C C . ARG C 1 464 ? 49.045 4.339 143.408 1.00 14.26 546 ARG C C 1
ATOM 11178 O O . ARG C 1 464 ? 49.560 3.899 142.346 1.00 13.82 546 ARG C O 1
ATOM 11186 N N . HIS C 1 465 ? 48.208 3.649 144.183 1.00 14.59 547 HIS C N 1
ATOM 11187 C CA . HIS C 1 465 ? 47.715 2.382 143.770 1.00 14.81 547 HIS C CA 1
ATOM 11188 C C . HIS C 1 465 ? 46.703 2.532 142.569 1.00 14.90 547 HIS C C 1
ATOM 11189 O O . HIS C 1 465 ? 45.942 3.449 142.512 1.00 14.71 547 HIS C O 1
ATOM 11196 N N . CYS C 1 466 ? 46.747 1.555 141.632 1.00 15.79 548 CYS C N 1
ATOM 11197 C CA . CYS C 1 466 ? 45.933 1.521 140.433 1.00 16.60 548 CYS C CA 1
ATOM 11198 C C . CYS C 1 466 ? 44.514 1.322 140.793 1.00 17.52 548 CYS C C 1
ATOM 11199 O O . CYS C 1 466 ? 44.188 0.735 141.816 1.00 16.57 548 CYS C O 1
ATOM 11202 N N . GLU C 1 467 ? 43.644 1.758 139.913 1.00 19.43 549 GLU C N 1
ATOM 11203 C CA . GLU C 1 467 ? 42.163 1.723 140.077 1.00 21.24 549 GLU C CA 1
ATOM 11204 C C . GLU C 1 467 ? 41.699 0.278 139.777 1.00 21.70 549 GLU C C 1
ATOM 11205 O O . GLU C 1 467 ? 40.717 -0.207 140.289 1.00 23.59 549 GLU C O 1
ATOM 11211 N N . ASP C 1 468 ? 42.374 -0.376 138.826 1.00 22.11 550 ASP C N 1
ATOM 11212 C CA . ASP C 1 468 ? 41.976 -1.688 138.361 1.00 23.04 550 ASP C CA 1
ATOM 11213 C C . ASP C 1 468 ? 42.568 -2.821 139.123 1.00 23.94 550 ASP C C 1
ATOM 11214 O O . ASP C 1 468 ? 41.992 -3.897 139.195 1.00 25.20 550 ASP C O 1
ATOM 11219 N N . ILE C 1 469 ? 43.810 -2.655 139.546 1.00 22.45 551 ILE C N 1
ATOM 11220 C CA . ILE C 1 469 ? 44.401 -3.688 140.326 1.00 24.22 551 ILE C CA 1
ATOM 11221 C C . ILE C 1 469 ? 45.065 -3.004 141.504 1.00 21.80 551 ILE C C 1
ATOM 11222 O O . ILE C 1 469 ? 46.121 -2.345 141.381 1.00 19.51 551 ILE C O 1
ATOM 11227 N N . SER C 1 470 ? 44.460 -3.195 142.634 1.00 21.98 552 SER C N 1
ATOM 11228 C CA . SER C 1 470 ? 44.763 -2.374 143.805 1.00 23.08 552 SER C CA 1
ATOM 11229 C C . SER C 1 470 ? 46.174 -2.622 144.344 1.00 21.05 552 SER C C 1
ATOM 11230 O O . SER C 1 470 ? 46.756 -1.738 144.904 1.00 20.35 552 SER C O 1
ATOM 11233 N N . TRP C 1 471 ? 46.728 -3.778 144.053 1.00 19.76 553 TRP C N 1
ATOM 11234 C CA . TRP C 1 471 ? 48.083 -4.126 144.375 1.00 20.70 553 TRP C CA 1
ATOM 11235 C C . TRP C 1 471 ? 49.094 -3.217 143.568 1.00 18.58 553 TRP C C 1
ATOM 11236 O O . TRP C 1 471 ? 50.186 -2.905 144.017 1.00 19.15 553 TRP C O 1
ATOM 11247 N N . GLY C 1 472 ? 48.770 -2.835 142.361 1.00 16.72 554 GLY C N 1
ATOM 11248 C CA . GLY C 1 472 ? 49.710 -2.197 141.460 1.00 15.56 554 GLY C CA 1
ATOM 11249 C C . GLY C 1 472 ? 49.949 -0.700 141.724 1.00 15.11 554 GLY C C 1
ATOM 11250 O O . GLY C 1 472 ? 49.257 -0.059 142.588 1.00 15.22 554 GLY C O 1
ATOM 11251 N N . LEU C 1 473 ? 50.978 -0.180 141.105 1.00 13.51 555 LEU C N 1
ATOM 11252 C CA . LEU C 1 473 ? 51.275 1.217 141.140 1.00 13.34 555 LEU C CA 1
ATOM 11253 C C . LEU C 1 473 ? 51.145 1.924 139.849 1.00 13.27 555 LEU C C 1
ATOM 11254 O O . LEU C 1 473 ? 51.444 1.359 138.772 1.00 12.25 555 LEU C O 1
ATOM 11259 N N . LYS C 1 474 ? 50.773 3.179 139.938 1.00 13.92 556 LYS C N 1
ATOM 11260 C CA . LYS C 1 474 ? 50.853 4.039 138.765 1.00 15.17 556 LYS C CA 1
ATOM 11261 C C . LYS C 1 474 ? 51.146 5.461 139.078 1.00 14.84 556 LYS C C 1
ATOM 11262 O O . LYS C 1 474 ? 50.942 5.923 140.197 1.00 14.90 556 LYS C O 1
ATOM 11268 N N . LEU C 1 475 ? 51.733 6.133 138.120 1.00 14.85 557 LEU C N 1
ATOM 11269 C CA . LEU C 1 475 ? 51.964 7.597 138.211 1.00 15.79 557 LEU C CA 1
ATOM 11270 C C . LEU C 1 475 ? 50.705 8.386 137.902 1.00 16.33 557 LEU C C 1
ATOM 11271 O O . LEU C 1 475 ? 50.005 8.077 136.955 1.00 15.36 557 LEU C O 1
ATOM 11276 N N A VAL C 1 476 ? 50.484 9.391 138.733 0.50 16.69 558 VAL C N 1
ATOM 11277 N N B VAL C 1 476 ? 50.427 9.478 138.638 0.50 17.12 558 VAL C N 1
ATOM 11278 C CA A VAL C 1 476 ? 49.303 10.143 138.754 0.50 17.73 558 VAL C CA 1
ATOM 11279 C CA B VAL C 1 476 ? 49.268 10.357 138.356 0.50 18.56 558 VAL C CA 1
ATOM 11280 C C A VAL C 1 476 ? 49.742 11.574 139.088 0.50 18.95 558 VAL C C 1
ATOM 11281 C C B VAL C 1 476 ? 49.693 11.835 138.188 0.50 20.31 558 VAL C C 1
ATOM 11282 O O A VAL C 1 476 ? 50.810 11.910 139.641 0.50 20.12 558 VAL C O 1
ATOM 11283 O O B VAL C 1 476 ? 50.792 12.229 138.680 0.50 21.52 558 VAL C O 1
ATOM 11292 N N . ASN D 1 11 ? 54.755 61.260 116.606 1.00 47.90 93 ASN D N 1
ATOM 11293 C CA . ASN D 1 11 ? 55.929 60.846 115.804 1.00 48.88 93 ASN D CA 1
ATOM 11294 C C . ASN D 1 11 ? 57.276 60.664 116.570 1.00 50.68 93 ASN D C 1
ATOM 11295 O O . ASN D 1 11 ? 58.262 60.271 115.943 1.00 55.15 93 ASN D O 1
ATOM 11297 N N . SER D 1 12 ? 57.350 60.894 117.893 1.00 51.14 94 SER D N 1
ATOM 11298 C CA . SER D 1 12 ? 58.646 60.819 118.636 1.00 50.43 94 SER D CA 1
ATOM 11299 C C . SER D 1 12 ? 59.497 59.556 118.282 1.00 46.73 94 SER D C 1
ATOM 11300 O O . SER D 1 12 ? 58.987 58.589 117.738 1.00 40.70 94 SER D O 1
ATOM 11303 N N . ASP D 1 13 ? 60.748 59.565 118.731 1.00 44.94 95 ASP D N 1
ATOM 11304 C CA . ASP D 1 13 ? 61.630 58.456 118.527 1.00 44.19 95 ASP D CA 1
ATOM 11305 C C . ASP D 1 13 ? 61.185 57.226 119.273 1.00 41.00 95 ASP D C 1
ATOM 11306 O O . ASP D 1 13 ? 61.267 56.181 118.679 1.00 37.11 95 ASP D O 1
ATOM 11311 N N . LYS D 1 14 ? 60.599 57.366 120.479 1.00 39.34 96 LYS D N 1
ATOM 11312 C CA . LYS D 1 14 ? 59.912 56.233 121.156 1.00 37.33 96 LYS D CA 1
ATOM 11313 C C . LYS D 1 14 ? 58.920 55.519 120.306 1.00 34.32 96 LYS D C 1
ATOM 11314 O O . LYS D 1 14 ? 58.842 54.323 120.328 1.00 31.64 96 LYS D O 1
ATOM 11320 N N . LEU D 1 15 ? 58.142 56.270 119.574 1.00 33.30 97 LEU D N 1
ATOM 11321 C CA . LEU D 1 15 ? 57.135 55.741 118.677 1.00 33.03 97 LEU D CA 1
ATOM 11322 C C . LEU D 1 15 ? 57.623 55.438 117.265 1.00 30.35 97 LEU D C 1
ATOM 11323 O O . LEU D 1 15 ? 56.792 55.195 116.373 1.00 28.96 97 LEU D O 1
ATOM 11328 N N . LEU D 1 16 ? 58.944 55.414 117.089 1.00 29.09 98 LEU D N 1
ATOM 11329 C CA . LEU D 1 16 ? 59.565 55.153 115.776 1.00 29.47 98 LEU D CA 1
ATOM 11330 C C . LEU D 1 16 ? 58.944 55.973 114.648 1.00 29.01 98 LEU D C 1
ATOM 11331 O O . LEU D 1 16 ? 58.499 55.459 113.668 1.00 27.48 98 LEU D O 1
ATOM 11336 N N . GLY D 1 17 ? 58.901 57.287 114.812 1.00 30.25 99 GLY D N 1
ATOM 11337 C CA . GLY D 1 17 ? 58.307 58.142 113.808 1.00 30.49 99 GLY D CA 1
ATOM 11338 C C . GLY D 1 17 ? 56.805 58.032 113.545 1.00 29.91 99 GLY D C 1
ATOM 11339 O O . GLY D 1 17 ? 56.337 58.464 112.493 1.00 29.87 99 GLY D O 1
ATOM 11340 N N . GLY D 1 18 ? 56.033 57.496 114.483 1.00 29.26 100 GLY D N 1
ATOM 11341 C CA . GLY D 1 18 ? 54.606 57.272 114.263 1.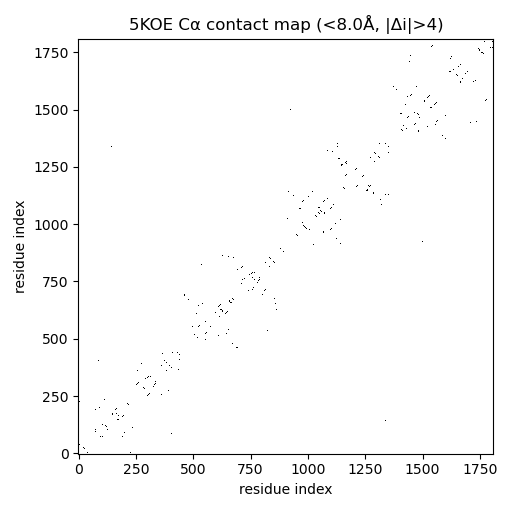00 28.80 100 GLY D CA 1
ATOM 11342 C C . GLY D 1 18 ? 54.268 55.843 113.882 1.00 26.81 100 GLY D C 1
ATOM 11343 O O . GLY D 1 18 ? 53.113 55.474 113.793 1.00 26.98 100 GLY D O 1
ATOM 11344 N N . LEU D 1 19 ? 55.262 54.996 113.727 1.00 25.69 101 LEU D N 1
ATOM 11345 C CA . LEU D 1 19 ? 54.944 53.572 113.456 1.00 25.10 101 LEU D CA 1
ATOM 11346 C C . LEU D 1 19 ? 54.128 52.955 114.601 1.00 23.45 101 LEU D C 1
ATOM 11347 O O . LEU D 1 19 ? 53.199 52.228 114.365 1.00 23.34 101 LEU D O 1
ATOM 11352 N N . LEU D 1 20 ? 54.549 53.211 115.833 1.00 23.23 102 LEU D N 1
ATOM 11353 C CA . LEU D 1 20 ? 53.944 52.661 117.053 1.00 22.83 102 LEU D CA 1
ATOM 11354 C C . LEU D 1 20 ? 52.903 53.603 117.648 1.00 24.13 102 LEU D C 1
ATOM 11355 O O . LEU D 1 20 ? 53.035 54.778 117.516 1.00 24.92 102 LEU D O 1
ATOM 11360 N N . ALA D 1 21 ? 51.811 53.027 118.113 1.00 24.71 103 ALA D N 1
ATOM 11361 C CA . ALA D 1 21 ? 50.758 53.701 118.824 1.00 26.27 103 ALA D CA 1
ATOM 11362 C C . ALA D 1 21 ? 51.245 53.991 120.282 1.00 27.75 103 ALA D C 1
ATOM 11363 O O . ALA D 1 21 ? 51.952 53.202 120.887 1.00 26.13 103 ALA D O 1
ATOM 11365 N N . SER D 1 22 ? 50.884 55.139 120.818 1.00 31.00 104 SER D N 1
ATOM 11366 C CA . SER D 1 22 ? 51.086 55.428 122.258 1.00 33.17 104 SER D CA 1
ATOM 11367 C C . SER D 1 22 ? 50.006 54.753 123.029 1.00 33.78 104 SER D C 1
ATOM 11368 O O . SER D 1 22 ? 49.023 54.356 122.461 1.00 34.83 104 SER D O 1
ATOM 11371 N N . GLY D 1 23 ? 50.196 54.600 124.328 1.00 33.89 105 GLY D N 1
ATOM 11372 C CA . GLY D 1 23 ? 49.142 54.110 125.206 1.00 34.48 105 GLY D CA 1
ATOM 11373 C C . GLY D 1 23 ? 49.260 52.711 125.735 1.00 32.72 105 GLY D C 1
ATOM 11374 O O . GLY D 1 23 ? 48.473 52.311 126.576 1.00 33.61 105 GLY D O 1
ATOM 11375 N N . PHE D 1 24 ? 50.208 51.925 125.224 1.00 31.20 106 PHE D N 1
ATOM 11376 C CA . PHE D 1 24 ? 50.564 50.649 125.864 1.00 30.02 106 PHE D CA 1
ATOM 11377 C C . PHE D 1 24 ? 51.112 50.795 127.270 1.00 30.74 106 PHE D C 1
ATOM 11378 O O . PHE D 1 24 ? 51.771 51.770 127.605 1.00 30.22 106 PHE D O 1
ATOM 11386 N N . ASP D 1 25 ? 50.891 49.796 128.096 1.00 32.84 107 ASP D N 1
ATOM 11387 C CA . ASP D 1 25 ? 51.411 49.869 129.461 1.00 34.78 107 ASP D CA 1
ATOM 11388 C C . ASP D 1 25 ? 52.925 49.687 129.333 1.00 35.76 107 ASP D C 1
ATOM 11389 O O . ASP D 1 25 ? 53.373 48.686 128.718 1.00 33.22 107 ASP D O 1
ATOM 11394 N N . GLU D 1 26 ? 53.725 50.594 129.869 1.00 35.89 108 GLU D N 1
ATOM 11395 C CA . GLU D 1 26 ? 55.177 50.537 129.620 1.00 38.68 108 GLU D CA 1
ATOM 11396 C C . GLU D 1 26 ? 55.944 49.347 130.259 1.00 36.30 108 GLU D C 1
ATOM 11397 O O . GLU D 1 26 ? 56.778 48.677 129.614 1.00 32.91 108 GLU D O 1
ATOM 11403 N N . ASP D 1 27 ? 55.598 49.057 131.506 1.00 34.84 109 ASP D N 1
ATOM 11404 C CA . ASP D 1 27 ? 56.315 48.092 132.341 1.00 35.34 109 ASP D CA 1
ATOM 11405 C C . ASP D 1 27 ? 56.052 46.643 131.936 1.00 32.33 109 ASP D C 1
ATOM 11406 O O . ASP D 1 27 ? 56.941 45.841 132.041 1.00 31.08 109 ASP D O 1
ATOM 11411 N N . SER D 1 28 ? 54.902 46.343 131.362 1.00 29.92 110 SER D N 1
ATOM 11412 C CA . SER D 1 28 ? 54.617 44.999 130.964 1.00 28.44 110 SER D CA 1
ATOM 11413 C C . SER D 1 28 ? 55.342 44.657 129.611 1.00 25.06 110 SER D C 1
ATOM 11414 O O . SER D 1 28 ? 55.487 43.516 129.317 1.00 23.07 110 SER D O 1
ATOM 11417 N N . CYS D 1 29 ? 55.807 45.632 128.862 1.00 22.85 111 CYS D N 1
ATOM 11418 C CA . CYS D 1 29 ? 56.652 45.279 127.677 1.00 21.86 111 CYS D CA 1
ATOM 11419 C C . CYS D 1 29 ? 57.668 46.393 127.613 1.00 21.88 111 CYS D C 1
ATOM 11420 O O . CYS D 1 29 ? 57.485 47.350 126.892 1.00 21.54 111 CYS D O 1
ATOM 11423 N N . LEU D 1 30 ? 58.707 46.287 128.433 1.00 21.68 112 LEU D N 1
ATOM 11424 C CA . LEU D 1 30 ? 59.761 47.295 128.469 1.00 22.69 112 LEU D CA 1
ATOM 11425 C C . LEU D 1 30 ? 60.392 47.533 127.102 1.00 21.42 112 LEU D C 1
ATOM 11426 O O . LEU D 1 30 ? 60.700 48.645 126.770 1.00 21.92 112 LEU D O 1
ATOM 11431 N N . SER D 1 31 ? 60.607 46.511 126.301 1.00 19.80 113 SER D N 1
ATOM 11432 C CA . SER D 1 31 ? 61.267 46.746 125.015 1.00 19.62 113 SER D CA 1
ATOM 11433 C C . SER D 1 31 ? 60.505 47.688 124.038 1.00 20.02 113 SER D C 1
ATOM 11434 O O . SER D 1 31 ? 61.133 48.333 123.205 1.00 20.44 113 SER D O 1
ATOM 11437 N N . ARG D 1 32 ? 59.179 47.819 124.153 1.00 20.26 114 ARG D N 1
ATOM 11438 C CA . ARG D 1 32 ? 58.387 48.491 123.112 1.00 21.23 114 ARG D CA 1
ATOM 11439 C C . ARG D 1 32 ? 58.809 49.947 122.905 1.00 23.35 114 ARG D C 1
ATOM 11440 O O . ARG D 1 32 ? 59.087 50.412 121.767 1.00 23.52 114 ARG D O 1
ATOM 11448 N N . TYR D 1 33 ? 58.826 50.680 123.975 1.00 25.33 115 TYR D N 1
ATOM 11449 C CA . TYR D 1 33 ? 59.271 52.035 123.885 1.00 28.91 115 TYR D CA 1
ATOM 11450 C C . TYR D 1 33 ? 60.735 52.282 124.417 1.00 31.91 115 TYR D C 1
ATOM 11451 O O . TYR D 1 33 ? 61.301 53.341 124.237 1.00 33.64 115 TYR D O 1
ATOM 11460 N N A GLN D 1 34 ? 61.336 51.286 125.069 0.50 31.67 116 GLN D N 1
ATOM 11461 N N B GLN D 1 34 ? 61.348 51.309 125.051 0.50 32.65 116 GLN D N 1
ATOM 11462 C CA A GLN D 1 34 ? 62.690 51.414 125.630 0.50 32.61 116 GLN D CA 1
ATOM 11463 C CA B GLN D 1 34 ? 62.659 51.577 125.563 0.50 34.35 116 GLN D CA 1
ATOM 11464 C C A GLN D 1 34 ? 63.785 51.211 124.628 0.50 32.78 116 GLN D C 1
ATOM 11465 C C B GLN D 1 34 ? 63.742 50.953 124.748 0.50 33.88 116 GLN D C 1
ATOM 11466 O O A GLN D 1 34 ? 64.912 51.582 124.855 0.50 34.51 116 GLN D O 1
ATOM 11467 O O B GLN D 1 34 ? 64.833 50.761 125.242 0.50 36.62 116 GLN D O 1
ATOM 11478 N N . SER D 1 35 ? 63.464 50.661 123.486 1.00 33.80 117 SER D N 1
ATOM 11479 C CA . SER D 1 35 ? 64.460 50.139 122.642 1.00 34.20 117 SER D CA 1
ATOM 11480 C C . SER D 1 35 ? 65.272 51.219 121.991 1.00 35.33 117 SER D C 1
ATOM 11481 O O . SER D 1 35 ? 66.440 50.992 121.651 1.00 34.95 117 SER D O 1
ATOM 11484 N N . VAL D 1 36 ? 64.675 52.401 121.850 1.00 35.60 118 VAL D N 1
ATOM 11485 C CA . VAL D 1 36 ? 65.395 53.610 121.355 1.00 37.23 118 VAL D CA 1
ATOM 11486 C C . VAL D 1 36 ? 66.637 54.037 122.123 1.00 37.73 118 VAL D C 1
ATOM 11487 O O . VAL D 1 36 ? 67.502 54.631 121.559 1.00 37.99 118 VAL D O 1
ATOM 11491 N N . HIS D 1 37 ? 66.688 53.721 123.411 1.00 39.81 119 HIS D N 1
ATOM 11492 C CA . HIS D 1 37 ? 67.892 53.826 124.231 1.00 42.48 119 HIS D CA 1
ATOM 11493 C C . HIS D 1 37 ? 69.099 52.942 123.786 1.00 38.82 119 HIS D C 1
ATOM 11494 O O . HIS D 1 37 ? 70.194 53.208 124.168 1.00 36.62 119 HIS D O 1
ATOM 11501 N N . TYR D 1 38 ? 68.865 51.854 123.019 1.00 35.33 120 TYR D N 1
ATOM 11502 C CA . TYR D 1 38 ? 69.915 50.951 122.555 1.00 34.67 120 TYR D CA 1
ATOM 11503 C C . TYR D 1 38 ? 70.087 50.996 121.035 1.00 37.04 120 TYR D C 1
ATOM 11504 O O . TYR D 1 38 ? 71.207 50.904 120.562 1.00 37.01 120 TYR D O 1
ATOM 11513 N N A ARG D 1 39 ? 68.990 51.001 120.267 0.50 37.47 121 ARG D N 1
ATOM 11514 N N B ARG D 1 39 ? 68.980 51.244 120.350 0.50 37.76 121 ARG D N 1
ATOM 11515 C CA A ARG D 1 39 ? 69.072 51.113 118.769 0.50 38.65 121 ARG D CA 1
ATOM 11516 C CA B ARG D 1 39 ? 68.967 51.477 118.919 0.50 39.27 121 ARG D CA 1
ATOM 11517 C C A ARG D 1 39 ? 69.244 52.602 118.377 0.50 41.62 121 ARG D C 1
ATOM 11518 C C B ARG D 1 39 ? 69.554 52.815 118.601 0.50 42.90 121 ARG D C 1
ATOM 11519 O O A ARG D 1 39 ? 68.560 53.464 118.901 0.50 43.08 121 ARG D O 1
ATOM 11520 O O B ARG D 1 39 ? 69.548 53.767 119.414 0.50 45.00 121 ARG D O 1
ATOM 11535 N N . LYS D 1 40 ? 70.123 52.884 117.412 1.00 46.52 122 LYS D N 1
ATOM 11536 C CA . LYS D 1 40 ? 70.190 54.224 116.756 1.00 49.74 122 LYS D CA 1
ATOM 11537 C C . LYS D 1 40 ? 68.780 54.474 116.111 1.00 49.24 122 LYS D C 1
ATOM 11538 O O . LYS D 1 40 ? 68.166 53.525 115.477 1.00 42.42 122 LYS D O 1
ATOM 11544 N N . PRO D 1 41 ? 68.260 55.727 116.216 1.00 50.41 123 PRO D N 1
ATOM 11545 C CA . PRO D 1 41 ? 66.883 55.964 115.660 1.00 47.72 123 PRO D CA 1
ATOM 11546 C C . PRO D 1 41 ? 66.955 55.734 114.131 1.00 42.60 123 PRO D C 1
ATOM 11547 O O . PRO D 1 41 ? 67.971 56.102 113.532 1.00 47.26 123 PRO D O 1
ATOM 11551 N N . SER D 1 42 ? 66.028 54.965 113.567 1.00 36.22 124 SER D N 1
ATOM 11552 C CA . SER D 1 42 ? 66.131 54.602 112.155 1.00 32.88 124 SER D CA 1
ATOM 11553 C C . SER D 1 42 ? 65.873 55.848 111.297 1.00 32.76 124 SER D C 1
ATOM 11554 O O . SER D 1 42 ? 64.917 56.650 111.548 1.00 32.17 124 SER D O 1
ATOM 11557 N N . PRO D 1 43 ? 66.743 56.048 110.321 1.00 31.66 125 PRO D N 1
ATOM 11558 C CA . PRO D 1 43 ? 66.427 57.118 109.357 1.00 32.53 125 PRO D CA 1
ATOM 11559 C C . PRO D 1 43 ? 65.333 56.789 108.331 1.00 31.52 125 PRO D C 1
ATOM 11560 O O . PRO D 1 43 ? 64.990 57.682 107.543 1.00 31.04 125 PRO D O 1
ATOM 11564 N N . TYR D 1 44 ? 64.855 55.526 108.271 1.00 28.19 126 TYR D N 1
ATOM 11565 C CA . TYR D 1 44 ? 63.768 55.194 107.415 1.00 28.36 126 TYR D CA 1
ATOM 11566 C C . TYR D 1 44 ? 62.496 55.512 108.160 1.00 29.37 126 TYR D C 1
ATOM 11567 O O . TYR D 1 44 ? 62.154 54.863 109.151 1.00 30.18 126 TYR D O 1
ATOM 11576 N N . LYS D 1 45 ? 61.766 56.487 107.700 1.00 30.99 127 LYS D N 1
ATOM 11577 C CA . LYS D 1 45 ? 60.505 56.844 108.377 1.00 33.05 127 LYS D CA 1
ATOM 11578 C C . LYS D 1 45 ? 59.350 56.200 107.695 1.00 30.69 127 LYS D C 1
ATOM 11579 O O . LYS D 1 45 ? 59.270 56.216 106.481 1.00 30.05 127 LYS D O 1
ATOM 11585 N N . PRO D 1 46 ? 58.463 55.607 108.475 1.00 28.40 128 PRO D N 1
ATOM 11586 C CA . PRO D 1 46 ? 57.227 55.142 107.871 1.00 27.44 128 PRO D CA 1
ATOM 11587 C C . PRO D 1 46 ? 56.471 56.240 107.103 1.00 27.16 128 PRO D C 1
ATOM 11588 O O . PRO D 1 46 ? 56.472 57.377 107.516 1.00 28.33 128 PRO D O 1
ATOM 11592 N N . SER D 1 47 ? 55.787 55.911 106.015 1.00 26.28 129 SER D N 1
ATOM 11593 C CA . SER D 1 47 ? 55.055 56.939 105.274 1.00 27.24 129 SER D CA 1
ATOM 11594 C C . SER D 1 47 ? 53.802 57.253 106.118 1.00 27.52 129 SER D C 1
ATOM 11595 O O . SER D 1 47 ? 53.295 56.406 106.878 1.00 26.03 129 SER D O 1
ATOM 11598 N N . SER D 1 48 ? 53.260 58.424 105.918 1.00 29.19 130 SER D N 1
ATOM 11599 C CA . SER D 1 48 ? 52.016 58.754 106.593 1.00 30.76 130 SER D CA 1
ATOM 11600 C C . SER D 1 48 ? 50.821 57.836 106.114 1.00 30.14 130 SER D C 1
ATOM 11601 O O . SER D 1 48 ? 49.985 57.458 106.929 1.00 30.36 130 SER D O 1
ATOM 11604 N N . TYR D 1 49 ? 50.829 57.406 104.852 1.00 29.40 131 TYR D N 1
ATOM 11605 C CA . TYR D 1 49 ? 49.915 56.393 104.379 1.00 28.88 131 TYR D CA 1
ATOM 11606 C C . TYR D 1 49 ? 50.015 55.061 105.142 1.00 25.30 131 TYR D C 1
ATOM 11607 O O . TYR D 1 49 ? 49.029 54.495 105.536 1.00 24.51 131 TYR D O 1
ATOM 11616 N N . LEU D 1 50 ? 51.208 54.562 105.352 1.00 23.04 132 LEU D N 1
ATOM 11617 C CA . LEU D 1 50 ? 51.379 53.335 106.190 1.00 21.12 132 LEU D CA 1
ATOM 11618 C C . LEU D 1 50 ? 50.923 53.609 107.639 1.00 21.54 132 LEU D C 1
ATOM 11619 O O . LEU D 1 50 ? 50.302 52.726 108.248 1.00 19.97 132 LEU D O 1
ATOM 11624 N N . ILE D 1 51 ? 51.296 54.775 108.199 1.00 23.19 133 ILE D N 1
ATOM 11625 C CA . ILE D 1 51 ? 50.938 55.057 109.569 1.00 24.28 133 ILE D CA 1
ATOM 11626 C C . ILE D 1 51 ? 49.416 54.977 109.702 1.00 25.38 133 ILE D C 1
ATOM 11627 O O . ILE D 1 51 ? 48.884 54.328 110.616 1.00 23.95 133 ILE D O 1
ATOM 11632 N N . SER D 1 52 ? 48.708 55.570 108.738 1.00 27.21 134 SER D N 1
ATOM 11633 C CA . SER D 1 52 ? 47.271 55.601 108.922 1.00 28.80 134 SER D CA 1
ATOM 11634 C C . SER D 1 52 ? 46.639 54.206 108.636 1.00 27.02 134 SER D C 1
ATOM 11635 O O . SER D 1 52 ? 45.698 53.797 109.302 1.00 27.23 134 SER D O 1
ATOM 11638 N N . LYS D 1 53 ? 47.259 53.405 107.786 1.00 25.63 135 LYS D N 1
ATOM 11639 C CA . LYS D 1 53 ? 46.775 52.030 107.525 1.00 23.96 135 LYS D CA 1
ATOM 11640 C C . LYS D 1 53 ? 46.919 51.181 108.817 1.00 21.61 135 LYS D C 1
ATOM 11641 O O . LYS D 1 53 ? 46.082 50.314 109.093 1.00 20.35 135 LYS D O 1
ATOM 11647 N N . LEU D 1 54 ? 47.988 51.438 109.554 1.00 20.63 136 LEU D N 1
ATOM 11648 C CA . LEU D 1 54 ? 48.234 50.724 110.838 1.00 20.58 136 LEU D CA 1
ATOM 11649 C C . LEU D 1 54 ? 47.250 51.135 111.893 1.00 21.32 136 LEU D C 1
ATOM 11650 O O . LEU D 1 54 ? 46.695 50.313 112.588 1.00 21.12 136 LEU D O 1
ATOM 11655 N N . ARG D 1 55 ? 46.974 52.420 111.990 1.00 23.00 137 ARG D N 1
ATOM 11656 C CA . ARG D 1 55 ? 45.997 52.904 112.958 1.00 23.64 137 ARG D CA 1
ATOM 11657 C C . ARG D 1 55 ? 44.611 52.360 112.563 1.00 23.19 137 ARG D C 1
ATOM 11658 O O . ARG D 1 55 ? 43.855 51.908 113.402 1.00 21.81 137 ARG D O 1
ATOM 11666 N N . ASN D 1 56 ? 44.284 52.382 111.277 1.00 23.90 138 ASN D N 1
ATOM 11667 C CA . ASN D 1 56 ? 43.043 51.725 110.791 1.00 25.08 138 ASN D CA 1
ATOM 11668 C C . ASN D 1 56 ? 42.942 50.173 110.946 1.00 22.67 138 ASN D C 1
ATOM 11669 O O . ASN D 1 56 ? 41.874 49.629 111.302 1.00 23.19 138 ASN D O 1
ATOM 11674 N N . TYR D 1 57 ? 44.063 49.521 110.873 1.00 20.69 139 TYR D N 1
ATOM 11675 C CA . TYR D 1 57 ? 44.206 48.116 111.210 1.00 19.21 139 TYR D CA 1
ATOM 11676 C C . TYR D 1 57 ? 43.818 47.911 112.661 1.00 19.41 139 TYR D C 1
ATOM 11677 O O . TYR D 1 57 ? 43.082 47.024 112.993 1.00 18.92 139 TYR D O 1
ATOM 11686 N N . GLU D 1 58 ? 44.334 48.723 113.524 1.00 20.16 140 GLU D N 1
ATOM 11687 C CA . GLU D 1 58 ? 44.027 48.595 114.944 1.00 20.94 140 GLU D CA 1
ATOM 11688 C C . GLU D 1 58 ? 42.554 48.756 115.275 1.00 21.83 140 GLU D C 1
ATOM 11689 O O . GLU D 1 58 ? 42.075 48.064 116.199 1.00 21.59 140 GLU D O 1
ATOM 11695 N N . LYS D 1 59 ? 41.859 49.688 114.611 1.00 23.50 141 LYS D N 1
ATOM 11696 C CA . LYS D 1 59 ? 40.409 49.811 114.717 1.00 25.30 141 LYS D CA 1
ATOM 11697 C C . LYS D 1 59 ? 39.721 48.574 114.230 1.00 23.95 141 LYS D C 1
ATOM 11698 O O . LYS D 1 59 ? 38.799 48.130 114.823 1.00 23.69 141 LYS D O 1
ATOM 11704 N N . LEU D 1 60 ? 40.178 47.994 113.116 1.00 22.75 142 LEU D N 1
ATOM 11705 C CA . LEU D 1 60 ? 39.541 46.762 112.628 1.00 22.26 142 LEU D CA 1
ATOM 11706 C C . LEU D 1 60 ? 39.764 45.628 113.643 1.00 21.32 142 LEU D C 1
ATOM 11707 O O . LEU D 1 60 ? 38.866 44.809 113.891 1.00 20.77 142 LEU D O 1
ATOM 11712 N N . HIS D 1 61 ? 40.987 45.544 114.147 1.00 20.52 143 HIS D N 1
ATOM 11713 C CA . HIS D 1 61 ? 41.333 44.517 115.100 1.00 20.63 143 HIS D CA 1
ATOM 11714 C C . HIS D 1 61 ? 40.510 44.589 116.391 1.00 21.66 143 HIS D C 1
ATOM 11715 O O . HIS D 1 61 ? 40.051 43.541 116.894 1.00 21.42 143 HIS D O 1
ATOM 11722 N N . LYS D 1 62 ? 40.288 45.815 116.871 1.00 23.41 144 LYS D N 1
ATOM 11723 C CA . LYS D 1 62 ? 39.503 46.095 118.104 1.00 25.83 144 LYS D CA 1
ATOM 11724 C C . LYS D 1 62 ? 38.034 45.635 117.869 1.00 25.95 144 LYS D C 1
ATOM 11725 O O . LYS D 1 62 ? 37.395 45.027 118.693 1.00 25.26 144 LYS D O 1
ATOM 11731 N N . ARG D 1 63 ? 37.550 45.810 116.671 1.00 25.65 145 ARG D N 1
ATOM 11732 C CA . ARG D 1 63 ? 36.144 45.469 116.315 1.00 26.46 145 ARG D CA 1
ATOM 11733 C C . ARG D 1 63 ? 35.907 43.936 116.055 1.00 25.13 145 ARG D C 1
ATOM 11734 O O . ARG D 1 63 ? 34.908 43.365 116.514 1.00 24.48 145 ARG D O 1
ATOM 11742 N N . CYS D 1 64 ? 36.837 43.272 115.348 1.00 23.69 146 CYS D N 1
ATOM 11743 C CA . CYS D 1 64 ? 36.674 41.903 114.882 1.00 23.58 146 CYS D CA 1
ATOM 11744 C C . CYS D 1 64 ? 37.570 40.885 115.568 1.00 21.45 146 CYS D C 1
ATOM 11745 O O . CYS D 1 64 ? 37.564 39.698 115.226 1.00 20.20 146 CYS D O 1
ATOM 11748 N N . GLY D 1 65 ? 38.439 41.364 116.425 1.00 21.00 147 GLY D N 1
ATOM 11749 C CA . GLY D 1 65 ? 39.441 40.527 117.090 1.00 20.56 147 GLY D CA 1
ATOM 11750 C C . GLY D 1 65 ? 38.943 39.472 118.060 1.00 21.70 147 GLY D C 1
ATOM 11751 O O . GLY D 1 65 ? 37.772 39.434 118.377 1.00 22.23 147 GLY D O 1
ATOM 11752 N N . PRO D 1 66 ? 39.881 38.681 118.621 1.00 22.15 148 PRO D N 1
ATOM 11753 C CA . PRO D 1 66 ? 39.540 37.566 119.463 1.00 23.24 148 PRO D CA 1
ATOM 11754 C C . PRO D 1 66 ? 38.806 37.992 120.673 1.00 23.92 148 PRO D C 1
ATOM 11755 O O . PRO D 1 66 ? 39.029 39.088 121.226 1.00 23.71 148 PRO D O 1
ATOM 11759 N N . GLY D 1 67 ? 37.737 37.242 120.897 1.00 25.23 149 GLY D N 1
ATOM 11760 C CA . GLY D 1 67 ? 36.895 37.470 122.018 1.00 26.55 149 GLY D CA 1
ATOM 11761 C C . GLY D 1 67 ? 35.790 38.494 121.816 1.00 27.93 149 GLY D C 1
ATOM 11762 O O . GLY D 1 67 ? 34.954 38.647 122.658 1.00 28.11 149 GLY D O 1
ATOM 11763 N N . THR D 1 68 ? 35.787 39.237 120.728 1.00 26.84 150 THR D N 1
ATOM 11764 C CA . THR D 1 68 ? 34.703 40.224 120.514 1.00 27.15 150 THR D CA 1
ATOM 11765 C C . THR D 1 68 ? 33.407 39.532 120.006 1.00 27.61 150 THR D C 1
ATOM 11766 O O . THR D 1 68 ? 33.370 38.393 119.555 1.00 25.70 150 THR D O 1
ATOM 11770 N N . GLU D 1 69 ? 32.318 40.282 120.143 1.00 28.88 151 GLU D N 1
ATOM 11771 C CA . GLU D 1 69 ? 31.047 39.862 119.662 1.00 29.75 151 GLU D CA 1
ATOM 11772 C C . GLU D 1 69 ? 31.098 39.455 118.154 1.00 27.75 151 GLU D C 1
ATOM 11773 O O . GLU D 1 69 ? 30.497 38.456 117.745 1.00 26.68 151 GLU D O 1
ATOM 11779 N N . SER D 1 70 ? 31.723 40.297 117.339 1.00 26.13 152 SER D N 1
ATOM 11780 C CA . SER D 1 70 ? 31.808 40.007 115.892 1.00 25.43 152 SER D CA 1
ATOM 11781 C C . SER D 1 70 ? 32.642 38.757 115.612 1.00 23.99 152 SER D C 1
ATOM 11782 O O . SER D 1 70 ? 32.343 38.010 114.695 1.00 23.40 152 SER D O 1
ATOM 11785 N N . TYR D 1 71 ? 33.726 38.536 116.373 1.00 23.18 153 TYR D N 1
ATOM 11786 C CA . TYR D 1 71 ? 34.499 37.308 116.226 1.00 22.35 153 TYR D CA 1
ATOM 11787 C C . TYR D 1 71 ? 33.631 36.102 116.443 1.00 23.31 153 TYR D C 1
ATOM 11788 O O . TYR D 1 71 ? 33.655 35.138 115.674 1.00 22.83 153 TYR D O 1
ATOM 11797 N N . LYS D 1 72 ? 32.850 36.157 117.525 1.00 24.52 154 LYS D N 1
ATOM 11798 C CA . LYS D 1 72 ? 32.067 35.003 117.924 1.00 26.88 154 LYS D CA 1
ATOM 11799 C C . LYS D 1 72 ? 30.983 34.767 116.892 1.00 28.05 154 LYS D C 1
ATOM 11800 O O . LYS D 1 72 ? 30.749 33.663 116.498 1.00 29.71 154 LYS D O 1
ATOM 11806 N N . LYS D 1 73 ? 30.428 35.810 116.338 1.00 29.61 155 LYS D N 1
ATOM 11807 C CA . LYS D 1 73 ? 29.552 35.633 115.163 1.00 31.33 155 LYS D CA 1
ATOM 11808 C C . LYS D 1 73 ? 30.253 35.033 113.908 1.00 29.22 155 LYS D C 1
ATOM 11809 O O . LYS D 1 73 ? 29.706 34.162 113.288 1.00 29.18 155 LYS D O 1
ATOM 11815 N N . ALA D 1 74 ? 31.450 35.486 113.582 1.00 27.42 156 ALA D N 1
ATOM 11816 C CA . ALA D 1 74 ? 32.189 34.967 112.459 1.00 26.51 156 ALA D CA 1
ATOM 11817 C C . ALA D 1 74 ? 32.522 33.504 112.637 1.00 26.30 156 ALA D C 1
ATOM 11818 O O . ALA D 1 74 ? 32.488 32.768 111.679 1.00 26.51 156 ALA D O 1
ATOM 11820 N N . LEU D 1 75 ? 32.728 33.034 113.855 1.00 27.58 157 LEU D N 1
ATOM 11821 C CA . LEU D 1 75 ? 33.037 31.640 114.103 1.00 28.26 157 LEU D CA 1
ATOM 11822 C C . LEU D 1 75 ? 31.930 30.700 113.688 1.00 29.84 157 LEU D C 1
ATOM 11823 O O . LEU D 1 75 ? 32.196 29.581 113.292 1.00 28.39 157 LEU D O 1
ATOM 11828 N N . LYS D 1 76 ? 30.674 31.129 113.834 1.00 32.33 158 LYS D N 1
ATOM 11829 C CA . LYS D 1 76 ? 29.543 30.377 113.288 1.00 35.57 158 LYS D CA 1
ATOM 11830 C C . LYS D 1 76 ? 29.651 29.986 111.823 1.00 35.94 158 LYS D C 1
ATOM 11831 O O . LYS D 1 76 ? 29.182 28.942 111.426 1.00 35.54 158 LYS D O 1
ATOM 11837 N N . GLN D 1 77 ? 30.294 30.802 111.000 1.00 35.43 159 GLN D N 1
ATOM 11838 C CA . GLN D 1 77 ? 30.490 30.418 109.598 1.00 36.31 159 GLN D CA 1
ATOM 11839 C C . GLN D 1 77 ? 31.249 29.080 109.434 1.00 35.92 159 GLN D C 1
ATOM 11840 O O . GLN D 1 77 ? 31.017 28.315 108.514 1.00 34.99 159 GLN D O 1
ATOM 11846 N N . LEU D 1 78 ? 32.156 28.791 110.346 1.00 36.92 160 LEU D N 1
ATOM 11847 C CA . LEU D 1 78 ? 32.886 27.552 110.273 1.00 38.80 160 LEU D CA 1
ATOM 11848 C C . LEU D 1 78 ? 32.030 26.295 110.569 1.00 44.22 160 LEU D C 1
ATOM 11849 O O . LEU D 1 78 ? 32.485 25.195 110.307 1.00 45.70 160 LEU D O 1
ATOM 11854 N N . ASP D 1 79 ? 30.817 26.440 111.131 1.00 47.96 161 ASP D N 1
ATOM 11855 C CA . ASP D 1 79 ? 29.972 25.284 111.359 1.00 53.53 161 ASP D CA 1
ATOM 11856 C C . ASP D 1 79 ? 29.472 24.610 110.095 1.00 57.24 161 ASP D C 1
ATOM 11857 O O . ASP D 1 79 ? 29.092 23.449 110.143 1.00 56.15 161 ASP D O 1
ATOM 11862 N N A GLN D 1 80 ? 29.498 25.346 108.978 0.50 57.90 162 GLN D N 1
ATOM 11863 N N B GLN D 1 80 ? 29.485 25.320 108.969 0.50 58.08 162 GLN D N 1
ATOM 11864 C CA A GLN D 1 80 ? 29.081 24.847 107.682 0.50 59.60 162 GLN D CA 1
ATOM 11865 C CA B GLN D 1 80 ? 29.085 24.746 107.700 0.50 59.92 162 GLN D CA 1
ATOM 11866 C C A GLN D 1 80 ? 30.244 24.923 106.696 0.50 62.20 162 GLN D C 1
ATOM 11867 C C B GLN D 1 80 ? 30.190 24.962 106.669 0.50 62.48 162 GLN D C 1
ATOM 11868 O O A GLN D 1 80 ? 31.239 25.641 106.910 0.50 59.32 162 GLN D O 1
ATOM 11869 O O B GLN D 1 80 ? 31.099 25.796 106.840 0.50 60.06 162 GLN D O 1
ATOM 11880 N N . GLU D 1 81 ? 30.116 24.181 105.601 1.00 65.72 163 GLU D N 1
ATOM 11881 C CA . GLU D 1 81 ? 31.181 24.135 104.609 1.00 69.23 163 GLU D CA 1
ATOM 11882 C C . GLU D 1 81 ? 31.137 25.408 103.712 1.00 65.37 163 GLU D C 1
ATOM 11883 O O . GLU D 1 81 ? 32.190 25.883 103.204 1.00 57.21 163 GLU D O 1
ATOM 11889 N N . HIS D 1 82 ? 29.930 25.978 103.607 1.00 62.41 164 HIS D N 1
ATOM 11890 C CA . HIS D 1 82 ? 29.650 27.151 102.779 1.00 65.79 164 HIS D CA 1
ATOM 11891 C C . HIS D 1 82 ? 28.919 28.217 103.590 1.00 63.82 164 HIS D C 1
ATOM 11892 O O . HIS D 1 82 ? 28.310 27.885 104.599 1.00 67.40 164 HIS D O 1
ATOM 11899 N N . ILE D 1 83 ? 29.035 29.488 103.197 1.00 61.02 165 ILE D N 1
ATOM 11900 C CA . ILE D 1 83 ? 28.331 30.577 103.888 1.00 64.55 165 ILE D CA 1
ATOM 11901 C C . ILE D 1 83 ? 27.027 31.031 103.189 1.00 69.80 165 ILE D C 1
ATOM 11902 O O . ILE D 1 83 ? 26.832 30.867 101.985 1.00 64.72 165 ILE D O 1
ATOM 11907 N N . ASP D 1 84 ? 26.165 31.646 103.985 1.00 76.33 166 ASP D N 1
ATOM 11908 C CA . ASP D 1 84 ? 24.868 32.142 103.515 1.00 84.73 166 ASP D CA 1
ATOM 11909 C C . ASP D 1 84 ? 24.933 33.672 103.633 1.00 82.76 166 ASP D C 1
ATOM 11910 O O . ASP D 1 84 ? 24.596 34.236 104.666 1.00 82.79 166 ASP D O 1
ATOM 11915 N N . GLY D 1 85 ? 25.478 34.322 102.607 1.00 82.40 167 GLY D N 1
ATOM 11916 C CA . GLY D 1 85 ? 25.668 35.784 102.624 1.00 83.54 167 GLY D CA 1
ATOM 11917 C C . GLY D 1 85 ? 26.909 36.354 103.341 1.00 82.13 167 GLY D C 1
ATOM 11918 O O . GLY D 1 85 ? 27.579 35.668 104.131 1.00 75.30 167 GLY D O 1
ATOM 11919 N N . ASP D 1 86 ? 27.165 37.643 103.071 1.00 77.90 168 ASP D N 1
ATOM 11920 C CA . ASP D 1 86 ? 28.332 38.391 103.568 1.00 70.34 168 ASP D CA 1
ATOM 11921 C C . ASP D 1 86 ? 28.311 38.685 105.088 1.00 62.42 168 ASP D C 1
ATOM 11922 O O . ASP D 1 86 ? 27.365 39.253 105.621 1.00 63.24 168 ASP D O 1
ATOM 11924 N N . GLY D 1 87 ? 29.392 38.297 105.767 1.00 55.56 169 GLY D N 1
ATOM 11925 C CA . GLY D 1 87 ? 29.617 38.640 107.148 1.00 48.30 169 GLY D CA 1
ATOM 11926 C C . GLY D 1 87 ? 30.204 40.040 107.270 1.00 44.87 169 GLY D C 1
ATOM 11927 O O . GLY D 1 87 ? 30.376 40.766 106.285 1.00 44.80 169 GLY D O 1
ATOM 11928 N N . GLU D 1 88 ? 30.558 40.396 108.499 1.00 39.34 170 GLU D N 1
ATOM 11929 C CA . GLU D 1 88 ? 31.063 41.709 108.843 1.00 36.95 170 GLU D CA 1
ATOM 11930 C C . GLU D 1 88 ? 32.577 41.765 108.980 1.00 33.96 170 GLU D C 1
ATOM 11931 O O . GLU D 1 88 ? 33.156 42.869 109.077 1.00 35.01 170 GLU D O 1
ATOM 11937 N N . CYS D 1 89 ? 33.221 40.601 109.098 1.00 30.30 171 CYS D N 1
ATOM 11938 C CA . CYS D 1 89 ? 34.680 40.496 109.436 1.00 28.05 171 CYS D CA 1
ATOM 11939 C C . CYS D 1 89 ? 35.316 39.371 108.609 1.00 26.30 171 CYS D C 1
ATOM 11940 O O . CYS D 1 89 ? 34.671 38.382 108.272 1.00 25.02 171 CYS D O 1
ATOM 11943 N N . LYS D 1 90 ? 36.573 39.571 108.215 1.00 24.23 172 LYS D N 1
ATOM 11944 C CA . LYS D 1 90 ? 37.342 38.528 107.567 1.00 22.82 172 LYS D CA 1
ATOM 11945 C C . LYS D 1 90 ? 38.706 38.406 108.211 1.00 19.30 172 LYS D C 1
ATOM 11946 O O . LYS D 1 90 ? 39.173 39.332 108.831 1.00 18.27 172 LYS D O 1
ATOM 11952 N N . TYR D 1 91 ? 39.245 37.198 108.116 1.00 17.32 173 TYR D N 1
ATOM 11953 C CA . TYR D 1 91 ? 40.394 36.703 108.894 1.00 16.13 173 TYR D CA 1
ATOM 11954 C C . TYR D 1 91 ? 41.428 36.001 108.026 1.00 15.47 173 TYR D C 1
ATOM 11955 O O . TYR D 1 91 ? 41.116 35.362 107.017 1.00 15.72 173 TYR D O 1
ATOM 11964 N N . VAL D 1 92 ? 42.652 36.125 108.477 1.00 15.06 174 VAL D N 1
ATOM 11965 C CA . VAL D 1 92 ? 43.697 35.256 108.138 1.00 14.56 174 VAL D CA 1
ATOM 11966 C C . VAL D 1 92 ? 44.429 34.769 109.374 1.00 14.02 174 VAL D C 1
ATOM 11967 O O . VAL D 1 92 ? 44.969 35.542 110.131 1.00 13.81 174 VAL D O 1
ATOM 11971 N N . VAL D 1 93 ? 44.572 33.465 109.488 1.00 14.01 175 VAL D N 1
ATOM 11972 C CA . VAL D 1 93 ? 45.184 32.800 110.611 1.00 13.96 175 VAL D CA 1
ATOM 11973 C C . VAL D 1 93 ? 46.590 32.293 110.198 1.00 13.89 175 VAL D C 1
ATOM 11974 O O . VAL D 1 93 ? 46.675 31.503 109.189 1.00 14.67 175 VAL D O 1
ATOM 11978 N N . TRP D 1 94 ? 47.597 32.737 110.897 1.00 12.45 176 TRP D N 1
ATOM 11979 C CA . TRP D 1 94 ? 48.946 32.221 110.626 1.00 12.28 176 TRP D CA 1
ATOM 11980 C C . TRP D 1 94 ? 49.192 31.085 111.525 1.00 12.56 176 TRP D C 1
ATOM 11981 O O . TRP D 1 94 ? 49.003 31.180 112.803 1.00 11.74 176 TRP D O 1
ATOM 11992 N N . ILE D 1 95 ? 49.642 29.987 110.940 1.00 12.78 177 ILE D N 1
ATOM 11993 C CA . ILE D 1 95 ? 49.961 28.799 111.707 1.00 14.23 177 ILE D CA 1
ATOM 11994 C C . ILE D 1 95 ? 51.431 28.809 112.168 1.00 14.82 177 ILE D C 1
ATOM 11995 O O . ILE D 1 95 ? 52.313 29.097 111.376 1.00 15.24 177 ILE D O 1
ATOM 12000 N N . SER D 1 96 ? 51.712 28.501 113.452 1.00 15.78 178 SER D N 1
ATOM 12001 C CA . SER D 1 96 ? 53.077 28.469 113.951 1.00 16.50 178 SER D CA 1
ATOM 12002 C C . SER D 1 96 ? 53.848 27.270 113.347 1.00 16.47 178 SER D C 1
ATOM 12003 O O . SER D 1 96 ? 53.432 26.137 113.500 1.00 17.99 178 SER D O 1
ATOM 12006 N N . PHE D 1 97 ? 54.856 27.506 112.559 1.00 15.83 179 PHE D N 1
ATOM 12007 C CA . PHE D 1 97 ? 55.469 26.439 111.717 1.00 16.77 179 PHE D CA 1
ATOM 12008 C C . PHE D 1 97 ? 56.927 26.813 111.426 1.00 16.82 179 PHE D C 1
ATOM 12009 O O . PHE D 1 97 ? 57.180 27.976 111.056 1.00 17.55 179 PHE D O 1
ATOM 12017 N N . SER D 1 98 ? 57.841 25.871 111.438 1.00 16.71 180 SER D N 1
ATOM 12018 C CA . SER D 1 98 ? 59.237 26.109 111.132 1.00 16.98 180 SER D CA 1
ATOM 12019 C C . SER D 1 98 ? 59.999 26.885 112.261 1.00 16.33 180 SER D C 1
ATOM 12020 O O . SER D 1 98 ? 59.417 27.095 113.358 1.00 16.30 180 SER D O 1
ATOM 12023 N N . GLY D 1 99 ? 61.251 27.189 111.978 1.00 15.41 181 GLY D N 1
ATOM 12024 C CA . GLY D 1 99 ? 62.243 27.798 112.907 1.00 15.23 181 GLY D CA 1
ATOM 12025 C C . GLY D 1 99 ? 61.875 29.227 113.122 1.00 14.45 181 GLY D C 1
ATOM 12026 O O . GLY D 1 99 ? 61.112 29.812 112.307 1.00 12.96 181 GLY D O 1
ATOM 12027 N N . LEU D 1 100 ? 62.576 29.807 114.089 1.00 14.52 182 LEU D N 1
ATOM 12028 C CA . LEU D 1 100 ? 62.195 31.120 114.572 1.00 14.83 182 LEU D CA 1
ATOM 12029 C C . LEU D 1 100 ? 62.292 32.223 113.494 1.00 13.42 182 LEU D C 1
ATOM 12030 O O . LEU D 1 100 ? 61.379 33.076 113.382 1.00 12.70 182 LEU D O 1
ATOM 12035 N N . GLY D 1 101 ? 63.403 32.244 112.771 1.00 13.15 183 GLY D N 1
ATOM 12036 C CA . GLY D 1 101 ? 63.635 33.245 111.724 1.00 13.21 183 GLY D CA 1
ATOM 12037 C C . GLY D 1 101 ? 62.536 33.149 110.637 1.00 12.46 183 GLY D C 1
ATOM 12038 O O . GLY D 1 101 ? 61.930 34.150 110.216 1.00 11.80 183 GLY D O 1
ATOM 12039 N N . ASN D 1 102 ? 62.220 31.939 110.209 1.00 12.69 184 ASN D N 1
ATOM 12040 C CA . ASN D 1 102 ? 61.113 31.745 109.246 1.00 12.57 184 ASN D CA 1
ATOM 12041 C C . ASN D 1 102 ? 59.797 32.157 109.790 1.00 11.89 184 ASN D C 1
ATOM 12042 O O . ASN D 1 102 ? 59.000 32.812 109.091 1.00 10.98 184 ASN D O 1
ATOM 12047 N N . ARG D 1 103 ? 59.567 31.937 111.109 1.00 11.98 185 ARG D N 1
ATOM 12048 C CA . ARG D 1 103 ? 58.303 32.429 111.657 1.00 11.63 185 ARG D CA 1
ATOM 12049 C C . ARG D 1 103 ? 58.163 33.918 111.556 1.00 10.69 185 ARG D C 1
ATOM 12050 O O . ARG D 1 103 ? 57.045 34.423 111.275 1.00 10.20 185 ARG D O 1
ATOM 12058 N N . ILE D 1 104 ? 59.157 34.620 112.012 1.00 10.20 186 ILE D N 1
ATOM 12059 C CA . ILE D 1 104 ? 59.090 36.022 112.083 1.00 10.32 186 ILE D CA 1
ATOM 12060 C C . ILE D 1 104 ? 58.879 36.618 110.660 1.00 10.36 186 ILE D C 1
ATOM 12061 O O . ILE D 1 104 ? 58.011 37.441 110.432 1.00 10.49 186 ILE D O 1
ATOM 12066 N N . LEU D 1 105 ? 59.618 36.123 109.737 1.00 10.48 187 LEU D N 1
ATOM 12067 C CA . LEU D 1 105 ? 59.456 36.608 108.356 1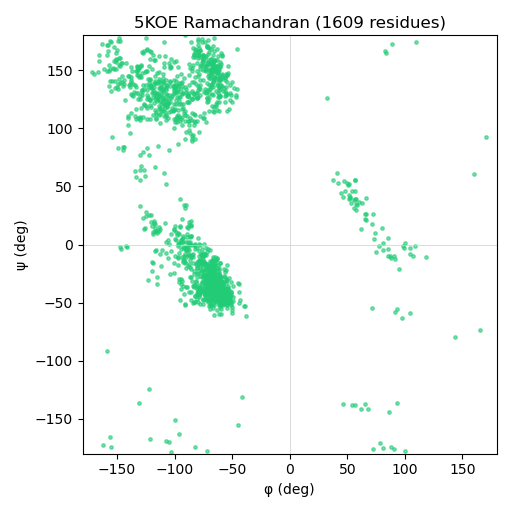.00 10.70 187 LEU D CA 1
ATOM 12068 C C . LEU D 1 105 ? 58.089 36.246 107.723 1.00 10.95 187 LEU D C 1
ATOM 12069 O O . LEU D 1 105 ? 57.472 37.047 106.957 1.00 11.74 187 LEU D O 1
ATOM 12074 N N . SER D 1 106 ? 57.656 35.017 107.921 1.00 11.14 188 SER D N 1
ATOM 12075 C CA . SER D 1 106 ? 56.410 34.646 107.298 1.00 11.38 188 SER D CA 1
ATOM 12076 C C . SER D 1 106 ? 55.214 35.298 107.983 1.00 11.11 188 SER D C 1
ATOM 12077 O O . SER D 1 106 ? 54.234 35.574 107.305 1.00 10.59 188 SER D O 1
ATOM 12080 N N . LEU D 1 107 ? 55.316 35.556 109.271 1.00 10.71 189 LEU D N 1
ATOM 12081 C CA . LEU D 1 107 ? 54.240 36.265 109.971 1.00 11.63 189 LEU D CA 1
ATOM 12082 C C . LEU D 1 107 ? 54.217 37.702 109.503 1.00 11.26 189 LEU D C 1
ATOM 12083 O O . LEU D 1 107 ? 53.105 38.279 109.281 1.00 11.48 189 LEU D O 1
ATOM 12088 N N . ALA D 1 108 ? 55.389 38.276 109.289 1.00 10.86 190 ALA D N 1
ATOM 12089 C CA . ALA D 1 108 ? 55.336 39.633 108.795 1.00 11.53 190 ALA D CA 1
ATOM 12090 C C . ALA D 1 108 ? 54.653 39.691 107.346 1.00 11.94 190 ALA D C 1
ATOM 12091 O O . ALA D 1 108 ? 53.855 40.561 107.071 1.00 11.72 190 ALA D O 1
ATOM 12093 N N . SER D 1 109 ? 54.921 38.667 106.539 1.00 11.63 191 SER D N 1
ATOM 12094 C CA . SER D 1 109 ? 54.374 38.545 105.232 1.00 11.68 191 SER D CA 1
ATOM 12095 C C . SER D 1 109 ? 52.843 38.379 105.256 1.00 11.66 191 SER D C 1
ATOM 12096 O O . SER D 1 109 ? 52.094 39.049 104.553 1.00 12.05 191 SER D O 1
ATOM 12099 N N . VAL D 1 110 ? 52.377 37.496 106.117 1.00 11.51 192 VAL D N 1
ATOM 12100 C CA . VAL D 1 110 ? 50.916 37.339 106.359 1.00 11.77 192 VAL D CA 1
ATOM 12101 C C . VAL D 1 110 ? 50.248 38.546 106.893 1.00 11.77 192 VAL D C 1
ATOM 12102 O O . VAL D 1 110 ? 49.165 38.872 106.458 1.00 12.40 192 VAL D O 1
ATOM 12106 N N . PHE D 1 111 ? 50.936 39.306 107.736 1.00 11.67 193 PHE D N 1
ATOM 12107 C CA . PHE D 1 111 ? 50.441 40.587 108.176 1.00 11.91 193 PHE D CA 1
ATOM 12108 C C . PHE D 1 111 ? 50.222 41.528 106.981 1.00 11.82 193 PHE D C 1
ATOM 12109 O O . PHE D 1 111 ? 49.205 42.180 106.912 1.00 12.23 193 PHE D O 1
ATOM 12117 N N . LEU D 1 112 ? 51.254 41.744 106.186 1.00 11.73 194 LEU D N 1
ATOM 12118 C CA . LEU D 1 112 ? 51.083 42.618 105.022 1.00 12.08 194 LEU D CA 1
ATOM 12119 C C . LEU D 1 112 ? 49.892 42.142 104.188 1.00 12.16 194 LEU D C 1
ATOM 12120 O O . LEU D 1 112 ? 49.085 42.971 103.746 1.00 12.62 194 LEU D O 1
ATOM 12125 N N . TYR D 1 113 ? 49.789 40.840 103.945 1.00 11.95 195 TYR D N 1
ATOM 12126 C CA . TYR D 1 113 ? 48.661 40.279 103.254 1.00 12.50 195 TYR D CA 1
ATOM 12127 C C . TYR D 1 113 ? 47.310 40.661 103.883 1.00 13.01 195 TYR D C 1
ATOM 12128 O O . TYR D 1 113 ? 46.402 41.081 103.186 1.00 13.02 195 TYR D O 1
ATOM 12137 N N . ALA D 1 114 ? 47.226 40.598 105.236 1.00 12.66 196 ALA D N 1
ATOM 12138 C CA . ALA D 1 114 ? 46.077 41.046 105.941 1.00 13.09 196 ALA D CA 1
ATOM 12139 C C . ALA D 1 114 ? 45.818 42.520 105.637 1.00 14.28 196 ALA D C 1
ATOM 12140 O O . ALA D 1 114 ? 44.621 42.907 105.403 1.00 14.87 196 ALA D O 1
ATOM 12142 N N . LEU D 1 115 ? 46.834 43.358 105.721 1.00 14.53 197 LEU D N 1
ATOM 12143 C CA . LEU D 1 115 ? 46.632 44.782 105.363 1.00 16.20 197 LEU D CA 1
ATOM 12144 C C . LEU D 1 115 ? 46.056 45.008 103.949 1.00 17.59 197 LEU D C 1
ATOM 12145 O O . LEU D 1 115 ? 45.230 45.906 103.745 1.00 18.91 197 LEU D O 1
ATOM 12150 N N . LEU D 1 116 ? 46.540 44.238 103.014 1.00 16.97 198 LEU D N 1
ATOM 12151 C CA . LEU D 1 116 ? 46.147 44.400 101.618 1.00 18.59 198 LEU D CA 1
ATOM 12152 C C . LEU D 1 116 ? 44.734 43.895 101.360 1.00 19.02 198 LEU D C 1
ATOM 12153 O O . LEU D 1 116 ? 44.146 44.351 100.401 1.00 20.72 198 LEU D O 1
ATOM 12158 N N . THR D 1 117 ? 44.191 42.978 102.216 1.00 18.32 199 THR D N 1
ATOM 12159 C CA . THR D 1 117 ? 42.947 42.343 101.941 1.00 18.82 199 THR D CA 1
ATOM 12160 C C . THR D 1 117 ? 41.823 42.641 102.974 1.00 20.42 199 THR D C 1
ATOM 12161 O O . THR D 1 117 ? 40.823 41.929 102.998 1.00 19.98 199 THR D O 1
ATOM 12165 N N . ASP D 1 118 ? 42.053 43.662 103.815 1.00 21.09 200 ASP D N 1
ATOM 12166 C CA . ASP D 1 118 ? 41.165 44.075 104.903 1.00 23.18 200 ASP D CA 1
ATOM 12167 C C . ASP D 1 118 ? 40.748 42.932 105.839 1.00 20.67 200 ASP D C 1
ATOM 12168 O O . ASP D 1 118 ? 39.601 42.807 106.236 1.00 20.76 200 ASP D O 1
ATOM 12173 N N . ARG D 1 119 ? 41.685 42.066 106.120 1.00 17.86 201 ARG D N 1
ATOM 12174 C CA . ARG D 1 119 ? 41.476 40.974 107.063 1.00 17.59 201 ARG D CA 1
ATOM 12175 C C . ARG D 1 119 ? 42.140 41.239 108.401 1.00 17.06 201 ARG D C 1
ATOM 12176 O O . ARG D 1 119 ? 43.107 41.982 108.497 1.00 17.12 201 ARG D O 1
ATOM 12184 N N . VAL D 1 120 ? 41.581 40.637 109.424 1.00 16.70 202 VAL D N 1
ATOM 12185 C CA . VAL D 1 120 ? 42.219 40.547 110.772 1.00 16.62 202 VAL D CA 1
ATOM 12186 C C . VAL D 1 120 ? 43.185 39.401 110.811 1.00 15.70 202 VAL D C 1
ATOM 12187 O O . VAL D 1 120 ? 42.849 38.270 110.328 1.00 17.58 202 VAL D O 1
ATOM 12191 N N . LEU D 1 121 ? 44.400 39.662 111.270 1.00 15.13 203 LEU D N 1
ATOM 12192 C CA . LEU D 1 121 ? 45.432 38.642 111.547 1.00 14.46 203 LEU D CA 1
ATOM 12193 C C . LEU D 1 121 ? 45.254 37.929 112.885 1.00 14.58 203 LEU D C 1
ATOM 12194 O O . LEU D 1 121 ? 45.079 38.604 113.898 1.00 15.88 203 LEU D O 1
ATOM 12199 N N . LEU D 1 122 ? 45.213 36.607 112.895 1.00 13.64 204 LEU D N 1
ATOM 12200 C CA . LEU D 1 122 ? 45.272 35.876 114.083 1.00 14.13 204 LEU D CA 1
ATOM 12201 C C . LEU D 1 122 ? 46.460 34.943 114.103 1.00 13.47 204 LEU D C 1
ATOM 12202 O O . LEU D 1 122 ? 46.763 34.258 113.092 1.00 13.80 204 LEU D O 1
ATOM 12207 N N . VAL D 1 123 ? 47.142 34.889 115.207 1.00 12.88 205 VAL D N 1
ATOM 12208 C CA . VAL D 1 123 ? 48.419 34.218 115.275 1.00 12.50 205 VAL D CA 1
ATOM 12209 C C . VAL D 1 123 ? 48.265 32.989 116.119 1.00 12.85 205 VAL D C 1
ATOM 12210 O O . VAL D 1 123 ? 48.006 33.129 117.307 1.00 12.69 205 VAL D O 1
ATOM 12214 N N . ASP D 1 124 ? 48.470 31.823 115.513 1.00 13.66 206 ASP D N 1
ATOM 12215 C CA . ASP D 1 124 ? 48.618 30.565 116.277 1.00 15.33 206 ASP D CA 1
ATOM 12216 C C . ASP D 1 124 ? 49.880 30.688 117.167 1.00 15.63 206 ASP D C 1
ATOM 12217 O O . ASP D 1 124 ? 51.007 30.833 116.671 1.00 15.11 206 ASP D O 1
ATOM 12222 N N . ARG D 1 125 ? 49.694 30.665 118.473 1.00 16.46 207 ARG D N 1
ATOM 12223 C CA . ARG D 1 125 ? 50.796 30.940 119.397 1.00 16.62 207 ARG D CA 1
ATOM 12224 C C . ARG D 1 125 ? 51.837 29.788 119.422 1.00 17.37 207 ARG D C 1
ATOM 12225 O O . ARG D 1 125 ? 52.997 29.986 119.781 1.00 17.36 207 ARG D O 1
ATOM 12233 N N . GLY D 1 126 ? 51.441 28.561 119.051 1.00 18.04 208 GLY D N 1
ATOM 12234 C CA . GLY D 1 126 ? 52.325 27.441 119.045 1.00 18.72 208 GLY D CA 1
ATOM 12235 C C . GLY D 1 126 ? 53.021 27.211 120.381 1.00 19.67 208 GLY D C 1
ATOM 12236 O O . GLY D 1 126 ? 52.397 27.472 121.371 1.00 19.01 208 GLY D O 1
ATOM 12237 N N . LYS D 1 127 ? 54.310 26.888 120.408 1.00 19.54 209 LYS D N 1
ATOM 12238 C CA . LYS D 1 127 ? 54.956 26.563 121.685 1.00 22.39 209 LYS D CA 1
ATOM 12239 C C . LYS D 1 127 ? 55.445 27.887 122.377 1.00 22.11 209 LYS D C 1
ATOM 12240 O O . LYS D 1 127 ? 55.456 27.928 123.564 1.00 24.16 209 LYS D O 1
ATOM 12242 N N . ASP D 1 128 ? 55.767 28.935 121.642 1.00 21.74 210 ASP D N 1
ATOM 12243 C CA . ASP D 1 128 ? 56.454 30.056 122.254 1.00 23.90 210 ASP D CA 1
ATOM 12244 C C . ASP D 1 128 ? 56.087 31.463 121.835 1.00 21.60 210 ASP D C 1
ATOM 12245 O O . ASP D 1 128 ? 56.701 32.381 122.361 1.00 20.27 210 ASP D O 1
ATOM 12250 N N . MET D 1 129 ? 55.180 31.661 120.886 1.00 20.70 211 MET D N 1
ATOM 12251 C CA . MET D 1 129 ? 55.044 33.019 120.311 1.00 21.37 211 MET D CA 1
ATOM 12252 C C . MET D 1 129 ? 54.657 33.991 121.462 1.00 21.88 211 MET D C 1
ATOM 12253 O O . MET D 1 129 ? 55.166 35.120 121.551 1.00 21.31 211 MET D O 1
ATOM 12258 N N . ASP D 1 130 ? 53.815 33.537 122.398 1.00 21.33 212 ASP D N 1
ATOM 12259 C CA . ASP D 1 130 ? 53.420 34.451 123.479 1.00 23.14 212 ASP D CA 1
ATOM 12260 C C . ASP D 1 130 ? 54.462 34.570 124.598 1.00 21.13 212 ASP D C 1
ATOM 12261 O O . ASP D 1 130 ? 54.431 35.545 125.384 1.00 23.39 212 ASP D O 1
ATOM 12266 N N . ASP D 1 131 ? 55.413 33.660 124.655 1.00 19.33 213 ASP D N 1
ATOM 12267 C CA . ASP D 1 131 ? 56.552 33.789 125.534 1.00 20.76 213 ASP D CA 1
ATOM 12268 C C . ASP D 1 131 ? 57.672 34.701 125.017 1.00 19.30 213 ASP D C 1
ATOM 12269 O O . ASP D 1 131 ? 58.442 35.297 125.774 1.00 19.29 213 ASP D O 1
ATOM 12274 N N . LEU D 1 132 ? 57.713 34.835 123.714 1.00 17.06 214 LEU D N 1
ATOM 12275 C CA . LEU D 1 132 ? 58.800 35.571 123.028 1.00 16.47 214 LEU D CA 1
ATOM 12276 C C . LEU D 1 132 ? 58.409 37.025 122.727 1.00 15.65 214 LEU D C 1
ATOM 12277 O O . LEU D 1 132 ? 59.269 37.898 122.852 1.00 14.87 214 LEU D O 1
ATOM 12282 N N . PHE D 1 133 ? 57.123 37.268 122.464 1.00 15.23 215 PHE D N 1
ATOM 12283 C CA . PHE D 1 133 ? 56.662 38.579 121.971 1.00 15.12 215 PHE D CA 1
ATOM 12284 C C . PHE D 1 133 ? 55.539 39.150 122.765 1.00 15.58 215 PHE D C 1
ATOM 12285 O O . PHE D 1 133 ? 54.667 38.423 123.266 1.00 14.92 215 PHE D O 1
ATOM 12293 N N . CYS D 1 134 ? 55.545 40.473 122.822 1.00 16.69 216 CYS D N 1
ATOM 12294 C CA . CYS D 1 134 ? 54.476 41.242 123.381 1.00 18.54 216 CYS D CA 1
ATOM 12295 C C . CYS D 1 134 ? 53.308 41.375 122.373 1.00 17.35 216 CYS D C 1
ATOM 12296 O O . CYS D 1 134 ? 53.380 41.008 121.194 1.00 15.97 216 CYS D O 1
ATOM 12299 N N . GLU D 1 135 ? 52.241 41.987 122.844 1.00 17.81 217 GLU D N 1
ATOM 12300 C CA . GLU D 1 135 ? 51.074 42.287 121.948 1.00 16.94 217 GLU D CA 1
ATOM 12301 C C . GLU D 1 135 ? 51.322 43.490 121.113 1.00 16.95 217 GLU D C 1
ATOM 12302 O O . GLU D 1 135 ? 51.698 44.475 121.632 1.00 18.18 217 GLU D O 1
ATOM 12308 N N . PRO D 1 136 ? 51.169 43.399 119.788 1.00 16.81 218 PRO D N 1
ATOM 12309 C CA . PRO D 1 136 ? 51.430 44.518 118.912 1.00 17.12 218 PRO D CA 1
ATOM 12310 C C . PRO D 1 136 ? 50.270 45.481 118.649 1.00 19.07 218 PRO D C 1
ATOM 12311 O O . PRO D 1 136 ? 50.499 46.624 118.175 1.00 18.32 218 PRO D O 1
ATOM 12315 N N . PHE D 1 137 ? 49.060 45.034 118.919 1.00 19.73 219 PHE D N 1
ATOM 12316 C CA . PHE D 1 137 ? 47.816 45.774 118.531 1.00 21.77 219 PHE D CA 1
ATOM 12317 C C . PHE D 1 137 ? 47.180 46.378 119.771 1.00 22.85 219 PHE D C 1
ATOM 12318 O O . PHE D 1 137 ? 46.667 45.668 120.663 1.00 25.03 219 PHE D O 1
ATOM 12326 N N . LEU D 1 138 ? 47.230 47.701 119.862 1.00 25.03 220 LEU D N 1
ATOM 12327 C CA . LEU D 1 138 ? 46.727 48.411 121.009 1.00 27.04 220 LEU D CA 1
ATOM 12328 C C . LEU D 1 138 ? 45.278 47.987 121.389 1.00 28.33 220 LEU D C 1
ATOM 12329 O O . LEU D 1 138 ? 44.368 47.991 120.551 1.00 28.94 220 LEU D O 1
ATOM 12334 N N . GLY D 1 139 ? 45.050 47.638 122.651 1.00 28.68 221 GLY D N 1
ATOM 12335 C CA . GLY D 1 139 ? 43.719 47.260 123.017 1.00 30.85 221 GLY D CA 1
ATOM 12336 C C . GLY D 1 139 ? 43.357 45.793 123.007 1.00 31.85 221 GLY D C 1
ATOM 12337 O O . GLY D 1 139 ? 42.378 45.434 123.662 1.00 30.78 221 GLY D O 1
ATOM 12338 N N . MET D 1 140 ? 44.099 44.929 122.283 1.00 28.06 222 MET D N 1
ATOM 12339 C CA . MET D 1 140 ? 43.569 43.598 121.932 1.00 29.12 222 MET D CA 1
ATOM 12340 C C . MET D 1 140 ? 44.696 42.557 121.861 1.00 27.30 222 MET D C 1
ATOM 12341 O O . MET D 1 140 ? 45.882 42.888 122.181 1.00 32.44 222 MET D O 1
ATOM 12346 N N . SER D 1 141 ? 44.349 41.309 121.653 1.00 22.46 223 SER D N 1
ATOM 12347 C CA . SER D 1 141 ? 45.317 40.287 121.556 1.00 20.05 223 SER D CA 1
ATOM 12348 C C . SER D 1 141 ? 45.349 39.922 120.079 1.00 17.92 223 SER D C 1
ATOM 12349 O O . SER D 1 141 ? 44.332 39.856 119.425 1.00 18.23 223 SER D O 1
ATOM 12352 N N . TRP D 1 142 ? 46.520 39.657 119.590 1.00 16.70 224 TRP D N 1
ATOM 12353 C CA . TRP D 1 142 ? 46.704 39.058 118.278 1.00 16.12 224 TRP D CA 1
ATOM 12354 C C . TRP D 1 142 ? 46.678 37.564 118.285 1.00 15.26 224 TRP D C 1
ATOM 12355 O O . TRP D 1 142 ? 46.673 36.950 117.236 1.00 14.70 224 TRP D O 1
ATOM 12366 N N . LEU D 1 143 ? 46.592 36.972 119.462 1.00 14.96 225 LEU D N 1
ATOM 12367 C CA . LEU D 1 143 ? 46.661 35.529 119.516 1.00 14.59 225 LEU D CA 1
ATOM 12368 C C . LEU D 1 143 ? 45.339 34.877 119.113 1.00 14.77 225 LEU D C 1
ATOM 12369 O O . LEU D 1 143 ? 44.289 35.231 119.670 1.00 14.80 225 LEU D O 1
ATOM 12374 N N . LEU D 1 144 ? 45.459 33.803 118.304 1.00 14.41 226 LEU D N 1
ATOM 12375 C CA . LEU D 1 144 ? 44.388 32.907 117.959 1.00 14.94 226 LEU D CA 1
ATOM 12376 C C . LEU D 1 144 ? 43.856 32.264 119.283 1.00 15.78 226 LEU D C 1
ATOM 12377 O O . LEU D 1 144 ? 44.625 31.663 120.039 1.00 16.60 226 LEU D O 1
ATOM 12382 N N . PRO D 1 145 ? 42.559 32.310 119.538 1.00 16.46 227 PRO D N 1
ATOM 12383 C CA . PRO D 1 145 ? 42.102 31.632 120.756 1.00 17.12 227 PRO D CA 1
ATOM 12384 C C . PRO D 1 145 ? 42.405 30.162 120.794 1.00 17.54 227 PRO D C 1
ATOM 12385 O O . PRO D 1 145 ? 42.306 29.493 119.758 1.00 16.88 227 PRO D O 1
ATOM 12389 N N . LEU D 1 146 ? 42.747 29.650 121.963 1.00 17.97 228 LEU D N 1
ATOM 12390 C CA . LEU D 1 146 ? 43.076 28.230 122.090 1.00 18.97 228 LEU D CA 1
ATOM 12391 C C . LEU D 1 146 ? 41.879 27.324 121.868 1.00 20.80 228 LEU D C 1
ATOM 12392 O O . LEU D 1 146 ? 42.054 26.135 121.630 1.00 22.48 228 LEU D O 1
ATOM 12397 N N . ASP D 1 147 ? 40.642 27.801 121.965 1.00 22.45 229 ASP D N 1
ATOM 12398 C CA . ASP D 1 147 ? 39.484 26.964 121.577 1.00 23.85 229 ASP D CA 1
ATOM 12399 C C . ASP D 1 147 ? 39.050 27.188 120.146 1.00 23.06 229 ASP D C 1
ATOM 12400 O O . ASP D 1 147 ? 37.942 26.840 119.741 1.00 22.62 229 ASP D O 1
ATOM 12405 N N . PHE D 1 148 ? 39.929 27.695 119.310 1.00 21.37 230 PHE D N 1
ATOM 12406 C CA . PHE D 1 148 ? 39.515 27.873 117.918 1.00 21.07 230 PHE D CA 1
ATOM 12407 C C . PHE D 1 148 ? 39.181 26.507 117.366 1.00 22.44 230 PHE D C 1
ATOM 12408 O O . PHE D 1 148 ? 39.948 25.615 117.521 1.00 22.28 230 PHE D O 1
ATOM 12416 N N . PRO D 1 149 ? 38.023 26.330 116.759 1.00 25.02 231 PRO D N 1
ATOM 12417 C CA . PRO D 1 149 ? 37.599 24.944 116.424 1.00 27.22 231 PRO D CA 1
ATOM 12418 C C . PRO D 1 149 ? 38.420 24.181 115.354 1.00 28.17 231 PRO D C 1
ATOM 12419 O O . PRO D 1 149 ? 38.192 23.008 115.194 1.00 31.17 231 PRO D O 1
ATOM 12423 N N . MET D 1 150 ? 39.323 24.790 114.605 1.00 27.23 232 MET D N 1
ATOM 12424 C CA . MET D 1 150 ? 40.137 24.031 113.619 1.00 28.49 232 MET D CA 1
ATOM 12425 C C . MET D 1 150 ? 41.569 23.774 114.022 1.00 26.30 232 MET D C 1
ATOM 12426 O O . MET D 1 150 ? 42.348 23.170 113.294 1.00 24.40 232 MET D O 1
ATOM 12431 N N . THR D 1 151 ? 41.934 24.238 115.197 1.00 25.18 233 THR D N 1
ATOM 12432 C CA . THR D 1 151 ? 43.317 24.188 115.594 1.00 25.63 233 THR D CA 1
ATOM 12433 C C . THR D 1 151 ? 43.887 22.746 115.584 1.00 25.48 233 THR D C 1
ATOM 12434 O O . THR D 1 151 ? 45.089 22.515 115.308 1.00 22.63 233 THR D O 1
ATOM 12438 N N . ASP D 1 152 ? 43.038 21.790 115.915 1.00 26.89 234 ASP D N 1
ATOM 12439 C CA . ASP D 1 152 ? 43.515 20.462 115.905 1.00 31.01 234 ASP D CA 1
ATOM 12440 C C . ASP D 1 152 ? 43.761 19.861 114.508 1.00 30.23 234 ASP D C 1
ATOM 12441 O O . ASP D 1 152 ? 44.229 18.709 114.415 1.00 30.73 234 ASP D O 1
ATOM 12446 N N . GLN D 1 153 ? 43.379 20.590 113.461 1.00 28.42 235 GLN D N 1
ATOM 12447 C CA . GLN D 1 153 ? 43.729 20.209 112.081 1.00 28.66 235 GLN D CA 1
ATOM 12448 C C . GLN D 1 153 ? 45.008 20.834 111.591 1.00 25.99 235 GLN D C 1
ATOM 12449 O O . GLN D 1 153 ? 45.502 20.441 110.547 1.00 23.86 235 GLN D O 1
ATOM 12455 N N . PHE D 1 154 ? 45.571 21.780 112.320 1.00 23.50 236 PHE D N 1
ATOM 12456 C CA . PHE D 1 154 ? 46.673 22.532 111.761 1.00 23.57 236 PHE D CA 1
ATOM 12457 C C . PHE D 1 154 ? 47.914 21.693 111.402 1.00 23.71 236 PHE D C 1
ATOM 12458 O O . PHE D 1 154 ? 48.491 21.854 110.350 1.00 22.77 236 PHE D O 1
ATOM 12466 N N . ASP D 1 155 ? 48.343 20.798 112.308 1.00 25.44 237 ASP D N 1
ATOM 12467 C CA . ASP D 1 155 ? 49.566 20.048 112.077 1.00 26.01 237 ASP D CA 1
ATOM 12468 C C . ASP D 1 155 ? 49.401 19.191 110.832 1.00 24.71 237 ASP D C 1
ATOM 12469 O O . ASP D 1 155 ? 50.353 19.140 110.069 1.00 24.56 237 ASP D O 1
ATOM 12474 N N . GLY D 1 156 ? 48.201 18.652 110.600 1.00 23.57 238 GLY D N 1
ATOM 12475 C CA . GLY D 1 156 ? 47.928 17.740 109.466 1.00 23.57 238 GLY D CA 1
ATOM 12476 C C . GLY D 1 156 ? 47.588 18.428 108.131 1.00 22.74 238 GLY D C 1
ATOM 12477 O O . GLY D 1 156 ? 47.411 17.763 107.108 1.00 22.71 238 GLY D O 1
ATOM 12478 N N . LEU D 1 157 ? 47.394 19.731 108.134 1.00 21.05 239 LEU D N 1
ATOM 12479 C CA . LEU D 1 157 ? 46.971 20.367 106.908 1.00 21.36 239 LEU D CA 1
ATOM 12480 C C . LEU D 1 157 ? 48.151 20.370 105.955 1.00 21.49 239 LEU D C 1
ATOM 12481 O O . LEU D 1 157 ? 49.305 20.706 106.356 1.00 21.81 239 LEU D O 1
ATOM 12486 N N . ASN D 1 158 ? 47.879 19.981 104.735 1.00 22.14 240 ASN D N 1
ATOM 12487 C CA . ASN D 1 158 ? 48.879 19.993 103.739 1.00 23.17 240 ASN D CA 1
ATOM 12488 C C . ASN D 1 158 ? 48.233 20.081 102.343 1.00 23.83 240 ASN D C 1
ATOM 12489 O O . ASN D 1 158 ? 47.013 20.369 102.192 1.00 22.86 240 ASN D O 1
ATOM 12494 N N . GLN D 1 159 ? 49.039 19.804 101.331 1.00 25.63 241 GLN D N 1
ATOM 12495 C CA . GLN D 1 159 ? 48.591 19.838 99.926 1.00 29.29 241 GLN D CA 1
ATOM 12496 C C . GLN D 1 159 ? 47.528 18.940 99.503 1.00 31.31 241 GLN D C 1
ATOM 12497 O O . GLN D 1 159 ? 46.852 19.182 98.520 1.00 32.87 241 GLN D O 1
ATOM 12503 N N . GLU D 1 160 ? 47.374 17.835 100.182 1.00 34.13 242 GLU D N 1
ATOM 12504 C CA . GLU D 1 160 ? 46.336 16.931 99.848 1.00 36.02 242 GLU D CA 1
ATOM 12505 C C . GLU D 1 160 ? 45.072 17.167 100.694 1.00 33.73 242 GLU D C 1
ATOM 12506 O O . GLU D 1 160 ? 44.098 16.449 100.575 1.00 32.79 242 GLU D O 1
ATOM 12512 N N . SER D 1 161 ? 45.066 18.171 101.556 1.00 30.55 243 SER D N 1
ATOM 12513 C CA . SER D 1 161 ? 43.842 18.449 102.301 1.00 30.13 243 SER D CA 1
ATOM 12514 C C . SER D 1 161 ? 42.740 18.944 101.360 1.00 30.66 243 SER D C 1
ATOM 12515 O O . SER D 1 161 ? 42.974 19.730 100.429 1.00 28.65 243 SER D O 1
ATOM 12518 N N . SER D 1 162 ? 41.527 18.488 101.596 1.00 32.00 244 SER D N 1
ATOM 12519 C CA . SER D 1 162 ? 40.468 18.778 100.642 1.00 33.03 244 SER D CA 1
ATOM 12520 C C . SER D 1 162 ? 40.100 20.237 100.747 1.00 30.94 244 SER D C 1
ATOM 12521 O O . SER D 1 162 ? 39.604 20.813 99.756 1.00 31.25 244 SER D O 1
ATOM 12524 N N . ARG D 1 163 ? 40.489 20.890 101.837 1.00 29.65 245 ARG D N 1
ATOM 12525 C CA . ARG D 1 163 ? 40.334 22.347 101.912 1.00 30.07 245 ARG D CA 1
ATOM 12526 C C . ARG D 1 163 ? 41.468 23.231 101.367 1.00 26.36 245 ARG D C 1
ATOM 12527 O O . ARG D 1 163 ? 41.426 24.468 101.506 1.00 24.83 245 ARG D O 1
ATOM 12535 N N . CYS D 1 164 ? 42.513 22.577 100.857 1.00 23.45 246 CYS D N 1
ATOM 12536 C CA . CYS D 1 164 ? 43.694 23.264 100.430 1.00 21.92 246 CYS D CA 1
ATOM 12537 C C . CYS D 1 164 ? 43.363 23.901 99.028 1.00 21.38 246 CYS D C 1
ATOM 12538 O O . CYS D 1 164 ? 42.778 23.242 98.167 1.00 21.26 246 CYS D O 1
ATOM 12541 N N . TYR D 1 165 ? 43.618 25.171 98.888 1.00 20.00 247 TYR D N 1
ATOM 12542 C CA . TYR D 1 165 ? 43.324 25.895 97.663 1.00 21.07 247 TYR D CA 1
ATOM 12543 C C . TYR D 1 165 ? 43.927 25.229 96.429 1.00 21.53 247 TYR D C 1
ATOM 12544 O O . TYR D 1 165 ? 43.241 24.977 95.472 1.00 22.85 247 TYR D O 1
ATOM 12553 N N . GLY D 1 166 ? 45.212 24.888 96.510 1.00 21.76 248 GLY D N 1
ATOM 12554 C CA . GLY D 1 166 ? 45.955 24.224 95.439 1.00 22.57 248 GLY D CA 1
ATOM 12555 C C . GLY D 1 166 ? 45.298 22.883 95.073 1.00 25.04 248 GLY D C 1
ATOM 12556 O O . GLY D 1 166 ? 45.307 22.511 93.910 1.00 24.33 248 GLY D O 1
ATOM 12557 N N . TYR D 1 167 ? 44.727 22.173 96.077 1.00 26.07 249 TYR D N 1
ATOM 12558 C CA . TYR D 1 167 ? 44.094 20.856 95.822 1.00 29.19 249 TYR D CA 1
ATOM 12559 C C . TYR D 1 167 ? 42.828 21.102 95.019 1.00 30.61 249 TYR D C 1
ATOM 12560 O O . TYR D 1 167 ? 42.531 20.327 94.056 1.00 31.28 249 TYR D O 1
ATOM 12569 N N . MET D 1 168 ? 42.140 22.189 95.375 1.00 30.22 250 MET D N 1
ATOM 12570 C CA . MET D 1 168 ? 40.960 22.643 94.646 1.00 32.64 250 MET D CA 1
ATOM 12571 C C . MET D 1 168 ? 41.229 23.069 93.206 1.00 33.17 250 MET D C 1
ATOM 12572 O O . MET D 1 168 ? 40.491 22.739 92.305 1.00 33.29 250 MET D O 1
ATOM 12577 N N . VAL D 1 169 ? 42.293 23.823 93.018 1.00 32.34 251 VAL D N 1
ATOM 12578 C CA . VAL D 1 169 ? 42.715 24.221 91.730 1.00 33.17 251 VAL D CA 1
ATOM 12579 C C . VAL D 1 169 ? 43.098 22.973 90.901 1.00 34.87 251 VAL D C 1
ATOM 12580 O O . VAL D 1 169 ? 42.791 22.863 89.699 1.00 36.23 251 VAL D O 1
ATOM 12584 N N . LYS D 1 170 ? 43.880 22.096 91.505 1.00 36.54 252 LYS D N 1
ATOM 12585 C CA . LYS D 1 170 ? 44.465 20.934 90.799 1.00 39.46 252 LYS D CA 1
ATOM 12586 C C . LYS D 1 170 ? 43.426 19.977 90.350 1.00 41.69 252 LYS D C 1
ATOM 12587 O O . LYS D 1 170 ? 43.556 19.428 89.282 1.00 40.46 252 LYS D O 1
ATOM 12593 N N . ASN D 1 171 ? 42.417 19.753 91.181 1.00 43.54 253 ASN D N 1
ATOM 12594 C CA . ASN D 1 171 ? 41.418 18.769 90.872 1.00 47.33 253 ASN D CA 1
ATOM 12595 C C . ASN D 1 171 ? 40.200 19.411 90.263 1.00 50.01 253 ASN D C 1
ATOM 12596 O O . ASN D 1 171 ? 39.210 18.723 90.013 1.00 50.99 253 ASN D O 1
ATOM 12601 N N . GLN D 1 172 ? 40.295 20.708 89.960 1.00 50.54 254 GLN D N 1
ATOM 12602 C CA . GLN D 1 172 ? 39.181 21.483 89.425 1.00 54.49 254 GLN D CA 1
ATOM 12603 C C . GLN D 1 172 ? 37.891 21.144 90.149 1.00 57.05 254 GLN D C 1
ATOM 12604 O O . GLN D 1 172 ? 36.906 20.788 89.501 1.00 56.14 254 GLN D O 1
ATOM 12610 N N . VAL D 1 173 ? 37.912 21.232 91.485 1.00 58.85 255 VAL D N 1
ATOM 12611 C CA . VAL D 1 173 ? 36.713 21.040 92.301 1.00 62.01 255 VAL D CA 1
ATOM 12612 C C . VAL D 1 173 ? 35.596 21.964 91.781 1.00 66.89 255 VAL D C 1
ATOM 12613 O O . VAL D 1 173 ? 35.721 23.191 91.825 1.00 68.25 255 VAL D O 1
ATOM 12617 N N . ILE D 1 174 ? 34.518 21.353 91.299 1.00 69.98 256 ILE D N 1
ATOM 12618 C CA . ILE D 1 174 ? 33.436 22.065 90.562 1.00 76.60 256 ILE D CA 1
ATOM 12619 C C . ILE D 1 174 ? 32.288 22.386 91.563 1.00 78.15 256 ILE D C 1
ATOM 12620 O O . ILE D 1 174 ? 31.351 21.618 91.693 1.00 76.77 256 ILE D O 1
ATOM 12625 N N . ASP D 1 175 ? 32.389 23.527 92.264 1.00 77.15 257 ASP D N 1
ATOM 12626 C CA . ASP D 1 175 ? 31.577 23.806 93.476 1.00 79.36 257 ASP D CA 1
ATOM 12627 C C . ASP D 1 175 ? 30.302 24.674 93.326 1.00 83.15 257 ASP D C 1
ATOM 12628 O O . ASP D 1 175 ? 30.336 25.822 92.843 1.00 81.80 257 ASP D O 1
ATOM 12633 N N . THR D 1 176 ? 29.230 24.150 93.923 1.00 85.12 258 THR D N 1
ATOM 12634 C CA . THR D 1 176 ? 27.860 24.447 93.527 1.00 89.19 258 THR D CA 1
ATOM 12635 C C . THR D 1 176 ? 26.975 25.124 94.607 1.00 86.64 258 THR D C 1
ATOM 12636 O O . THR D 1 176 ? 25.926 25.689 94.275 1.00 83.85 258 THR D O 1
ATOM 12640 N N . GLU D 1 177 ? 27.387 25.090 95.876 1.00 85.76 259 GLU D N 1
ATOM 12641 C CA . GLU D 1 177 ? 26.637 25.814 96.943 1.00 85.27 259 GLU D CA 1
ATOM 12642 C C . GLU D 1 177 ? 27.382 27.063 97.440 1.00 74.27 259 GLU D C 1
ATOM 12643 O O . GLU D 1 177 ? 27.579 27.239 98.632 1.00 70.09 259 GLU D O 1
ATOM 12649 N N . GLY D 1 178 ? 27.782 27.912 96.497 1.00 68.31 260 GLY D N 1
ATOM 12650 C CA . GLY D 1 178 ? 28.339 29.233 96.790 1.00 64.03 260 GLY D CA 1
ATOM 12651 C C . GLY D 1 178 ? 29.719 29.283 97.468 1.00 56.64 260 GLY D C 1
ATOM 12652 O O . GLY D 1 178 ? 30.627 28.471 97.195 1.00 53.61 260 GLY D O 1
ATOM 12653 N N . THR D 1 179 ? 29.853 30.230 98.383 1.00 49.62 261 THR D N 1
ATOM 12654 C CA . THR D 1 179 ? 31.155 30.559 98.947 1.00 44.52 261 THR D CA 1
ATOM 12655 C C . THR D 1 179 ? 31.545 29.656 100.111 1.00 40.26 261 THR D C 1
ATOM 12656 O O . THR D 1 179 ? 30.777 29.322 101.025 1.00 39.74 261 THR D O 1
ATOM 12660 N N . LEU D 1 180 ? 32.808 29.314 100.094 1.00 36.79 262 LEU D N 1
ATOM 12661 C CA . LEU D 1 180 ? 33.383 28.538 101.151 1.00 33.36 262 LEU D CA 1
ATOM 12662 C C . LEU D 1 180 ? 33.488 29.382 102.410 1.00 30.15 262 LEU D C 1
ATOM 12663 O O . LEU D 1 180 ? 33.773 30.580 102.374 1.00 28.58 262 LEU D O 1
ATOM 12668 N N . SER D 1 181 ? 33.299 28.740 103.528 1.00 28.90 263 SER D N 1
ATOM 12669 C CA . SER D 1 181 ? 33.537 29.399 104.777 1.00 27.62 263 SER D CA 1
ATOM 12670 C C . SER D 1 181 ? 35.053 29.492 105.151 1.00 25.92 263 SER D C 1
ATOM 12671 O O . SER D 1 181 ? 35.433 30.400 105.939 1.00 25.40 263 SER D O 1
ATOM 12674 N N A HIS D 1 182 ? 35.896 28.622 104.590 0.70 24.80 264 HIS D N 1
ATOM 12675 N N B HIS D 1 182 ? 35.882 28.573 104.652 0.30 24.80 264 HIS D N 1
ATOM 12676 C CA A HIS D 1 182 ? 37.313 28.658 104.899 0.70 23.33 264 HIS D CA 1
ATOM 12677 C CA B HIS D 1 182 ? 37.300 28.572 104.992 0.30 23.18 264 HIS D CA 1
ATOM 12678 C C A HIS D 1 182 ? 38.100 27.952 103.859 0.70 22.98 264 HIS D C 1
ATOM 12679 C C B HIS D 1 182 ? 38.111 27.906 103.906 0.30 22.89 264 HIS D C 1
ATOM 12680 O O A HIS D 1 182 ? 37.570 27.130 103.118 0.70 22.99 264 HIS D O 1
ATOM 12681 O O B HIS D 1 182 ? 37.592 27.075 103.164 0.30 23.38 264 HIS D O 1
ATOM 12694 N N . LEU D 1 183 ? 39.368 28.332 103.783 1.00 21.75 265 LEU D N 1
ATOM 12695 C CA . LEU D 1 183 ? 40.300 27.761 102.886 1.00 21.37 265 LEU D CA 1
ATOM 12696 C C . LEU D 1 183 ? 41.667 27.667 103.586 1.00 19.40 265 LEU D C 1
ATOM 12697 O O . LEU D 1 183 ? 42.070 28.579 104.317 1.00 18.36 265 LEU D O 1
ATOM 12702 N N . TYR D 1 184 ? 42.420 26.604 103.266 1.00 18.58 266 TYR D N 1
ATOM 12703 C CA . TYR D 1 184 ? 43.779 26.426 103.714 1.00 17.49 266 TYR D CA 1
ATOM 12704 C C . TYR D 1 184 ? 44.690 26.810 102.509 1.00 17.23 266 TYR D C 1
ATOM 12705 O O . TYR D 1 184 ? 44.499 26.238 101.449 1.00 17.29 266 TYR D O 1
ATOM 12714 N N . LEU D 1 185 ? 45.681 27.678 102.722 1.00 16.28 267 LEU D N 1
ATOM 12715 C CA . LEU D 1 185 ? 46.649 28.053 101.742 1.00 17.05 267 LEU D CA 1
ATOM 12716 C C . LEU D 1 185 ? 47.973 27.449 102.117 1.00 16.46 267 LEU D C 1
ATOM 12717 O O . LEU D 1 185 ? 48.550 27.777 103.196 1.00 15.63 267 LEU D O 1
ATOM 12722 N N . HIS D 1 186 ? 48.423 26.522 101.276 1.00 16.58 268 HIS D N 1
ATOM 12723 C CA . HIS D 1 186 ? 49.707 25.846 101.525 1.00 16.92 268 HIS D CA 1
ATOM 12724 C C . HIS D 1 186 ? 50.774 26.735 100.874 1.00 16.33 268 HIS D C 1
ATOM 12725 O O . HIS D 1 186 ? 50.826 26.776 99.667 1.00 16.51 268 HIS D O 1
ATOM 12732 N N . LEU D 1 187 ? 51.538 27.444 101.689 1.00 15.88 269 LEU D N 1
ATOM 12733 C CA . LEU D 1 187 ? 52.553 28.356 101.199 1.00 15.61 269 LEU D CA 1
ATOM 12734 C C . LEU D 1 187 ? 53.936 27.982 101.699 1.00 15.67 269 LEU D C 1
ATOM 12735 O O . LEU D 1 187 ? 54.876 28.798 101.772 1.00 15.83 269 LEU D O 1
ATOM 12740 N N . VAL D 1 188 ? 54.110 26.727 102.001 1.00 16.13 270 VAL D N 1
ATOM 12741 C CA . VAL D 1 188 ? 55.371 26.250 102.502 1.00 16.60 270 VAL D CA 1
ATOM 12742 C C . VAL D 1 188 ? 56.289 26.071 101.282 1.00 17.22 270 VAL D C 1
ATOM 12743 O O . VAL D 1 188 ? 55.794 25.923 100.178 1.00 17.38 270 VAL D O 1
ATOM 12747 N N . HIS D 1 189 ? 57.594 25.969 101.521 1.00 17.40 271 HIS D N 1
ATOM 12748 C CA . HIS D 1 189 ? 58.601 25.876 100.490 1.00 18.91 271 HIS D CA 1
ATOM 12749 C C . HIS D 1 189 ? 58.448 24.735 99.507 1.00 19.66 271 HIS D C 1
ATOM 12750 O O . HIS D 1 189 ? 59.003 24.853 98.406 1.00 19.76 271 HIS D O 1
ATOM 12757 N N . ASP D 1 190 ? 57.810 23.640 99.933 1.00 20.01 272 ASP D N 1
ATOM 12758 C CA . ASP D 1 190 ? 57.576 22.434 99.120 1.00 21.75 272 ASP D CA 1
ATOM 12759 C C . ASP D 1 190 ? 56.298 22.511 98.283 1.00 20.63 272 ASP D C 1
ATOM 12760 O O . ASP D 1 190 ? 55.915 21.543 97.637 1.00 20.99 272 ASP D O 1
ATOM 12765 N N . TYR D 1 191 ? 55.647 23.669 98.282 1.00 19.25 273 TYR D N 1
ATOM 12766 C CA . TYR D 1 191 ? 54.427 23.878 97.521 1.00 19.06 273 TYR D CA 1
ATOM 12767 C C . TYR D 1 191 ? 54.585 23.741 95.997 1.00 19.74 273 TYR D C 1
ATOM 12768 O O . TYR D 1 191 ? 55.699 23.886 95.462 1.00 19.41 273 TYR D O 1
ATOM 12777 N N . GLY D 1 192 ? 53.497 23.401 95.328 1.00 20.29 274 GLY D N 1
ATOM 12778 C CA . GLY D 1 192 ? 53.522 23.262 93.898 1.00 21.87 274 GLY D CA 1
ATOM 12779 C C . GLY D 1 192 ? 52.897 24.357 93.036 1.00 21.74 274 GLY D C 1
ATOM 12780 O O . GLY D 1 192 ? 52.438 25.387 93.483 1.00 20.60 274 GLY D O 1
ATOM 12781 N N . ASP D 1 193 ? 52.777 24.045 91.769 1.00 23.26 275 ASP D N 1
ATOM 12782 C CA . ASP D 1 193 ? 52.213 25.001 90.783 1.00 24.03 275 ASP D CA 1
ATOM 12783 C C . ASP D 1 193 ? 50.783 25.401 91.059 1.00 22.84 275 ASP D C 1
ATOM 12784 O O . ASP D 1 193 ? 50.404 26.507 90.781 1.00 22.19 275 ASP D O 1
ATOM 12789 N N . HIS D 1 194 ? 49.996 24.533 91.670 1.00 23.24 276 HIS D N 1
ATOM 12790 C CA . HIS D 1 194 ? 48.590 24.872 91.929 1.00 23.33 276 HIS D CA 1
ATOM 12791 C C . HIS D 1 194 ? 48.536 25.785 93.168 1.00 21.40 276 HIS D C 1
ATOM 12792 O O . HIS D 1 194 ? 47.847 26.779 93.174 1.00 20.00 276 HIS D O 1
ATOM 12799 N N . ASP D 1 195 ? 49.349 25.471 94.145 1.00 20.21 277 ASP D N 1
ATOM 12800 C CA . ASP D 1 195 ? 49.432 26.311 95.374 1.00 19.45 277 ASP D CA 1
ATOM 12801 C C . ASP D 1 195 ? 49.929 27.697 95.034 1.00 18.50 277 ASP D C 1
ATOM 12802 O O . ASP D 1 195 ? 49.485 28.699 95.597 1.00 18.21 277 ASP D O 1
ATOM 12807 N N . LYS D 1 196 ? 50.835 27.763 94.052 1.00 18.53 278 LYS D N 1
ATOM 12808 C CA . LYS D 1 196 ? 51.392 29.034 93.682 1.00 18.01 278 LYS D CA 1
ATOM 12809 C C . LYS D 1 196 ? 50.394 29.998 93.006 1.00 18.26 278 LYS D C 1
ATOM 12810 O O . LYS D 1 196 ? 50.719 31.198 92.826 1.00 17.52 278 LYS D O 1
ATOM 12816 N N A MET D 1 197 ? 49.235 29.486 92.582 0.50 19.12 279 MET D N 1
ATOM 12817 N N B MET D 1 197 ? 49.242 29.475 92.565 0.50 19.13 279 MET D N 1
ATOM 12818 C CA A MET D 1 197 ? 48.183 30.329 91.990 0.50 19.69 279 MET D CA 1
ATOM 12819 C CA B MET D 1 197 ? 48.169 30.305 91.980 0.50 19.71 279 MET D CA 1
ATOM 12820 C C A MET D 1 197 ? 47.644 31.343 92.982 0.50 18.99 279 MET D C 1
ATOM 12821 C C B MET D 1 197 ? 47.656 31.340 92.975 0.50 18.99 279 MET D C 1
ATOM 12822 O O A MET D 1 197 ? 46.988 32.275 92.601 0.50 19.00 279 MET D O 1
ATOM 12823 O O B MET D 1 197 ? 47.016 32.279 92.585 0.50 19.00 279 MET D O 1
ATOM 12832 N N . PHE D 1 198 ? 47.911 31.145 94.267 1.00 18.36 280 PHE D N 1
ATOM 12833 C CA . PHE D 1 198 ? 47.712 32.214 95.285 1.00 17.74 280 PHE D CA 1
ATOM 12834 C C . PHE D 1 198 ? 48.291 33.559 94.767 1.00 17.11 280 PHE D C 1
ATOM 12835 O O . PHE D 1 198 ? 47.734 34.560 95.038 1.00 16.76 280 PHE D O 1
ATOM 12843 N N . PHE D 1 199 ? 49.393 33.546 94.011 1.00 16.91 281 PHE D N 1
ATOM 12844 C CA . PHE D 1 199 ? 50.053 34.794 93.604 1.00 17.46 281 PHE D CA 1
ATOM 12845 C C . PHE D 1 199 ? 49.461 35.387 92.346 1.00 19.24 281 PHE D C 1
ATOM 12846 O O . PHE D 1 199 ? 50.094 36.168 91.703 1.00 20.30 281 PHE D O 1
ATOM 12854 N N . CYS D 1 200 ? 48.235 35.018 92.002 1.00 19.96 282 CYS D N 1
ATOM 12855 C CA . CYS D 1 200 ? 47.638 35.509 90.778 1.00 22.23 282 CYS D CA 1
ATOM 12856 C C . CYS D 1 200 ? 46.451 36.364 91.138 1.00 21.80 282 CYS D C 1
ATOM 12857 O O . CYS D 1 200 ? 45.723 36.015 92.045 1.00 19.88 282 CYS D O 1
ATOM 12860 N N . GLU D 1 201 ? 46.189 37.382 90.332 1.00 22.73 283 GLU D N 1
ATOM 12861 C CA . GLU D 1 201 ? 45.056 38.266 90.600 1.00 25.21 283 GLU D CA 1
ATOM 12862 C C . GLU D 1 201 ? 43.653 37.545 90.607 1.00 24.85 283 GLU D C 1
ATOM 12863 O O . GLU D 1 201 ? 42.822 37.722 91.510 1.00 24.74 283 GLU D O 1
ATOM 12869 N N . GLY D 1 202 ? 43.401 36.713 89.606 1.00 24.55 284 GLY D N 1
ATOM 12870 C CA . GLY D 1 202 ? 42.156 35.946 89.531 1.00 24.76 284 GLY D CA 1
ATOM 12871 C C . GLY D 1 202 ? 41.856 35.184 90.809 1.00 23.98 284 GLY D C 1
ATOM 12872 O O . GLY D 1 202 ? 40.768 35.204 91.381 1.00 23.10 284 GLY D O 1
ATOM 12873 N N . ASP D 1 203 ? 42.869 34.469 91.248 1.00 23.38 285 ASP D N 1
ATOM 12874 C CA . ASP D 1 203 ? 42.729 33.662 92.453 1.00 22.62 285 ASP D CA 1
ATOM 12875 C C . ASP D 1 203 ? 42.578 34.511 93.688 1.00 21.79 285 ASP D C 1
ATOM 12876 O O . ASP D 1 203 ? 41.791 34.171 94.543 1.00 20.86 285 ASP D O 1
ATOM 12881 N N . GLN D 1 204 ? 43.255 35.651 93.768 1.00 20.60 286 GLN D N 1
ATOM 12882 C CA . GLN D 1 204 ? 42.997 36.582 94.880 1.00 20.30 286 GLN D CA 1
ATOM 12883 C C . GLN D 1 204 ? 41.547 37.078 94.934 1.00 21.25 286 GLN D C 1
ATOM 12884 O O . GLN D 1 204 ? 40.968 37.153 95.993 1.00 20.04 286 GLN D O 1
ATOM 12890 N N . THR D 1 205 ? 40.911 37.315 93.782 1.00 22.53 287 THR D N 1
ATOM 12891 C CA . THR D 1 205 ? 39.472 37.600 93.712 1.00 24.39 287 THR D CA 1
ATOM 12892 C C . THR D 1 205 ? 38.594 36.501 94.286 1.00 24.69 287 THR D C 1
ATOM 12893 O O . THR D 1 205 ? 37.688 36.797 95.086 1.00 26.11 287 THR D O 1
ATOM 12897 N N . PHE D 1 206 ? 38.827 35.267 93.905 1.00 24.62 288 PHE D N 1
ATOM 12898 C CA . PHE D 1 206 ? 38.158 34.128 94.480 1.00 25.56 288 PHE D CA 1
ATOM 12899 C C . PHE D 1 206 ? 38.439 33.966 96.002 1.00 24.85 288 PHE D C 1
ATOM 12900 O O . PHE D 1 206 ? 37.492 33.807 96.804 1.00 23.99 288 PHE D O 1
ATOM 12908 N N . ILE D 1 207 ? 39.704 34.009 96.372 1.00 22.74 289 ILE D N 1
ATOM 12909 C CA . ILE D 1 207 ? 40.103 33.900 97.796 1.00 22.24 289 ILE D CA 1
ATOM 12910 C C . ILE D 1 207 ? 39.461 35.050 98.641 1.00 22.18 289 ILE D C 1
ATOM 12911 O O . ILE D 1 207 ? 39.127 34.859 99.821 1.00 21.07 289 ILE D O 1
ATOM 12916 N N . GLY D 1 208 ? 39.408 36.259 98.097 1.00 22.73 290 GLY D N 1
ATOM 12917 C CA . GLY D 1 208 ? 38.882 37.459 98.791 1.00 23.95 290 GLY D CA 1
ATOM 12918 C C . GLY D 1 208 ? 37.485 37.308 99.390 1.00 26.48 290 GLY D C 1
ATOM 12919 O O . GLY D 1 208 ? 37.168 37.980 100.376 1.00 29.28 290 GLY D O 1
ATOM 12920 N N . LYS D 1 209 ? 36.637 36.450 98.794 1.00 27.43 291 LYS D N 1
ATOM 12921 C CA . LYS D 1 209 ? 35.248 36.237 99.227 1.00 29.02 291 LYS D CA 1
ATOM 12922 C C . LYS D 1 209 ? 35.202 35.318 100.476 1.00 27.05 291 LYS D C 1
ATOM 12923 O O . LYS D 1 209 ? 34.204 35.223 101.128 1.00 27.10 291 LYS D O 1
ATOM 12929 N N . VAL D 1 210 ? 36.308 34.629 100.794 1.00 23.88 292 VAL D N 1
ATOM 12930 C CA . VAL D 1 210 ? 36.265 33.555 101.775 1.00 23.08 292 VAL D CA 1
ATOM 12931 C C . VAL D 1 210 ? 36.534 34.191 103.134 1.00 21.69 292 VAL D C 1
ATOM 12932 O O . VAL D 1 210 ? 37.566 34.817 103.284 1.00 20.65 292 VAL D O 1
ATOM 12936 N N . PRO D 1 211 ? 35.615 34.043 104.109 1.00 21.54 293 PRO D N 1
ATOM 12937 C CA . PRO D 1 211 ? 35.855 34.747 105.362 1.00 20.63 293 PRO D CA 1
ATOM 12938 C C . PRO D 1 211 ? 37.061 34.325 106.236 1.00 19.34 293 PRO D C 1
ATOM 12939 O O . PRO D 1 211 ? 37.699 35.188 106.854 1.00 18.47 293 PRO D O 1
ATOM 12943 N N . TRP D 1 212 ? 37.372 33.020 106.293 1.00 18.89 294 TRP D N 1
ATOM 12944 C CA . TRP D 1 212 ? 38.457 32.516 107.074 1.00 18.78 294 TRP D CA 1
ATOM 12945 C C . TRP D 1 212 ? 39.565 31.852 106.201 1.00 18.70 294 TRP D C 1
ATOM 12946 O O . TRP D 1 212 ? 39.278 30.887 105.555 1.00 20.87 294 TRP D O 1
ATOM 12957 N N . LEU D 1 213 ? 40.745 32.419 106.147 1.00 17.58 295 LEU D N 1
ATOM 12958 C CA . LEU D 1 213 ? 41.889 31.785 105.514 1.00 17.25 295 LEU D CA 1
ATOM 12959 C C . LEU D 1 213 ? 42.854 31.297 106.584 1.00 17.28 295 LEU D C 1
ATOM 12960 O O . LEU D 1 213 ? 43.136 32.016 107.558 1.00 16.68 295 LEU D O 1
ATOM 12965 N N . ILE D 1 214 ? 43.373 30.095 106.401 1.00 17.48 296 ILE D N 1
ATOM 12966 C CA . ILE D 1 214 ? 44.341 29.496 107.240 1.00 17.46 296 ILE D CA 1
ATOM 12967 C C . ILE D 1 214 ? 45.621 29.318 106.407 1.00 16.87 296 ILE D C 1
ATOM 12968 O O . ILE D 1 214 ? 45.544 28.645 105.367 1.00 17.66 296 ILE D O 1
ATOM 12973 N N . VAL D 1 215 ? 46.752 29.866 106.841 1.00 15.16 297 VAL D N 1
ATOM 12974 C CA . VAL D 1 215 ? 48.001 29.913 106.097 1.00 15.37 297 VAL D CA 1
ATOM 12975 C C . VAL D 1 215 ? 49.029 29.172 106.843 1.00 14.86 297 VAL D C 1
ATOM 12976 O O . VAL D 1 215 ? 49.210 29.379 108.040 1.00 14.81 297 VAL D O 1
ATOM 12980 N N . LYS D 1 216 ? 49.778 28.361 106.155 1.00 15.02 298 LYS D N 1
ATOM 12981 C CA . LYS D 1 216 ? 50.951 27.746 106.691 1.00 15.49 298 LYS D CA 1
ATOM 12982 C C . LYS D 1 216 ? 52.073 28.123 105.751 1.00 14.84 298 LYS D C 1
ATOM 12983 O O . LYS D 1 216 ? 51.980 27.928 104.531 1.00 14.00 298 LYS D O 1
ATOM 12989 N N . THR D 1 217 ? 53.139 28.647 106.307 1.00 15.01 299 THR D N 1
ATOM 12990 C CA . THR D 1 217 ? 54.197 29.170 105.488 1.00 16.68 299 THR D CA 1
ATOM 12991 C C . THR D 1 217 ? 55.515 29.248 106.261 1.00 16.05 299 THR D C 1
ATOM 12992 O O . THR D 1 217 ? 55.533 29.564 107.447 1.00 15.22 299 THR D O 1
ATOM 12996 N N . ASP D 1 218 ? 56.612 29.088 105.527 1.00 15.69 300 ASP D N 1
ATOM 12997 C CA . ASP D 1 218 ? 57.944 29.279 106.028 1.00 15.85 300 ASP D CA 1
ATOM 12998 C C . ASP D 1 218 ? 58.767 30.258 105.166 1.00 15.61 300 ASP D C 1
ATOM 12999 O O . ASP D 1 218 ? 59.945 30.268 105.298 1.00 15.58 300 ASP D O 1
ATOM 13004 N N . ASN D 1 219 ? 58.134 31.002 104.265 1.00 14.64 301 ASN D N 1
ATOM 13005 C CA . ASN D 1 219 ? 58.886 31.907 103.374 1.00 15.38 301 ASN D CA 1
ATOM 13006 C C . ASN D 1 219 ? 58.459 33.348 103.632 1.00 13.12 301 ASN D C 1
ATOM 13007 O O . ASN D 1 219 ? 57.317 33.627 104.083 1.00 12.44 301 ASN D O 1
ATOM 13012 N N . TYR D 1 220 ? 59.352 34.247 103.235 1.00 11.76 302 TYR D N 1
ATOM 13013 C CA . TYR D 1 220 ? 59.068 35.641 103.179 1.00 11.47 302 TYR D CA 1
ATOM 13014 C C . TYR D 1 220 ? 58.525 35.935 101.800 1.00 11.94 302 TYR D C 1
ATOM 13015 O O . TYR D 1 220 ? 59.332 36.164 100.915 1.00 12.09 302 TYR D O 1
ATOM 13024 N N . PHE D 1 221 ? 57.200 35.993 101.630 1.00 11.65 303 PHE D N 1
ATOM 13025 C CA . PHE D 1 221 ? 56.614 35.982 100.269 1.00 11.64 303 PHE D CA 1
ATOM 13026 C C . PHE D 1 221 ? 56.286 37.360 99.763 1.00 11.70 303 PHE D C 1
ATOM 13027 O O . PHE D 1 221 ? 55.735 37.536 98.705 1.00 11.86 303 PHE D O 1
ATOM 13035 N N . VAL D 1 222 ? 56.567 38.349 100.559 1.00 11.53 304 VAL D N 1
ATOM 13036 C CA . VAL D 1 222 ? 56.333 39.715 100.251 1.00 11.96 304 VAL D CA 1
ATOM 13037 C C . VAL D 1 222 ? 56.650 40.100 98.785 1.00 12.39 304 VAL D C 1
ATOM 13038 O O . VAL D 1 222 ? 55.827 40.752 98.157 1.00 12.67 304 VAL D O 1
ATOM 13042 N N . PRO D 1 223 ? 57.873 39.800 98.261 1.00 12.59 305 PRO D N 1
ATOM 13043 C CA . PRO D 1 223 ? 58.169 40.310 96.911 1.00 13.61 305 PRO D CA 1
ATOM 13044 C C . PRO D 1 223 ? 57.141 39.952 95.872 1.00 13.99 305 PRO D C 1
ATOM 13045 O O . PRO D 1 223 ? 56.906 40.772 94.951 1.00 14.97 305 PRO D O 1
ATOM 13049 N N . SER D 1 224 ? 56.576 38.765 95.933 1.00 13.87 306 SER D N 1
ATOM 13050 C CA . SER D 1 224 ? 55.584 38.325 94.876 1.00 14.54 306 SER D CA 1
ATOM 13051 C C . SER D 1 224 ? 54.280 39.019 95.042 1.00 14.80 306 SER D C 1
ATOM 13052 O O . SER D 1 224 ? 53.568 39.148 94.073 1.00 15.80 306 SER D O 1
ATOM 13055 N N . LEU D 1 225 ? 53.999 39.642 96.197 1.00 14.35 307 LEU D N 1
ATOM 13056 C CA . LEU D 1 225 ? 52.783 40.448 96.342 1.00 14.51 307 LEU D CA 1
ATOM 13057 C C . LEU D 1 225 ? 52.835 41.669 95.474 1.00 15.35 307 LEU D C 1
ATOM 13058 O O . LEU D 1 225 ? 51.808 42.195 95.068 1.00 16.22 307 LEU D O 1
ATOM 13063 N N . TRP D 1 226 ? 54.031 42.213 95.264 1.00 15.71 308 TRP D N 1
ATOM 13064 C CA . TRP D 1 226 ? 54.245 43.362 94.476 1.00 16.60 308 TRP D CA 1
ATOM 13065 C C . TRP D 1 226 ? 54.012 43.157 92.974 1.00 17.67 308 TRP D C 1
ATOM 13066 O O . TRP D 1 226 ? 53.921 44.128 92.215 1.00 18.85 308 TRP D O 1
ATOM 13077 N N . LEU D 1 227 ? 53.966 41.920 92.525 1.00 17.60 309 LEU D N 1
ATOM 13078 C CA . LEU D 1 227 ? 53.707 41.611 91.141 1.00 19.51 309 LEU D CA 1
ATOM 13079 C C . LEU D 1 227 ? 52.225 41.187 90.908 1.00 20.45 309 LEU D C 1
ATOM 13080 O O . LEU D 1 227 ? 51.877 40.657 89.840 1.00 21.95 309 LEU D O 1
ATOM 13085 N N . ILE D 1 228 ? 51.365 41.414 91.892 1.00 21.51 310 ILE D N 1
ATOM 13086 C CA . ILE D 1 228 ? 49.903 41.226 91.757 1.00 22.46 310 ILE D CA 1
ATOM 13087 C C . ILE D 1 228 ? 49.209 42.572 91.521 1.00 23.91 310 ILE D C 1
ATOM 13088 O O . ILE D 1 228 ? 49.275 43.426 92.345 1.00 21.96 310 ILE D O 1
ATOM 13093 N N . PRO D 1 229 ? 48.563 42.759 90.352 1.00 27.19 311 PRO D N 1
ATOM 13094 C CA . PRO D 1 229 ? 47.739 43.981 90.140 1.00 29.29 311 PRO D CA 1
ATOM 13095 C C . PRO D 1 229 ? 46.717 44.304 91.252 1.00 29.45 311 PRO D C 1
ATOM 13096 O O . PRO D 1 229 ? 46.104 43.440 91.759 1.00 28.95 311 PRO D O 1
ATOM 13100 N N . GLY D 1 230 ? 46.562 45.564 91.606 1.00 30.32 312 GLY D N 1
ATOM 13101 C CA . GLY D 1 230 ? 45.701 45.952 92.687 1.00 29.79 312 GLY D CA 1
ATOM 13102 C C . GLY D 1 230 ? 46.591 46.011 93.911 1.00 27.78 312 GLY D C 1
ATOM 13103 O O . GLY D 1 230 ? 46.769 47.082 94.511 1.00 29.83 312 GLY D O 1
ATOM 13104 N N . PHE D 1 231 ? 47.289 44.933 94.225 1.00 24.30 313 PHE D N 1
ATOM 13105 C CA . PHE D 1 231 ? 48.174 45.008 95.392 1.00 22.85 313 PHE D CA 1
ATOM 13106 C C . PHE D 1 231 ? 49.285 45.972 95.110 1.00 24.06 313 PHE D C 1
ATOM 13107 O O . PHE D 1 231 ? 49.689 46.681 96.027 1.00 23.58 313 PHE D O 1
ATOM 13115 N N . ASP D 1 232 ? 49.830 45.960 93.855 1.00 24.82 314 ASP D N 1
ATOM 13116 C CA . ASP D 1 232 ? 50.969 46.789 93.514 1.00 25.78 314 ASP D CA 1
ATOM 13117 C C . ASP D 1 232 ? 50.737 48.283 93.783 1.00 26.06 314 ASP D C 1
ATOM 13118 O O . ASP D 1 232 ? 51.613 48.962 94.326 1.00 25.35 314 ASP D O 1
ATOM 13123 N N . ASP D 1 233 ? 49.585 48.790 93.419 1.00 27.12 315 ASP D N 1
ATOM 13124 C CA . ASP D 1 233 ? 49.251 50.215 93.623 1.00 29.52 315 ASP D CA 1
ATOM 13125 C C . ASP D 1 233 ? 49.177 50.565 95.151 1.00 27.28 315 ASP D C 1
ATOM 13126 O O . ASP D 1 233 ? 49.678 51.606 95.599 1.00 26.75 315 ASP D O 1
ATOM 13131 N N . GLU D 1 234 ? 48.592 49.692 95.952 1.00 25.40 316 GLU D N 1
ATOM 13132 C CA . GLU D 1 234 ? 48.477 49.952 97.386 1.00 25.57 316 GLU D CA 1
ATOM 13133 C C . GLU D 1 234 ? 49.845 49.862 98.070 1.00 23.44 316 GLU D C 1
ATOM 13134 O O . GLU D 1 234 ? 50.217 50.718 98.855 1.00 22.81 316 GLU D O 1
ATOM 13140 N N . LEU D 1 235 ? 50.631 48.870 97.690 1.00 22.41 317 LEU D N 1
ATOM 13141 C CA . LEU D 1 235 ? 52.015 48.710 98.177 1.00 21.32 317 LEU D CA 1
ATOM 13142 C C . LEU D 1 235 ? 52.895 49.909 97.883 1.00 23.18 317 LEU D C 1
ATOM 13143 O O . LEU D 1 235 ? 53.704 50.327 98.709 1.00 21.68 317 LEU D O 1
ATOM 13148 N N . ASN D 1 236 ? 52.703 50.507 96.704 1.00 24.93 318 ASN D N 1
ATOM 13149 C CA . ASN D 1 236 ? 53.445 51.663 96.359 1.00 28.50 318 ASN D CA 1
ATOM 13150 C C . ASN D 1 236 ? 53.185 52.842 97.229 1.00 28.15 318 ASN D C 1
ATOM 13151 O O . ASN D 1 236 ? 54.113 53.659 97.486 1.00 27.34 318 ASN D O 1
ATOM 13156 N N . LYS D 1 237 ? 51.936 52.955 97.662 1.00 27.60 319 LYS D N 1
ATOM 13157 C CA . LYS D 1 237 ? 51.616 54.061 98.568 1.00 28.99 319 LYS D CA 1
ATOM 13158 C C . LYS D 1 237 ? 52.117 53.781 100.028 1.00 26.42 319 LYS D C 1
ATOM 13159 O O . LYS D 1 237 ? 52.502 54.703 100.723 1.00 26.14 319 LYS D O 1
ATOM 13165 N N . LEU D 1 238 ? 52.033 52.528 100.464 1.00 23.14 320 LEU D N 1
ATOM 13166 C CA . LEU D 1 238 ? 52.450 52.126 101.792 1.00 21.99 320 LEU D CA 1
ATOM 13167 C C . LEU D 1 238 ? 53.942 52.279 101.958 1.00 21.69 320 LEU D C 1
ATOM 13168 O O . LEU D 1 238 ? 54.401 52.848 102.958 1.00 20.86 320 LEU D O 1
ATOM 13173 N N . PHE D 1 239 ? 54.684 51.797 100.949 1.00 20.96 321 PHE D N 1
ATOM 13174 C CA . PHE D 1 239 ? 56.158 51.825 100.951 1.00 21.45 321 PHE D CA 1
ATOM 13175 C C . PHE D 1 239 ? 56.779 52.546 99.794 1.00 23.12 321 PHE D C 1
ATOM 13176 O O . PHE D 1 239 ? 57.234 51.931 98.836 1.00 22.38 321 PHE D O 1
ATOM 13184 N N . PRO D 1 240 ? 56.763 53.880 99.858 1.00 25.45 322 PRO D N 1
ATOM 13185 C CA . PRO D 1 240 ? 57.411 54.700 98.888 1.00 27.92 322 PRO D CA 1
ATOM 13186 C C . PRO D 1 240 ? 58.897 54.345 98.795 1.00 29.70 322 PRO D C 1
ATOM 13187 O O . PRO D 1 240 ? 59.463 54.405 97.713 1.00 28.70 322 PRO D O 1
ATOM 13191 N N . GLN D 1 241 ? 59.544 54.019 99.920 1.00 25.62 323 GLN D N 1
ATOM 13192 C CA . GLN D 1 241 ? 60.842 53.412 99.830 1.00 26.66 323 GLN D CA 1
ATOM 13193 C C . GLN D 1 241 ? 60.606 51.915 99.807 1.00 25.32 323 GLN D C 1
ATOM 13194 O O . GLN D 1 241 ? 60.192 51.299 100.839 1.00 22.97 323 GLN D O 1
ATOM 13200 N N . LYS D 1 242 ? 60.882 51.287 98.661 1.00 24.09 324 LYS D N 1
ATOM 13201 C CA . LYS D 1 242 ? 60.333 49.922 98.523 1.00 23.63 324 LYS D CA 1
ATOM 13202 C C . LYS D 1 242 ? 60.977 48.851 99.404 1.00 22.79 324 LYS D C 1
ATOM 13203 O O . LYS D 1 242 ? 60.280 47.920 99.840 1.00 22.97 324 LYS D O 1
ATOM 13209 N N . ALA D 1 243 ? 62.240 49.023 99.719 1.00 20.72 325 ALA D N 1
ATOM 13210 C CA . ALA D 1 243 ? 62.948 48.058 100.468 1.00 20.09 325 ALA D CA 1
ATOM 13211 C C . ALA D 1 243 ? 62.923 48.298 101.986 1.00 17.50 325 ALA D C 1
ATOM 13212 O O . ALA D 1 243 ? 63.807 47.859 102.714 1.00 17.25 325 ALA D O 1
ATOM 13214 N N . THR D 1 244 ? 61.806 48.833 102.467 1.00 17.81 326 THR D N 1
ATOM 13215 C CA . THR D 1 244 ? 61.570 49.047 103.889 1.00 17.25 326 THR D CA 1
ATOM 13216 C C . THR D 1 244 ? 60.399 48.202 104.448 1.00 16.31 326 THR D C 1
ATOM 13217 O O . THR D 1 244 ? 59.969 48.468 105.578 1.00 15.78 326 THR D O 1
ATOM 13221 N N . VAL D 1 245 ? 59.883 47.216 103.680 1.00 14.87 327 VAL D N 1
ATOM 13222 C CA . VAL D 1 245 ? 58.723 46.488 104.100 1.00 14.08 327 VAL D CA 1
ATOM 13223 C C . VAL D 1 245 ? 58.966 45.793 105.408 1.00 13.58 327 VAL D C 1
ATOM 13224 O O . VAL D 1 245 ? 58.209 46.012 106.399 1.00 14.27 327 VAL D O 1
ATOM 13228 N N . PHE D 1 246 ? 59.936 44.911 105.447 1.00 12.56 328 PHE D N 1
ATOM 13229 C CA . PHE D 1 246 ? 60.155 44.189 106.669 1.00 12.01 328 PHE D CA 1
ATOM 13230 C C . PHE D 1 246 ? 60.676 45.106 107.768 1.00 12.24 328 PHE D C 1
ATOM 13231 O O . PHE D 1 246 ? 60.350 44.918 108.922 1.00 11.54 328 PHE D O 1
ATOM 13239 N N . HIS D 1 247 ? 61.495 46.095 107.424 1.00 12.15 329 HIS D N 1
ATOM 13240 C CA . HIS D 1 247 ? 61.989 47.015 108.442 1.00 12.53 329 HIS D CA 1
ATOM 13241 C C . HIS D 1 247 ? 60.868 47.719 109.222 1.00 13.43 329 HIS D C 1
ATOM 13242 O O . HIS D 1 247 ? 60.897 47.831 110.467 1.00 13.22 329 HIS D O 1
ATOM 13249 N N . HIS D 1 248 ? 59.860 48.136 108.524 1.00 14.12 330 HIS D N 1
ATOM 13250 C CA . HIS D 1 248 ? 58.737 48.778 109.170 1.00 14.93 330 HIS D CA 1
ATOM 13251 C C . HIS D 1 248 ? 57.796 47.783 109.799 1.00 14.71 330 HIS D C 1
ATOM 13252 O O . HIS D 1 248 ? 57.416 47.920 111.006 1.00 14.92 330 HIS D O 1
ATOM 13259 N N . LEU D 1 249 ? 57.402 46.762 109.030 1.00 13.87 331 LEU D N 1
ATOM 13260 C CA . LEU D 1 249 ? 56.369 45.872 109.566 1.00 13.56 331 LEU D CA 1
ATOM 13261 C C . LEU D 1 249 ? 56.929 45.016 110.770 1.00 12.94 331 LEU D C 1
ATOM 13262 O O . LEU D 1 249 ? 56.206 44.679 111.705 1.00 12.43 331 LEU D O 1
ATOM 13267 N N . GLY D 1 250 ? 58.203 44.640 110.628 1.00 12.43 332 GLY D N 1
ATOM 13268 C CA . GLY D 1 250 ? 58.951 43.855 111.573 1.00 12.54 332 GLY D CA 1
ATOM 13269 C C . GLY D 1 250 ? 59.109 44.627 112.901 1.00 13.13 332 GLY D C 1
ATOM 13270 O O . GLY D 1 250 ? 58.902 44.104 114.009 1.00 12.69 332 GLY D O 1
ATOM 13271 N N . ARG D 1 251 ? 59.444 45.897 112.789 1.00 13.07 333 ARG D N 1
ATOM 13272 C CA . ARG D 1 251 ? 59.506 46.760 114.013 1.00 14.06 333 ARG D CA 1
ATOM 13273 C C . ARG D 1 251 ? 58.178 47.009 114.651 1.00 14.49 333 ARG D C 1
ATOM 13274 O O . ARG D 1 251 ? 58.106 47.215 115.891 1.00 15.38 333 ARG D O 1
ATOM 13282 N N . TYR D 1 252 ? 57.139 47.054 113.843 1.00 14.05 334 TYR D N 1
ATOM 13283 C CA . TYR D 1 252 ? 55.794 47.259 114.347 1.00 14.37 334 TYR D CA 1
ATOM 13284 C C . TYR D 1 252 ? 55.274 46.049 115.093 1.00 13.97 334 TYR D C 1
ATOM 13285 O O . TYR D 1 252 ? 54.671 46.166 116.164 1.00 13.78 334 TYR D O 1
ATOM 13294 N N . LEU D 1 253 ? 55.444 44.879 114.482 1.00 13.63 335 LEU D N 1
ATOM 13295 C CA . LEU D 1 253 ? 54.928 43.645 115.058 1.00 13.57 335 LEU D CA 1
ATOM 13296 C C . LEU D 1 253 ? 55.673 43.078 116.278 1.00 13.71 335 LEU D C 1
ATOM 13297 O O . LEU D 1 253 ? 55.006 42.475 117.047 1.00 14.29 335 LEU D O 1
ATOM 13302 N N . PHE D 1 254 ? 56.983 43.050 116.281 1.00 13.20 336 PHE D N 1
ATOM 13303 C CA . PHE D 1 254 ? 57.754 42.191 117.122 1.00 13.27 336 PHE D CA 1
ATOM 13304 C C . PHE D 1 254 ? 58.471 42.973 118.215 1.00 14.12 336 PHE D C 1
ATOM 13305 O O . PHE D 1 254 ? 59.459 43.585 117.958 1.00 14.23 336 PHE D O 1
ATOM 13313 N N . HIS D 1 255 ? 58.061 42.809 119.441 1.00 14.65 337 HIS D N 1
ATOM 13314 C CA . HIS D 1 255 ? 58.669 43.481 120.562 1.00 15.58 337 HIS D CA 1
ATOM 13315 C C . HIS D 1 255 ? 58.954 42.360 121.557 1.00 15.17 337 HIS D C 1
ATOM 13316 O O . HIS D 1 255 ? 58.056 41.665 121.879 1.00 15.49 337 HIS D O 1
ATOM 13323 N N . PRO D 1 256 ? 60.190 42.102 121.894 1.00 15.18 338 PRO D N 1
ATOM 13324 C CA . PRO D 1 256 ? 60.518 40.979 122.868 1.00 14.65 338 PRO D CA 1
ATOM 13325 C C . PRO D 1 256 ? 59.881 41.204 124.205 1.00 14.71 338 PRO D C 1
ATOM 13326 O O . PRO D 1 256 ? 59.866 42.329 124.713 1.00 14.73 338 PRO D O 1
ATOM 13330 N N . THR D 1 257 ? 59.407 40.129 124.802 1.00 14.53 339 THR D N 1
ATOM 13331 C CA . THR D 1 257 ? 58.993 40.151 126.212 1.00 15.40 339 THR D CA 1
ATOM 13332 C C . THR D 1 257 ? 60.121 40.534 127.158 1.00 15.44 339 THR D C 1
ATOM 13333 O O . THR D 1 257 ? 61.285 40.482 126.818 1.00 14.19 339 THR D O 1
ATOM 13337 N N . ASN D 1 258 ? 59.763 40.879 128.378 1.00 16.53 340 ASN D N 1
ATOM 13338 C CA . ASN D 1 258 ? 60.695 41.359 129.336 1.00 17.70 340 ASN D CA 1
ATOM 13339 C C . ASN D 1 258 ? 61.799 40.329 129.568 1.00 18.34 340 ASN D C 1
ATOM 13340 O O . ASN D 1 258 ? 62.963 40.712 129.721 1.00 17.63 340 ASN D O 1
ATOM 13345 N N A GLN D 1 259 ? 61.480 39.024 129.546 0.50 18.79 341 GLN D N 1
ATOM 13346 N N B GLN D 1 259 ? 61.481 39.034 129.551 0.50 18.82 341 GLN D N 1
ATOM 13347 C CA A GLN D 1 259 ? 62.541 38.019 129.776 0.50 19.64 341 GLN D CA 1
ATOM 13348 C CA B GLN D 1 259 ? 62.537 38.064 129.847 0.50 19.74 341 GLN D CA 1
ATOM 13349 C C A GLN D 1 259 ? 63.570 38.120 128.696 0.50 18.71 341 GLN D C 1
ATOM 13350 C C B GLN D 1 259 ? 63.520 37.959 128.717 0.50 18.72 341 GLN D C 1
ATOM 13351 O O A GLN D 1 259 ? 64.767 38.252 128.959 0.50 19.27 341 GLN D O 1
ATOM 13352 O O B GLN D 1 259 ? 64.676 37.831 129.010 0.50 19.43 341 GLN D O 1
ATOM 13363 N N . VAL D 1 260 ? 63.102 38.157 127.454 1.00 18.00 342 VAL D N 1
ATOM 13364 C CA . VAL D 1 260 ? 64.022 38.226 126.328 1.00 16.81 342 VAL D CA 1
ATOM 13365 C C . VAL D 1 260 ? 64.784 39.565 126.324 1.00 16.10 342 VAL D C 1
ATOM 13366 O O . VAL D 1 260 ? 65.992 39.600 126.089 1.00 15.59 342 VAL D O 1
ATOM 13370 N N . TRP D 1 261 ? 64.087 40.664 126.584 1.00 16.13 343 TRP D N 1
ATOM 13371 C CA . TRP D 1 261 ? 64.703 41.957 126.596 1.00 16.04 343 TRP D CA 1
ATOM 13372 C C . TRP D 1 261 ? 65.819 42.046 127.662 1.00 15.87 343 TRP D C 1
ATOM 13373 O O . TRP D 1 261 ? 66.855 42.644 127.446 1.00 15.22 343 TRP D O 1
ATOM 13384 N N . GLY D 1 262 ? 65.629 41.390 128.811 1.00 15.70 344 GLY D N 1
ATOM 13385 C CA . GLY D 1 262 ? 66.725 41.343 129.801 1.00 16.16 344 GLY D CA 1
ATOM 13386 C C . GLY D 1 262 ? 67.980 40.731 129.249 1.00 15.59 344 GLY D C 1
ATOM 13387 O O . GLY D 1 262 ? 69.075 41.190 129.605 1.00 15.39 344 GLY D O 1
ATOM 13388 N N . LEU D 1 263 ? 67.839 39.690 128.407 1.00 15.28 345 LEU D N 1
ATOM 13389 C CA . LEU D 1 263 ? 68.997 39.080 127.795 1.00 15.40 345 LEU D CA 1
ATOM 13390 C C . LEU D 1 263 ? 69.718 40.004 126.846 1.00 15.06 345 LEU D C 1
ATOM 13391 O O . LEU D 1 263 ? 70.972 40.084 126.828 1.00 14.92 345 LEU D O 1
ATOM 13396 N N . VAL D 1 264 ? 68.946 40.829 126.167 1.00 14.97 346 VAL D N 1
ATOM 13397 C CA . VAL D 1 264 ? 69.499 41.846 125.261 1.00 14.64 346 VAL D CA 1
ATOM 13398 C C . VAL D 1 264 ? 70.227 42.991 126.034 1.00 14.90 346 VAL D C 1
ATOM 13399 O O . VAL D 1 264 ? 71.415 43.338 125.764 1.00 14.96 346 VAL D O 1
ATOM 13403 N N . THR D 1 265 ? 69.555 43.604 127.007 1.00 15.16 347 THR D N 1
ATOM 13404 C CA . THR D 1 265 ? 70.071 44.744 127.722 1.00 15.49 347 THR D CA 1
ATOM 13405 C C . THR D 1 265 ? 71.278 44.374 128.538 1.00 15.81 347 THR D C 1
ATOM 13406 O O . THR D 1 265 ? 72.244 45.092 128.540 1.00 15.77 347 THR D O 1
ATOM 13410 N N . ARG D 1 266 ? 71.265 43.216 129.182 1.00 15.91 348 ARG D N 1
ATOM 13411 C CA . ARG D 1 266 ? 72.355 42.827 130.031 1.00 15.98 348 ARG D CA 1
ATOM 13412 C C . ARG D 1 266 ? 73.584 42.531 129.162 1.00 15.57 348 ARG D C 1
ATOM 13413 O O . ARG D 1 266 ? 74.691 42.884 129.526 1.00 15.30 348 ARG D O 1
ATOM 13421 N N . TYR D 1 267 ? 73.369 41.839 128.061 1.00 15.42 349 TYR D N 1
ATOM 13422 C CA . TYR D 1 267 ? 74.503 41.516 127.217 1.00 15.39 349 TYR D CA 1
ATOM 13423 C C . TYR D 1 267 ? 75.076 42.797 126.615 1.00 15.52 349 TYR D C 1
ATOM 13424 O O . TYR D 1 267 ? 76.287 42.959 126.630 1.00 14.55 349 TYR D O 1
ATOM 13433 N N . TYR D 1 268 ? 74.208 43.668 126.126 1.00 15.36 350 TYR D N 1
ATOM 13434 C CA . TYR D 1 268 ? 74.706 44.885 125.527 1.00 16.60 350 TYR D CA 1
ATOM 13435 C C . TYR D 1 268 ? 75.510 45.763 126.482 1.00 16.30 350 TYR D C 1
ATOM 13436 O O . TYR D 1 268 ? 76.577 46.202 126.161 1.00 15.41 350 TYR D O 1
ATOM 13445 N N . GLU D 1 269 ? 74.967 46.020 127.647 1.00 17.30 351 GLU D N 1
ATOM 13446 C CA . GLU D 1 269 ? 75.583 46.857 128.622 1.00 18.56 351 GLU D CA 1
ATOM 13447 C C . GLU D 1 269 ? 76.908 46.295 129.131 1.00 17.85 351 GLU D C 1
ATOM 13448 O O . GLU D 1 269 ? 77.824 47.098 129.376 1.00 18.41 351 GLU D O 1
ATOM 13454 N N . ALA D 1 270 ? 76.957 44.999 129.368 1.00 16.48 352 ALA D N 1
ATOM 13455 C CA . ALA D 1 270 ? 78.199 44.309 129.840 1.00 16.85 352 ALA D CA 1
ATOM 13456 C C . ALA D 1 270 ? 79.307 44.284 128.813 1.00 16.79 352 ALA D C 1
ATOM 13457 O O . ALA D 1 270 ? 80.486 44.478 129.180 1.00 17.77 352 ALA D O 1
ATOM 13459 N N . TYR D 1 271 ? 78.960 44.026 127.560 1.00 15.83 353 TYR D N 1
ATOM 13460 C CA . TYR D 1 271 ? 79.982 43.652 126.575 1.00 16.19 353 TYR D CA 1
ATOM 13461 C C . TYR D 1 271 ? 80.106 44.574 125.401 1.00 16.96 353 TYR D C 1
ATOM 13462 O O . TYR D 1 271 ? 81.185 44.621 124.806 1.00 18.26 353 TYR D O 1
ATOM 13471 N N . LEU D 1 272 ? 79.093 45.347 125.051 1.00 17.27 354 LEU D N 1
ATOM 13472 C CA . LEU D 1 272 ? 79.048 45.994 123.711 1.00 18.17 354 LEU D CA 1
ATOM 13473 C C . LEU D 1 272 ? 79.004 47.512 123.805 1.00 19.39 354 LEU D C 1
ATOM 13474 O O . LEU D 1 272 ? 79.426 48.170 122.884 1.00 19.21 354 LEU D O 1
ATOM 13479 N N A SER D 1 273 ? 78.473 48.063 124.901 0.50 19.49 355 SER D N 1
ATOM 13480 N N B SER D 1 273 ? 78.685 48.047 124.972 0.50 20.31 355 SER D N 1
ATOM 13481 C CA A SER D 1 273 ? 78.152 49.465 125.050 0.50 20.31 355 SER D CA 1
ATOM 13482 C CA B SER D 1 273 ? 78.295 49.402 125.059 0.50 21.55 355 SER D CA 1
ATOM 13483 C C A SER D 1 273 ? 79.338 50.420 124.915 0.50 21.48 355 SER D C 1
ATOM 13484 C C B SER D 1 273 ? 79.424 50.394 125.341 0.50 22.91 355 SER D C 1
ATOM 13485 O O A SER D 1 273 ? 79.280 51.480 124.303 0.50 20.84 355 SER D O 1
ATOM 13486 O O B SER D 1 273 ? 79.185 51.571 125.364 0.50 22.75 355 SER D O 1
ATOM 13491 N N A HIS D 1 274 ? 80.394 50.016 125.556 0.50 22.36 356 HIS D N 1
ATOM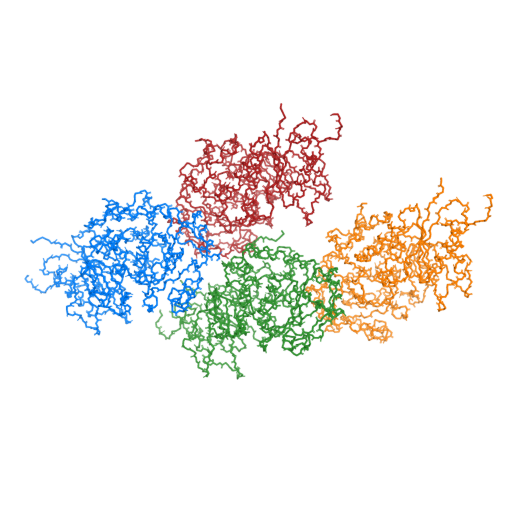 13492 N N B HIS D 1 274 ? 80.634 49.932 125.560 0.50 24.32 356 HIS D N 1
ATOM 13493 C CA A HIS D 1 274 ? 81.587 50.790 125.698 0.50 23.63 356 HIS D CA 1
ATOM 13494 C CA B HIS D 1 274 ? 81.764 50.840 125.639 0.50 25.73 356 HIS D CA 1
ATOM 13495 C C A HIS D 1 274 ? 82.413 50.961 124.387 0.50 23.69 356 HIS D C 1
ATOM 13496 C C B HIS D 1 274 ? 82.301 51.130 124.258 0.50 24.77 356 HIS D C 1
ATOM 13497 O O A HIS D 1 274 ? 83.326 51.783 124.330 0.50 23.47 356 HIS D O 1
ATOM 13498 O O B HIS D 1 274 ? 82.915 52.166 124.026 0.50 24.04 356 HIS D O 1
ATOM 13511 N N . ALA D 1 275 ? 82.107 50.201 123.336 1.00 23.27 357 ALA D N 1
ATOM 13512 C CA . ALA D 1 275 ? 82.889 50.236 122.134 1.00 22.86 357 ALA D CA 1
ATOM 13513 C C . ALA D 1 275 ? 82.518 51.453 121.261 1.00 23.99 357 ALA D C 1
ATOM 13514 O O . ALA D 1 275 ? 81.395 51.939 121.318 1.00 22.62 357 ALA D O 1
ATOM 13516 N N . ASP D 1 276 ? 83.500 51.974 120.540 1.00 23.60 358 ASP D N 1
ATOM 13517 C CA . ASP D 1 276 ? 83.236 53.088 119.580 1.00 25.72 358 ASP D CA 1
ATOM 13518 C C . ASP D 1 276 ? 82.419 52.581 118.399 1.00 24.48 358 ASP D C 1
ATOM 13519 O O . ASP D 1 276 ? 81.663 53.327 117.776 1.00 23.04 358 ASP D O 1
ATOM 13524 N N . GLU D 1 277 ? 82.607 51.325 118.052 1.00 22.39 359 GLU D N 1
ATOM 13525 C CA . GLU D 1 277 ? 81.969 50.732 116.892 1.00 23.65 359 GLU D CA 1
ATOM 13526 C C . GLU D 1 277 ? 81.655 49.244 117.202 1.00 21.09 359 GLU D C 1
ATOM 13527 O O . GLU D 1 277 ? 82.466 48.580 117.857 1.00 18.91 359 GLU D O 1
ATOM 13533 N N . LYS D 1 278 ? 80.491 48.766 116.769 1.00 18.93 360 LYS D N 1
ATOM 13534 C CA . LYS D 1 278 ? 80.090 47.397 116.975 1.00 18.29 360 LYS D CA 1
ATOM 13535 C C . LYS D 1 278 ? 79.907 46.715 115.600 1.00 16.93 360 LYS D C 1
ATOM 13536 O O . LYS D 1 278 ? 79.328 47.288 114.658 1.00 17.07 360 LYS D O 1
ATOM 13542 N N . ILE D 1 279 ? 80.469 45.545 115.449 1.00 15.37 361 ILE D N 1
ATOM 13543 C CA . ILE D 1 279 ? 80.391 44.798 114.227 1.00 15.50 361 ILE D CA 1
ATOM 13544 C C . ILE D 1 279 ? 79.678 43.507 114.631 1.00 14.07 361 ILE D C 1
ATOM 13545 O O . ILE D 1 279 ? 80.236 42.803 115.419 1.00 14.58 361 ILE D O 1
ATOM 13550 N N . GLY D 1 280 ? 78.601 43.151 113.950 1.00 12.90 362 GLY D N 1
ATOM 13551 C CA . GLY D 1 280 ? 77.996 41.858 114.021 1.00 12.35 362 GLY D CA 1
ATOM 13552 C C . GLY D 1 280 ? 78.372 40.883 112.972 1.00 12.30 362 GLY D C 1
ATOM 13553 O O . GLY D 1 280 ? 78.574 41.304 111.797 1.00 12.83 362 GLY D O 1
ATOM 13554 N N . ILE D 1 281 ? 78.610 39.648 113.377 1.00 12.36 363 ILE D N 1
ATOM 13555 C CA . ILE D 1 281 ? 78.926 38.554 112.433 1.00 12.75 363 ILE D CA 1
ATOM 13556 C C . ILE D 1 281 ? 78.026 37.395 112.777 1.00 11.88 363 ILE D C 1
ATOM 13557 O O . ILE D 1 281 ? 78.198 36.724 113.837 1.00 12.03 363 ILE D O 1
ATOM 13562 N N . GLN D 1 282 ? 77.084 37.165 111.910 1.00 11.51 364 GLN D N 1
ATOM 13563 C CA . GLN D 1 282 ? 76.082 36.082 111.971 1.00 12.03 364 GLN D CA 1
ATOM 13564 C C . GLN D 1 282 ? 76.472 34.931 111.102 1.00 12.52 364 GLN D C 1
ATOM 13565 O O . GLN D 1 282 ? 76.392 34.975 109.882 1.00 12.74 364 GLN D O 1
ATOM 13571 N N . VAL D 1 283 ? 76.856 33.861 111.757 1.00 13.84 365 VAL D N 1
ATOM 13572 C CA . VAL D 1 283 ? 77.470 32.748 111.153 1.00 15.28 365 VAL D CA 1
ATOM 13573 C C . VAL D 1 283 ? 76.473 31.592 111.205 1.00 16.22 365 VAL D C 1
ATOM 13574 O O . VAL D 1 283 ? 76.039 31.206 112.239 1.00 15.94 365 VAL D O 1
ATOM 13578 N N . ARG D 1 284 ? 76.170 31.021 110.046 1.00 17.01 366 ARG D N 1
ATOM 13579 C CA . ARG D 1 284 ? 75.356 29.869 109.914 1.00 18.69 366 ARG D CA 1
ATOM 13580 C C . ARG D 1 284 ? 75.974 29.085 108.794 1.00 19.57 366 ARG D C 1
ATOM 13581 O O . ARG D 1 284 ? 76.271 29.650 107.734 1.00 18.45 366 ARG D O 1
ATOM 13589 N N . VAL D 1 285 ? 76.310 27.845 109.074 1.00 20.46 367 VAL D N 1
ATOM 13590 C CA . VAL D 1 285 ? 76.956 26.969 108.082 1.00 20.89 367 VAL D CA 1
ATOM 13591 C C . VAL D 1 285 ? 75.946 25.880 107.758 1.00 23.46 367 VAL D C 1
ATOM 13592 O O . VAL D 1 285 ? 75.574 25.049 108.656 1.00 22.72 367 VAL D O 1
ATOM 13596 N N . PHE D 1 286 ? 75.503 25.807 106.493 1.00 22.87 368 PHE D N 1
ATOM 13597 C CA . PHE D 1 286 ? 74.586 24.737 106.070 1.00 24.83 368 PHE D CA 1
ATOM 13598 C C . PHE D 1 286 ? 75.426 23.527 105.657 1.00 27.60 368 PHE D C 1
ATOM 13599 O O . PHE D 1 286 ? 75.958 23.459 104.578 1.00 27.46 368 PHE D O 1
ATOM 13607 N N . ASP D 1 287 ? 75.612 22.588 106.578 1.00 29.78 369 ASP D N 1
ATOM 13608 C CA . ASP D 1 287 ? 76.443 21.392 106.360 1.00 32.14 369 ASP D CA 1
ATOM 13609 C C . ASP D 1 287 ? 76.000 20.247 107.319 1.00 33.62 369 ASP D C 1
ATOM 13610 O O . ASP D 1 287 ? 75.771 20.520 108.480 1.00 33.69 369 ASP D O 1
ATOM 13615 N N . GLU D 1 288 ? 75.975 18.981 106.869 1.00 36.04 370 GLU D N 1
ATOM 13616 C CA . GLU D 1 288 ? 75.766 17.816 107.765 1.00 38.99 370 GLU D CA 1
ATOM 13617 C C . GLU D 1 288 ? 76.754 17.749 108.972 1.00 43.62 370 GLU D C 1
ATOM 13618 O O . GLU D 1 288 ? 76.357 17.565 110.132 1.00 42.21 370 GLU D O 1
ATOM 13620 N N . ASP D 1 289 ? 78.031 17.972 108.699 1.00 45.60 371 ASP D N 1
ATOM 13621 C CA . ASP D 1 289 ? 79.043 17.878 109.722 1.00 48.42 371 ASP D CA 1
ATOM 13622 C C . ASP D 1 289 ? 79.053 19.131 110.619 1.00 50.43 371 ASP D C 1
ATOM 13623 O O . ASP D 1 289 ? 78.487 20.176 110.283 1.00 47.22 371 ASP D O 1
ATOM 13628 N N . PRO D 1 290 ? 79.652 19.006 111.802 1.00 53.50 372 PRO D N 1
ATOM 13629 C CA . PRO D 1 290 ? 79.592 20.128 112.757 1.00 53.12 372 PRO D CA 1
ATOM 13630 C C . PRO D 1 290 ? 80.724 21.166 112.589 1.00 50.29 372 PRO D C 1
ATOM 13631 O O . PRO D 1 290 ? 80.621 22.304 113.077 1.00 55.33 372 PRO D O 1
ATOM 13635 N N . GLY D 1 291 ? 81.778 20.800 111.881 1.00 42.60 373 GLY D N 1
ATOM 13636 C CA . GLY D 1 291 ? 82.924 21.669 111.772 1.00 42.02 373 GLY D CA 1
ATOM 13637 C C . GLY D 1 291 ? 83.583 21.838 113.134 1.00 40.29 373 GLY D C 1
ATOM 13638 O O . GLY D 1 291 ? 83.717 20.866 113.874 1.00 43.14 373 GLY D O 1
ATOM 13639 N N . PRO D 1 292 ? 83.986 23.039 113.509 1.00 32.35 374 PRO D N 1
ATOM 13640 C CA . PRO D 1 292 ? 83.965 24.230 112.683 1.00 28.95 374 PRO D CA 1
ATOM 13641 C C . PRO D 1 292 ? 84.940 24.088 111.530 1.00 28.10 374 PRO D C 1
ATOM 13642 O O . PRO D 1 292 ? 85.820 23.253 111.575 1.00 31.70 374 PRO D O 1
ATOM 13646 N N . PHE D 1 293 ? 84.790 24.917 110.511 1.00 25.76 375 PHE D N 1
ATOM 13647 C CA . PHE D 1 293 ? 85.439 24.691 109.257 1.00 24.62 375 PHE D CA 1
ATOM 13648 C C . PHE D 1 293 ? 86.422 25.762 109.058 1.00 22.43 375 PHE D C 1
ATOM 13649 O O . PHE D 1 293 ? 86.053 26.963 109.153 1.00 21.50 375 PHE D O 1
ATOM 13657 N N . GLN D 1 294 ? 87.653 25.376 108.778 1.00 21.93 376 GLN D N 1
ATOM 13658 C CA . GLN D 1 294 ? 88.710 26.349 108.346 1.00 21.82 376 GLN D CA 1
ATOM 13659 C C . GLN D 1 294 ? 88.323 27.291 107.188 1.00 20.50 376 GLN D C 1
ATOM 13660 O O . GLN D 1 294 ? 88.691 28.503 107.201 1.00 19.11 376 GLN D O 1
ATOM 13666 N N . HIS D 1 295 ? 87.635 26.757 106.207 1.00 19.69 377 HIS D N 1
ATOM 13667 C CA . HIS D 1 295 ? 87.266 27.563 105.028 1.00 19.75 377 HIS D CA 1
ATOM 13668 C C . HIS D 1 295 ? 86.296 28.670 105.381 1.00 18.20 377 HIS D C 1
ATOM 13669 O O . HIS D 1 295 ? 86.340 29.665 104.746 1.00 17.75 377 HIS D O 1
ATOM 13676 N N . VAL D 1 296 ? 85.517 28.498 106.461 1.00 17.70 378 VAL D N 1
ATOM 13677 C CA . VAL D 1 296 ? 84.623 29.488 106.954 1.00 16.75 378 VAL D CA 1
ATOM 13678 C C . VAL D 1 296 ? 85.368 30.495 107.827 1.00 16.68 378 VAL D C 1
ATOM 13679 O O . VAL D 1 296 ? 85.181 31.665 107.671 1.00 15.66 378 VAL D O 1
ATOM 13683 N N . MET D 1 297 ? 86.240 30.030 108.713 1.00 17.17 379 MET D N 1
ATOM 13684 C CA . MET D 1 297 ? 87.100 30.941 109.470 1.00 18.47 379 MET D CA 1
ATOM 13685 C C . MET D 1 297 ? 87.836 31.883 108.506 1.00 18.38 379 MET D C 1
ATOM 13686 O O . MET D 1 297 ? 87.869 33.090 108.681 1.00 17.95 379 MET D O 1
ATOM 13691 N N . ASP D 1 298 ? 88.415 31.326 107.450 1.00 19.64 380 ASP D N 1
ATOM 13692 C CA . ASP D 1 298 ? 89.159 32.141 106.472 1.00 20.48 380 ASP D CA 1
ATOM 13693 C C . ASP D 1 298 ? 88.219 33.151 105.726 1.00 19.05 380 ASP D C 1
ATOM 13694 O O . ASP D 1 298 ? 88.596 34.284 105.462 1.00 18.16 380 ASP D O 1
ATOM 13699 N N . GLN D 1 299 ? 87.035 32.703 105.356 1.00 17.99 381 GLN D N 1
ATOM 13700 C CA . GLN D 1 299 ? 86.039 33.586 104.773 1.00 16.91 381 GLN D CA 1
ATOM 13701 C C . GLN D 1 299 ? 85.726 34.791 105.633 1.00 16.52 381 GLN D C 1
ATOM 13702 O O . GLN D 1 299 ? 85.608 35.910 105.121 1.00 16.30 381 GLN D O 1
ATOM 13708 N N . ILE D 1 300 ? 85.536 34.553 106.953 1.00 15.93 382 ILE D N 1
ATOM 13709 C CA . ILE D 1 300 ? 85.222 35.591 107.844 1.00 15.96 382 ILE D CA 1
ATOM 13710 C C . ILE D 1 300 ? 86.349 36.602 107.931 1.00 16.43 382 ILE D C 1
ATOM 13711 O O . ILE D 1 300 ? 86.105 37.813 107.899 1.00 16.04 382 ILE D O 1
ATOM 13716 N N . SER D 1 301 ? 87.569 36.113 108.064 1.00 17.13 383 SER D N 1
ATOM 13717 C CA . SER D 1 301 ? 88.719 37.003 108.141 1.00 19.22 383 SER D CA 1
ATOM 13718 C C . SER D 1 301 ? 88.878 37.798 106.896 1.00 18.98 383 SER D C 1
ATOM 13719 O O . SER D 1 301 ? 89.155 39.032 106.933 1.00 19.45 383 SER D O 1
ATOM 13722 N N A SER D 1 302 ? 88.752 37.087 105.783 0.50 19.10 384 SER D N 1
ATOM 13723 N N B SER D 1 302 ? 88.745 37.159 105.739 0.50 19.38 384 SER D N 1
ATOM 13724 C CA A SER D 1 302 ? 88.853 37.690 104.447 0.50 19.21 384 SER D CA 1
ATOM 13725 C CA B SER D 1 302 ? 88.934 37.920 104.474 0.50 19.60 384 SER D CA 1
ATOM 13726 C C A SER D 1 302 ? 87.862 38.825 104.237 0.50 18.83 384 SER D C 1
ATOM 13727 C C B SER D 1 302 ? 87.841 38.926 104.250 0.50 19.03 384 SER D C 1
ATOM 13728 O O A SER D 1 302 ? 88.214 39.917 103.779 0.50 18.61 384 SER D O 1
ATOM 13729 O O B SER D 1 302 ? 88.101 40.044 103.791 0.50 18.73 384 SER D O 1
ATOM 13734 N N . CYS D 1 303 ? 86.603 38.533 104.561 1.00 18.44 385 CYS D N 1
ATOM 13735 C CA . CYS D 1 303 ? 85.513 39.428 104.366 1.00 17.91 385 CYS D CA 1
ATOM 13736 C C . CYS D 1 303 ? 85.687 40.677 105.214 1.00 17.22 385 CYS D C 1
ATOM 13737 O O . CYS D 1 303 ? 85.684 41.837 104.714 1.00 17.09 385 CYS D O 1
ATOM 13740 N N . THR D 1 304 ? 85.917 40.466 106.523 1.00 16.57 386 THR D N 1
ATOM 13741 C CA . THR D 1 304 ? 85.888 41.596 107.408 1.00 16.04 386 THR D CA 1
ATOM 13742 C C . THR D 1 304 ? 87.106 42.510 107.126 1.00 16.76 386 THR D C 1
ATOM 13743 O O . THR D 1 304 ? 86.982 43.712 107.279 1.00 16.74 386 THR D O 1
ATOM 13747 N N . GLN D 1 305 ? 88.227 41.915 106.699 1.00 17.27 387 GLN D N 1
ATOM 13748 C CA . GLN D 1 305 ? 89.452 42.714 106.494 1.00 19.05 387 GLN D CA 1
ATOM 13749 C C . GLN D 1 305 ? 89.379 43.494 105.172 1.00 19.64 387 GLN D C 1
ATOM 13750 O O . GLN D 1 305 ? 89.601 44.692 105.148 1.00 19.93 387 GLN D O 1
ATOM 13756 N N . LYS D 1 306 ? 88.868 42.843 104.155 1.00 20.36 388 LYS D N 1
ATOM 13757 C CA . LYS D 1 306 ? 88.871 43.458 102.838 1.00 21.37 388 LYS D CA 1
ATOM 13758 C C . LYS D 1 306 ? 87.880 44.579 102.805 1.00 21.44 388 LYS D C 1
ATOM 13759 O O . LYS D 1 306 ? 88.082 45.539 102.100 1.00 20.46 388 LYS D O 1
ATOM 13765 N N . GLU D 1 307 ? 86.800 44.468 103.535 1.00 20.15 389 GLU D N 1
ATOM 13766 C CA . GLU D 1 307 ? 85.818 45.518 103.603 1.00 21.59 389 GLU D CA 1
ATOM 13767 C C . GLU D 1 307 ? 86.069 46.545 104.689 1.00 22.41 389 GLU D C 1
ATOM 13768 O O . GLU D 1 307 ? 85.242 47.463 104.910 1.00 22.63 389 GLU D O 1
ATOM 13774 N N . LYS D 1 308 ? 87.233 46.455 105.306 1.00 22.97 390 LYS D N 1
ATOM 13775 C CA . LYS D 1 308 ? 87.655 47.392 106.356 1.00 23.88 390 LYS D CA 1
ATOM 13776 C C . LYS D 1 308 ? 86.691 47.477 107.481 1.00 21.95 390 LYS D C 1
ATOM 13777 O O . LYS D 1 308 ? 86.655 48.492 108.170 1.00 22.39 390 LYS D O 1
ATOM 13783 N N . LEU D 1 309 ? 85.989 46.388 107.783 1.00 19.65 391 LEU D N 1
ATOM 13784 C CA . LEU D 1 309 ? 85.203 46.327 108.995 1.00 19.42 391 LEU D CA 1
ATOM 13785 C C . LEU D 1 309 ? 86.053 45.989 110.197 1.00 19.38 391 LEU D C 1
ATOM 13786 O O . LEU D 1 309 ? 85.780 46.470 111.315 1.00 19.08 391 LEU D O 1
ATOM 13791 N N . LEU D 1 310 ? 87.091 45.189 109.983 1.00 18.51 392 LEU D N 1
ATOM 13792 C CA . LEU D 1 310 ? 88.005 44.811 111.070 1.00 17.84 392 LEU D CA 1
ATOM 13793 C C . LEU D 1 310 ? 89.414 44.905 110.493 1.00 18.37 392 LEU D C 1
ATOM 13794 O O . LEU D 1 310 ? 89.602 44.630 109.254 1.00 17.66 392 LEU D O 1
ATOM 13799 N N . PRO D 1 311 ? 90.396 45.236 111.351 1.00 18.21 393 PRO D N 1
ATOM 13800 C CA . PRO D 1 311 ? 91.743 45.422 110.955 1.00 19.27 393 PRO D CA 1
ATOM 13801 C C . PRO D 1 311 ? 92.512 44.177 110.726 1.00 19.37 393 PRO D C 1
ATOM 13802 O O . PRO D 1 311 ? 92.233 43.121 111.273 1.00 18.58 393 PRO D O 1
ATOM 13806 N N . GLU D 1 312 ? 93.500 44.288 109.827 1.00 21.00 394 GLU D N 1
ATOM 13807 C CA . GLU D 1 312 ? 94.521 43.298 109.716 1.00 22.26 394 GLU D CA 1
ATOM 13808 C C . GLU D 1 312 ? 95.357 43.230 111.052 1.00 21.72 394 GLU D C 1
ATOM 13809 O O . GLU D 1 312 ? 95.450 44.178 111.846 1.00 20.06 394 GLU D O 1
ATOM 13815 N N . VAL D 1 313 ? 95.900 42.042 111.280 1.00 22.75 395 VAL D N 1
ATOM 13816 C CA . VAL D 1 313 ? 96.929 41.843 112.300 1.00 22.99 395 VAL D CA 1
ATOM 13817 C C . VAL D 1 313 ? 98.269 41.581 111.622 1.00 26.15 395 VAL D C 1
ATOM 13818 O O . VAL D 1 313 ? 98.312 41.193 110.451 1.00 25.38 395 VAL D O 1
ATOM 13822 N N . ASP D 1 314 ? 99.350 41.847 112.319 1.00 27.83 396 ASP D N 1
ATOM 13823 C CA . ASP D 1 314 ? 100.693 41.581 111.752 1.00 32.87 396 ASP D CA 1
ATOM 13824 C C . ASP D 1 314 ? 101.645 41.061 112.796 1.00 32.24 396 ASP D C 1
ATOM 13825 O O . ASP D 1 314 ? 101.354 41.098 114.009 1.00 29.85 396 ASP D O 1
ATOM 13830 N N . THR D 1 315 ? 102.638 40.361 112.311 1.00 31.81 397 THR D N 1
ATOM 13831 C CA . THR D 1 315 ? 103.744 39.895 113.110 1.00 36.35 397 THR D CA 1
ATOM 13832 C C . THR D 1 315 ? 104.943 40.819 113.136 1.00 37.58 397 THR D C 1
ATOM 13833 O O . THR D 1 315 ? 105.939 40.481 113.739 1.00 39.53 397 THR D O 1
ATOM 13837 N N . LEU D 1 316 ? 104.893 42.021 112.593 1.00 37.91 398 LEU D N 1
ATOM 13838 C CA . LEU D 1 316 ? 106.157 42.740 112.608 1.00 43.19 398 LEU D CA 1
ATOM 13839 C C . LEU D 1 316 ? 106.535 43.117 114.010 1.00 41.84 398 LEU D C 1
ATOM 13840 O O . LEU D 1 316 ? 105.685 43.398 114.850 1.00 37.15 398 LEU D O 1
ATOM 13845 N N . VAL D 1 317 ? 107.850 43.103 114.228 1.00 43.24 399 VAL D N 1
ATOM 13846 C CA . VAL D 1 317 ? 108.443 43.636 115.409 1.00 43.72 399 VAL D CA 1
ATOM 13847 C C . VAL D 1 317 ? 108.386 45.177 115.540 1.00 47.38 399 VAL D C 1
ATOM 13848 O O . VAL D 1 317 ? 108.049 45.662 116.628 1.00 47.79 399 VAL D O 1
ATOM 13852 N N . GLU D 1 318 ? 108.639 45.949 114.473 1.00 53.81 400 GLU D N 1
ATOM 13853 C CA . GLU D 1 318 ? 108.649 47.451 114.592 1.00 59.16 400 GLU D CA 1
ATOM 13854 C C . GLU D 1 318 ? 107.494 48.055 115.476 1.00 61.31 400 GLU D C 1
ATOM 13855 O O . GLU D 1 318 ? 106.300 48.097 115.088 1.00 65.07 400 GLU D O 1
ATOM 13857 N N . THR D 1 325 ? 93.946 58.761 120.102 1.00 58.05 407 THR D N 1
ATOM 13858 C CA . THR D 1 325 ? 93.536 57.627 120.933 1.00 59.86 407 THR D CA 1
ATOM 13859 C C . THR D 1 325 ? 93.073 56.453 120.043 1.00 55.57 407 THR D C 1
ATOM 13860 O O . THR D 1 325 ? 92.597 56.664 118.896 1.00 56.84 407 THR D O 1
ATOM 13862 N N . PRO D 1 326 ? 93.299 55.212 120.525 1.00 51.35 408 PRO D N 1
ATOM 13863 C CA . PRO D 1 326 ? 92.881 54.055 119.723 1.00 44.83 408 PRO D CA 1
ATOM 13864 C C . PRO D 1 326 ? 91.391 53.891 119.738 1.00 38.90 408 PRO D C 1
ATOM 13865 O O . PRO D 1 326 ? 90.803 53.927 120.821 1.00 44.31 408 PRO D O 1
ATOM 13869 N N . LYS D 1 327 ? 90.761 53.713 118.590 1.00 34.69 409 LYS D N 1
ATOM 13870 C CA . LYS D 1 327 ? 89.332 53.287 118.655 1.00 31.80 409 LYS D CA 1
ATOM 13871 C C . LYS D 1 327 ? 89.183 51.822 119.110 1.00 26.63 409 LYS D C 1
ATOM 13872 O O . LYS D 1 327 ? 89.989 50.961 118.754 1.00 24.76 409 LYS D O 1
ATOM 13878 N N A HIS D 1 328 ? 88.085 51.572 119.760 0.50 24.04 410 HIS D N 1
ATOM 13879 N N B HIS D 1 328 ? 88.155 51.583 119.916 0.50 24.51 410 HIS D N 1
ATOM 13880 C CA A HIS D 1 328 ? 87.809 50.300 120.295 0.50 22.98 410 HIS D CA 1
ATOM 13881 C CA B HIS D 1 328 ? 87.788 50.252 120.386 0.50 23.60 410 HIS D CA 1
ATOM 13882 C C A HIS D 1 328 ? 86.624 49.789 119.498 0.50 21.67 410 HIS D C 1
ATOM 13883 C C B HIS D 1 328 ? 86.648 49.797 119.480 0.50 22.03 410 HIS D C 1
ATOM 13884 O O A HIS D 1 328 ? 85.615 50.504 119.368 0.50 21.28 410 HIS D O 1
ATOM 13885 O O B HIS D 1 328 ? 85.669 50.539 119.300 0.50 21.61 410 HIS D O 1
ATOM 13898 N N . LYS D 1 329 ? 86.755 48.591 118.963 1.00 20.54 411 LYS D N 1
ATOM 13899 C CA . LYS D 1 329 ? 85.671 47.946 118.239 1.00 20.77 411 LYS D CA 1
ATOM 13900 C C . LYS D 1 329 ? 85.274 46.655 118.910 1.00 18.21 411 LYS D C 1
ATOM 13901 O O . LYS D 1 329 ? 86.124 45.900 119.333 1.00 17.92 411 LYS D O 1
ATOM 13907 N N . ALA D 1 330 ? 83.984 46.436 119.070 1.00 16.47 412 ALA D N 1
ATOM 13908 C CA . ALA D 1 330 ? 83.511 45.182 119.628 1.00 16.07 412 ALA D CA 1
ATOM 13909 C C . ALA D 1 330 ? 82.811 44.341 118.538 1.00 16.16 412 ALA D C 1
ATOM 13910 O O . ALA D 1 330 ? 81.969 44.880 117.742 1.00 16.41 412 ALA D O 1
ATOM 13912 N N . VAL D 1 331 ? 83.157 43.063 118.480 1.00 15.24 413 VAL D N 1
ATOM 13913 C CA . VAL D 1 331 ? 82.620 42.160 117.472 1.00 15.39 413 VAL D CA 1
ATOM 13914 C C . VAL D 1 331 ? 81.743 41.181 118.175 1.00 15.84 413 VAL D C 1
ATOM 13915 O O . VAL D 1 331 ? 82.154 40.577 119.187 1.00 16.28 413 VAL D O 1
ATOM 13919 N N . LEU D 1 332 ? 80.482 41.150 117.783 1.00 15.26 414 LEU D N 1
ATOM 13920 C CA . LEU D 1 332 ? 79.514 40.244 118.313 1.00 14.64 414 LEU D CA 1
ATOM 13921 C C . LEU D 1 332 ? 79.400 39.138 117.290 1.00 14.11 414 LEU D C 1
ATOM 13922 O O . LEU D 1 332 ? 78.992 39.385 116.189 1.00 13.59 414 LEU D O 1
ATOM 13927 N N . VAL D 1 333 ? 79.660 37.917 117.669 1.00 14.41 415 VAL D N 1
ATOM 13928 C CA . VAL D 1 333 ? 79.599 36.782 116.774 1.00 15.41 415 VAL D CA 1
ATOM 13929 C C . VAL D 1 333 ? 78.480 35.862 117.258 1.00 17.03 415 VAL D C 1
ATOM 13930 O O . VAL D 1 333 ? 78.517 35.405 118.428 1.00 17.59 415 VAL D O 1
ATOM 13934 N N . THR D 1 334 ? 77.521 35.530 116.390 1.00 16.68 416 THR D N 1
ATOM 13935 C CA . THR D 1 334 ? 76.539 34.515 116.717 1.00 17.95 416 THR D CA 1
ATOM 13936 C C . THR D 1 334 ? 76.730 33.311 115.873 1.00 18.71 416 THR D C 1
ATOM 13937 O O . THR D 1 334 ? 77.019 33.415 114.684 1.00 17.87 416 THR D O 1
ATOM 13941 N N . SER D 1 335 ? 76.667 32.132 116.487 1.00 19.36 417 SER D N 1
ATOM 13942 C CA . SER D 1 335 ? 76.807 30.892 115.758 1.00 22.50 417 SER D CA 1
ATOM 13943 C C . SER D 1 335 ? 76.366 29.705 116.584 1.00 24.31 417 SER D C 1
ATOM 13944 O O . SER D 1 335 ? 76.631 29.733 117.764 1.00 25.49 417 SER D O 1
ATOM 13947 N N . LEU D 1 336 ? 76.005 28.595 115.962 1.00 26.24 418 LEU D N 1
ATOM 13948 C CA . LEU D 1 336 ? 75.809 27.319 116.680 1.00 30.22 418 LEU D CA 1
ATOM 13949 C C . LEU D 1 336 ? 77.102 26.721 117.233 1.00 31.70 418 LEU D C 1
ATOM 13950 O O . LEU D 1 336 ? 77.131 26.298 118.390 1.00 32.94 418 LEU D O 1
ATOM 13955 N N . ASN D 1 337 ? 78.200 26.803 116.471 1.00 32.10 419 ASN D N 1
ATOM 13956 C CA . ASN D 1 337 ? 79.494 26.311 116.882 1.00 32.52 419 ASN D CA 1
ATOM 13957 C C . ASN D 1 337 ? 80.340 27.451 117.452 1.00 32.62 419 ASN D C 1
ATOM 13958 O O . ASN D 1 337 ? 80.436 28.494 116.780 1.00 28.48 419 ASN D O 1
ATOM 13963 N N . ALA D 1 338 ? 81.039 27.196 118.580 1.00 27.70 420 ALA D N 1
ATOM 13964 C CA . ALA D 1 338 ? 81.852 28.266 119.278 1.00 27.88 420 ALA D CA 1
ATOM 13965 C C . ALA D 1 338 ? 83.215 28.611 118.559 1.00 26.58 420 ALA D C 1
ATOM 13966 O O . ALA D 1 338 ? 83.920 29.629 118.926 1.00 23.28 420 ALA D O 1
ATOM 13968 N N . GLY D 1 339 ? 83.559 27.729 117.609 1.00 22.67 421 GLY D N 1
ATOM 13969 C CA . GLY D 1 339 ? 84.832 27.777 116.992 1.00 21.74 421 GLY D CA 1
ATOM 13970 C C . GLY D 1 339 ? 85.108 29.061 116.193 1.00 19.40 421 GLY D C 1
ATOM 13971 O O . GLY D 1 339 ? 86.270 29.420 116.069 1.00 18.15 421 GLY D O 1
ATOM 13972 N N . TYR D 1 340 ? 84.081 29.679 115.637 1.00 17.73 422 TYR D N 1
ATOM 13973 C CA . TYR D 1 340 ? 84.299 30.802 114.761 1.00 18.12 422 TYR D CA 1
ATOM 13974 C C . TYR D 1 340 ? 84.659 32.000 115.643 1.00 17.33 422 TYR D C 1
ATOM 13975 O O . TYR D 1 340 ? 85.568 32.792 115.352 1.00 18.31 422 TYR D O 1
ATOM 13984 N N . ALA D 1 341 ? 83.880 32.214 116.689 1.00 17.65 423 ALA D N 1
ATOM 13985 C CA . ALA D 1 341 ? 84.212 33.311 117.635 1.00 17.49 423 ALA D CA 1
ATOM 13986 C C . ALA D 1 341 ? 85.587 33.130 118.237 1.00 18.31 423 ALA D C 1
ATOM 13987 O O . ALA D 1 341 ? 86.403 34.055 118.313 1.00 18.06 423 ALA D O 1
ATOM 13989 N N . GLU D 1 342 ? 85.841 31.886 118.680 1.00 20.18 424 GLU D N 1
ATOM 13990 C CA . GLU D 1 342 ? 87.073 31.556 119.345 1.00 20.91 424 GLU D CA 1
ATOM 13991 C C . GLU D 1 342 ? 88.258 31.787 118.436 1.00 19.50 424 GLU D C 1
ATOM 13992 O O . GLU D 1 342 ? 89.301 32.289 118.880 1.00 18.56 424 GLU D O 1
ATOM 13998 N N . ASN D 1 343 ? 88.138 31.367 117.190 1.00 18.47 425 ASN D N 1
ATOM 13999 C CA . ASN D 1 343 ? 89.161 31.731 116.217 1.00 18.16 425 ASN D CA 1
ATOM 14000 C C . ASN D 1 343 ? 89.513 33.222 116.119 1.00 16.58 425 ASN D C 1
ATOM 14001 O O . ASN D 1 343 ? 90.679 33.567 116.187 1.00 16.81 425 ASN D O 1
ATOM 14006 N N A LEU D 1 344 ? 88.515 34.057 115.966 0.70 15.87 426 LEU D N 1
ATOM 14007 N N B LEU D 1 344 ? 88.520 34.087 115.935 0.30 15.67 426 LEU D N 1
ATOM 14008 C CA A LEU D 1 344 ? 88.670 35.431 115.769 0.70 15.70 426 LEU D CA 1
ATOM 14009 C CA B LEU D 1 344 ? 88.742 35.513 115.834 0.30 15.26 426 LEU D CA 1
ATOM 14010 C C A LEU D 1 344 ? 89.201 36.109 117.080 0.70 15.81 426 LEU D C 1
ATOM 14011 C C B LEU D 1 344 ? 89.290 36.093 117.122 0.30 15.54 426 LEU D C 1
ATOM 14012 O O A LEU D 1 344 ? 90.156 36.882 117.031 0.70 15.91 426 LEU D O 1
ATOM 14013 O O B LEU D 1 344 ? 90.221 36.897 117.111 0.30 15.75 426 LEU D O 1
ATOM 14022 N N . LYS D 1 345 ? 88.730 35.643 118.233 1.00 15.48 427 LYS D N 1
ATOM 14023 C CA . LYS D 1 345 ? 89.114 36.162 119.525 1.00 16.13 427 LYS D CA 1
ATOM 14024 C C . LYS D 1 345 ? 90.583 35.817 119.745 1.00 16.82 427 LYS D C 1
ATOM 14025 O O . LYS D 1 345 ? 91.375 36.699 120.136 1.00 16.69 427 LYS D O 1
ATOM 14031 N N . SER D 1 346 ? 90.984 34.565 119.477 1.00 16.72 428 SER D N 1
ATOM 14032 C CA . SER D 1 346 ? 92.403 34.245 119.503 1.00 17.59 428 SER D CA 1
ATOM 14033 C C . SER D 1 346 ? 93.320 35.052 118.617 1.00 16.87 428 SER D C 1
ATOM 14034 O O . SER D 1 346 ? 94.387 35.413 119.040 1.00 15.72 428 SER D O 1
ATOM 14037 N N . MET D 1 347 ? 92.921 35.239 117.367 1.00 16.66 429 MET D N 1
ATOM 14038 C CA . MET D 1 347 ? 93.673 36.064 116.499 1.00 17.51 429 MET D CA 1
ATOM 14039 C C . MET D 1 347 ? 93.954 37.418 117.022 1.00 16.32 429 MET D C 1
ATOM 14040 O O . MET D 1 347 ? 95.125 37.924 116.904 1.00 16.89 429 MET D O 1
ATOM 14045 N N . TYR D 1 348 ? 92.907 38.083 117.537 1.00 15.25 430 TYR D N 1
ATOM 14046 C CA . TYR D 1 348 ? 93.097 39.465 118.018 1.00 15.38 430 TYR D CA 1
ATOM 14047 C C . TYR D 1 348 ? 93.784 39.484 119.417 1.00 15.87 430 TYR D C 1
ATOM 14048 O O . TYR D 1 348 ? 94.252 40.525 119.877 1.00 16.09 430 TYR D O 1
ATOM 14057 N N . TRP D 1 349 ? 93.834 38.348 120.070 1.00 15.74 431 TRP D N 1
ATOM 14058 C CA . TRP D 1 349 ? 94.631 38.241 121.361 1.00 16.25 431 TRP D CA 1
ATOM 14059 C C . TRP D 1 349 ? 96.129 38.062 121.038 1.00 17.08 431 TRP D C 1
ATOM 14060 O O . TRP D 1 349 ? 96.992 38.748 121.546 1.00 16.17 431 TRP D O 1
ATOM 14071 N N . GLU D 1 350 ? 96.388 37.227 120.038 1.00 17.97 432 GLU D N 1
ATOM 14072 C CA . GLU D 1 350 ? 97.747 36.787 119.835 1.00 19.63 432 GLU D CA 1
ATOM 14073 C C . GLU D 1 350 ? 98.622 37.721 119.051 1.00 19.90 432 GLU D C 1
ATOM 14074 O O . GLU D 1 350 ? 99.863 37.583 119.174 1.00 19.70 432 GLU D O 1
ATOM 14080 N N . TYR D 1 351 ? 98.008 38.583 118.234 1.00 19.63 433 TYR D N 1
ATOM 14081 C CA . TYR D 1 351 ? 98.708 39.508 117.353 1.00 20.83 433 TYR D CA 1
ATOM 14082 C C . TYR D 1 351 ? 98.185 40.918 117.457 1.00 19.18 433 TYR D C 1
ATOM 14083 O O . TYR D 1 351 ? 96.965 41.147 117.490 1.00 18.30 433 TYR D O 1
ATOM 14092 N N . PRO D 1 352 ? 99.064 41.865 117.343 1.00 18.86 434 PRO D N 1
ATOM 14093 C CA . PRO D 1 352 ? 98.624 43.237 117.362 1.00 18.60 434 PRO D CA 1
ATOM 14094 C C . PRO D 1 352 ? 97.961 43.666 116.048 1.00 18.15 434 PRO D C 1
ATOM 14095 O O . PRO D 1 352 ? 98.259 43.108 115.004 1.00 17.90 434 PRO D O 1
ATOM 14099 N N . THR D 1 353 ? 97.091 44.638 116.108 1.00 18.21 435 THR D N 1
ATOM 14100 C CA . THR D 1 353 ? 96.438 45.110 114.900 1.00 18.84 435 THR D CA 1
ATOM 14101 C C . THR D 1 353 ? 97.348 46.062 114.120 1.00 20.77 435 THR D C 1
ATOM 14102 O O . THR D 1 353 ? 98.110 46.871 114.712 1.00 20.69 435 THR D O 1
ATOM 14106 N N . SER D 1 354 ? 97.193 46.061 112.811 1.00 22.03 436 SER D N 1
ATOM 14107 C CA . SER D 1 354 ? 98.031 46.932 112.003 1.00 25.13 436 SER D CA 1
ATOM 14108 C C . SER D 1 354 ? 97.655 48.377 112.181 1.00 25.58 436 SER D C 1
ATOM 14109 O O . SER D 1 354 ? 98.472 49.227 111.952 1.00 26.25 436 SER D O 1
ATOM 14112 N N . THR D 1 355 ? 96.449 48.650 112.652 1.00 25.62 437 THR D N 1
ATOM 14113 C CA . THR D 1 355 ? 95.976 50.018 112.782 1.00 26.27 437 THR D CA 1
ATOM 14114 C C . THR D 1 355 ? 96.148 50.545 114.156 1.00 26.62 437 THR D C 1
ATOM 14115 O O . THR D 1 355 ? 96.014 51.747 114.403 1.00 28.32 437 THR D O 1
ATOM 14119 N N . GLY D 1 356 ? 96.465 49.678 115.106 1.00 25.67 438 GLY D N 1
ATOM 14120 C CA . GLY D 1 356 ? 96.462 50.082 116.518 1.00 25.94 438 GLY D CA 1
ATOM 14121 C C . GLY D 1 356 ? 95.067 49.969 117.188 1.00 24.80 438 GLY D C 1
ATOM 14122 O O . GLY D 1 356 ? 94.972 50.138 118.343 1.00 25.16 438 GLY D O 1
ATOM 14123 N N . GLU D 1 357 ? 93.990 49.729 116.433 1.00 23.87 439 GLU D N 1
ATOM 14124 C CA . GLU D 1 357 ? 92.665 49.564 116.980 1.00 23.68 439 GLU D CA 1
ATOM 14125 C C . GLU D 1 357 ? 92.620 48.432 118.056 1.00 21.33 439 GLU D C 1
ATOM 14126 O O . GLU D 1 357 ? 93.352 47.506 117.944 1.00 20.07 439 GLU D O 1
ATOM 14132 N N . ILE D 1 358 ? 91.782 48.618 119.046 1.00 19.81 440 ILE D N 1
ATOM 14133 C CA . ILE D 1 358 ? 91.584 47.684 120.107 1.00 20.08 440 ILE D CA 1
ATOM 14134 C C . ILE D 1 358 ? 90.359 46.858 119.733 1.00 18.89 440 ILE D C 1
ATOM 14135 O O . ILE D 1 358 ? 89.278 47.428 119.539 1.00 18.68 440 ILE D O 1
ATOM 14140 N N . ILE D 1 359 ? 90.533 45.555 119.518 1.00 17.74 441 ILE D N 1
ATOM 14141 C CA . ILE D 1 359 ? 89.435 44.678 119.103 1.00 17.62 441 ILE D CA 1
ATOM 14142 C C . ILE D 1 359 ? 89.097 43.678 120.193 1.00 17.09 441 ILE D C 1
ATOM 14143 O O . ILE D 1 359 ? 89.981 42.912 120.649 1.00 16.75 441 ILE D O 1
ATOM 14148 N N . GLY D 1 360 ? 87.854 43.690 120.610 1.00 15.79 442 GLY D N 1
ATOM 14149 C CA . GLY D 1 360 ? 87.337 42.672 121.489 1.00 15.95 442 GLY D CA 1
ATOM 14150 C C . GLY D 1 360 ? 86.271 41.827 120.786 1.00 15.49 442 GLY D C 1
ATOM 14151 O O . GLY D 1 360 ? 85.429 42.380 120.026 1.00 15.55 442 GLY D O 1
ATOM 14152 N N . VAL D 1 361 ? 86.339 40.501 120.927 1.00 15.15 443 VAL D N 1
ATOM 14153 C CA . VAL D 1 361 ? 85.423 39.611 120.308 1.00 14.88 443 VAL D CA 1
ATOM 14154 C C . VAL D 1 361 ? 84.530 38.929 121.323 1.00 15.01 443 VAL D C 1
ATOM 14155 O O . VAL D 1 361 ? 85.030 38.384 122.318 1.00 16.37 443 VAL D O 1
ATOM 14159 N N . HIS D 1 362 ? 83.219 38.960 121.095 1.00 15.36 444 HIS D N 1
ATOM 14160 C CA . HIS D 1 362 ? 82.236 38.483 122.131 1.00 16.94 444 HIS D CA 1
ATOM 14161 C C . HIS D 1 362 ? 81.182 37.567 121.538 1.00 17.25 444 HIS D C 1
ATOM 14162 O O . HIS D 1 362 ? 80.699 37.805 120.441 1.00 17.08 444 HIS D O 1
ATOM 14169 N N A GLN D 1 363 ? 80.848 36.482 122.244 0.50 17.44 445 GLN D N 1
ATOM 14170 N N B GLN D 1 363 ? 80.855 36.504 122.248 0.50 17.54 445 GLN D N 1
ATOM 14171 C CA A GLN D 1 363 ? 79.791 35.581 121.826 0.50 18.66 445 GLN D CA 1
ATOM 14172 C CA B GLN D 1 363 ? 79.731 35.742 121.877 0.50 18.81 445 GLN D CA 1
ATOM 14173 C C A GLN D 1 363 ? 78.957 35.126 123.044 0.50 19.88 445 GLN D C 1
ATOM 14174 C C B GLN D 1 363 ? 78.936 35.443 123.141 0.50 19.90 445 GLN D C 1
ATOM 14175 O O A GLN D 1 363 ? 79.500 34.636 124.046 0.50 19.70 445 GLN D O 1
ATOM 14176 O O B GLN D 1 363 ? 79.482 35.383 124.261 0.50 19.48 445 GLN D O 1
ATOM 14187 N N . PRO D 1 364 ? 77.646 35.291 122.955 1.00 20.62 446 PRO D N 1
ATOM 14188 C CA . PRO D 1 364 ? 76.785 34.960 124.077 1.00 23.12 446 PRO D CA 1
ATOM 14189 C C . PRO D 1 364 ? 76.989 33.512 124.559 1.00 24.95 446 PRO D C 1
ATOM 14190 O O . PRO D 1 364 ? 77.331 32.636 123.810 1.00 27.43 446 PRO D O 1
ATOM 14194 N N . SER D 1 365 ? 76.810 33.281 125.824 1.00 29.95 447 SER D N 1
ATOM 14195 C CA . SER D 1 365 ? 76.890 31.895 126.393 1.00 36.41 447 SER D CA 1
ATOM 14196 C C . SER D 1 365 ? 76.252 30.818 125.534 1.00 39.14 447 SER D C 1
ATOM 14197 O O . SER D 1 365 ? 75.145 30.998 125.051 1.00 41.43 447 SER D O 1
ATOM 14200 N N A GLN D 1 366 ? 76.926 29.696 125.328 0.50 43.72 448 GLN D N 1
ATOM 14201 N N B GLN D 1 366 ? 76.953 29.702 125.349 0.50 44.57 448 GLN D N 1
ATOM 14202 C CA A GLN D 1 366 ? 76.326 28.627 124.499 0.50 49.69 448 GLN D CA 1
ATOM 14203 C CA B GLN D 1 366 ? 76.439 28.601 124.507 0.50 51.43 448 GLN D CA 1
ATOM 14204 C C A GLN D 1 366 ? 75.475 27.654 125.300 0.50 53.78 448 GLN D C 1
ATOM 14205 C C B GLN D 1 366 ? 75.514 27.666 125.288 0.50 54.69 448 GLN D C 1
ATOM 14206 O O A GLN D 1 366 ? 74.419 27.226 124.819 0.50 59.27 448 GLN D O 1
ATOM 14207 O O B GLN D 1 366 ? 74.445 27.297 124.792 0.50 59.62 448 GLN D O 1
ATOM 14218 N N . GLU D 1 367 ? 75.945 27.281 126.490 1.00 54.37 449 GLU D N 1
ATOM 14219 C CA . GLU D 1 367 ? 75.317 26.196 127.276 1.00 64.28 449 GLU D CA 1
ATOM 14220 C C . GLU D 1 367 ? 74.024 26.618 127.914 1.00 70.50 449 GLU D C 1
ATOM 14221 O O . GLU D 1 367 ? 72.948 26.066 127.616 1.00 75.88 449 GLU D O 1
ATOM 14223 N N . GLY D 1 368 ? 74.152 27.585 128.819 1.00 72.02 450 GLY D N 1
ATOM 14224 C CA . GLY D 1 368 ? 73.063 27.951 129.704 1.00 71.39 450 GLY D CA 1
ATOM 14225 C C . GLY D 1 368 ? 73.310 27.543 131.134 1.00 69.02 450 GLY D C 1
ATOM 14226 O O . GLY D 1 368 ? 74.277 26.845 131.454 1.00 72.58 450 GLY D O 1
ATOM 14227 N N . TYR D 1 369 ? 72.382 27.964 131.981 1.00 67.73 451 TYR D N 1
ATOM 14228 C CA . TYR D 1 369 ? 72.534 27.951 133.418 1.00 67.08 451 TYR D CA 1
ATOM 14229 C C . TYR D 1 369 ? 71.191 27.463 134.022 1.00 70.37 451 TYR D C 1
ATOM 14230 O O . TYR D 1 369 ? 71.109 26.393 134.655 1.00 70.30 451 TYR D O 1
ATOM 14239 N N A MET D 1 376 ? 63.737 30.984 128.551 0.50 33.78 458 MET D N 1
ATOM 14240 N N B MET D 1 376 ? 67.186 29.446 127.808 0.50 33.65 458 MET D N 1
ATOM 14241 C CA A MET D 1 376 ? 62.741 30.059 127.971 0.50 33.66 458 MET D CA 1
ATOM 14242 C CA B MET D 1 376 ? 66.206 29.845 126.797 0.50 32.83 458 MET D CA 1
ATOM 14243 C C A MET D 1 376 ? 63.072 29.645 126.494 0.50 31.05 458 MET D C 1
ATOM 14244 C C B MET D 1 376 ? 66.615 29.654 125.338 0.50 31.15 458 MET D C 1
ATOM 14245 O O A MET D 1 376 ? 64.097 30.081 125.935 0.50 27.75 458 MET D O 1
ATOM 14246 O O B MET D 1 376 ? 66.478 30.565 124.603 0.50 32.27 458 MET D O 1
ATOM 14251 N N A HIS D 1 377 ? 62.328 28.657 125.970 0.50 29.79 459 HIS D N 1
ATOM 14252 N N B HIS D 1 377 ? 67.078 28.491 124.901 0.50 28.69 459 HIS D N 1
ATOM 14253 C CA A HIS D 1 377 ? 62.482 28.110 124.597 0.50 28.33 459 HIS D CA 1
ATOM 14254 C CA B HIS D 1 377 ? 67.019 28.135 123.470 0.50 27.18 459 HIS D CA 1
ATOM 14255 C C A HIS D 1 377 ? 62.566 29.187 123.533 0.50 25.81 459 HIS D C 1
ATOM 14256 C C B HIS D 1 377 ? 66.426 29.268 122.630 0.50 24.48 459 HIS D C 1
ATOM 14257 O O A HIS D 1 377 ? 61.621 29.983 123.411 0.50 25.09 459 HIS D O 1
ATOM 14258 O O B HIS D 1 377 ? 67.146 30.061 122.125 0.50 20.76 459 HIS D O 1
ATOM 14261 N N A ASN D 1 378 ? 63.684 29.184 122.777 0.50 23.10 460 ASN D N 1
ATOM 14262 N N B ASN D 1 378 ? 65.099 29.314 122.490 0.50 24.37 460 ASN D N 1
ATOM 14263 C CA A ASN D 1 378 ? 64.041 30.218 121.751 0.50 22.34 460 ASN D CA 1
ATOM 14264 C CA B ASN D 1 378 ? 64.466 30.298 121.635 0.50 24.41 460 ASN D CA 1
ATOM 14265 C C A ASN D 1 378 ? 64.366 31.669 122.170 0.50 20.71 460 ASN D C 1
ATOM 14266 C C B ASN D 1 378 ? 64.499 31.733 122.151 0.50 21.65 460 ASN D C 1
ATOM 14267 O O A ASN D 1 378 ? 64.470 32.536 121.335 0.50 20.00 460 ASN D O 1
ATOM 14268 O O B ASN D 1 378 ? 64.493 32.653 121.358 0.50 20.93 460 ASN D O 1
ATOM 14277 N N . GLY D 1 379 ? 64.379 31.927 123.458 1.00 21.12 461 GLY D N 1
ATOM 14278 C CA . GLY D 1 379 ? 64.567 33.295 124.016 1.00 19.88 461 GLY D CA 1
ATOM 14279 C C . GLY D 1 379 ? 65.976 33.819 123.631 1.00 18.17 461 GLY D C 1
ATOM 14280 O O . GLY D 1 379 ? 66.114 34.988 123.390 1.00 15.72 461 GLY D O 1
ATOM 14281 N N . LYS D 1 380 ? 66.967 32.943 123.794 1.00 17.79 462 LYS D N 1
ATOM 14282 C CA . LYS D 1 380 ? 68.349 33.291 123.583 1.00 18.91 462 LYS D CA 1
ATOM 14283 C C . LYS D 1 380 ? 68.541 33.520 122.094 1.00 16.93 462 LYS D C 1
ATOM 14284 O O . LYS D 1 380 ? 69.198 34.476 121.699 1.00 15.51 462 LYS D O 1
ATOM 14290 N N . ALA D 1 381 ? 67.893 32.706 121.278 1.00 16.60 463 ALA D N 1
ATOM 14291 C CA . ALA D 1 381 ? 67.975 32.948 119.816 1.00 16.68 463 ALA D CA 1
ATOM 14292 C C . ALA D 1 381 ? 67.362 34.279 119.448 1.00 15.08 463 ALA D C 1
ATOM 14293 O O . ALA D 1 381 ? 67.957 35.052 118.684 1.00 15.10 463 ALA D O 1
ATOM 14295 N N . LEU D 1 382 ? 66.240 34.639 120.049 1.00 14.49 464 LEU D N 1
ATOM 14296 C CA . LEU D 1 382 ? 65.679 35.938 119.729 1.00 13.59 464 LEU D CA 1
ATOM 14297 C C . LEU D 1 382 ? 66.534 37.108 120.206 1.00 13.19 464 LEU D C 1
ATOM 14298 O O . LEU D 1 382 ? 66.681 38.193 119.564 1.00 11.81 464 LEU D O 1
ATOM 14303 N N . ALA D 1 383 ? 67.013 36.933 121.426 1.00 13.01 465 ALA D N 1
ATOM 14304 C CA . ALA D 1 383 ? 67.934 37.894 121.982 1.00 12.96 465 ALA D CA 1
ATOM 14305 C C . ALA D 1 383 ? 69.180 38.122 121.091 1.00 12.98 465 ALA D C 1
ATOM 14306 O O . ALA D 1 383 ? 69.537 39.234 120.916 1.00 12.57 465 ALA D O 1
ATOM 14308 N N . GLU D 1 384 ? 69.744 37.048 120.517 1.00 14.29 466 GLU D N 1
ATOM 14309 C CA . GLU D 1 384 ? 70.882 37.151 119.627 1.00 14.90 466 GLU D CA 1
ATOM 14310 C C . GLU D 1 384 ? 70.530 37.859 118.326 1.00 13.95 466 GLU D C 1
ATOM 14311 O O . GLU D 1 384 ? 71.295 38.656 117.888 1.00 13.00 466 GLU D O 1
ATOM 14317 N N A MET D 1 385 ? 69.336 37.619 117.797 0.50 13.99 467 MET D N 1
ATOM 14318 N N B MET D 1 385 ? 69.325 37.617 117.799 0.50 13.54 467 MET D N 1
ATOM 14319 C CA A MET D 1 385 ? 68.856 38.392 116.643 0.50 14.44 467 MET D CA 1
ATOM 14320 C CA B MET D 1 385 ? 68.798 38.398 116.652 0.50 13.65 467 MET D CA 1
ATOM 14321 C C A MET D 1 385 ? 68.762 39.880 116.976 0.50 13.68 467 MET D C 1
ATOM 14322 C C B MET D 1 385 ? 68.777 39.878 116.987 0.50 13.28 467 MET D C 1
ATOM 14323 O O A MET D 1 385 ? 69.231 40.728 116.189 0.50 13.51 467 MET D O 1
ATOM 14324 O O B MET D 1 385 ? 69.260 40.717 116.201 0.50 13.15 467 MET D O 1
ATOM 14333 N N . TYR D 1 386 ? 68.211 40.222 118.143 1.00 13.64 468 TYR D N 1
ATOM 14334 C CA . TYR D 1 386 ? 68.092 41.603 118.555 1.00 13.97 468 TYR D CA 1
ATOM 14335 C C . TYR D 1 386 ? 69.499 42.253 118.808 1.00 12.74 468 TYR D C 1
ATOM 14336 O O . TYR D 1 386 ? 69.738 43.399 118.422 1.00 12.86 468 TYR D O 1
ATOM 14345 N N . LEU D 1 387 ? 70.426 41.522 119.412 1.00 11.55 469 LEU D N 1
ATOM 14346 C CA . LEU D 1 387 ? 71.725 42.033 119.632 1.00 11.35 469 LEU D CA 1
ATOM 14347 C C . LEU D 1 387 ? 72.468 42.279 118.328 1.00 11.28 469 LEU D C 1
ATOM 14348 O O . LEU D 1 387 ? 73.116 43.324 118.133 1.00 11.09 469 LEU D O 1
ATOM 14353 N N . LEU D 1 388 ? 72.346 41.360 117.381 1.00 11.02 470 LEU D N 1
ATOM 14354 C CA . LEU D 1 388 ? 72.953 41.715 116.056 1.00 11.43 470 LEU D CA 1
ATOM 14355 C C . LEU D 1 388 ? 72.364 42.965 115.443 1.00 11.80 470 LEU D C 1
ATOM 14356 O O . LEU D 1 388 ? 73.060 43.779 114.880 1.00 12.82 470 LEU D O 1
ATOM 14361 N N . SER D 1 389 ? 71.080 43.159 115.582 1.00 12.08 471 SER D N 1
ATOM 14362 C CA . SER D 1 389 ? 70.311 44.266 115.057 1.00 12.56 471 SER D CA 1
ATOM 14363 C C . SER D 1 389 ? 70.814 45.591 115.688 1.00 13.72 471 SER D C 1
ATOM 14364 O O . SER D 1 389 ? 70.543 46.671 115.115 1.00 15.12 471 SER D O 1
ATOM 14367 N N . LEU D 1 390 ? 71.547 45.511 116.802 1.00 14.20 472 LEU D N 1
ATOM 14368 C CA . LEU D 1 390 ? 72.071 46.723 117.467 1.00 15.45 472 LEU D CA 1
ATOM 14369 C C . LEU D 1 390 ? 73.464 47.063 117.027 1.00 15.69 472 LEU D C 1
ATOM 14370 O O . LEU D 1 390 ? 74.054 48.071 117.464 1.00 16.99 472 LEU D O 1
ATOM 14375 N N . THR D 1 391 ? 74.009 46.302 116.116 1.00 15.46 473 THR D N 1
ATOM 14376 C CA . THR D 1 391 ? 75.365 46.617 115.677 1.00 16.41 473 THR D CA 1
ATOM 14377 C C . THR D 1 391 ? 75.352 47.701 114.611 1.00 17.24 473 THR D C 1
ATOM 14378 O O . THR D 1 391 ? 74.332 48.048 114.068 1.00 17.28 473 THR D O 1
ATOM 14382 N N . ASP D 1 392 ? 76.516 48.279 114.387 1.00 18.46 474 ASP D N 1
ATOM 14383 C CA . ASP D 1 392 ? 76.680 49.327 113.393 1.00 19.54 474 ASP D CA 1
ATOM 14384 C C . ASP D 1 392 ? 76.903 48.826 111.955 1.00 19.29 474 ASP D C 1
ATOM 14385 O O . ASP D 1 392 ? 76.576 49.530 110.998 1.00 20.22 474 ASP D O 1
ATOM 14390 N N . ASN D 1 393 ? 77.615 47.714 111.791 1.00 19.42 475 ASN D N 1
ATOM 14391 C CA . ASN D 1 393 ? 77.851 47.108 110.474 1.00 18.44 475 ASN D CA 1
ATOM 14392 C C . ASN D 1 393 ? 77.635 45.651 110.728 1.00 16.63 475 ASN D C 1
ATOM 14393 O O . ASN D 1 393 ? 78.143 45.143 111.738 1.00 15.24 475 ASN D O 1
ATOM 14398 N N . LEU D 1 394 ? 76.965 44.944 109.824 1.00 14.43 476 LEU D N 1
ATOM 14399 C CA . LEU D 1 394 ? 76.574 43.629 110.072 1.00 13.63 476 LEU D CA 1
ATOM 14400 C C . LEU D 1 394 ? 77.032 42.719 108.894 1.00 14.06 476 LEU D C 1
ATOM 14401 O O . LEU D 1 394 ? 76.754 43.008 107.742 1.00 13.58 476 LEU D O 1
ATOM 14406 N N . VAL D 1 395 ? 77.630 41.603 109.210 1.00 13.53 477 VAL D N 1
ATOM 14407 C CA . VAL D 1 395 ? 77.937 40.588 108.262 1.00 13.79 477 VAL D CA 1
ATOM 14408 C C . VAL D 1 395 ? 77.002 39.415 108.490 1.00 14.08 477 VAL D C 1
ATOM 14409 O O . VAL D 1 395 ? 76.898 38.930 109.601 1.00 14.40 477 VAL D O 1
ATOM 14413 N N . THR D 1 396 ? 76.385 38.867 107.438 1.00 13.88 478 THR D N 1
ATOM 14414 C CA . THR D 1 396 ? 75.440 37.793 107.570 1.00 13.59 478 THR D CA 1
ATOM 14415 C C . THR D 1 396 ? 75.851 36.618 106.744 1.00 13.32 478 THR D C 1
ATOM 14416 O O . THR D 1 396 ? 76.669 36.721 105.848 1.00 14.03 478 THR D O 1
ATOM 14420 N N . SER D 1 397 ? 75.197 35.516 106.981 1.00 12.76 479 SER D N 1
ATOM 14421 C CA . SER D 1 397 ? 75.476 34.309 106.184 1.00 12.98 479 SER D CA 1
ATOM 14422 C C . SER D 1 397 ? 74.395 34.164 105.128 1.00 13.44 479 SER D C 1
ATOM 14423 O O . SER D 1 397 ? 73.164 34.294 105.394 1.00 13.17 479 SER D O 1
ATOM 14426 N N . ALA D 1 398 ? 74.847 33.733 103.926 1.00 14.14 480 ALA D N 1
ATOM 14427 C CA . ALA D 1 398 ? 73.924 33.400 102.810 1.00 14.33 480 ALA D CA 1
ATOM 14428 C C . ALA D 1 398 ? 72.908 32.335 103.142 1.00 13.86 480 ALA D C 1
ATOM 14429 O O . ALA D 1 398 ? 73.222 31.354 103.776 1.00 13.20 480 ALA D O 1
ATOM 14431 N N . TRP D 1 399 ? 71.692 32.651 102.804 1.00 13.87 481 TRP D N 1
ATOM 14432 C CA . TRP D 1 399 ? 70.542 31.778 102.918 1.00 15.57 481 TRP D CA 1
ATOM 14433 C C . TRP D 1 399 ? 69.963 31.753 104.364 1.00 14.07 481 TRP D C 1
ATOM 14434 O O . TRP D 1 399 ? 68.914 31.170 104.579 1.00 14.93 481 TRP D O 1
ATOM 14445 N N . SER D 1 400 ? 70.518 32.496 105.275 1.00 13.00 482 SER D N 1
ATOM 14446 C CA . SER D 1 400 ? 70.115 32.491 106.674 1.00 13.13 482 SER D CA 1
ATOM 14447 C C . SER D 1 400 ? 69.011 33.492 106.986 1.00 12.80 482 SER D C 1
ATOM 14448 O O . SER D 1 400 ? 69.162 34.746 106.887 1.00 13.99 482 SER D O 1
ATOM 14451 N N . THR D 1 401 ? 67.836 32.951 107.283 1.00 13.25 483 THR D N 1
ATOM 14452 C CA . THR D 1 401 ? 66.683 33.786 107.726 1.00 13.59 483 THR D CA 1
ATOM 14453 C C . THR D 1 401 ? 66.861 34.442 109.097 1.00 13.60 483 THR D C 1
ATOM 14454 O O . THR D 1 401 ? 66.381 35.554 109.347 1.00 12.48 483 THR D O 1
ATOM 14458 N N . PHE D 1 402 ? 67.710 33.831 109.923 1.00 13.30 484 PHE D N 1
ATOM 14459 C CA . PHE D 1 402 ? 68.160 34.445 111.194 1.00 14.36 484 PHE D CA 1
ATOM 14460 C C . PHE D 1 402 ? 68.815 35.726 110.887 1.00 13.57 484 PHE D C 1
ATOM 14461 O O . PHE D 1 402 ? 68.518 36.811 111.483 1.00 13.43 484 PHE D O 1
ATOM 14469 N N . GLY D 1 403 ? 69.701 35.710 109.884 1.00 12.72 485 GLY D N 1
ATOM 14470 C CA . GLY D 1 403 ? 70.325 36.940 109.482 1.00 11.99 485 GLY D CA 1
ATOM 14471 C C . GLY D 1 403 ? 69.382 37.985 108.904 1.00 11.78 485 GLY D C 1
ATOM 14472 O O . GLY D 1 403 ? 69.524 39.190 109.151 1.00 11.49 485 GLY D O 1
ATOM 14473 N N . TYR D 1 404 ? 68.451 37.562 108.059 1.00 11.56 486 TYR D N 1
ATOM 14474 C CA . TYR D 1 404 ? 67.446 38.497 107.547 1.00 11.65 486 TYR D CA 1
ATOM 14475 C C . TYR D 1 404 ? 66.709 39.248 108.620 1.00 11.35 486 TYR D C 1
ATOM 14476 O O . TYR D 1 404 ? 66.427 40.388 108.486 1.00 12.65 486 TYR D O 1
ATOM 14485 N N . VAL D 1 405 ? 66.335 38.592 109.660 1.00 11.19 487 VAL D N 1
ATOM 14486 C CA . VAL D 1 405 ? 65.559 39.231 110.743 1.00 11.57 487 VAL D CA 1
ATOM 14487 C C . VAL D 1 405 ? 66.438 40.289 111.422 1.00 11.52 487 VAL D C 1
ATOM 14488 O O . VAL D 1 405 ? 66.016 41.433 111.606 1.00 11.48 487 VAL D O 1
ATOM 14492 N N . ALA D 1 406 ? 67.692 39.986 111.699 1.00 11.92 488 ALA D N 1
ATOM 14493 C CA . ALA D 1 406 ? 68.583 40.915 112.369 1.00 12.21 488 ALA D CA 1
ATOM 14494 C C . ALA D 1 406 ? 68.798 42.165 111.606 1.00 12.48 488 ALA D C 1
ATOM 14495 O O . ALA D 1 406 ? 68.643 43.269 112.118 1.00 12.71 488 ALA D O 1
ATOM 14497 N N . GLN D 1 407 ? 69.110 41.964 110.322 1.00 13.10 489 GLN D N 1
ATOM 14498 C CA . GLN D 1 407 ? 69.313 43.060 109.404 1.00 13.67 489 GLN D CA 1
ATOM 14499 C C . GLN D 1 407 ? 68.098 43.941 109.242 1.00 13.83 489 GLN D C 1
ATOM 14500 O O . GLN D 1 407 ? 68.190 45.165 109.391 1.00 14.78 489 GLN D O 1
ATOM 14506 N N . GLY D 1 408 ? 66.950 43.326 109.115 1.00 13.97 490 GLY D N 1
ATOM 14507 C CA . GLY D 1 408 ? 65.743 44.000 109.064 1.00 14.80 490 GLY D CA 1
ATOM 14508 C C . GLY D 1 408 ? 65.313 44.829 110.252 1.00 15.55 490 GLY D C 1
ATOM 14509 O O . GLY D 1 408 ? 64.991 46.008 110.072 1.00 16.43 490 GLY D O 1
ATOM 14510 N N . LEU D 1 409 ? 65.416 44.279 111.447 1.00 16.17 491 LEU D N 1
ATOM 14511 C CA . LEU D 1 409 ? 65.036 45.029 112.664 1.00 17.06 491 LEU D CA 1
ATOM 14512 C C . LEU D 1 409 ? 66.016 46.167 112.793 1.00 17.82 491 LEU D C 1
ATOM 14513 O O . LEU D 1 409 ? 65.686 47.275 113.333 1.00 18.34 491 LEU D O 1
ATOM 14518 N N . GLY D 1 410 ? 67.251 45.936 112.371 1.00 16.67 492 GLY D N 1
ATOM 14519 C CA . GLY D 1 410 ? 68.257 46.952 112.557 1.00 17.22 492 GLY D CA 1
ATOM 14520 C C . GLY D 1 410 ? 68.370 48.003 111.473 1.00 18.40 492 GLY D C 1
ATOM 14521 O O . GLY D 1 410 ? 69.123 48.934 111.643 1.00 19.32 492 GLY D O 1
ATOM 14522 N N . GLY D 1 411 ? 67.685 47.793 110.340 1.00 17.40 493 GLY D N 1
ATOM 14523 C CA . GLY D 1 411 ? 67.792 48.638 109.210 1.00 19.12 493 GLY D CA 1
ATOM 14524 C C . GLY D 1 411 ? 69.175 48.654 108.617 1.00 18.80 493 GLY D C 1
ATOM 14525 O O . GLY D 1 411 ? 69.639 49.687 108.161 1.00 20.94 493 GLY D O 1
ATOM 14526 N N . LEU D 1 412 ? 69.808 47.506 108.659 1.00 16.75 494 LEU D N 1
ATOM 14527 C CA . LEU D 1 412 ? 71.163 47.314 108.239 1.00 17.06 494 LEU D CA 1
ATOM 14528 C C . LEU D 1 412 ? 71.188 46.690 106.856 1.00 15.92 494 LEU D C 1
ATOM 14529 O O . LEU D 1 412 ? 70.613 45.605 106.650 1.00 16.40 494 LEU D O 1
ATOM 14534 N N . LYS D 1 413 ? 72.033 47.219 106.035 1.00 15.09 495 LYS D N 1
ATOM 14535 C CA . LYS D 1 413 ? 72.329 46.567 104.737 1.00 15.56 495 LYS D CA 1
ATOM 14536 C C . LYS D 1 413 ? 73.586 45.754 104.984 1.00 14.59 495 LYS D C 1
ATOM 14537 O O . LYS D 1 413 ? 74.688 46.354 105.167 1.00 14.91 495 LYS D O 1
ATOM 14543 N N . PRO D 1 414 ? 73.496 44.411 105.013 1.00 13.81 496 PRO D N 1
ATOM 14544 C CA . PRO D 1 414 ? 74.618 43.627 105.490 1.00 13.84 496 PRO D CA 1
ATOM 14545 C C . PRO D 1 414 ? 75.687 43.405 104.427 1.00 14.08 496 PRO D C 1
ATOM 14546 O O . PRO D 1 414 ? 75.413 43.735 103.256 1.00 14.97 496 PRO D O 1
ATOM 14550 N N . TRP D 1 415 ? 76.867 42.959 104.803 1.00 13.48 497 TRP D N 1
ATOM 14551 C CA . TRP D 1 415 ? 77.770 42.283 103.891 1.00 13.83 497 TRP D CA 1
ATOM 14552 C C . TRP D 1 415 ? 77.389 40.752 104.032 1.00 13.52 497 TRP D C 1
ATOM 14553 O O . TRP D 1 415 ? 77.280 40.266 105.165 1.00 13.63 497 TRP D O 1
ATOM 14564 N N . ILE D 1 416 ? 77.196 40.041 102.923 1.00 13.95 498 ILE D N 1
ATOM 14565 C CA . ILE D 1 416 ? 76.831 38.645 102.913 1.00 14.20 498 ILE D CA 1
ATOM 14566 C C . ILE D 1 416 ? 78.026 37.727 102.671 1.00 14.66 498 ILE D C 1
ATOM 14567 O O . ILE D 1 416 ? 78.670 37.855 101.644 1.00 14.45 498 ILE D O 1
ATOM 14572 N N . LEU D 1 417 ? 78.157 36.731 103.519 1.00 13.68 499 LEU D N 1
ATOM 14573 C CA . LEU D 1 417 ? 79.109 35.704 103.348 1.00 14.57 499 LEU D CA 1
ATOM 14574 C C . LEU D 1 417 ? 78.472 34.726 102.380 1.00 14.68 499 LEU D C 1
ATOM 14575 O O . LEU D 1 417 ? 77.543 34.096 102.720 1.00 13.08 499 LEU D O 1
ATOM 14580 N N . TYR D 1 418 ? 78.956 34.764 101.146 1.00 15.04 500 TYR D N 1
ATOM 14581 C CA . TYR D 1 418 ? 78.466 33.860 100.158 1.00 16.58 500 TYR D CA 1
ATOM 14582 C C . TYR D 1 418 ? 78.551 32.357 100.581 1.00 16.65 500 TYR D C 1
ATOM 14583 O O . TYR D 1 418 ? 79.484 31.943 101.227 1.00 15.56 500 TYR D O 1
ATOM 14592 N N . ARG D 1 419 ? 77.569 31.576 100.133 1.00 17.99 501 ARG D N 1
ATOM 14593 C CA . ARG D 1 419 ? 77.530 30.211 100.514 1.00 19.31 501 ARG D CA 1
ATOM 14594 C C . ARG D 1 419 ? 78.632 29.387 99.839 1.00 19.90 501 ARG D C 1
ATOM 14595 O O . ARG D 1 419 ? 78.748 29.423 98.653 1.00 19.42 501 ARG D O 1
ATOM 14603 N N . PRO D 1 420 ? 79.491 28.709 100.622 1.00 20.60 502 PRO D N 1
ATOM 14604 C CA . PRO D 1 420 ? 80.574 27.986 99.997 1.00 22.48 502 PRO D CA 1
ATOM 14605 C C . PRO D 1 420 ? 80.072 26.716 99.308 1.00 25.44 502 PRO D C 1
ATOM 14606 O O . PRO D 1 420 ? 79.116 26.068 99.796 1.00 25.29 502 PRO D O 1
ATOM 14610 N N . GLU D 1 421 ? 80.775 26.346 98.265 1.00 29.56 503 GLU D N 1
ATOM 14611 C CA . GLU D 1 421 ? 80.545 25.101 97.485 1.00 34.95 503 GLU D CA 1
ATOM 14612 C C . GLU D 1 421 ? 81.696 24.230 97.790 1.00 35.34 503 GLU D C 1
ATOM 14613 O O . GLU D 1 421 ? 82.855 24.648 97.731 1.00 35.80 503 GLU D O 1
ATOM 14619 N N . ASN D 1 422 ? 81.405 22.996 98.123 1.00 38.22 504 ASN D N 1
ATOM 14620 C CA . ASN D 1 422 ? 82.475 21.997 98.349 1.00 39.23 504 ASN D CA 1
ATOM 14621 C C . ASN D 1 422 ? 83.564 22.415 99.351 1.00 37.30 504 ASN D C 1
ATOM 14622 O O . ASN D 1 422 ? 84.706 22.015 99.220 1.00 39.20 504 ASN D O 1
ATOM 14627 N N . ARG D 1 423 ? 83.202 23.140 100.409 1.00 36.88 505 ARG D N 1
ATOM 14628 C CA . ARG D 1 423 ? 84.157 23.460 101.526 1.00 35.21 505 ARG D CA 1
ATOM 14629 C C . ARG D 1 423 ? 85.424 24.195 101.071 1.00 32.52 505 ARG D C 1
ATOM 14630 O O . ARG D 1 423 ? 86.509 24.029 101.575 1.00 31.12 505 ARG D O 1
ATOM 14638 N N . THR D 1 424 ? 85.178 25.087 100.143 1.00 31.00 506 THR D N 1
ATOM 14639 C CA . THR D 1 424 ? 86.106 25.970 99.562 1.00 31.25 506 THR D CA 1
ATOM 14640 C C . THR D 1 424 ? 85.617 27.447 99.850 1.00 28.12 506 THR D C 1
ATOM 14641 O O . THR D 1 424 ? 84.497 27.827 99.538 1.00 25.68 506 THR D O 1
ATOM 14645 N N . THR D 1 425 ? 86.529 28.253 100.339 1.00 27.18 507 THR D N 1
ATOM 14646 C CA . THR D 1 425 ? 86.241 29.640 100.619 1.00 25.63 507 THR D CA 1
ATOM 14647 C C . THR D 1 425 ? 85.915 30.321 99.286 1.00 25.35 507 THR D C 1
ATOM 14648 O O . THR D 1 425 ? 86.768 30.402 98.394 1.00 24.80 507 THR D O 1
ATOM 14652 N N . PRO D 1 426 ? 84.726 30.876 99.180 1.00 23.80 508 PRO D N 1
ATOM 14653 C CA . PRO D 1 426 ? 84.441 31.689 98.080 1.00 24.01 508 PRO D CA 1
ATOM 14654 C C . PRO D 1 426 ? 85.427 32.811 97.846 1.00 24.54 508 PRO D C 1
ATOM 14655 O O . PRO D 1 426 ? 85.988 33.413 98.762 1.00 22.12 508 PRO D O 1
ATOM 14659 N N . ASP D 1 427 ? 85.477 33.187 96.585 1.00 26.70 509 ASP D N 1
ATOM 14660 C CA . ASP D 1 427 ? 86.271 34.308 96.174 1.00 29.22 509 ASP D CA 1
ATOM 14661 C C . ASP D 1 427 ? 85.489 35.079 95.123 1.00 29.23 509 ASP D C 1
ATOM 14662 O O . ASP D 1 427 ? 85.327 34.520 94.060 1.00 31.31 509 ASP D O 1
ATOM 14667 N N . PRO D 1 428 ? 84.957 36.291 95.402 1.00 26.52 510 PRO D N 1
ATOM 14668 C CA . PRO D 1 428 ? 85.114 37.013 96.682 1.00 24.59 510 PRO D CA 1
ATOM 14669 C C . PRO D 1 428 ? 84.454 36.323 97.854 1.00 22.38 510 PRO D C 1
ATOM 14670 O O . PRO D 1 428 ? 83.521 35.547 97.673 1.00 21.77 510 PRO D O 1
ATOM 14674 N N . SER D 1 429 ? 84.924 36.640 99.052 1.00 21.90 511 SER D N 1
ATOM 14675 C CA . SER D 1 429 ? 84.396 35.985 100.240 1.00 21.77 511 SER D CA 1
ATOM 14676 C C . SER D 1 429 ? 83.026 36.552 100.579 1.00 20.95 511 SER D C 1
ATOM 14677 O O . SER D 1 429 ? 82.189 35.856 101.140 1.00 20.72 511 SER D O 1
ATOM 14680 N N . CYS D 1 430 ? 82.806 37.813 100.274 1.00 20.32 512 CYS D N 1
ATOM 14681 C CA . CYS D 1 430 ? 81.533 38.432 100.553 1.00 20.58 512 CYS D CA 1
ATOM 14682 C C . CYS D 1 430 ? 81.287 39.597 99.627 1.00 20.31 512 CYS D C 1
ATOM 14683 O O . CYS D 1 430 ? 82.207 40.075 98.936 1.00 20.77 512 CYS D O 1
ATOM 14686 N N . GLY D 1 431 ? 80.091 40.151 99.739 1.00 18.90 513 GLY D N 1
ATOM 14687 C CA . GLY D 1 431 ? 79.792 41.339 99.022 1.00 19.22 513 GLY D CA 1
ATOM 14688 C C . GLY D 1 431 ? 78.679 42.008 99.749 1.00 17.83 513 GLY D C 1
ATOM 14689 O O . GLY D 1 431 ? 77.939 41.355 100.505 1.00 17.22 513 GLY D O 1
ATOM 14690 N N . ARG D 1 432 ? 78.602 43.300 99.597 1.00 16.99 514 ARG D N 1
ATOM 14691 C CA . ARG D 1 432 ? 77.518 44.063 100.124 1.00 16.78 514 ARG D CA 1
ATOM 14692 C C . ARG D 1 432 ? 76.184 43.623 99.544 1.00 16.38 514 ARG D C 1
ATOM 14693 O O . ARG D 1 432 ? 76.040 43.408 98.307 1.00 16.64 514 ARG D O 1
ATOM 14701 N N . ALA D 1 433 ? 75.169 43.453 100.393 1.00 16.05 515 ALA D N 1
ATOM 14702 C CA . ALA D 1 433 ? 73.805 43.252 99.944 1.00 16.25 515 ALA D CA 1
ATOM 14703 C C . ALA D 1 433 ? 73.305 44.434 99.098 1.00 17.37 515 ALA D C 1
ATOM 14704 O O . ALA D 1 433 ? 73.718 45.555 99.261 1.00 16.60 515 ALA D O 1
ATOM 14706 N N . MET D 1 434 ? 72.330 44.152 98.249 1.00 19.80 516 MET D N 1
ATOM 14707 C CA . MET D 1 434 ? 71.673 45.239 97.472 1.00 22.09 516 MET D CA 1
ATOM 14708 C C . MET D 1 434 ? 70.693 46.046 98.323 1.00 21.30 516 MET D C 1
ATOM 14709 O O . MET D 1 434 ? 70.285 47.133 97.897 1.00 21.11 516 MET D O 1
ATOM 14714 N N . SER D 1 435 ? 70.057 45.383 99.285 1.00 17.75 517 SER D N 1
ATOM 14715 C CA . SER D 1 435 ? 69.177 46.047 100.159 1.00 18.42 517 SER D CA 1
ATOM 14716 C C . SER D 1 435 ? 69.099 45.346 101.498 1.00 16.93 517 SER D C 1
ATOM 14717 O O . SER D 1 435 ? 69.457 44.251 101.577 1.00 15.88 517 SER D O 1
ATOM 14720 N N . MET D 1 436 ? 68.476 45.976 102.485 1.00 17.09 518 MET D N 1
ATOM 14721 C CA . MET D 1 436 ? 68.299 45.346 103.803 1.00 16.76 518 MET D CA 1
ATOM 14722 C C . MET D 1 436 ? 67.178 44.287 103.820 1.00 15.10 518 MET D C 1
ATOM 14723 O O . MET D 1 436 ? 66.943 43.669 104.828 1.00 14.58 518 MET D O 1
ATOM 14728 N N . GLU D 1 437 ? 66.392 44.186 102.725 1.00 14.18 519 GLU D N 1
ATOM 14729 C CA . GLU D 1 437 ? 65.283 43.264 102.721 1.00 13.15 519 GLU D CA 1
ATOM 14730 C C . GLU D 1 437 ? 65.658 41.789 102.880 1.00 12.95 519 GLU D C 1
ATOM 14731 O O . GLU D 1 437 ? 66.624 41.333 102.299 1.00 13.46 519 GLU D O 1
ATOM 14737 N N . PRO D 1 438 ? 64.813 41.008 103.481 1.00 12.29 520 PRO D N 1
ATOM 14738 C CA . PRO D 1 438 ? 64.896 39.539 103.303 1.00 12.66 520 PRO D CA 1
ATOM 14739 C C . PRO D 1 438 ? 64.684 39.029 101.844 1.00 12.86 520 PRO D C 1
ATOM 14740 O O . PRO D 1 438 ? 64.154 39.753 101.022 1.00 12.02 520 PRO D O 1
ATOM 14744 N N . CYS D 1 439 ? 65.128 37.783 101.626 1.00 12.73 521 CYS D N 1
ATOM 14745 C CA . CYS D 1 439 ? 64.953 37.070 100.377 1.00 13.59 521 CYS D CA 1
ATOM 14746 C C . CYS D 1 439 ? 63.792 36.103 100.512 1.00 12.65 521 CYS D C 1
ATOM 14747 O O . CYS D 1 439 ? 63.679 35.414 101.551 1.00 11.76 521 CYS D O 1
ATOM 14750 N N . PHE D 1 440 ? 62.968 36.068 99.490 1.00 12.10 522 PHE D N 1
ATOM 14751 C CA . PHE D 1 440 ? 61.970 35.035 99.218 1.00 11.88 522 PHE D CA 1
ATOM 14752 C C . PHE D 1 440 ? 62.564 33.839 98.514 1.00 12.51 522 PHE D C 1
ATOM 14753 O O . PHE D 1 440 ? 62.922 33.943 97.342 1.00 12.09 522 PHE D O 1
ATOM 14761 N N . HIS D 1 441 ? 62.781 32.773 99.286 1.00 12.69 523 HIS D N 1
ATOM 14762 C CA . HIS D 1 441 ? 63.524 31.660 98.749 1.00 14.09 523 HIS D CA 1
ATOM 14763 C C . HIS D 1 441 ? 62.807 30.830 97.751 1.00 14.82 523 HIS D C 1
ATOM 14764 O O . HIS D 1 441 ? 63.497 30.210 96.885 1.00 15.99 523 HIS D O 1
ATOM 14771 N N . SER D 1 442 ? 61.470 30.760 97.800 1.00 14.88 524 SER D N 1
ATOM 14772 C CA . SER D 1 442 ? 60.718 29.812 96.917 1.00 16.39 524 SER D CA 1
ATOM 14773 C C . SER D 1 442 ? 59.584 30.505 96.180 1.00 16.08 524 SER D C 1
ATOM 14774 O O . SER D 1 442 ? 58.397 30.246 96.410 1.00 15.77 524 SER D O 1
ATOM 14777 N N . PRO D 1 443 ? 59.920 31.440 95.326 1.00 16.37 525 PRO D N 1
ATOM 14778 C CA . PRO D 1 443 ? 58.871 32.168 94.675 1.00 16.55 525 PRO D CA 1
ATOM 14779 C C . PRO D 1 443 ? 58.244 31.431 93.508 1.00 16.82 525 PRO D C 1
ATOM 14780 O O . PRO D 1 443 ? 58.842 30.485 92.922 1.00 16.64 525 PRO D O 1
ATOM 14784 N N . PRO D 1 444 ? 57.101 31.929 93.068 1.00 16.75 526 PRO D N 1
ATOM 14785 C CA . PRO D 1 444 ? 56.502 31.409 91.828 1.00 17.35 526 PRO D CA 1
ATOM 14786 C C . PRO D 1 444 ? 57.053 32.137 90.586 1.00 18.28 526 PRO D C 1
ATOM 14787 O O . PRO D 1 444 ? 57.533 33.263 90.695 1.00 18.09 526 PRO D O 1
ATOM 14791 N N . PHE D 1 445 ? 57.049 31.422 89.484 1.00 18.44 527 PHE D N 1
ATOM 14792 C CA . PHE D 1 445 ? 57.660 31.838 88.216 1.00 19.73 527 PHE D CA 1
ATOM 14793 C C . PHE D 1 445 ? 56.605 31.645 87.115 1.00 20.45 527 PHE D C 1
ATOM 14794 O O . PHE D 1 445 ? 56.858 30.967 86.097 1.00 21.15 527 PHE D O 1
ATOM 14802 N N . TYR D 1 446 ? 55.446 32.266 87.308 1.00 20.96 528 TYR D N 1
ATOM 14803 C CA . TYR D 1 446 ? 54.297 32.037 86.495 1.00 22.86 528 TYR D CA 1
ATOM 14804 C C . TYR D 1 446 ? 53.600 33.313 86.129 1.00 23.64 528 TYR D C 1
ATOM 14805 O O . TYR D 1 446 ? 53.403 34.196 86.938 1.00 21.51 528 TYR D O 1
ATOM 14814 N N . ASP D 1 447 ? 53.387 33.456 84.814 1.00 24.32 529 ASP D N 1
ATOM 14815 C CA . ASP D 1 447 ? 52.665 34.590 84.249 1.00 26.02 529 ASP D CA 1
ATOM 14816 C C . ASP D 1 447 ? 51.164 34.200 84.162 1.00 26.87 529 ASP D C 1
ATOM 14817 O O . ASP D 1 447 ? 50.736 33.374 83.343 1.00 25.41 529 ASP D O 1
ATOM 14822 N N . CYS D 1 448 ? 50.386 34.804 85.074 1.00 27.93 530 CYS D N 1
ATOM 14823 C CA . CYS D 1 448 ? 48.982 34.492 85.311 1.00 30.14 530 CYS D CA 1
ATOM 14824 C C . CYS D 1 448 ? 48.118 34.848 84.064 1.00 30.47 530 CYS D C 1
ATOM 14825 O O . CYS D 1 448 ? 47.205 34.134 83.747 1.00 30.27 530 CYS D O 1
ATOM 14828 N N A LYS D 1 449 ? 48.413 35.941 83.374 0.50 30.57 531 LYS D N 1
ATOM 14829 N N B LYS D 1 449 ? 48.477 35.930 83.384 0.50 31.05 531 LYS D N 1
ATOM 14830 C CA A LYS D 1 449 ? 47.616 36.294 82.193 0.50 31.44 531 LYS D CA 1
ATOM 14831 C CA B LYS D 1 449 ? 47.706 36.438 82.254 0.50 32.25 531 LYS D CA 1
ATOM 14832 C C A LYS D 1 449 ? 47.969 35.464 80.974 0.50 31.04 531 LYS D C 1
ATOM 14833 C C B LYS D 1 449 ? 47.985 35.607 80.979 0.50 31.47 531 LYS D C 1
ATOM 14834 O O A LYS D 1 449 ? 47.084 34.874 80.330 0.50 30.36 531 LYS D O 1
ATOM 14835 O O B LYS D 1 449 ? 47.051 35.083 80.364 0.50 30.91 531 LYS D O 1
ATOM 14846 N N . ALA D 1 450 ? 49.255 35.374 80.644 1.00 29.96 532 ALA D N 1
ATOM 14847 C CA . ALA D 1 450 ? 49.617 34.497 79.539 1.00 29.57 532 ALA D CA 1
ATOM 14848 C C . ALA D 1 450 ? 49.584 32.978 79.842 1.00 29.11 532 ALA D C 1
ATOM 14849 O O . ALA D 1 450 ? 49.697 32.141 78.939 1.00 27.61 532 ALA D O 1
ATOM 14851 N N . LYS D 1 451 ? 49.499 32.614 81.119 1.00 27.94 533 LYS D N 1
ATOM 14852 C CA . LYS D 1 451 ? 49.491 31.192 81.517 1.00 29.10 533 LYS D CA 1
ATOM 14853 C C . LYS D 1 451 ? 50.741 30.393 81.140 1.00 28.19 533 LYS D C 1
ATOM 14854 O O . LYS D 1 451 ? 50.648 29.302 80.583 1.00 28.96 533 LYS D O 1
ATOM 14860 N N A THR D 1 452 ? 51.920 30.900 81.465 0.50 26.79 534 THR D N 1
ATOM 14861 N N B THR D 1 452 ? 51.907 31.013 81.402 0.50 26.60 534 THR D N 1
ATOM 14862 C CA A THR D 1 452 ? 53.114 30.121 81.195 0.50 26.52 534 THR D CA 1
ATOM 14863 C CA B THR D 1 452 ? 53.223 30.499 80.983 0.50 26.25 534 THR D CA 1
ATOM 14864 C C A THR D 1 452 ? 54.199 30.649 82.113 0.50 25.12 534 THR D C 1
ATOM 14865 C C B THR D 1 452 ? 54.216 30.704 82.107 0.50 24.97 534 THR D C 1
ATOM 14866 O O A THR D 1 452 ? 53.990 31.577 82.881 0.50 23.77 534 THR D O 1
ATOM 14867 O O B THR D 1 452 ? 53.987 31.513 82.984 0.50 23.58 534 THR D O 1
ATOM 14874 N N . GLY D 1 453 ? 55.372 30.065 82.007 1.00 25.16 535 GLY D N 1
ATOM 14875 C CA . GLY D 1 453 ? 56.520 30.449 82.851 1.00 24.18 535 GLY D CA 1
ATOM 14876 C C . GLY D 1 453 ? 57.006 31.839 82.539 1.00 24.08 535 GLY D C 1
ATOM 14877 O O . GLY D 1 453 ? 56.676 32.425 81.494 1.00 25.77 535 GLY D O 1
ATOM 14878 N N . ILE D 1 454 ? 57.797 32.383 83.436 1.00 23.07 536 ILE D N 1
ATOM 14879 C CA . ILE D 1 454 ? 58.296 33.722 83.377 1.00 23.27 536 ILE D CA 1
ATOM 14880 C C . ILE D 1 454 ? 59.434 33.872 84.392 1.00 22.96 536 ILE D C 1
ATOM 14881 O O . ILE D 1 454 ? 59.337 33.262 85.476 1.00 21.53 536 ILE D O 1
ATOM 14886 N N . ASP D 1 455 ? 60.446 34.724 84.130 1.00 21.96 537 ASP D N 1
ATOM 14887 C CA . ASP D 1 455 ? 61.393 34.967 85.147 1.00 21.58 537 ASP D CA 1
ATOM 14888 C C . ASP D 1 455 ? 60.873 36.214 85.873 1.00 20.97 537 ASP D C 1
ATOM 14889 O O . ASP D 1 455 ? 60.948 37.346 85.382 1.00 19.93 537 ASP D O 1
ATOM 14894 N N . THR D 1 456 ? 60.268 35.985 87.041 1.00 21.05 538 THR D N 1
ATOM 14895 C CA . THR D 1 456 ? 59.712 37.108 87.816 1.00 21.48 538 THR D CA 1
ATOM 14896 C C . THR D 1 456 ? 60.783 37.953 88.514 1.00 20.90 538 THR D C 1
ATOM 14897 O O . THR D 1 456 ? 60.475 38.971 89.127 1.00 21.31 538 THR D O 1
ATOM 14901 N N . GLY D 1 457 ? 62.064 37.629 88.357 1.00 21.30 539 GLY D N 1
ATOM 14902 C CA . GLY D 1 457 ? 63.130 38.549 88.780 1.00 21.79 539 GLY D CA 1
ATOM 14903 C C . GLY D 1 457 ? 63.637 39.618 87.783 1.00 23.42 539 GLY D C 1
ATOM 14904 O O . GLY D 1 457 ? 64.587 40.364 88.078 1.00 25.40 539 GLY D O 1
ATOM 14905 N N . THR D 1 458 ? 63.116 39.587 86.588 1.00 24.75 540 THR D N 1
ATOM 14906 C CA . THR D 1 458 ? 63.488 40.552 85.548 1.00 26.69 540 THR D CA 1
ATOM 14907 C C . THR D 1 458 ? 62.204 41.118 84.963 1.00 28.11 540 THR D C 1
ATOM 14908 O O . THR D 1 458 ? 62.161 41.452 83.762 1.00 29.38 540 THR D O 1
ATOM 14912 N N . LEU D 1 459 ? 61.147 41.247 85.794 1.00 27.07 541 LEU D N 1
ATOM 14913 C CA . LEU D 1 459 ? 59.872 41.881 85.353 1.00 28.52 541 LEU D CA 1
ATOM 14914 C C . LEU D 1 459 ? 59.812 43.355 85.595 1.00 27.91 541 LEU D C 1
ATOM 14915 O O . LEU D 1 459 ? 59.592 44.103 84.675 1.00 29.10 541 LEU D O 1
ATOM 14920 N N . VAL D 1 460 ? 60.106 43.767 86.853 1.00 25.72 542 VAL D N 1
ATOM 14921 C CA . VAL D 1 460 ? 60.136 45.149 87.281 1.00 24.79 542 VAL D CA 1
ATOM 14922 C C . VAL D 1 460 ? 61.425 45.441 88.039 1.00 23.81 542 VAL D C 1
ATOM 14923 O O . VAL D 1 460 ? 61.981 44.524 88.722 1.00 22.66 542 VAL D O 1
ATOM 14927 N N . PRO D 1 461 ? 61.896 46.714 88.011 1.00 23.72 543 PRO D N 1
ATOM 14928 C CA . PRO D 1 461 ? 63.186 47.072 88.552 1.00 23.57 543 PRO D CA 1
ATOM 14929 C C . PRO D 1 461 ? 63.386 46.829 90.087 1.00 21.54 543 PRO D C 1
ATOM 14930 O O . PRO D 1 461 ? 64.432 46.371 90.522 1.00 21.02 543 PRO D O 1
ATOM 14934 N N . HIS D 1 462 ? 62.316 46.979 90.869 1.00 20.29 544 HIS D N 1
ATOM 14935 C CA . HIS D 1 462 ? 62.408 46.883 92.321 1.00 18.87 544 HIS D CA 1
ATOM 14936 C C . HIS D 1 462 ? 62.339 45.409 92.814 1.00 18.16 544 HIS D C 1
ATOM 14937 O O . HIS D 1 462 ? 62.417 45.196 94.010 1.00 17.87 544 HIS D O 1
ATOM 14944 N N . VAL D 1 463 ? 62.011 44.461 91.976 1.00 18.22 545 VAL D N 1
ATOM 14945 C CA . VAL D 1 463 ? 62.034 43.022 92.417 1.00 18.01 545 VAL D CA 1
ATOM 14946 C C . VAL D 1 463 ? 63.113 42.252 91.586 1.00 18.36 545 VAL D C 1
ATOM 14947 O O . VAL D 1 463 ? 63.003 42.183 90.382 1.00 19.15 545 VAL D O 1
ATOM 14951 N N . ARG D 1 464 ? 64.214 41.887 92.225 1.00 18.17 546 ARG D N 1
ATOM 14952 C CA . ARG D 1 464 ? 65.382 41.260 91.591 1.00 19.18 546 ARG D CA 1
ATOM 14953 C C . ARG D 1 464 ? 65.639 39.914 92.217 1.00 17.62 546 ARG D C 1
ATOM 14954 O O . ARG D 1 464 ? 65.276 39.617 93.361 1.00 15.61 546 ARG D O 1
ATOM 14962 N N . HIS D 1 465 ? 66.455 39.148 91.539 1.00 16.87 547 HIS D N 1
ATOM 14963 C CA . HIS D 1 465 ? 67.023 37.962 92.198 1.00 16.60 547 HIS D CA 1
ATOM 14964 C C . HIS D 1 465 ? 67.976 38.301 93.353 1.00 16.56 547 HIS D C 1
ATOM 14965 O O . HIS D 1 465 ? 68.733 39.288 93.302 1.00 15.95 547 HIS D O 1
ATOM 14972 N N . CYS D 1 466 ? 67.906 37.487 94.411 1.00 16.42 548 CYS D N 1
ATOM 14973 C CA . CYS D 1 466 ? 68.738 37.693 95.580 1.00 17.27 548 CYS D CA 1
ATOM 14974 C C . CYS D 1 466 ? 70.239 37.468 95.251 1.00 18.47 548 CYS D C 1
ATOM 14975 O O . CYS D 1 466 ? 70.586 36.802 94.263 1.00 17.96 548 CYS D O 1
ATOM 14978 N N . GLU D 1 467 ? 71.053 38.077 96.074 1.00 18.76 549 GLU D N 1
ATOM 14979 C CA . GLU D 1 467 ? 72.519 37.999 96.011 1.00 20.63 549 GLU D CA 1
ATOM 14980 C C . GLU D 1 467 ? 73.022 36.630 96.492 1.00 22.04 549 GLU D C 1
ATOM 14981 O O . GLU D 1 467 ? 74.003 36.103 96.035 1.00 25.01 549 GLU D O 1
ATOM 14987 N N . ASP D 1 468 ? 72.336 36.066 97.461 1.00 23.51 550 ASP D N 1
ATOM 14988 C CA . ASP D 1 468 ? 72.833 34.917 98.186 1.00 25.54 550 ASP D CA 1
ATOM 14989 C C . ASP D 1 468 ? 72.322 33.645 97.590 1.00 26.43 550 ASP D C 1
ATOM 14990 O O . ASP D 1 468 ? 72.991 32.597 97.730 1.00 29.13 550 ASP D O 1
ATOM 14995 N N . ILE D 1 469 ? 71.103 33.696 97.090 1.00 24.39 551 ILE D N 1
ATOM 14996 C CA . ILE D 1 469 ? 70.431 32.540 96.559 1.00 26.88 551 ILE D CA 1
ATOM 14997 C C . ILE D 1 469 ? 69.739 33.051 95.299 1.00 24.92 551 ILE D C 1
ATOM 14998 O O . ILE D 1 469 ? 68.687 33.643 95.351 1.00 22.32 551 ILE D O 1
ATOM 15003 N N . SER D 1 470 ? 70.440 32.846 94.198 1.00 24.59 552 SER D N 1
ATOM 15004 C CA . SER D 1 470 ? 70.013 33.247 92.893 1.00 25.70 552 SER D CA 1
ATOM 15005 C C . SER D 1 470 ? 68.566 33.012 92.461 1.00 24.10 552 SER D C 1
ATOM 15006 O O . SER D 1 470 ? 68.015 33.750 91.628 1.00 23.33 552 SER D O 1
ATOM 15009 N N . TRP D 1 471 ? 68.047 31.849 92.826 1.00 22.54 553 TRP D N 1
ATOM 15010 C CA . TRP D 1 471 ? 66.720 31.488 92.487 1.00 20.35 553 TRP D CA 1
ATOM 15011 C C . TRP D 1 471 ? 65.655 32.479 93.143 1.00 19.27 553 TRP D C 1
ATOM 15012 O O . TRP D 1 471 ? 64.580 32.708 92.568 1.00 20.00 553 TRP D O 1
ATOM 15023 N N . GLY D 1 472 ? 65.936 32.972 94.337 1.00 17.27 554 GLY D N 1
ATOM 15024 C CA . GLY D 1 472 ? 64.967 33.709 95.114 1.00 16.43 554 GLY D CA 1
ATOM 15025 C C . GLY D 1 472 ? 64.754 35.104 94.633 1.00 15.70 554 GLY D C 1
ATOM 15026 O O . GLY D 1 472 ? 65.484 35.606 93.756 1.00 16.22 554 GLY D O 1
ATOM 15027 N N . LEU D 1 473 ? 63.822 35.799 95.270 1.00 14.68 555 LEU D N 1
ATOM 15028 C CA . LEU D 1 473 ? 63.544 37.190 94.946 1.00 14.56 555 LEU D CA 1
ATOM 15029 C C . LEU D 1 473 ? 63.621 38.103 96.153 1.00 14.54 555 LEU D C 1
ATOM 15030 O O . LEU D 1 473 ? 63.307 37.696 97.291 1.00 13.35 555 LEU D O 1
ATOM 15035 N N . LYS D 1 474 ? 64.016 39.348 95.934 1.00 14.84 556 LYS D N 1
ATOM 15036 C CA . LYS D 1 474 ? 63.932 40.335 96.977 1.00 15.75 556 LYS D CA 1
ATOM 15037 C C . LYS D 1 474 ? 63.635 41.687 96.434 1.00 15.93 556 LYS D C 1
ATOM 15038 O O . LYS D 1 474 ? 63.884 41.968 95.240 1.00 14.81 556 LYS D O 1
ATOM 15044 N N . LEU D 1 475 ? 63.063 42.522 97.308 1.00 15.85 557 LEU D N 1
ATOM 15045 C CA . LEU D 1 475 ? 62.799 43.896 96.954 1.00 16.84 557 LEU D CA 1
ATOM 15046 C C . LEU D 1 475 ? 63.997 44.745 97.141 1.00 18.33 557 LEU D C 1
ATOM 15047 O O . LEU D 1 475 ? 64.769 44.551 98.054 1.00 17.70 557 LEU D O 1
ATOM 15052 N N . VAL D 1 476 ? 64.224 45.657 96.221 1.00 21.35 558 VAL D N 1
ATOM 15053 C CA . VAL D 1 476 ? 65.397 46.527 96.263 1.00 25.76 558 VAL D CA 1
ATOM 15054 C C . VAL D 1 476 ? 64.913 47.959 95.980 1.00 30.87 558 VAL D C 1
ATOM 15055 O O . VAL D 1 476 ? 63.793 48.148 95.418 1.00 33.43 558 VAL D O 1
#

GO terms:
  GO:0000139 Golgi membrane (C, EXP)
  GO:0005515 protein binding (F, IPI)
  GO:0042803 protein homodimerization activity (F, IPI)
  GO:0009969 xyloglucan biosynthetic process (P, IDA)
  GO:0005794 Golgi apparatus (C, HDA)
  GO:0005797 Golgi medial cisterna (C, HDA)
  GO:0008417 fucosyltransferase activity (F, TAS)
  GO:0009832 plant-type cell wall biogenesis (P, TAS)

Foldseek 3Di:
DQCLQLLADPDDDCVQFVQSRCVVVQADRFPDHFAPLLSVLQVVLLVLCLQCHPPHPNVVQLLCLVVDDDPGDAFAEEEDDDDDDLLRLLVLLLVVLVCSLLVHQYEYDCPPDNPVWFDALRPPHHRHDDPPSPCVVVVVVDDCCDPQAQLNCQVVVDDDAAEHEQEAALPDDDSSQCCLEQVSCVVRSPHRYYYYYYSWNAVVSLCVYPSSVVVCCSRCVVWQQSLLSSSSSGGGTGPLLVVLQVVCCVPANVVFPFEEEEEDDAPDDDDDDAPLVLVLVVLPCDVVVVDFDFDDDPDPDAGEYEYEYEYLDCVSLVVVQVVCVVTPGPHNYHYHGDYDDNDPCCPVSVLVSSLCNQLSGDAYEHEFPDSSVLSSLSNNQYFYWYQAHDDPSHQDVVRTGTWPGSHDWGQRHAQADNVVGGGHQPQPPDPQWHAGPHHRNIIHGD/DPQCLQQLADPDDDCPFFVQSRPVPVLFDRFPDGFAPLQSVLLVVLLVLCLQCPPPHPLVVVLLVLVVPQFGPDDGDAFAEEEADDDDDLLRLLVLLQVVLVCSLLVHQAAYDCPPPNPQWFDAQRPPDHSYDDPPSPCNVCPVVDDCCDPQEQLNCQVVVVDPLVDDGQEHEQEAAQPDDPSSQCCLEQVSCVNRSRHRYYYYYYRFNAVVSLCVYPSSVVSQCNRPVPNQQSLLSSSSSGGGTGPVLVCVQVVCCVVAPVPFPFEEEEEDEAPDPDPDPAPQVLVLVVLQCPVVVVFFDFDDDPPCATEYEYEYDYLDCVSLVSVQCRLVPTPGPRNYHYHGDYDDNDDCDVSVLVSSLCNLLSGPAYEYEFPDSSVLSSLSNNQYFYWYQAHDDPRHQDVVRTGTWPGSHDWGQRHAQADNVVGDGHLPQVPDPQWHAGPHRRSIITGD/DQDVLQALQLLADPDDDCPFFVQSRCVSVQFDRFPDHFDPLQSVLLVVLLVLCVQQPDPHVLVVVLLVLVVDFFDDDDRDAFAEEEEDDDDDLLVLLVLLLVVLVCSLLVHQAAYACPPPNPVWFDALRPPHHRYDDPVRPCVVVLVVDDCPDPQEQLVCQVVVDDDPPHATQEHEQEAALPDDPSSQCCLEQVVCVNVSRHRYYYYYYRWNAVVSLCVYPSSVVSQCNRPVPNQQSLLSSSSSGGRTGPVLVCLQVVCCVPAPVPFPFEEEEEDDAPDPDDDDAVLVLVLVVLVCDVVVVDFDFDDDPDAVAGEYEYEYEDLDCVSLVVVQVRCVPTPGRVNHHYHYDYPDNDDPVPVVSVLVSSLCNQLSGDAYEYEFPDSSVLSSLSNNQYFYWYQAHDDPSHQDVVRTGTWPGSHDKGQRHAQADVPVGDGHQPQPDDPQWHATPRHRSIIDGD/DDLLCLQLLADPDDDCVFFVQSRVVVVLFPRDPDHFDVLLSVLLVVLLVLCLACHPPHPLVVVLLVLVVDFFDDDDGDAAAEEEEDDDDDLLVLLVLLLVVLVCSLLVHQYAYACPPPVPVWFDALRPPHHNHDDPVRPCVVCVVVDDCCPPQEQLVCQVVVVPDDPDAGQEHEQEAEQPDDPSSQCCLEQVVCVNVSRHRYYYYYYRFNAVLSLCVYPSSVVSLCNRPVPNQQSCLSSSSSGGRTGPVLVCLQVVCCVVAPPVAPFEEEEEDDAPDPDDDPAPLVLVLVVLVCDVVVVDFDFDDDPDVAGEYEYEYDDLDCVSLVSVQVVCVPTPGPVNHHYHGDYDDNPDCDPPSVLVSSLCNLLSGDAYEYEFPDSSQLSSLSNNQHFYWYQAHDDPSHQDVVRTGTWPGSHDKGQRHAQADNVVGDGHQVQPPDDQWHAGPRHRNIIDGD

InterPro domains:
  IPR004938 Xyloglucan fucosyltransferase [PF03254] (92-531)
  IPR004938 Xyloglucan fucosyltransferase [PTHR31889] (41-558)